Protein 7JPO (pdb70)

Solvent-accessible surface area: 87971 Å² total; per-residue (Å²): 102,63,12,78,70,0,14,115,99,0,21,28,43,44,85,43,116,86,28,31,35,7,124,124,25,45,82,58,0,42,78,33,2,39,67,45,15,84,84,92,59,21,6,11,1,2,0,1,13,63,33,5,0,22,16,61,29,0,0,60,19,2,9,85,48,0,68,108,15,17,150,74,137,98,6,41,111,18,75,65,2,71,1,20,4,2,54,11,73,101,39,68,44,1,9,9,25,8,7,85,88,30,56,70,99,100,34,80,35,88,107,0,19,94,51,4,48,148,86,27,67,10,4,5,2,1,18,12,3,52,29,0,152,20,170,134,43,41,0,7,127,45,6,26,38,28,1,91,106,208,114,4,104,3,8,3,4,2,4,3,29,49,118,88,17,16,96,184,23,200,100,62,116,28,57,6,109,57,14,79,78,74,51,0,45,83,18,2,113,40,31,14,128,171,33,182,0,26,62,74,58,0,7,74,18,0,0,134,78,0,33,83,118,55,2,17,20,48,16,0,8,4,0,0,10,17,0,0,2,13,2,66,79,66,144,69,81,0,48,80,54,26,0,85,92,0,3,77,62,12,63,76,81,21,30,45,49,20,1,86,29,22,6,65,10,8,32,2,0,2,83,0,0,2,26,4,13,153,156,44,63,120,100,54,5,36,0,62,61,0,6,71,49,4,33,29,50,1,174,130,107,63,32,93,119,2,46,10,22,31,1,6,35,7,3,27,54,0,0,7,11,15,4,0,64,24,37,86,10,100,44,6,2,52,5,122,0,105,23,53,24,59,75,112,55,0,75,125,2,23,148,150,99,19,103,101,16,9,90,76,108,108,94,134,67,110,61,45,128,148,29,77,166,41,86,102,90,32,71,78,35,46,114,119,17,51,94,97,20,49,127,43,5,66,49,1,12,2,10,1,59,39,43,6,5,0,0,0,16,5,3,2,5,3,45,86,14,2,44,114,1,25,69,53,45,3,100,42,23,41,12,0,2,4,3,0,26,31,75,63,10,48,16,86,39,10,0,40,14,0,1,85,97,18,31,108,63,172,36,118,33,214,48,46,39,69,1,4,82,79,0,28,82,79,3,144,136,60,67,84,42,72,0,6,2,2,5,9,9,0,8,17,133,64,6,21,21,88,92,17,0,37,2,6,0,39,2,6,57,21,144,5,5,17,2,2,0,3,4,8,17,14,27,0,6,8,9,7,16,23,50,19,52,61,43,1,48,17,0,18,10,63,0,8,14,24,34,54,5,91,47,11,3,40,83,47,24,88,143,64,105,122,10,61,112,112,98,8,10,10,36,51,100,36,87,117,99,191,106,199,147,85,110,91,72,18,72,20,8,58,82,59,163,61,20,99,131,18,6,91,72,18,8,79,6,3,71,105,6,33,97,72,5,93,57,10,12,96,136,0,14,100,94,63,3,125,105,19,20,65,62,1,23,108,8,0,90,119,22,11,34,31,44,124,160,155,166,83,38,0,8,0,0,0,2,23,7,28,23,20,54,27,18,21,101,74,6,8,41,22,4,35,114,20,1,83,124,90,28,4,69,33,8,5,29,0,61,12,73,29,3,78,57,15,83,67,0,5,80,69,2,3,57,46,2,110,118,80,141,51,67,17,6,73,37,0,13,68,26,14,143,87,59,41,184,96,38,4,0,0,1,2,1,46,47,9,13,60,9,47,23,118,7,4,31,27,5,1,54,7,0,3,62,26,0,126,78,4,1,1,3,1,0,3,2,1,13,12,8,5,69,11,10,75,50,15,6,25,21,54,10,17,27,48,5,26,24,64,44,20,117,27,61,45,10,53,102,14,5,11,31,0,4,34,61,1,2,2,35,50,126,0,28,0,4,2,23,6,124,0,3,72,22,1,22,67,25,5,52,86,16,12,13,4,5,60,47,8,20,48,0,5,22,6,0,1,5,61,7,0,42,70,39,34,1,0,7,4,0,16,92,34,81,53,1,60,146,38,0,69,159,45,47,122,73,4,3,75,25,5,52,141,13,84,2,3,129,96,29,11,119,139,39,72,95,124,70,62,88,18,0,94,106,75,59,125,92,2,14,95,14,1,28,93,6,14,64,62,9,58,44,21,14,39,17,4,6,20,0,0,32,2,6,35,52,7,2,41,37,7,86,156,71,40,13,4,157,39,12,20,70,0,4,20,28,4,1,107,94,24,3,75,88,31,158,72,6,64,57,6,36,97,58,7,88,119,23,60,122,104,72,6,69,62,1,4,88,59,1,39,123,12,6,134,69,73,92,147,57,116,8,42,79,19,23,158,110,1,88,79,16,40,77,104,90,189,51,83,70,46,48,63,74,8,10,82,15,2,37,63,9,0,107,115,76,3,55,11,0,78,73,26,18,2,28,37,2,18,21,6,81,27,28,131,52,6,108,63,30,24,15,0,19,6,25,65,12,8,57,38,0,1,66,62,5,63,138,40,1,141,75,129,6,60,151,138,108,91,30,30,40,10,6,12,0,12,130,51,34,107,48,48,56,107,88,16,10,100,35,2,27,90,29,16,86,80,27,149,217,105,102,38,49,80,11,50,5,13,74,2,18,1,15,0,56,36,3,11,9,17,93,101,51,198,140,87,80,4,93,16,46,75,15,13,59,104,53,80,3,29,93,41,0,8,40,39,9,11,71,84,34,114,56,95,54,31,58,54,14,111,111,33,28,93,21,0,26,61,4,4,80,28,0,14,89,102,48,19,9,5,5,2,3,0,3,4,29,41,24,17,21,29,51,62,0,9,84,32,2,13,90,80,10,44,113,69,116,115,3,59,124,88,14,78,62,0,87,3,23,3,12,20,6,62,80,28,139,9,0,24,85,18,0,16,66,64,20,134,20,93,141,79,23,57,138,111,122,31,16,14,8,15,77,26,0,47,55,3,26,148,86,97,17,6,1,0,2,0,32,28,2,3,45,1,6,108,31,177,49,11,17,1,0,1,2,1,4,22,25,3,18,64,35,168,29,27,0,0,2,4,0,7,2,10,36,32,15,0,38,124,45,11,59,133,30,0,57,9,30,2,8,21,12,39,5,48,2,75,29,68,38,40,45,88,78,1,17,98,1,0,59,80,8,0,18,10,42,102,147,12,101,70,132,102,36,12,104,86,2,53,104,35,0,69,152,8,7,122,43,161,16,1,56,117,20,0,66,62,20,23,22,44,21,27,22,39,44,49,0,28,39,0,0,6,3,0,1,20,102,11,80,104,110,60,58,63,5,54,14,78,1,0,64,73,0,8,116,50,50,49,73,31,6,13,35,24,3,7,62,8,2,7,21,4,9,10,1,0,4,1,0,0,12,23,22,48,77,105,155,117,142,106,17,4,0,4,40,38,0,35,70,19,0,28,97,2,6,142,208,98,34,63,81,92,43,97,34,68,81,56,2,0,15,34,13,5,20,45,0,54,82,8,48,1,4,70,24,112,122,139,54,64,34,46,37,29,62,40,37,32,70,4,46,15,4,9,19,69,46,18,9,66,79,6,7,136,158,18,72,127,25,34,114,52,1,86,101,9,8,101,98,209,70,85,45,41,36,6,113,75,26,28,60,46,4,89,48,6,7,40,85,102,90,6,24,2,16,11,1,5,1,0,3,0,12,64,30,2,15,27,51,98,3,1,60,16,14,1,113,100,48,132,22,17,40,4,55,0,26,3,7,17,2,51,33,34,60,17,0,0,27,30,0,0,32,72,1,37,131,70,27,127,154,124,39,92,4,108,38,7,13,35,0,10,104,28,0,78,122,17,5,64,39,157,73,2,107,99,41,4,0,3,0,1,0,15,81,0,27,80,0,43,95,53,71,94,13,0,10,10,0,0,0,34,1,4,88,38,2,81,83,12,0,0,0,1,4,1,3,15,6,5,15,12,6,8,24,38,58,37,15,6,23,68,6,4,42,9,21,0,45,23,20,48,76,42,42,0,53,117,34,4,21,105,86,82,24,126,135,50,76,47,115,14,17,30,26,0,0,70,20,0,3,61,30,0,50,36,14,6,39,39,29,139,24,0,108,54,0,2,105,16,2,24,65,38,1,15,51,19,34,109,163,54,149,15,54,92,220,59,52,170,92,3,55,144,61,0,72,65,9,0,120,83,0,18,72,16,1,12,13,37,49,4,10,18,55,47,1,66,107,20,19,131,101,99,48,90,29,46,115,92,132,14,27,52,62,56,65,148,14,76,2,3,89,24,8,34,13,0,0,0,0,0,11,0,2,0,23,8,73,76,213,21,11,58,196,59,16,44,158,126,68,69,107,3,24,83,72,1,45,4,33,26,0,10,5,0,0,42,34,24,13,146,70,183,18,25,7,13,10,20,2,8,2,0,0,27,10,2,25,60,18,36,13,0,8,61,52,53,107,138,34,68,2,46,15,37,100,13,25,0,5,16,53,72,113,19,0,108,37,11,0,167,94,27,140,39,82,2,51,146,75,13,146,169

Nearest PDB structures (foldseek):
  7jps-assembly1_D  TM=9.990E-01  e=1.508E-66  Homo sapiens
  7jpr-assembly1_D  TM=9.994E-01  e=2.848E-65  Homo sapiens
  8s0f-assembly1_D  TM=9.787E-01  e=6.514E-60  Homo sapiens
  8s0d-assembly1_D  TM=9.957E-01  e=2.436E-56  Homo sapiens
  7ctf-assembly1_D  TM=9.668E-01  e=1.014E-52  Homo sapiens

Foldseek 3Di:
DFLVLVLVLLDPVPDDLDDPPCPVVLVVVLVVVVVQQAVLAFAEAEEAAAPQQQDVVSVVSSVVVVCVCCVVVNTPDEAEEEEELVPDPALLVVLQRVCVSVDVDGDDSVVSVVVLQVQLSYEYEYEPCVNNQDPVRPRVVCLHPSRVDPRNSYYYYYYDHDQPPPPVSVHHYYYGYADALVRLLCRSCVSQVPGQAEDVVLSNVLSHVCRVPPRHNNSSSVLSSQLSVQVVVPDDYSDNVSSVVSCCVPPPDCLLVVLLPDDDLLLLLVVLVVVLCVVPVDFKDFPLSSLVSSQVSCVVVVHDGDDPVRVVVSVCVCVVVPQKPWDDCPPDRGIIIGGPDDPVSSCVSSVD/DVVVVVVVVCDALVVVVVPPPDDDDPPVVLVVLQVVCVVCLVVQVVVQLVQAAEEEEAAAACPVVVVVSCVPPVPPAAEDEAELLDPPDALVVVLCVCCCPVVVDDDDDPDPVVSLVVVVVVCVVDLPHAYEYEYRECCHPRNLDLVSLVSVLSVSQDNRYYYYYYYYDPPVVVSDDPVSCVSHNYDYDYSHRHYHDDPNCSVVSVPDD/DCDDPDHDDDDDPPPDPPPDDDDPLVVLPPDDDDPPLLVLLVVQLVVLLVVLVVLLLVLVLVAFVVLLVVVLVQQVVVQVVLVVALAFAEEEAEADALQQVCQVSVVVSNFVSCCVHADLAEEEDEQVQPQDQQSVVVVNVVSRVVSVRDDVVVQLVVQCVPPCGGAHEYEYAELVRHALVNVQVVQVVVSVVCNRHRYYYYYHYHDDPCVCCVSDPPVRCVRYDYDYGYGDDLVVSVLSSCVRPALDLQQQAHAALLQLVLLVCCCPPPHPYVVLVSVLVSVLSVVLSRPDSLLSLSDDLVVSLVVLVDDDPVVLVVLCPDPLNVVVLVPDDDVVNCVCPPDVVVVSVVVNVQVVVVSLLSVLQSLLLQLVLLLQCLQPPRQQHNGSSSVCSVLQVDHPVVDPSVVVSLVSQLPDDDVSVLVSLVSSLVSVVVDPPDPPVPVNVVSVVLNVVPVPSVSSVVVSVVSVVSSVPRSDHCVNGHPCSSRYGDDNPVSSCVSPNDVVVVVCCCLQPVCVVVVPPQDDVLRDQLLSVLVVQVLCAPPVSLVVSVVSPVVSPVPPVSSVSVVVSVVVVVVDQAADADDVHRGDDGRPPD/DVVLCVVLCCVQPVPDADDDDAPCVVVLVVVLVVVLCLQPPQAAAEEEEEEAPQLQPVNSVVVSVVVQCVDPSSVVFAAEAEEELVPDQAVVSVLVSLCVRLVCPVVCPPDDDPDSLRSVVVSQVVGAYEYEYHAQLSCLPYDQSPVLLSQLVCNQDPSHRYYYYYYHHDPVSLVSHDPNSNVSHDHHYRYSYLPDDLVSLLVVQLPSSADDPPDDPVVLNVVQSVLSVVVSPDPLQSVLVVVVVVVDVRCSVVSQLVCQLCVPDDPVRPHGDSVSSVVSSVVVPDDVVLVVLLPADQLLLLLVLLQVVVCVPVPPFWFWPVSSVVSSVVVCPPQDYPPPPDDDVVSLVSVVVCVVVVQKAFPDDDPPPDDRTPTTIDGNDDLVSSVVSQVVHDDHDPSSVVSSVD/DDDDFPCDVVLVVVVVQQPDFQDFHFQEEEEAEADDQCPPPSVVVSCVVVVAAEAEEEVVVVLADFSRLQSVLVSLLVVLPHGDGDDDVVVSLVVVLVSQCRPVRQRGEYEYEYEAQVSVVVHDPVRVLCSSCSCVSNVRRYHYYHYHHDDCVVVADPVGHNDHHYHYRYAQDLVRLLVVLQPVDDVVDDSVLLSLVLVLLCVLPVVPDRHSVLSSLVSVQQPVQLPVCVVVPVDHSPPSVVSSVSRVVVSVLCCVDDVVQQQDSVNSNVCVVVVPDPPPDCGNPPPLADDDDDLLLLLLLLQVLQFLADPVCCCVQFVVHLPPFTHKDFQVSSVVSSVRPDPDDDDPDPVSVVSVVVCCVVVQKPAPPPPDDPPRGIIHGPDDDVSSCVSCVVVVHDSVSRNDD

Secondary structure (DSSP, 8-state):
--HHHHHHHH-TT---SS-TT-HHHHHHHHHHHHHHHTTT--EEEEEE--TTS-HHHHHHHHHHHHHHHHHTTSS----EEEEESTT-SSTTHHHHHHHHHHSS----HHHHHHHHHHH---EEEEE-GGGG--SS-HHHHHHHHSSSSTTT--EEEEE-S-TTGGGT---EEEEPPPP-HHHHHHHHHHHTSS---B-HHHHHHHHHHHHHHT--HHHHHHHHHHHHHHHHH----B-HHHHHHHHHHHH---HHHHHHTS-HHHHHHHHHHHHHHHHH-SS-EEHHHHHHHHHHHHHHHTPPPPPHHHHHHHHHHHHHTTSEE---TTS-S--EEEESS-HHHHHHHH--/-HHHHHHHH---SHHHHH------S-HHHHHTTTSSTTTTHHHHHHHHHTT-EEEEE-SS--HHHHHHHHHHT-SSSEEEEE-TTSTT--HHHHHHHIIIIIS------S-HHHHHHHHHHHHHH-SS--EEEEES-SSSTTT-SHHHHHHHHHHHTSTTEEEEEEE-STTGGGG--TTTTTTS-EEEEE-------STTTTTTTTS--/---BSBSEEEE--TTS---PPPPTTTTT-SS-S-TTHHHHHHHHHHHHHHHHHHHHHHHHHHHTHHHHHHHHHHHHHHHHHHHH--PPEEEEEEE--S-GGGHHHHHHHHHHHHHHHT-S-EEEE-GGG-SSHHHHHHHHHHHHHH-----HHHHHHHHHHHH----EEEEE--TTTS-HHHHHHHHHHHHTTTTTS-EEEEEEESS-TTHHHHHS-HHHHTTEEEEEEE---HHHHHHHHHHHHTS-SSS-----HHHHHHHHHIIIII---HHHHHHHHHHHHHHHHHH-TTGGG-S-HHHHHHHHHS--HHHHHHHHT-HHHHHHHHSS-HHHHHHHHH-HHHHHHHHHHHHHHHHHHHHHHHHHHHHHHHHHHHSTT-SS-SSHHHHHHHHHSS-TTTSTHHHHHHHHHTS--HHHHHHHHHHHHHHHHHS-S-S-HHHHHHHHHHHHT--HHHHHHHHHHHHHHHHHHS---GGGSTTGGGS----HHHHHHHHS--HHHHHHHHHH-TTTTSTTT------S-HHHHHHHHH---HHHHHHHHHHHHHHH-----HHHHHHHHHHHHHHTTT----SSSS----S---/-HHHHHHHHHHHTTT---S---S-HHHHHHHHHHHHHHHHS---EEEEEE--TTSSHHHHHHHHHHHHHHSHHHHHS-EEEEEETTT--SHHHHHHHHHHHTT-HHHHTT---SSHHHHHHHHHT---EEEEEESGGGTTSSSS-HHHHHHHHHHHHSSS-EEEEEEE--TTGGGTS-HHHHHHS---EEE------HHHHHHHHHHHSS--TT-S-HHHHHHHHHHHHHHHT-HHHHHHHHHHHHH---HHHHHHHHHHHHTT--SS--S--HHHHHHHHHHHT--HHHHHHHT--HHHHHHHHHHHHHHHHSTT--B-HHHHHHHHHHIIIIIS-SS----HHHHHHHHHHHHHTTSEEESS--TTTS-SSS--EEE---HHHHHHHHHT-TT--HHHHHHHH-/-----S-SHHHHHHHHHH-SSSS---SEEEEE--SSSSHHHHHHHHHHHTT--EEEEETTT--SHHHHHHHHHHHHHHHH-------SHHHHHHHHHHHHTSTTSSSS-EEEEEESGGGSTTT-TTHHHHHHTHHHHH-S-EEEEEEESS-GGGT--TT--PPPEEEE-PPP-HHHHHHHHTSS--TTS-HHHHHHHHHHHHHHHTTT---HHHHHHHHHHHHHHHTHHHHHTSS-TT-HHHHHHHHHHHHHHHHHHTTTTSS-HHHHHHHHHTTPPTT-S--SSS-------HHHHHHHHHHHHHHTS-GGGHIIIII---SS----B-HHHHHHHHHHHSSS-----HHHHHHHHHHHHTTSEEE-S-S-SSS---EEE---HHHHHHHHHHTT--SHHHH--

Sequence (1966 aa):
SVLEEARLRLHVSAVPESLPCREQEFQDIYNFVESKLLDHTGGCMYISGVPGTGKTATVHEVIRCLQQAAQANDVPPFQYIEVNGMKLTEPHQVYVQILQKLTGQKATANHAAELLAKQFTTVLLVDELDLLWTHKQDIMYNLFDWPTHKEARLVVLAIANTMDLPERIMLTRMCFQPYTYSQLQQILRSRLKHLKAFEDDAIQLVARKVAALSGDARRCLDICRRATEICEFSQGLVTIAHSMEAVDEMFSSSYITAIKNSSVLEQSFLRAILAEFRRSGLEEATFQQIYSQHVALCRMEGLPYPTMSETMAVCSHLGSCRLLLVEPSRNDLLLRVRLNVSQDDVLYALKDLVEEYFEAHSDQQTLRNLLSKVSPSFSAELKQLNQQYEKLFHKWMLQLHLGFNIVLYGLGSKRDLLERFRTTMLQDSIHVVINGFFPGISVKSVLNSITEEVLDHMGTFRSILDQLDWIVNKFKEDSSLELFLLIHNLDSQMLRGEKSQQIIGQLSSLHNIYLIASIDHLNAPLMWDHAKQSLFNWLWYETTTYSPYTEETSYENSLLVTSSMSKGCFVFKPNSKKRKISLPIEDYFNKGKNEPEDSKLRFETYQLIWQQMKSENERLQEELNKNLFDNLIEFLQKSHSGFQKNLREIPTAALVLGVNVTDHDLTFGSLTEALQNNVTPYVVSLQAKDCPDMKHFLQKLISQLMDCTHYSMDSLSSWYMTVTQSPPVVVILKDMESFATKVLQDFIIISSQHLHEFPLILIFGIATSPIIIHRLLPHAVSSLLCIELFQSLSCKEHLTTVLDKLLLTTQFPFKINEKVLQVLTNIFLYHDFSVQNFIKGLQLSLLEHFYSQPLSVLCCNLPEAKRRINFLSNNQCENIRRLPSFRRYVEKQASEKQVALLTNERYLKEETQLLLENLHVYHMNYFLVLRCLHKFTSSLPKYPLGRQIRELYCTCLEKNIWDSEEYASVLQLLRMLAKDELMTILEKCFKVFKSYCENHLGSTAKRIEEFLAQFKFEVLRENVVNFIDCLVREYLLPPETQPLHEVVYFSAAHALREHLNAAPRIALHTALNNPYYYLKNEALKSNIAPDICIAYKLHLINLVDWSEAFATVVTAAEMNEIIHARFIRAVSELELLGFIKPTKQKTDHVARLTWLSQVQRILRERFCRQSPHSNLFGVQVQYKHLSELLKRTALHGESNSVLIIGPRGSGKTMLINHALKELMEIEEVSENVLQVHLNGLLQINDKIALKEITRQLNLENVVGDKVFGSFAENLSFLLEACPVIFILDEFDLFAHHKNQTLLYNLFDISQSAQTPIAVIGLTCRLDILELLEKRVKSRFSHRQIHLMNSFGFPQYVKIFKEQLSLPAEFPDKVFAEKWNENVQYLSEDRSVQEVLQKHFNISKNLRSLHMLLMLALNRVTASHPFMTAVDLMEASQLCSMDSKANIVHGLSVLEICLIIAMKHLNDIYEEEPFNFQMVYNEFQKFVQRKAHSVYNFEKPVVMKAFEHLQQLELIKPMERTSGNSQREYQLMKLLLDNTQIMNALQKYPNCPTDVRQWATSENVVLCRESQVSILQSLFGERHHFSFPSIFIYGHTASGKTYVTQTLLKTLELPHVFVNCVECFTLRLLLEQILNKLNHLSSTEITCETFNDFVRLFKQVTTAENLKDQTVYIVLDKAEYLRDMEANLLPGFLRLQELADRNVTVLFLSEIVWEKFRPNTGCFEPFVLYFPDYSIGNLQKILSHDHPPEYSADFYAAYINILLGVFYTVCRDLKELRHLAVLNFPKYCEPVVKGEASERDTRKLWRNIEPHLKKAMQTVYLREISSSQWEKLQKDDTDPGQLKGLSAHTHVELPYYSKFILIAAYLASYNPARTDKRFFLKNSLLGPKPFPLDRLLAILYSIVDSRVAPTANIFSQITSLVTLQLLTLVGHDDQLDGPKYKCTVSLDFIRAIARTVNFDIIKYLYD

Structure (mmCIF, N/CA/C/O backbone):
data_7JPO
#
_entry.id   7JPO
#
_cell.length_a   1.00
_cell.length_b   1.00
_cell.length_c   1.00
_cell.angle_alpha   90.00
_cell.angle_beta   90.00
_cell.angle_gamma   90.00
#
_symmetry.space_group_name_H-M   'P 1'
#
loop_
_entity.id
_entity.type
_entity.pdbx_description
1 polymer 'Origin recognition complex subunit 1'
2 polymer 'Origin recognition complex subunit 2'
3 polymer 'Origin recognition complex subunit 3'
4 polymer 'Origin recognition complex subunit 4'
5 polymer 'Origin recognition complex subunit 5'
6 non-polymer "ADENOSINE-5'-TRIPHOSPHATE"
7 non-polymer 'MAGNESIUM ION'
8 non-polymer 'POTASSIUM ION'
#
loop_
_atom_site.group_PDB
_atom_site.id
_atom_site.type_symbol
_atom_site.label_atom_id
_atom_site.label_alt_id
_atom_site.label_comp_id
_atom_site.label_asym_id
_atom_site.label_entity_id
_atom_site.label_seq_id
_atom_site.pdbx_PDB_ins_code
_atom_site.Cartn_x
_atom_site.Cartn_y
_atom_site.Cartn_z
_atom_site.occupancy
_atom_site.B_iso_or_equiv
_atom_site.auth_seq_id
_atom_site.auth_comp_id
_atom_site.auth_asym_id
_atom_site.auth_atom_id
_atom_site.pdbx_PDB_model_num
ATOM 1 N N . SER A 1 17 ? 171.092 189.949 103.887 1.00 65.25 486 SER A N 1
ATOM 2 C CA . SER A 1 17 ? 169.799 189.590 103.317 1.00 65.25 486 SER A CA 1
ATOM 3 C C . SER A 1 17 ? 168.707 190.554 103.779 1.00 65.25 486 SER A C 1
ATOM 4 O O . SER A 1 17 ? 168.827 191.766 103.604 1.00 65.25 486 SER A O 1
ATOM 7 N N . VAL A 1 18 ? 167.630 190.004 104.341 1.00 65.21 487 VAL A N 1
ATOM 8 C CA . VAL A 1 18 ? 166.530 190.782 104.897 1.00 65.21 487 VAL A CA 1
ATOM 9 C C . VAL A 1 18 ? 166.305 190.446 106.367 1.00 65.21 487 VAL A C 1
ATOM 10 O O . VAL A 1 18 ? 166.235 191.338 107.218 1.00 65.21 487 VAL A O 1
ATOM 14 N N . LEU A 1 19 ? 166.222 189.152 106.687 1.00 62.73 488 LEU A N 1
ATOM 15 C CA . LEU A 1 19 ? 166.057 188.713 108.068 1.00 62.73 488 LEU A CA 1
ATOM 16 C C . LEU A 1 19 ? 167.304 188.951 108.912 1.00 62.73 488 LEU A C 1
ATOM 17 O O . LEU A 1 19 ? 167.201 189.002 110.143 1.00 62.73 488 LEU A O 1
ATOM 22 N N . GLU A 1 20 ? 168.475 189.089 108.281 1.00 65.08 489 GLU A N 1
ATOM 23 C CA . GLU A 1 20 ? 169.697 189.386 109.023 1.00 65.08 489 GLU A CA 1
ATOM 24 C C . GLU A 1 20 ? 169.633 190.768 109.660 1.00 65.08 489 GLU A C 1
ATOM 25 O O . GLU A 1 20 ? 169.858 190.913 110.867 1.00 65.08 489 GLU A O 1
ATOM 31 N N . GLU A 1 21 ? 169.275 191.790 108.877 1.00 64.07 490 GLU A N 1
ATOM 32 C CA . GLU A 1 21 ? 169.097 193.122 109.450 1.00 64.07 490 GLU A CA 1
ATOM 33 C C . GLU A 1 21 ? 167.898 193.178 110.387 1.00 64.07 490 GLU A C 1
ATOM 34 O O . GLU A 1 21 ? 167.885 193.992 111.313 1.00 64.07 490 GLU A O 1
ATOM 40 N N . ALA A 1 22 ? 166.910 192.301 110.194 1.00 60.20 491 ALA A N 1
ATOM 41 C CA . ALA A 1 22 ? 165.841 192.170 111.178 1.00 60.20 491 ALA A CA 1
ATOM 42 C C . ALA A 1 22 ? 166.384 191.684 112.516 1.00 60.20 491 ALA A C 1
ATOM 43 O O . ALA A 1 22 ? 165.978 192.178 113.573 1.00 60.20 491 ALA A O 1
ATOM 45 N N . ARG A 1 23 ? 167.326 190.738 112.486 1.00 60.20 492 ARG A N 1
ATOM 46 C CA . ARG A 1 23 ? 167.971 190.283 113.716 1.00 60.20 492 ARG A CA 1
ATOM 47 C C . ARG A 1 23 ? 168.844 191.371 114.339 1.00 60.20 492 ARG A C 1
ATOM 48 O O . ARG A 1 23 ? 168.957 191.447 115.568 1.00 60.20 492 ARG A O 1
ATOM 56 N N . LEU A 1 24 ? 169.495 192.195 113.514 1.00 56.81 493 LEU A N 1
ATOM 57 C CA . LEU A 1 24 ? 170.289 193.306 114.054 1.00 56.81 493 LEU A CA 1
ATOM 58 C C . LEU A 1 24 ? 169.426 194.376 114.725 1.00 56.81 493 LEU A C 1
ATOM 59 O O . LEU A 1 24 ? 169.757 194.841 115.821 1.00 56.81 493 LEU A O 1
ATOM 64 N N . ARG A 1 25 ? 168.336 194.807 114.079 1.00 57.16 494 ARG A N 1
ATOM 65 C CA . ARG A 1 25 ? 167.456 195.788 114.725 1.00 57.16 494 ARG A CA 1
ATOM 66 C C . ARG A 1 25 ? 166.710 195.207 115.924 1.00 57.16 494 ARG A C 1
ATOM 67 O O . ARG A 1 25 ? 166.499 195.910 116.917 1.00 57.16 494 ARG A O 1
ATOM 75 N N . LEU A 1 26 ? 166.301 193.938 115.865 1.00 52.34 495 LEU A N 1
ATOM 76 C CA . LEU A 1 26 ? 165.494 193.386 116.950 1.00 52.34 495 LEU A CA 1
ATOM 77 C C . LEU A 1 26 ? 166.292 193.046 118.204 1.00 52.34 495 LEU A C 1
ATOM 78 O O . LEU A 1 26 ? 165.683 192.668 119.210 1.00 52.34 495 LEU A O 1
ATOM 83 N N . HIS A 1 27 ? 167.620 193.135 118.162 1.00 48.63 496 HIS A N 1
ATOM 84 C CA . HIS A 1 27 ? 168.441 192.807 119.321 1.00 48.63 496 HIS A CA 1
ATOM 85 C C . HIS A 1 27 ? 168.241 193.841 120.425 1.00 48.63 496 HIS A C 1
ATOM 86 O O . HIS A 1 27 ? 168.104 195.037 120.157 1.00 48.63 496 HIS A O 1
ATOM 93 N N . VAL A 1 28 ? 168.204 193.362 121.674 1.00 42.91 497 VAL A N 1
ATOM 94 C CA . VAL A 1 28 ? 168.008 194.213 122.849 1.00 42.91 497 VAL A CA 1
ATOM 95 C C . VAL A 1 28 ? 169.170 195.191 123.017 1.00 42.91 497 VAL A C 1
ATOM 96 O O . VAL A 1 28 ? 168.973 196.344 123.424 1.00 42.91 497 VAL A O 1
ATOM 100 N N . SER A 1 29 ? 170.383 194.772 122.646 1.00 45.36 498 SER A N 1
ATOM 101 C CA . SER A 1 29 ? 171.565 195.627 122.725 1.00 45.36 498 SER A CA 1
ATOM 102 C C . SER A 1 29 ? 171.498 196.842 121.805 1.00 45.36 498 SER A C 1
ATOM 103 O O . SER A 1 29 ? 172.234 197.810 122.025 1.00 45.36 498 SER A O 1
ATOM 106 N N . ALA A 1 30 ? 170.654 196.813 120.773 1.00 50.99 499 ALA A N 1
ATOM 107 C CA . ALA A 1 30 ? 170.466 197.965 119.892 1.00 50.99 499 ALA A CA 1
ATOM 108 C C . ALA A 1 30 ? 169.364 198.864 120.457 1.00 50.99 499 ALA A C 1
ATOM 109 O O . ALA A 1 30 ? 168.227 198.896 119.984 1.00 50.99 499 ALA A O 1
ATOM 111 N N . VAL A 1 31 ? 169.723 199.587 121.512 1.00 56.37 500 VAL A N 1
ATOM 112 C CA . VAL A 1 31 ? 168.830 200.605 122.082 1.00 56.37 500 VAL A CA 1
ATOM 113 C C . VAL A 1 31 ? 168.722 201.779 121.111 1.00 56.37 500 VAL A C 1
ATOM 114 O O . VAL A 1 31 ? 169.722 202.132 120.454 1.00 56.37 500 VAL A O 1
ATOM 118 N N . PRO A 1 32 ? 167.533 202.331 120.879 1.00 58.90 501 PRO A N 1
ATOM 119 C CA . PRO A 1 32 ? 167.431 203.508 120.014 1.00 58.90 501 PRO A CA 1
ATOM 120 C C . PRO A 1 32 ? 167.878 204.775 120.727 1.00 58.90 501 PRO A C 1
ATOM 121 O O . PRO A 1 32 ? 167.846 204.879 121.954 1.00 58.90 501 PRO A O 1
ATOM 125 N N . GLU A 1 33 ? 168.324 205.739 119.917 1.00 65.14 502 GLU A N 1
ATOM 126 C CA . GLU A 1 33 ? 168.773 207.020 120.453 1.00 65.14 502 GLU A CA 1
ATOM 127 C C . GLU A 1 33 ? 167.609 207.804 121.047 1.00 65.14 502 GLU A C 1
ATOM 128 O O . GLU A 1 33 ? 167.708 208.331 122.159 1.00 65.14 502 GLU A O 1
ATOM 134 N N . SER A 1 34 ? 166.502 207.897 120.318 1.00 67.99 503 SER A N 1
ATOM 135 C CA . SER A 1 34 ? 165.276 208.505 120.818 1.00 67.99 503 SER A CA 1
ATOM 136 C C . SER A 1 34 ? 164.254 207.399 121.042 1.00 67.99 503 SER A C 1
ATOM 137 O O . SER A 1 34 ? 163.919 206.662 120.109 1.00 67.99 503 SER A O 1
ATOM 140 N N . LEU A 1 35 ? 163.765 207.285 122.268 1.00 58.55 504 LEU A N 1
ATOM 141 C CA . LEU A 1 35 ? 162.874 206.176 122.590 1.00 58.55 504 LEU A CA 1
ATOM 142 C C . LEU A 1 35 ? 161.444 206.502 122.185 1.00 58.55 504 LEU A C 1
ATOM 143 O O . LEU A 1 35 ? 160.954 207.593 122.495 1.00 58.55 504 LEU A O 1
ATOM 148 N N . PRO A 1 36 ? 160.766 205.607 121.475 1.00 59.48 505 PRO A N 1
ATOM 149 C CA . PRO A 1 36 ? 159.315 205.737 121.322 1.00 59.48 505 PRO A CA 1
ATOM 150 C C . PRO A 1 36 ? 158.589 205.524 122.642 1.00 59.48 505 PRO A C 1
ATOM 151 O O . PRO A 1 36 ? 159.077 204.838 123.543 1.00 59.48 505 PRO A O 1
ATOM 155 N N . CYS A 1 37 ? 157.425 206.166 122.756 1.00 60.09 506 CYS A N 1
ATOM 156 C CA . CYS A 1 37 ? 156.392 205.962 123.769 1.00 60.09 506 CYS A CA 1
ATOM 157 C C . CYS A 1 37 ? 156.811 206.333 125.188 1.00 60.09 506 CYS A C 1
ATOM 158 O O . CYS A 1 37 ? 156.068 206.025 126.130 1.00 60.09 506 CYS A O 1
ATOM 161 N N . ARG A 1 38 ? 157.961 206.974 125.383 1.00 58.44 507 ARG A N 1
ATOM 162 C CA . ARG A 1 38 ? 158.397 207.464 126.689 1.00 58.44 507 ARG A CA 1
ATOM 163 C C . ARG A 1 38 ? 158.906 208.893 126.570 1.00 58.44 507 ARG A C 1
ATOM 164 O O . ARG A 1 38 ? 159.992 209.232 127.040 1.00 58.44 507 ARG A O 1
ATOM 172 N N . GLU A 1 39 ? 158.126 209.756 125.919 1.00 65.50 508 GLU A N 1
ATOM 173 C CA . GLU A 1 39 ? 158.526 211.150 125.758 1.00 65.50 508 GLU A CA 1
ATOM 174 C C . GLU A 1 39 ? 158.036 212.043 126.896 1.00 65.50 508 GLU A C 1
ATOM 175 O O . GLU A 1 39 ? 158.640 213.089 127.153 1.00 65.50 508 GLU A O 1
ATOM 181 N N . GLN A 1 40 ? 156.943 211.672 127.570 1.00 64.39 509 GLN A N 1
ATOM 182 C CA . GLN A 1 40 ? 156.502 212.420 128.746 1.00 64.39 509 GLN A CA 1
ATOM 183 C C . GLN A 1 40 ? 157.466 212.241 129.915 1.00 64.39 509 GLN A C 1
ATOM 184 O O . GLN A 1 40 ? 157.774 213.204 130.632 1.00 64.39 509 GLN A O 1
ATOM 190 N N . GLU A 1 41 ? 157.950 211.010 130.117 1.00 63.21 510 GLU A N 1
ATOM 191 C CA . GLU A 1 41 ? 158.818 210.699 131.249 1.00 63.21 510 GLU A CA 1
ATOM 192 C C . GLU A 1 41 ? 160.176 211.378 131.114 1.00 63.21 510 GLU A C 1
ATOM 193 O O . GLU A 1 41 ? 160.735 211.866 132.108 1.00 63.21 510 GLU A O 1
ATOM 199 N N . PHE A 1 42 ? 160.710 211.416 129.887 1.00 61.63 511 PHE A N 1
ATOM 200 C CA . PHE A 1 42 ? 161.942 212.143 129.597 1.00 61.63 511 PHE A CA 1
ATOM 201 C C . PHE A 1 42 ? 161.788 213.622 129.920 1.00 61.63 511 PHE A C 1
ATOM 202 O O . PHE A 1 42 ? 162.681 214.224 130.530 1.00 61.63 511 PHE A O 1
ATOM 210 N N . GLN A 1 43 ? 160.655 214.213 129.530 1.00 65.03 512 GLN A N 1
ATOM 211 C CA . GLN A 1 43 ? 160.414 215.629 129.784 1.00 65.03 512 GLN A CA 1
ATOM 212 C C . GLN A 1 43 ? 160.312 215.918 131.276 1.00 65.03 512 GLN A C 1
ATOM 213 O O . GLN A 1 43 ? 160.890 216.898 131.762 1.00 65.03 512 GLN A O 1
ATOM 219 N N . ASP A 1 44 ? 159.613 215.052 132.021 1.00 63.72 513 ASP A N 1
ATOM 220 C CA . ASP A 1 44 ? 159.473 215.239 133.465 1.00 63.72 513 ASP A CA 1
ATOM 221 C C . ASP A 1 44 ? 160.811 215.128 134.193 1.00 63.72 513 ASP A C 1
ATOM 222 O O . ASP A 1 44 ? 161.127 215.970 135.046 1.00 63.72 513 ASP A O 1
ATOM 227 N N . ILE A 1 45 ? 161.619 214.116 133.858 1.00 63.07 514 ILE A N 1
ATOM 228 C CA . ILE A 1 45 ? 162.901 213.933 134.536 1.00 63.07 514 ILE A CA 1
ATOM 229 C C . ILE A 1 45 ? 163.878 215.046 134.159 1.00 63.07 514 ILE A C 1
ATOM 230 O O . ILE A 1 45 ? 164.616 215.560 135.015 1.00 63.07 514 ILE A O 1
ATOM 235 N N . TYR A 1 46 ? 163.859 215.477 132.891 1.00 64.05 515 TYR A N 1
ATOM 236 C CA . TYR A 1 46 ? 164.751 216.546 132.454 1.00 64.05 515 TYR A CA 1
ATOM 237 C C . TYR A 1 46 ? 164.378 217.876 133.100 1.00 64.05 515 TYR A C 1
ATOM 238 O O . TYR A 1 46 ? 165.263 218.653 133.472 1.00 64.05 515 TYR A O 1
ATOM 247 N N . ASN A 1 47 ? 163.079 218.149 133.267 1.00 65.31 516 ASN A N 1
ATOM 248 C CA . ASN A 1 47 ? 162.688 219.374 133.958 1.00 65.31 516 ASN A CA 1
ATOM 249 C C . ASN A 1 47 ? 162.987 219.312 135.450 1.00 65.31 516 ASN A C 1
ATOM 250 O O . ASN A 1 47 ? 163.343 220.337 136.043 1.00 65.31 516 ASN A O 1
ATOM 255 N N . PHE A 1 48 ? 162.881 218.128 136.068 1.00 64.10 517 PHE A N 1
ATOM 256 C CA . PHE A 1 48 ? 163.259 218.004 137.475 1.00 64.10 517 PHE A CA 1
ATOM 257 C C . PHE A 1 48 ? 164.757 218.207 137.674 1.00 64.10 517 PHE A C 1
ATOM 258 O O . PHE A 1 48 ? 165.175 218.714 138.719 1.00 64.10 517 PHE A O 1
ATOM 266 N N . VAL A 1 49 ? 165.577 217.808 136.703 1.00 65.82 518 VAL A N 1
ATOM 267 C CA . VAL A 1 49 ? 167.012 218.033 136.865 1.00 65.82 518 VAL A CA 1
ATOM 268 C C . VAL A 1 49 ? 167.369 219.484 136.524 1.00 65.82 518 VAL A C 1
ATOM 269 O O . VAL A 1 49 ? 168.218 220.096 137.188 1.00 65.82 518 VAL A O 1
ATOM 273 N N . GLU A 1 50 ? 166.686 220.077 135.539 1.00 67.63 519 GLU A N 1
ATOM 274 C CA . GLU A 1 50 ? 166.943 221.465 135.170 1.00 67.63 519 GLU A CA 1
ATOM 275 C C . GLU A 1 50 ? 166.464 222.442 136.237 1.00 67.63 519 GLU A C 1
ATOM 276 O O . GLU A 1 50 ? 166.988 223.556 136.334 1.00 67.63 519 GLU A O 1
ATOM 282 N N . SER A 1 51 ? 165.485 222.050 137.051 1.00 67.20 520 SER A N 1
ATOM 283 C CA . SER A 1 51 ? 165.053 222.898 138.152 1.00 67.20 520 SER A CA 1
ATOM 284 C C . SER A 1 51 ? 166.029 222.908 139.321 1.00 67.20 520 SER A C 1
ATOM 285 O O . SER A 1 51 ? 165.850 223.708 140.245 1.00 67.20 520 SER A O 1
ATOM 288 N N . LYS A 1 52 ? 167.044 222.038 139.319 1.00 62.87 521 LYS A N 1
ATOM 289 C CA . LYS A 1 52 ? 168.012 221.969 140.402 1.00 62.87 521 LYS A CA 1
ATOM 290 C C . LYS A 1 52 ? 169.455 222.157 139.962 1.00 62.87 521 LYS A C 1
ATOM 291 O O . LYS A 1 52 ? 170.315 222.381 140.818 1.00 62.87 521 LYS A O 1
ATOM 297 N N . LEU A 1 53 ? 169.749 222.071 138.669 1.00 70.04 522 LEU A N 1
ATOM 298 C CA . LEU A 1 53 ? 171.110 222.277 138.193 1.00 70.04 522 LEU A CA 1
ATOM 299 C C . LEU A 1 53 ? 171.396 223.749 137.920 1.00 70.04 522 LEU A C 1
ATOM 300 O O . LEU A 1 53 ? 172.502 224.227 138.195 1.00 70.04 522 LEU A O 1
ATOM 305 N N . LEU A 1 54 ? 170.417 224.482 137.389 1.00 68.40 523 LEU A N 1
ATOM 306 C CA . LEU A 1 54 ? 170.641 225.879 137.040 1.00 68.40 523 LEU A CA 1
ATOM 307 C C . LEU A 1 54 ? 170.683 226.789 138.260 1.00 68.40 523 LEU A C 1
ATOM 308 O O . LEU A 1 54 ? 171.429 227.774 138.260 1.00 68.40 523 LEU A O 1
ATOM 313 N N . ASP A 1 55 ? 169.907 226.492 139.301 1.00 71.65 524 ASP A N 1
ATOM 314 C CA . ASP A 1 55 ? 169.901 227.315 140.504 1.00 71.65 524 ASP A CA 1
ATOM 315 C C . ASP A 1 55 ? 170.833 226.804 141.600 1.00 71.65 524 ASP A C 1
ATOM 316 O O . ASP A 1 55 ? 170.815 227.355 142.707 1.00 71.65 524 ASP A O 1
ATOM 321 N N . HIS A 1 56 ? 171.604 225.745 141.315 1.00 70.59 525 HIS A N 1
ATOM 322 C CA . HIS A 1 56 ? 172.692 225.230 142.159 1.00 70.59 525 HIS A CA 1
ATOM 323 C C . HIS A 1 56 ? 172.180 224.726 143.510 1.00 70.59 525 HIS A C 1
ATOM 324 O O . HIS A 1 56 ? 172.741 225.027 144.565 1.00 70.59 525 HIS A O 1
ATOM 331 N N . THR A 1 57 ? 171.102 223.942 143.467 1.00 67.22 526 THR A N 1
ATOM 332 C CA . THR A 1 57 ? 170.467 223.364 144.644 1.00 67.22 526 THR A CA 1
ATOM 333 C C . THR A 1 57 ? 170.422 221.844 144.530 1.00 67.22 526 THR A C 1
ATOM 334 O O . THR A 1 57 ? 170.723 221.269 143.481 1.00 67.22 526 THR A O 1
ATOM 338 N N . GLY A 1 58 ? 170.054 221.191 145.627 1.00 64.65 527 GLY A N 1
ATOM 339 C CA . GLY A 1 58 ? 170.113 219.738 145.738 1.00 64.65 527 GLY A CA 1
ATOM 340 C C . GLY A 1 58 ? 168.750 219.110 145.977 1.00 64.65 527 GLY A C 1
ATOM 341 O O . GLY A 1 58 ? 167.905 219.687 146.664 1.00 64.65 527 GLY A O 1
ATOM 342 N N . GLY A 1 59 ? 168.545 217.922 145.404 1.00 59.40 528 GLY A N 1
ATOM 343 C CA . GLY A 1 59 ? 167.299 217.199 145.579 1.00 59.40 528 GLY A CA 1
ATOM 344 C C . GLY A 1 59 ? 167.396 215.688 145.489 1.00 59.40 528 GLY A C 1
ATOM 345 O O . GLY A 1 59 ? 168.490 215.135 145.363 1.00 59.40 528 GLY A O 1
ATOM 346 N N . CYS A 1 60 ? 166.247 215.010 145.541 1.00 60.02 529 CYS A N 1
ATOM 347 C CA . CYS A 1 60 ? 166.172 213.555 145.504 1.00 60.02 529 CYS A CA 1
ATOM 348 C C . CYS A 1 60 ? 164.920 213.125 144.752 1.00 60.02 529 CYS A C 1
ATOM 349 O O . CYS A 1 60 ? 163.876 213.775 144.845 1.00 60.02 529 CYS A O 1
ATOM 352 N N . MET A 1 61 ? 165.032 212.023 144.013 1.00 55.64 530 MET A N 1
ATOM 353 C CA . MET A 1 61 ? 163.948 211.496 143.197 1.00 55.64 530 MET A CA 1
ATOM 354 C C . MET A 1 61 ? 163.971 209.979 143.284 1.00 55.64 530 MET A C 1
ATOM 355 O O . MET A 1 61 ? 165.046 209.377 143.328 1.00 55.64 530 MET A O 1
ATOM 360 N N . TYR A 1 62 ? 162.794 209.361 143.326 1.00 56.49 531 TYR A N 1
ATOM 361 C CA . TYR A 1 62 ? 162.684 207.910 143.339 1.00 56.49 531 TYR A CA 1
ATOM 362 C C . TYR A 1 62 ? 161.816 207.459 142.174 1.00 56.49 531 TYR A C 1
ATOM 363 O O . TYR A 1 62 ? 160.747 208.027 141.932 1.00 56.49 531 TYR A O 1
ATOM 372 N N . ILE A 1 63 ? 162.279 206.430 141.465 1.00 49.40 532 ILE A N 1
ATOM 373 C CA . ILE A 1 63 ? 161.625 205.892 140.278 1.00 49.40 532 ILE A CA 1
ATOM 374 C C . ILE A 1 63 ? 161.348 204.415 140.538 1.00 49.40 532 ILE A C 1
ATOM 375 O O . ILE A 1 63 ? 162.168 203.730 141.15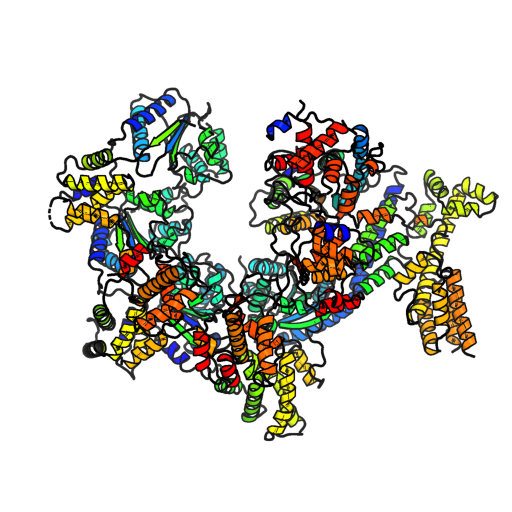7 1.00 49.40 532 ILE A O 1
ATOM 380 N N . SER A 1 64 ? 160.192 203.926 140.089 1.00 53.71 533 SER A N 1
ATOM 381 C CA . SER A 1 64 ? 159.814 202.540 140.319 1.00 53.71 533 SER A CA 1
ATOM 382 C C . SER A 1 64 ? 159.104 201.973 139.098 1.00 53.71 533 SER A C 1
ATOM 383 O O . SER A 1 64 ? 158.758 202.694 138.160 1.00 53.71 533 SER A O 1
ATOM 386 N N . GLY A 1 65 ? 158.898 200.666 139.118 1.00 52.64 534 GLY A N 1
ATOM 387 C CA . GLY A 1 65 ? 158.165 199.985 138.066 1.00 52.64 534 GLY A CA 1
ATOM 388 C C . GLY A 1 65 ? 158.629 198.552 137.910 1.00 52.64 534 GLY A C 1
ATOM 389 O O . GLY A 1 65 ? 159.620 198.122 138.492 1.00 52.64 534 GLY A O 1
ATOM 390 N N . VAL A 1 66 ? 157.887 197.813 137.088 1.00 51.81 535 VAL A N 1
ATOM 391 C CA . VAL A 1 66 ? 158.202 196.425 136.745 1.00 51.81 535 VAL A CA 1
ATOM 392 C C . VAL A 1 66 ? 159.383 196.453 135.771 1.00 51.81 535 VAL A C 1
ATOM 393 O O . VAL A 1 66 ? 159.625 197.505 135.160 1.00 51.81 535 VAL A O 1
ATOM 397 N N . PRO A 1 67 ? 160.181 195.378 135.621 1.00 49.08 536 PRO A N 1
ATOM 398 C CA . PRO A 1 67 ? 161.471 195.524 134.915 1.00 49.08 536 PRO A CA 1
ATOM 399 C C . PRO A 1 67 ? 161.395 195.762 133.410 1.00 49.08 536 PRO A C 1
ATOM 400 O O . PRO A 1 67 ? 162.422 196.108 132.818 1.00 49.08 536 PRO A O 1
ATOM 404 N N . GLY A 1 68 ? 160.253 195.593 132.765 1.00 49.99 537 GLY A N 1
ATOM 405 C CA . GLY A 1 68 ? 160.231 195.825 131.337 1.00 49.99 537 GLY A CA 1
ATOM 406 C C . GLY A 1 68 ? 159.895 197.233 130.886 1.00 49.99 537 GLY A C 1
ATOM 407 O O . GLY A 1 68 ? 159.747 197.455 129.680 1.00 49.99 537 GLY A O 1
ATOM 408 N N . THR A 1 69 ? 159.783 198.196 131.808 1.00 49.20 538 THR A N 1
ATOM 409 C CA . THR A 1 69 ? 159.196 199.493 131.478 1.00 49.20 538 THR A CA 1
ATOM 410 C C . THR A 1 69 ? 160.148 200.403 130.711 1.00 49.20 538 THR A C 1
ATOM 411 O O . THR A 1 69 ? 159.705 201.205 129.885 1.00 49.20 538 THR A O 1
ATOM 415 N N . GLY A 1 70 ? 161.440 200.353 130.996 1.00 45.97 539 GLY A N 1
ATOM 416 C CA . GLY A 1 70 ? 162.337 201.240 130.281 1.00 45.97 539 GLY A CA 1
ATOM 417 C C . GLY A 1 70 ? 162.859 202.400 131.100 1.00 45.97 539 GLY A C 1
ATOM 418 O O . GLY A 1 70 ? 162.969 203.523 130.601 1.00 45.97 539 GLY A O 1
ATOM 419 N N . LYS A 1 71 ? 163.188 202.132 132.364 1.00 43.66 540 LYS A N 1
ATOM 420 C CA . LYS A 1 71 ? 163.670 203.181 133.255 1.00 43.66 540 LYS A CA 1
ATOM 421 C C . LYS A 1 71 ? 165.100 203.587 132.922 1.00 43.66 540 LYS A C 1
ATOM 422 O O . LYS A 1 71 ? 165.390 204.779 132.765 1.00 43.66 540 LYS A O 1
ATOM 428 N N . THR A 1 72 ? 166.005 202.605 132.818 1.00 46.16 541 THR A N 1
ATOM 429 C CA . THR A 1 72 ? 167.431 202.889 132.660 1.00 46.16 541 THR A CA 1
ATOM 430 C C . THR A 1 72 ? 167.721 203.568 131.327 1.00 46.16 541 THR A C 1
ATOM 431 O O . THR A 1 72 ? 168.560 204.476 131.254 1.00 46.16 541 THR A O 1
ATOM 435 N N . ALA A 1 73 ? 167.006 203.165 130.273 1.00 47.81 542 ALA A N 1
ATOM 436 C CA . ALA A 1 73 ? 167.192 203.771 128.959 1.00 47.81 542 ALA A CA 1
ATOM 437 C C . ALA A 1 73 ? 166.763 205.235 128.946 1.00 47.81 542 ALA A C 1
ATOM 438 O O . ALA A 1 73 ? 167.472 206.089 128.398 1.00 47.81 542 ALA A O 1
ATOM 440 N N . THR A 1 74 ? 165.627 205.549 129.577 1.00 51.14 543 THR A N 1
ATOM 441 C CA . THR A 1 74 ? 165.158 206.931 129.630 1.00 51.14 543 THR A CA 1
ATOM 442 C C . THR A 1 74 ? 166.049 207.793 130.515 1.00 51.14 543 THR A C 1
ATOM 443 O O . THR A 1 74 ? 166.298 208.960 130.194 1.00 51.14 543 THR A O 1
ATOM 447 N N . VAL A 1 75 ? 166.537 207.237 131.629 1.00 47.41 544 VAL A N 1
ATOM 448 C CA . VAL A 1 75 ? 167.443 207.975 132.507 1.00 47.41 544 VAL A CA 1
ATOM 449 C C . VAL A 1 75 ? 168.755 208.281 131.793 1.00 47.41 544 VAL A C 1
ATOM 450 O O . VAL A 1 75 ? 169.261 209.409 131.860 1.00 47.41 544 VAL A O 1
ATOM 454 N N . HIS A 1 76 ? 169.296 207.306 131.057 1.00 54.13 545 HIS A N 1
ATOM 455 C CA . HIS A 1 76 ? 170.516 207.545 130.293 1.00 54.13 545 HIS A CA 1
ATOM 456 C C . HIS A 1 76 ? 170.289 208.515 129.140 1.00 54.13 545 HIS A C 1
ATOM 457 O O . HIS A 1 76 ? 171.196 209.277 128.799 1.00 54.13 545 HIS A O 1
ATOM 464 N N . GLU A 1 77 ? 169.088 208.525 128.551 1.00 59.32 546 GLU A N 1
ATOM 465 C CA . GLU A 1 77 ? 168.768 209.506 127.514 1.00 59.32 546 GLU A CA 1
ATOM 466 C C . GLU A 1 77 ? 168.694 210.922 128.082 1.00 59.32 546 GLU A C 1
ATOM 467 O O . GLU A 1 77 ? 169.172 211.877 127.451 1.00 59.32 546 GLU A O 1
ATOM 473 N N . VAL A 1 78 ? 168.098 211.067 129.272 1.00 59.13 547 VAL A N 1
ATOM 474 C CA . VAL A 1 78 ? 168.040 212.357 129.962 1.00 59.13 547 VAL A CA 1
ATOM 475 C C . VAL A 1 78 ? 169.444 212.859 130.275 1.00 59.13 547 VAL A C 1
ATOM 476 O O . VAL A 1 78 ? 169.784 214.019 130.002 1.00 59.13 547 VAL A O 1
ATOM 480 N N . ILE A 1 79 ? 170.286 211.975 130.824 1.00 60.00 548 ILE A N 1
ATOM 481 C CA . ILE A 1 79 ? 171.663 212.329 131.168 1.00 60.00 548 ILE A CA 1
ATOM 482 C C . ILE A 1 79 ? 172.460 212.675 129.914 1.00 60.00 548 ILE A C 1
ATOM 483 O O . ILE A 1 79 ? 173.264 213.615 129.918 1.00 60.00 548 ILE A O 1
ATOM 488 N N . ARG A 1 80 ? 172.195 211.968 128.809 1.00 66.25 549 ARG A N 1
ATOM 489 C CA . ARG A 1 80 ? 172.843 212.267 127.534 1.00 66.25 549 ARG A CA 1
ATOM 490 C C . ARG A 1 80 ? 172.492 213.666 127.044 1.00 66.25 549 ARG A C 1
ATOM 491 O O . ARG A 1 80 ? 173.381 214.450 126.681 1.00 66.25 549 ARG A O 1
ATOM 499 N N . CYS A 1 81 ? 171.199 214.007 127.059 1.00 66.81 550 CYS A N 1
ATOM 500 C CA . CYS A 1 81 ? 170.781 215.310 126.550 1.00 66.81 550 CYS A CA 1
ATOM 501 C C . CYS A 1 81 ? 171.254 216.445 127.455 1.00 66.81 550 CYS A C 1
ATOM 502 O O . CYS A 1 81 ? 171.579 217.533 126.965 1.00 66.81 550 CYS A O 1
ATOM 505 N N . LEU A 1 82 ? 171.351 216.197 128.766 1.00 67.70 551 LEU A N 1
ATOM 506 C CA . LEU A 1 82 ? 171.955 217.184 129.660 1.00 67.70 551 LEU A CA 1
ATOM 507 C C . LEU A 1 82 ? 173.448 217.345 129.403 1.00 67.70 551 LEU A C 1
ATOM 508 O O . LEU A 1 82 ? 173.987 218.445 129.564 1.00 67.70 551 LEU A O 1
ATOM 513 N N . GLN A 1 83 ? 174.140 216.257 129.046 1.00 70.60 552 GLN A N 1
ATOM 514 C CA . GLN A 1 83 ? 175.558 216.362 128.707 1.00 70.60 552 GLN A CA 1
ATOM 515 C C . GLN A 1 83 ? 175.768 217.199 127.452 1.00 70.60 552 GLN A C 1
ATOM 516 O O . GLN A 1 83 ? 176.697 218.015 127.393 1.00 70.60 552 GLN A O 1
ATOM 522 N N . GLN A 1 84 ? 174.911 217.017 126.441 1.00 74.81 553 GLN A N 1
ATOM 523 C CA . GLN A 1 84 ? 174.984 217.893 125.268 1.00 74.81 553 GLN A CA 1
ATOM 524 C C . GLN A 1 84 ? 174.571 219.327 125.589 1.00 74.81 553 GLN A C 1
ATOM 525 O O . GLN A 1 84 ? 175.050 220.261 124.935 1.00 74.81 553 GLN A O 1
ATOM 531 N N . ALA A 1 85 ? 173.677 219.525 126.564 1.00 76.99 554 ALA A N 1
ATOM 532 C CA . ALA A 1 85 ? 173.337 220.882 126.989 1.00 76.99 554 ALA A CA 1
ATOM 533 C C . ALA A 1 85 ? 174.515 221.568 127.672 1.00 76.99 554 ALA A C 1
ATOM 534 O O . ALA A 1 85 ? 174.790 222.745 127.414 1.00 76.99 554 ALA A O 1
ATOM 536 N N . ALA A 1 86 ? 175.218 220.846 128.547 1.00 77.94 555 ALA A N 1
ATOM 537 C CA . ALA A 1 86 ? 176.376 221.408 129.233 1.00 77.94 555 ALA A CA 1
ATOM 538 C C . ALA A 1 86 ? 177.541 221.631 128.281 1.00 77.94 555 ALA A C 1
ATOM 539 O O . ALA A 1 86 ? 178.325 222.568 128.474 1.00 77.94 555 ALA A O 1
ATOM 541 N N . GLN A 1 87 ? 177.675 220.780 127.260 1.00 82.87 556 GLN A N 1
ATOM 542 C CA . GLN A 1 87 ? 178.689 220.996 126.235 1.00 82.87 556 GLN A CA 1
ATOM 543 C C . GLN A 1 87 ? 178.392 222.239 125.402 1.00 82.87 556 GLN A C 1
ATOM 544 O O . GLN A 1 87 ? 179.319 222.880 124.895 1.00 82.87 556 GLN A O 1
ATOM 550 N N . ALA A 1 88 ? 177.116 222.598 125.257 1.00 81.81 557 ALA A N 1
ATOM 551 C CA . ALA A 1 88 ? 176.704 223.774 124.505 1.00 81.81 557 ALA A CA 1
ATOM 552 C C . ALA A 1 88 ? 176.588 225.023 125.375 1.00 81.81 557 ALA A C 1
ATOM 553 O O . ALA A 1 88 ? 175.964 226.002 124.946 1.00 81.81 557 ALA A O 1
ATOM 555 N N . ASN A 1 89 ? 177.137 224.982 126.596 1.00 83.51 558 ASN A N 1
ATOM 556 C CA . ASN A 1 89 ? 177.247 226.105 127.537 1.00 83.51 558 ASN A CA 1
ATOM 557 C C . ASN A 1 89 ? 175.894 226.641 128.005 1.00 83.51 558 ASN A C 1
ATOM 558 O O . ASN A 1 89 ? 175.811 227.776 128.485 1.00 83.51 558 ASN A O 1
ATOM 563 N N . ASP A 1 90 ? 174.825 225.848 127.883 1.00 80.30 559 ASP A N 1
ATOM 564 C CA . ASP A 1 90 ? 173.522 226.279 128.382 1.00 80.30 559 ASP A CA 1
ATOM 565 C C . ASP A 1 90 ? 173.474 226.189 129.905 1.00 80.30 559 ASP A C 1
ATOM 566 O O . ASP A 1 90 ? 173.000 227.113 130.574 1.00 80.30 559 ASP A O 1
ATOM 571 N N . VAL A 1 91 ? 173.979 225.099 130.466 1.00 77.05 560 VAL A N 1
ATOM 572 C CA . VAL A 1 91 ? 173.890 224.827 131.899 1.00 77.05 560 VAL A CA 1
ATOM 573 C C . VAL A 1 91 ? 175.314 224.719 132.427 1.00 77.05 560 VAL A C 1
ATOM 574 O O . VAL A 1 91 ? 176.257 224.523 131.640 1.00 77.05 560 VAL A O 1
ATOM 578 N N . PRO A 1 92 ? 175.526 224.909 133.731 1.00 74.80 561 PRO A N 1
ATOM 579 C CA . PRO A 1 92 ? 176.867 224.737 134.284 1.00 74.80 561 PRO A CA 1
ATOM 580 C C . PRO A 1 92 ? 177.322 223.285 134.180 1.00 74.80 561 PRO A C 1
ATOM 581 O O . PRO A 1 92 ? 176.491 222.362 134.168 1.00 74.80 561 PRO A O 1
ATOM 585 N N . PRO A 1 93 ? 178.632 223.059 134.065 1.00 68.64 562 PRO A N 1
ATOM 586 C CA . PRO A 1 93 ? 179.134 221.684 133.912 1.00 68.64 562 PRO A CA 1
ATOM 587 C C . PRO A 1 93 ? 178.926 220.852 135.167 1.00 68.64 562 PRO A C 1
ATOM 588 O O . PRO A 1 93 ? 178.997 221.355 136.290 1.00 68.64 562 PRO A O 1
ATOM 592 N N . PHE A 1 94 ? 178.669 219.565 134.963 1.00 65.73 563 PHE A N 1
ATOM 593 C CA . PHE A 1 94 ? 178.275 218.662 136.033 1.00 65.73 563 PHE A CA 1
ATOM 594 C C . PHE A 1 94 ? 178.972 217.317 135.887 1.00 65.73 563 PHE A C 1
ATOM 595 O O . PHE A 1 94 ? 179.098 216.785 134.780 1.00 65.73 563 PHE A O 1
ATOM 603 N N . GLN A 1 95 ? 179.438 216.784 137.011 1.00 63.02 564 GLN A N 1
ATOM 604 C CA . GLN A 1 95 ? 180.067 215.474 137.044 1.00 63.02 564 GLN A CA 1
ATOM 605 C C . GLN A 1 95 ? 179.002 214.397 137.222 1.00 63.02 564 GLN A C 1
ATOM 606 O O . GLN A 1 95 ? 178.012 214.590 137.928 1.00 63.02 564 GLN A O 1
ATOM 612 N N . TYR A 1 96 ? 179.202 213.257 136.566 1.00 56.33 565 TYR A N 1
ATOM 613 C CA . TYR A 1 96 ? 178.236 212.167 136.575 1.00 56.33 565 TYR A CA 1
ATOM 614 C C . TYR A 1 96 ? 178.867 210.991 137.314 1.00 56.33 565 TYR A C 1
ATOM 615 O O . TYR A 1 96 ? 180.001 210.602 137.017 1.00 56.33 565 TYR A O 1
ATOM 624 N N . ILE A 1 97 ? 178.132 210.441 138.279 1.00 52.75 566 ILE A N 1
ATOM 625 C CA . ILE A 1 97 ? 178.513 209.243 139.017 1.00 52.75 566 ILE A CA 1
ATOM 626 C C . ILE A 1 97 ? 177.398 208.221 138.837 1.00 52.75 566 ILE A C 1
ATOM 627 O O . ILE A 1 97 ? 176.216 208.572 138.901 1.00 52.75 566 ILE A O 1
ATOM 632 N N . GLU A 1 98 ? 177.765 206.961 138.602 1.00 48.74 567 GLU A N 1
ATOM 633 C CA . GLU A 1 98 ? 176.785 205.894 138.439 1.00 48.74 567 GLU A CA 1
ATOM 634 C C . GLU A 1 98 ? 177.178 204.701 139.292 1.00 48.74 567 GLU A C 1
ATOM 635 O O . GLU A 1 98 ? 178.315 204.231 139.218 1.00 48.74 567 GLU A O 1
ATOM 641 N N . VAL A 1 99 ? 176.240 204.224 140.107 1.00 47.64 568 VAL A N 1
ATOM 642 C CA . VAL A 1 99 ? 176.430 203.071 140.980 1.00 47.64 568 VAL A CA 1
ATOM 643 C C . VAL A 1 99 ? 175.262 202.120 140.769 1.00 47.64 568 VAL A C 1
ATOM 644 O O . VAL A 1 99 ? 174.104 202.547 140.736 1.00 47.64 568 VAL A O 1
ATOM 648 N N . ASN A 1 100 ? 175.561 200.832 140.620 1.00 44.41 569 ASN A N 1
ATOM 649 C CA . ASN A 1 100 ? 174.545 199.797 140.504 1.00 44.41 569 ASN A CA 1
ATOM 650 C C . ASN A 1 100 ? 174.663 198.916 141.738 1.00 44.41 569 ASN A C 1
ATOM 651 O O . ASN A 1 100 ? 175.767 198.511 142.113 1.00 44.41 569 ASN A O 1
ATOM 656 N N . GLY A 1 101 ? 173.521 198.635 142.368 1.00 46.40 570 GLY A N 1
ATOM 657 C CA . GLY A 1 101 ? 173.530 197.864 143.600 1.00 46.40 570 GLY A CA 1
ATOM 658 C C . GLY A 1 101 ? 173.831 196.394 143.390 1.00 46.40 570 GLY A C 1
ATOM 659 O O . GLY A 1 101 ? 174.489 195.764 144.221 1.00 46.40 570 GLY A O 1
ATOM 660 N N . MET A 1 102 ? 173.334 195.820 142.293 1.00 46.16 571 MET A N 1
ATOM 661 C CA . MET A 1 102 ? 173.515 194.394 142.040 1.00 46.16 571 MET A CA 1
ATOM 662 C C . MET A 1 102 ? 174.945 194.063 141.625 1.00 46.16 571 MET A C 1
ATOM 663 O O . MET A 1 102 ? 175.444 192.976 141.939 1.00 46.16 571 MET A O 1
ATOM 668 N N . LYS A 1 103 ? 175.626 194.983 140.940 1.00 45.45 572 LYS A N 1
ATOM 669 C CA . LYS A 1 103 ? 176.991 194.737 140.489 1.00 45.45 572 LYS A CA 1
ATOM 670 C C . LYS A 1 103 ? 178.003 194.712 141.628 1.00 45.45 572 LYS A C 1
ATOM 671 O O . LYS A 1 103 ? 179.136 194.270 141.419 1.00 45.45 572 LYS A O 1
ATOM 677 N N . LEU A 1 104 ? 177.636 195.190 142.812 1.00 55.46 573 LEU A N 1
ATOM 678 C CA . LEU A 1 104 ? 178.560 195.227 143.936 1.00 55.46 573 LEU A CA 1
ATOM 679 C C . LEU A 1 104 ? 178.633 193.891 144.660 1.00 55.46 573 LEU A C 1
ATOM 680 O O . LEU A 1 104 ? 177.650 193.152 144.746 1.00 55.46 573 LEU A O 1
ATOM 685 N N . THR A 1 105 ? 179.819 193.593 145.193 1.00 64.93 574 THR A N 1
ATOM 686 C CA . THR A 1 105 ? 180.004 192.387 145.993 1.00 64.93 574 THR A CA 1
ATOM 687 C C . THR A 1 105 ? 179.404 192.539 147.388 1.00 64.93 574 THR A C 1
ATOM 688 O O . THR A 1 105 ? 178.789 191.601 147.908 1.00 64.93 574 THR A O 1
ATOM 692 N N . GLU A 1 106 ? 179.576 193.705 148.007 1.00 71.13 575 GLU A N 1
ATOM 693 C CA . GLU A 1 106 ? 179.118 194.009 149.354 1.00 71.13 575 GLU A CA 1
ATOM 694 C C . GLU A 1 106 ? 178.264 195.268 149.332 1.00 71.13 575 GLU A C 1
ATOM 695 O O . GLU A 1 106 ? 178.447 196.123 148.459 1.00 71.13 575 GLU A O 1
ATOM 701 N N . PRO A 1 107 ? 177.295 195.392 150.253 1.00 68.49 576 PRO A N 1
ATOM 702 C CA . PRO A 1 107 ? 176.462 196.610 150.267 1.00 68.49 576 PRO A CA 1
ATOM 703 C C . PRO A 1 107 ? 177.220 197.880 150.612 1.00 68.49 576 PRO A C 1
ATOM 704 O O . PRO A 1 107 ? 176.904 198.945 150.069 1.00 68.49 576 PRO A O 1
ATOM 708 N N . HIS A 1 108 ? 178.227 197.802 151.484 1.00 69.69 577 HIS A N 1
ATOM 709 C CA . HIS A 1 108 ? 178.968 198.990 151.895 1.00 69.69 577 HIS A CA 1
ATOM 710 C C . HIS A 1 108 ? 179.906 199.501 150.814 1.00 69.69 577 HIS A C 1
ATOM 711 O O . HIS A 1 108 ? 180.373 200.646 150.902 1.00 69.69 577 HIS A O 1
ATOM 718 N N . GLN A 1 109 ? 180.127 198.717 149.760 1.00 69.19 578 GLN A N 1
ATOM 719 C CA . GLN A 1 109 ? 181.041 199.050 148.680 1.00 69.19 578 GLN A CA 1
ATOM 720 C C . GLN A 1 109 ? 180.561 200.214 147.818 1.00 69.19 578 GLN A C 1
ATOM 721 O O . GLN A 1 109 ? 181.270 200.572 146.872 1.00 69.19 578 GLN A O 1
ATOM 727 N N . VAL A 1 110 ? 179.378 200.781 148.086 1.00 70.08 579 VAL A N 1
ATOM 728 C CA . VAL A 1 110 ? 179.031 202.079 147.517 1.00 70.08 579 VAL A CA 1
ATOM 729 C C . VAL A 1 110 ? 180.037 203.143 147.952 1.00 70.08 579 VAL A C 1
ATOM 730 O O . VAL A 1 110 ? 180.524 203.919 147.119 1.00 70.08 579 VAL A O 1
ATOM 734 N N . TYR A 1 111 ? 180.434 203.137 149.235 1.00 71.62 580 TYR A N 1
ATOM 735 C CA . TYR A 1 111 ? 181.175 204.267 149.790 1.00 71.62 580 TYR A CA 1
ATOM 736 C C . TYR A 1 111 ? 182.586 204.331 149.233 1.00 71.62 580 TYR A C 1
ATOM 737 O O . TYR A 1 111 ? 183.094 205.417 148.933 1.00 71.62 580 TYR A O 1
ATOM 746 N N . VAL A 1 112 ? 183.216 203.172 149.050 1.00 70.28 581 VAL A N 1
ATOM 747 C CA . VAL A 1 112 ? 184.541 203.130 148.450 1.00 70.28 581 VAL A CA 1
ATOM 748 C C . VAL A 1 112 ? 184.463 203.442 146.956 1.00 70.28 581 VAL A C 1
ATOM 749 O O . VAL A 1 112 ? 185.441 203.909 146.361 1.00 70.28 581 VAL A O 1
ATOM 753 N N . GLN A 1 113 ? 183.298 203.241 146.331 1.00 72.33 582 GLN A N 1
ATOM 754 C CA . GLN A 1 113 ? 183.214 203.461 144.892 1.00 72.33 582 GLN A CA 1
ATOM 755 C C . GLN A 1 113 ? 182.952 204.925 144.559 1.00 72.33 582 GLN A C 1
ATOM 756 O O . GLN A 1 113 ? 183.676 205.510 143.742 1.00 72.33 582 GLN A O 1
ATOM 762 N N . ILE A 1 114 ? 181.936 205.524 145.205 1.00 70.86 583 ILE A N 1
ATOM 763 C CA . ILE A 1 114 ? 181.537 206.909 144.938 1.00 70.86 583 ILE A CA 1
ATOM 764 C C . ILE A 1 114 ? 182.691 207.859 145.206 1.00 70.86 583 ILE A C 1
ATOM 765 O O . ILE A 1 114 ? 182.974 208.755 144.398 1.00 70.86 583 ILE A O 1
ATOM 770 N N . LEU A 1 115 ? 183.409 207.632 146.314 1.00 75.72 584 LEU A N 1
ATOM 771 C CA . LEU A 1 115 ? 184.595 208.418 146.631 1.00 75.72 584 LEU A CA 1
ATOM 772 C C . LEU A 1 115 ? 185.656 208.265 145.551 1.00 75.72 584 LEU A C 1
ATOM 773 O O . LEU A 1 115 ? 186.216 209.264 145.083 1.00 75.72 584 LEU A O 1
ATOM 778 N N . GLN A 1 116 ? 185.883 207.028 145.089 1.00 76.00 585 GLN A N 1
ATOM 779 C CA . GLN A 1 116 ? 186.800 206.804 143.976 1.00 76.00 585 GLN A CA 1
ATOM 780 C C . GLN A 1 116 ? 186.233 207.413 142.702 1.00 76.00 585 GLN A C 1
ATOM 781 O O . GLN A 1 116 ? 186.985 207.918 141.861 1.00 76.00 585 GLN A O 1
ATOM 787 N N . LYS A 1 117 ? 184.906 207.431 142.571 1.00 73.53 586 LYS A N 1
ATOM 788 C CA . LYS A 1 117 ? 184.302 208.118 141.441 1.00 73.53 586 LYS A CA 1
ATOM 789 C C . LYS A 1 117 ? 184.404 209.630 141.589 1.00 73.53 586 LYS A C 1
ATOM 790 O O . LYS A 1 117 ? 184.416 210.348 140.583 1.00 73.53 586 LYS A O 1
ATOM 796 N N . LEU A 1 118 ? 184.489 210.133 142.823 1.00 75.62 587 LEU A N 1
ATOM 797 C CA . LEU A 1 118 ? 184.514 211.577 143.021 1.00 75.62 587 LEU A CA 1
ATOM 798 C C . LEU A 1 118 ? 185.938 212.115 143.095 1.00 75.62 587 LEU A C 1
ATOM 799 O O . LEU A 1 118 ? 186.264 213.102 142.430 1.00 75.62 587 LEU A O 1
ATOM 804 N N . THR A 1 119 ? 186.792 211.481 143.896 1.00 78.86 588 THR A N 1
ATOM 805 C CA . THR A 1 119 ? 188.187 211.869 144.050 1.00 78.86 588 THR A CA 1
ATOM 806 C C . THR A 1 119 ? 189.077 210.675 143.732 1.00 78.86 588 THR A C 1
ATOM 807 O O . THR A 1 119 ? 188.605 209.559 143.522 1.00 78.86 588 THR A O 1
ATOM 811 N N . GLY A 1 120 ? 190.387 210.915 143.691 1.00 82.36 589 GLY A N 1
ATOM 812 C CA . GLY A 1 120 ? 191.319 209.841 143.394 1.00 82.36 589 GLY A CA 1
ATOM 813 C C . GLY A 1 120 ? 191.531 208.859 144.529 1.00 82.36 589 GLY A C 1
ATOM 814 O O . GLY A 1 120 ? 192.009 207.746 144.288 1.00 82.36 589 GLY A O 1
ATOM 815 N N . GLN A 1 121 ? 191.185 209.246 145.753 1.00 84.62 590 GLN A N 1
ATOM 816 C CA . GLN A 1 121 ? 191.585 208.499 146.938 1.00 84.62 590 GLN A CA 1
ATOM 817 C C . GLN A 1 121 ? 190.814 207.189 147.076 1.00 84.62 590 GLN A C 1
ATOM 818 O O . GLN A 1 121 ? 189.608 207.124 146.825 1.00 84.62 590 GLN A O 1
ATOM 824 N N . LYS A 1 122 ? 191.532 206.140 147.475 1.00 77.84 591 LYS A N 1
ATOM 825 C CA . LYS A 1 122 ? 190.970 204.839 147.808 1.00 77.84 591 LYS A CA 1
ATOM 826 C C . LYS A 1 122 ? 191.172 204.573 149.294 1.00 77.84 591 LYS A C 1
ATOM 827 O O . LYS A 1 122 ? 192.227 204.892 149.850 1.00 77.84 591 LYS A O 1
ATOM 833 N N . ALA A 1 123 ? 190.163 203.993 149.936 1.00 76.62 592 ALA A N 1
ATOM 834 C CA . ALA A 1 123 ? 190.203 203.771 151.375 1.00 76.62 592 ALA A CA 1
ATOM 835 C C . ALA A 1 123 ? 189.359 202.546 151.711 1.00 76.62 592 ALA A C 1
ATOM 836 O O . ALA A 1 123 ? 188.948 201.791 150.828 1.00 76.62 592 ALA A O 1
ATOM 838 N N . THR A 1 124 ? 189.114 202.345 153.003 1.00 76.89 593 THR A N 1
ATOM 839 C CA . THR A 1 124 ? 188.200 201.316 153.467 1.00 76.89 593 THR A CA 1
ATOM 840 C C . THR A 1 124 ? 186.764 201.829 153.369 1.00 76.89 593 THR A C 1
ATOM 841 O O . THR A 1 124 ? 186.511 202.941 152.907 1.00 76.89 593 THR A O 1
ATOM 845 N N . ALA A 1 125 ? 185.805 201.007 153.804 1.00 78.08 594 ALA A N 1
ATOM 846 C CA . ALA A 1 125 ? 184.395 201.373 153.679 1.00 78.08 594 ALA A CA 1
ATOM 847 C C . ALA A 1 125 ? 184.012 202.494 154.642 1.00 78.08 594 ALA A C 1
ATOM 848 O O . ALA A 1 125 ? 183.377 203.480 154.244 1.00 78.08 594 ALA A O 1
ATOM 850 N N . ASN A 1 126 ? 184.407 202.365 155.912 1.00 79.62 595 ASN A N 1
ATOM 851 C CA . ASN A 1 126 ? 184.005 203.338 156.925 1.00 79.62 595 ASN A CA 1
ATOM 852 C C . ASN A 1 126 ? 184.711 204.676 156.734 1.00 79.62 595 ASN A C 1
ATOM 853 O O . ASN A 1 126 ? 184.103 205.735 156.925 1.00 79.62 595 ASN A O 1
ATOM 858 N N . HIS A 1 127 ? 185.987 204.651 156.342 1.00 78.50 596 HIS A N 1
ATOM 859 C CA . HIS A 1 127 ? 186.714 205.899 156.136 1.00 78.50 596 HIS A CA 1
ATOM 860 C C . HIS A 1 127 ? 186.225 206.637 154.897 1.00 78.50 596 HIS A C 1
ATOM 861 O O . HIS A 1 127 ? 186.148 207.871 154.904 1.00 78.50 596 HIS A O 1
ATOM 868 N N . ALA A 1 128 ? 185.865 205.902 153.841 1.00 78.84 597 ALA A N 1
ATOM 869 C CA . ALA A 1 128 ? 185.240 206.529 152.681 1.00 78.84 597 ALA A CA 1
ATOM 870 C C . ALA A 1 128 ? 183.862 207.074 153.024 1.00 78.84 597 ALA A C 1
ATOM 871 O O . ALA A 1 128 ? 183.450 208.103 152.479 1.00 78.84 597 ALA A O 1
ATOM 873 N N . ALA A 1 129 ? 183.141 206.402 153.930 1.00 78.08 598 ALA A N 1
ATOM 874 C CA . ALA A 1 129 ? 181.867 206.932 154.411 1.00 78.08 598 ALA A CA 1
ATOM 875 C C . ALA A 1 129 ? 182.058 208.247 155.159 1.00 78.08 598 ALA A C 1
ATOM 876 O O . ALA A 1 129 ? 181.273 209.187 154.983 1.00 78.08 598 ALA A O 1
ATOM 878 N N . GLU A 1 130 ? 183.108 208.334 155.985 1.00 80.25 599 GLU A N 1
ATOM 879 C CA . GLU A 1 130 ? 183.404 209.578 156.700 1.00 80.25 599 GLU A CA 1
ATOM 880 C C . GLU A 1 130 ? 183.809 210.701 155.749 1.00 80.25 599 GLU A C 1
ATOM 881 O O . GLU A 1 130 ? 183.371 211.846 155.916 1.00 80.25 599 GLU A O 1
ATOM 887 N N . LEU A 1 131 ? 184.648 210.399 154.753 1.00 79.48 600 LEU A N 1
ATOM 888 C CA . LEU A 1 131 ? 185.038 211.428 153.789 1.00 79.48 600 LEU A CA 1
ATOM 889 C C . LEU A 1 131 ? 183.877 211.850 152.896 1.00 79.48 600 LEU A C 1
ATOM 890 O O . LEU A 1 131 ? 183.826 213.003 152.457 1.00 79.48 600 LEU A O 1
ATOM 895 N N . LEU A 1 132 ? 182.939 210.943 152.617 1.00 82.22 601 LEU A N 1
ATOM 896 C CA . LEU A 1 132 ? 181.745 211.325 151.871 1.00 82.22 601 LEU A CA 1
ATOM 897 C C . LEU A 1 132 ? 180.806 212.172 152.722 1.00 82.22 601 LEU A C 1
ATOM 898 O O . LEU A 1 132 ? 180.131 213.068 152.202 1.00 82.22 601 LEU A O 1
ATOM 903 N N . ALA A 1 133 ? 180.730 211.887 154.026 1.00 79.64 602 ALA A N 1
ATOM 904 C CA . ALA A 1 133 ? 179.928 212.718 154.919 1.00 79.64 602 ALA A CA 1
ATOM 905 C C . ALA A 1 133 ? 180.519 214.117 155.062 1.00 79.64 602 ALA A C 1
ATOM 906 O O . ALA A 1 133 ? 179.783 215.110 155.081 1.00 79.64 602 ALA A O 1
ATOM 908 N N . LYS A 1 134 ? 181.846 214.217 155.164 1.00 80.44 603 LYS A N 1
ATOM 909 C CA . LYS A 1 134 ? 182.485 215.525 155.282 1.00 80.44 603 LYS A CA 1
ATOM 910 C C . LYS A 1 134 ? 182.524 216.278 153.958 1.00 80.44 603 LYS A C 1
ATOM 911 O O . LYS A 1 134 ? 182.571 217.513 153.958 1.00 80.44 603 LYS A O 1
ATOM 917 N N . GLN A 1 135 ? 182.538 215.560 152.833 1.00 83.61 604 GLN A N 1
ATOM 918 C CA . GLN A 1 135 ? 182.469 216.207 151.526 1.00 83.61 604 GLN A CA 1
ATOM 919 C C . GLN A 1 135 ? 181.112 216.868 151.312 1.00 83.61 604 GLN A C 1
ATOM 920 O O . GLN A 1 135 ? 181.029 217.974 150.764 1.00 83.61 604 GLN A O 1
ATOM 926 N N . PHE A 1 136 ? 180.044 216.217 151.759 1.00 84.86 605 PHE A N 1
ATOM 927 C CA . PHE A 1 136 ? 178.700 216.768 151.643 1.00 84.86 605 PHE A CA 1
ATOM 928 C C . PHE A 1 136 ? 178.260 217.396 152.959 1.00 84.86 605 PHE A C 1
ATOM 929 O O . PHE A 1 136 ? 177.678 216.727 153.811 1.00 84.86 605 PHE A O 1
ATOM 937 N N . THR A 1 145 ? 178.053 219.557 142.673 1.00 60.15 614 THR A N 1
ATOM 938 C CA . THR A 1 145 ? 177.489 219.711 141.340 1.00 60.15 614 THR A CA 1
ATOM 939 C C . THR A 1 145 ? 177.204 218.348 140.731 1.00 60.15 614 THR A C 1
ATOM 940 O O . THR A 1 145 ? 176.578 218.246 139.678 1.00 60.15 614 THR A O 1
ATOM 944 N N . THR A 1 146 ? 177.672 217.307 141.414 1.00 57.91 615 THR A N 1
ATOM 945 C CA . THR A 1 146 ? 177.614 215.950 140.893 1.00 57.91 615 THR A CA 1
ATOM 946 C C . THR A 1 146 ? 176.186 215.416 140.877 1.00 57.91 615 THR A C 1
ATOM 947 O O . THR A 1 146 ? 175.358 215.763 141.722 1.00 57.91 615 THR A O 1
ATOM 951 N N . VAL A 1 147 ? 175.905 214.562 139.895 1.00 49.81 616 VAL A N 1
ATOM 952 C CA . VAL A 1 147 ? 174.577 213.993 139.679 1.00 49.81 616 VAL A CA 1
ATOM 953 C C . VAL A 1 147 ? 174.699 212.488 139.875 1.00 49.81 616 VAL A C 1
ATOM 954 O O . VAL A 1 147 ? 175.131 211.766 138.970 1.00 49.81 616 VAL A O 1
ATOM 958 N N . LEU A 1 148 ? 174.326 212.011 141.057 1.00 45.00 617 LEU A N 1
ATOM 959 C CA . LEU A 1 148 ? 174.413 210.595 141.378 1.00 45.00 617 LEU A CA 1
ATOM 960 C C . LEU A 1 148 ? 173.194 209.842 140.866 1.00 45.00 617 LEU A C 1
ATOM 961 O O . LEU A 1 148 ? 172.067 210.340 140.926 1.00 45.00 617 LEU A O 1
ATOM 966 N N . LEU A 1 149 ? 173.429 208.634 140.364 1.00 44.14 618 LEU A N 1
ATOM 967 C CA . LEU A 1 149 ? 172.383 207.711 139.950 1.00 44.14 618 LEU A CA 1
ATOM 968 C C . LEU A 1 149 ? 172.625 206.375 140.630 1.00 44.14 618 LEU A C 1
ATOM 969 O O . LEU A 1 149 ? 173.694 205.782 140.468 1.00 44.14 618 LEU A O 1
ATOM 974 N N . VAL A 1 150 ? 171.643 205.902 141.384 1.00 43.32 619 VAL A N 1
ATOM 975 C CA . VAL A 1 150 ? 171.759 204.650 142.122 1.00 43.32 619 VAL A CA 1
ATOM 976 C C . VAL A 1 150 ? 170.689 203.722 141.566 1.00 43.32 619 VAL A C 1
ATOM 977 O O . VAL A 1 150 ? 169.504 203.844 141.897 1.00 43.32 619 VAL A O 1
ATOM 981 N N . ASP A 1 151 ? 171.097 202.826 140.681 1.00 46.71 620 ASP A N 1
ATOM 982 C CA . ASP A 1 151 ? 170.221 201.769 140.222 1.00 46.71 620 ASP A CA 1
ATOM 983 C C . ASP A 1 151 ? 170.300 200.615 141.215 1.00 46.71 620 ASP A C 1
ATOM 984 O O . ASP A 1 151 ? 171.284 200.470 141.947 1.00 46.71 620 ASP A O 1
ATOM 989 N N . GLU A 1 152 ? 169.228 199.819 141.248 1.00 48.42 621 GLU A N 1
ATOM 990 C CA . GLU A 1 152 ? 169.118 198.581 142.024 1.00 48.42 621 GLU A CA 1
ATOM 991 C C . GLU A 1 152 ? 169.259 198.852 143.523 1.00 48.42 621 GLU A C 1
ATOM 992 O O . GLU A 1 152 ? 170.225 198.450 144.171 1.00 48.42 621 GLU A O 1
ATOM 998 N N . LEU A 1 153 ? 168.270 199.567 144.059 1.00 57.89 622 LEU A N 1
ATOM 999 C CA . LEU A 1 153 ? 168.358 200.074 145.423 1.00 57.89 622 LEU A CA 1
ATOM 1000 C C . LEU A 1 153 ? 168.164 198.976 146.465 1.00 57.89 622 LEU A C 1
ATOM 1001 O O . LEU A 1 153 ? 168.715 199.073 147.570 1.00 57.89 622 LEU A O 1
ATOM 1006 N N . ASP A 1 154 ? 167.432 197.911 146.112 1.00 61.52 623 ASP A N 1
ATOM 1007 C CA . ASP A 1 154 ? 166.992 196.906 147.081 1.00 61.52 623 ASP A CA 1
ATOM 1008 C C . ASP A 1 154 ? 168.147 196.148 147.725 1.00 61.52 623 ASP A C 1
ATOM 1009 O O . ASP A 1 154 ? 168.014 195.671 148.857 1.00 61.52 623 ASP A O 1
ATOM 1014 N N . LEU A 1 155 ? 169.277 196.019 147.035 1.00 59.21 624 LEU A N 1
ATOM 1015 C CA . LEU A 1 155 ? 170.412 195.318 147.620 1.00 59.21 624 LEU A CA 1
ATOM 1016 C C . LEU A 1 155 ? 171.268 196.189 148.520 1.00 59.21 624 LEU A C 1
ATOM 1017 O O . LEU A 1 155 ? 172.220 195.677 149.116 1.00 59.21 624 LEU A O 1
ATOM 1022 N N . LEU A 1 156 ? 170.970 197.474 148.642 1.00 65.18 625 LEU A N 1
ATOM 1023 C CA . LEU A 1 156 ? 171.692 198.293 149.601 1.00 65.18 625 LEU A CA 1
ATOM 1024 C C . LEU A 1 156 ? 171.078 198.222 150.989 1.00 65.18 625 LEU A C 1
ATOM 1025 O O . LEU A 1 156 ? 171.552 198.907 151.899 1.00 65.18 625 LEU A O 1
ATOM 1030 N N . TRP A 1 157 ? 170.038 197.413 151.163 1.00 76.42 626 TRP A N 1
ATOM 1031 C CA . TRP A 1 157 ? 169.417 197.237 152.463 1.00 76.42 626 TRP A CA 1
ATOM 1032 C C . TRP A 1 157 ? 170.342 196.459 153.388 1.00 76.42 626 TRP A C 1
ATOM 1033 O O . TRP A 1 157 ? 170.936 195.452 152.995 1.00 76.42 626 TRP A O 1
ATOM 1044 N N . THR A 1 158 ? 170.473 196.940 154.620 1.00 83.26 627 THR A N 1
ATOM 1045 C CA . THR A 1 158 ? 171.126 196.219 155.702 1.00 83.26 627 THR A CA 1
ATOM 1046 C C . THR A 1 158 ? 170.184 196.212 156.896 1.00 83.26 627 THR A C 1
ATOM 1047 O O . THR A 1 158 ? 169.156 196.894 156.900 1.00 83.26 627 THR A O 1
ATOM 1051 N N . HIS A 1 159 ? 170.529 195.419 157.913 1.00 87.55 628 HIS A N 1
ATOM 1052 C CA . HIS A 1 159 ? 169.687 195.366 159.105 1.00 87.55 628 HIS A CA 1
ATOM 1053 C C . HIS A 1 159 ? 169.772 196.655 159.916 1.00 87.55 628 HIS A C 1
ATOM 1054 O O . HIS A 1 159 ? 168.778 197.067 160.524 1.00 87.55 628 HIS A O 1
ATOM 1061 N N . LYS A 1 160 ? 170.940 197.300 159.942 1.00 86.32 629 LYS A N 1
ATOM 1062 C CA . LYS A 1 160 ? 171.033 198.622 160.550 1.00 86.32 629 LYS A CA 1
ATOM 1063 C C . LYS A 1 160 ? 170.430 199.692 159.645 1.00 86.32 629 LYS A C 1
ATOM 1064 O O . LYS A 1 160 ? 169.901 200.691 160.147 1.00 86.32 629 LYS A O 1
ATOM 1070 N N . GLN A 1 161 ? 170.499 199.486 158.323 1.00 86.08 630 GLN A N 1
ATOM 1071 C CA . GLN A 1 161 ? 169.821 200.285 157.294 1.00 86.08 630 GLN A CA 1
ATOM 1072 C C . GLN A 1 161 ? 170.303 201.744 157.337 1.00 86.08 630 GLN A C 1
ATOM 1073 O O . GLN A 1 161 ? 169.525 202.698 157.404 1.00 86.08 630 GLN A O 1
ATOM 1079 N N . ASP A 1 162 ? 171.623 201.921 157.395 1.00 83.73 631 ASP A N 1
ATOM 1080 C CA . ASP A 1 162 ? 172.189 203.262 157.313 1.00 83.73 631 ASP A CA 1
ATOM 1081 C C . ASP A 1 162 ? 172.363 203.728 155.869 1.00 83.73 631 ASP A C 1
ATOM 1082 O O . ASP A 1 162 ? 172.270 204.930 155.595 1.00 83.73 631 ASP A O 1
ATOM 1087 N N . ILE A 1 163 ? 172.620 202.793 154.943 1.00 80.25 632 ILE A N 1
ATOM 1088 C CA . ILE A 1 163 ? 172.950 203.136 153.556 1.00 80.25 632 ILE A CA 1
ATOM 1089 C C . ILE A 1 163 ? 171.780 203.829 152.871 1.00 80.25 632 ILE A C 1
ATOM 1090 O O . ILE A 1 163 ? 171.953 204.858 152.204 1.00 80.25 632 ILE A O 1
ATOM 1095 N N . MET A 1 164 ? 170.569 203.302 153.070 1.00 83.70 633 MET A N 1
ATOM 1096 C CA . MET A 1 164 ? 169.370 203.864 152.456 1.00 83.70 633 MET A CA 1
ATOM 1097 C C . MET A 1 164 ? 169.100 205.279 152.959 1.00 83.70 633 MET A C 1
ATOM 1098 O O . MET A 1 164 ? 168.935 206.215 152.165 1.00 83.70 633 MET A O 1
ATOM 1103 N N . TYR A 1 165 ? 169.107 205.454 154.285 1.00 86.95 634 TYR A N 1
ATOM 1104 C CA . TYR A 1 165 ? 168.756 206.736 154.888 1.00 86.95 634 TYR A CA 1
ATOM 1105 C C . TYR A 1 165 ? 169.813 207.792 154.603 1.00 86.95 634 TYR A C 1
ATOM 1106 O O . TYR A 1 165 ? 169.478 208.962 154.368 1.00 86.95 634 TYR A O 1
ATOM 1115 N N . ASN A 1 166 ? 171.090 207.396 154.602 1.00 82.09 635 ASN A N 1
ATOM 1116 C CA . ASN A 1 166 ? 172.137 208.316 154.176 1.00 82.09 635 ASN A CA 1
ATOM 1117 C C . ASN A 1 166 ? 171.960 208.727 152.720 1.00 82.09 635 ASN A C 1
ATOM 1118 O O . ASN A 1 166 ? 172.004 209.926 152.398 1.00 82.09 635 ASN A O 1
ATOM 1123 N N . LEU A 1 167 ? 171.673 207.758 151.840 1.00 81.21 636 LEU A N 1
ATOM 1124 C CA . LEU A 1 167 ? 171.559 208.044 150.414 1.00 81.21 636 LEU A CA 1
ATOM 1125 C C . LEU A 1 167 ? 170.360 208.923 150.098 1.00 81.21 636 LEU A C 1
ATOM 1126 O O . LEU A 1 167 ? 170.360 209.617 149.075 1.00 81.21 636 LEU A O 1
ATOM 1131 N N . PHE A 1 168 ? 169.337 208.923 150.950 1.00 82.99 637 PHE A N 1
ATOM 1132 C CA . PHE A 1 168 ? 168.363 209.997 150.786 1.00 82.99 637 PHE A CA 1
ATOM 1133 C C . PHE A 1 168 ? 168.829 211.319 151.395 1.00 82.99 637 PHE A C 1
ATOM 1134 O O . PHE A 1 168 ? 168.636 212.368 150.772 1.00 82.99 637 PHE A O 1
ATOM 1142 N N . ASP A 1 169 ? 169.436 211.330 152.591 1.00 83.69 638 ASP A N 1
ATOM 1143 C CA . ASP A 1 169 ? 169.479 212.633 153.249 1.00 83.69 638 ASP A CA 1
ATOM 1144 C C . ASP A 1 169 ? 170.742 213.454 152.992 1.00 83.69 638 ASP A C 1
ATOM 1145 O O . ASP A 1 169 ? 170.787 214.591 153.469 1.00 83.69 638 ASP A O 1
ATOM 1150 N N . TRP A 1 170 ? 171.793 212.928 152.329 1.00 83.47 639 TRP A N 1
ATOM 1151 C CA . TRP A 1 170 ? 172.864 213.866 151.967 1.00 83.47 639 TRP A CA 1
ATOM 1152 C C . TRP A 1 170 ? 172.427 214.976 151.001 1.00 83.47 639 TRP A C 1
ATOM 1153 O O . TRP A 1 170 ? 172.774 216.137 151.275 1.00 83.47 639 TRP A O 1
ATOM 1164 N N . PRO A 1 171 ? 171.712 214.728 149.880 1.00 79.00 640 PRO A N 1
ATOM 1165 C CA . PRO A 1 171 ? 171.395 215.848 148.967 1.00 79.00 640 PRO A CA 1
ATOM 1166 C C . PRO A 1 171 ? 170.493 216.936 149.536 1.00 79.00 640 PRO A C 1
ATOM 1167 O O . PRO A 1 171 ? 170.467 218.038 148.973 1.00 79.00 640 PRO A O 1
ATOM 1171 N N . THR A 1 172 ? 169.767 216.687 150.625 1.00 85.98 641 THR A N 1
ATOM 1172 C CA . THR A 1 172 ? 168.956 217.738 151.235 1.00 85.98 641 THR A CA 1
ATOM 1173 C C . THR A 1 172 ? 169.758 218.604 152.206 1.00 85.98 641 THR A C 1
ATOM 1174 O O . THR A 1 172 ? 169.319 218.838 153.335 1.00 85.98 641 THR A O 1
ATOM 1178 N N . HIS A 1 173 ? 170.941 219.066 151.793 1.00 88.21 642 HIS A N 1
ATOM 1179 C CA . HIS A 1 173 ? 171.762 220.004 152.552 1.00 88.21 642 HIS A CA 1
ATOM 1180 C C . HIS A 1 173 ? 172.300 221.073 151.612 1.00 88.21 642 HIS A C 1
ATOM 1181 O O . HIS A 1 173 ? 172.336 220.892 150.392 1.00 88.21 642 HIS A O 1
ATOM 1188 N N . LYS A 1 174 ? 172.718 222.196 152.202 1.00 94.42 643 LYS A N 1
ATOM 1189 C CA . LYS A 1 174 ? 173.232 223.312 151.414 1.00 94.42 643 LYS A CA 1
ATOM 1190 C C . LYS A 1 174 ? 174.655 223.067 150.908 1.00 94.42 643 LYS A C 1
ATOM 1191 O O . LYS A 1 174 ? 175.038 223.612 149.866 1.00 94.42 643 LYS A O 1
ATOM 1197 N N . GLU A 1 175 ? 175.455 222.268 151.622 1.00 92.14 644 GLU A N 1
ATOM 1198 C CA . GLU A 1 175 ? 176.830 222.020 151.198 1.00 92.14 644 GLU A CA 1
ATOM 1199 C C . GLU A 1 175 ? 176.905 220.974 150.089 1.00 92.14 644 GLU A C 1
ATOM 1200 O O . GLU A 1 175 ? 177.785 221.058 149.222 1.00 92.14 644 GLU A O 1
ATOM 1206 N N . ALA A 1 176 ? 175.975 220.012 150.089 1.00 86.25 645 ALA A N 1
ATOM 1207 C CA . ALA A 1 176 ? 176.110 218.806 149.275 1.00 86.25 645 ALA A CA 1
ATOM 1208 C C . ALA A 1 176 ? 175.989 219.088 147.784 1.00 86.25 645 ALA A C 1
ATOM 1209 O O . ALA A 1 176 ? 176.778 218.552 146.996 1.00 86.25 645 ALA A O 1
ATOM 1211 N N . ARG A 1 177 ? 175.023 219.939 147.402 1.00 75.57 646 ARG A N 1
ATOM 1212 C CA . ARG A 1 177 ? 174.645 220.314 146.018 1.00 75.57 646 ARG A CA 1
ATOM 1213 C C . ARG A 1 177 ? 174.604 219.100 145.079 1.00 75.57 646 ARG A C 1
ATOM 1214 O O . ARG A 1 177 ? 175.134 219.100 143.967 1.00 75.57 646 ARG A O 1
ATOM 1222 N N . LEU A 1 178 ? 173.924 218.062 145.560 1.00 66.91 647 LEU A N 1
ATOM 1223 C CA . LEU A 1 178 ? 173.859 216.736 144.961 1.00 66.91 647 LEU A CA 1
ATOM 1224 C C . LEU A 1 178 ? 172.446 216.440 144.474 1.00 66.91 647 LEU A C 1
ATOM 1225 O O . LEU A 1 178 ? 171.469 216.849 145.105 1.00 66.91 647 LEU A O 1
ATOM 1230 N N . VAL A 1 179 ? 172.332 215.735 143.351 1.00 54.61 648 VAL A N 1
ATOM 1231 C CA . VAL A 1 179 ? 171.047 215.233 142.872 1.00 54.61 648 VAL A CA 1
ATOM 1232 C C . VAL A 1 179 ? 171.112 213.713 142.852 1.00 54.61 648 VAL A C 1
ATOM 1233 O O . VAL A 1 179 ? 171.972 213.130 142.183 1.00 54.61 648 VAL A O 1
ATOM 1237 N N . VAL A 1 180 ? 170.202 213.071 143.580 1.00 49.68 649 VAL A N 1
ATOM 1238 C CA . VAL A 1 180 ? 170.148 211.618 143.697 1.00 49.68 649 VAL A CA 1
ATOM 1239 C C . VAL A 1 180 ? 168.912 211.113 142.966 1.00 49.68 649 VAL A C 1
ATOM 1240 O O . VAL A 1 180 ? 167.796 211.571 143.232 1.00 49.68 649 VAL A O 1
ATOM 1244 N N . LEU A 1 181 ? 169.114 210.175 142.043 1.00 44.40 650 LEU A N 1
ATOM 1245 C CA . LEU A 1 181 ? 168.036 209.431 141.411 1.00 44.40 650 LEU A CA 1
ATOM 1246 C C . LEU A 1 181 ? 168.128 207.985 141.869 1.00 44.40 650 LEU A C 1
ATOM 1247 O O . LEU A 1 181 ? 169.225 207.433 141.979 1.00 44.40 650 LEU A O 1
ATOM 1252 N N . ALA A 1 182 ? 166.985 207.374 142.148 1.00 45.82 651 ALA A N 1
ATOM 1253 C CA . ALA A 1 182 ? 166.952 205.999 142.618 1.00 45.82 651 ALA A CA 1
ATOM 1254 C C . ALA A 1 182 ? 165.944 205.206 141.806 1.00 45.82 651 ALA A C 1
ATOM 1255 O O . ALA A 1 182 ? 164.857 205.692 141.485 1.00 45.82 651 ALA A O 1
ATOM 1257 N N . ILE A 1 183 ? 166.327 203.977 141.462 1.00 44.87 652 ILE A N 1
ATOM 1258 C CA . ILE A 1 183 ? 165.523 203.084 140.638 1.00 44.87 652 ILE A CA 1
ATOM 1259 C C . ILE A 1 183 ? 165.350 201.768 141.384 1.00 44.87 652 ILE A C 1
ATOM 1260 O O . ILE A 1 183 ? 166.316 201.228 141.932 1.00 44.87 652 ILE A O 1
ATOM 1265 N N . ALA A 1 184 ? 164.123 201.255 141.409 1.00 51.94 653 ALA A N 1
ATOM 1266 C CA . ALA A 1 184 ? 163.834 199.985 142.063 1.00 51.94 653 ALA A CA 1
ATOM 1267 C C . ALA A 1 184 ? 162.560 199.405 141.464 1.00 51.94 653 ALA A C 1
ATOM 1268 O O . ALA A 1 184 ? 161.944 199.995 140.575 1.00 51.94 653 ALA A O 1
ATOM 1270 N N . ASN A 1 185 ? 162.173 198.230 141.963 1.00 58.71 654 ASN A N 1
ATOM 1271 C CA . ASN A 1 185 ? 161.041 197.503 141.405 1.00 58.71 654 ASN A CA 1
ATOM 1272 C C . ASN A 1 185 ? 159.770 197.582 142.236 1.00 58.71 654 ASN A C 1
ATOM 1273 O O . ASN A 1 185 ? 158.704 197.212 141.733 1.00 58.71 654 ASN A O 1
ATOM 1278 N N . THR A 1 186 ? 159.839 198.035 143.481 1.00 74.02 655 THR A N 1
ATOM 1279 C CA . THR A 1 186 ? 158.647 198.188 144.305 1.00 74.02 655 THR A CA 1
ATOM 1280 C C . THR A 1 186 ? 158.408 199.670 144.591 1.00 74.02 655 THR A C 1
ATOM 1281 O O . THR A 1 186 ? 159.323 200.396 144.994 1.00 74.02 655 THR A O 1
ATOM 1285 N N . MET A 1 187 ? 157.192 200.133 144.288 1.00 82.13 656 MET A N 1
ATOM 1286 C CA . MET A 1 187 ? 156.863 201.545 144.472 1.00 82.13 656 MET A CA 1
ATOM 1287 C C . MET A 1 187 ? 156.681 201.899 145.940 1.00 82.13 656 MET A C 1
ATOM 1288 O O . MET A 1 187 ? 156.868 203.058 146.326 1.00 82.13 656 MET A O 1
ATOM 1293 N N . ASP A 1 188 ? 156.327 200.919 146.768 1.00 87.72 657 ASP A N 1
ATOM 1294 C CA . ASP A 1 188 ? 156.113 201.108 148.195 1.00 87.72 657 ASP A CA 1
ATOM 1295 C C . ASP A 1 188 ? 157.389 200.968 149.008 1.00 87.72 657 ASP A C 1
ATOM 1296 O O . ASP A 1 188 ? 157.317 200.652 150.201 1.00 87.72 657 ASP A O 1
ATOM 1301 N N . LEU A 1 189 ? 158.553 201.187 148.388 1.00 83.26 658 LEU A N 1
ATOM 1302 C CA . LEU A 1 189 ? 159.814 200.992 149.103 1.00 83.26 658 LEU A CA 1
ATOM 1303 C C . LEU A 1 189 ? 160.063 202.059 150.171 1.00 83.26 658 LEU A C 1
ATOM 1304 O O . LEU A 1 189 ? 160.198 201.693 151.352 1.00 83.26 658 LEU A O 1
ATOM 1309 N N . PRO A 1 190 ? 160.131 203.427 149.849 1.00 85.05 659 PRO A N 1
ATOM 1310 C CA . PRO A 1 190 ? 160.583 204.393 150.859 1.00 85.05 659 PRO A CA 1
ATOM 1311 C C . PRO A 1 190 ? 159.492 204.855 151.829 1.00 85.05 659 PRO A C 1
ATOM 1312 O O . PRO A 1 190 ? 159.296 206.055 152.051 1.00 85.05 659 PRO A O 1
ATOM 1316 N N . GLU A 1 191 ? 158.776 203.899 152.420 1.00 93.32 660 GLU A N 1
ATOM 1317 C CA . GLU A 1 191 ? 157.965 204.119 153.613 1.00 93.32 660 GLU A CA 1
ATOM 1318 C C . GLU A 1 191 ? 158.424 203.287 154.798 1.00 93.32 660 GLU A C 1
ATOM 1319 O O . GLU A 1 191 ? 158.341 203.752 155.939 1.00 93.32 660 GLU A O 1
ATOM 1325 N N . ARG A 1 192 ? 158.896 202.058 154.561 1.00 102.19 661 ARG A N 1
ATOM 1326 C CA . ARG A 1 192 ? 159.472 201.252 155.635 1.00 102.19 661 ARG A CA 1
ATOM 1327 C C . ARG A 1 192 ? 160.775 201.858 156.154 1.00 102.19 661 ARG A C 1
ATOM 1328 O O . ARG A 1 192 ? 161.132 201.669 157.324 1.00 102.19 661 ARG A O 1
ATOM 1336 N N . ILE A 1 193 ? 161.476 202.613 155.304 1.00 101.65 662 ILE A N 1
ATOM 1337 C CA . ILE A 1 193 ? 162.729 203.262 155.683 1.00 101.65 662 ILE A CA 1
ATOM 1338 C C . ILE A 1 193 ? 162.478 204.357 156.720 1.00 101.65 662 ILE A C 1
ATOM 1339 O O . ILE A 1 193 ? 163.320 204.601 157.594 1.00 101.65 662 ILE A O 1
ATOM 1344 N N . MET A 1 194 ? 161.282 204.959 156.679 1.00 108.38 663 MET A N 1
ATOM 1345 C CA . MET A 1 194 ? 160.853 206.225 157.315 1.00 108.38 663 MET A CA 1
ATOM 1346 C C . MET A 1 194 ? 161.948 207.286 157.317 1.00 108.38 663 MET A C 1
ATOM 1347 O O . MET A 1 194 ? 161.795 208.343 156.706 1.00 108.38 663 MET A O 1
ATOM 1352 N N . LEU A 1 204 ? 161.342 214.047 148.605 1.00 63.70 673 LEU A N 1
ATOM 1353 C CA . LEU A 1 204 ? 161.454 212.842 147.795 1.00 63.70 673 LEU A CA 1
ATOM 1354 C C . LEU A 1 204 ? 160.313 212.822 146.779 1.00 63.70 673 LEU A C 1
ATOM 1355 O O . LEU A 1 204 ? 159.186 212.443 147.096 1.00 63.70 673 LEU A O 1
ATOM 1360 N N . THR A 1 205 ? 160.616 213.265 145.563 1.00 65.10 674 THR A N 1
ATOM 1361 C CA . THR A 1 205 ? 159.655 213.195 144.472 1.00 65.10 674 THR A CA 1
ATOM 1362 C C . THR A 1 205 ? 159.501 211.747 144.026 1.00 65.10 674 THR A C 1
ATOM 1363 O O . THR A 1 205 ? 160.488 211.039 143.819 1.00 65.10 674 THR A O 1
ATOM 1367 N N . ARG A 1 206 ? 158.260 211.300 143.881 1.00 70.73 675 ARG A N 1
ATOM 1368 C CA . ARG A 1 206 ? 157.972 209.919 143.531 1.00 70.73 675 ARG A CA 1
ATOM 1369 C C . ARG A 1 206 ? 157.583 209.836 142.066 1.00 70.73 675 ARG A C 1
ATOM 1370 O O . ARG A 1 206 ? 156.832 210.676 141.563 1.00 70.73 675 ARG A O 1
ATOM 1378 N N . MET A 1 207 ? 158.100 208.820 141.386 1.00 60.02 676 MET A N 1
ATOM 1379 C CA . MET A 1 207 ? 157.876 208.666 139.962 1.00 60.02 676 MET A CA 1
ATOM 1380 C C . MET A 1 207 ? 157.601 207.196 139.689 1.00 60.02 676 MET A C 1
ATOM 1381 O O . MET A 1 207 ? 158.259 206.323 140.261 1.00 60.02 676 MET A O 1
ATOM 1386 N N . CYS A 1 208 ? 156.617 206.922 138.839 1.00 56.40 677 CYS A N 1
ATOM 1387 C CA . CYS A 1 208 ? 156.204 205.557 138.554 1.00 56.40 677 CYS A CA 1
ATOM 1388 C C . CYS A 1 208 ? 156.183 205.338 137.053 1.00 56.40 677 CYS A C 1
ATOM 1389 O O . CYS A 1 208 ? 155.599 206.137 136.314 1.00 56.40 677 CYS A O 1
ATOM 1392 N N . PHE A 1 209 ? 156.823 204.262 136.606 1.00 52.78 678 PHE A N 1
ATOM 1393 C CA . PHE A 1 209 ? 156.764 203.832 135.216 1.00 52.78 678 PHE A CA 1
ATOM 1394 C C . PHE A 1 209 ? 155.739 202.713 135.102 1.00 52.78 678 PHE A C 1
ATOM 1395 O O . PHE A 1 209 ? 155.859 201.683 135.772 1.00 52.78 678 PHE A O 1
ATOM 1403 N N . GLN A 1 210 ? 154.753 202.918 134.288 1.00 51.96 679 GLN A N 1
ATOM 1404 C CA . GLN A 1 210 ? 153.733 201.911 134.065 1.00 51.96 679 GLN A CA 1
ATOM 1405 C C . GLN A 1 210 ? 154.154 200.979 132.932 1.00 51.96 679 GLN A C 1
ATOM 1406 O O . GLN A 1 210 ? 154.823 201.413 131.987 1.00 51.96 679 GLN A O 1
ATOM 1412 N N . PRO A 1 211 ? 153.807 199.688 133.015 1.00 53.26 680 PRO A N 1
ATOM 1413 C CA . PRO A 1 211 ? 154.164 198.762 131.936 1.00 53.26 680 PRO A CA 1
ATOM 1414 C C . PRO A 1 211 ? 153.420 199.068 130.646 1.00 53.26 680 PRO A C 1
ATOM 1415 O O . PRO A 1 211 ? 152.334 199.648 130.655 1.00 53.26 680 PRO A O 1
ATOM 1419 N N . TYR A 1 212 ? 154.041 198.694 129.530 1.00 53.38 681 TYR A N 1
ATOM 1420 C CA . TYR A 1 212 ? 153.493 198.997 128.219 1.00 53.38 681 TYR A CA 1
ATOM 1421 C C . TYR A 1 212 ? 152.201 198.233 127.954 1.00 53.38 681 TYR A C 1
ATOM 1422 O O . TYR A 1 212 ? 151.985 197.126 128.450 1.00 53.38 681 TYR A O 1
ATOM 1431 N N . THR A 1 213 ? 151.331 198.859 127.173 1.00 56.30 682 THR A N 1
ATOM 1432 C CA . THR A 1 213 ? 150.075 198.295 126.716 1.00 56.30 682 THR A CA 1
ATOM 1433 C C . THR A 1 213 ? 150.245 197.688 125.325 1.00 56.30 682 THR A C 1
ATOM 1434 O O . THR A 1 213 ? 151.357 197.406 124.873 1.00 56.30 682 THR A O 1
ATOM 1438 N N . TYR A 1 214 ? 149.113 197.453 124.660 1.00 59.17 683 TYR A N 1
ATOM 1439 C CA . TYR A 1 214 ? 149.102 196.958 123.287 1.00 59.17 683 TYR A CA 1
ATOM 1440 C C . TYR A 1 214 ? 149.791 197.915 122.315 1.00 59.17 683 TYR A C 1
ATOM 1441 O O . TYR A 1 214 ? 150.723 197.528 121.593 1.00 59.17 683 TYR A O 1
ATOM 1450 N N . SER A 1 215 ? 149.349 199.175 122.294 1.00 57.19 684 SER A N 1
ATOM 1451 C CA . SER A 1 215 ? 149.757 200.092 121.237 1.00 57.19 684 SER A CA 1
ATOM 1452 C C . SER A 1 215 ? 151.197 200.550 121.403 1.00 57.19 684 SER A C 1
ATOM 1453 O O . SER A 1 215 ? 151.887 200.789 120.408 1.00 57.19 684 SER A O 1
ATOM 1456 N N . GLN A 1 216 ? 151.670 200.655 122.645 1.00 56.10 685 GLN A N 1
ATOM 1457 C CA . GLN A 1 216 ? 153.044 201.076 122.888 1.00 56.10 685 GLN A CA 1
ATOM 1458 C C . GLN A 1 216 ? 154.036 200.006 122.442 1.00 56.10 685 GLN A C 1
ATOM 1459 O O . GLN A 1 216 ? 155.051 200.317 121.801 1.00 56.10 685 GLN A O 1
ATOM 1465 N N . LEU A 1 217 ? 153.740 198.738 122.758 1.00 56.29 686 LEU A N 1
ATOM 1466 C CA . LEU A 1 217 ? 154.568 197.626 122.299 1.00 56.29 686 LEU A CA 1
ATOM 1467 C C . LEU A 1 217 ? 154.549 197.517 120.782 1.00 56.29 686 LEU A C 1
ATOM 1468 O O . LEU A 1 217 ? 155.595 197.284 120.158 1.00 56.29 686 LEU A O 1
ATOM 1473 N N . GLN A 1 218 ? 153.368 197.696 120.176 1.00 58.48 687 GLN A N 1
ATOM 1474 C CA . GLN A 1 218 ? 153.270 197.693 118.719 1.00 58.48 687 GLN A CA 1
ATOM 1475 C C . GLN A 1 218 ? 154.085 198.826 118.105 1.00 58.48 687 GLN A C 1
ATOM 1476 O O . GLN A 1 218 ? 154.741 198.637 117.076 1.00 58.48 687 GLN A O 1
ATOM 1482 N N . GLN A 1 219 ? 154.086 199.997 118.749 1.00 59.08 688 GLN A N 1
ATOM 1483 C CA . GLN A 1 219 ? 154.854 201.133 118.250 1.00 59.08 688 GLN A CA 1
ATOM 1484 C C . GLN A 1 219 ? 156.356 200.882 118.325 1.00 59.08 688 GLN A C 1
ATOM 1485 O O . GLN A 1 219 ? 157.088 201.245 117.399 1.00 59.08 688 GLN A O 1
ATOM 1491 N N . ILE A 1 220 ? 156.827 200.243 119.405 1.00 54.93 689 ILE A N 1
ATOM 1492 C CA . ILE A 1 220 ? 158.251 199.906 119.517 1.00 54.93 689 ILE A CA 1
ATOM 1493 C C . ILE A 1 220 ? 158.661 198.907 118.436 1.00 54.93 689 ILE A C 1
ATOM 1494 O O . ILE A 1 220 ? 159.678 199.092 117.744 1.00 54.93 689 ILE A O 1
ATOM 1499 N N . LEU A 1 221 ? 157.856 197.850 118.253 1.00 57.86 690 LEU A N 1
ATOM 1500 C CA . LEU A 1 221 ? 158.194 196.818 117.271 1.00 57.86 690 LEU A CA 1
ATOM 1501 C C . LEU A 1 221 ? 158.139 197.343 115.838 1.00 57.86 690 LEU A C 1
ATOM 1502 O O . LEU A 1 221 ? 158.975 196.965 115.011 1.00 57.86 690 LEU A O 1
ATOM 1507 N N . ARG A 1 222 ? 157.174 198.209 115.516 1.00 61.52 691 ARG A N 1
ATOM 1508 C CA . ARG A 1 222 ? 157.179 198.802 114.182 1.00 61.52 691 ARG A CA 1
ATOM 1509 C C . ARG A 1 222 ? 158.218 199.903 114.030 1.00 61.52 691 ARG A C 1
ATOM 1510 O O . ARG A 1 222 ? 158.597 200.219 112.898 1.00 61.52 691 ARG A O 1
ATOM 1518 N N . SER A 1 223 ? 158.676 200.507 115.131 1.00 59.62 692 SER A N 1
ATOM 1519 C CA . SER A 1 223 ? 159.736 201.501 115.029 1.00 59.62 692 SER A CA 1
ATOM 1520 C C . SER A 1 223 ? 161.069 200.850 114.706 1.00 59.62 692 SER A C 1
ATOM 1521 O O . SER A 1 223 ? 161.887 201.431 113.985 1.00 59.62 692 SER A O 1
ATOM 1524 N N . ARG A 1 224 ? 161.315 199.653 115.246 1.00 55.90 693 ARG A N 1
ATOM 1525 C CA . ARG A 1 224 ? 162.565 198.970 114.919 1.00 55.90 693 ARG A CA 1
ATOM 1526 C C . ARG A 1 224 ? 162.602 198.462 113.478 1.00 55.90 693 ARG A C 1
ATOM 1527 O O . ARG A 1 224 ? 163.690 198.296 112.915 1.00 55.90 693 ARG A O 1
ATOM 1535 N N . LEU A 1 225 ? 161.448 198.214 112.864 1.00 61.34 694 LEU A N 1
ATOM 1536 C CA . LEU A 1 225 ? 161.372 197.657 111.517 1.00 61.34 694 LEU A CA 1
ATOM 1537 C C . LEU A 1 225 ? 160.685 198.604 110.534 1.00 61.34 694 LEU A C 1
ATOM 1538 O O . LEU A 1 225 ? 159.837 198.185 109.745 1.00 61.34 694 LEU A O 1
ATOM 1543 N N . LYS A 1 226 ? 161.031 199.896 110.575 1.00 67.95 695 LYS A N 1
ATOM 1544 C CA . LYS A 1 226 ? 160.276 200.885 109.805 1.00 67.95 695 LYS A CA 1
ATOM 1545 C C . LYS A 1 226 ? 160.591 200.826 108.312 1.00 67.95 695 LYS A C 1
ATOM 1546 O O . LYS A 1 226 ? 159.676 200.871 107.482 1.00 67.95 695 LYS A O 1
ATOM 1552 N N . HIS A 1 227 ? 161.867 200.726 107.946 1.00 72.54 696 HIS A N 1
ATOM 1553 C CA . HIS A 1 227 ? 162.273 200.709 106.546 1.00 72.54 696 HIS A CA 1
ATOM 1554 C C . HIS A 1 227 ? 162.565 199.308 106.035 1.00 72.54 696 HIS A C 1
ATOM 1555 O O . HIS A 1 227 ? 163.227 199.163 105.002 1.00 72.54 696 HIS A O 1
ATOM 1562 N N . LEU A 1 228 ? 162.101 198.277 106.735 1.00 69.41 697 LEU A N 1
ATOM 1563 C CA . LEU A 1 228 ? 162.415 196.895 106.402 1.00 69.41 697 LEU A CA 1
ATOM 1564 C C . LEU A 1 228 ? 161.123 196.123 106.188 1.00 69.41 697 LEU A C 1
ATOM 1565 O O . LEU A 1 228 ? 160.234 196.146 107.044 1.00 69.41 697 LEU A O 1
ATOM 1570 N N . LYS A 1 229 ? 161.020 195.451 105.041 1.00 72.50 698 LYS A N 1
ATOM 1571 C CA . LYS A 1 229 ? 159.861 194.614 104.730 1.00 72.50 698 LYS A CA 1
ATOM 1572 C C . LYS A 1 229 ? 160.183 193.171 105.108 1.00 72.50 698 LYS A C 1
ATOM 1573 O O . LYS A 1 229 ? 160.443 192.312 104.264 1.00 72.50 698 LYS A O 1
ATOM 1579 N N . ALA A 1 230 ? 160.158 192.906 106.415 1.00 71.07 699 ALA A N 1
ATOM 1580 C CA . ALA A 1 230 ? 160.517 191.600 106.943 1.00 71.07 699 ALA A CA 1
ATOM 1581 C C . ALA A 1 230 ? 159.433 190.941 107.779 1.00 71.07 699 ALA A C 1
ATOM 1582 O O . ALA A 1 230 ? 159.526 189.735 108.028 1.00 71.07 699 ALA A O 1
ATOM 1584 N N . PHE A 1 231 ? 158.420 191.678 108.223 1.00 71.43 700 PHE A N 1
ATOM 1585 C CA . PHE A 1 231 ? 157.391 191.125 109.088 1.00 71.43 700 PHE A CA 1
ATOM 1586 C C . PHE A 1 231 ? 156.002 191.466 108.572 1.00 71.43 700 PHE A C 1
ATOM 1587 O O . PHE A 1 231 ? 155.768 192.546 108.024 1.00 71.43 700 PHE A O 1
ATOM 1595 N N . GLU A 1 232 ? 155.086 190.520 108.760 1.00 78.72 701 GLU A N 1
ATOM 1596 C CA . GLU A 1 232 ? 153.666 190.733 108.531 1.00 78.72 701 GLU A CA 1
ATOM 1597 C C . GLU A 1 232 ? 153.044 191.302 109.798 1.00 78.72 701 GLU A C 1
ATOM 1598 O O . GLU A 1 232 ? 153.387 190.887 110.908 1.00 78.72 701 GLU A O 1
ATOM 1604 N N . ASP A 1 233 ? 152.136 192.268 109.628 1.00 75.89 702 ASP A N 1
ATOM 1605 C CA . ASP A 1 233 ? 151.598 193.011 110.761 1.00 75.89 702 ASP A CA 1
ATOM 1606 C C . ASP A 1 233 ? 150.669 192.162 111.624 1.00 75.89 702 ASP A C 1
ATOM 1607 O O . ASP A 1 233 ? 150.416 192.521 112.776 1.00 75.89 702 ASP A O 1
ATOM 1612 N N . ASP A 1 234 ? 150.160 191.042 111.103 1.00 79.00 703 ASP A N 1
ATOM 1613 C CA . ASP A 1 234 ? 149.373 190.133 111.935 1.00 79.00 703 ASP A CA 1
ATOM 1614 C C . ASP A 1 234 ? 150.269 189.401 112.936 1.00 79.00 703 ASP A C 1
ATOM 1615 O O . ASP A 1 234 ? 149.850 189.105 114.061 1.00 79.00 703 ASP A O 1
ATOM 1620 N N . ALA A 1 235 ? 151.514 189.113 112.548 1.00 75.88 704 ALA A N 1
ATOM 1621 C CA . ALA A 1 235 ? 152.471 188.537 113.489 1.00 75.88 704 ALA A CA 1
ATOM 1622 C C . ALA A 1 235 ? 152.827 189.525 114.596 1.00 75.88 704 ALA A C 1
ATOM 1623 O O . ALA A 1 235 ? 152.933 189.142 115.770 1.00 75.88 704 ALA A O 1
ATOM 1625 N N . ILE A 1 236 ? 153.009 190.800 114.234 1.00 71.57 705 ILE A N 1
ATOM 1626 C CA . ILE A 1 236 ? 153.253 191.862 115.208 1.00 71.57 705 ILE A CA 1
ATOM 1627 C C . ILE A 1 236 ? 152.052 192.019 116.131 1.00 71.57 705 ILE A C 1
ATOM 1628 O O . ILE A 1 236 ? 152.204 192.206 117.347 1.00 71.57 705 ILE A O 1
ATOM 1633 N N . GLN A 1 237 ? 150.843 191.923 115.558 1.00 72.27 706 GLN A N 1
ATOM 1634 C CA . GLN A 1 237 ? 149.592 191.906 116.314 1.00 72.27 706 GLN A CA 1
ATOM 1635 C C . GLN A 1 237 ? 149.583 190.808 117.366 1.00 72.27 706 GLN A C 1
ATOM 1636 O O . GLN A 1 237 ? 149.299 191.071 118.542 1.00 72.27 706 GLN A O 1
ATOM 1642 N N . LEU A 1 238 ? 149.931 189.580 116.964 1.00 69.52 707 LEU A N 1
ATOM 1643 C CA . LEU A 1 238 ? 149.884 188.442 117.880 1.00 69.52 707 LEU A CA 1
ATOM 1644 C C . LEU A 1 238 ? 150.928 188.579 118.983 1.00 69.52 707 LEU A C 1
ATOM 1645 O O . LEU A 1 238 ? 150.618 188.366 120.161 1.00 69.52 707 LEU A O 1
ATOM 1650 N N . VAL A 1 239 ? 152.167 188.938 118.620 1.00 65.75 708 VAL A N 1
ATOM 1651 C CA . VAL A 1 239 ? 153.240 189.038 119.611 1.00 65.75 708 VAL A CA 1
ATOM 1652 C C . VAL A 1 239 ? 152.947 190.145 120.618 1.00 65.75 708 VAL A C 1
ATOM 1653 O O . VAL A 1 239 ? 153.076 189.941 121.836 1.00 65.75 708 VAL A O 1
ATOM 1657 N N . ALA A 1 240 ? 152.482 191.304 120.132 1.00 63.61 709 ALA A N 1
ATOM 1658 C CA . ALA A 1 240 ? 152.147 192.412 121.019 1.00 63.61 709 ALA A CA 1
ATOM 1659 C C . ALA A 1 240 ? 150.982 192.068 121.937 1.00 63.61 709 ALA A C 1
ATOM 1660 O O . ALA A 1 240 ? 151.021 192.387 123.131 1.00 63.61 709 ALA A O 1
ATOM 1662 N N . ARG A 1 241 ? 149.958 191.382 121.416 1.00 63.09 710 ARG A N 1
ATOM 1663 C CA . ARG A 1 241 ? 148.792 191.107 122.249 1.00 63.09 710 ARG A CA 1
ATOM 1664 C C . ARG A 1 241 ? 149.091 190.042 123.304 1.00 63.09 710 ARG A C 1
ATOM 1665 O O . ARG A 1 241 ? 148.655 190.178 124.453 1.00 63.09 710 ARG A O 1
ATOM 1673 N N . LYS A 1 242 ? 149.907 189.028 122.973 1.00 63.42 711 LYS A N 1
ATOM 1674 C CA . LYS A 1 242 ? 150.258 188.027 123.982 1.00 63.42 711 LYS A CA 1
ATOM 1675 C C . LYS A 1 242 ? 151.190 188.590 125.048 1.00 63.42 711 LYS A C 1
ATOM 1676 O O . LYS A 1 242 ? 151.018 188.290 126.238 1.00 63.42 711 LYS A O 1
ATOM 1682 N N . VAL A 1 243 ? 152.181 189.401 124.657 1.00 57.80 712 VAL A N 1
ATOM 1683 C CA . VAL A 1 243 ? 153.102 189.934 125.658 1.00 57.80 712 VAL A CA 1
ATOM 1684 C C . VAL A 1 243 ? 152.403 190.968 126.539 1.00 57.80 712 VAL A C 1
ATOM 1685 O O . VAL A 1 243 ? 152.575 190.971 127.766 1.00 57.80 712 VAL A O 1
ATOM 1689 N N . ALA A 1 244 ? 151.569 191.829 125.943 1.00 60.34 713 ALA A N 1
ATOM 1690 C CA . ALA A 1 244 ? 150.816 192.801 126.728 1.00 60.34 713 ALA A CA 1
ATOM 1691 C C . ALA A 1 244 ? 149.774 192.135 127.616 1.00 60.34 713 ALA A C 1
ATOM 1692 O O . ALA A 1 244 ? 149.418 192.683 128.664 1.00 60.34 713 ALA A O 1
ATOM 1694 N N . ALA A 1 245 ? 149.271 190.963 127.221 1.00 61.26 714 ALA A N 1
ATOM 1695 C CA . ALA A 1 245 ? 148.379 190.224 128.104 1.00 61.26 714 ALA A CA 1
ATOM 1696 C C . ALA A 1 245 ? 149.133 189.605 129.274 1.00 61.26 714 ALA A C 1
ATOM 1697 O O . ALA A 1 245 ? 148.675 189.687 130.419 1.00 61.26 714 ALA A O 1
ATOM 1699 N N . LEU A 1 246 ? 150.285 188.976 129.013 1.00 62.08 715 LEU A N 1
ATOM 1700 C CA . LEU A 1 246 ? 150.929 188.181 130.058 1.00 62.08 715 LEU A CA 1
ATOM 1701 C C . LEU A 1 246 ? 151.644 189.066 131.077 1.00 62.08 715 LEU A C 1
ATOM 1702 O O . LEU A 1 246 ? 151.269 189.099 132.254 1.00 62.08 715 LEU A O 1
ATOM 1707 N N . SER A 1 247 ? 152.684 189.787 130.650 1.00 58.98 716 SER A N 1
ATOM 1708 C CA . SER A 1 247 ? 153.478 190.554 131.601 1.00 58.98 716 SER A CA 1
ATOM 1709 C C . SER A 1 247 ? 153.498 192.043 131.289 1.00 58.98 716 SER A C 1
ATOM 1710 O O . SER A 1 247 ? 153.152 192.863 132.144 1.00 58.98 716 SER A O 1
ATOM 1713 N N . GLY A 1 248 ? 153.890 192.401 130.067 1.00 54.92 717 GLY A N 1
ATOM 1714 C CA . GLY A 1 248 ? 154.040 193.796 129.700 1.00 54.92 717 GLY A CA 1
ATOM 1715 C C . GLY A 1 248 ? 155.478 194.276 129.644 1.00 54.92 717 GLY A C 1
ATOM 1716 O O . GLY A 1 248 ? 155.785 195.375 130.113 1.00 54.92 717 GLY A O 1
ATOM 1717 N N . ASP A 1 249 ? 156.368 193.465 129.080 1.00 52.31 718 ASP A N 1
ATOM 1718 C CA . ASP A 1 249 ? 157.786 193.776 128.979 1.00 52.31 718 ASP A CA 1
ATOM 1719 C C . ASP A 1 249 ? 158.181 193.969 127.519 1.00 52.31 718 ASP A C 1
ATOM 1720 O O . ASP A 1 249 ? 157.520 193.462 126.613 1.00 52.31 718 ASP A O 1
ATOM 1725 N N . ALA A 1 250 ? 159.260 194.716 127.289 1.00 46.04 719 ALA A N 1
ATOM 1726 C CA . ALA A 1 250 ? 159.740 194.938 125.928 1.00 46.04 719 ALA A CA 1
ATOM 1727 C C . ALA A 1 250 ? 160.757 193.896 125.481 1.00 46.04 719 ALA A C 1
ATOM 1728 O O . ALA A 1 250 ? 160.806 193.545 124.286 1.00 46.04 719 ALA A O 1
ATOM 1730 N N . ARG A 1 251 ? 161.560 193.399 126.429 1.00 39.92 720 ARG A N 1
ATOM 1731 C CA . ARG A 1 251 ? 162.541 192.362 126.136 1.00 39.92 720 ARG A CA 1
ATOM 1732 C C . ARG A 1 251 ? 161.869 191.081 125.656 1.00 39.92 720 ARG A C 1
ATOM 1733 O O . ARG A 1 251 ? 162.403 190.383 124.783 1.00 39.92 720 ARG A O 1
ATOM 1741 N N . ARG A 1 252 ? 160.685 190.771 126.198 1.00 48.06 721 ARG A N 1
ATOM 1742 C CA . ARG A 1 252 ? 159.949 189.590 125.759 1.00 48.06 721 ARG A CA 1
ATOM 1743 C C . ARG A 1 252 ? 159.479 189.733 124.316 1.00 48.06 721 ARG A C 1
ATOM 1744 O O . ARG A 1 252 ? 159.538 188.766 123.547 1.00 48.06 721 ARG A O 1
ATOM 1752 N N . CYS A 1 253 ? 159.035 190.937 123.930 1.00 48.49 722 CYS A N 1
ATOM 1753 C CA . CYS A 1 253 ? 158.655 191.202 122.542 1.00 48.49 722 CYS A CA 1
ATOM 1754 C C . CYS A 1 253 ? 159.828 191.014 121.596 1.00 48.49 722 CYS A C 1
ATOM 1755 O O . CYS A 1 253 ? 159.697 190.364 120.550 1.00 48.49 722 CYS A O 1
ATOM 1758 N N . LEU A 1 254 ? 160.989 191.567 121.959 1.00 45.19 723 LEU A N 1
ATOM 1759 C CA . LEU A 1 254 ? 162.157 191.467 121.086 1.00 45.19 723 LEU A CA 1
ATOM 1760 C C . LEU A 1 254 ? 162.644 190.024 120.962 1.00 45.19 723 LEU A C 1
ATOM 1761 O O . LEU A 1 254 ? 163.009 189.576 119.864 1.00 45.19 723 LEU A O 1
ATOM 1766 N N . ASP A 1 255 ? 162.590 189.265 122.063 1.00 51.16 724 ASP A N 1
ATOM 1767 C CA . ASP A 1 255 ? 163.011 187.867 122.034 1.00 51.16 724 ASP A CA 1
ATOM 1768 C C . ASP A 1 255 ? 162.070 186.999 121.202 1.00 51.16 724 ASP A C 1
ATOM 1769 O O . ASP A 1 255 ? 162.537 186.171 120.405 1.00 51.16 724 ASP A O 1
ATOM 1774 N N . ILE A 1 256 ? 160.750 187.172 121.361 1.00 48.72 725 ILE A N 1
ATOM 1775 C CA . ILE A 1 256 ? 159.797 186.374 120.587 1.00 48.72 725 ILE A CA 1
ATOM 1776 C C . ILE A 1 256 ? 159.867 186.726 119.106 1.00 48.72 725 ILE A C 1
ATOM 1777 O O . ILE A 1 256 ? 159.779 185.838 118.247 1.00 48.72 725 ILE A O 1
ATOM 1782 N N . CYS A 1 257 ? 160.076 188.007 118.777 1.00 55.14 726 CYS A N 1
ATOM 1783 C CA . CYS A 1 257 ? 160.208 188.384 117.371 1.00 55.14 726 CYS A CA 1
ATOM 1784 C C . CYS A 1 257 ? 161.471 187.809 116.737 1.00 55.14 726 CYS A C 1
ATOM 1785 O O . CYS A 1 257 ? 161.430 187.338 115.593 1.00 55.14 726 CYS A O 1
ATOM 1788 N N . ARG A 1 258 ? 162.595 187.797 117.466 1.00 51.82 727 ARG A N 1
ATOM 1789 C CA . ARG A 1 258 ? 163.806 187.218 116.883 1.00 51.82 727 ARG A CA 1
ATOM 1790 C C . ARG A 1 258 ? 163.716 185.694 116.773 1.00 51.82 727 ARG A C 1
ATOM 1791 O O . ARG A 1 258 ? 164.220 185.106 115.803 1.00 51.82 727 ARG A O 1
ATOM 1799 N N . ARG A 1 259 ? 163.030 185.041 117.713 1.00 54.00 728 ARG A N 1
ATOM 1800 C CA . ARG A 1 259 ? 162.868 183.593 117.624 1.00 54.00 728 ARG A CA 1
ATOM 1801 C C . ARG A 1 259 ? 161.910 183.211 116.496 1.00 54.00 728 ARG A C 1
ATOM 1802 O O . ARG A 1 259 ? 162.129 182.210 115.800 1.00 54.00 728 ARG A O 1
ATOM 1810 N N . ALA A 1 260 ? 160.863 184.015 116.279 1.00 58.90 729 ALA A N 1
ATOM 1811 C CA . ALA A 1 260 ? 159.982 183.804 115.136 1.00 58.90 729 ALA A CA 1
ATOM 1812 C C . ALA A 1 260 ? 160.698 184.067 113.816 1.00 58.90 729 ALA A C 1
ATOM 1813 O O . ALA A 1 260 ? 160.388 183.415 112.812 1.00 58.90 729 ALA A O 1
ATOM 1815 N N . THR A 1 261 ? 161.655 185.003 113.805 1.00 59.81 730 THR A N 1
ATOM 1816 C CA . THR A 1 261 ? 162.518 185.186 112.639 1.00 59.81 730 THR A CA 1
ATOM 1817 C C . THR A 1 261 ? 163.328 183.925 112.353 1.00 59.81 730 THR A C 1
ATOM 1818 O O . THR A 1 261 ? 163.465 183.515 111.193 1.00 59.81 730 THR A O 1
ATOM 1822 N N . GLU A 1 262 ? 163.847 183.281 113.407 1.00 61.26 731 GLU A N 1
ATOM 1823 C CA . GLU A 1 262 ? 164.569 182.015 113.234 1.00 61.26 731 GLU A CA 1
ATOM 1824 C C . GLU A 1 262 ? 163.672 180.903 112.691 1.00 61.26 731 GLU A C 1
ATOM 1825 O O . GLU A 1 262 ? 164.085 180.136 111.804 1.00 61.26 731 GLU A O 1
ATOM 1831 N N . ILE A 1 263 ? 162.450 180.799 113.222 1.00 65.49 732 ILE A N 1
ATOM 1832 C CA . ILE A 1 263 ? 161.513 179.764 112.785 1.00 65.49 732 ILE A CA 1
ATOM 1833 C C . ILE A 1 263 ? 161.115 179.978 111.327 1.00 65.49 732 ILE A C 1
ATOM 1834 O O . ILE A 1 263 ? 161.032 179.023 110.545 1.00 65.49 732 ILE A O 1
ATOM 1839 N N . CYS A 1 264 ? 160.916 181.239 110.928 1.00 72.12 733 CYS A N 1
ATOM 1840 C CA . CYS A 1 264 ? 160.658 181.556 109.525 1.00 72.12 733 CYS A CA 1
ATOM 1841 C C . CYS A 1 264 ? 161.870 181.278 108.643 1.00 72.12 733 CYS A C 1
ATOM 1842 O O . CYS A 1 264 ? 161.707 180.911 107.474 1.00 72.12 733 CYS A O 1
ATOM 1845 N N . GLU A 1 265 ? 163.083 181.455 109.174 1.00 71.01 734 GLU A N 1
ATOM 1846 C CA . GLU A 1 265 ? 164.285 181.136 108.409 1.00 71.01 734 GLU A CA 1
ATOM 1847 C C . GLU A 1 265 ? 164.423 179.639 108.166 1.00 71.01 734 GLU A C 1
ATOM 1848 O O . GLU A 1 265 ? 165.009 179.234 107.155 1.00 71.01 734 GLU A O 1
ATOM 1854 N N . PHE A 1 266 ? 163.916 178.807 109.084 1.00 72.79 735 PHE A N 1
ATOM 1855 C CA . PHE A 1 266 ? 163.917 177.362 108.840 1.00 72.79 735 PHE A CA 1
ATOM 1856 C C . PHE A 1 266 ? 163.012 176.975 107.673 1.00 72.79 735 PHE A C 1
ATOM 1857 O O . PHE A 1 266 ? 163.357 176.086 106.887 1.00 72.79 735 PHE A O 1
ATOM 1865 N N . SER A 1 267 ? 161.857 177.625 107.539 1.00 79.88 736 SER A N 1
ATOM 1866 C CA . SER A 1 267 ? 160.872 177.248 106.523 1.00 79.88 736 SER A CA 1
ATOM 1867 C C . SER A 1 267 ? 161.057 178.063 105.241 1.00 79.88 736 SER A C 1
ATOM 1868 O O . SER A 1 267 ? 160.196 178.841 104.830 1.00 79.88 736 SER A O 1
ATOM 1871 N N . GLN A 1 268 ? 162.205 177.866 104.600 1.00 82.75 737 GLN A N 1
ATOM 1872 C CA . GLN A 1 268 ? 162.485 178.519 103.325 1.00 82.75 737 GLN A CA 1
ATOM 1873 C C . GLN A 1 268 ? 162.740 177.490 102.228 1.00 82.75 737 GLN A C 1
ATOM 1874 O O . GLN A 1 268 ? 162.649 177.799 101.039 1.00 82.75 737 GLN A O 1
ATOM 1880 N N . GLY A 1 275 ? 161.748 186.029 102.597 1.00 71.07 744 GLY A N 1
ATOM 1881 C CA . GLY A 1 275 ? 160.427 185.550 102.954 1.00 71.07 744 GLY A CA 1
ATOM 1882 C C . GLY A 1 275 ? 159.644 186.538 103.790 1.00 71.07 744 GLY A C 1
ATOM 1883 O O . GLY A 1 275 ? 159.941 187.731 103.795 1.00 71.07 744 GLY A O 1
ATOM 1884 N N . LEU A 1 276 ? 158.634 186.038 104.496 1.00 74.65 745 LEU A N 1
ATOM 1885 C CA . LEU A 1 276 ? 157.798 186.854 105.364 1.00 74.65 745 LEU A CA 1
ATOM 1886 C C . LEU A 1 276 ? 157.464 186.065 106.618 1.00 74.65 745 LEU A C 1
ATOM 1887 O O . LEU A 1 276 ? 157.082 184.895 106.536 1.00 74.65 745 LEU A O 1
ATOM 1892 N N . VAL A 1 277 ? 157.593 186.709 107.776 1.00 74.04 746 VAL A N 1
ATOM 1893 C CA . VAL A 1 277 ? 157.279 186.060 109.046 1.00 74.04 746 VAL A CA 1
ATOM 1894 C C . VAL A 1 277 ? 155.760 186.080 109.191 1.00 74.04 746 VAL A C 1
ATOM 1895 O O . VAL A 1 277 ? 155.162 187.111 109.503 1.00 74.04 746 VAL A O 1
ATOM 1899 N N . THR A 1 278 ? 155.134 184.932 108.954 1.00 75.48 747 THR A N 1
ATOM 1900 C CA . THR A 1 278 ? 153.688 184.809 108.955 1.00 75.48 747 THR A CA 1
ATOM 1901 C C . THR A 1 278 ? 153.156 184.642 110.375 1.00 75.48 747 THR A C 1
ATOM 1902 O O . THR A 1 278 ? 153.902 184.634 111.356 1.00 75.48 747 THR A O 1
ATOM 1906 N N . ILE A 1 279 ? 151.831 184.516 110.471 1.00 75.46 748 ILE A N 1
ATOM 1907 C CA . ILE A 1 279 ? 151.174 184.329 111.760 1.00 75.46 748 ILE A CA 1
ATOM 1908 C C . ILE A 1 279 ? 151.512 182.962 112.363 1.00 75.46 748 ILE A C 1
ATOM 1909 O O . ILE A 1 279 ? 151.537 182.805 113.593 1.00 75.46 748 ILE A O 1
ATOM 1914 N N . ALA A 1 280 ? 151.828 181.971 111.520 1.00 75.98 749 ALA A N 1
ATOM 1915 C CA . ALA A 1 280 ? 152.097 180.621 112.006 1.00 75.98 749 ALA A CA 1
ATOM 1916 C C . ALA A 1 280 ? 153.425 180.539 112.749 1.00 75.98 749 ALA A C 1
ATOM 1917 O O . ALA A 1 280 ? 153.529 179.847 113.768 1.00 75.98 749 ALA A O 1
ATOM 1919 N N . HIS A 1 281 ? 154.449 181.237 112.255 1.00 73.38 750 HIS A N 1
ATOM 1920 C CA . HIS A 1 281 ? 155.762 181.183 112.892 1.00 73.38 750 HIS A CA 1
ATOM 1921 C C . HIS A 1 281 ? 155.763 181.905 114.233 1.00 73.38 750 HIS A C 1
ATOM 1922 O O . HIS A 1 281 ? 156.380 181.435 115.197 1.00 73.38 750 HIS A O 1
ATOM 1929 N N . SER A 1 282 ? 155.064 183.038 114.322 1.00 72.78 751 SER A N 1
ATOM 1930 C CA . SER A 1 282 ? 154.913 183.703 115.610 1.00 72.78 751 SER A CA 1
ATOM 1931 C C . SER A 1 282 ? 154.048 182.889 116.563 1.00 72.78 751 SER A C 1
ATOM 1932 O O . SER A 1 282 ? 154.284 182.909 117.777 1.00 72.78 751 SER A O 1
ATOM 1935 N N . MET A 1 283 ? 153.061 182.158 116.033 1.00 72.77 752 MET A N 1
ATOM 1936 C CA . MET A 1 283 ? 152.253 181.278 116.873 1.00 72.77 752 MET A CA 1
ATOM 1937 C C . MET A 1 283 ? 153.089 180.116 117.406 1.00 72.77 752 MET A C 1
ATOM 1938 O O . MET A 1 283 ? 152.894 179.679 118.546 1.00 72.77 752 MET A O 1
ATOM 1943 N N . GLU A 1 284 ? 154.038 179.626 116.607 1.00 71.14 753 GLU A N 1
ATOM 1944 C CA . GLU A 1 284 ? 154.970 178.608 117.086 1.00 71.14 753 GLU A CA 1
ATOM 1945 C C . GLU A 1 284 ? 155.918 179.172 118.140 1.00 71.14 753 GLU A C 1
ATOM 1946 O O . GLU A 1 284 ? 156.200 178.510 119.147 1.00 71.14 753 GLU A O 1
ATOM 1952 N N . ALA A 1 285 ? 156.412 180.395 117.928 1.00 63.87 754 ALA A N 1
ATOM 1953 C CA . ALA A 1 285 ? 157.356 180.999 118.865 1.00 63.87 754 ALA A CA 1
ATOM 1954 C C . ALA A 1 285 ? 156.713 181.301 120.216 1.00 63.87 754 ALA A C 1
ATOM 1955 O O . ALA A 1 285 ? 157.347 181.107 121.262 1.00 63.87 754 ALA A O 1
ATOM 1957 N N . VAL A 1 286 ? 155.461 181.772 120.218 1.00 64.03 755 VAL A N 1
ATOM 1958 C CA . VAL A 1 286 ? 154.843 182.219 121.465 1.00 64.03 755 VAL A CA 1
ATOM 1959 C C . VAL A 1 286 ? 154.561 181.041 122.401 1.00 64.03 755 VAL A C 1
ATOM 1960 O O . VAL A 1 286 ? 154.731 181.156 123.620 1.00 64.03 755 VAL A O 1
ATOM 1964 N N . ASP A 1 287 ? 154.188 179.876 121.862 1.00 65.68 756 ASP A N 1
ATOM 1965 C CA . ASP A 1 287 ? 154.013 178.712 122.721 1.00 65.68 756 ASP A CA 1
ATOM 1966 C C . ASP A 1 287 ? 155.261 177.841 122.819 1.00 65.68 756 ASP A C 1
ATOM 1967 O O . ASP A 1 287 ? 155.265 176.879 123.592 1.00 65.68 756 ASP A O 1
ATOM 1972 N N . GLU A 1 288 ? 156.313 178.150 122.058 1.00 59.80 757 GLU A N 1
ATOM 1973 C CA . GLU A 1 288 ? 157.628 177.615 122.373 1.00 59.80 757 GLU A CA 1
ATOM 1974 C C . GLU A 1 288 ? 158.261 178.341 123.552 1.00 59.80 757 GLU A C 1
ATOM 1975 O O . GLU A 1 288 ? 159.021 177.731 124.311 1.00 59.80 757 GLU A O 1
ATOM 1981 N N . MET A 1 289 ? 157.928 179.618 123.749 1.00 51.96 758 MET A N 1
ATOM 1982 C CA . MET A 1 289 ? 158.490 180.391 124.846 1.00 51.96 758 MET A CA 1
ATOM 1983 C C . MET A 1 289 ? 157.551 180.607 126.027 1.00 51.96 758 MET A C 1
ATOM 1984 O O . MET A 1 289 ? 158.007 181.097 127.064 1.00 51.96 758 MET A O 1
ATOM 1989 N N . PHE A 1 290 ? 156.265 180.268 125.916 1.00 58.91 759 PHE A N 1
ATOM 1990 C CA . PHE A 1 290 ? 155.321 180.523 127.000 1.00 58.91 759 PHE A CA 1
ATOM 1991 C C . PHE A 1 290 ? 154.770 179.273 127.667 1.00 58.91 759 PHE A C 1
ATOM 1992 O O . PHE A 1 290 ? 154.349 179.355 128.824 1.00 58.91 759 PHE A O 1
ATOM 2000 N N . SER A 1 291 ? 154.743 178.137 126.979 1.00 54.83 760 SER A N 1
ATOM 2001 C CA . SER A 1 291 ? 154.069 176.958 127.503 1.00 54.83 760 SER A CA 1
ATOM 2002 C C . SER A 1 291 ? 154.881 176.291 128.607 1.00 54.83 760 SER A C 1
ATOM 2003 O O . SER A 1 291 ? 156.111 176.378 128.644 1.00 54.83 760 SER A O 1
ATOM 2006 N N . SER A 1 292 ? 154.173 175.616 129.510 1.00 44.22 761 SER A N 1
ATOM 2007 C CA . SER A 1 292 ? 154.808 174.841 130.566 1.00 44.22 761 SER A CA 1
ATOM 2008 C C . SER A 1 292 ? 154.961 173.395 130.119 1.00 44.22 761 SER A C 1
ATOM 2009 O O . SER A 1 292 ? 154.044 172.810 129.537 1.00 44.22 761 SER A O 1
ATOM 2012 N N . SER A 1 293 ? 156.125 172.818 130.409 1.00 37.35 762 SER A N 1
ATOM 2013 C CA . SER A 1 293 ? 156.483 171.490 129.938 1.00 37.35 762 SER A CA 1
ATOM 2014 C C . SER A 1 293 ? 156.265 170.412 130.990 1.00 37.35 762 SER A C 1
ATOM 2015 O O . SER A 1 293 ? 156.953 169.389 130.969 1.00 37.35 762 SER A O 1
ATOM 2018 N N . TYR A 1 294 ? 155.338 170.629 131.921 1.00 35.05 763 TYR A N 1
ATOM 2019 C CA . TYR A 1 294 ? 155.044 169.613 132.922 1.00 35.05 763 TYR A CA 1
ATOM 2020 C C . TYR A 1 294 ? 154.226 168.469 132.337 1.00 35.05 763 TYR A C 1
ATOM 2021 O O . TYR A 1 294 ? 154.491 167.299 132.637 1.00 35.05 763 TYR A O 1
ATOM 2030 N N . ILE A 1 295 ? 153.231 168.793 131.506 1.00 34.81 764 ILE A N 1
ATOM 2031 C CA . ILE A 1 295 ? 152.323 167.782 130.970 1.00 34.81 764 ILE A CA 1
ATOM 2032 C C . ILE A 1 295 ? 153.048 166.881 129.976 1.00 34.81 764 ILE A C 1
ATOM 2033 O O . ILE A 1 295 ? 152.880 165.654 129.990 1.00 34.81 764 ILE A O 1
ATOM 2038 N N . THR A 1 296 ? 153.901 167.465 129.132 1.00 32.49 765 THR A N 1
ATOM 2039 C CA . THR A 1 296 ? 154.715 166.662 128.228 1.00 32.49 765 THR A CA 1
ATOM 2040 C C . THR A 1 296 ? 155.794 165.869 128.961 1.00 32.49 765 THR A C 1
ATOM 2041 O O . THR A 1 296 ? 156.298 164.887 128.408 1.00 32.49 765 THR A O 1
ATOM 2045 N N . ALA A 1 297 ? 156.161 166.267 130.183 1.00 32.51 766 ALA A N 1
ATOM 2046 C CA . ALA A 1 297 ? 157.069 165.458 130.986 1.00 32.51 766 ALA A CA 1
ATOM 2047 C C . ALA A 1 297 ? 156.347 164.276 131.614 1.00 32.51 766 ALA A C 1
ATOM 2048 O O . ALA A 1 297 ? 156.905 163.177 131.697 1.00 32.51 766 ALA A O 1
ATOM 2050 N N . ILE A 1 298 ? 155.115 164.490 132.084 1.00 30.70 767 ILE A N 1
ATOM 2051 C CA . ILE A 1 298 ? 154.336 163.404 132.673 1.00 30.70 767 ILE A CA 1
ATOM 2052 C C . ILE A 1 298 ? 153.944 162.390 131.604 1.00 30.70 767 ILE A C 1
ATOM 2053 O O . ILE A 1 298 ? 153.962 161.176 131.841 1.00 30.70 767 ILE A O 1
ATOM 2058 N N . LYS A 1 299 ? 153.633 162.869 130.400 1.00 32.59 768 LYS A N 1
ATOM 2059 C CA . LYS A 1 299 ? 153.205 161.994 129.315 1.00 32.59 768 LYS A CA 1
ATOM 2060 C C . LYS A 1 299 ? 154.336 161.102 128.815 1.00 32.59 768 LYS A C 1
ATOM 2061 O O . LYS A 1 299 ? 154.082 159.982 128.361 1.00 32.59 768 LYS A O 1
ATOM 2067 N N . ASN A 1 300 ? 155.580 161.572 128.890 1.00 30.25 769 ASN A N 1
ATOM 2068 C CA . ASN A 1 300 ? 156.731 160.860 128.346 1.00 30.25 769 ASN A CA 1
ATOM 2069 C C . ASN A 1 300 ? 157.445 159.972 129.357 1.00 30.25 769 ASN A C 1
ATOM 2070 O O . ASN A 1 300 ? 158.448 159.348 129.003 1.00 30.25 769 ASN A O 1
ATOM 2075 N N . SER A 1 301 ? 156.967 159.898 130.594 1.00 29.94 770 SER A N 1
ATOM 2076 C CA . SER A 1 301 ? 157.633 159.099 131.609 1.00 29.94 770 SER A CA 1
ATOM 2077 C C . SER A 1 301 ? 157.356 157.611 131.398 1.00 29.94 770 SER A C 1
ATOM 2078 O O . SER A 1 301 ? 156.531 157.209 130.576 1.00 29.94 770 SER A O 1
ATOM 2081 N N . SER A 1 302 ? 158.064 156.785 132.167 1.00 29.25 771 SER A N 1
ATOM 2082 C CA . SER A 1 302 ? 157.953 155.339 132.051 1.00 29.25 771 SER A CA 1
ATOM 2083 C C . SER A 1 302 ? 156.651 154.844 132.680 1.00 29.25 771 SER A C 1
ATOM 2084 O O . SER A 1 302 ? 155.853 155.614 133.212 1.00 29.25 771 SER A O 1
ATOM 2087 N N . VAL A 1 303 ? 156.446 153.528 132.610 1.00 27.08 772 VAL A N 1
ATOM 2088 C CA . VAL A 1 303 ? 155.180 152.922 133.020 1.00 27.08 772 VAL A CA 1
ATOM 2089 C C . VAL A 1 303 ? 154.998 153.013 134.532 1.00 27.08 772 VAL A C 1
ATOM 2090 O O . VAL A 1 303 ? 153.925 153.390 135.027 1.00 27.08 772 VAL A O 1
ATOM 2094 N N . LEU A 1 304 ? 156.054 152.706 135.289 1.00 28.57 773 LEU A N 1
ATOM 2095 C CA . LEU A 1 304 ? 155.935 152.670 136.742 1.00 28.57 773 LEU A CA 1
ATOM 2096 C C . LEU A 1 304 ? 155.825 154.064 137.346 1.00 28.57 773 LEU A C 1
ATOM 2097 O O . LEU A 1 304 ? 155.214 154.222 138.406 1.00 28.57 773 LEU A O 1
ATOM 2102 N N . GLU A 1 305 ? 156.365 155.088 136.681 1.00 30.40 774 GLU A N 1
ATOM 2103 C CA . GLU A 1 305 ? 156.198 156.453 137.172 1.00 30.40 774 GLU A CA 1
ATOM 2104 C C . GLU A 1 305 ? 154.758 156.933 137.016 1.00 30.40 774 GLU A C 1
ATOM 2105 O O . GLU A 1 305 ? 154.205 157.573 137.923 1.00 30.40 774 GLU A O 1
ATOM 2111 N N . GLN A 1 306 ? 154.131 156.616 135.880 1.00 28.14 775 GLN A N 1
ATOM 2112 C CA . GLN A 1 306 ? 152.715 156.916 135.691 1.00 28.14 775 GLN A CA 1
ATOM 2113 C C . GLN A 1 306 ? 151.845 156.120 136.655 1.00 28.14 775 GLN A C 1
ATOM 2114 O O . GLN A 1 306 ? 150.837 156.632 137.156 1.00 28.14 775 GLN A O 1
ATOM 2120 N N . SER A 1 307 ? 152.228 154.873 136.946 1.00 29.97 776 SER A N 1
ATOM 2121 C CA . SER A 1 307 ? 151.492 154.086 137.934 1.00 29.97 776 SER A CA 1
ATOM 2122 C C . SER A 1 307 ? 151.642 154.662 139.339 1.00 29.97 776 SER A C 1
ATOM 2123 O O . SER A 1 307 ? 150.696 154.624 140.136 1.00 29.97 776 SER A O 1
ATOM 2126 N N . PHE A 1 308 ? 152.820 155.206 139.653 1.00 28.76 777 PHE A N 1
ATOM 2127 C CA . PHE A 1 308 ? 153.034 155.888 140.925 1.00 28.76 777 PHE A CA 1
ATOM 2128 C C . PHE A 1 308 ? 152.153 157.127 141.042 1.00 28.76 777 PHE A C 1
ATOM 2129 O O . PHE A 1 308 ? 151.578 157.395 142.105 1.00 28.76 777 PHE A O 1
ATOM 2137 N N . LEU A 1 309 ? 152.035 157.892 139.950 1.00 27.02 778 LEU A N 1
ATOM 2138 C CA . LEU A 1 309 ? 151.172 159.073 139.946 1.00 27.02 778 LEU A CA 1
ATOM 2139 C C . LEU A 1 309 ? 149.699 158.700 140.101 1.00 27.02 778 LEU A C 1
ATOM 2140 O O . LEU A 1 309 ? 148.946 159.391 140.802 1.00 27.02 778 LEU A O 1
ATOM 2145 N N . ARG A 1 310 ? 149.271 157.609 139.455 1.00 32.62 779 ARG A N 1
ATOM 2146 C CA . ARG A 1 310 ? 147.904 157.122 139.639 1.00 32.62 779 ARG A CA 1
ATOM 2147 C C . ARG A 1 310 ? 147.663 156.655 141.071 1.00 32.62 779 ARG A C 1
ATOM 2148 O O . ARG A 1 310 ? 146.562 156.826 141.608 1.00 32.62 779 ARG A O 1
ATOM 2156 N N . ALA A 1 311 ? 148.683 156.071 141.707 1.00 33.53 780 ALA A N 1
ATOM 2157 C CA . ALA A 1 311 ? 148.575 155.698 143.116 1.00 33.53 780 ALA A CA 1
ATOM 2158 C C . ALA A 1 311 ? 148.442 156.922 144.017 1.00 33.53 780 ALA A C 1
ATOM 2159 O O . ALA A 1 311 ? 147.680 156.897 144.992 1.00 33.53 780 ALA A O 1
ATOM 2161 N N . ILE A 1 312 ? 149.174 157.998 143.706 1.00 33.92 781 ILE A N 1
ATOM 2162 C CA . ILE A 1 312 ? 149.065 159.243 144.474 1.00 33.92 781 ILE A CA 1
ATOM 2163 C C . ILE A 1 312 ? 147.668 159.842 144.342 1.00 33.92 781 ILE A C 1
ATOM 2164 O O . ILE A 1 312 ? 147.059 160.268 145.337 1.00 33.92 781 ILE A O 1
ATOM 2169 N N . LEU A 1 313 ? 147.131 159.860 143.116 1.00 37.35 782 LEU A N 1
ATOM 2170 C CA . LEU A 1 313 ? 145.774 160.361 142.899 1.00 37.35 782 LEU A CA 1
ATOM 2171 C C . LEU A 1 313 ? 144.731 159.507 143.613 1.00 37.35 782 LEU A C 1
ATOM 2172 O O . LEU A 1 313 ? 143.778 160.042 144.190 1.00 37.35 782 LEU A O 1
ATOM 2177 N N . ALA A 1 314 ? 144.899 158.180 143.586 1.00 38.44 783 ALA A N 1
ATOM 2178 C CA . ALA A 1 314 ? 143.969 157.289 144.273 1.00 38.44 783 ALA A CA 1
ATOM 2179 C C . ALA A 1 314 ? 144.016 157.485 145.783 1.00 38.44 783 ALA A C 1
ATOM 2180 O O . ALA A 1 314 ? 142.977 157.430 146.456 1.00 38.44 783 ALA A O 1
ATOM 2182 N N . GLU A 1 315 ? 145.209 157.731 146.329 1.00 43.11 784 GLU A N 1
ATOM 2183 C CA . GLU A 1 315 ? 145.332 158.005 147.757 1.00 43.11 784 GLU A CA 1
ATOM 2184 C C . GLU A 1 315 ? 144.679 159.332 148.123 1.00 43.11 784 GLU A C 1
ATOM 2185 O O . GLU A 1 315 ? 144.060 159.455 149.187 1.00 43.11 784 GLU A O 1
ATOM 2191 N N . PHE A 1 316 ? 144.789 160.331 147.246 1.00 42.40 785 PHE A N 1
ATOM 2192 C CA . PHE A 1 316 ? 144.143 161.616 147.515 1.00 42.40 785 PHE A CA 1
ATOM 2193 C C . PHE A 1 316 ? 142.625 161.529 147.383 1.00 42.40 785 PHE A C 1
ATOM 2194 O O . PHE A 1 316 ? 141.906 162.257 148.074 1.00 42.40 785 PHE A O 1
ATOM 2202 N N . ARG A 1 317 ? 142.120 160.665 146.498 1.00 47.06 786 ARG A N 1
ATOM 2203 C CA . ARG A 1 317 ? 140.676 160.443 146.433 1.00 47.06 786 ARG A CA 1
ATOM 2204 C C . ARG A 1 317 ? 140.175 159.695 147.661 1.00 47.06 786 ARG A C 1
ATOM 2205 O O . ARG A 1 317 ? 139.065 159.952 148.138 1.00 47.06 786 ARG A O 1
ATOM 2213 N N . ARG A 1 318 ? 140.962 158.744 148.169 1.00 49.34 787 ARG A N 1
ATOM 2214 C CA . ARG A 1 318 ? 140.526 157.991 149.342 1.00 49.34 787 ARG A CA 1
ATOM 2215 C C . ARG A 1 318 ? 140.605 158.843 150.607 1.00 49.34 787 ARG A C 1
ATOM 2216 O O . ARG A 1 318 ? 139.776 158.697 151.512 1.00 49.34 787 ARG A O 1
ATOM 2224 N N . SER A 1 319 ? 141.585 159.745 150.683 1.00 50.44 788 SER A N 1
ATOM 2225 C CA . SER A 1 319 ? 141.801 160.562 151.872 1.00 50.44 788 SER A CA 1
ATOM 2226 C C . SER A 1 319 ? 141.098 161.915 151.802 1.00 50.44 788 SER A C 1
ATOM 2227 O O . SER A 1 319 ? 140.278 162.237 152.666 1.00 50.44 788 SER A O 1
ATOM 2230 N N . GLY A 1 320 ? 141.404 162.714 150.784 1.00 54.20 789 GLY A N 1
ATOM 2231 C CA . GLY A 1 320 ? 140.902 164.069 150.690 1.00 54.20 789 GLY A CA 1
ATOM 2232 C C . GLY A 1 320 ? 141.865 165.158 151.113 1.00 54.20 789 GLY A C 1
ATOM 2233 O O . GLY A 1 320 ? 141.452 166.319 151.206 1.00 54.20 789 GLY A O 1
ATOM 2234 N N . LEU A 1 321 ? 143.126 164.825 151.375 1.00 50.56 790 LEU A N 1
ATOM 2235 C CA . LEU A 1 321 ? 144.131 165.781 151.809 1.00 50.56 790 LEU A CA 1
ATOM 2236 C C . LEU A 1 321 ? 145.024 166.174 150.633 1.00 50.56 790 LEU A C 1
ATOM 2237 O O . LEU A 1 321 ? 144.746 165.850 149.475 1.00 50.56 790 LEU A O 1
ATOM 2242 N N . GLU A 1 322 ? 146.104 166.898 150.929 1.00 48.71 791 GLU A N 1
ATOM 2243 C CA . GLU A 1 322 ? 147.086 167.281 149.925 1.00 48.71 791 GLU A CA 1
ATOM 2244 C C . GLU A 1 322 ? 148.451 166.639 150.142 1.00 48.71 791 GLU A C 1
ATOM 2245 O O . GLU A 1 322 ? 149.302 166.726 149.253 1.00 48.71 791 GLU A O 1
ATOM 2251 N N . GLU A 1 323 ? 148.669 165.973 151.277 1.00 48.13 792 GLU A N 1
ATOM 2252 C CA . GLU A 1 323 ? 149.864 165.178 151.517 1.00 48.13 792 GLU A CA 1
ATOM 2253 C C . GLU A 1 323 ? 149.476 163.788 151.994 1.00 48.13 792 GLU A C 1
ATOM 2254 O O . GLU A 1 323 ? 148.432 163.596 152.621 1.00 48.13 792 GLU A O 1
ATOM 2260 N N . ALA A 1 324 ? 150.336 162.820 151.687 1.00 40.80 793 ALA A N 1
ATOM 2261 C CA . ALA A 1 324 ? 150.172 161.454 152.155 1.00 40.80 793 ALA A CA 1
ATOM 2262 C C . ALA A 1 324 ? 151.543 160.810 152.255 1.00 40.80 793 ALA A C 1
ATOM 2263 O O . ALA A 1 324 ? 152.441 161.123 151.471 1.00 40.80 793 ALA A O 1
ATOM 2265 N N . THR A 1 325 ? 151.693 159.903 153.218 1.00 37.01 794 THR A N 1
ATOM 2266 C CA . THR A 1 325 ? 152.971 159.241 153.433 1.00 37.01 794 THR A CA 1
ATOM 2267 C C . THR A 1 325 ? 153.285 158.272 152.297 1.00 37.01 794 THR A C 1
ATOM 2268 O O . THR A 1 325 ? 152.412 157.870 151.525 1.00 37.01 794 THR A O 1
ATOM 2272 N N . PHE A 1 326 ? 154.567 157.905 152.205 1.00 33.56 795 PHE A N 1
ATOM 2273 C CA . PHE A 1 326 ? 155.023 156.970 151.182 1.00 33.56 795 PHE A CA 1
ATOM 2274 C C . PHE A 1 326 ? 154.437 155.581 151.403 1.00 33.56 795 PHE A C 1
ATOM 2275 O O . PHE A 1 326 ? 154.274 154.819 150.442 1.00 33.56 795 PHE A O 1
ATOM 2283 N N . GLN A 1 327 ? 154.125 155.240 152.656 1.00 36.04 796 GLN A N 1
ATOM 2284 C CA . GLN A 1 327 ? 153.520 153.951 152.969 1.00 36.04 796 GLN A CA 1
ATOM 2285 C C . GLN A 1 327 ? 152.135 153.811 152.346 1.00 36.04 796 GLN A C 1
ATOM 2286 O O . GLN A 1 327 ? 151.807 152.761 151.783 1.00 36.04 796 GLN A O 1
ATOM 2292 N N . GLN A 1 328 ? 151.317 154.869 152.419 1.00 37.13 797 GLN A N 1
ATOM 2293 C CA . GLN A 1 328 ? 149.967 154.841 151.857 1.00 37.13 797 GLN A CA 1
ATOM 2294 C C . GLN A 1 328 ? 149.997 154.728 150.339 1.00 37.13 797 GLN A C 1
ATOM 2295 O O . GLN A 1 328 ? 149.245 153.941 149.743 1.00 37.13 797 GLN A O 1
ATOM 2301 N N . ILE A 1 329 ? 150.879 155.502 149.707 1.00 33.39 798 ILE A N 1
ATOM 2302 C CA . ILE A 1 329 ? 151.005 155.495 148.258 1.00 33.39 798 ILE A CA 1
ATOM 2303 C C . ILE A 1 329 ? 151.526 154.149 147.778 1.00 33.39 798 ILE A C 1
ATOM 2304 O O . ILE A 1 329 ? 151.038 153.606 146.782 1.00 33.39 798 ILE A O 1
ATOM 2309 N N . TYR A 1 330 ? 152.492 153.567 148.499 1.00 33.11 799 TYR A N 1
ATOM 2310 C CA . TYR A 1 330 ? 152.996 152.246 148.136 1.00 33.11 799 TYR A CA 1
ATOM 2311 C C . TYR A 1 330 ? 151.937 151.168 148.341 1.00 33.11 799 TYR A C 1
ATOM 2312 O O . TYR A 1 330 ? 151.863 150.220 147.549 1.00 33.11 799 TYR A O 1
ATOM 2321 N N . SER A 1 331 ? 151.093 151.316 149.365 1.00 34.13 800 SER A N 1
ATOM 2322 C CA . SER A 1 331 ? 150.004 150.370 149.579 1.00 34.13 800 SER A CA 1
ATOM 2323 C C . SER A 1 331 ? 148.953 150.445 148.479 1.00 34.13 800 SER A C 1
ATOM 2324 O O . SER A 1 331 ? 148.316 149.434 148.169 1.00 34.13 800 SER A O 1
ATOM 2327 N N . GLN A 1 332 ? 148.744 151.625 147.890 1.00 36.84 801 GLN A N 1
ATOM 2328 C CA . GLN A 1 332 ? 147.869 151.695 146.719 1.00 36.84 801 GLN A CA 1
ATOM 2329 C C . GLN A 1 332 ? 148.572 151.181 145.467 1.00 36.84 801 GLN A C 1
ATOM 2330 O O . GLN A 1 332 ? 147.937 150.581 144.588 1.00 36.84 801 GLN A O 1
ATOM 2336 N N . HIS A 1 333 ? 149.880 151.417 145.377 1.00 33.16 802 HIS A N 1
ATOM 2337 C CA . HIS A 1 333 ? 150.645 151.104 144.177 1.00 33.16 802 HIS A CA 1
ATOM 2338 C C . HIS A 1 333 ? 150.809 149.603 143.987 1.00 33.16 802 HIS A C 1
ATOM 2339 O O . HIS A 1 333 ? 150.863 149.126 142.848 1.00 33.16 802 HIS A O 1
ATOM 2346 N N . VAL A 1 334 ? 150.901 148.848 145.087 1.00 37.01 803 VAL A N 1
ATOM 2347 C CA . VAL A 1 334 ? 150.939 147.386 144.993 1.00 37.01 803 VAL A CA 1
ATOM 2348 C C . VAL A 1 334 ? 149.654 146.847 144.374 1.00 37.01 803 VAL A C 1
ATOM 2349 O O . VAL A 1 334 ? 149.693 145.989 143.482 1.00 37.01 803 VAL A O 1
ATOM 2353 N N . ALA A 1 335 ? 148.503 147.373 144.802 1.00 40.46 804 ALA A N 1
ATOM 2354 C CA . ALA A 1 335 ? 147.229 146.961 144.223 1.00 40.46 804 ALA A CA 1
ATOM 2355 C C . ALA A 1 335 ? 147.124 147.359 142.756 1.00 40.46 804 ALA A C 1
ATOM 2356 O O . ALA A 1 335 ? 146.660 146.564 141.929 1.00 40.46 804 ALA A O 1
ATOM 2358 N N . LEU A 1 336 ? 147.563 148.575 142.415 1.00 42.13 805 LEU A N 1
ATOM 2359 C CA . LEU A 1 336 ? 147.474 149.028 141.027 1.00 42.13 805 LEU A CA 1
ATOM 2360 C C . LEU A 1 336 ? 148.371 148.208 140.106 1.00 42.13 805 LEU A C 1
ATOM 2361 O O . LEU A 1 336 ? 147.964 147.848 138.997 1.00 42.13 805 LEU A O 1
ATOM 2366 N N . CYS A 1 337 ? 149.586 147.883 140.557 1.00 45.24 806 CYS A N 1
ATOM 2367 C CA . CYS A 1 337 ? 150.459 147.002 139.789 1.00 45.24 806 CYS A CA 1
ATOM 2368 C C . CYS A 1 337 ? 149.913 145.582 139.726 1.00 45.24 806 CYS A C 1
ATOM 2369 O O . CYS A 1 337 ? 150.211 144.852 138.775 1.00 45.24 806 CYS A O 1
ATOM 2372 N N . ARG A 1 338 ? 149.137 145.168 140.731 1.00 49.31 807 ARG A N 1
ATOM 2373 C CA . ARG A 1 338 ? 148.509 143.851 140.690 1.00 49.31 807 ARG A CA 1
ATOM 2374 C C . ARG A 1 338 ? 147.419 143.784 139.626 1.00 49.31 807 ARG A C 1
ATOM 2375 O O . ARG A 1 338 ? 147.385 142.843 138.825 1.00 49.31 807 ARG A O 1
ATOM 2383 N N . MET A 1 339 ? 146.514 144.772 139.598 1.00 50.27 808 MET A N 1
ATOM 2384 C CA . MET A 1 339 ? 145.456 144.735 138.585 1.00 50.27 808 MET A CA 1
ATOM 2385 C C . MET A 1 339 ? 145.967 145.068 137.186 1.00 50.27 808 MET A C 1
ATOM 2386 O O . MET A 1 339 ? 145.368 144.625 136.201 1.00 50.27 808 MET A O 1
ATOM 2391 N N . GLU A 1 340 ? 147.040 145.854 137.066 1.00 49.71 809 GLU A N 1
ATOM 2392 C CA . GLU A 1 340 ? 147.609 146.112 135.745 1.00 49.71 809 GLU A CA 1
ATOM 2393 C C . GLU A 1 340 ? 148.264 144.871 135.149 1.00 49.71 809 GLU A C 1
ATOM 2394 O O . GLU A 1 340 ? 148.352 144.750 133.923 1.00 49.71 809 GLU A O 1
ATOM 2400 N N . GLY A 1 341 ? 148.725 143.946 135.986 1.00 47.87 810 GLY A N 1
ATOM 2401 C CA . GLY A 1 341 ? 149.476 142.796 135.533 1.00 47.87 810 GLY A CA 1
ATOM 2402 C C . GLY A 1 341 ? 150.978 142.944 135.621 1.00 47.87 810 GLY A C 1
ATOM 2403 O O . GLY A 1 341 ? 151.697 142.014 135.237 1.00 47.87 810 GLY A O 1
ATOM 2404 N N . LEU A 1 342 ? 151.468 144.080 136.111 1.00 44.78 811 LEU A N 1
ATOM 2405 C CA . LEU A 1 342 ? 152.894 144.298 136.288 1.00 44.78 811 LEU A CA 1
ATOM 2406 C C . LEU A 1 342 ? 153.433 143.393 137.400 1.00 44.78 811 LEU A C 1
ATOM 2407 O O . LEU A 1 342 ? 152.672 142.947 138.264 1.00 44.78 811 LEU A O 1
ATOM 2412 N N . PRO A 1 343 ? 154.730 143.075 137.385 1.00 40.76 812 PRO A N 1
ATOM 2413 C CA . PRO A 1 343 ? 155.306 142.307 138.495 1.00 40.76 812 PRO A CA 1
ATOM 2414 C C . PRO A 1 343 ? 155.335 143.103 139.791 1.00 40.76 812 PRO A C 1
ATOM 2415 O O . PRO A 1 343 ? 155.199 144.328 139.808 1.00 40.76 812 PRO A O 1
ATOM 2419 N N . TYR A 1 344 ? 155.489 142.365 140.888 1.00 36.50 813 TYR A N 1
ATOM 2420 C CA . TYR A 1 344 ? 155.353 142.925 142.227 1.00 36.50 813 TYR A CA 1
ATOM 2421 C C . TYR A 1 344 ? 156.503 143.889 142.508 1.00 36.50 813 TYR A C 1
ATOM 2422 O O . TYR A 1 344 ? 157.672 143.516 142.348 1.00 36.50 813 TYR A O 1
ATOM 2431 N N . PRO A 1 345 ? 156.219 145.121 142.928 1.00 32.33 814 PRO A N 1
ATOM 2432 C CA . PRO A 1 345 ? 157.288 146.110 143.092 1.00 32.33 814 PRO A CA 1
ATOM 2433 C C . PRO A 1 345 ? 157.990 146.011 144.439 1.00 32.33 814 PRO A C 1
ATOM 2434 O O . PRO A 1 345 ? 157.363 145.871 145.491 1.00 32.33 814 PRO A O 1
ATOM 2438 N N . THR A 1 346 ? 159.315 146.079 144.395 1.00 30.33 815 THR A N 1
ATOM 2439 C CA . THR A 1 346 ? 160.125 146.150 145.599 1.00 30.33 815 THR A CA 1
ATOM 2440 C C . THR A 1 346 ? 160.252 147.601 146.037 1.00 30.33 815 THR A C 1
ATOM 2441 O O . THR A 1 346 ? 160.126 148.522 145.227 1.00 30.33 815 THR A O 1
ATOM 2445 N N . MET A 1 347 ? 160.492 147.801 147.334 1.00 29.08 816 MET A N 1
ATOM 2446 C CA . MET A 1 347 ? 160.585 149.158 147.859 1.00 29.08 816 MET A CA 1
ATOM 2447 C C . MET A 1 347 ? 161.862 149.865 147.443 1.00 29.08 816 MET A C 1
ATOM 2448 O O . MET A 1 347 ? 161.873 151.097 147.373 1.00 29.08 816 MET A O 1
ATOM 2453 N N . SER A 1 348 ? 162.921 149.123 147.129 1.00 26.93 817 SER A N 1
ATOM 2454 C CA . SER A 1 348 ? 164.147 149.728 146.626 1.00 26.93 817 SER A CA 1
ATOM 2455 C C . SER A 1 348 ? 164.024 150.194 145.183 1.00 26.93 817 SER A C 1
ATOM 2456 O O . SER A 1 348 ? 164.906 150.910 144.702 1.00 26.93 817 SER A O 1
ATOM 2459 N N . GLU A 1 349 ? 162.956 149.800 144.495 1.00 29.68 818 GLU A N 1
ATOM 2460 C CA . GLU A 1 349 ? 162.600 150.232 143.150 1.00 29.68 818 GLU A CA 1
ATOM 2461 C C . GLU A 1 349 ? 161.585 151.367 143.166 1.00 29.68 818 GLU A C 1
ATOM 2462 O O . GLU A 1 349 ? 161.731 152.352 142.434 1.00 29.68 818 GLU A O 1
ATOM 2468 N N . THR A 1 350 ? 160.558 151.241 144.011 1.00 26.76 819 THR A N 1
ATOM 2469 C CA . THR A 1 350 ? 159.558 152.290 144.165 1.00 26.76 819 THR A CA 1
ATOM 2470 C C . THR A 1 350 ? 160.167 153.542 144.782 1.00 26.76 819 THR A C 1
ATOM 2471 O O . THR A 1 350 ? 159.780 154.665 144.435 1.00 26.76 819 THR A O 1
ATOM 2475 N N . MET A 1 351 ? 161.141 153.370 145.681 1.00 27.25 820 MET A N 1
ATOM 2476 C CA . MET A 1 351 ? 161.873 154.513 146.217 1.00 27.25 820 MET A CA 1
ATOM 2477 C C . MET A 1 351 ? 162.691 155.208 145.136 1.00 27.25 820 MET A C 1
ATOM 2478 O O . MET A 1 351 ? 162.812 156.437 145.138 1.00 27.25 820 MET A O 1
ATOM 2483 N N . ALA A 1 352 ? 163.249 154.442 144.195 1.00 24.84 821 ALA A N 1
ATOM 2484 C CA . ALA A 1 352 ? 163.986 155.040 143.084 1.00 24.84 821 ALA A CA 1
ATOM 2485 C C . ALA A 1 352 ? 163.063 155.809 142.150 1.00 24.84 821 ALA A C 1
ATOM 2486 O O . ALA A 1 352 ? 163.427 156.885 141.661 1.00 24.84 821 ALA A O 1
ATOM 2488 N N . VAL A 1 353 ? 161.869 155.268 141.893 1.00 22.83 822 VAL A N 1
ATOM 2489 C CA . VAL A 1 353 ? 160.866 155.974 141.089 1.00 22.83 822 VAL A CA 1
ATOM 2490 C C . VAL A 1 353 ? 160.433 157.269 141.770 1.00 22.83 822 VAL A C 1
ATOM 2491 O O . VAL A 1 353 ? 160.334 158.323 141.125 1.00 22.83 822 VAL A O 1
ATOM 2495 N N . CYS A 1 354 ? 160.184 157.212 143.083 1.00 26.08 823 CYS A N 1
ATOM 2496 C CA . CYS A 1 354 ? 159.788 158.397 143.838 1.00 26.08 823 CYS A CA 1
ATOM 2497 C C . CYS A 1 354 ? 160.888 159.448 143.857 1.00 26.08 823 CYS A C 1
ATOM 2498 O O . CYS A 1 354 ? 160.612 160.646 143.737 1.00 26.08 823 CYS A O 1
ATOM 2501 N N . SER A 1 355 ? 162.142 159.016 143.997 1.00 25.31 824 SER A N 1
ATOM 2502 C CA . SER A 1 355 ? 163.261 159.949 143.986 1.00 25.31 824 SER A CA 1
ATOM 2503 C C . SER A 1 355 ? 163.463 160.559 142.606 1.00 25.31 824 SER A C 1
ATOM 2504 O O . SER A 1 355 ? 163.858 161.724 142.494 1.00 25.31 824 SER A O 1
ATOM 2507 N N . HIS A 1 356 ? 163.198 159.791 141.546 1.00 27.80 825 HIS A N 1
ATOM 2508 C CA . HIS A 1 356 ? 163.314 160.336 140.197 1.00 27.80 825 HIS A CA 1
ATOM 2509 C C . HIS A 1 356 ? 162.220 161.359 139.919 1.00 27.80 825 HIS A C 1
ATOM 2510 O O . HIS A 1 356 ? 162.474 162.375 139.263 1.00 27.80 825 HIS A O 1
ATOM 2517 N N . LEU A 1 357 ? 160.994 161.098 140.381 1.00 24.70 826 LEU A N 1
ATOM 2518 C CA . LEU A 1 357 ? 159.918 162.062 140.165 1.00 24.70 826 LEU A CA 1
ATOM 2519 C C . LEU A 1 357 ? 160.110 163.309 141.015 1.00 24.70 826 LEU A C 1
ATOM 2520 O O . LEU A 1 357 ? 159.842 164.422 140.554 1.00 24.70 826 LEU A O 1
ATOM 2525 N N . GLY A 1 358 ? 160.575 163.150 142.253 1.00 24.77 827 GLY A N 1
ATOM 2526 C CA . GLY A 1 358 ? 160.805 164.305 143.099 1.00 24.77 827 GLY A CA 1
ATOM 2527 C C . GLY A 1 358 ? 162.041 165.093 142.725 1.00 24.77 827 GLY A C 1
ATOM 2528 O O . GLY A 1 358 ? 162.150 166.270 143.069 1.00 24.77 827 GLY A O 1
ATOM 2529 N N . SER A 1 359 ? 162.997 164.458 142.046 1.00 25.54 828 SER A N 1
ATOM 2530 C CA . SER A 1 359 ? 164.202 165.161 141.620 1.00 25.54 828 SER A CA 1
ATOM 2531 C C . SER A 1 359 ? 163.905 166.164 140.515 1.00 25.54 828 SER A C 1
ATOM 2532 O O . SER A 1 359 ? 164.463 167.267 140.505 1.00 25.54 828 SER A O 1
ATOM 2535 N N . CYS A 1 360 ? 163.035 165.802 139.578 1.00 28.13 829 CYS A N 1
ATOM 2536 C CA . CYS A 1 360 ? 162.651 166.662 138.467 1.00 28.13 829 CYS A CA 1
ATOM 2537 C C . CYS A 1 360 ? 161.488 167.584 138.803 1.00 28.13 829 CYS A C 1
ATOM 2538 O O . CYS A 1 360 ? 160.894 168.154 137.882 1.00 28.13 829 CYS A O 1
ATOM 2541 N N . ARG A 1 361 ? 161.141 167.694 140.090 1.00 31.24 830 ARG A N 1
ATOM 2542 C CA . ARG A 1 361 ? 160.192 168.655 140.651 1.00 31.24 830 ARG A CA 1
ATOM 2543 C C . ARG A 1 361 ? 158.757 168.444 140.178 1.00 31.24 830 ARG A C 1
ATOM 2544 O O . ARG A 1 361 ? 157.936 169.359 140.273 1.00 31.24 830 ARG A O 1
ATOM 2552 N N . LEU A 1 362 ? 158.422 167.255 139.674 1.00 30.07 831 LEU A N 1
ATOM 2553 C CA . LEU A 1 362 ? 157.017 166.924 139.477 1.00 30.07 831 LEU A CA 1
ATOM 2554 C C . LEU A 1 362 ? 156.320 166.682 140.805 1.00 30.07 831 LEU A C 1
ATOM 2555 O O . LEU A 1 362 ? 155.113 166.914 140.924 1.00 30.07 831 LEU A O 1
ATOM 2560 N N . LEU A 1 363 ? 157.059 166.212 141.803 1.00 29.73 832 LEU A N 1
ATOM 2561 C CA . LEU A 1 363 ? 156.565 166.030 143.155 1.00 29.73 832 LEU A CA 1
ATOM 2562 C C . LEU A 1 363 ? 157.433 166.832 144.110 1.00 29.73 832 LEU A C 1
ATOM 2563 O O . LEU A 1 363 ? 158.545 167.241 143.773 1.00 29.73 832 LEU A O 1
ATOM 2568 N N . LEU A 1 364 ? 156.910 167.063 145.308 1.00 34.89 833 LEU A N 1
ATOM 2569 C CA . LEU A 1 364 ? 157.659 167.712 146.374 1.00 34.89 833 LEU A CA 1
ATOM 2570 C C . LEU A 1 364 ? 157.779 166.732 147.528 1.00 34.89 833 LEU A C 1
ATOM 2571 O O . LEU A 1 364 ? 156.771 166.356 148.134 1.00 34.89 833 LEU A O 1
ATOM 2576 N N . VAL A 1 365 ? 159.012 166.319 147.825 1.00 33.36 834 VAL A N 1
ATOM 2577 C CA . VAL A 1 365 ? 159.287 165.265 148.791 1.00 33.36 834 VAL A CA 1
ATOM 2578 C C . VAL A 1 365 ? 160.345 165.746 149.775 1.00 33.36 834 VAL A C 1
ATOM 2579 O O . VAL A 1 365 ? 161.081 166.700 149.521 1.00 33.36 834 VAL A O 1
ATOM 2583 N N . GLU A 1 366 ? 160.406 165.065 150.913 1.00 34.25 835 GLU A N 1
ATOM 2584 C CA . GLU A 1 366 ? 161.422 165.302 151.924 1.00 34.25 835 GLU A CA 1
ATOM 2585 C C . GLU A 1 366 ? 162.725 164.630 151.510 1.00 34.25 835 GLU A C 1
ATOM 2586 O O . GLU A 1 366 ? 162.761 163.898 150.517 1.00 34.25 835 GLU A O 1
ATOM 2592 N N . PRO A 1 367 ? 163.834 164.920 152.202 1.00 30.72 836 PRO A N 1
ATOM 2593 C CA . PRO A 1 367 ? 165.045 164.114 152.016 1.00 30.72 836 PRO A CA 1
ATOM 2594 C C . PRO A 1 367 ? 164.802 162.647 152.326 1.00 30.72 836 PRO A C 1
ATOM 2595 O O . PRO A 1 367 ? 164.029 162.298 153.215 1.00 30.72 836 PRO A O 1
ATOM 2599 N N . SER A 1 368 ? 165.482 161.787 151.576 1.00 26.23 837 SER A N 1
ATOM 2600 C CA . SER A 1 368 ? 165.249 160.350 151.636 1.00 26.23 837 SER A CA 1
ATOM 2601 C C . SER A 1 368 ? 165.921 159.675 152.821 1.00 26.23 837 SER A C 1
ATOM 2602 O O . SER A 1 368 ? 165.822 158.450 152.933 1.00 26.23 837 SER A O 1
ATOM 2605 N N . ARG A 1 369 ? 166.620 160.434 153.674 1.00 26.68 838 ARG A N 1
ATOM 2606 C CA . ARG A 1 369 ? 167.287 159.854 154.836 1.00 26.68 838 ARG A CA 1
ATOM 2607 C C . ARG A 1 369 ? 166.283 159.230 155.793 1.00 26.68 838 ARG A C 1
ATOM 2608 O O . ARG A 1 369 ? 166.491 158.114 156.282 1.00 26.68 838 ARG A O 1
ATOM 2616 N N . ASN A 1 370 ? 165.175 159.910 156.049 1.00 26.84 839 ASN A N 1
ATOM 2617 C CA . ASN A 1 370 ? 164.015 159.205 156.563 1.00 26.84 839 ASN A CA 1
ATOM 2618 C C . ASN A 1 370 ? 163.249 158.573 155.405 1.00 26.84 839 ASN A C 1
ATOM 2619 O O . ASN A 1 370 ? 163.102 159.168 154.336 1.00 26.84 839 ASN A O 1
ATOM 2624 N N . ASP A 1 371 ? 162.874 157.316 155.577 1.00 29.76 840 ASP A N 1
ATOM 2625 C CA . ASP A 1 371 ? 162.248 156.550 154.516 1.00 29.76 840 ASP A CA 1
ATOM 2626 C C . ASP A 1 371 ? 161.033 155.847 155.088 1.00 29.76 840 ASP A C 1
ATOM 2627 O O . ASP A 1 371 ? 160.953 155.635 156.301 1.00 29.76 840 ASP A O 1
ATOM 2632 N N . LEU A 1 372 ? 160.048 155.606 154.205 1.00 31.56 841 LEU A N 1
ATOM 2633 C CA . LEU A 1 372 ? 158.715 155.036 154.443 1.00 31.56 841 LEU A CA 1
ATOM 2634 C C . LEU A 1 372 ? 157.797 156.018 155.181 1.00 31.56 841 LEU A C 1
ATOM 2635 O O . LEU A 1 372 ? 156.580 155.819 155.238 1.00 31.56 841 LEU A O 1
ATOM 2640 N N . LEU A 1 373 ? 158.348 157.117 155.690 1.00 31.38 842 LEU A N 1
ATOM 2641 C CA . LEU A 1 373 ? 157.585 158.152 156.366 1.00 31.38 842 LEU A CA 1
ATOM 2642 C C . LEU A 1 373 ? 157.588 159.451 155.574 1.00 31.38 842 LEU A C 1
ATOM 2643 O O . LEU A 1 373 ? 157.266 160.508 156.123 1.00 31.38 842 LEU A O 1
ATOM 2648 N N . LEU A 1 374 ? 157.966 159.391 154.301 1.00 34.67 843 LEU A N 1
ATOM 2649 C CA . LEU A 1 374 ? 157.999 160.554 153.423 1.00 34.67 843 LEU A CA 1
ATOM 2650 C C . LEU A 1 374 ? 156.579 160.959 153.051 1.00 34.67 843 LEU A C 1
ATOM 2651 O O . LEU A 1 374 ? 155.897 160.229 152.327 1.00 34.67 843 LEU A O 1
ATOM 2656 N N . ARG A 1 375 ? 156.131 162.121 153.515 1.00 39.81 844 ARG A N 1
ATOM 2657 C CA . ARG A 1 375 ? 154.865 162.657 153.031 1.00 39.81 844 ARG A CA 1
ATOM 2658 C C . ARG A 1 375 ? 155.074 163.280 151.654 1.00 39.81 844 ARG A C 1
ATOM 2659 O O . ARG A 1 375 ? 155.940 164.143 151.481 1.00 39.81 844 ARG A O 1
ATOM 2667 N N . VAL A 1 376 ? 154.285 162.847 150.676 1.00 38.27 845 VAL A N 1
ATOM 2668 C CA . VAL A 1 376 ? 154.435 163.269 149.289 1.00 38.27 845 VAL A CA 1
ATOM 2669 C C . VAL A 1 376 ? 153.280 164.197 148.943 1.00 38.27 845 VAL A C 1
ATOM 2670 O O . VAL A 1 376 ? 152.123 163.898 149.260 1.00 38.27 845 VAL A O 1
ATOM 2674 N N . ARG A 1 377 ? 153.591 165.328 148.307 1.00 39.87 846 ARG A N 1
ATOM 2675 C CA . ARG A 1 377 ? 152.577 166.242 147.803 1.00 39.87 846 ARG A CA 1
ATOM 2676 C C . ARG A 1 377 ? 152.839 166.555 146.336 1.00 39.87 846 ARG A C 1
ATOM 2677 O O . ARG A 1 377 ? 153.992 166.641 145.904 1.00 39.87 846 ARG A O 1
ATOM 2685 N N . LEU A 1 378 ? 151.760 166.682 145.566 1.00 38.64 847 LEU A N 1
ATOM 2686 C CA . LEU A 1 378 ? 151.876 167.015 144.153 1.00 38.64 847 LEU A CA 1
ATOM 2687 C C . LEU A 1 378 ? 152.304 168.464 143.981 1.00 38.64 847 LEU A C 1
ATOM 2688 O O . LEU A 1 378 ? 151.749 169.367 144.612 1.00 38.64 847 LEU A O 1
ATOM 2693 N N . ASN A 1 379 ? 153.299 168.686 143.126 1.00 37.29 848 ASN A N 1
ATOM 2694 C CA . ASN A 1 379 ? 153.672 170.050 142.775 1.00 37.29 848 ASN A CA 1
ATOM 2695 C C . ASN A 1 379 ? 152.652 170.636 141.805 1.00 37.29 848 ASN A C 1
ATOM 2696 O O . ASN A 1 379 ? 152.316 171.823 141.883 1.00 37.29 848 ASN A O 1
ATOM 2701 N N . VAL A 1 380 ? 152.123 169.811 140.911 1.00 40.81 849 VAL A N 1
ATOM 2702 C CA . VAL A 1 380 ? 151.196 170.260 139.897 1.00 40.81 849 VAL A CA 1
ATOM 2703 C C . VAL A 1 380 ? 149.767 169.968 140.339 1.00 40.81 849 VAL A C 1
ATOM 2704 O O . VAL A 1 380 ? 149.523 169.241 141.298 1.00 40.81 849 VAL A O 1
ATOM 2708 N N . SER A 1 381 ? 148.808 170.556 139.633 1.00 45.57 850 SER A N 1
ATOM 2709 C CA . SER A 1 381 ? 147.400 170.340 139.922 1.00 45.57 850 SER A CA 1
ATOM 2710 C C . SER A 1 381 ? 146.961 168.951 139.475 1.00 45.57 850 SER A C 1
ATOM 2711 O O . SER A 1 381 ? 147.584 168.327 138.614 1.00 45.57 850 SER A O 1
ATOM 2714 N N . GLN A 1 382 ? 145.876 168.465 140.083 1.00 48.89 851 GLN A N 1
ATOM 2715 C CA . GLN A 1 382 ? 145.374 167.131 139.767 1.00 48.89 851 GLN A CA 1
ATOM 2716 C C . GLN A 1 382 ? 144.770 167.074 138.370 1.00 48.89 851 GLN A C 1
ATOM 2717 O O . GLN A 1 382 ? 144.821 166.025 137.711 1.00 48.89 851 GLN A O 1
ATOM 2723 N N . ASP A 1 383 ? 144.199 168.189 137.910 1.00 53.07 852 ASP A N 1
ATOM 2724 C CA . ASP A 1 383 ? 143.565 168.229 136.597 1.00 53.07 852 ASP A CA 1
ATOM 2725 C C . ASP A 1 383 ? 144.594 168.131 135.478 1.00 53.07 852 ASP A C 1
ATOM 2726 O O . ASP A 1 383 ? 144.336 167.496 134.450 1.00 53.07 852 ASP A O 1
ATOM 2731 N N . ASP A 1 384 ? 145.770 168.739 135.667 1.00 50.34 853 ASP A N 1
ATOM 2732 C CA . ASP A 1 384 ? 146.857 168.590 134.702 1.00 50.34 853 ASP A CA 1
ATOM 2733 C C . ASP A 1 384 ? 147.356 167.153 134.642 1.00 50.34 853 ASP A C 1
ATOM 2734 O O . ASP A 1 384 ? 147.681 166.650 133.560 1.00 50.34 853 ASP A O 1
ATOM 2739 N N . VAL A 1 385 ? 147.418 166.480 135.794 1.00 48.73 854 VAL A N 1
ATOM 2740 C CA . VAL A 1 385 ? 147.852 165.087 135.828 1.00 48.73 854 VAL A CA 1
ATOM 2741 C C . VAL A 1 385 ? 146.850 164.196 135.102 1.00 48.73 854 VAL A C 1
ATOM 2742 O O . VAL A 1 385 ? 147.235 163.331 134.306 1.00 48.73 854 VAL A O 1
ATOM 2746 N N . LEU A 1 386 ? 145.552 164.416 135.329 1.00 49.54 855 LEU A N 1
ATOM 2747 C CA . LEU A 1 386 ? 144.552 163.609 134.631 1.00 49.54 855 LEU A CA 1
ATOM 2748 C C . LEU A 1 386 ? 144.461 163.960 133.148 1.00 49.54 855 LEU A C 1
ATOM 2749 O O . LEU A 1 386 ? 144.067 163.112 132.340 1.00 49.54 855 LEU A O 1
ATOM 2754 N N . TYR A 1 387 ? 144.809 165.193 132.772 1.00 50.32 856 TYR A N 1
ATOM 2755 C CA . TYR A 1 387 ? 144.931 165.526 131.357 1.00 50.32 856 TYR A CA 1
ATOM 2756 C C . TYR A 1 387 ? 146.129 164.837 130.717 1.00 50.32 856 TYR A C 1
ATOM 2757 O O . TYR A 1 387 ? 146.073 164.463 129.541 1.00 50.32 856 TYR A O 1
ATOM 2766 N N . ALA A 1 388 ? 147.220 164.674 131.463 1.00 44.33 857 ALA A N 1
ATOM 2767 C CA . ALA A 1 388 ? 148.413 164.070 130.885 1.00 44.33 857 ALA A CA 1
ATOM 2768 C C . ALA A 1 388 ? 148.336 162.549 130.834 1.00 44.33 857 ALA A C 1
ATOM 2769 O O . ALA A 1 388 ? 148.885 161.942 129.911 1.00 44.33 857 ALA A O 1
ATOM 2771 N N . LEU A 1 389 ? 147.666 161.917 131.799 1.00 45.51 858 LEU A N 1
ATOM 2772 C CA . LEU A 1 389 ? 147.664 160.461 131.888 1.00 45.51 858 LEU A CA 1
ATOM 2773 C C . LEU A 1 389 ? 146.560 159.795 131.078 1.00 45.51 858 LEU A C 1
ATOM 2774 O O . LEU A 1 389 ? 146.615 158.577 130.880 1.00 45.51 858 LEU A O 1
ATOM 2779 N N . LYS A 1 390 ? 145.557 160.546 130.621 1.00 55.58 859 LYS A N 1
ATOM 2780 C CA . LYS A 1 390 ? 144.413 159.915 129.969 1.00 55.58 859 LYS A CA 1
ATOM 2781 C C . LYS A 1 390 ? 144.737 159.451 128.554 1.00 55.58 859 LYS A C 1
ATOM 2782 O O . LYS A 1 390 ? 144.141 158.480 128.075 1.00 55.58 859 LYS A O 1
ATOM 2788 N N . ASP A 1 391 ? 145.667 160.112 127.874 1.00 61.68 860 ASP A N 1
ATOM 2789 C CA . ASP A 1 391 ? 145.968 159.778 126.489 1.00 61.68 860 ASP A CA 1
ATOM 2790 C C . ASP A 1 391 ? 146.979 158.643 126.408 1.00 61.68 860 ASP A C 1
ATOM 2791 O O . ASP A 1 391 ? 146.606 157.479 126.263 1.00 61.68 860 ASP A O 1
ATOM 2796 N N . LEU B 2 239 ? 151.856 176.320 201.126 1.00 98.85 239 LEU B N 1
ATOM 2797 C CA . LEU B 2 239 ? 150.377 176.222 201.260 1.00 98.85 239 LEU B CA 1
ATOM 2798 C C . LEU B 2 239 ? 149.832 175.289 200.174 1.00 98.85 239 LEU B C 1
ATOM 2799 O O . LEU B 2 239 ? 149.163 175.790 199.249 1.00 98.85 239 LEU B O 1
ATOM 2804 N N . VAL B 2 240 ? 150.103 173.986 200.297 1.00 91.69 240 VAL B N 1
ATOM 2805 C CA . VAL B 2 240 ? 149.609 172.985 199.304 1.00 91.69 240 VAL B CA 1
ATOM 2806 C C . VAL B 2 240 ? 148.079 172.932 199.387 1.00 91.69 240 VAL B C 1
ATOM 2807 O O . VAL B 2 240 ? 147.444 172.634 198.357 1.00 91.69 240 VAL B O 1
ATOM 2811 N N . GLU B 2 241 ? 147.518 173.235 200.562 1.00 92.76 241 GLU B N 1
ATOM 2812 C CA . GLU B 2 241 ? 146.042 173.238 200.739 1.00 92.76 241 GLU B CA 1
ATOM 2813 C C . GLU B 2 241 ? 145.425 174.203 199.723 1.00 92.76 241 GLU B C 1
ATOM 2814 O O . GLU B 2 241 ? 144.655 173.734 198.861 1.00 92.76 241 GLU B O 1
ATOM 2820 N N . GLU B 2 242 ? 145.766 175.492 199.815 1.00 87.55 242 GLU B N 1
ATOM 2821 C CA . GLU B 2 242 ? 145.173 176.508 198.904 1.00 87.55 242 GLU B CA 1
ATOM 2822 C C . GLU B 2 242 ? 145.550 176.190 197.451 1.00 87.55 242 GLU B C 1
ATOM 2823 O O . GLU B 2 242 ? 144.732 176.483 196.560 1.00 87.55 242 GLU B O 1
ATOM 2829 N N . TYR B 2 243 ? 146.731 175.602 197.227 1.00 77.37 243 TYR B N 1
ATOM 2830 C CA . TYR B 2 243 ? 147.188 175.304 195.845 1.00 77.37 243 TYR B CA 1
ATOM 2831 C C . TYR B 2 243 ? 146.229 174.300 195.201 1.00 77.37 243 TYR B C 1
ATOM 2832 O O . TYR B 2 243 ? 145.649 174.627 194.149 1.00 77.37 243 TYR B O 1
ATOM 2841 N N . PHE B 2 244 ? 146.076 173.121 195.811 1.00 78.18 244 PHE B N 1
ATOM 2842 C CA . PHE B 2 244 ? 145.218 172.055 195.228 1.00 78.18 244 PHE B CA 1
ATOM 2843 C C . PHE B 2 244 ? 143.810 172.607 194.988 1.00 78.18 244 PHE B C 1
ATOM 2844 O O . PHE B 2 244 ? 143.266 172.389 193.890 1.00 78.18 244 PHE B O 1
ATOM 2852 N N . GLU B 2 245 ? 143.248 173.306 195.979 1.00 86.51 245 GLU B N 1
ATOM 2853 C CA . GLU B 2 245 ? 141.861 173.833 195.859 1.00 86.51 245 GLU B CA 1
ATOM 2854 C C . GLU B 2 245 ? 141.757 174.793 194.669 1.00 86.51 245 GLU B C 1
ATOM 2855 O O . GLU B 2 245 ? 140.854 174.592 193.835 1.00 86.51 245 GLU B O 1
ATOM 2861 N N . ALA B 2 246 ? 142.642 175.792 194.594 1.00 83.25 246 ALA B N 1
ATOM 2862 C CA . ALA B 2 246 ? 142.560 176.806 193.515 1.00 83.25 246 ALA B CA 1
ATOM 2863 C C . ALA B 2 246 ? 142.804 176.154 192.149 1.00 83.25 246 ALA B C 1
ATOM 2864 O O . ALA B 2 246 ? 142.196 176.614 191.164 1.00 83.25 246 ALA B O 1
ATOM 2866 N N . HIS B 2 247 ? 143.656 175.126 192.098 1.00 82.10 247 HIS B N 1
ATOM 2867 C CA . HIS B 2 247 ? 143.987 174.464 190.807 1.00 82.10 247 HIS B CA 1
ATOM 2868 C C . HIS B 2 247 ? 142.826 173.563 190.375 1.00 82.10 247 HIS B C 1
ATOM 2869 O O . HIS B 2 247 ? 142.728 173.270 189.168 1.00 82.10 247 HIS B O 1
ATOM 2876 N N . SER B 2 248 ? 141.981 173.149 191.323 1.00 87.69 248 SER B N 1
ATOM 2877 C CA . SER B 2 248 ? 140.791 172.328 190.980 1.00 87.69 248 SER B CA 1
ATOM 2878 C C . SER B 2 248 ? 139.611 173.255 190.675 1.00 87.69 248 SER B C 1
ATOM 2879 O O . SER B 2 248 ? 138.678 172.802 189.982 1.00 87.69 248 SER B O 1
ATOM 2882 N N . ASP B 2 268 ? 145.289 204.473 175.812 1.00 71.32 268 ASP B N 1
ATOM 2883 C CA . ASP B 2 268 ? 146.331 205.161 176.562 1.00 71.32 268 ASP B CA 1
ATOM 2884 C C . ASP B 2 268 ? 147.694 204.959 175.916 1.00 71.32 268 ASP B C 1
ATOM 2885 O O . ASP B 2 268 ? 148.261 203.871 175.981 1.00 71.32 268 ASP B O 1
ATOM 2890 N N . GLN B 2 269 ? 148.212 206.007 175.284 1.00 76.68 269 GLN B N 1
ATOM 2891 C CA . GLN B 2 269 ? 149.522 205.933 174.659 1.00 76.68 269 GLN B CA 1
ATOM 2892 C C . GLN B 2 269 ? 150.626 206.094 175.701 1.00 76.68 269 GLN B C 1
ATOM 2893 O O . GLN B 2 269 ? 150.398 206.554 176.822 1.00 76.68 269 GLN B O 1
ATOM 2899 N N . GLN B 2 270 ? 151.843 205.703 175.316 1.00 79.90 270 GLN B N 1
ATOM 2900 C CA . GLN B 2 270 ? 152.995 205.904 176.189 1.00 79.90 270 GLN B CA 1
ATOM 2901 C C . GLN B 2 270 ? 153.456 207.357 176.201 1.00 79.90 270 GLN B C 1
ATOM 2902 O O . GLN B 2 270 ? 154.130 207.774 177.149 1.00 79.90 270 GLN B O 1
ATOM 2908 N N . THR B 2 271 ? 153.106 208.137 175.173 1.00 76.66 271 THR B N 1
ATOM 2909 C CA . THR B 2 271 ? 153.468 209.551 175.145 1.00 76.66 271 THR B CA 1
ATOM 2910 C C . THR B 2 271 ? 152.684 210.356 176.173 1.00 76.66 271 THR B C 1
ATOM 2911 O O . THR B 2 271 ? 153.107 211.454 176.551 1.00 76.66 271 THR B O 1
ATOM 2915 N N . LEU B 2 272 ? 151.531 209.842 176.608 1.00 75.04 272 LEU B N 1
ATOM 2916 C CA . LEU B 2 272 ? 150.799 210.444 177.716 1.00 75.04 272 LEU B CA 1
ATOM 2917 C C . LEU B 2 272 ? 151.596 210.385 179.015 1.00 75.04 272 LEU B C 1
ATOM 2918 O O . LEU B 2 272 ? 151.524 211.312 179.831 1.00 75.04 272 LEU B O 1
ATOM 2923 N N . ARG B 2 273 ? 152.381 209.319 179.203 1.00 69.78 273 ARG B N 1
ATOM 2924 C CA . ARG B 2 273 ? 152.998 209.033 180.497 1.00 69.78 273 ARG B CA 1
ATOM 2925 C C . ARG B 2 273 ? 154.108 210.017 180.834 1.00 69.78 273 ARG B C 1
ATOM 2926 O O . ARG B 2 273 ? 154.405 210.229 182.015 1.00 69.78 273 ARG B O 1
ATOM 2934 N N . ASN B 2 274 ? 154.748 210.601 179.819 1.00 76.48 274 ASN B N 1
ATOM 2935 C CA . ASN B 2 274 ? 155.692 211.687 180.064 1.00 76.48 274 ASN B CA 1
ATOM 2936 C C . ASN B 2 274 ? 154.983 212.914 180.628 1.00 76.48 274 ASN B C 1
ATOM 2937 O O . ASN B 2 274 ? 155.486 213.559 181.555 1.00 76.48 274 ASN B O 1
ATOM 2942 N N . LEU B 2 275 ? 153.811 213.247 180.083 1.00 76.17 275 LEU B N 1
ATOM 2943 C CA . LEU B 2 275 ? 153.061 214.396 180.572 1.00 76.17 275 LEU B CA 1
ATOM 2944 C C . LEU B 2 275 ? 152.276 214.073 181.836 1.00 76.17 275 LEU B C 1
ATOM 2945 O O . LEU B 2 275 ? 152.132 214.937 182.709 1.00 76.17 275 LEU B O 1
ATOM 2950 N N . LEU B 2 276 ? 151.777 212.847 181.966 1.00 72.76 276 LEU B N 1
ATOM 2951 C CA . LEU B 2 276 ? 150.998 212.464 183.141 1.00 72.76 276 LEU B CA 1
ATOM 2952 C C . LEU B 2 276 ? 151.932 211.800 184.153 1.00 72.76 276 LEU B C 1
ATOM 2953 O O . LEU B 2 276 ? 152.023 210.580 184.273 1.00 72.76 276 LEU B O 1
ATOM 2958 N N . SER B 2 277 ? 152.680 212.647 184.854 1.00 71.43 277 SER B N 1
ATOM 2959 C CA . SER B 2 277 ? 153.563 212.212 185.928 1.00 71.43 277 SER B CA 1
ATOM 2960 C C . SER B 2 277 ? 153.420 213.126 187.130 1.00 71.43 277 SER B C 1
ATOM 2961 O O . SER B 2 277 ? 154.404 213.506 187.770 1.00 71.43 277 SER B O 1
ATOM 2964 N N . LYS B 2 278 ? 152.186 213.495 187.450 1.00 73.78 278 LYS B N 1
ATOM 2965 C CA . LYS B 2 278 ? 151.885 214.306 188.618 1.00 73.78 278 LYS B CA 1
ATOM 2966 C C . LYS B 2 278 ? 151.528 213.466 189.835 1.00 73.78 278 LYS B C 1
ATOM 2967 O O . LYS B 2 278 ? 150.887 213.981 190.757 1.00 73.78 278 LYS B O 1
ATOM 2973 N N . VAL B 2 279 ? 151.899 212.185 189.844 1.00 73.77 279 VAL B N 1
ATOM 2974 C CA . VAL B 2 279 ? 151.655 211.340 191.006 1.00 73.77 279 VAL B CA 1
ATOM 2975 C C . VAL B 2 279 ? 152.546 211.789 192.158 1.00 73.77 279 VAL B C 1
ATOM 2976 O O . VAL B 2 279 ? 153.717 212.145 191.970 1.00 73.77 279 VAL B O 1
ATOM 2980 N N . SER B 2 280 ? 151.959 211.880 193.345 1.00 82.31 280 SER B N 1
ATOM 2981 C CA . SER B 2 280 ? 152.708 212.243 194.534 1.00 82.31 280 SER B CA 1
ATOM 2982 C C . SER B 2 280 ? 152.840 211.024 195.427 1.00 82.31 280 SER B C 1
ATOM 2983 O O . SER B 2 280 ? 151.817 210.393 195.739 1.00 82.31 280 SER B O 1
ATOM 2986 N N . PRO B 2 281 ? 154.054 210.620 195.805 1.00 82.79 281 PRO B N 1
ATOM 2987 C CA . PRO B 2 281 ? 154.198 209.535 196.782 1.00 82.79 281 PRO B CA 1
ATOM 2988 C C . PRO B 2 281 ? 153.609 209.925 198.129 1.00 82.79 281 PRO B C 1
ATOM 2989 O O . PRO B 2 281 ? 153.730 211.068 198.575 1.00 82.79 281 PRO B O 1
ATOM 2993 N N . SER B 2 282 ? 152.959 208.958 198.774 1.00 78.89 282 SER B N 1
ATOM 2994 C CA . SER B 2 282 ? 152.260 209.240 200.021 1.00 78.89 282 SER B CA 1
ATOM 2995 C C . SER B 2 282 ? 153.222 209.291 201.200 1.00 78.89 282 SER B C 1
ATOM 2996 O O . SER B 2 282 ? 153.188 210.232 201.999 1.00 78.89 282 SER B O 1
ATOM 2999 N N . PHE B 2 283 ? 154.076 208.282 201.328 1.00 71.13 283 PHE B N 1
ATOM 3000 C CA . PHE B 2 283 ? 154.994 208.174 202.460 1.00 71.13 283 PHE B CA 1
ATOM 3001 C C . PHE B 2 283 ? 156.390 208.660 202.073 1.00 71.13 283 PHE B C 1
ATOM 3002 O O . PHE B 2 283 ? 157.351 207.899 202.080 1.00 71.13 283 PHE B O 1
ATOM 3010 N N . SER B 2 284 ? 156.492 209.950 201.740 1.00 66.56 284 SER B N 1
ATOM 3011 C CA . SER B 2 284 ? 157.768 210.514 201.301 1.00 66.56 284 SER B CA 1
ATOM 3012 C C . SER B 2 284 ? 158.785 210.549 202.436 1.00 66.56 284 SER B C 1
ATOM 3013 O O . SER B 2 284 ? 159.952 210.175 202.251 1.00 66.56 284 SER B O 1
ATOM 3016 N N . ALA B 2 285 ? 158.350 210.976 203.624 1.00 64.62 285 ALA B N 1
ATOM 3017 C CA . ALA B 2 285 ? 159.227 211.007 204.790 1.00 64.62 285 ALA B CA 1
ATOM 3018 C C . ALA B 2 285 ? 159.638 209.605 205.225 1.00 64.62 285 ALA B C 1
ATOM 3019 O O . ALA B 2 285 ? 160.791 209.387 205.617 1.00 64.62 285 ALA B O 1
ATOM 3021 N N . GLU B 2 286 ? 158.713 208.643 205.163 1.00 63.60 286 GLU B N 1
ATOM 3022 C CA . GLU B 2 286 ? 159.025 207.284 205.595 1.00 63.60 286 GLU B CA 1
ATOM 3023 C C . GLU B 2 286 ? 159.974 206.582 204.627 1.00 63.60 286 GLU B C 1
ATOM 3024 O O . GLU B 2 286 ? 160.904 205.890 205.058 1.00 63.60 286 GLU B O 1
ATOM 3030 N N . LEU B 2 287 ? 159.768 206.751 203.322 1.00 58.95 287 LEU B N 1
ATOM 3031 C CA . LEU B 2 287 ? 160.688 206.196 202.337 1.00 58.95 287 LEU B CA 1
ATOM 3032 C C . LEU B 2 287 ? 161.972 206.994 202.196 1.00 58.95 287 LEU B C 1
ATOM 3033 O O . LEU B 2 287 ? 162.901 206.516 201.542 1.00 58.95 287 LEU B O 1
ATOM 3038 N N . LYS B 2 288 ? 162.066 208.180 202.788 1.00 59.80 288 LYS B N 1
ATOM 3039 C CA . LYS B 2 288 ? 163.338 208.883 202.742 1.00 59.80 288 LYS B CA 1
ATOM 3040 C C . LYS B 2 288 ? 164.331 208.347 203.768 1.00 59.80 288 LYS B C 1
ATOM 3041 O O . LYS B 2 288 ? 165.531 208.613 203.643 1.00 59.80 288 LYS B O 1
ATOM 3047 N N . GLN B 2 289 ? 163.876 207.577 204.757 1.00 60.53 289 GLN B N 1
ATOM 3048 C CA . GLN B 2 289 ? 164.771 206.995 205.749 1.00 60.53 289 GLN B CA 1
ATOM 3049 C C . GLN B 2 289 ? 165.314 205.632 205.341 1.00 60.53 289 GLN B C 1
ATOM 3050 O O . GLN B 2 289 ? 166.209 205.114 206.016 1.00 60.53 289 GLN B O 1
ATOM 3056 N N . LEU B 2 290 ? 164.805 205.044 204.261 1.00 52.52 290 LEU B N 1
ATOM 3057 C CA . LEU B 2 290 ? 165.269 203.749 203.779 1.00 52.52 290 LEU B CA 1
ATOM 3058 C C . LEU B 2 290 ? 166.303 203.859 202.669 1.00 52.52 290 LEU B C 1
ATOM 3059 O O . LEU B 2 290 ? 166.656 202.838 202.075 1.00 52.52 290 LEU B O 1
ATOM 3064 N N . ASN B 2 291 ? 166.776 205.061 202.354 1.00 52.29 291 ASN B N 1
ATOM 3065 C CA . ASN B 2 291 ? 167.862 205.233 201.400 1.00 52.29 291 ASN B CA 1
ATOM 3066 C C . ASN B 2 291 ? 169.205 205.446 202.085 1.00 52.29 291 ASN B C 1
ATOM 3067 O O . ASN B 2 291 ? 170.194 204.805 201.720 1.00 52.29 291 ASN B O 1
ATOM 3072 N N . GLN B 2 292 ? 169.264 206.339 203.076 1.00 49.54 292 GLN B N 1
ATOM 3073 C CA . GLN B 2 292 ? 170.487 206.507 203.854 1.00 49.54 292 GLN B CA 1
ATOM 3074 C C . GLN B 2 292 ? 170.714 205.366 204.835 1.00 49.54 292 GLN B C 1
ATOM 3075 O O . GLN B 2 292 ? 171.815 205.253 205.384 1.00 49.54 292 GLN B O 1
ATOM 3081 N N . GLN B 2 293 ? 169.691 204.548 205.097 1.00 47.86 293 GLN B N 1
ATOM 3082 C CA . GLN B 2 293 ? 169.897 203.306 205.833 1.00 47.86 293 GLN B CA 1
ATOM 3083 C C . GLN B 2 293 ? 170.818 202.365 205.066 1.00 47.86 293 GLN B C 1
ATOM 3084 O O . GLN B 2 293 ? 171.695 201.721 205.654 1.00 47.86 293 GLN B O 1
ATOM 3090 N N . TYR B 2 294 ? 170.657 202.300 203.749 1.00 41.61 294 TYR B N 1
ATOM 3091 C CA . TYR B 2 294 ? 171.464 201.442 202.891 1.00 41.61 294 TYR B CA 1
ATOM 3092 C C . TYR B 2 294 ? 172.732 202.121 202.396 1.00 41.61 294 TYR B C 1
ATOM 3093 O O . TYR B 2 294 ? 173.525 201.482 201.700 1.00 41.61 294 TYR B O 1
ATOM 3102 N N . GLU B 2 295 ? 172.946 203.392 202.728 1.00 42.52 295 GLU B N 1
ATOM 3103 C CA . GLU B 2 295 ? 174.236 204.016 202.475 1.00 42.52 295 GLU B CA 1
ATOM 3104 C C . GLU B 2 295 ? 175.280 203.640 203.515 1.00 42.52 295 GLU B C 1
ATOM 3105 O O . GLU B 2 295 ? 176.465 203.923 203.311 1.00 42.52 295 GLU B O 1
ATOM 3111 N N . LYS B 2 296 ? 174.863 203.041 204.632 1.00 42.77 296 LYS B N 1
ATOM 3112 C CA . LYS B 2 296 ? 175.814 202.570 205.632 1.00 42.77 296 LYS B CA 1
ATOM 3113 C C . LYS B 2 296 ? 176.594 201.364 205.127 1.00 42.77 296 LYS B C 1
ATOM 3114 O O . LYS B 2 296 ? 177.778 201.208 205.439 1.00 42.77 296 LYS B O 1
ATOM 3120 N N . LEU B 2 297 ? 175.950 200.508 204.337 1.00 38.29 297 LEU B N 1
ATOM 3121 C CA . LEU B 2 297 ? 176.522 199.238 203.912 1.00 38.29 297 LEU B CA 1
ATOM 3122 C C . LEU B 2 297 ? 177.524 199.366 202.774 1.00 38.29 297 LEU B C 1
ATOM 3123 O O . LEU B 2 297 ? 178.020 198.335 202.311 1.00 38.29 297 LEU B O 1
ATOM 3128 N N . PHE B 2 298 ? 177.814 200.579 202.298 1.00 36.49 298 PHE B N 1
ATOM 3129 C CA . PHE B 2 298 ? 178.690 200.738 201.137 1.00 36.49 298 PHE B CA 1
ATOM 3130 C C . PHE B 2 298 ? 180.125 200.334 201.450 1.00 36.49 298 PHE B C 1
ATOM 3131 O O . PHE B 2 298 ? 180.804 199.738 200.605 1.00 36.49 298 PHE B O 1
ATOM 3139 N N . HIS B 2 299 ? 180.607 200.649 202.652 1.00 40.42 299 HIS B N 1
ATOM 3140 C CA . HIS B 2 299 ? 181.991 200.338 202.990 1.00 40.42 299 HIS B CA 1
ATOM 3141 C C . HIS B 2 299 ? 182.191 198.847 203.229 1.00 40.42 299 HIS B C 1
ATOM 3142 O O . HIS B 2 299 ? 183.255 198.305 202.906 1.00 40.42 299 HIS B O 1
ATOM 3149 N N . LYS B 2 300 ? 181.181 198.166 203.779 1.00 34.45 300 LYS B N 1
ATOM 3150 C CA . LYS B 2 300 ? 181.242 196.711 203.888 1.00 34.45 300 LYS B CA 1
ATOM 3151 C C . LYS B 2 300 ? 181.288 196.054 202.516 1.00 34.45 300 LYS B C 1
ATOM 3152 O O . LYS B 2 300 ? 182.019 195.079 202.313 1.00 34.45 300 LYS B O 1
ATOM 3158 N N . TRP B 2 301 ? 180.508 196.576 201.564 1.00 29.60 301 TRP B N 1
ATOM 3159 C CA . TRP B 2 301 ? 180.521 196.052 200.201 1.00 29.60 301 TRP B CA 1
ATOM 3160 C C . TRP B 2 301 ? 181.863 196.294 199.526 1.00 29.60 301 TRP B C 1
ATOM 3161 O O . TRP B 2 301 ? 182.386 195.408 198.843 1.00 29.60 301 TRP B O 1
ATOM 3172 N N . MET B 2 302 ? 182.433 197.485 199.716 1.00 35.09 302 MET B N 1
ATOM 3173 C CA . MET B 2 302 ? 183.730 197.805 199.129 1.00 35.09 302 MET B CA 1
ATOM 3174 C C . MET B 2 302 ? 184.845 196.970 199.744 1.00 35.09 302 MET B C 1
ATOM 3175 O O . MET B 2 302 ? 185.832 196.654 199.071 1.00 35.09 302 MET B O 1
ATOM 3180 N N . LEU B 2 303 ? 184.725 196.630 201.027 1.00 33.46 303 LEU B N 1
ATOM 3181 C CA . LEU B 2 303 ? 185.693 195.732 201.647 1.00 33.46 303 LEU B CA 1
ATOM 3182 C C . LEU B 2 303 ? 185.543 194.309 201.125 1.00 33.46 303 LEU B C 1
ATOM 3183 O O . LEU B 2 303 ? 186.530 193.678 200.733 1.00 33.46 303 LEU B O 1
ATOM 3188 N N . GLN B 2 304 ? 184.312 193.788 201.103 1.00 26.58 304 GLN B N 1
ATOM 3189 C CA . GLN B 2 304 ? 184.086 192.400 200.721 1.00 26.58 304 GLN B CA 1
ATOM 3190 C C . GLN B 2 304 ? 184.286 192.153 199.234 1.00 26.58 304 GLN B C 1
ATOM 3191 O O . GLN B 2 304 ? 184.488 191.002 198.839 1.00 26.58 304 GLN B O 1
ATOM 3197 N N . LEU B 2 305 ? 184.216 193.190 198.399 1.00 28.44 305 LEU B N 1
ATOM 3198 C CA . LEU B 2 305 ? 184.579 193.022 196.997 1.00 28.44 305 LEU B CA 1
ATOM 3199 C C . LEU B 2 305 ? 186.068 192.750 196.848 1.00 28.44 305 LEU B C 1
ATOM 3200 O O . LEU B 2 305 ? 186.480 191.969 195.985 1.00 28.44 305 LEU B O 1
ATOM 3205 N N . HIS B 2 306 ? 186.890 193.387 197.679 1.00 31.79 306 HIS B N 1
ATOM 3206 C CA . HIS B 2 306 ? 188.332 193.232 197.574 1.00 31.79 306 HIS B CA 1
ATOM 3207 C C . HIS B 2 306 ? 188.834 191.921 198.162 1.00 31.79 306 HIS B C 1
ATOM 3208 O O . HIS B 2 306 ? 189.987 191.553 197.919 1.00 31.79 306 HIS B O 1
ATOM 3215 N N . LEU B 2 307 ? 188.010 191.214 198.930 1.00 27.62 307 LEU B N 1
ATOM 3216 C CA . LEU B 2 307 ? 188.383 189.913 199.467 1.00 27.62 307 LEU B CA 1
ATOM 3217 C C . LEU B 2 307 ? 187.905 188.759 198.599 1.00 27.62 307 LEU B C 1
ATOM 3218 O O . LEU B 2 307 ? 188.043 187.601 199.002 1.00 27.62 307 LEU B O 1
ATOM 3223 N N . GLY B 2 308 ? 187.338 189.042 197.433 1.00 24.41 308 GLY B N 1
ATOM 3224 C CA . GLY B 2 308 ? 186.944 188.006 196.506 1.00 24.41 308 GLY B CA 1
ATOM 3225 C C . GLY B 2 308 ? 185.479 187.634 196.497 1.00 24.41 308 GLY B C 1
ATOM 3226 O O . GLY B 2 308 ? 185.112 186.676 195.810 1.00 24.41 308 GLY B O 1
ATOM 3227 N N . PHE B 2 309 ? 184.635 188.343 197.236 1.00 23.02 309 PHE B N 1
ATOM 3228 C CA . PHE B 2 309 ? 183.206 188.086 197.206 1.00 23.02 309 PHE B CA 1
ATOM 3229 C C . PHE B 2 309 ? 182.529 188.970 196.162 1.00 23.02 309 PHE B C 1
ATOM 3230 O O . PHE B 2 309 ? 183.087 189.960 195.690 1.00 23.02 309 PHE B O 1
ATOM 3238 N N . ASN B 2 310 ? 181.299 188.601 195.813 1.00 22.65 310 ASN B N 1
ATOM 3239 C CA . ASN B 2 310 ? 180.439 189.390 194.943 1.00 22.65 310 ASN B CA 1
ATOM 3240 C C . ASN B 2 310 ? 179.093 189.565 195.633 1.00 22.65 310 ASN B C 1
ATOM 3241 O O . ASN B 2 310 ? 178.710 188.753 196.477 1.00 22.65 310 ASN B O 1
ATOM 3246 N N . ILE B 2 311 ? 178.381 190.636 195.287 1.00 21.64 311 ILE B N 1
ATOM 3247 C CA . ILE B 2 311 ? 177.170 191.037 195.999 1.00 21.64 311 ILE B CA 1
ATOM 3248 C C . ILE B 2 311 ? 175.996 191.030 195.029 1.00 21.64 311 ILE B C 1
ATOM 3249 O O . ILE B 2 311 ? 176.073 191.626 193.949 1.00 21.64 311 ILE B O 1
ATOM 3254 N N . VAL B 2 312 ? 174.915 190.357 195.418 1.00 20.39 312 VAL B N 1
ATOM 3255 C CA . VAL B 2 312 ? 173.658 190.361 194.684 1.00 20.39 312 VAL B CA 1
ATOM 3256 C C . VAL B 2 312 ? 172.594 190.997 195.574 1.00 20.39 312 VAL B C 1
ATOM 3257 O O . VAL B 2 312 ? 172.584 190.792 196.793 1.00 20.39 312 VAL B O 1
ATOM 3261 N N . LEU B 2 313 ? 171.753 191.838 194.980 1.00 21.26 313 LEU B N 1
ATOM 3262 C CA . LEU B 2 313 ? 170.748 192.589 195.718 1.00 21.26 313 LEU B CA 1
ATOM 3263 C C . LEU B 2 313 ? 169.356 192.148 195.296 1.00 21.26 313 LEU B C 1
ATOM 3264 O O . LEU B 2 313 ? 169.045 192.117 194.099 1.00 21.26 313 LEU B O 1
ATOM 3269 N N . TYR B 2 314 ? 168.521 191.819 196.276 1.00 26.81 314 TYR B N 1
ATOM 3270 C CA . TYR B 2 314 ? 167.149 191.411 196.027 1.00 26.81 314 TYR B CA 1
ATOM 3271 C C . TYR B 2 314 ? 166.204 192.244 196.879 1.00 26.81 314 TYR B C 1
ATOM 3272 O O . TYR B 2 314 ? 166.505 192.558 198.033 1.00 26.81 314 TYR B O 1
ATOM 3281 N N . GLY B 2 315 ? 165.068 192.608 196.299 1.00 33.71 315 GLY B N 1
ATOM 3282 C CA . GLY B 2 315 ? 164.115 193.454 196.987 1.00 33.71 315 GLY B CA 1
ATOM 3283 C C . GLY B 2 315 ? 162.809 193.522 196.230 1.00 33.71 315 GLY B C 1
ATOM 3284 O O . GLY B 2 315 ? 162.542 192.713 195.342 1.00 33.71 315 GLY B O 1
ATOM 3285 N N . LEU B 2 316 ? 161.985 194.500 196.604 1.00 38.98 316 LEU B N 1
ATOM 3286 C CA . LEU B 2 316 ? 160.702 194.721 195.945 1.00 38.98 316 LEU B CA 1
ATOM 3287 C C . LEU B 2 316 ? 160.735 195.853 194.927 1.00 38.98 316 LEU B C 1
ATOM 3288 O O . LEU B 2 316 ? 160.154 195.721 193.847 1.00 38.98 316 LEU B O 1
ATOM 3293 N N . GLY B 2 317 ? 161.409 196.953 195.224 1.00 36.65 317 GLY B N 1
ATOM 3294 C CA . GLY B 2 317 ? 161.438 198.098 194.340 1.00 36.65 317 GLY B CA 1
ATOM 3295 C C . GLY B 2 317 ? 162.602 198.083 193.376 1.00 36.65 317 GLY B C 1
ATOM 3296 O O . GLY B 2 317 ? 163.189 197.042 193.077 1.00 36.65 317 GLY B O 1
ATOM 3297 N N . SER B 2 318 ? 162.929 199.269 192.875 1.00 37.75 318 SER B N 1
ATOM 3298 C CA . SER B 2 318 ? 164.010 199.447 191.914 1.00 37.75 318 SER B CA 1
ATOM 3299 C C . SER B 2 318 ? 165.308 199.702 192.666 1.00 37.75 318 SER B C 1
ATOM 3300 O O . SER B 2 318 ? 165.440 200.709 193.367 1.00 37.75 318 SER B O 1
ATOM 3303 N N . LYS B 2 319 ? 166.266 198.795 192.512 1.00 32.09 319 LYS B N 1
ATOM 3304 C CA . LYS B 2 319 ? 167.592 198.938 193.097 1.00 32.09 319 LYS B CA 1
ATOM 3305 C C . LYS B 2 319 ? 168.522 199.784 192.245 1.00 32.09 319 LYS B C 1
ATOM 3306 O O . LYS B 2 319 ? 169.683 199.951 192.626 1.00 32.09 319 LYS B O 1
ATOM 3312 N N . ARG B 2 320 ? 168.049 200.291 191.103 1.00 39.51 320 ARG B N 1
ATOM 3313 C CA . ARG B 2 320 ? 168.920 200.991 190.163 1.00 39.51 320 ARG B CA 1
ATOM 3314 C C . ARG B 2 320 ? 169.429 202.307 190.746 1.00 39.51 320 ARG B C 1
ATOM 3315 O O . ARG B 2 320 ? 170.593 202.681 190.537 1.00 39.51 320 ARG B O 1
ATOM 3323 N N . ASP B 2 321 ? 168.584 202.999 191.515 1.00 40.11 321 ASP B N 1
ATOM 3324 C CA . ASP B 2 321 ? 168.996 204.247 192.151 1.00 40.11 321 ASP B CA 1
ATOM 3325 C C . ASP B 2 321 ? 170.073 204.013 193.203 1.00 40.11 321 ASP B C 1
ATOM 3326 O O . ASP B 2 321 ? 170.960 204.851 193.388 1.00 40.11 321 ASP B O 1
ATOM 3331 N N . LEU B 2 322 ? 170.025 202.867 193.885 1.00 35.09 322 LEU B N 1
ATOM 3332 C CA . LEU B 2 322 ? 171.019 202.566 194.910 1.00 35.09 322 LEU B CA 1
ATOM 3333 C C . LEU B 2 322 ? 172.389 202.279 194.297 1.00 35.09 322 LEU B C 1
ATOM 3334 O O . LEU B 2 322 ? 173.410 202.755 194.806 1.00 35.09 322 LEU B O 1
ATOM 3339 N N . LEU B 2 323 ? 172.431 201.528 193.190 1.00 34.89 323 LEU B N 1
ATOM 3340 C CA . LEU B 2 323 ? 173.693 201.307 192.482 1.00 34.89 323 LEU B CA 1
ATOM 3341 C C . LEU B 2 323 ? 174.214 202.595 191.858 1.00 34.89 323 LEU B C 1
ATOM 3342 O O . LEU B 2 323 ? 175.432 202.826 191.810 1.00 34.89 323 LEU B O 1
ATOM 3347 N N . GLU B 2 324 ? 173.307 203.441 191.364 1.00 39.14 324 GLU B N 1
ATOM 3348 C CA . GLU B 2 324 ? 173.712 204.736 190.833 1.00 39.14 324 GLU B CA 1
ATOM 3349 C C . GLU B 2 324 ? 174.274 205.641 191.919 1.00 39.14 324 GLU B C 1
ATOM 3350 O O . GLU B 2 324 ? 175.187 206.430 191.657 1.00 39.14 324 GLU B O 1
ATOM 3356 N N . ARG B 2 325 ? 173.735 205.540 193.133 1.00 37.07 325 ARG B N 1
ATOM 3357 C CA . ARG B 2 325 ? 174.284 206.260 194.272 1.00 37.07 325 ARG B CA 1
ATOM 3358 C C . ARG B 2 325 ? 175.657 205.707 194.638 1.00 37.07 325 ARG B C 1
ATOM 3359 O O . ARG B 2 325 ? 176.569 206.472 194.980 1.00 37.07 325 ARG B O 1
ATOM 3367 N N . PHE B 2 326 ? 175.811 204.377 194.541 1.00 34.53 326 PHE B N 1
ATOM 3368 C CA . PHE B 2 326 ? 177.074 203.699 194.835 1.00 34.53 326 PHE B CA 1
ATOM 3369 C C . PHE B 2 326 ? 178.191 204.142 193.910 1.00 34.53 326 PHE B C 1
ATOM 3370 O O . PHE B 2 326 ? 179.341 204.264 194.346 1.00 34.53 326 PHE B O 1
ATOM 3378 N N . ARG B 2 327 ? 177.885 204.332 192.625 1.00 36.45 327 ARG B N 1
ATOM 3379 C CA . ARG B 2 327 ? 178.914 204.808 191.703 1.00 36.45 327 ARG B CA 1
ATOM 3380 C C . ARG B 2 327 ? 179.380 206.213 192.075 1.00 36.45 327 ARG B C 1
ATOM 3381 O O . ARG B 2 327 ? 180.580 206.500 192.048 1.00 36.45 327 ARG B O 1
ATOM 3389 N N . THR B 2 328 ? 178.446 207.086 192.459 1.00 39.98 328 THR B N 1
ATOM 3390 C CA . THR B 2 328 ? 178.796 208.461 192.796 1.00 39.98 328 THR B CA 1
ATOM 3391 C C . THR B 2 328 ? 179.563 208.545 194.113 1.00 39.98 328 THR B C 1
ATOM 3392 O O . THR B 2 328 ? 180.415 209.426 194.282 1.00 39.98 328 THR B O 1
ATOM 3396 N N . THR B 2 329 ? 179.281 207.645 195.058 1.00 38.46 329 THR B N 1
ATOM 3397 C CA . THR B 2 329 ? 179.968 207.708 196.346 1.00 38.46 329 THR B CA 1
ATOM 3398 C C . THR B 2 329 ? 181.411 207.211 196.275 1.00 38.46 329 THR B C 1
ATOM 3399 O O . THR B 2 329 ? 182.334 207.920 196.689 1.00 38.46 329 THR B O 1
ATOM 3403 N N . MET B 2 330 ? 181.637 206.003 195.759 1.00 41.75 330 MET B N 1
ATOM 3404 C CA . MET B 2 330 ? 182.918 205.330 195.951 1.00 41.75 330 MET B CA 1
ATOM 3405 C C . MET B 2 330 ? 183.778 205.258 194.700 1.00 41.75 330 MET B C 1
ATOM 3406 O O . MET B 2 330 ? 184.929 205.696 194.721 1.00 41.75 330 MET B O 1
ATOM 3411 N N . LEU B 2 331 ? 183.255 204.711 193.607 1.00 37.35 331 LEU B N 1
ATOM 3412 C CA . LEU B 2 331 ? 184.093 204.300 192.485 1.00 37.35 331 LEU B CA 1
ATOM 3413 C C . LEU B 2 331 ? 184.441 205.441 191.538 1.00 37.35 331 LEU B C 1
ATOM 3414 O O . LEU B 2 331 ? 184.182 205.347 190.338 1.00 37.35 331 LEU B O 1
ATOM 3419 N N . GLN B 2 332 ? 185.040 206.510 192.047 1.00 47.18 332 GLN B N 1
ATOM 3420 C CA . GLN B 2 332 ? 185.441 207.634 191.215 1.00 47.18 332 GLN B CA 1
ATOM 3421 C C . GLN B 2 332 ? 186.875 207.552 190.725 1.00 47.18 332 GLN B C 1
ATOM 3422 O O . GLN B 2 332 ? 187.322 208.467 190.030 1.00 47.18 332 GLN B O 1
ATOM 3428 N N . ASP B 2 333 ? 187.608 206.498 191.067 1.00 54.78 333 ASP B N 1
ATOM 3429 C CA . ASP B 2 333 ? 188.988 206.342 190.615 1.00 54.78 333 ASP B CA 1
ATOM 3430 C C . ASP B 2 333 ? 189.255 204.910 190.172 1.00 54.78 333 ASP B C 1
ATOM 3431 O O . ASP B 2 333 ? 190.231 204.277 190.574 1.00 54.78 333 ASP B O 1
ATOM 3436 N N . SER B 2 334 ? 188.379 204.385 189.321 1.00 43.76 334 SER B N 1
ATOM 3437 C CA . SER B 2 334 ? 188.519 203.037 188.795 1.00 43.76 334 SER B CA 1
ATOM 3438 C C . SER B 2 334 ? 188.028 203.008 187.354 1.00 43.76 334 SER B C 1
ATOM 3439 O O . SER B 2 334 ? 187.309 203.901 186.903 1.00 43.76 334 SER B O 1
ATOM 3442 N N . ILE B 2 335 ? 188.440 201.972 186.628 1.00 40.69 335 ILE B N 1
ATOM 3443 C CA . ILE B 2 335 ? 187.986 201.755 185.255 1.00 40.69 335 ILE B CA 1
ATOM 3444 C C . ILE B 2 335 ? 186.754 200.862 185.367 1.00 40.69 335 ILE B C 1
ATOM 3445 O O . ILE B 2 335 ? 186.835 199.640 185.274 1.00 40.69 335 ILE B O 1
ATOM 3450 N N . HIS B 2 336 ? 185.600 201.474 185.592 1.00 33.42 336 HIS B N 1
ATOM 3451 C CA . HIS B 2 336 ? 184.386 200.708 185.824 1.00 33.42 336 HIS B CA 1
ATOM 3452 C C . HIS B 2 336 ? 183.470 200.776 184.611 1.00 33.42 336 HIS B C 1
ATOM 3453 O O . HIS B 2 336 ? 183.508 201.722 183.823 1.00 33.42 336 HIS B O 1
ATOM 3460 N N . VAL B 2 337 ? 182.659 199.732 184.458 1.00 33.18 337 VAL B N 1
ATOM 3461 C CA . VAL B 2 337 ? 181.760 199.561 183.325 1.00 33.18 337 VAL B CA 1
ATOM 3462 C C . VAL B 2 337 ? 180.369 199.279 183.879 1.00 33.18 337 VAL B C 1
ATOM 3463 O O . VAL B 2 337 ? 180.214 198.445 184.776 1.00 33.18 337 VAL B O 1
ATOM 3467 N N . VAL B 2 338 ? 179.358 199.972 183.358 1.00 30.91 338 VAL B N 1
ATOM 3468 C CA . VAL B 2 338 ? 177.991 199.874 183.860 1.00 30.91 338 VAL B CA 1
ATOM 3469 C C . VAL B 2 338 ? 177.140 199.177 182.804 1.00 30.91 338 VAL B C 1
ATOM 3470 O O . VAL B 2 338 ? 177.163 199.563 181.631 1.00 30.91 338 VAL B O 1
ATOM 3474 N N . ILE B 2 339 ? 176.404 198.143 183.216 1.00 32.36 339 ILE B N 1
ATOM 3475 C CA . ILE B 2 339 ? 175.644 197.287 182.310 1.00 32.36 339 ILE B CA 1
ATOM 3476 C C . ILE B 2 339 ? 174.164 197.420 182.629 1.00 32.36 339 ILE B C 1
ATOM 3477 O O . ILE B 2 339 ? 173.770 197.411 183.800 1.00 32.36 339 ILE B O 1
ATOM 3482 N N . ASN B 2 340 ? 173.342 197.528 181.590 1.00 38.30 340 ASN B N 1
ATOM 3483 C CA . ASN B 2 340 ? 171.895 197.647 181.737 1.00 38.30 340 ASN B CA 1
ATOM 3484 C C . ASN B 2 340 ? 171.258 196.379 181.184 1.00 38.30 340 ASN B C 1
ATOM 3485 O O . ASN B 2 340 ? 171.185 196.195 179.968 1.00 38.30 340 ASN B O 1
ATOM 3490 N N . GLY B 2 341 ? 170.795 195.506 182.078 1.00 36.12 341 GLY B N 1
ATOM 3491 C CA . GLY B 2 341 ? 170.151 194.282 181.635 1.00 36.12 341 GLY B CA 1
ATOM 3492 C C . GLY B 2 341 ? 168.791 194.512 181.013 1.00 36.12 341 GLY B C 1
ATOM 3493 O O . GLY B 2 341 ? 168.344 193.716 180.185 1.00 36.12 341 GLY B O 1
ATOM 3494 N N . PHE B 2 342 ? 168.118 195.597 181.398 1.00 42.91 342 PHE B N 1
ATOM 3495 C CA . PHE B 2 342 ? 166.772 195.896 180.916 1.00 42.91 342 PHE B CA 1
ATOM 3496 C C . PHE B 2 342 ? 166.745 196.474 179.502 1.00 42.91 342 PHE B C 1
ATOM 3497 O O . PHE B 2 342 ? 165.661 196.559 178.913 1.00 42.91 342 PHE B O 1
ATOM 3505 N N . PHE B 2 343 ? 167.889 196.916 178.979 1.00 47.73 343 PHE B N 1
ATOM 3506 C CA . PHE B 2 343 ? 167.996 197.435 177.622 1.00 47.73 343 PHE B CA 1
ATOM 3507 C C . PHE B 2 343 ? 167.602 196.357 176.615 1.00 47.73 343 PHE B C 1
ATOM 3508 O O . PHE B 2 343 ? 168.034 195.210 176.754 1.00 47.73 343 PHE B O 1
ATOM 3516 N N . PRO B 2 344 ? 166.773 196.683 175.597 1.00 51.14 344 PRO B N 1
ATOM 3517 C CA . PRO B 2 344 ? 166.249 195.647 174.685 1.00 51.14 344 PRO B CA 1
ATOM 3518 C C . PRO B 2 344 ? 167.309 194.936 173.853 1.00 51.14 344 PRO B C 1
ATOM 3519 O O . PRO B 2 344 ? 167.297 193.705 173.748 1.00 51.14 344 PRO B O 1
ATOM 3523 N N . GLY B 2 345 ? 168.216 195.691 173.246 1.00 50.83 345 GLY B N 1
ATOM 3524 C CA . GLY B 2 345 ? 169.274 195.085 172.465 1.00 50.83 345 GLY B CA 1
ATOM 3525 C C . GLY B 2 345 ? 170.589 194.934 173.203 1.00 50.83 345 GLY B C 1
ATOM 3526 O O . GLY B 2 345 ? 171.591 195.534 172.804 1.00 50.83 345 GLY B O 1
ATOM 3527 N N . ILE B 2 346 ? 170.614 194.133 174.267 1.00 44.01 346 ILE B N 1
ATOM 3528 C CA . ILE B 2 346 ? 171.822 193.915 175.053 1.00 44.01 346 ILE B CA 1
ATOM 3529 C C . ILE B 2 346 ? 172.231 192.458 174.874 1.00 44.01 346 ILE B C 1
ATOM 3530 O O . ILE B 2 346 ? 171.381 191.579 174.691 1.00 44.01 346 ILE B O 1
ATOM 3535 N N . SER B 2 347 ? 173.536 192.215 174.842 1.00 45.50 347 SER B N 1
ATOM 3536 C CA . SER B 2 347 ? 174.058 190.873 174.667 1.00 45.50 347 SER B CA 1
ATOM 3537 C C . SER B 2 347 ? 175.338 190.724 175.472 1.00 45.50 347 SER B C 1
ATOM 3538 O O . SER B 2 347 ? 175.999 191.707 175.815 1.00 45.50 347 SER B O 1
ATOM 3541 N N . VAL B 2 348 ? 175.682 189.469 175.767 1.00 44.72 348 VAL B N 1
ATOM 3542 C CA . VAL B 2 348 ? 176.966 189.184 176.398 1.00 44.72 348 VAL B CA 1
ATOM 3543 C C . VAL B 2 348 ? 178.106 189.420 175.404 1.00 44.72 348 VAL B C 1
ATOM 3544 O O . VAL B 2 348 ? 179.245 189.723 175.796 1.00 44.72 348 VAL B O 1
ATOM 3548 N N . LYS B 2 349 ? 177.810 189.336 174.106 1.00 45.41 349 LYS B N 1
ATOM 3549 C CA . LYS B 2 349 ? 178.793 189.693 173.093 1.00 45.41 349 LYS B CA 1
ATOM 3550 C C . LYS B 2 349 ? 179.084 191.190 173.175 1.00 45.41 349 LYS B C 1
ATOM 3551 O O . LYS B 2 349 ? 180.239 191.612 173.053 1.00 45.41 349 LYS B O 1
ATOM 3557 N N . SER B 2 350 ? 178.054 191.995 173.457 1.00 45.19 350 SER B N 1
ATOM 3558 C CA . SER B 2 350 ? 178.224 193.443 173.572 1.00 45.19 350 SER B CA 1
ATOM 3559 C C . SER B 2 350 ? 179.066 193.842 174.782 1.00 45.19 350 SER B C 1
ATOM 3560 O O . SER B 2 350 ? 179.914 194.735 174.664 1.00 45.19 350 SER B O 1
ATOM 3563 N N . VAL B 2 351 ? 178.872 193.194 175.941 1.00 45.79 351 VAL B N 1
ATOM 3564 C CA . VAL B 2 351 ? 179.714 193.507 177.096 1.00 45.79 351 VAL B CA 1
ATOM 3565 C C . VAL B 2 351 ? 181.151 193.045 176.856 1.00 45.79 351 VAL B C 1
ATOM 3566 O O . VAL B 2 351 ? 182.105 193.720 177.272 1.00 45.79 351 VAL B O 1
ATOM 3570 N N . LEU B 2 352 ? 181.340 191.933 176.125 1.00 45.53 352 LEU B N 1
ATOM 3571 C CA . LEU B 2 352 ? 182.709 191.513 175.820 1.00 45.53 352 LEU B CA 1
ATOM 3572 C C . LEU B 2 352 ? 183.405 192.483 174.862 1.00 45.53 352 LEU B C 1
ATOM 3573 O O . LEU B 2 352 ? 184.595 192.787 175.042 1.00 45.53 352 LEU B O 1
ATOM 3578 N N . ASN B 2 353 ? 182.677 193.014 173.868 1.00 50.20 353 ASN B N 1
ATOM 3579 C CA . ASN B 2 353 ? 183.253 194.070 173.033 1.00 50.20 353 ASN B CA 1
ATOM 3580 C C . ASN B 2 353 ? 183.522 195.338 173.825 1.00 50.20 353 ASN B C 1
ATOM 3581 O O . ASN B 2 353 ? 184.476 196.060 173.524 1.00 50.20 353 ASN B O 1
ATOM 3586 N N . SER B 2 354 ? 182.699 195.627 174.831 1.00 50.57 354 SER B N 1
ATOM 3587 C CA . SER B 2 354 ? 182.903 196.836 175.619 1.00 50.57 354 SER B CA 1
ATOM 3588 C C . SER B 2 354 ? 184.153 196.738 176.482 1.00 50.57 354 SER B C 1
ATOM 3589 O O . SER B 2 354 ? 184.885 197.723 176.635 1.00 50.57 354 SER B O 1
ATOM 3592 N N . ILE B 2 355 ? 184.412 195.561 177.058 1.00 51.73 355 ILE B N 1
ATOM 3593 C CA . ILE B 2 355 ? 185.636 195.388 177.839 1.00 51.73 355 ILE B CA 1
ATOM 3594 C C . ILE B 2 355 ? 186.861 195.371 176.927 1.00 51.73 355 ILE B C 1
ATOM 3595 O O . ILE B 2 355 ? 187.875 196.013 177.226 1.00 51.73 355 ILE B O 1
ATOM 3600 N N . THR B 2 356 ? 186.783 194.662 175.791 1.00 53.84 356 THR B N 1
ATOM 3601 C CA . THR B 2 356 ? 187.957 194.492 174.934 1.00 53.84 356 THR B CA 1
ATOM 3602 C C . THR B 2 356 ? 188.335 195.782 174.208 1.00 53.84 356 THR B C 1
ATOM 3603 O O . THR B 2 356 ? 189.514 196.150 174.163 1.00 53.84 356 THR B O 1
ATOM 3607 N N . GLU B 2 357 ? 187.351 196.494 173.661 1.00 56.28 357 GLU B N 1
ATOM 3608 C CA . GLU B 2 357 ? 187.603 197.605 172.751 1.00 56.28 357 GLU B CA 1
ATOM 3609 C C . GLU B 2 357 ? 187.872 198.926 173.460 1.00 56.28 357 GLU B C 1
ATOM 3610 O O . GLU B 2 357 ? 188.650 199.742 172.954 1.00 56.28 357 GLU B O 1
ATOM 3616 N N . GLU B 2 358 ? 187.251 199.158 174.615 1.00 57.85 358 GLU B N 1
ATOM 3617 C CA . GLU B 2 358 ? 187.344 200.439 175.307 1.00 57.85 358 GLU B CA 1
ATOM 3618 C C . GLU B 2 358 ? 188.414 200.441 176.393 1.00 57.85 358 GLU B C 1
ATOM 3619 O O . GLU B 2 358 ? 189.224 201.370 176.464 1.00 57.85 358 GLU B O 1
ATOM 3625 N N . VAL B 2 359 ? 188.412 199.427 177.261 1.00 54.29 359 VAL B N 1
ATOM 3626 C CA . VAL B 2 359 ? 189.343 199.403 178.386 1.00 54.29 359 VAL B CA 1
ATOM 3627 C C . VAL B 2 359 ? 190.761 199.121 177.907 1.00 54.29 359 VAL B C 1
ATOM 3628 O O . VAL B 2 359 ? 191.694 199.879 178.193 1.00 54.29 359 VAL B O 1
ATOM 3632 N N . LEU B 2 360 ? 190.940 198.039 177.153 1.00 57.31 360 LEU B N 1
ATOM 3633 C CA . LEU B 2 360 ? 192.265 197.574 176.767 1.00 57.31 360 LEU B CA 1
ATOM 3634 C C . LEU B 2 360 ? 192.777 198.196 175.476 1.00 57.31 360 LEU B C 1
ATOM 3635 O O . LEU B 2 360 ? 193.914 197.902 175.089 1.00 57.31 360 LEU B O 1
ATOM 3640 N N . ASP B 2 361 ? 191.945 198.987 174.786 1.00 66.74 361 ASP B N 1
ATOM 3641 C CA . ASP B 2 361 ? 192.275 199.764 173.588 1.00 66.74 361 ASP B CA 1
ATOM 3642 C C . ASP B 2 361 ? 192.606 198.845 172.395 1.00 66.74 361 ASP B C 1
ATOM 3643 O O . ASP B 2 361 ? 193.219 199.262 171.408 1.00 66.74 361 ASP B O 1
ATOM 3648 N N . HIS B 2 362 ? 192.183 197.585 172.444 1.00 64.28 362 HIS B N 1
ATOM 3649 C CA . HIS B 2 362 ? 192.367 196.695 171.306 1.00 64.28 362 HIS B CA 1
ATOM 3650 C C . HIS B 2 362 ? 191.372 197.033 170.201 1.00 64.28 362 HIS B C 1
ATOM 3651 O O . HIS B 2 362 ? 190.224 197.403 170.460 1.00 64.28 362 HIS B O 1
ATOM 3658 N N . MET B 2 363 ? 191.825 196.905 168.953 1.00 67.71 363 MET B N 1
ATOM 3659 C CA . MET B 2 363 ? 191.025 197.227 167.770 1.00 67.71 363 MET B CA 1
ATOM 3660 C C . MET B 2 363 ? 191.087 196.039 166.814 1.00 67.71 363 MET B C 1
ATOM 3661 O O . MET B 2 363 ? 191.948 195.986 165.933 1.00 67.71 363 MET B O 1
ATOM 3666 N N . GLY B 2 364 ? 190.171 195.090 166.982 1.00 64.60 364 GLY B N 1
ATOM 3667 C CA . GLY B 2 364 ? 190.150 193.926 166.120 1.00 64.60 364 GLY B CA 1
ATOM 3668 C C . GLY B 2 364 ? 188.839 193.185 166.246 1.00 64.60 364 GLY B C 1
ATOM 3669 O O . GLY B 2 364 ? 187.974 193.533 167.052 1.00 64.60 364 GLY B O 1
ATOM 3670 N N . THR B 2 365 ? 188.701 192.148 165.425 1.00 57.93 365 THR B N 1
ATOM 3671 C CA . THR B 2 365 ? 187.518 191.304 165.398 1.00 57.93 365 THR B CA 1
ATOM 3672 C C . THR B 2 365 ? 187.918 189.884 165.775 1.00 57.93 365 THR B C 1
ATOM 3673 O O . THR B 2 365 ? 188.892 189.345 165.242 1.00 57.93 365 THR B O 1
ATOM 3677 N N . PHE B 2 366 ? 187.171 189.286 166.698 1.00 54.55 366 PHE B N 1
ATOM 3678 C CA . PHE B 2 366 ? 187.462 187.955 167.204 1.00 54.55 366 PHE B CA 1
ATOM 3679 C C . PHE B 2 366 ? 186.541 186.938 166.545 1.00 54.55 366 PHE B C 1
ATOM 3680 O O . PHE B 2 366 ? 185.407 187.252 166.173 1.00 54.55 366 PHE B O 1
ATOM 3688 N N . ARG B 2 367 ? 187.060 185.718 166.382 1.00 61.67 367 ARG B N 1
ATOM 3689 C CA . ARG B 2 367 ? 186.328 184.668 165.678 1.00 61.67 367 ARG B CA 1
ATOM 3690 C C . ARG B 2 367 ? 185.086 184.227 166.442 1.00 61.67 367 ARG B C 1
ATOM 3691 O O . ARG B 2 367 ? 184.034 183.990 165.838 1.00 61.67 367 ARG B O 1
ATOM 3699 N N . SER B 2 368 ? 185.184 184.106 167.760 1.00 57.73 368 SER B N 1
ATOM 3700 C CA . SER B 2 368 ? 184.058 183.664 168.564 1.00 57.73 368 SER B CA 1
ATOM 3701 C C . SER B 2 368 ? 184.073 184.403 169.892 1.00 57.73 368 SER B C 1
ATOM 3702 O O . SER B 2 368 ? 185.042 185.081 170.243 1.00 57.73 368 SER B O 1
ATOM 3705 N N . ILE B 2 369 ? 182.966 184.283 170.623 1.00 53.51 369 ILE B N 1
ATOM 3706 C CA . ILE B 2 369 ? 182.895 184.851 171.963 1.00 53.51 369 ILE B CA 1
ATOM 3707 C C . ILE B 2 369 ? 183.784 184.082 172.937 1.00 53.51 369 ILE B C 1
ATOM 3708 O O . ILE B 2 369 ? 184.300 184.663 173.898 1.00 53.51 369 ILE B O 1
ATOM 3713 N N . LEU B 2 370 ? 184.007 182.783 172.699 1.00 50.63 370 LEU B N 1
ATOM 3714 C CA . LEU B 2 370 ? 184.833 181.995 173.611 1.00 50.63 370 LEU B CA 1
ATOM 3715 C C . LEU B 2 370 ? 186.310 182.318 173.444 1.00 50.63 370 LEU B C 1
ATOM 3716 O O . LEU B 2 370 ? 187.054 182.357 174.431 1.00 50.63 370 LEU B O 1
ATOM 3721 N N . ASP B 2 371 ? 186.753 182.548 172.206 1.00 52.42 371 ASP B N 1
ATOM 3722 C CA . ASP B 2 371 ? 188.134 182.959 171.973 1.00 52.42 371 ASP B CA 1
ATOM 3723 C C . ASP B 2 371 ? 188.403 184.342 172.551 1.00 52.42 371 ASP B C 1
ATOM 3724 O O . ASP B 2 371 ? 189.471 184.584 173.128 1.00 52.42 371 ASP B O 1
ATOM 3729 N N . GLN B 2 372 ? 187.436 185.253 172.429 1.00 52.49 372 GLN B N 1
ATOM 3730 C CA . GLN B 2 372 ? 187.584 186.581 173.017 1.00 52.49 372 GLN B CA 1
ATOM 3731 C C . GLN B 2 372 ? 187.557 186.514 174.543 1.00 52.49 372 GLN B C 1
ATOM 3732 O O . GLN B 2 372 ? 188.270 187.268 175.219 1.00 52.49 372 GLN B O 1
ATOM 3738 N N . LEU B 2 373 ? 186.746 185.607 175.099 1.00 45.98 373 LEU B N 1
ATOM 3739 C CA . LEU B 2 373 ? 186.730 185.385 176.543 1.00 45.98 373 LEU B CA 1
ATOM 3740 C C . LEU B 2 373 ? 188.062 184.830 177.037 1.00 45.98 373 LEU B C 1
ATOM 3741 O O . LEU B 2 373 ? 188.564 185.239 178.090 1.00 45.98 373 LEU B O 1
ATOM 3746 N N . ASP B 2 374 ? 188.653 183.899 176.286 1.00 47.66 374 ASP B N 1
ATOM 3747 C CA . ASP B 2 374 ? 189.970 183.382 176.638 1.00 47.66 374 ASP B CA 1
ATOM 3748 C C . ASP B 2 374 ? 191.035 184.461 176.533 1.00 47.66 374 ASP B C 1
ATOM 3749 O O . ASP B 2 374 ? 191.944 184.515 177.368 1.00 47.66 374 ASP B O 1
ATOM 3754 N N . TRP B 2 375 ? 190.909 185.348 175.544 1.00 43.71 375 TRP B N 1
ATOM 3755 C CA . TRP B 2 375 ? 191.868 186.435 175.387 1.00 43.71 375 TRP B CA 1
ATOM 3756 C C . TRP B 2 375 ? 191.776 187.440 176.531 1.00 43.71 375 TRP B C 1
ATOM 3757 O O . TRP B 2 375 ? 192.809 187.885 177.052 1.00 43.71 375 TRP B O 1
ATOM 3768 N N . ILE B 2 376 ? 190.556 187.780 176.966 1.00 46.10 376 ILE B N 1
ATOM 3769 C CA . ILE B 2 376 ? 190.409 188.722 178.079 1.00 46.10 376 ILE B CA 1
ATOM 3770 C C . ILE B 2 376 ? 190.861 188.088 179.397 1.00 46.10 376 ILE B C 1
ATOM 3771 O O . ILE B 2 376 ? 191.487 188.761 180.232 1.00 46.10 376 ILE B O 1
ATOM 3776 N N . VAL B 2 377 ? 190.610 186.781 179.583 1.00 42.34 377 VAL B N 1
ATOM 3777 C CA . VAL B 2 377 ? 191.063 186.089 180.791 1.00 42.34 377 VAL B CA 1
ATOM 3778 C C . VAL B 2 377 ? 192.586 186.044 180.850 1.00 42.34 377 VAL B C 1
ATOM 3779 O O . VAL B 2 377 ? 193.187 186.365 181.882 1.00 42.34 377 VAL B O 1
ATOM 3783 N N . ASN B 2 378 ? 193.235 185.699 179.732 1.00 47.34 378 ASN B N 1
ATOM 3784 C CA . ASN B 2 378 ? 194.696 185.640 179.720 1.00 47.34 378 ASN B CA 1
ATOM 3785 C C . ASN B 2 378 ? 195.324 187.022 179.861 1.00 47.34 378 ASN B C 1
ATOM 3786 O O . ASN B 2 378 ? 196.385 187.158 180.481 1.00 47.34 378 ASN B O 1
ATOM 3791 N N . LYS B 2 379 ? 194.684 188.061 179.317 1.00 43.60 379 LYS B N 1
ATOM 3792 C CA . LYS B 2 379 ? 195.257 189.395 179.445 1.00 43.60 379 LYS B CA 1
ATOM 3793 C C . LYS B 2 379 ? 195.126 189.920 180.873 1.00 43.60 379 LYS B C 1
ATOM 3794 O O . LYS B 2 379 ? 196.009 190.635 181.360 1.00 43.60 379 LYS B O 1
ATOM 3800 N N . PHE B 2 380 ? 194.047 189.561 181.576 1.00 46.39 380 PHE B N 1
ATOM 3801 C CA . PHE B 2 380 ? 193.970 189.937 182.988 1.00 46.39 380 PHE B CA 1
ATOM 3802 C C . PHE B 2 380 ? 194.886 189.084 183.865 1.00 46.39 380 PHE B C 1
ATOM 3803 O O . PHE B 2 380 ? 195.344 189.549 184.915 1.00 46.39 380 PHE B O 1
ATOM 3811 N N . LYS B 2 381 ? 195.140 187.828 183.486 1.00 48.99 381 LYS B N 1
ATOM 3812 C CA . LYS B 2 381 ? 196.081 187.027 184.270 1.00 48.99 381 LYS B CA 1
ATOM 3813 C C . LYS B 2 381 ? 197.528 187.458 184.053 1.00 48.99 381 LYS B C 1
ATOM 3814 O O . LYS B 2 381 ? 198.359 187.271 184.948 1.00 48.99 381 LYS B O 1
ATOM 3820 N N . GLU B 2 382 ? 197.858 188.010 182.880 1.00 55.63 382 GLU B N 1
ATOM 3821 C CA . GLU B 2 382 ? 199.230 188.462 182.646 1.00 55.63 382 GLU B CA 1
ATOM 3822 C C . GLU B 2 382 ? 199.580 189.688 183.483 1.00 55.63 382 GLU B C 1
ATOM 3823 O O . GLU B 2 382 ? 200.710 189.805 183.971 1.00 55.63 382 GLU B O 1
ATOM 3829 N N . ASP B 2 383 ? 198.642 190.616 183.658 1.00 59.16 383 ASP B N 1
ATOM 3830 C CA . ASP B 2 383 ? 198.929 191.866 184.349 1.00 59.16 383 ASP B CA 1
ATOM 3831 C C . ASP B 2 383 ? 197.893 192.119 185.434 1.00 59.16 383 ASP B C 1
ATOM 3832 O O . ASP B 2 383 ? 196.688 192.098 185.164 1.00 59.16 383 ASP B O 1
ATOM 3837 N N . SER B 2 384 ? 198.367 192.364 186.654 1.00 58.58 384 SER B N 1
ATOM 3838 C CA . SER B 2 384 ? 197.512 192.666 187.794 1.00 58.58 384 SER B CA 1
ATOM 3839 C C . SER B 2 384 ? 197.364 194.159 188.051 1.00 58.58 384 SER B C 1
ATOM 3840 O O . SER B 2 384 ? 196.761 194.542 189.059 1.00 58.58 384 SER B O 1
ATOM 3843 N N . SER B 2 385 ? 197.914 195.009 187.180 1.00 57.79 385 SER B N 1
ATOM 3844 C CA . SER B 2 385 ? 197.760 196.451 187.343 1.00 57.79 385 SER B CA 1
ATOM 3845 C C . SER B 2 385 ? 196.343 196.915 187.023 1.00 57.79 385 SER B C 1
ATOM 3846 O O . SER B 2 385 ? 195.950 198.014 187.427 1.00 57.79 385 SER B O 1
ATOM 3849 N N . LEU B 2 386 ? 195.579 196.117 186.281 1.00 51.45 386 LEU B N 1
ATOM 3850 C CA . LEU B 2 386 ? 194.217 196.478 185.911 1.00 51.45 386 LEU B CA 1
ATOM 3851 C C . LEU B 2 386 ? 193.245 196.130 187.033 1.00 51.45 386 LEU B C 1
ATOM 3852 O O . LEU B 2 386 ? 193.249 195.004 187.540 1.00 51.45 386 LEU B O 1
ATOM 3857 N N . GLU B 2 387 ? 192.403 197.092 187.413 1.00 46.89 387 GLU B N 1
ATOM 3858 C CA . GLU B 2 387 ? 191.268 196.845 188.294 1.00 46.89 387 GLU B CA 1
ATOM 3859 C C . GLU B 2 387 ? 190.020 197.341 187.586 1.00 46.89 387 GLU B C 1
ATOM 3860 O O . GLU B 2 387 ? 189.979 198.492 187.141 1.00 46.89 387 GLU B O 1
ATOM 3866 N N . LEU B 2 388 ? 189.003 196.489 187.484 1.00 38.56 388 LEU B N 1
ATOM 3867 C CA . LEU B 2 388 ? 187.816 196.815 186.710 1.00 38.56 388 LEU B CA 1
ATOM 3868 C C . LEU B 2 388 ? 186.570 196.384 187.474 1.00 38.56 388 LEU B C 1
ATOM 3869 O O . LEU B 2 388 ? 186.548 195.312 188.085 1.00 38.56 388 LEU B O 1
ATOM 3874 N N . PHE B 2 389 ? 185.539 197.229 187.448 1.00 33.12 389 PHE B N 1
ATOM 3875 C CA . PHE B 2 389 ? 184.292 197.005 188.174 1.00 33.12 389 PHE B CA 1
ATOM 3876 C C . PHE B 2 389 ? 183.152 196.821 187.183 1.00 33.12 389 PHE B C 1
ATOM 3877 O O . PHE B 2 389 ? 182.988 197.632 186.267 1.00 33.12 389 PHE B O 1
ATOM 3885 N N . LEU B 2 390 ? 182.367 195.768 187.372 1.00 32.50 390 LEU B N 1
ATOM 3886 C CA . LEU B 2 390 ? 181.207 195.465 186.535 1.00 32.50 390 LEU B CA 1
ATOM 3887 C C . LEU B 2 390 ? 179.926 195.620 187.345 1.00 32.50 390 LEU B C 1
ATOM 3888 O O . LEU B 2 390 ? 179.544 194.716 188.092 1.00 32.50 390 LEU B O 1
ATOM 3893 N N . LEU B 2 391 ? 179.247 196.751 187.182 1.00 28.09 391 LEU B N 1
ATOM 3894 C CA . LEU B 2 391 ? 177.916 196.929 187.744 1.00 28.09 391 LEU B CA 1
ATOM 3895 C C . LEU B 2 391 ? 176.887 196.500 186.710 1.00 28.09 391 LEU B C 1
ATOM 3896 O O . LEU B 2 391 ? 176.875 197.016 185.589 1.00 28.09 391 LEU B O 1
ATOM 3901 N N . ILE B 2 392 ? 176.033 195.552 187.080 1.00 28.54 392 ILE B N 1
ATOM 3902 C CA . ILE B 2 392 ? 174.996 195.036 186.196 1.00 28.54 392 ILE B CA 1
ATOM 3903 C C . ILE B 2 392 ? 173.656 195.259 186.878 1.00 28.54 392 ILE B C 1
ATOM 3904 O O . ILE B 2 392 ? 173.378 194.654 187.918 1.00 28.54 392 ILE B O 1
ATOM 3909 N N . HIS B 2 393 ? 172.822 196.116 186.284 1.00 32.54 393 HIS B N 1
ATOM 3910 C CA . HIS B 2 393 ? 171.604 196.562 186.954 1.00 32.54 393 HIS B CA 1
ATOM 3911 C C . HIS B 2 393 ? 170.534 195.483 186.949 1.00 32.54 393 HIS B C 1
ATOM 3912 O O . HIS B 2 393 ? 169.742 195.384 187.890 1.00 32.54 393 HIS B O 1
ATOM 3919 N N . ASN B 2 394 ? 170.474 194.687 185.892 1.00 31.93 394 ASN B N 1
ATOM 3920 C CA . ASN B 2 394 ? 169.601 193.526 185.845 1.00 31.93 394 ASN B CA 1
ATOM 3921 C C . ASN B 2 394 ? 170.389 192.328 185.351 1.00 31.93 394 ASN B C 1
ATOM 3922 O O . ASN B 2 394 ? 171.027 192.393 184.297 1.00 31.93 394 ASN B O 1
ATOM 3927 N N . LEU B 2 395 ? 170.346 191.238 186.112 1.00 28.65 395 LEU B N 1
ATOM 3928 C CA . LEU B 2 395 ? 171.028 190.016 185.727 1.00 28.65 395 LEU B CA 1
ATOM 3929 C C . LEU B 2 395 ? 170.047 188.926 185.327 1.00 28.65 395 LEU B C 1
ATOM 3930 O O . LEU B 2 395 ? 170.466 187.891 184.800 1.00 28.65 395 LEU B O 1
ATOM 3935 N N . ASP B 2 396 ? 168.753 189.146 185.540 1.00 33.35 396 ASP B N 1
ATOM 3936 C CA . ASP B 2 396 ? 167.715 188.155 185.304 1.00 33.35 396 ASP B CA 1
ATOM 3937 C C . ASP B 2 396 ? 166.841 188.455 184.090 1.00 33.35 396 ASP B C 1
ATOM 3938 O O . ASP B 2 396 ? 165.826 187.781 183.891 1.00 33.35 396 ASP B O 1
ATOM 3943 N N . SER B 2 397 ? 167.200 189.450 183.284 1.00 34.65 397 SER B N 1
ATOM 3944 C CA . SER B 2 397 ? 166.383 189.822 182.141 1.00 34.65 397 SER B CA 1
ATOM 3945 C C . SER B 2 397 ? 166.516 188.790 181.026 1.00 34.65 397 SER B C 1
ATOM 3946 O O . SER B 2 397 ? 167.427 187.959 181.024 1.00 34.65 397 SER B O 1
ATOM 3949 N N . GLN B 2 398 ? 165.593 188.873 180.055 1.00 34.87 398 GLN B N 1
ATOM 3950 C CA . GLN B 2 398 ? 165.408 187.810 179.064 1.00 34.87 398 GLN B CA 1
ATOM 3951 C C . GLN B 2 398 ? 166.607 187.652 178.141 1.00 34.87 398 GLN B C 1
ATOM 3952 O O . GLN B 2 398 ? 166.815 186.577 177.569 1.00 34.87 398 GLN B O 1
ATOM 3958 N N . MET B 2 399 ? 167.399 188.706 177.988 1.00 39.57 399 MET B N 1
ATOM 3959 C CA . MET B 2 399 ? 168.634 188.629 177.221 1.00 39.57 399 MET B CA 1
ATOM 3960 C C . MET B 2 399 ? 169.739 187.917 177.994 1.00 39.57 399 MET B C 1
ATOM 3961 O O . MET B 2 399 ? 170.592 187.256 177.392 1.00 39.57 399 MET B O 1
ATOM 3966 N N . LEU B 2 400 ? 169.742 188.033 179.321 1.00 31.88 400 LEU B N 1
ATOM 3967 C CA . LEU B 2 400 ? 170.780 187.430 180.151 1.00 31.88 400 LEU B CA 1
ATOM 3968 C C . LEU B 2 400 ? 170.309 186.223 180.957 1.00 31.88 400 LEU B C 1
ATOM 3969 O O . LEU B 2 400 ? 171.055 185.750 181.816 1.00 31.88 400 LEU B O 1
ATOM 3974 N N . ARG B 2 401 ? 169.095 185.717 180.720 1.00 34.45 401 ARG B N 1
ATOM 3975 C CA . ARG B 2 401 ? 168.666 184.478 181.363 1.00 34.45 401 ARG B CA 1
ATOM 3976 C C . ARG B 2 401 ? 169.407 183.259 180.839 1.00 34.45 401 ARG B C 1
ATOM 3977 O O . ARG B 2 401 ? 169.421 182.227 181.518 1.00 34.45 401 ARG B O 1
ATOM 3985 N N . GLY B 2 402 ? 169.974 183.344 179.635 1.00 37.73 402 GLY B N 1
ATOM 3986 C CA . GLY B 2 402 ? 170.668 182.245 178.991 1.00 37.73 402 GLY B CA 1
ATOM 3987 C C . GLY B 2 402 ? 171.846 181.712 179.775 1.00 37.73 402 GLY B C 1
ATOM 3988 O O . GLY B 2 402 ? 172.640 182.490 180.312 1.00 37.73 402 GLY B O 1
ATOM 3989 N N . GLU B 2 403 ? 171.950 180.381 179.854 1.00 39.93 403 GLU B N 1
ATOM 3990 C CA . GLU B 2 403 ? 172.960 179.741 180.690 1.00 39.93 403 GLU B CA 1
ATOM 3991 C C . GLU B 2 403 ? 174.368 180.003 180.182 1.00 39.93 403 GLU B C 1
ATOM 3992 O O . GLU B 2 403 ? 175.308 180.080 180.981 1.00 39.93 403 GLU B O 1
ATOM 3998 N N . LYS B 2 404 ? 174.531 180.160 178.870 1.00 37.66 404 LYS B N 1
ATOM 3999 C CA . LYS B 2 404 ? 175.864 180.359 178.322 1.00 37.66 404 LYS B CA 1
ATOM 4000 C C . LYS B 2 404 ? 176.368 181.771 178.611 1.00 37.66 404 LYS B C 1
ATOM 4001 O O . LYS B 2 404 ? 177.562 181.971 178.882 1.00 37.66 404 LYS B O 1
ATOM 4007 N N . SER B 2 405 ? 175.460 182.754 178.589 1.00 36.13 405 SER B N 1
ATOM 4008 C CA . SER B 2 405 ? 175.822 184.129 178.923 1.00 36.13 405 SER B CA 1
ATOM 4009 C C . SER B 2 405 ? 176.277 184.247 180.370 1.00 36.13 405 SER B C 1
ATOM 4010 O O . SER B 2 405 ? 177.285 184.902 180.664 1.00 36.13 405 SER B O 1
ATOM 4013 N N . GLN B 2 406 ? 175.565 183.594 181.289 1.00 34.19 406 GLN B N 1
ATOM 4014 C CA . GLN B 2 406 ? 175.997 183.621 182.679 1.00 34.19 406 GLN B CA 1
ATOM 4015 C C . GLN B 2 406 ? 177.206 182.741 182.922 1.00 34.19 406 GLN B C 1
ATOM 4016 O O . GLN B 2 406 ? 177.942 182.981 183.877 1.00 34.19 406 GLN B O 1
ATOM 4022 N N . GLN B 2 407 ? 177.443 181.738 182.076 1.00 31.20 407 GLN B N 1
ATOM 4023 C CA . GLN B 2 407 ? 178.698 181.005 182.168 1.00 31.20 407 GLN B CA 1
ATOM 4024 C C . GLN B 2 407 ? 179.874 181.905 181.811 1.00 31.20 407 GLN B C 1
ATOM 4025 O O . GLN B 2 407 ? 180.913 181.881 182.484 1.00 31.20 407 GLN B O 1
ATOM 4031 N N . ILE B 2 408 ? 179.697 182.751 180.793 1.00 33.49 408 ILE B N 1
ATOM 4032 C CA . ILE B 2 408 ? 180.732 183.712 180.415 1.00 33.49 408 ILE B CA 1
ATOM 4033 C C . ILE B 2 408 ? 180.928 184.760 181.510 1.00 33.49 408 ILE B C 1
ATOM 4034 O O . ILE B 2 408 ? 182.065 185.101 181.866 1.00 33.49 408 ILE B O 1
ATOM 4039 N N . ILE B 2 409 ? 179.830 185.258 182.085 1.00 32.01 409 ILE B N 1
ATOM 4040 C CA . ILE B 2 409 ? 179.924 186.275 183.134 1.00 32.01 409 ILE B CA 1
ATOM 4041 C C . ILE B 2 409 ? 180.528 185.694 184.414 1.00 32.01 409 ILE B C 1
ATOM 4042 O O . ILE B 2 409 ? 181.335 186.350 185.084 1.00 32.01 409 ILE B O 1
ATOM 4047 N N . GLY B 2 410 ? 180.196 184.445 184.748 1.00 29.83 410 GLY B N 1
ATOM 4048 C CA . GLY B 2 410 ? 180.808 183.798 185.894 1.00 29.83 410 GLY B CA 1
ATOM 4049 C C . GLY B 2 410 ? 182.276 183.490 185.707 1.00 29.83 410 GLY B C 1
ATOM 4050 O O . GLY B 2 410 ? 183.050 183.559 186.665 1.00 29.83 410 GLY B O 1
ATOM 4051 N N . GLN B 2 411 ? 182.687 183.150 184.484 1.00 33.39 411 GLN B N 1
ATOM 4052 C CA . GLN B 2 411 ? 184.113 182.997 184.231 1.00 33.39 411 GLN B CA 1
ATOM 4053 C C . GLN B 2 411 ? 184.829 184.335 184.251 1.00 33.39 411 GLN B C 1
ATOM 4054 O O . GLN B 2 411 ? 186.024 184.385 184.552 1.00 33.39 411 GLN B O 1
ATOM 4060 N N . LEU B 2 412 ? 184.131 185.419 183.913 1.00 32.78 412 LEU B N 1
ATOM 4061 C CA . LEU B 2 412 ? 184.717 186.745 184.084 1.00 32.78 412 LEU B CA 1
ATOM 4062 C C . LEU B 2 412 ? 184.898 187.086 185.557 1.00 32.78 412 LEU B C 1
ATOM 4063 O O . LEU B 2 412 ? 185.978 187.509 185.971 1.00 32.78 412 LEU B O 1
ATOM 4068 N N . SER B 2 413 ? 183.867 186.861 186.372 1.00 32.44 413 SER B N 1
ATOM 4069 C CA . SER B 2 413 ? 183.844 187.367 187.741 1.00 32.44 413 SER B CA 1
ATOM 4070 C C . SER B 2 413 ? 184.751 186.604 188.696 1.00 32.44 413 SER B C 1
ATOM 4071 O O . SER B 2 413 ? 184.998 187.090 189.804 1.00 32.44 413 SER B O 1
ATOM 4074 N N . SER B 2 414 ? 185.244 185.429 188.309 1.00 32.01 414 SER B N 1
ATOM 4075 C CA . SER B 2 414 ? 186.019 184.599 189.222 1.00 32.01 414 SER B CA 1
ATOM 4076 C C . SER B 2 414 ? 187.456 185.063 189.397 1.00 32.01 414 SER B C 1
ATOM 4077 O O . SER B 2 414 ? 188.135 184.573 190.304 1.00 32.01 414 SER B O 1
ATOM 4080 N N . LEU B 2 415 ? 187.940 185.976 188.563 1.00 36.11 415 LEU B N 1
ATOM 4081 C CA . LEU B 2 415 ? 189.305 186.453 188.706 1.00 36.11 415 LEU B CA 1
ATOM 4082 C C . LEU B 2 415 ? 189.422 187.404 189.895 1.00 36.11 415 LEU B C 1
ATOM 4083 O O . LEU B 2 415 ? 188.431 187.900 190.436 1.00 36.11 415 LEU B O 1
ATOM 4088 N N . HIS B 2 416 ? 190.665 187.652 190.305 1.00 44.48 416 HIS B N 1
ATOM 4089 C CA . HIS B 2 416 ? 190.926 188.398 191.526 1.00 44.48 416 HIS B CA 1
ATOM 4090 C C . HIS B 2 416 ? 191.102 189.892 191.301 1.00 44.48 416 HIS B C 1
ATOM 4091 O O . HIS B 2 416 ? 191.102 190.648 192.278 1.00 44.48 416 HIS B O 1
ATOM 4098 N N . ASN B 2 417 ? 191.249 190.340 190.054 1.00 43.59 417 ASN B N 1
ATOM 4099 C CA . ASN B 2 417 ? 191.364 191.761 189.752 1.00 43.59 417 ASN B CA 1
ATOM 4100 C C . ASN B 2 417 ? 190.149 192.329 189.013 1.00 43.59 417 ASN B C 1
ATOM 4101 O O . ASN B 2 417 ? 190.277 193.332 188.305 1.00 43.59 417 ASN B O 1
ATOM 4106 N N . ILE B 2 418 ? 188.981 191.708 189.163 1.00 37.73 418 ILE B N 1
ATOM 4107 C CA . ILE B 2 418 ? 187.736 192.198 188.583 1.00 37.73 418 ILE B CA 1
ATOM 4108 C C . ILE B 2 418 ? 186.604 191.898 189.560 1.00 37.73 418 ILE B C 1
ATOM 4109 O O . ILE B 2 418 ? 186.622 190.890 190.273 1.00 37.73 418 ILE B O 1
ATOM 4114 N N . TYR B 2 419 ? 185.636 192.811 189.636 1.00 33.53 419 TYR B N 1
ATOM 4115 C CA . TYR B 2 419 ? 184.640 192.792 190.697 1.00 33.53 419 TYR B CA 1
ATOM 4116 C C . TYR B 2 419 ? 183.257 192.972 190.087 1.00 33.53 419 TYR B C 1
ATOM 4117 O O . TYR B 2 419 ? 183.117 193.455 188.962 1.00 33.53 419 TYR B O 1
ATOM 4126 N N . LEU B 2 420 ? 182.225 192.587 190.835 1.00 26.55 420 LEU B N 1
ATOM 4127 C CA . LEU B 2 420 ? 180.884 192.556 190.265 1.00 26.55 420 LEU B CA 1
ATOM 4128 C C . LEU B 2 420 ? 179.831 192.745 191.348 1.00 26.55 420 LEU B C 1
ATOM 4129 O O . LEU B 2 420 ? 179.852 192.054 192.369 1.00 26.55 420 LEU B O 1
ATOM 4134 N N . ILE B 2 421 ? 178.911 193.681 191.107 1.00 23.95 421 ILE B N 1
ATOM 4135 C CA . ILE B 2 421 ? 177.703 193.874 191.902 1.00 23.95 421 ILE B CA 1
ATOM 4136 C C . ILE B 2 421 ? 176.518 193.687 190.968 1.00 23.95 421 ILE B C 1
ATOM 4137 O O . ILE B 2 421 ? 176.559 194.135 189.818 1.00 23.95 421 ILE B O 1
ATOM 4142 N N . ALA B 2 422 ? 175.466 193.031 191.445 1.00 23.76 422 ALA B N 1
ATOM 4143 C CA . ALA B 2 422 ? 174.345 192.717 190.573 1.00 23.76 422 ALA B CA 1
ATOM 4144 C C . ALA B 2 422 ? 173.036 192.849 191.330 1.00 23.76 422 ALA B C 1
ATOM 4145 O O . ALA B 2 422 ? 173.003 192.843 192.560 1.00 23.76 422 ALA B O 1
ATOM 4147 N N . SER B 2 423 ? 171.946 192.951 190.576 1.00 24.44 423 SER B N 1
ATOM 4148 C CA . SER B 2 423 ? 170.618 193.073 191.157 1.00 24.44 423 SER B CA 1
ATOM 4149 C C . SER B 2 423 ? 169.666 192.117 190.460 1.00 24.44 423 SER B C 1
ATOM 4150 O O . SER B 2 423 ? 169.676 192.015 189.231 1.00 24.44 423 SER B O 1
ATOM 4153 N N . ILE B 2 424 ? 168.840 191.421 191.236 1.00 24.95 424 ILE B N 1
ATOM 4154 C CA . ILE B 2 424 ? 167.848 190.511 190.679 1.00 24.95 424 ILE B CA 1
ATOM 4155 C C . ILE B 2 424 ? 166.461 190.987 191.086 1.00 24.95 424 ILE B C 1
ATOM 4156 O O . ILE B 2 424 ? 166.264 191.492 192.196 1.00 24.95 424 ILE B O 1
ATOM 4161 N N . ASP B 2 425 ? 165.510 190.876 190.158 1.00 32.80 425 ASP B N 1
ATOM 4162 C CA . ASP B 2 425 ? 164.133 191.274 190.411 1.00 32.80 425 ASP B CA 1
ATOM 4163 C C . ASP B 2 425 ? 163.132 190.135 190.354 1.00 32.80 425 ASP B C 1
ATOM 4164 O O . ASP B 2 425 ? 162.120 190.202 191.049 1.00 32.80 425 ASP B O 1
ATOM 4169 N N . HIS B 2 426 ? 163.389 189.098 189.560 1.00 28.67 426 HIS B N 1
ATOM 4170 C CA . HIS B 2 426 ? 162.397 188.065 189.301 1.00 28.67 426 HIS B CA 1
ATOM 4171 C C . HIS B 2 426 ? 162.149 187.215 190.542 1.00 28.67 426 HIS B C 1
ATOM 4172 O O . HIS B 2 426 ? 162.944 187.187 191.483 1.00 28.67 426 HIS B O 1
ATOM 4179 N N . LEU B 2 427 ? 161.010 186.527 190.540 1.00 28.84 427 LEU B N 1
ATOM 4180 C CA . LEU B 2 427 ? 160.642 185.720 191.696 1.00 28.84 427 LEU B CA 1
ATOM 4181 C C . LEU B 2 427 ? 161.460 184.435 191.761 1.00 28.84 427 LEU B C 1
ATOM 4182 O O . LEU B 2 427 ? 161.846 183.994 192.849 1.00 28.84 427 LEU B O 1
ATOM 4187 N N . ASN B 2 428 ? 161.739 183.824 190.610 1.00 24.81 428 ASN B N 1
ATOM 4188 C CA . ASN B 2 428 ? 162.430 182.543 190.535 1.00 24.81 428 ASN B CA 1
ATOM 4189 C C . ASN B 2 428 ? 163.869 182.681 190.058 1.00 24.81 428 ASN B C 1
ATOM 4190 O O . ASN B 2 428 ? 164.379 181.794 189.378 1.00 24.81 428 ASN B O 1
ATOM 4195 N N . ALA B 2 429 ? 164.529 183.783 190.404 1.00 21.82 429 ALA B N 1
ATOM 4196 C CA . ALA B 2 429 ? 165.939 183.945 190.056 1.00 21.82 429 ALA B CA 1
ATOM 4197 C C . ALA B 2 429 ? 166.907 182.930 190.685 1.00 21.82 429 ALA B C 1
ATOM 4198 O O . ALA B 2 429 ? 167.888 182.589 190.005 1.00 21.82 429 ALA B O 1
ATOM 4200 N N . PRO B 2 430 ? 166.721 182.395 191.905 1.00 18.11 430 PRO B N 1
ATOM 4201 C CA . PRO B 2 430 ? 167.609 181.300 192.346 1.00 18.11 430 PRO B CA 1
ATOM 4202 C C . PRO B 2 430 ? 167.563 180.020 191.501 1.00 18.11 430 PRO B C 1
ATOM 4203 O O . PRO B 2 430 ? 168.404 179.142 191.723 1.00 18.11 430 PRO B O 1
ATOM 4207 N N . LEU B 2 431 ? 166.617 179.877 190.568 1.00 16.17 431 LEU B N 1
ATOM 4208 C CA . LEU B 2 431 ? 166.676 178.777 189.612 1.00 16.17 431 LEU B CA 1
ATOM 4209 C C . LEU B 2 431 ? 167.852 178.882 188.654 1.00 16.17 431 LEU B C 1
ATOM 4210 O O . LEU B 2 431 ? 168.289 177.860 188.121 1.00 16.17 431 LEU B O 1
ATOM 4215 N N . MET B 2 432 ? 168.351 180.077 188.360 1.00 21.97 432 MET B N 1
ATOM 4216 C CA . MET B 2 432 ? 169.227 180.104 187.195 1.00 21.97 432 MET B CA 1
ATOM 4217 C C . MET B 2 432 ? 170.702 179.943 187.554 1.00 21.97 432 MET B C 1
ATOM 4218 O O . MET B 2 432 ? 171.561 180.146 186.691 1.00 21.97 432 MET B O 1
ATOM 4223 N N . TRP B 2 433 ? 171.012 179.568 188.798 1.00 20.27 433 TRP B N 1
ATOM 4224 C CA . TRP B 2 433 ? 172.353 179.168 189.214 1.00 20.27 433 TRP B CA 1
ATOM 4225 C C . TRP B 2 433 ? 172.288 177.860 189.989 1.00 20.27 433 TRP B C 1
ATOM 4226 O O . TRP B 2 433 ? 171.507 177.740 190.937 1.00 20.27 433 TRP B O 1
ATOM 4237 N N . ASP B 2 434 ? 173.128 176.897 189.611 1.00 17.16 434 ASP B N 1
ATOM 4238 C CA . ASP B 2 434 ? 173.279 175.637 190.328 1.00 17.16 434 ASP B CA 1
ATOM 4239 C C . ASP B 2 434 ? 174.595 175.644 191.103 1.00 17.16 434 ASP B C 1
ATOM 4240 O O . ASP B 2 434 ? 175.278 176.671 191.183 1.00 17.16 434 ASP B O 1
ATOM 4245 N N . HIS B 2 435 ? 174.940 174.485 191.684 1.00 13.52 435 HIS B N 1
ATOM 4246 C CA . HIS B 2 435 ? 176.109 174.377 192.557 1.00 13.52 435 HIS B CA 1
ATOM 4247 C C . HIS B 2 435 ? 177.413 174.636 191.817 1.00 13.52 435 HIS B C 1
ATOM 4248 O O . HIS B 2 435 ? 178.365 175.155 192.407 1.00 13.52 435 HIS B O 1
ATOM 4255 N N . ALA B 2 436 ? 177.482 174.286 190.536 1.00 15.89 436 ALA B N 1
ATOM 4256 C CA . ALA B 2 436 ? 178.705 174.514 189.780 1.00 15.89 436 ALA B CA 1
ATOM 4257 C C . ALA B 2 436 ? 178.881 175.974 189.390 1.00 15.89 436 ALA B C 1
ATOM 4258 O O . ALA B 2 436 ? 180.017 176.436 189.242 1.00 15.89 436 ALA B O 1
ATOM 4260 N N . LYS B 2 437 ? 177.784 176.711 189.215 1.00 21.89 437 LYS B N 1
ATOM 4261 C CA . LYS B 2 437 ? 177.869 178.114 188.829 1.00 21.89 437 LYS B CA 1
ATOM 4262 C C . LYS B 2 437 ? 177.868 179.055 190.021 1.00 21.89 437 LYS B C 1
ATOM 4263 O O . LYS B 2 437 ? 178.442 180.144 189.933 1.00 21.89 437 LYS B O 1
ATOM 4269 N N . GLN B 2 438 ? 177.265 178.660 191.140 1.00 18.94 438 GLN B N 1
ATOM 4270 C CA . GLN B 2 438 ? 177.360 179.457 192.356 1.00 18.94 438 GLN B CA 1
ATOM 4271 C C . GLN B 2 438 ? 178.663 179.222 193.113 1.00 18.94 438 GLN B C 1
ATOM 4272 O O . GLN B 2 438 ? 178.843 179.776 194.201 1.00 18.94 438 GLN B O 1
ATOM 4278 N N . SER B 2 439 ? 179.575 178.423 192.563 1.00 18.57 439 SER B N 1
ATOM 4279 C CA . SER B 2 439 ? 180.953 178.391 193.023 1.00 18.57 439 SER B CA 1
ATOM 4280 C C . SER B 2 439 ? 181.842 179.389 192.297 1.00 18.57 439 SER B C 1
ATOM 4281 O O . SER B 2 439 ? 182.887 179.769 192.833 1.00 18.57 439 SER B O 1
ATOM 4284 N N . LEU B 2 440 ? 181.468 179.802 191.083 1.00 23.10 440 LEU B N 1
ATOM 4285 C CA . LEU B 2 440 ? 182.200 180.861 190.397 1.00 23.10 440 LEU B CA 1
ATOM 4286 C C . LEU B 2 440 ? 181.889 182.223 191.001 1.00 23.10 440 LEU B C 1
ATOM 4287 O O . LEU B 2 440 ? 182.797 183.025 191.240 1.00 23.10 440 LEU B O 1
ATOM 4292 N N . PHE B 2 441 ? 180.610 182.504 191.238 1.00 22.07 441 PHE B N 1
ATOM 4293 C CA . PHE B 2 441 ? 180.214 183.696 191.974 1.00 22.07 441 PHE B CA 1
ATOM 4294 C C . PHE B 2 441 ? 180.269 183.397 193.464 1.00 22.07 441 PHE B C 1
ATOM 4295 O O . PHE B 2 441 ? 179.596 182.480 193.935 1.00 22.07 441 PHE B O 1
ATOM 4303 N N . ASN B 2 442 ? 181.029 184.178 194.222 1.00 21.48 442 ASN B N 1
ATOM 4304 C CA . ASN B 2 442 ? 180.935 184.101 195.678 1.00 21.48 442 ASN B CA 1
ATOM 4305 C C . ASN B 2 442 ? 179.896 185.121 196.129 1.00 21.48 442 ASN B C 1
ATOM 4306 O O . ASN B 2 442 ? 180.212 186.233 196.557 1.00 21.48 442 ASN B O 1
ATOM 4311 N N . TRP B 2 443 ? 178.627 184.736 196.005 1.00 19.66 443 TRP B N 1
ATOM 4312 C CA . TRP B 2 443 ? 177.540 185.657 196.306 1.00 19.66 443 TRP B CA 1
ATOM 4313 C C . TRP B 2 443 ? 177.435 185.930 197.798 1.00 19.66 443 TRP B C 1
ATOM 4314 O O . TRP B 2 443 ? 177.572 185.021 198.621 1.00 19.66 443 TRP B O 1
ATOM 4325 N N . LEU B 2 444 ? 177.201 187.193 198.138 1.00 22.11 444 LEU B N 1
ATOM 4326 C CA . LEU B 2 444 ? 176.762 187.606 199.465 1.00 22.11 444 LEU B CA 1
ATOM 4327 C C . LEU B 2 444 ? 175.417 188.294 199.297 1.00 22.11 444 LEU B C 1
ATOM 4328 O O . LEU B 2 444 ? 175.349 189.415 198.785 1.00 22.11 444 LEU B O 1
ATOM 4333 N N . TRP B 2 445 ? 174.353 187.629 199.728 1.00 23.43 445 TRP B N 1
ATOM 4334 C CA . TRP B 2 445 ? 173.006 188.112 199.475 1.00 23.43 445 TRP B CA 1
ATOM 4335 C C . TRP B 2 445 ? 172.644 189.213 200.461 1.00 23.43 445 TRP B C 1
ATOM 4336 O O . TRP B 2 445 ? 172.743 189.026 201.677 1.00 23.43 445 TRP B O 1
ATOM 4347 N N . TYR B 2 446 ? 172.210 190.356 199.936 1.00 25.22 446 TYR B N 1
ATOM 4348 C CA . TYR B 2 446 ? 171.923 191.540 200.738 1.00 25.22 446 TYR B CA 1
ATOM 4349 C C . TYR B 2 446 ? 170.543 192.046 200.347 1.00 25.22 446 TYR B C 1
ATOM 4350 O O . TYR B 2 446 ? 170.337 192.462 199.204 1.00 25.22 446 TYR B O 1
ATOM 4359 N N . GLU B 2 447 ? 169.605 192.029 201.286 1.00 31.07 447 GLU B N 1
ATOM 4360 C CA . GLU B 2 447 ? 168.266 192.534 201.015 1.00 31.07 447 GLU B CA 1
ATOM 4361 C C . GLU B 2 447 ? 168.254 194.056 201.063 1.00 31.07 447 GLU B C 1
ATOM 4362 O O . GLU B 2 447 ? 168.442 194.650 202.128 1.00 31.07 447 GLU B O 1
ATOM 4368 N N . THR B 2 448 ? 168.016 194.690 199.915 1.00 31.01 448 THR B N 1
ATOM 4369 C CA . THR B 2 448 ? 167.868 196.144 199.820 1.00 31.01 448 THR B CA 1
ATOM 4370 C C . THR B 2 448 ? 166.472 196.379 199.261 1.00 31.01 448 THR B C 1
ATOM 4371 O O . THR B 2 448 ? 166.279 196.519 198.051 1.00 31.01 448 THR B O 1
ATOM 4375 N N . THR B 2 449 ? 165.508 196.431 200.168 1.00 35.39 449 THR B N 1
ATOM 4376 C CA . THR B 2 449 ? 164.083 196.392 199.852 1.00 35.39 449 THR B CA 1
ATOM 4377 C C . THR B 2 449 ? 163.458 197.788 199.837 1.00 35.39 449 THR B C 1
ATOM 4378 O O . THR B 2 449 ? 162.448 198.078 200.476 1.00 35.39 449 THR B O 1
ATOM 4382 N N . THR B 2 450 ? 164.042 198.649 199.008 1.00 39.11 450 THR B N 1
ATOM 4383 C CA . THR B 2 450 ? 163.490 199.972 198.774 1.00 39.11 450 THR B CA 1
ATOM 4384 C C . THR B 2 450 ? 162.173 199.872 198.002 1.00 39.11 450 THR B C 1
ATOM 4385 O O . THR B 2 450 ? 161.815 198.823 197.462 1.00 39.11 450 THR B O 1
ATOM 4389 N N . TYR B 2 451 ? 161.425 200.976 197.976 1.00 34.58 451 TYR B N 1
ATOM 4390 C CA . TYR B 2 451 ? 160.099 200.991 197.367 1.00 34.58 451 TYR B CA 1
ATOM 4391 C C . TYR B 2 451 ? 160.023 201.909 196.154 1.00 34.58 451 TYR B C 1
ATOM 4392 O O . TYR B 2 451 ? 158.929 202.337 195.780 1.00 34.58 451 TYR B O 1
ATOM 4401 N N . SER B 2 452 ? 161.160 202.226 195.544 1.00 39.98 452 SER B N 1
ATOM 4402 C CA . SER B 2 452 ? 161.178 203.067 194.355 1.00 39.98 452 SER B CA 1
ATOM 4403 C C . SER B 2 452 ? 160.541 202.330 193.177 1.00 39.98 452 SER B C 1
ATOM 4404 O O . SER B 2 452 ? 160.747 201.123 193.017 1.00 39.98 452 SER B O 1
ATOM 4407 N N . PRO B 2 453 ? 159.762 203.015 192.341 1.00 43.60 453 PRO B N 1
ATOM 4408 C CA . PRO B 2 453 ? 159.132 202.346 191.200 1.00 43.60 453 PRO B CA 1
ATOM 4409 C C . PRO B 2 453 ? 159.898 202.364 189.882 1.00 43.60 453 PRO B C 1
ATOM 4410 O O . PRO B 2 453 ? 160.680 203.263 189.561 1.00 43.60 453 PRO B O 1
ATOM 4414 N N . TYR B 2 454 ? 159.667 201.304 189.114 1.00 45.31 454 TYR B N 1
ATOM 4415 C CA . TYR B 2 454 ? 160.483 201.001 187.943 1.00 45.31 454 TYR B CA 1
ATOM 4416 C C . TYR B 2 454 ? 160.108 201.940 186.803 1.00 45.31 454 TYR B C 1
ATOM 4417 O O . TYR B 2 454 ? 159.039 201.799 186.204 1.00 45.31 454 TYR B O 1
ATOM 4426 N N . THR B 2 455 ? 160.979 202.899 186.493 1.00 54.53 455 THR B N 1
ATOM 4427 C CA . THR B 2 455 ? 160.718 203.828 185.396 1.00 54.53 455 THR B CA 1
ATOM 4428 C C . THR B 2 455 ? 161.492 203.450 184.137 1.00 54.53 455 THR B C 1
ATOM 4429 O O . THR B 2 455 ? 160.904 203.310 183.062 1.00 54.53 455 THR B O 1
ATOM 4433 N N . GLU B 2 456 ? 162.813 203.298 184.258 1.00 56.48 456 GLU B N 1
ATOM 4434 C CA . GLU B 2 456 ? 163.643 202.996 183.095 1.00 56.48 456 GLU B CA 1
ATOM 4435 C C . GLU B 2 456 ? 163.443 201.566 182.613 1.00 56.48 456 GLU B C 1
ATOM 4436 O O . GLU B 2 456 ? 163.499 201.297 181.408 1.00 56.48 456 GLU B O 1
ATOM 4442 N N . GLU B 2 457 ? 163.235 200.633 183.540 1.00 58.50 457 GLU B N 1
ATOM 4443 C CA . GLU B 2 457 ? 163.074 199.231 183.172 1.00 58.50 457 GLU B CA 1
ATOM 4444 C C . GLU B 2 457 ? 161.729 198.975 182.503 1.00 58.50 457 GLU B C 1
ATOM 4445 O O . GLU B 2 457 ? 161.645 198.212 181.534 1.00 58.50 457 GLU B O 1
ATOM 4451 N N . THR B 2 458 ? 160.674 199.610 183.000 1.00 64.75 458 THR B N 1
ATOM 4452 C CA . THR B 2 458 ? 159.306 199.364 182.570 1.00 64.75 458 THR B CA 1
ATOM 4453 C C . THR B 2 458 ? 158.889 200.318 181.441 1.00 64.75 458 THR B C 1
ATOM 4454 O O . THR B 2 458 ? 157.807 200.163 180.860 1.00 64.75 458 THR B O 1
ATOM 4458 N N . SER B 2 459 ? 159.762 201.258 181.062 1.00 69.80 459 SER B N 1
ATOM 4459 C CA . SER B 2 459 ? 159.501 202.096 179.891 1.00 69.80 459 SER B CA 1
ATOM 4460 C C . SER B 2 459 ? 159.453 201.265 178.614 1.00 69.80 459 SER B C 1
ATOM 4461 O O . SER B 2 459 ? 158.699 201.580 177.685 1.00 69.80 459 SER B O 1
ATOM 4464 N N . TYR B 2 460 ? 160.254 200.204 178.549 1.00 71.95 460 TYR B N 1
ATOM 4465 C CA . TYR B 2 460 ? 160.160 199.251 177.451 1.00 71.95 460 TYR B CA 1
ATOM 4466 C C . TYR B 2 460 ? 158.985 198.291 177.622 1.00 71.95 460 TYR B C 1
ATOM 4467 O O . TYR B 2 460 ? 158.458 197.785 176.625 1.00 71.95 460 TYR B O 1
ATOM 4476 N N . GLU B 2 461 ? 158.574 198.017 178.867 1.00 77.39 461 GLU B N 1
ATOM 4477 C CA . GLU B 2 461 ? 157.390 197.192 179.108 1.00 77.39 461 GLU B CA 1
ATOM 4478 C C . GLU B 2 461 ? 156.111 197.892 178.670 1.00 77.39 461 GLU B C 1
ATOM 4479 O O . GLU B 2 461 ? 155.147 197.229 178.278 1.00 77.39 461 GLU B O 1
ATOM 4485 N N . ASN B 2 462 ? 156.075 199.222 178.752 1.00 78.43 462 ASN B N 1
ATOM 4486 C CA . ASN B 2 462 ? 154.888 199.965 178.340 1.00 78.43 462 ASN B CA 1
ATOM 4487 C C . ASN B 2 462 ? 154.707 199.990 176.826 1.00 78.43 462 ASN B C 1
ATOM 4488 O O . ASN B 2 462 ? 153.639 200.392 176.353 1.00 78.43 462 ASN B O 1
ATOM 4493 N N . SER B 2 463 ? 155.728 199.598 176.060 1.00 87.86 463 SER B N 1
ATOM 4494 C CA . SER B 2 463 ? 155.613 199.592 174.605 1.00 87.86 463 SER B CA 1
ATOM 4495 C C . SER B 2 463 ? 154.676 198.494 174.114 1.00 87.86 463 SER B C 1
ATOM 4496 O O . SER B 2 463 ? 153.829 198.739 173.247 1.00 87.86 463 SER B O 1
ATOM 4499 N N . LEU B 2 464 ? 154.804 197.282 174.652 1.00 85.16 464 LEU B N 1
ATOM 4500 C CA . LEU B 2 464 ? 154.063 196.134 174.143 1.00 85.16 464 LEU B CA 1
ATOM 4501 C C . LEU B 2 464 ? 152.721 195.921 174.838 1.00 85.16 464 LEU B C 1
ATOM 4502 O O . LEU B 2 464 ? 152.074 194.895 174.605 1.00 85.16 464 LEU B O 1
ATOM 4507 N N . LEU B 2 465 ? 152.290 196.853 175.687 1.00 77.60 465 LEU B N 1
ATOM 4508 C CA . LEU B 2 465 ? 150.967 196.772 176.297 1.00 77.60 465 LEU B CA 1
ATOM 4509 C C . LEU B 2 465 ? 150.215 198.090 176.135 1.00 77.60 465 LEU B C 1
ATOM 4510 O O . LEU B 2 465 ? 150.629 198.942 175.343 1.00 77.60 465 LEU B O 1
ATOM 4515 N N . VAL B 2 466 ? 149.092 198.245 176.836 1.00 70.66 466 VAL B N 1
ATOM 4516 C CA . VAL B 2 466 ? 148.261 199.444 176.739 1.00 70.66 466 VAL B CA 1
ATOM 4517 C C . VAL B 2 466 ? 148.983 200.667 177.287 1.00 70.66 466 VAL B C 1
ATOM 4518 O O . VAL B 2 466 ? 149.646 201.387 176.545 1.00 70.66 466 VAL B O 1
ATOM 4522 N N . THR C 3 3 ? 174.756 209.867 181.071 1.00 57.90 3 THR C N 1
ATOM 4523 C CA . THR C 3 3 ? 175.866 209.138 181.669 1.00 57.90 3 THR C CA 1
ATOM 4524 C C . THR C 3 3 ? 175.540 207.659 181.826 1.00 57.90 3 THR C C 1
ATOM 4525 O O . THR C 3 3 ? 176.391 206.804 181.596 1.00 57.90 3 THR C O 1
ATOM 4529 N N . SER C 3 4 ? 174.307 207.355 182.222 1.00 55.99 4 SER C N 1
ATOM 4530 C CA . SER C 3 4 ? 173.892 205.977 182.423 1.00 55.99 4 SER C CA 1
ATOM 4531 C C . SER C 3 4 ? 172.735 205.549 181.534 1.00 55.99 4 SER C C 1
ATOM 4532 O O . SER C 3 4 ? 172.265 204.415 181.672 1.00 55.99 4 SER C O 1
ATOM 4535 N N . SER C 3 5 ? 172.262 206.404 180.629 1.00 63.06 5 SER C N 1
ATOM 4536 C CA . SER C 3 5 ? 171.153 206.024 179.756 1.00 63.06 5 SER C CA 1
ATOM 4537 C C . SER C 3 5 ? 171.258 206.769 178.432 1.00 63.06 5 SER C C 1
ATOM 4538 O O . SER C 3 5 ? 171.016 207.978 178.379 1.00 63.06 5 SER C O 1
ATOM 4541 N N . MET C 3 6 ? 171.635 206.049 177.377 1.00 64.13 6 MET C N 1
ATOM 4542 C CA . MET C 3 6 ? 171.424 206.458 175.989 1.00 64.13 6 MET C CA 1
ATOM 4543 C C . MET C 3 6 ? 170.947 205.229 175.222 1.00 64.13 6 MET C C 1
ATOM 4544 O O . MET C 3 6 ? 170.457 204.262 175.813 1.00 64.13 6 MET C O 1
ATOM 4549 N N . SER C 3 7 ? 171.079 205.264 173.896 1.00 61.74 7 SER C N 1
ATOM 4550 C CA . SER C 3 7 ? 170.723 204.120 173.051 1.00 61.74 7 SER C CA 1
ATOM 4551 C C . SER C 3 7 ? 171.919 203.181 172.873 1.00 61.74 7 SER C C 1
ATOM 4552 O O . SER C 3 7 ? 172.355 202.867 171.764 1.00 61.74 7 SER C O 1
ATOM 4555 N N . LYS C 3 8 ? 172.443 202.734 174.014 1.00 55.56 8 LYS C N 1
ATOM 4556 C CA . LYS C 3 8 ? 173.528 201.767 174.092 1.00 55.56 8 LYS C CA 1
ATOM 4557 C C . LYS C 3 8 ? 173.497 201.134 175.476 1.00 55.56 8 LYS C C 1
ATOM 4558 O O . LYS C 3 8 ? 173.110 201.773 176.458 1.00 55.56 8 LYS C O 1
ATOM 4564 N N . GLY C 3 9 ? 173.881 199.865 175.537 1.00 49.95 9 GLY C N 1
ATOM 4565 C CA . GLY C 3 9 ? 173.788 199.080 176.749 1.00 49.95 9 GLY C CA 1
ATOM 4566 C C . GLY C 3 9 ? 175.054 198.979 177.567 1.00 49.95 9 GLY C C 1
ATOM 4567 O O . GLY C 3 9 ? 175.140 198.103 178.435 1.00 49.95 9 GLY C O 1
ATOM 4568 N N . CYS C 3 10 ? 176.046 199.825 177.315 1.00 50.04 10 CYS C N 1
ATOM 4569 C CA . CYS C 3 10 ? 177.319 199.738 178.010 1.00 50.04 10 CYS C CA 1
ATOM 4570 C C . CYS C 3 10 ? 177.904 201.129 178.151 1.00 50.04 10 CYS C C 1
ATOM 4571 O O . CYS C 3 10 ? 177.905 201.899 177.188 1.00 50.04 10 CYS C O 1
ATOM 4574 N N . PHE C 3 11 ? 178.417 201.448 179.336 1.00 47.04 11 PHE C N 1
ATOM 4575 C CA . PHE C 3 11 ? 179.005 202.760 179.600 1.00 47.04 11 PHE C CA 1
ATOM 4576 C C . PHE C 3 11 ? 180.336 202.541 180.308 1.00 47.04 11 PHE C C 1
ATOM 4577 O O . PHE C 3 11 ? 180.377 202.367 181.527 1.00 47.04 11 PHE C O 1
ATOM 4585 N N . VAL C 3 12 ? 181.416 202.534 179.540 1.00 43.37 12 VAL C N 1
ATOM 4586 C CA . VAL C 3 12 ? 182.756 202.443 180.103 1.00 43.37 12 VAL C CA 1
ATOM 4587 C C . VAL C 3 12 ? 183.171 203.814 180.614 1.00 43.37 12 VAL C C 1
ATOM 4588 O O . VAL C 3 12 ? 183.056 204.817 179.901 1.00 43.37 12 VAL C O 1
ATOM 4592 N N . PHE C 3 13 ? 183.669 203.866 181.847 1.00 38.76 13 PHE C N 1
ATOM 4593 C CA . PHE C 3 13 ? 184.185 205.096 182.429 1.00 38.76 13 PHE C CA 1
ATOM 4594 C C . PHE C 3 13 ? 185.648 204.909 182.789 1.00 38.76 13 PHE C C 1
ATOM 4595 O O . PHE C 3 13 ? 186.044 203.854 183.290 1.00 38.76 13 PHE C O 1
ATOM 4603 N N . LYS C 3 14 ? 186.446 205.938 182.529 1.00 51.87 14 LYS C N 1
ATOM 4604 C CA . LYS C 3 14 ? 187.862 205.918 182.832 1.00 51.87 14 LYS C CA 1
ATOM 4605 C C . LYS C 3 14 ? 188.245 207.197 183.562 1.00 51.87 14 LYS C C 1
ATOM 4606 O O . LYS C 3 14 ? 187.707 208.267 183.258 1.00 51.87 14 LYS C O 1
ATOM 4612 N N . PRO C 3 15 ? 189.171 207.124 184.530 1.00 56.99 15 PRO C N 1
ATOM 4613 C CA . PRO C 3 15 ? 189.722 208.329 185.159 1.00 56.99 15 PRO C CA 1
ATOM 4614 C C . PRO C 3 15 ? 190.913 208.906 184.397 1.00 56.99 15 PRO C C 1
ATOM 4615 O O . PRO C 3 15 ? 191.943 209.255 184.983 1.00 56.99 15 PRO C O 1
ATOM 4619 N N . ASN C 3 16 ? 190.776 209.024 183.081 1.00 67.67 16 ASN C N 1
ATOM 4620 C CA . ASN C 3 16 ? 191.860 209.506 182.245 1.00 67.67 16 ASN C CA 1
ATOM 4621 C C . ASN C 3 16 ? 191.981 211.029 182.318 1.00 67.67 16 ASN C C 1
ATOM 4622 O O . ASN C 3 16 ? 191.172 211.715 182.950 1.00 67.67 16 ASN C O 1
ATOM 4627 N N . SER C 3 17 ? 193.047 211.540 181.689 1.00 77.47 17 SER C N 1
ATOM 4628 C CA . SER C 3 17 ? 193.364 212.966 181.546 1.00 77.47 17 SER C CA 1
ATOM 4629 C C . SER C 3 17 ? 193.562 213.677 182.884 1.00 77.47 17 SER C C 1
ATOM 4630 O O . SER C 3 17 ? 193.479 214.906 182.952 1.00 77.47 17 SER C O 1
ATOM 4633 N N . LYS C 3 18 ? 193.828 212.930 183.952 1.00 80.21 18 LYS C N 1
ATOM 4634 C CA . LYS C 3 18 ? 194.093 213.496 185.265 1.00 80.21 18 LYS C CA 1
ATOM 4635 C C . LYS C 3 18 ? 195.091 212.600 185.984 1.00 80.21 18 LYS C C 1
ATOM 4636 O O . LYS C 3 18 ? 195.085 211.379 185.806 1.00 80.21 18 LYS C O 1
ATOM 4642 N N . LYS C 3 19 ? 195.971 213.218 186.771 1.00 91.02 19 LYS C N 1
ATOM 4643 C CA . LYS C 3 19 ? 197.121 212.512 187.336 1.00 91.02 19 LYS C CA 1
ATOM 4644 C C . LYS C 3 19 ? 196.765 211.960 188.717 1.00 91.02 19 LYS C C 1
ATOM 4645 O O . LYS C 3 19 ? 197.264 212.395 189.756 1.00 91.02 19 LYS C O 1
ATOM 4651 N N . ARG C 3 20 ? 195.875 210.970 188.704 1.00 88.61 20 ARG C N 1
ATOM 4652 C CA . ARG C 3 20 ? 195.520 210.242 189.915 1.00 88.61 20 ARG C CA 1
ATOM 4653 C C . ARG C 3 20 ? 195.879 208.774 189.730 1.00 88.61 20 ARG C C 1
ATOM 4654 O O . ARG C 3 20 ? 195.061 207.884 189.986 1.00 88.61 20 ARG C O 1
ATOM 4662 N N . LYS C 3 21 ? 197.108 208.525 189.263 1.00 97.58 21 LYS C N 1
ATOM 4663 C CA . LYS C 3 21 ? 197.583 207.164 189.032 1.00 97.58 21 LYS C CA 1
ATOM 4664 C C . LYS C 3 21 ? 197.738 206.378 190.329 1.00 97.58 21 LYS C C 1
ATOM 4665 O O . LYS C 3 21 ? 197.741 205.142 190.302 1.00 97.58 21 LYS C O 1
ATOM 4671 N N . ILE C 3 22 ? 197.900 207.073 191.460 1.00 99.97 22 ILE C N 1
ATOM 4672 C CA . ILE C 3 22 ? 198.028 206.402 192.746 1.00 99.97 22 ILE C CA 1
ATOM 4673 C C . ILE C 3 22 ? 196.705 205.737 193.121 1.00 99.97 22 ILE C C 1
ATOM 4674 O O . ILE C 3 22 ? 195.615 206.244 192.820 1.00 99.97 22 ILE C O 1
ATOM 4679 N N . SER C 3 23 ? 196.801 204.554 193.717 1.00 97.33 23 SER C N 1
ATOM 4680 C CA . SER C 3 23 ? 195.641 203.778 194.122 1.00 97.33 23 SER C CA 1
ATOM 4681 C C . SER C 3 23 ? 195.386 203.943 195.614 1.00 97.33 23 SER C C 1
ATOM 4682 O O . SER C 3 23 ? 196.255 204.370 196.378 1.00 97.33 23 SER C O 1
ATOM 4685 N N . LEU C 3 24 ? 194.167 203.600 196.021 1.00 91.05 24 LEU C N 1
ATOM 4686 C CA . LEU C 3 24 ? 193.788 203.648 197.427 1.00 91.05 24 LEU C CA 1
ATOM 4687 C C . LEU C 3 24 ? 194.075 202.299 198.070 1.00 91.05 24 LEU C C 1
ATOM 4688 O O . LEU C 3 24 ? 193.594 201.274 197.568 1.00 91.05 24 LEU C O 1
ATOM 4693 N N . PRO C 3 25 ? 194.862 202.244 199.141 1.00 82.67 25 PRO C N 1
ATOM 4694 C CA . PRO C 3 25 ? 195.171 200.955 199.768 1.00 82.67 25 PRO C CA 1
ATOM 4695 C C . PRO C 3 25 ? 193.969 200.340 200.471 1.00 82.67 25 PRO C C 1
ATOM 4696 O O . PRO C 3 25 ? 193.052 201.032 200.920 1.00 82.67 25 PRO C O 1
ATOM 4700 N N . ILE C 3 26 ? 193.997 199.007 200.561 1.00 72.69 26 ILE C N 1
ATOM 4701 C CA . ILE C 3 26 ? 192.968 198.245 201.263 1.00 72.69 26 ILE C CA 1
ATOM 4702 C C . ILE C 3 26 ? 193.089 198.508 202.770 1.00 72.69 26 ILE C C 1
ATOM 4703 O O . ILE C 3 26 ? 194.098 199.048 203.246 1.00 72.69 26 ILE C O 1
ATOM 4708 N N . GLU C 3 27 ? 192.016 198.181 203.513 1.00 69.71 27 GLU C N 1
ATOM 4709 C CA . GLU C 3 27 ? 191.738 198.303 204.947 1.00 69.71 27 GLU C CA 1
ATOM 4710 C C . GLU C 3 27 ? 191.319 199.746 205.292 1.00 69.71 27 GLU C C 1
ATOM 4711 O O . GLU C 3 27 ? 190.793 199.981 206.383 1.00 69.71 27 GLU C O 1
ATOM 4717 N N . ASP C 3 28 ? 191.404 200.689 204.348 1.00 70.24 28 ASP C N 1
ATOM 4718 C CA . ASP C 3 28 ? 190.744 201.979 204.529 1.00 70.24 28 ASP C CA 1
ATOM 4719 C C . ASP C 3 28 ? 189.228 201.832 204.557 1.00 70.24 28 ASP C C 1
ATOM 4720 O O . ASP C 3 28 ? 188.540 202.628 205.205 1.00 70.24 28 ASP C O 1
ATOM 4725 N N . TYR C 3 29 ? 188.695 200.824 203.863 1.00 58.31 29 TYR C N 1
ATOM 4726 C CA . TYR C 3 29 ? 187.278 200.498 203.940 1.00 58.31 29 TYR C CA 1
ATOM 4727 C C . TYR C 3 29 ? 186.926 199.743 205.213 1.00 58.31 29 TYR C C 1
ATOM 4728 O O . TYR C 3 29 ? 185.747 199.678 205.573 1.00 58.31 29 TYR C O 1
ATOM 4737 N N . PHE C 3 30 ? 187.917 199.168 205.899 1.00 56.71 30 PHE C N 1
ATOM 4738 C CA . PHE C 3 30 ? 187.653 198.470 207.150 1.00 56.71 30 PHE C CA 1
ATOM 4739 C C . PHE C 3 30 ? 187.372 199.474 208.268 1.00 56.71 30 PHE C C 1
ATOM 4740 O O . PHE C 3 30 ? 186.625 199.162 209.201 1.00 56.71 30 PHE C O 1
ATOM 4748 N N . ASN C 3 31 ? 187.894 200.695 208.149 1.00 68.61 31 ASN C N 1
ATOM 4749 C CA . ASN C 3 31 ? 187.711 201.744 209.155 1.00 68.61 31 ASN C CA 1
ATOM 4750 C C . ASN C 3 31 ? 186.469 202.588 208.854 1.00 68.61 31 ASN C C 1
ATOM 4751 O O . ASN C 3 31 ? 186.550 203.789 208.604 1.00 68.61 31 ASN C O 1
ATOM 4756 N N . LYS C 3 32 ? 185.299 201.948 208.882 1.00 70.71 32 LYS C N 1
ATOM 4757 C CA . LYS C 3 32 ? 184.065 202.710 208.725 1.00 70.71 32 LYS C CA 1
ATOM 4758 C C . LYS C 3 32 ? 183.523 203.217 210.058 1.00 70.71 32 LYS C C 1
ATOM 4759 O O . LYS C 3 32 ? 182.802 204.221 210.082 1.00 70.71 32 LYS C O 1
ATOM 4765 N N . GLY C 3 33 ? 183.863 202.558 211.163 1.00 87.42 33 GLY C N 1
ATOM 4766 C CA . GLY C 3 33 ? 183.501 203.014 212.492 1.00 87.42 33 GLY C CA 1
ATOM 4767 C C . GLY C 3 33 ? 184.757 203.367 213.270 1.00 87.42 33 GLY C C 1
ATOM 4768 O O . GLY C 3 33 ? 185.618 202.514 213.497 1.00 87.42 33 GLY C O 1
ATOM 4769 N N . LYS C 3 34 ? 184.843 204.629 213.678 1.00 105.86 34 LYS C N 1
ATOM 4770 C CA . LYS C 3 34 ? 186.054 205.161 214.291 1.00 105.86 34 LYS C CA 1
ATOM 4771 C C . LYS C 3 34 ? 185.996 204.884 215.788 1.00 105.86 34 LYS C C 1
ATOM 4772 O O . LYS C 3 34 ? 185.200 205.492 216.512 1.00 105.86 34 LYS C O 1
ATOM 4778 N N . ASN C 3 35 ? 186.826 203.949 216.246 1.00 108.53 35 ASN C N 1
ATOM 4779 C CA . ASN C 3 35 ? 187.058 203.744 217.670 1.00 108.53 35 ASN C CA 1
ATOM 4780 C C . ASN C 3 35 ? 188.509 204.032 218.029 1.00 108.53 35 ASN C C 1
ATOM 4781 O O . ASN C 3 35 ? 188.771 204.872 218.896 1.00 108.53 35 ASN C O 1
ATOM 4786 N N . GLU C 3 36 ? 189.463 203.362 217.377 1.00 105.72 36 GLU C N 1
ATOM 4787 C CA . GLU C 3 36 ? 190.888 203.669 217.440 1.00 105.72 36 GLU C CA 1
ATOM 4788 C C . GLU C 3 36 ? 191.441 203.550 216.026 1.00 105.72 36 GLU C C 1
ATOM 4789 O O . GLU C 3 36 ? 191.019 202.662 215.270 1.00 105.72 36 GLU C O 1
ATOM 4795 N N . PRO C 3 37 ? 192.379 204.419 215.636 1.00 105.72 37 PRO C N 1
ATOM 4796 C CA . PRO C 3 37 ? 192.945 204.327 214.282 1.00 105.72 37 PRO C CA 1
ATOM 4797 C C . PRO C 3 37 ? 193.968 203.210 214.134 1.00 105.72 37 PRO C C 1
ATOM 4798 O O . PRO C 3 37 ? 194.156 202.679 213.035 1.00 105.72 37 PRO C O 1
ATOM 4802 N N . GLU C 3 38 ? 194.638 202.851 215.228 1.00 95.06 38 GLU C N 1
ATOM 4803 C CA . GLU C 3 38 ? 195.700 201.852 215.187 1.00 95.06 38 GLU C CA 1
ATOM 4804 C C . GLU C 3 38 ? 195.186 200.429 215.371 1.00 95.06 38 GLU C C 1
ATOM 4805 O O . GLU C 3 38 ? 195.713 199.502 214.743 1.00 95.06 38 GLU C O 1
ATOM 4811 N N . ASP C 3 39 ? 194.151 200.251 216.201 1.00 78.14 39 ASP C N 1
ATOM 4812 C CA . ASP C 3 39 ? 193.686 198.919 216.588 1.00 78.14 39 ASP C CA 1
ATOM 4813 C C . ASP C 3 39 ? 193.081 198.160 215.411 1.00 78.14 39 ASP C C 1
ATOM 4814 O O . ASP C 3 39 ? 193.242 196.935 215.302 1.00 78.14 39 ASP C O 1
ATOM 4819 N N . SER C 3 40 ? 192.390 198.876 214.520 1.00 67.05 40 SER C N 1
ATOM 4820 C CA . SER C 3 40 ? 191.718 198.246 213.386 1.00 67.05 40 SER C CA 1
ATOM 4821 C C . SER C 3 40 ? 192.714 197.635 212.407 1.00 67.05 40 SER C C 1
ATOM 4822 O O . SER C 3 40 ? 192.449 196.579 211.814 1.00 67.05 40 SER C O 1
ATOM 4825 N N . LYS C 3 41 ? 193.870 198.281 212.236 1.00 61.62 41 LYS C N 1
ATOM 4826 C CA . LYS C 3 41 ? 194.917 197.744 211.372 1.00 61.62 41 LYS C CA 1
ATOM 4827 C C . LYS C 3 41 ? 195.471 196.432 211.921 1.00 61.62 41 LYS C C 1
ATOM 4828 O O . LYS C 3 41 ? 195.670 195.468 211.167 1.00 61.62 41 LYS C O 1
ATOM 4834 N N . LEU C 3 42 ? 195.695 196.371 213.238 1.00 56.95 42 LEU C N 1
ATOM 4835 C CA . LEU C 3 42 ? 196.146 195.137 213.877 1.00 56.95 42 LEU C CA 1
ATOM 4836 C C . LEU C 3 42 ? 195.099 194.038 213.778 1.00 56.95 42 LEU C C 1
ATOM 4837 O O . LEU C 3 42 ? 195.449 192.864 213.597 1.00 56.95 42 LEU C O 1
ATOM 4842 N N . ARG C 3 43 ? 193.817 194.406 213.869 1.00 51.72 43 ARG C N 1
ATOM 4843 C CA . ARG C 3 43 ? 192.743 193.431 213.701 1.00 51.72 43 ARG C CA 1
ATOM 4844 C C . ARG C 3 43 ? 192.722 192.860 212.288 1.00 51.72 43 ARG C C 1
ATOM 4845 O O . ARG C 3 43 ? 192.518 191.652 212.103 1.00 51.72 43 ARG C O 1
ATOM 4853 N N . PHE C 3 44 ? 192.953 193.708 211.283 1.00 49.08 44 PHE C N 1
ATOM 4854 C CA . PHE C 3 44 ? 192.962 193.230 209.903 1.00 49.08 44 PHE C CA 1
ATOM 4855 C C . PHE C 3 44 ? 194.160 192.322 209.625 1.00 49.08 44 PHE C C 1
ATOM 4856 O O . PHE C 3 44 ? 194.028 191.309 208.917 1.00 49.08 44 PHE C O 1
ATOM 4864 N N . GLU C 3 45 ? 195.331 192.656 210.185 1.00 47.40 45 GLU C N 1
ATOM 4865 C CA . GLU C 3 45 ? 196.497 191.781 210.042 1.00 47.40 45 GLU C CA 1
ATOM 4866 C C . GLU C 3 45 ? 196.283 190.435 210.729 1.00 47.40 45 GLU C C 1
ATOM 4867 O O . GLU C 3 45 ? 196.682 189.390 210.193 1.00 47.40 45 GLU C O 1
ATOM 4873 N N . THR C 3 46 ? 195.649 190.446 211.908 1.00 40.74 46 THR C N 1
ATOM 4874 C CA . THR C 3 46 ? 195.332 189.202 212.605 1.00 40.74 46 THR C CA 1
ATOM 4875 C C . THR C 3 46 ? 194.366 188.340 211.798 1.00 40.74 46 THR C C 1
ATOM 4876 O O . THR C 3 46 ? 194.527 187.110 211.731 1.00 40.74 46 THR C O 1
ATOM 4880 N N . TYR C 3 47 ? 193.376 188.978 211.156 1.00 34.24 47 TYR C N 1
ATOM 4881 C CA . TYR C 3 47 ? 192.440 188.251 210.300 1.00 34.24 47 TYR C CA 1
ATOM 4882 C C . TYR C 3 47 ? 193.145 187.590 209.124 1.00 34.24 47 TYR C C 1
ATOM 4883 O O . TYR C 3 47 ? 192.891 186.414 208.825 1.00 34.24 47 TYR C O 1
ATOM 4892 N N . GLN C 3 48 ? 194.035 188.331 208.451 1.00 37.67 48 GLN C N 1
ATOM 4893 C CA . GLN C 3 48 ? 194.738 187.777 207.294 1.00 37.67 48 GLN C CA 1
ATOM 4894 C C . GLN C 3 48 ? 195.645 186.616 207.687 1.00 37.67 48 GLN C C 1
ATOM 4895 O O . GLN C 3 48 ? 195.695 185.593 206.986 1.00 37.67 48 GLN C O 1
ATOM 4901 N N . LEU C 3 49 ? 196.337 186.744 208.825 1.00 33.76 49 LEU C N 1
ATOM 4902 C CA . LEU C 3 49 ? 197.235 185.688 209.287 1.00 33.76 49 LEU C CA 1
ATOM 4903 C C . LEU C 3 49 ? 196.473 184.409 209.632 1.00 33.76 49 LEU C C 1
ATOM 4904 O O . LEU C 3 49 ? 196.861 183.307 209.204 1.00 33.76 49 LEU C O 1
ATOM 4909 N N . ILE C 3 50 ? 195.360 184.542 210.368 1.00 32.20 50 ILE C N 1
ATOM 4910 C CA . ILE C 3 50 ? 194.577 183.369 210.757 1.00 32.20 50 ILE C CA 1
ATOM 4911 C C . ILE C 3 50 ? 193.942 182.708 209.536 1.00 32.20 50 ILE C C 1
ATOM 4912 O O . ILE C 3 50 ? 193.884 181.471 209.440 1.00 32.20 50 ILE C O 1
ATOM 4917 N N . TRP C 3 51 ? 193.525 183.509 208.551 1.00 27.15 51 TRP C N 1
ATOM 4918 C CA . TRP C 3 51 ? 192.883 182.926 207.379 1.00 27.15 51 TRP C CA 1
ATOM 4919 C C . TRP C 3 51 ? 193.882 182.176 206.497 1.00 27.15 51 TRP C C 1
ATOM 4920 O O . TRP C 3 51 ? 193.555 181.105 205.960 1.00 27.15 51 TRP C O 1
ATOM 4931 N N . GLN C 3 52 ? 195.108 182.703 206.354 1.00 30.76 52 GLN C N 1
ATOM 4932 C CA . GLN C 3 52 ? 196.143 181.969 205.621 1.00 30.76 52 GLN C CA 1
ATOM 4933 C C . GLN C 3 52 ? 196.509 180.662 206.316 1.00 30.76 52 GLN C C 1
ATOM 4934 O O . GLN C 3 52 ? 196.717 179.635 205.647 1.00 30.76 52 GLN C O 1
ATOM 4940 N N . GLN C 3 53 ? 196.582 180.679 207.656 1.00 31.30 53 GLN C N 1
ATOM 4941 C CA . GLN C 3 53 ? 196.865 179.451 208.399 1.00 31.30 53 GLN C CA 1
ATOM 4942 C C . GLN C 3 53 ? 195.777 178.399 208.197 1.00 31.30 53 GLN C C 1
ATOM 4943 O O . GLN C 3 53 ? 196.082 177.219 207.965 1.00 31.30 53 GLN C O 1
ATOM 4949 N N . MET C 3 54 ? 194.504 178.812 208.235 1.00 33.17 54 MET C N 1
ATOM 4950 C CA . MET C 3 54 ? 193.414 177.858 208.041 1.00 33.17 54 MET C CA 1
ATOM 4951 C C . MET C 3 54 ? 193.359 177.313 206.619 1.00 33.17 54 MET C C 1
ATOM 4952 O O . MET C 3 54 ? 193.055 176.125 206.435 1.00 33.17 54 MET C O 1
ATOM 4957 N N . LYS C 3 55 ? 193.712 178.129 205.622 1.00 29.19 55 LYS C N 1
ATOM 4958 C CA . LYS C 3 55 ? 193.706 177.647 204.243 1.00 29.19 55 LYS C CA 1
ATOM 4959 C C . LYS C 3 55 ? 194.819 176.628 203.997 1.00 29.19 55 LYS C C 1
ATOM 4960 O O . LYS C 3 55 ? 194.586 175.583 203.361 1.00 29.19 55 LYS C O 1
ATOM 4966 N N . SER C 3 56 ? 196.028 176.905 204.511 1.00 30.10 56 SER C N 1
ATOM 4967 C CA . SER C 3 56 ? 197.136 175.962 204.360 1.00 30.10 56 SER C CA 1
ATOM 4968 C C . SER C 3 56 ? 196.861 174.652 205.092 1.00 30.10 56 SER C C 1
ATOM 4969 O O . SER C 3 56 ? 197.164 173.566 204.572 1.00 30.10 56 SER C O 1
ATOM 4972 N N . GLU C 3 57 ? 196.261 174.735 206.285 1.00 28.62 57 GLU C N 1
ATOM 4973 C CA . GLU C 3 57 ? 195.912 173.528 207.025 1.00 28.62 57 GLU C CA 1
ATOM 4974 C C . GLU C 3 57 ? 194.854 172.703 206.298 1.00 28.62 57 GLU C C 1
ATOM 4975 O O . GLU C 3 57 ? 194.940 171.465 206.286 1.00 28.62 57 GLU C O 1
ATOM 4981 N N . ASN C 3 58 ? 193.894 173.364 205.636 1.00 28.23 58 ASN C N 1
ATOM 4982 C CA . ASN C 3 58 ? 192.887 172.626 204.877 1.00 28.23 58 ASN C CA 1
ATOM 4983 C C . ASN C 3 58 ? 193.480 171.899 203.677 1.00 28.23 58 ASN C C 1
ATOM 4984 O O . ASN C 3 58 ? 193.128 170.738 203.423 1.00 28.23 58 ASN C O 1
ATOM 4989 N N . GLU C 3 59 ? 194.381 172.553 202.934 1.00 32.31 59 GLU C N 1
ATOM 4990 C CA . GLU C 3 59 ? 194.942 171.868 201.767 1.00 32.31 59 GLU C CA 1
ATOM 4991 C C . GLU C 3 59 ? 195.886 170.730 202.166 1.00 32.31 59 GLU C C 1
ATOM 4992 O O . GLU C 3 59 ? 195.913 169.694 201.484 1.00 32.31 59 GLU C O 1
ATOM 4998 N N . ARG C 3 60 ? 196.617 170.876 203.284 1.00 30.14 60 ARG C N 1
ATOM 4999 C CA . ARG C 3 60 ? 197.427 169.770 203.794 1.00 30.14 60 ARG C CA 1
ATOM 5000 C C . ARG C 3 60 ? 196.563 168.583 204.201 1.00 30.14 60 ARG C C 1
ATOM 5001 O O . ARG C 3 60 ? 196.899 167.429 203.905 1.00 30.14 60 ARG C O 1
ATOM 5009 N N . LEU C 3 61 ? 195.438 168.880 204.852 1.00 28.43 61 LEU C N 1
ATOM 5010 C CA . LEU C 3 61 ? 194.486 167.837 205.314 1.00 28.43 61 LEU C CA 1
ATOM 5011 C C . LEU C 3 61 ? 193.935 167.080 204.107 1.00 28.43 61 LEU C C 1
ATOM 5012 O O . LEU C 3 61 ? 193.868 165.839 204.173 1.00 28.43 61 LEU C O 1
ATOM 5017 N N . GLN C 3 62 ? 193.536 167.800 203.056 1.00 29.94 62 GLN C N 1
ATOM 5018 C CA . GLN C 3 62 ? 192.899 167.157 201.913 1.00 29.94 62 GLN C CA 1
ATOM 5019 C C . GLN C 3 62 ? 193.901 166.358 201.087 1.00 29.94 62 GLN C C 1
ATOM 5020 O O . GLN C 3 62 ? 193.567 165.268 200.605 1.00 29.94 62 GLN C O 1
ATOM 5026 N N . GLU C 3 63 ? 195.142 166.847 200.946 1.00 32.83 63 GLU C N 1
ATOM 5027 C CA . GLU C 3 63 ? 196.141 166.044 200.244 1.00 32.83 63 GLU C CA 1
ATOM 5028 C C . GLU C 3 63 ? 196.562 164.831 201.067 1.00 32.83 63 GLU C C 1
ATOM 5029 O O . GLU C 3 63 ? 197.024 163.836 200.499 1.00 32.83 63 GLU C O 1
ATOM 5035 N N . GLU C 3 64 ? 196.435 164.901 202.395 1.00 32.16 64 GLU C N 1
ATOM 5036 C CA . GLU C 3 64 ? 196.683 163.721 203.216 1.00 32.16 64 GLU C CA 1
ATOM 5037 C C . GLU C 3 64 ? 195.639 162.632 202.979 1.00 32.16 64 GLU C C 1
ATOM 5038 O O . GLU C 3 64 ? 195.991 161.454 202.864 1.00 32.16 64 GLU C O 1
ATOM 5044 N N . LEU C 3 65 ? 194.351 162.999 202.895 1.00 31.72 65 LEU C N 1
ATOM 5045 C CA . LEU C 3 65 ? 193.311 161.963 202.953 1.00 31.72 65 LEU C CA 1
ATOM 5046 C C . LEU C 3 65 ? 193.176 161.129 201.675 1.00 31.72 65 LEU C C 1
ATOM 5047 O O . LEU C 3 65 ? 192.743 159.974 201.753 1.00 31.72 65 LEU C O 1
ATOM 5052 N N . ASN C 3 66 ? 193.505 161.672 200.504 1.00 29.61 66 ASN C N 1
ATOM 5053 C CA . ASN C 3 66 ? 193.255 160.974 199.243 1.00 29.61 66 ASN C CA 1
ATOM 5054 C C . ASN C 3 66 ? 194.393 160.058 198.803 1.00 29.61 66 ASN C C 1
ATOM 5055 O O . ASN C 3 66 ? 194.487 159.754 197.611 1.00 29.61 66 ASN C O 1
ATOM 5060 N N . LYS C 3 67 ? 195.265 159.624 199.714 1.00 25.87 67 LYS C N 1
ATOM 5061 C CA . LYS C 3 67 ? 196.516 158.993 199.297 1.00 25.87 67 LYS C CA 1
ATOM 5062 C C . LYS C 3 67 ? 196.315 157.547 198.836 1.00 25.87 67 LYS C C 1
ATOM 5063 O O . LYS C 3 67 ? 196.950 157.107 197.865 1.00 25.87 67 LYS C O 1
ATOM 5069 N N . ASN C 3 68 ? 195.423 156.804 199.503 1.00 29.58 68 ASN C N 1
ATOM 5070 C CA . ASN C 3 68 ? 195.238 155.381 199.212 1.00 29.58 68 ASN C CA 1
ATOM 5071 C C . ASN C 3 68 ? 194.659 155.151 197.819 1.00 29.58 68 ASN C C 1
ATOM 5072 O O . ASN C 3 68 ? 195.126 154.270 197.078 1.00 29.58 68 ASN C O 1
ATOM 5077 N N . LEU C 3 69 ? 193.645 155.943 197.454 1.00 24.75 69 LEU C N 1
ATOM 5078 C CA . LEU C 3 69 ? 193.041 155.875 196.126 1.00 24.75 69 LEU C CA 1
ATOM 5079 C C . LEU C 3 69 ? 194.061 156.191 195.044 1.00 24.75 69 LEU C C 1
ATOM 5080 O O . LEU C 3 69 ? 194.066 155.566 193.975 1.00 24.75 69 LEU C O 1
ATOM 5085 N N . PHE C 3 70 ? 194.958 157.130 195.329 1.00 24.85 70 PHE C N 1
ATOM 5086 C CA . PHE C 3 70 ? 196.026 157.472 194.400 1.00 24.85 70 PHE C CA 1
ATOM 5087 C C . PHE C 3 70 ? 197.008 156.319 194.236 1.00 24.85 70 PHE C C 1
ATOM 5088 O O . PHE C 3 70 ? 197.507 156.092 193.128 1.00 24.85 70 PHE C O 1
ATOM 5096 N N . ASP C 3 71 ? 197.275 155.573 195.315 1.00 28.27 71 ASP C N 1
ATOM 5097 C CA . ASP C 3 71 ? 198.136 154.394 195.214 1.00 28.27 71 ASP C CA 1
ATOM 5098 C C . ASP C 3 71 ? 197.515 153.311 194.337 1.00 28.27 71 ASP C C 1
ATOM 5099 O O . ASP C 3 71 ? 198.194 152.742 193.466 1.00 28.27 71 ASP C O 1
ATOM 5104 N N . ASN C 3 72 ? 196.220 153.023 194.543 1.00 27.70 72 ASN C N 1
ATOM 5105 C CA . ASN C 3 72 ? 195.544 152.042 193.683 1.00 27.70 72 ASN C CA 1
ATOM 5106 C C . ASN C 3 72 ? 195.498 152.495 192.226 1.00 27.70 72 ASN C C 1
ATOM 5107 O O . ASN C 3 72 ? 195.660 151.677 191.309 1.00 27.70 72 ASN C O 1
ATOM 5112 N N . LEU C 3 73 ? 195.310 153.792 191.991 1.00 27.59 73 LEU C N 1
ATOM 5113 C CA . LEU C 3 73 ? 195.207 154.261 190.616 1.00 27.59 73 LEU C CA 1
ATOM 5114 C C . LEU C 3 73 ? 196.566 154.262 189.917 1.00 27.59 73 LEU C C 1
ATOM 5115 O O . LEU C 3 73 ? 196.646 153.957 188.723 1.00 27.59 73 LEU C O 1
ATOM 5120 N N . ILE C 3 74 ? 197.648 154.565 190.641 1.00 26.63 74 ILE C N 1
ATOM 5121 C CA . ILE C 3 74 ? 198.984 154.476 190.048 1.00 26.63 74 ILE C CA 1
ATOM 5122 C C . ILE C 3 74 ? 199.341 153.022 189.739 1.00 26.63 74 ILE C C 1
ATOM 5123 O O . ILE C 3 74 ? 199.952 152.725 188.696 1.00 26.63 74 ILE C O 1
ATOM 5128 N N . GLU C 3 75 ? 198.916 152.091 190.607 1.00 30.78 75 GLU C N 1
ATOM 5129 C CA . GLU C 3 75 ? 199.092 150.665 190.323 1.00 30.78 75 GLU C CA 1
ATOM 5130 C C . GLU C 3 75 ? 198.345 150.245 189.060 1.00 30.78 75 GLU C C 1
ATOM 5131 O O . GLU C 3 75 ? 198.892 149.511 188.224 1.00 30.78 75 GLU C O 1
ATOM 5137 N N . PHE C 3 76 ? 197.109 150.732 188.893 1.00 27.27 76 PHE C N 1
ATOM 5138 C CA . PHE C 3 76 ? 196.342 150.446 187.680 1.00 27.27 76 PHE C CA 1
ATOM 5139 C C . PHE C 3 76 ? 197.004 151.017 186.430 1.00 27.27 76 PHE C C 1
ATOM 5140 O O . PHE C 3 76 ? 197.048 150.344 185.396 1.00 27.27 76 PHE C O 1
ATOM 5148 N N . LEU C 3 77 ? 197.498 152.260 186.495 1.00 29.44 77 LEU C N 1
ATOM 5149 C CA . LEU C 3 77 ? 198.117 152.874 185.319 1.00 29.44 77 LEU C CA 1
ATOM 5150 C C . LEU C 3 77 ? 199.392 152.154 184.900 1.00 29.44 77 LEU C C 1
ATOM 5151 O O . LEU C 3 77 ? 199.602 151.908 183.703 1.00 29.44 77 LEU C O 1
ATOM 5156 N N . GLN C 3 78 ? 200.242 151.784 185.864 1.00 30.84 78 GLN C N 1
ATOM 5157 C CA . GLN C 3 78 ? 201.464 151.058 185.521 1.00 30.84 78 GLN C CA 1
ATOM 5158 C C . GLN C 3 78 ? 201.164 149.659 184.991 1.00 30.84 78 GLN C C 1
ATOM 5159 O O . GLN C 3 78 ? 201.777 149.220 184.006 1.00 30.84 78 GLN C O 1
ATOM 5165 N N . LYS C 3 79 ? 200.197 148.962 185.599 1.00 33.25 79 LYS C N 1
ATOM 5166 C CA . LYS C 3 79 ? 199.846 147.623 185.137 1.00 33.25 79 LYS C CA 1
ATOM 5167 C C . LYS C 3 79 ? 199.202 147.656 183.754 1.00 33.25 79 LYS C C 1
ATOM 5168 O O . LYS C 3 79 ? 199.420 146.750 182.941 1.00 33.25 79 LYS C O 1
ATOM 5174 N N . SER C 3 80 ? 198.417 148.696 183.460 1.00 33.59 80 SER C N 1
ATOM 5175 C CA . SER C 3 80 ? 197.786 148.805 182.149 1.00 33.59 80 SER C CA 1
ATOM 5176 C C . SER C 3 80 ? 198.789 149.191 181.073 1.00 33.59 80 SER C C 1
ATOM 5177 O O . SER C 3 80 ? 198.690 148.727 179.933 1.00 33.59 80 SER C O 1
ATOM 5180 N N . HIS C 3 81 ? 199.753 150.047 181.403 1.00 39.86 81 HIS C N 1
ATOM 5181 C CA . HIS C 3 81 ? 200.751 150.417 180.411 1.00 39.86 81 HIS C CA 1
ATOM 5182 C C . HIS C 3 81 ? 201.855 149.377 180.251 1.00 39.86 81 HIS C C 1
ATOM 5183 O O . HIS C 3 81 ? 202.646 149.480 179.304 1.00 39.86 81 HIS C O 1
ATOM 5190 N N . SER C 3 82 ? 201.916 148.370 181.131 1.00 49.70 82 SER C N 1
ATOM 5191 C CA . SER C 3 82 ? 202.843 147.259 180.911 1.00 49.70 82 SER C CA 1
ATOM 5192 C C . SER C 3 82 ? 202.558 146.514 179.607 1.00 49.70 82 SER C C 1
ATOM 5193 O O . SER C 3 82 ? 203.483 145.968 178.996 1.00 49.70 82 SER C O 1
ATOM 5196 N N . GLY C 3 83 ? 201.301 146.509 179.152 1.00 56.15 83 GLY C N 1
ATOM 5197 C CA . GLY C 3 83 ? 200.980 145.904 177.867 1.00 56.15 83 GLY C CA 1
ATOM 5198 C C . GLY C 3 83 ? 201.580 146.639 176.680 1.00 56.15 83 GLY C C 1
ATOM 5199 O O . GLY C 3 83 ? 202.097 146.012 175.752 1.00 56.15 83 GLY C O 1
ATOM 5200 N N . PHE C 3 84 ? 201.513 147.974 176.684 1.00 52.02 84 PHE C N 1
ATOM 5201 C CA . PHE C 3 84 ? 202.142 148.741 175.612 1.00 52.02 84 PHE C CA 1
ATOM 5202 C C . PHE C 3 84 ? 203.661 148.714 175.740 1.00 52.02 84 PHE C C 1
ATOM 5203 O O . PHE C 3 84 ? 204.368 148.858 174.735 1.00 52.02 84 PHE C O 1
ATOM 5211 N N . GLN C 3 85 ? 204.176 148.557 176.965 1.00 57.35 85 GLN C N 1
ATOM 5212 C CA . GLN C 3 85 ? 205.607 148.321 177.141 1.00 57.35 85 GLN C CA 1
ATOM 5213 C C . GLN C 3 85 ? 206.032 147.002 176.504 1.00 57.35 85 GLN C C 1
ATOM 5214 O O . GLN C 3 85 ? 207.115 146.913 175.912 1.00 57.35 85 GLN C O 1
ATOM 5220 N N . LYS C 3 86 ? 205.200 145.962 176.626 1.00 65.61 86 LYS C N 1
ATOM 5221 C CA . LYS C 3 86 ? 205.487 144.699 175.950 1.00 65.61 86 LYS C CA 1
ATOM 5222 C C . LYS C 3 86 ? 205.348 144.833 174.438 1.00 65.61 86 LYS C C 1
ATOM 5223 O O . LYS C 3 86 ? 206.238 144.421 173.684 1.00 65.61 86 LYS C O 1
ATOM 5229 N N . ASN C 3 87 ? 204.246 145.413 173.976 1.00 67.10 87 ASN C N 1
ATOM 5230 C CA . ASN C 3 87 ? 203.957 145.464 172.548 1.00 67.10 87 ASN C CA 1
ATOM 5231 C C . ASN C 3 87 ? 204.188 146.858 171.980 1.00 67.10 87 ASN C C 1
ATOM 5232 O O . ASN C 3 87 ? 203.422 147.329 171.139 1.00 67.10 87 ASN C O 1
ATOM 5237 N N . LEU C 3 97 ? 193.783 144.547 167.985 1.00 69.06 97 LEU C N 1
ATOM 5238 C CA . LEU C 3 97 ? 193.587 145.862 168.651 1.00 69.06 97 LEU C CA 1
ATOM 5239 C C . LEU C 3 97 ? 193.271 145.632 170.132 1.00 69.06 97 LEU C C 1
ATOM 5240 O O . LEU C 3 97 ? 192.566 144.653 170.440 1.00 69.06 97 LEU C O 1
ATOM 5245 N N . ARG C 3 98 ? 193.775 146.506 171.006 1.00 49.89 98 ARG C N 1
ATOM 5246 C CA . ARG C 3 98 ? 193.507 146.380 172.461 1.00 49.89 98 ARG C CA 1
ATOM 5247 C C . ARG C 3 98 ? 192.411 147.371 172.857 1.00 49.89 98 ARG C C 1
ATOM 5248 O O . ARG C 3 98 ? 192.046 148.215 172.017 1.00 49.89 98 ARG C O 1
ATOM 5256 N N . GLU C 3 99 ? 191.900 147.259 174.084 1.00 35.06 99 GLU C N 1
ATOM 5257 C CA . GLU C 3 99 ? 190.880 148.217 174.580 1.00 35.06 99 GLU C CA 1
ATOM 5258 C C . GLU C 3 99 ? 191.612 149.394 175.227 1.00 35.06 99 GLU C C 1
ATOM 5259 O O . GLU C 3 99 ? 192.761 149.193 175.664 1.00 35.06 99 GLU C O 1
ATOM 5265 N N . ILE C 3 100 ? 190.981 150.570 175.280 1.00 27.57 100 ILE C N 1
ATOM 5266 C CA . ILE C 3 100 ? 191.596 151.731 175.935 1.00 27.57 100 ILE C CA 1
ATOM 5267 C C . ILE C 3 100 ? 191.474 151.566 177.443 1.00 27.57 100 ILE C C 1
ATOM 5268 O O . ILE C 3 100 ? 190.361 151.331 177.945 1.00 27.57 100 ILE C O 1
ATOM 5273 N N . PRO C 3 101 ? 192.566 151.651 178.200 1.00 23.13 101 PRO C N 1
ATOM 5274 C CA . PRO C 3 101 ? 192.455 151.546 179.660 1.00 23.13 101 PRO C CA 1
ATOM 5275 C C . PRO C 3 101 ? 191.802 152.788 180.248 1.00 23.13 101 PRO C C 1
ATOM 5276 O O . PRO C 3 101 ? 192.259 153.915 180.037 1.00 23.13 101 PRO C O 1
ATOM 5280 N N . THR C 3 102 ? 190.701 152.576 180.961 1.00 23.04 102 THR C N 1
ATOM 5281 C CA . THR C 3 102 ? 189.956 153.657 181.579 1.00 23.04 102 THR C CA 1
ATOM 5282 C C . THR C 3 102 ? 189.727 153.341 183.046 1.00 23.04 102 THR C C 1
ATOM 5283 O O . THR C 3 102 ? 189.614 152.180 183.441 1.00 23.04 102 THR C O 1
ATOM 5287 N N . ALA C 3 103 ? 189.665 154.395 183.848 1.00 22.07 103 ALA C N 1
ATOM 5288 C CA . ALA C 3 103 ? 189.340 154.300 185.262 1.00 22.07 103 ALA C CA 1
ATOM 5289 C C . ALA C 3 103 ? 188.123 155.162 185.549 1.00 22.07 103 ALA C C 1
ATOM 5290 O O . ALA C 3 103 ? 188.153 156.374 185.327 1.00 22.07 103 ALA C O 1
ATOM 5292 N N . ALA C 3 104 ? 187.066 154.546 186.065 1.00 23.65 104 ALA C 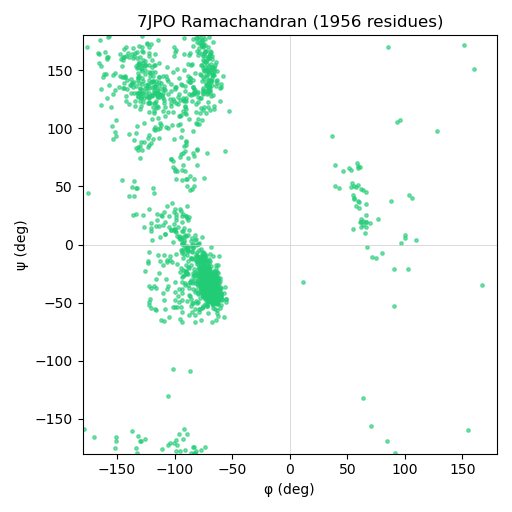N 1
ATOM 5293 C CA . ALA C 3 104 ? 185.822 155.253 186.356 1.00 23.65 104 ALA C CA 1
ATOM 5294 C C . ALA C 3 104 ? 185.906 155.778 187.782 1.00 23.65 104 ALA C C 1
ATOM 5295 O O . ALA C 3 104 ? 185.490 155.119 188.734 1.00 23.65 104 ALA C O 1
ATOM 5297 N N . LEU C 3 105 ? 186.450 156.981 187.935 1.00 18.61 105 LEU C N 1
ATOM 5298 C CA . LEU C 3 105 ? 186.668 157.565 189.255 1.00 18.61 105 LEU C CA 1
ATOM 5299 C C . LEU C 3 105 ? 185.360 158.167 189.743 1.00 18.61 105 LEU C C 1
ATOM 5300 O O . LEU C 3 105 ? 184.943 159.230 189.285 1.00 18.61 105 LEU C O 1
ATOM 5305 N N . VAL C 3 106 ? 184.705 157.486 190.681 1.00 18.13 106 VAL C N 1
ATOM 5306 C CA . VAL C 3 106 ? 183.398 157.911 191.184 1.00 18.13 106 VAL C CA 1
ATOM 5307 C C . VAL C 3 106 ? 183.652 158.942 192.277 1.00 18.13 106 VAL C C 1
ATOM 5308 O O . VAL C 3 106 ? 183.940 158.616 193.426 1.00 18.13 106 VAL C O 1
ATOM 5312 N N . LEU C 3 107 ? 183.560 160.208 191.896 1.00 15.99 107 LEU C N 1
ATOM 5313 C CA . LEU C 3 107 ? 183.528 161.298 192.849 1.00 15.99 107 LEU C CA 1
ATOM 5314 C C . LEU C 3 107 ? 182.117 161.431 193.417 1.00 15.99 107 LEU C C 1
ATOM 5315 O O . LEU C 3 107 ? 181.183 160.748 192.994 1.00 15.99 107 LEU C O 1
ATOM 5320 N N . GLY C 3 108 ? 181.958 162.314 194.391 1.00 16.96 108 GLY C N 1
ATOM 5321 C CA . GLY C 3 108 ? 180.677 162.479 195.038 1.00 16.96 108 GLY C CA 1
ATOM 5322 C C . GLY C 3 108 ? 179.738 163.395 194.276 1.00 16.96 108 GLY C C 1
ATOM 5323 O O . GLY C 3 108 ? 180.005 163.842 193.160 1.00 16.96 108 GLY C O 1
ATOM 5324 N N . VAL C 3 109 ? 178.592 163.660 194.910 1.00 16.31 109 VAL C N 1
ATOM 5325 C CA . VAL C 3 109 ? 177.668 164.698 194.467 1.00 16.31 109 VAL C CA 1
ATOM 5326 C C . VAL C 3 109 ? 178.231 166.082 194.789 1.00 16.31 109 VAL C C 1
ATOM 5327 O O . VAL C 3 109 ? 177.909 167.068 194.116 1.00 16.31 109 VAL C O 1
ATOM 5331 N N . ASN C 3 110 ? 179.167 166.151 195.734 1.00 15.90 110 ASN C N 1
ATOM 5332 C CA . ASN C 3 110 ? 179.795 167.389 196.192 1.00 15.90 110 ASN C CA 1
ATOM 5333 C C . ASN C 3 110 ? 180.742 167.949 195.128 1.00 15.90 110 ASN C C 1
ATOM 5334 O O . ASN C 3 110 ? 181.966 167.851 195.214 1.00 15.90 110 ASN C O 1
ATOM 5339 N N . VAL C 3 111 ? 180.135 168.602 194.127 1.00 14.17 111 VAL C N 1
ATOM 5340 C CA . VAL C 3 111 ? 180.817 168.982 192.886 1.00 14.17 111 VAL C CA 1
ATOM 5341 C C . VAL C 3 111 ? 181.934 169.989 193.145 1.00 14.17 111 VAL C C 1
ATOM 5342 O O . VAL C 3 111 ? 183.038 169.870 192.593 1.00 14.17 111 VAL C O 1
ATOM 5346 N N . THR C 3 112 ? 181.686 170.953 194.037 1.00 14.48 112 THR C N 1
ATOM 5347 C CA . THR C 3 112 ? 182.614 172.058 194.272 1.00 14.48 112 THR C CA 1
ATOM 5348 C C . THR C 3 112 ? 183.952 171.599 194.848 1.00 14.48 112 THR C C 1
ATOM 5349 O O . THR C 3 112 ? 184.958 172.306 194.715 1.00 14.48 112 THR C O 1
ATOM 5353 N N . ASP C 3 113 ? 183.987 170.429 195.487 1.00 15.16 113 ASP C N 1
ATOM 5354 C CA . ASP C 3 113 ? 185.242 169.895 196.000 1.00 15.16 113 ASP C CA 1
ATOM 5355 C C . ASP C 3 113 ? 186.157 169.393 194.887 1.00 15.16 113 ASP C C 1
ATOM 5356 O O . ASP C 3 113 ? 187.386 169.506 195.013 1.00 15.16 113 ASP C O 1
ATOM 5361 N N . HIS C 3 114 ? 185.567 168.907 193.778 1.00 15.40 114 HIS C N 1
ATOM 5362 C CA . HIS C 3 114 ? 186.241 167.997 192.843 1.00 15.40 114 HIS C CA 1
ATOM 5363 C C . HIS C 3 114 ? 187.496 168.593 192.229 1.00 15.40 114 HIS C C 1
ATOM 5364 O O . HIS C 3 114 ? 188.488 167.875 192.043 1.00 15.40 114 HIS C O 1
ATOM 5371 N N . ASP C 3 115 ? 187.467 169.898 191.929 1.00 18.53 115 ASP C N 1
ATOM 5372 C CA . ASP C 3 115 ? 188.605 170.601 191.339 1.00 18.53 115 ASP C CA 1
ATOM 5373 C C . ASP C 3 115 ? 189.860 170.434 192.179 1.00 18.53 115 ASP C C 1
ATOM 5374 O O . ASP C 3 115 ? 190.913 170.032 191.663 1.00 18.53 115 ASP C O 1
ATOM 5379 N N . LEU C 3 116 ? 189.722 170.630 193.498 1.00 18.25 116 LEU C N 1
ATOM 5380 C CA . LEU C 3 116 ? 190.845 170.459 194.414 1.00 18.25 116 LEU C CA 1
ATOM 5381 C C . LEU C 3 116 ? 191.362 169.029 194.384 1.00 18.25 116 LEU C C 1
ATOM 5382 O O . LEU C 3 116 ? 192.580 168.811 194.285 1.00 18.25 116 LEU C O 1
ATOM 5387 N N . THR C 3 117 ? 190.435 168.057 194.338 1.00 15.82 117 THR C N 1
ATOM 5388 C CA . THR C 3 117 ? 190.792 166.645 194.242 1.00 15.82 117 THR C CA 1
ATOM 5389 C C . THR C 3 117 ? 191.603 166.374 192.989 1.00 15.82 117 THR C C 1
ATOM 5390 O O . THR C 3 117 ? 192.655 165.723 193.052 1.00 15.82 117 THR C O 1
ATOM 5394 N N . PHE C 3 118 ? 191.197 166.982 191.870 1.00 18.69 118 PHE C N 1
ATOM 5395 C CA . PHE C 3 118 ? 191.894 166.747 190.615 1.00 18.69 118 PHE C CA 1
ATOM 5396 C C . PHE C 3 118 ? 193.283 167.348 190.637 1.00 18.69 118 PHE C C 1
ATOM 5397 O O . PHE C 3 118 ? 194.205 166.761 190.054 1.00 18.69 118 PHE C O 1
ATOM 5405 N N . GLY C 3 119 ? 193.463 168.457 191.368 1.00 18.66 119 GLY C N 1
ATOM 5406 C CA . GLY C 3 119 ? 194.799 168.997 191.548 1.00 18.66 119 GLY C CA 1
ATOM 5407 C C . GLY C 3 119 ? 195.698 168.013 192.263 1.00 18.66 119 GLY C C 1
ATOM 5408 O O . GLY C 3 119 ? 196.797 167.706 191.785 1.00 18.66 119 GLY C O 1
ATOM 5409 N N . SER C 3 120 ? 195.172 167.399 193.331 1.00 20.55 120 SER C N 1
ATOM 5410 C CA . SER C 3 120 ? 195.906 166.362 194.040 1.00 20.55 120 SER C CA 1
ATOM 5411 C C . SER C 3 120 ? 196.142 165.158 193.149 1.00 20.55 120 SER C C 1
ATOM 5412 O O . SER C 3 120 ? 197.188 164.509 193.250 1.00 20.55 120 SER C O 1
ATOM 5415 N N . LEU C 3 121 ? 195.215 164.889 192.226 1.00 21.39 121 LEU C N 1
ATOM 5416 C CA . LEU C 3 121 ? 195.383 163.736 191.358 1.00 21.39 121 LEU C CA 1
ATOM 5417 C C . LEU C 3 121 ? 196.430 164.010 190.289 1.00 21.39 121 LEU C C 1
ATOM 5418 O O . LEU C 3 121 ? 197.104 163.080 189.835 1.00 21.39 121 LEU C O 1
ATOM 5423 N N . THR C 3 122 ? 196.617 165.277 189.906 1.00 21.06 122 THR C N 1
ATOM 5424 C CA . THR C 3 122 ? 197.450 165.543 188.739 1.00 21.06 122 THR C CA 1
ATOM 5425 C C . THR C 3 122 ? 198.925 165.401 189.079 1.00 21.06 122 THR C C 1
ATOM 5426 O O . THR C 3 122 ? 199.631 164.580 188.475 1.00 21.06 122 THR C O 1
ATOM 5430 N N . GLU C 3 123 ? 199.380 166.134 190.103 1.00 26.44 123 GLU C N 1
ATOM 5431 C CA . GLU C 3 123 ? 200.800 166.223 190.432 1.00 26.44 123 GLU C CA 1
ATOM 5432 C C . GLU C 3 123 ? 201.379 164.878 190.856 1.00 26.44 123 GLU C C 1
ATOM 5433 O O . GLU C 3 123 ? 202.531 164.580 190.512 1.00 26.44 123 GLU C O 1
ATOM 5439 N N . ALA C 3 124 ? 200.569 164.029 191.508 1.00 24.09 124 ALA C N 1
ATOM 5440 C CA . ALA C 3 124 ? 201.004 162.686 191.872 1.00 24.09 124 ALA C CA 1
ATOM 5441 C C . ALA C 3 124 ? 201.352 161.867 190.640 1.00 24.09 124 ALA C C 1
ATOM 5442 O O . ALA C 3 124 ? 202.426 161.251 190.586 1.00 24.09 124 ALA C O 1
ATOM 5444 N N . LEU C 3 125 ? 200.496 161.922 189.610 1.00 23.14 125 LEU C N 1
ATOM 5445 C CA . LEU C 3 125 ? 200.814 161.270 188.344 1.00 23.14 125 LEU C CA 1
ATOM 5446 C C . LEU C 3 125 ? 202.044 161.899 187.717 1.00 23.14 125 LEU C C 1
ATOM 5447 O O . LEU C 3 125 ? 202.944 161.187 187.253 1.00 23.14 125 LEU C O 1
ATOM 5452 N N . GLN C 3 126 ? 202.161 163.228 187.819 1.00 25.04 126 GLN C N 1
ATOM 5453 C CA . GLN C 3 126 ? 203.318 163.922 187.278 1.00 25.04 126 GLN C CA 1
ATOM 5454 C C . GLN C 3 126 ? 204.586 163.615 188.058 1.00 25.04 126 GLN C C 1
ATOM 5455 O O . GLN C 3 126 ? 205.683 163.900 187.568 1.00 25.04 126 GLN C O 1
ATOM 5461 N N . ASN C 3 127 ? 204.460 163.035 189.253 1.00 26.39 127 ASN C N 1
ATOM 5462 C CA . ASN C 3 127 ? 205.626 162.566 189.979 1.00 26.39 127 ASN C CA 1
ATOM 5463 C C . ASN C 3 127 ? 205.905 161.092 189.746 1.00 26.39 127 ASN C C 1
ATOM 5464 O O . ASN C 3 127 ? 207.049 160.658 189.915 1.00 26.39 127 ASN C O 1
ATOM 5469 N N . ASN C 3 128 ? 204.903 160.303 189.362 1.00 27.09 128 ASN C N 1
ATOM 5470 C CA . ASN C 3 128 ? 205.080 158.857 189.349 1.00 27.09 128 ASN C CA 1
ATOM 5471 C C . ASN C 3 128 ? 204.964 158.226 187.971 1.00 27.09 128 ASN C C 1
ATOM 5472 O O . ASN C 3 128 ? 205.890 157.536 187.536 1.00 27.09 128 ASN C O 1
ATOM 5477 N N . VAL C 3 129 ? 203.857 158.434 187.263 1.00 26.56 129 VAL C N 1
ATOM 5478 C CA . VAL C 3 129 ? 203.574 157.630 186.080 1.00 26.56 129 VAL C CA 1
ATOM 5479 C C . VAL C 3 129 ? 204.040 158.323 184.806 1.00 26.56 129 VAL C C 1
ATOM 5480 O O . VAL C 3 129 ? 204.926 157.821 184.107 1.00 26.56 129 VAL C O 1
ATOM 5484 N N . THR C 3 130 ? 203.451 159.466 184.485 1.00 25.64 130 THR C N 1
ATOM 5485 C CA . THR C 3 130 ? 203.689 160.170 183.235 1.00 25.64 130 THR C CA 1
ATOM 5486 C C . THR C 3 130 ? 204.100 161.600 183.528 1.00 25.64 130 THR C C 1
ATOM 5487 O O . THR C 3 130 ? 203.750 162.148 184.575 1.00 25.64 130 THR C O 1
ATOM 5491 N N . PRO C 3 131 ? 204.832 162.242 182.616 1.00 24.75 131 PRO C N 1
ATOM 5492 C CA . PRO C 3 131 ? 204.897 163.703 182.626 1.00 24.75 131 PRO C CA 1
ATOM 5493 C C . PRO C 3 131 ? 203.839 164.376 181.769 1.00 24.75 131 PRO C C 1
ATOM 5494 O O . PRO C 3 131 ? 203.804 165.613 181.735 1.00 24.75 131 PRO C O 1
ATOM 5498 N N . TYR C 3 132 ? 202.985 163.614 181.081 1.00 26.96 132 TYR C N 1
ATOM 5499 C CA . TYR C 3 132 ? 202.030 164.165 180.122 1.00 26.96 132 TYR C CA 1
ATOM 5500 C C . TYR C 3 132 ? 200.629 163.927 180.676 1.00 26.96 132 TYR C C 1
ATOM 5501 O O . TYR C 3 132 ? 200.030 162.878 180.432 1.00 26.96 132 TYR C O 1
ATOM 5510 N N . VAL C 3 133 ? 200.105 164.897 181.419 1.00 24.16 133 VAL C N 1
ATOM 5511 C CA . VAL C 3 133 ? 198.775 164.819 182.014 1.00 24.16 133 VAL C CA 1
ATOM 5512 C C . VAL C 3 133 ? 197.986 166.036 181.557 1.00 24.16 133 VAL C C 1
ATOM 5513 O O . VAL C 3 133 ? 198.488 167.162 181.627 1.00 24.16 133 VAL C O 1
ATOM 5517 N N . VAL C 3 134 ? 196.757 165.817 181.076 1.00 26.30 134 VAL C N 1
ATOM 5518 C CA . VAL C 3 134 ? 195.888 166.912 180.667 1.00 26.30 134 VAL C CA 1
ATOM 5519 C C . VAL C 3 134 ? 194.505 166.723 181.273 1.00 26.30 134 VAL C C 1
ATOM 5520 O O . VAL C 3 134 ? 194.062 165.606 181.548 1.00 26.30 134 VAL C O 1
ATOM 5524 N N . SER C 3 135 ? 193.818 167.845 181.469 1.00 26.04 135 SER C N 1
ATOM 5525 C CA . SER C 3 135 ? 192.491 167.867 182.066 1.00 26.04 135 SER C CA 1
ATOM 5526 C C . SER C 3 135 ? 191.551 168.636 181.156 1.00 26.04 135 SER C C 1
ATOM 5527 O O . SER C 3 135 ? 191.865 169.754 180.736 1.00 26.04 135 SER C O 1
ATOM 5530 N N . LEU C 3 136 ? 190.402 168.042 180.860 1.00 28.56 136 LEU C N 1
ATOM 5531 C CA . LEU C 3 136 ? 189.425 168.626 179.959 1.00 28.56 136 LEU C CA 1
ATOM 5532 C C . LEU C 3 136 ? 188.096 168.775 180.681 1.00 28.56 136 LEU C C 1
ATOM 5533 O O . LEU C 3 136 ? 187.754 167.977 181.555 1.00 28.56 136 LEU C O 1
ATOM 5538 N N . GLN C 3 137 ? 187.349 169.805 180.304 1.00 31.24 137 GLN C N 1
ATOM 5539 C CA . GLN C 3 137 ? 186.037 170.072 180.866 1.00 31.24 137 GLN C CA 1
ATOM 5540 C C . GLN C 3 137 ? 185.045 170.203 179.721 1.00 31.24 137 GLN C C 1
ATOM 5541 O O . GLN C 3 137 ? 185.419 170.533 178.595 1.00 31.24 137 GLN C O 1
ATOM 5547 N N . ALA C 3 138 ? 183.778 169.909 180.001 1.00 32.06 138 ALA C N 1
ATOM 5548 C CA . ALA C 3 138 ? 182.775 169.868 178.947 1.00 32.06 138 ALA C CA 1
ATOM 5549 C C . ALA C 3 138 ? 182.254 171.238 178.548 1.00 32.06 138 ALA C C 1
ATOM 5550 O O . ALA C 3 138 ? 181.578 171.347 177.520 1.00 32.06 138 ALA C O 1
ATOM 5552 N N . LYS C 3 139 ? 182.522 172.272 179.344 1.00 35.34 139 LYS C N 1
ATOM 5553 C CA . LYS C 3 139 ? 182.020 173.604 179.026 1.00 35.34 139 LYS C CA 1
ATOM 5554 C C . LYS C 3 139 ? 182.707 174.198 177.800 1.00 35.34 139 LYS C C 1
ATOM 5555 O O . LYS C 3 139 ? 182.107 175.019 177.100 1.00 35.34 139 LYS C O 1
ATOM 5561 N N . ASP C 3 140 ? 183.947 173.799 177.514 1.00 36.47 140 ASP C N 1
ATOM 5562 C CA . ASP C 3 140 ? 184.671 174.307 176.358 1.00 36.47 140 ASP C CA 1
ATOM 5563 C C . ASP C 3 140 ? 184.967 173.226 175.322 1.00 36.47 140 ASP C C 1
ATOM 5564 O O . ASP C 3 140 ? 185.939 173.341 174.570 1.00 36.47 140 ASP C O 1
ATOM 5569 N N . CYS C 3 141 ? 184.151 172.176 175.272 1.00 37.51 141 CYS C N 1
ATOM 5570 C CA . CYS C 3 141 ? 184.216 171.168 174.213 1.00 37.51 141 CYS C CA 1
ATOM 5571 C C . CYS C 3 141 ? 182.826 170.930 173.629 1.00 37.51 141 CYS C C 1
ATOM 5572 O O . CYS C 3 141 ? 182.198 169.903 173.911 1.00 37.51 141 CYS C O 1
ATOM 5575 N N . PRO C 3 142 ? 182.304 171.863 172.817 1.00 38.25 142 PRO C N 1
ATOM 5576 C CA . PRO C 3 142 ? 180.968 171.626 172.244 1.00 38.25 142 PRO C CA 1
ATOM 5577 C C . PRO C 3 142 ? 180.982 170.622 171.108 1.00 38.25 142 PRO C C 1
ATOM 5578 O O . PRO C 3 142 ? 180.024 169.856 170.948 1.00 38.25 142 PRO C O 1
ATOM 5582 N N . ASP C 3 143 ? 182.044 170.614 170.306 1.00 38.90 143 ASP C N 1
ATOM 5583 C CA . ASP C 3 143 ? 182.158 169.737 169.150 1.00 38.90 143 ASP C CA 1
ATOM 5584 C C . ASP C 3 143 ? 183.529 169.078 169.120 1.00 38.90 143 ASP C C 1
ATOM 5585 O O . ASP C 3 143 ? 184.319 169.251 170.052 1.00 38.90 143 ASP C O 1
ATOM 5590 N N . MET C 3 144 ? 183.826 168.324 168.063 1.00 36.87 144 MET C N 1
ATOM 5591 C CA . MET C 3 144 ? 185.073 167.571 168.013 1.00 36.87 144 MET C CA 1
ATOM 5592 C C . MET C 3 144 ? 186.278 168.457 167.720 1.00 36.87 144 MET C C 1
ATOM 5593 O O . MET C 3 144 ? 187.371 168.194 168.244 1.00 36.87 144 MET C O 1
ATOM 5598 N N . LYS C 3 145 ? 186.082 169.537 166.958 1.00 38.03 145 LYS C N 1
ATOM 5599 C CA . LYS C 3 145 ? 187.183 170.432 166.618 1.00 38.03 145 LYS C CA 1
ATOM 5600 C C . LYS C 3 145 ? 187.681 171.196 167.836 1.00 38.03 145 LYS C C 1
ATOM 5601 O O . LYS C 3 145 ? 188.893 171.312 168.045 1.00 38.03 145 LYS C O 1
ATOM 5607 N N . HIS C 3 146 ? 186.764 171.701 168.666 1.00 39.11 146 HIS C N 1
ATOM 5608 C CA . HIS C 3 146 ? 187.168 172.411 169.876 1.00 39.11 146 HIS C CA 1
ATOM 5609 C C . HIS C 3 146 ? 187.767 171.474 170.912 1.00 39.11 146 HIS C C 1
ATOM 5610 O O . HIS C 3 146 ? 188.722 171.858 171.598 1.00 39.11 146 HIS C O 1
ATOM 5617 N N . PHE C 3 147 ? 187.229 170.252 171.020 1.00 34.34 147 PHE C N 1
ATOM 5618 C CA . PHE C 3 147 ? 187.775 169.231 171.913 1.00 34.34 147 PHE C CA 1
ATOM 5619 C C . PHE C 3 147 ? 189.225 168.938 171.554 1.00 34.34 147 PHE C C 1
ATOM 5620 O O . PHE C 3 147 ? 190.116 168.992 172.415 1.00 34.34 147 PHE C O 1
ATOM 5628 N N . LEU C 3 148 ? 189.495 168.727 170.273 1.00 35.15 148 LEU C N 1
ATOM 5629 C CA . LEU C 3 148 ? 190.833 168.338 169.867 1.00 35.15 148 LEU C CA 1
ATOM 5630 C C . LEU C 3 148 ? 191.802 169.513 169.866 1.00 35.15 148 LEU C C 1
ATOM 5631 O O . LEU C 3 148 ? 192.977 169.335 170.220 1.00 35.15 148 LEU C O 1
ATOM 5636 N N . GLN C 3 149 ? 191.322 170.715 169.529 1.00 36.74 149 GLN C N 1
ATOM 5637 C CA . GLN C 3 149 ? 192.151 171.915 169.598 1.00 36.74 149 GLN C CA 1
ATOM 5638 C C . GLN C 3 149 ? 192.525 172.256 171.034 1.00 36.74 149 GLN C C 1
ATOM 5639 O O . GLN C 3 149 ? 193.646 172.707 171.297 1.00 36.74 149 GLN C O 1
ATOM 5645 N N . LYS C 3 150 ? 191.602 172.052 171.978 1.00 34.51 150 LYS C N 1
ATOM 5646 C CA . LYS C 3 150 ? 191.926 172.295 173.376 1.00 34.51 150 LYS C CA 1
ATOM 5647 C C . LYS C 3 150 ? 192.874 171.229 173.912 1.00 34.51 150 LYS C C 1
ATOM 5648 O O . LYS C 3 150 ? 193.736 171.532 174.743 1.00 34.51 150 LYS C O 1
ATOM 5654 N N . LEU C 3 151 ? 192.752 169.989 173.424 1.00 31.74 151 LEU C N 1
ATOM 5655 C CA . LEU C 3 151 ? 193.631 168.915 173.884 1.00 31.74 151 LEU C CA 1
ATOM 5656 C C . LEU C 3 151 ? 195.071 169.111 173.411 1.00 31.74 151 LEU C C 1
ATOM 5657 O O . LEU C 3 151 ? 196.018 168.932 174.195 1.00 31.74 151 LEU C O 1
ATOM 5662 N N . ILE C 3 152 ? 195.253 169.496 172.144 1.00 35.15 152 ILE C N 1
ATOM 5663 C CA . ILE C 3 152 ? 196.593 169.527 171.563 1.00 35.15 152 ILE C CA 1
ATOM 5664 C C . ILE C 3 152 ? 197.459 170.622 172.189 1.00 35.15 152 ILE C C 1
ATOM 5665 O O . ILE C 3 152 ? 198.646 170.402 172.435 1.00 35.15 152 ILE C O 1
ATOM 5670 N N . SER C 3 153 ? 196.880 171.784 172.520 1.00 35.84 153 SER C N 1
ATOM 5671 C CA . SER C 3 153 ? 197.680 172.884 173.064 1.00 35.84 153 SER C CA 1
ATOM 5672 C C . SER C 3 153 ? 198.159 172.586 174.481 1.00 35.84 153 SER C C 1
ATOM 5673 O O . SER C 3 153 ? 199.310 172.887 174.832 1.00 35.84 153 SER C O 1
ATOM 5676 N N . GLN C 3 154 ? 197.291 171.986 175.302 1.00 34.41 154 GLN C N 1
ATOM 5677 C CA . GLN C 3 154 ? 197.703 171.518 176.620 1.00 34.41 154 GLN C CA 1
ATOM 5678 C C . GLN C 3 154 ? 198.708 170.380 176.527 1.00 34.41 154 GLN C C 1
ATOM 5679 O O . GLN C 3 154 ? 199.464 170.147 177.473 1.00 34.41 154 GLN C O 1
ATOM 5685 N N . LEU C 3 155 ? 198.709 169.629 175.427 1.00 35.82 155 LEU C N 1
ATOM 5686 C CA . LEU C 3 155 ? 199.802 168.681 175.243 1.00 35.82 155 LEU C CA 1
ATOM 5687 C C . LEU C 3 155 ? 201.111 169.389 174.903 1.00 35.82 155 LEU C C 1
ATOM 5688 O O . LEU C 3 155 ? 202.171 168.993 175.397 1.00 35.82 155 LEU C O 1
ATOM 5693 N N . MET C 3 156 ? 201.064 170.435 174.064 1.00 41.72 156 MET C N 1
ATOM 5694 C CA . MET C 3 156 ? 202.305 171.100 173.643 1.00 41.72 156 MET C CA 1
ATOM 5695 C C . MET C 3 156 ? 202.965 171.890 174.766 1.00 41.72 156 MET C C 1
ATOM 5696 O O . MET C 3 156 ? 204.198 171.898 174.863 1.00 41.72 156 MET C O 1
ATOM 5701 N N . ASP C 3 157 ? 202.187 172.597 175.596 1.00 43.78 157 ASP C N 1
ATOM 5702 C CA . ASP C 3 157 ? 202.832 173.488 176.564 1.00 43.78 157 ASP C CA 1
ATOM 5703 C C . ASP C 3 157 ? 203.504 172.713 177.699 1.00 43.78 157 ASP C C 1
ATOM 5704 O O . ASP C 3 157 ? 204.556 173.127 178.198 1.00 43.78 157 ASP C O 1
ATOM 5709 N N . CYS C 3 158 ? 202.920 171.591 178.115 1.00 47.15 158 CYS C N 1
ATOM 5710 C CA . CYS C 3 158 ? 203.558 170.722 179.102 1.00 47.15 158 CYS C CA 1
ATOM 5711 C C . CYS C 3 158 ? 204.770 170.019 178.505 1.00 47.15 158 CYS C C 1
ATOM 5712 O O . CYS C 3 158 ? 205.052 168.869 178.832 1.00 47.15 158 CYS C O 1
ATOM 5715 N N . THR C 3 177 ? 195.874 176.116 161.966 1.00 67.42 177 THR C N 1
ATOM 5716 C CA . THR C 3 177 ? 196.769 175.090 161.448 1.00 67.42 177 THR C CA 1
ATOM 5717 C C . THR C 3 177 ? 195.938 173.837 161.168 1.00 67.42 177 THR C C 1
ATOM 5718 O O . THR C 3 177 ? 196.326 172.985 160.358 1.00 67.42 177 THR C O 1
ATOM 5722 N N . HIS C 3 178 ? 194.779 173.772 161.834 1.00 58.52 178 HIS C N 1
ATOM 5723 C CA . HIS C 3 178 ? 193.768 172.721 161.677 1.00 58.52 178 HIS C CA 1
ATOM 5724 C C . HIS C 3 178 ? 194.349 171.339 161.999 1.00 58.52 178 HIS C C 1
ATOM 5725 O O . HIS C 3 178 ? 194.521 170.477 161.136 1.00 58.52 178 HIS C O 1
ATOM 5732 N N . TYR C 3 179 ? 194.676 171.174 163.278 1.00 53.57 179 TYR C N 1
ATOM 5733 C CA . TYR C 3 179 ? 195.211 169.919 163.785 1.00 53.57 179 TYR C CA 1
ATOM 5734 C C . TYR C 3 179 ? 194.185 168.791 163.708 1.00 53.57 179 TYR C C 1
ATOM 5735 O O . TYR C 3 179 ? 192.973 169.012 163.753 1.00 53.57 179 TYR C O 1
ATOM 5744 N N . SER C 3 180 ? 194.697 167.567 163.602 1.00 44.86 180 SER C N 1
ATOM 5745 C CA . SER C 3 180 ? 193.889 166.361 163.484 1.00 44.86 180 SER C CA 1
ATOM 5746 C C . SER C 3 180 ? 194.414 165.339 164.482 1.00 44.86 180 SER C C 1
ATOM 5747 O O . SER C 3 180 ? 195.173 165.667 165.397 1.00 44.86 180 SER C O 1
ATOM 5750 N N . MET C 3 181 ? 194.007 164.085 164.306 1.00 41.12 181 MET C N 1
ATOM 5751 C CA . MET C 3 181 ? 194.558 163.008 165.114 1.00 41.12 181 MET C CA 1
ATOM 5752 C C . MET C 3 181 ? 195.969 162.626 164.675 1.00 41.12 181 MET C C 1
ATOM 5753 O O . MET C 3 181 ? 196.741 162.099 165.484 1.00 41.12 181 MET C O 1
ATOM 5758 N N . ASP C 3 182 ? 196.360 162.954 163.444 1.00 43.38 182 ASP C N 1
ATOM 5759 C CA . ASP C 3 182 ? 197.713 162.651 162.996 1.00 43.38 182 ASP C CA 1
ATOM 5760 C C . ASP C 3 182 ? 198.742 163.592 163.607 1.00 43.38 182 ASP C C 1
ATOM 5761 O O . ASP C 3 182 ? 199.900 163.195 163.794 1.00 43.38 182 ASP C O 1
ATOM 5766 N N . SER C 3 183 ? 198.341 164.827 163.933 1.00 41.60 183 SER C N 1
ATOM 5767 C CA . SER C 3 183 ? 199.253 165.763 164.591 1.00 41.60 183 SER C CA 1
ATOM 5768 C C . SER C 3 183 ? 199.614 165.303 165.997 1.00 41.60 183 SER C C 1
ATOM 5769 O O . SER C 3 183 ? 200.732 165.541 166.461 1.00 41.60 183 SER C O 1
ATOM 5772 N N . LEU C 3 184 ? 198.676 164.648 166.688 1.00 38.28 184 LEU C N 1
ATOM 5773 C CA . LEU C 3 184 ? 198.958 164.101 168.015 1.00 38.28 184 LEU C CA 1
ATOM 5774 C C . LEU C 3 184 ? 200.012 163.003 167.945 1.00 38.28 184 LEU C C 1
ATOM 5775 O O . LEU C 3 184 ? 200.942 162.969 168.761 1.00 38.28 184 LEU C O 1
ATOM 5780 N N . SER C 3 185 ? 199.890 162.110 166.960 1.00 34.96 185 SER C N 1
ATOM 5781 C CA . SER C 3 185 ? 200.870 161.045 166.782 1.00 34.96 185 SER C CA 1
ATOM 5782 C C . SER C 3 185 ? 202.223 161.598 166.358 1.00 34.96 185 SER C C 1
ATOM 5783 O O . SER C 3 185 ? 203.268 161.102 166.799 1.00 34.96 185 SER C O 1
ATOM 5786 N N . SER C 3 186 ? 202.221 162.632 165.508 1.00 37.33 186 SER C N 1
ATOM 5787 C CA . SER C 3 186 ? 203.470 163.272 165.102 1.00 37.33 186 SER C CA 1
ATOM 5788 C C . SER C 3 186 ? 204.163 163.946 166.280 1.00 37.33 186 SER C C 1
ATOM 5789 O O . SER C 3 186 ? 205.386 163.839 166.430 1.00 37.33 186 SER C O 1
ATOM 5792 N N . TRP C 3 187 ? 203.393 164.622 167.140 1.00 36.33 187 TRP C N 1
ATOM 5793 C CA . TRP C 3 187 ? 203.968 165.266 168.318 1.00 36.33 187 TRP C CA 1
ATOM 5794 C C . TRP C 3 187 ? 204.519 164.237 169.296 1.00 36.33 187 TRP C C 1
ATOM 5795 O O . TRP C 3 187 ? 205.579 164.449 169.896 1.00 36.33 187 TRP C O 1
ATOM 5806 N N . TYR C 3 188 ? 203.803 163.122 169.478 1.00 33.51 188 TYR C N 1
ATOM 5807 C CA . TYR C 3 188 ? 204.261 162.092 170.405 1.00 33.51 188 TYR C CA 1
ATOM 5808 C C . TYR C 3 188 ? 205.539 161.430 169.909 1.00 33.51 188 TYR C C 1
ATOM 5809 O O . TYR C 3 188 ? 206.481 161.225 170.688 1.00 33.51 188 TYR C O 1
ATOM 5818 N N . MET C 3 189 ? 205.596 161.110 168.611 1.00 39.05 189 MET C N 1
ATOM 5819 C CA . MET C 3 189 ? 206.804 160.536 168.029 1.00 39.05 189 MET C CA 1
ATOM 5820 C C . MET C 3 189 ? 207.957 161.530 168.043 1.00 39.05 189 MET C C 1
ATOM 5821 O O . MET C 3 189 ? 209.121 161.125 168.131 1.00 39.05 189 MET C O 1
ATOM 5826 N N . THR C 3 190 ? 207.657 162.828 167.969 1.00 36.09 190 THR C N 1
ATOM 5827 C CA . THR C 3 190 ? 208.701 163.838 168.090 1.00 36.09 190 THR C CA 1
ATOM 5828 C C . THR C 3 190 ? 209.261 163.897 169.508 1.00 36.09 190 THR C C 1
ATOM 5829 O O . THR C 3 190 ? 210.480 163.874 169.703 1.00 36.09 190 THR C O 1
ATOM 5833 N N . VAL C 3 191 ? 208.390 163.948 170.517 1.00 35.57 191 VAL C N 1
ATOM 5834 C CA . VAL C 3 191 ? 208.898 164.201 171.864 1.00 35.57 191 VAL C CA 1
ATOM 5835 C C . VAL C 3 191 ? 209.489 162.946 172.508 1.00 35.57 191 VAL C C 1
ATOM 5836 O O . VAL C 3 191 ? 210.419 163.055 173.315 1.00 35.57 191 VAL C O 1
ATOM 5840 N N . THR C 3 192 ? 209.001 161.747 172.180 1.00 35.36 192 THR C N 1
ATOM 5841 C CA . THR C 3 192 ? 209.543 160.563 172.844 1.00 35.36 192 THR C CA 1
ATOM 5842 C C . THR C 3 192 ? 210.836 160.090 172.192 1.00 35.36 192 THR C C 1
ATOM 5843 O O . THR C 3 192 ? 211.885 160.047 172.845 1.00 35.36 192 THR C O 1
ATOM 5847 N N . GLN C 3 193 ? 210.765 159.731 170.908 1.00 38.48 193 GLN C N 1
ATOM 5848 C CA . GLN C 3 193 ? 211.873 159.194 170.101 1.00 38.48 193 GLN C CA 1
ATOM 5849 C C . GLN C 3 193 ? 212.515 157.960 170.730 1.00 38.48 193 GLN C C 1
ATOM 5850 O O . GLN C 3 193 ? 213.588 158.045 171.325 1.00 38.48 193 GLN C O 1
ATOM 5856 N N . SER C 3 212 ? 207.898 156.893 175.098 1.00 30.83 212 SER C N 1
ATOM 5857 C CA . SER C 3 212 ? 207.604 155.799 176.021 1.00 30.83 212 SER C CA 1
ATOM 5858 C C . SER C 3 212 ? 206.563 156.001 177.167 1.00 30.83 212 SER C C 1
ATOM 5859 O O . SER C 3 212 ? 205.875 155.037 177.476 1.00 30.83 212 SER C O 1
ATOM 5862 N N . PRO C 3 213 ? 206.415 157.175 177.808 1.00 25.81 213 PRO C N 1
ATOM 5863 C CA . PRO C 3 213 ? 205.341 157.308 178.794 1.00 25.81 213 PRO C CA 1
ATOM 5864 C C . PRO C 3 213 ? 203.994 157.480 178.110 1.00 25.81 213 PRO C C 1
ATOM 5865 O O . PRO C 3 213 ? 203.923 157.956 176.966 1.00 25.81 213 PRO C O 1
ATOM 5869 N N . PRO C 3 214 ? 202.905 157.101 178.771 1.00 26.48 214 PRO C N 1
ATOM 5870 C CA . PRO C 3 214 ? 201.574 157.338 178.200 1.00 26.48 214 PRO C CA 1
ATOM 5871 C C . PRO C 3 214 ? 201.192 158.806 178.278 1.00 26.48 214 PRO C C 1
ATOM 5872 O O . PRO C 3 214 ? 201.866 159.628 178.899 1.00 26.48 214 PRO C O 1
ATOM 5876 N N . VAL C 3 215 ? 200.084 159.133 177.623 1.00 23.16 215 VAL C N 1
ATOM 5877 C CA . VAL C 3 215 ? 199.371 160.375 177.885 1.00 23.16 215 VAL C CA 1
ATOM 5878 C C . VAL C 3 215 ? 198.112 160.031 178.669 1.00 23.16 215 VAL C C 1
ATOM 5879 O O . VAL C 3 215 ? 197.507 158.969 178.474 1.00 23.16 215 VAL C O 1
ATOM 5883 N N . VAL C 3 216 ? 197.775 160.876 179.634 1.00 21.40 216 VAL C N 1
ATOM 5884 C CA . VAL C 3 216 ? 196.606 160.678 180.477 1.00 21.40 216 VAL C CA 1
ATOM 5885 C C . VAL C 3 216 ? 195.678 161.862 180.282 1.00 21.40 216 VAL C C 1
ATOM 5886 O O . VAL C 3 216 ? 196.105 163.018 180.393 1.00 21.40 216 VAL C O 1
ATOM 5890 N N . VAL C 3 217 ? 194.418 161.575 179.981 1.00 21.87 217 VAL C N 1
ATOM 5891 C CA . VAL C 3 217 ? 193.402 162.591 179.758 1.00 21.87 217 VAL C CA 1
ATOM 5892 C C . VAL C 3 217 ? 192.328 162.393 180.810 1.00 21.87 217 VAL C C 1
ATOM 5893 O O . VAL C 3 217 ? 191.690 161.336 180.854 1.00 21.87 217 VAL C O 1
ATOM 5897 N N . ILE C 3 218 ? 192.117 163.401 181.650 1.00 20.64 218 ILE C N 1
ATOM 5898 C CA . ILE C 3 218 ? 191.084 163.351 182.676 1.00 20.64 218 ILE C CA 1
ATOM 5899 C C . ILE C 3 218 ? 189.919 164.199 182.207 1.00 20.64 218 ILE C C 1
ATOM 5900 O O . ILE C 3 218 ? 190.060 165.410 182.012 1.00 20.64 218 ILE C O 1
ATOM 5905 N N . LEU C 3 219 ? 188.771 163.569 182.051 1.00 23.53 219 LEU C N 1
ATOM 5906 C CA . LEU C 3 219 ? 187.541 164.257 181.707 1.00 23.53 219 LEU C CA 1
ATOM 5907 C C . LEU C 3 219 ? 186.748 164.394 183.001 1.00 23.53 219 LEU C C 1
ATOM 5908 O O . LEU C 3 219 ? 186.327 163.392 183.584 1.00 23.53 219 LEU C O 1
ATOM 5913 N N . LYS C 3 220 ? 186.573 165.635 183.459 1.00 26.12 220 LYS C N 1
ATOM 5914 C CA . LYS C 3 220 ? 186.180 165.880 184.843 1.00 26.12 220 LYS C CA 1
ATOM 5915 C C . LYS C 3 220 ? 184.724 165.514 185.115 1.00 26.12 220 LYS C C 1
ATOM 5916 O O . LYS C 3 220 ? 184.410 164.977 186.182 1.00 26.12 220 LYS C O 1
ATOM 5922 N N . ASP C 3 221 ? 183.815 165.820 184.189 1.00 30.58 221 ASP C N 1
ATOM 5923 C CA . ASP C 3 221 ? 182.372 165.694 184.424 1.00 30.58 221 ASP C CA 1
ATOM 5924 C C . ASP C 3 221 ? 181.587 164.978 183.311 1.00 30.58 221 ASP C C 1
ATOM 5925 O O . ASP C 3 221 ? 181.251 165.546 182.273 1.00 30.58 221 ASP C O 1
ATOM 5930 N N . MET C 3 222 ? 181.261 163.700 183.560 1.00 28.67 222 MET C N 1
ATOM 5931 C CA . MET C 3 222 ? 180.551 162.874 182.577 1.00 28.67 222 MET C CA 1
ATOM 5932 C C . MET C 3 222 ? 179.143 163.344 182.275 1.00 28.67 222 MET C C 1
ATOM 5933 O O . MET C 3 222 ? 178.630 163.053 181.190 1.00 28.67 222 MET C O 1
ATOM 5938 N N . GLU C 3 223 ? 178.486 164.014 183.213 1.00 23.43 223 GLU C N 1
ATOM 5939 C CA . GLU C 3 223 ? 177.112 164.428 182.968 1.00 23.43 223 GLU C CA 1
ATOM 5940 C C . GLU C 3 223 ? 177.039 165.511 181.896 1.00 23.43 223 GLU C C 1
ATOM 5941 O O . GLU C 3 223 ? 176.054 165.595 181.156 1.00 23.43 223 GLU C O 1
ATOM 5947 N N . SER C 3 224 ? 178.074 166.341 181.791 1.00 28.45 224 SER C N 1
ATOM 5948 C CA . SER C 3 224 ? 177.994 167.530 180.955 1.00 28.45 224 SER C CA 1
ATOM 5949 C C . SER C 3 224 ? 178.486 167.338 179.519 1.00 28.45 224 SER C C 1
ATOM 5950 O O . SER C 3 224 ? 178.112 168.144 178.661 1.00 28.45 224 SER C O 1
ATOM 5953 N N . PHE C 3 225 ? 179.325 166.338 179.231 1.00 28.95 225 PHE C N 1
ATOM 5954 C CA . PHE C 3 225 ? 179.746 166.099 177.848 1.00 28.95 225 PHE C CA 1
ATOM 5955 C C . PHE C 3 225 ? 178.601 165.667 176.944 1.00 28.95 225 PHE C C 1
ATOM 5956 O O . PHE C 3 225 ? 177.670 164.970 177.355 1.00 28.95 225 PHE C O 1
ATOM 5964 N N . ALA C 3 226 ? 178.694 166.101 175.691 1.00 32.14 226 ALA C N 1
ATOM 5965 C CA . ALA C 3 226 ? 177.835 165.594 174.639 1.00 32.14 226 ALA C CA 1
ATOM 5966 C C . ALA C 3 226 ? 178.188 164.147 174.329 1.00 32.14 226 ALA C C 1
ATOM 5967 O O . ALA C 3 226 ? 179.329 163.711 174.490 1.00 32.14 226 ALA C O 1
ATOM 5969 N N . THR C 3 227 ? 177.175 163.400 173.898 1.00 32.25 227 THR C N 1
ATOM 5970 C CA . THR C 3 227 ? 177.349 161.998 173.543 1.00 32.25 227 THR C CA 1
ATOM 5971 C C . THR C 3 227 ? 178.247 161.837 172.318 1.00 32.25 227 THR C C 1
ATOM 5972 O O . THR C 3 227 ? 179.114 160.948 172.279 1.00 32.25 227 THR C O 1
ATOM 5976 N N . LYS C 3 228 ? 178.075 162.717 171.329 1.00 33.51 228 LYS C N 1
ATOM 5977 C CA . LYS C 3 228 ? 178.705 162.535 170.028 1.00 33.51 228 LYS C CA 1
ATOM 5978 C C . LYS C 3 228 ? 180.211 162.741 170.084 1.00 33.51 228 LYS C C 1
ATOM 5979 O O . LYS C 3 228 ? 180.958 162.008 169.428 1.00 33.51 228 LYS C O 1
ATOM 5985 N N . VAL C 3 229 ? 180.679 163.724 170.858 1.00 30.89 229 VAL C N 1
ATOM 5986 C CA . VAL C 3 229 ? 182.120 163.957 170.936 1.00 30.89 229 VAL C CA 1
ATOM 5987 C C . VAL C 3 229 ? 182.820 162.835 171.698 1.00 30.89 229 VAL C C 1
ATOM 5988 O O . VAL C 3 229 ? 183.950 162.468 171.357 1.00 30.89 229 VAL C O 1
ATOM 5992 N N . LEU C 3 230 ? 182.142 162.217 172.670 1.00 31.56 230 LEU C N 1
ATOM 5993 C CA . LEU C 3 230 ? 182.716 161.072 173.367 1.00 31.56 230 LEU C CA 1
ATOM 5994 C C . LEU C 3 230 ? 182.811 159.861 172.453 1.00 31.56 230 LEU C C 1
ATOM 5995 O O . LEU C 3 230 ? 183.854 159.195 172.405 1.00 31.56 230 LEU C O 1
ATOM 6000 N N . GLN C 3 231 ? 181.729 159.570 171.718 1.00 30.50 231 GLN C N 1
ATOM 6001 C CA . GLN C 3 231 ? 181.739 158.438 170.795 1.00 30.50 231 GLN C CA 1
ATOM 6002 C C . GLN C 3 231 ? 182.777 158.620 169.697 1.00 30.50 231 GLN C C 1
ATOM 6003 O O . GLN C 3 231 ? 183.536 157.690 169.393 1.00 30.50 231 GLN C O 1
ATOM 6009 N N . ASP C 3 232 ? 182.857 159.826 169.126 1.00 31.00 232 ASP C N 1
ATOM 6010 C CA . ASP C 3 232 ? 183.824 160.088 168.068 1.00 31.00 232 ASP C CA 1
ATOM 6011 C C . ASP C 3 232 ? 185.251 160.028 168.586 1.00 31.00 232 ASP C C 1
ATOM 6012 O O . ASP C 3 232 ? 186.120 159.469 167.914 1.00 31.00 232 ASP C O 1
ATOM 6017 N N . PHE C 3 233 ? 185.510 160.563 169.785 1.00 30.52 233 PHE C N 1
ATOM 6018 C CA . PHE C 3 233 ? 186.861 160.519 170.334 1.00 30.52 233 PHE C CA 1
ATOM 6019 C C . PHE C 3 233 ? 187.298 159.096 170.645 1.00 30.52 233 PHE C C 1
ATOM 6020 O O . PHE C 3 233 ? 188.447 158.732 170.371 1.00 30.52 233 PHE C O 1
ATOM 6028 N N . ILE C 3 234 ? 186.392 158.270 171.177 1.00 26.58 234 ILE C N 1
ATOM 6029 C CA . ILE C 3 234 ? 186.730 156.878 171.457 1.00 26.58 234 ILE C CA 1
ATOM 6030 C C . ILE C 3 234 ? 187.004 156.111 170.163 1.00 26.58 234 ILE C C 1
ATOM 6031 O O . ILE C 3 234 ? 188.010 155.396 170.058 1.00 26.58 234 ILE C O 1
ATOM 6036 N N . ILE C 3 235 ? 186.150 156.291 169.145 1.00 26.20 235 ILE C N 1
ATOM 6037 C CA . ILE C 3 235 ? 186.311 155.561 167.884 1.00 26.20 235 ILE C CA 1
ATOM 6038 C C . ILE C 3 235 ? 187.582 155.988 167.147 1.00 26.20 235 ILE C C 1
ATOM 6039 O O . ILE C 3 235 ? 188.320 155.140 166.632 1.00 26.20 235 ILE C O 1
ATOM 6044 N N . ILE C 3 236 ? 187.881 157.291 167.113 1.00 26.98 236 ILE C N 1
ATOM 6045 C CA . ILE C 3 236 ? 189.103 157.754 166.459 1.00 26.98 236 ILE C CA 1
ATOM 6046 C C . ILE C 3 236 ? 190.345 157.308 167.225 1.00 26.98 236 ILE C C 1
ATOM 6047 O O . ILE C 3 236 ? 191.309 156.816 166.627 1.00 26.98 236 ILE C O 1
ATOM 6052 N N . SER C 3 237 ? 190.338 157.435 168.555 1.00 28.64 237 SER C N 1
ATOM 6053 C CA . SER C 3 237 ? 191.552 157.167 169.315 1.00 28.64 237 SER C CA 1
ATOM 6054 C C . SER C 3 237 ? 191.835 155.679 169.458 1.00 28.64 237 SER C C 1
ATOM 6055 O O . SER C 3 237 ? 192.985 155.301 169.704 1.00 28.64 237 SER C O 1
ATOM 6058 N N . SER C 3 238 ? 190.815 154.825 169.327 1.00 28.51 238 SER C N 1
ATOM 6059 C CA . SER C 3 238 ? 191.025 153.394 169.528 1.00 28.51 238 SER C CA 1
ATOM 6060 C C . SER C 3 238 ? 191.835 152.768 168.402 1.00 28.51 238 SER C C 1
ATOM 6061 O O . SER C 3 238 ? 192.657 151.878 168.645 1.00 28.51 238 SER C O 1
ATOM 6064 N N . GLN C 3 239 ? 191.617 153.204 167.163 1.00 29.27 239 GLN C N 1
ATOM 6065 C CA . GLN C 3 239 ? 192.317 152.604 166.036 1.00 29.27 239 GLN C CA 1
ATOM 6066 C C . GLN C 3 239 ? 193.759 153.075 165.908 1.00 29.27 239 GLN C C 1
ATOM 6067 O O . GLN C 3 239 ? 194.515 152.487 165.130 1.00 29.27 239 GLN C O 1
ATOM 6073 N N . HIS C 3 240 ? 194.159 154.116 166.636 1.00 30.31 240 HIS C N 1
ATOM 6074 C CA . HIS C 3 240 ? 195.538 154.590 166.637 1.00 30.31 240 HIS C CA 1
ATOM 6075 C C . HIS C 3 240 ? 196.253 154.307 167.954 1.00 30.31 240 HIS C C 1
ATOM 6076 O O . HIS C 3 240 ? 197.179 155.030 168.322 1.00 30.31 240 HIS C O 1
ATOM 6083 N N . LEU C 3 241 ? 195.848 153.253 168.669 1.00 30.56 241 LEU C N 1
ATOM 6084 C CA . LEU C 3 241 ? 196.435 152.954 169.972 1.00 30.56 241 LEU C CA 1
ATOM 6085 C C . LEU C 3 241 ? 197.853 152.416 169.878 1.00 30.56 241 LEU C C 1
ATOM 6086 O O . LEU C 3 241 ? 198.556 152.386 170.891 1.00 30.56 241 LEU C O 1
ATOM 6091 N N . HIS C 3 242 ? 198.283 151.970 168.698 1.00 33.41 242 HIS C N 1
ATOM 6092 C CA . HIS C 3 242 ? 199.614 151.394 168.571 1.00 33.41 242 HIS C CA 1
ATOM 6093 C C . HIS C 3 242 ? 200.701 152.460 168.588 1.00 33.41 242 HIS C C 1
ATOM 6094 O O . HIS C 3 242 ? 201.827 152.179 169.009 1.00 33.41 242 HIS C O 1
ATOM 6101 N N . GLU C 3 243 ? 200.395 153.680 168.146 1.00 33.75 243 GLU C N 1
ATOM 6102 C CA . GLU C 3 243 ? 201.389 154.746 168.100 1.00 33.75 243 GLU C CA 1
ATOM 6103 C C . GLU C 3 243 ? 201.005 155.960 168.938 1.00 33.75 243 GLU C C 1
ATOM 6104 O O . GLU C 3 243 ? 201.668 157.000 168.846 1.00 33.75 243 GLU C O 1
ATOM 6110 N N . PHE C 3 244 ? 199.980 155.846 169.779 1.00 31.95 244 PHE C N 1
ATOM 6111 C CA . PHE C 3 244 ? 199.574 156.921 170.675 1.00 31.95 244 PHE C CA 1
ATOM 6112 C C . PHE C 3 244 ? 198.885 156.318 171.892 1.00 31.95 244 PHE C C 1
ATOM 6113 O O . PHE C 3 244 ? 197.665 156.117 171.874 1.00 31.95 244 PHE C O 1
ATOM 6121 N N . PRO C 3 245 ? 199.624 156.009 172.959 1.00 28.23 245 PRO C N 1
ATOM 6122 C CA . PRO C 3 245 ? 199.030 155.316 174.113 1.00 28.23 245 PRO C CA 1
ATOM 6123 C C . PRO C 3 245 ? 198.161 156.245 174.948 1.00 28.23 245 PRO C C 1
ATOM 6124 O O . PRO C 3 245 ? 198.638 157.231 175.508 1.00 28.23 245 PRO C O 1
ATOM 6128 N N . LEU C 3 246 ? 196.877 155.919 175.036 1.00 23.85 246 LEU C N 1
ATOM 6129 C CA . LEU C 3 246 ? 195.890 156.761 175.694 1.00 23.85 246 LEU C CA 1
ATOM 6130 C C . LEU C 3 246 ? 195.310 156.032 176.898 1.00 23.85 246 LEU C C 1
ATOM 6131 O O . LEU C 3 246 ? 194.901 154.873 176.786 1.00 23.85 246 LEU C O 1
ATOM 6136 N N . ILE C 3 247 ? 195.287 156.708 178.046 1.00 21.39 247 ILE C N 1
ATOM 6137 C CA . ILE C 3 247 ? 194.610 156.241 179.253 1.00 21.39 247 ILE C CA 1
ATOM 6138 C C . ILE C 3 247 ? 193.597 157.301 179.657 1.00 21.39 247 ILE C C 1
ATOM 6139 O O . ILE C 3 247 ? 193.935 158.486 179.733 1.00 21.39 247 ILE C O 1
ATOM 6144 N N . LEU C 3 248 ? 192.360 156.887 179.908 1.00 21.90 248 LEU C N 1
ATOM 6145 C CA . LEU C 3 248 ? 191.280 157.823 180.211 1.00 21.90 248 LEU C CA 1
ATOM 6146 C C . LEU C 3 248 ? 190.775 157.619 181.632 1.00 21.90 248 LEU C C 1
ATOM 6147 O O . LEU C 3 248 ? 190.444 156.497 182.020 1.00 21.90 248 LEU C O 1
ATOM 6152 N N . ILE C 3 249 ? 190.714 158.699 182.402 1.00 19.55 249 ILE C N 1
ATOM 6153 C CA . ILE C 3 249 ? 190.040 158.709 183.694 1.00 19.55 249 ILE C CA 1
ATOM 6154 C C . ILE C 3 249 ? 188.730 159.462 183.529 1.00 19.55 249 ILE C C 1
ATOM 6155 O O . ILE C 3 249 ? 188.711 160.574 182.992 1.00 19.55 249 ILE C O 1
ATOM 6160 N N . PHE C 3 250 ? 187.633 158.860 183.980 1.00 22.29 250 PHE C N 1
ATOM 6161 C CA . PHE C 3 250 ? 186.302 159.436 183.842 1.00 22.29 250 PHE C CA 1
ATOM 6162 C C . PHE C 3 250 ? 185.836 159.885 185.219 1.00 22.29 250 PHE C C 1
ATOM 6163 O O . PHE C 3 250 ? 185.569 159.049 186.088 1.00 22.29 250 PHE C O 1
ATOM 6171 N N . GLY C 3 251 ? 185.740 161.194 185.420 1.00 20.41 251 GLY C N 1
ATOM 6172 C CA . GLY C 3 251 ? 185.233 161.718 186.672 1.00 20.41 251 GLY C CA 1
ATOM 6173 C C . GLY C 3 251 ? 183.724 161.668 186.744 1.00 20.41 251 GLY C C 1
ATOM 6174 O O . GLY C 3 251 ? 183.039 162.440 186.072 1.00 20.41 251 GLY C O 1
ATOM 6175 N N . ILE C 3 252 ? 183.187 160.772 187.560 1.00 19.67 252 ILE C N 1
ATOM 6176 C CA . ILE C 3 252 ? 181.756 160.519 187.622 1.00 19.67 252 ILE C CA 1
ATOM 6177 C C . ILE C 3 252 ? 181.241 161.032 188.958 1.00 19.67 252 ILE C C 1
ATOM 6178 O O . ILE C 3 252 ? 181.856 160.789 190.001 1.00 19.67 252 ILE C O 1
ATOM 6183 N N . ALA C 3 253 ? 180.122 161.752 188.928 1.00 19.56 253 ALA C N 1
ATOM 6184 C CA . ALA C 3 253 ? 179.497 162.261 190.141 1.00 19.56 253 ALA C CA 1
ATOM 6185 C C . ALA C 3 253 ? 178.428 161.332 190.692 1.00 19.56 253 ALA C C 1
ATOM 6186 O O . ALA C 3 253 ? 178.358 161.129 191.904 1.00 19.56 253 ALA C O 1
ATOM 6188 N N . THR C 3 254 ? 177.595 160.765 189.834 1.00 21.67 254 THR C N 1
ATOM 6189 C CA . THR C 3 254 ? 176.541 159.846 190.238 1.00 21.67 254 THR C CA 1
ATOM 6190 C C . THR C 3 254 ? 177.081 158.414 190.239 1.00 21.67 254 THR C C 1
ATOM 6191 O O . THR C 3 254 ? 178.292 158.192 190.292 1.00 21.67 254 THR C O 1
ATOM 6195 N N . SER C 3 255 ? 176.182 157.432 190.245 1.00 25.60 255 SER C N 1
ATOM 6196 C CA . SER C 3 255 ? 176.536 156.029 190.093 1.00 25.60 255 SER C CA 1
ATOM 6197 C C . SER C 3 255 ? 177.144 155.774 188.708 1.00 25.60 255 SER C C 1
ATOM 6198 O O . SER C 3 255 ? 176.919 156.548 187.777 1.00 25.60 255 SER C O 1
ATOM 6201 N N . PRO C 3 256 ? 177.939 154.702 188.548 1.00 27.20 256 PRO C N 1
ATOM 6202 C CA . PRO C 3 256 ? 178.621 154.475 187.256 1.00 27.20 256 PRO C CA 1
ATOM 6203 C C . PRO C 3 256 ? 177.711 154.088 186.094 1.00 27.20 256 PRO C C 1
ATOM 6204 O O . PRO C 3 256 ? 178.185 154.084 184.948 1.00 27.20 256 PRO C O 1
ATOM 6208 N N . ILE C 3 257 ? 176.419 153.826 186.324 1.00 27.03 257 ILE C N 1
ATOM 6209 C CA . ILE C 3 257 ? 175.513 153.427 185.247 1.00 27.03 257 ILE C CA 1
ATOM 6210 C C . ILE C 3 257 ? 175.263 154.527 184.226 1.00 27.03 257 ILE C C 1
ATOM 6211 O O . ILE C 3 257 ? 174.710 154.250 183.154 1.00 27.03 257 ILE C O 1
ATOM 6216 N N . ILE C 3 258 ? 175.701 155.756 184.517 1.00 24.85 258 ILE C N 1
ATOM 6217 C CA . ILE C 3 258 ? 175.656 156.857 183.567 1.00 24.85 258 ILE C CA 1
ATOM 6218 C C . ILE C 3 258 ? 176.528 156.561 182.345 1.00 24.85 258 ILE C C 1
ATOM 6219 O O . ILE C 3 258 ? 176.259 157.081 181.253 1.00 24.85 258 ILE C O 1
ATOM 6224 N N . ILE C 3 259 ? 177.545 155.689 182.489 1.00 26.88 259 ILE C N 1
ATOM 6225 C CA . ILE C 3 259 ? 178.329 155.239 181.335 1.00 26.88 259 ILE C CA 1
ATOM 6226 C C . ILE C 3 259 ? 177.438 154.504 180.342 1.00 26.88 259 ILE C C 1
ATOM 6227 O O . ILE C 3 259 ? 177.560 154.682 179.123 1.00 26.88 259 ILE C O 1
ATOM 6232 N N . HIS C 3 260 ? 176.498 153.700 180.846 1.00 30.53 260 HIS C N 1
ATOM 6233 C CA . HIS C 3 260 ? 175.540 153.049 179.960 1.00 30.53 260 HIS C CA 1
ATOM 6234 C C . HIS C 3 260 ? 174.574 154.060 179.353 1.00 30.53 260 HIS C C 1
ATOM 6235 O O . HIS C 3 260 ? 174.057 153.846 178.251 1.00 30.53 260 HIS C O 1
ATOM 6242 N N . ARG C 3 261 ? 174.316 155.164 180.058 1.00 27.09 261 ARG C N 1
ATOM 6243 C CA . ARG C 3 261 ? 173.359 156.147 179.564 1.00 27.09 261 ARG C CA 1
ATOM 6244 C C . ARG C 3 261 ? 173.928 156.931 178.387 1.00 27.09 261 ARG C C 1
ATOM 6245 O O . ARG C 3 261 ? 173.238 157.150 177.386 1.00 27.09 261 ARG C O 1
ATOM 6253 N N . LEU C 3 262 ? 175.184 157.364 178.484 1.00 26.36 262 LEU C N 1
ATOM 6254 C CA . LEU C 3 262 ? 175.777 158.112 177.381 1.00 26.36 262 LEU C CA 1
ATOM 6255 C C . LEU C 3 262 ? 176.338 157.205 176.294 1.00 26.36 262 LEU C C 1
ATOM 6256 O O . LEU C 3 262 ? 176.218 157.520 175.107 1.00 26.36 262 LEU C O 1
ATOM 6261 N N . LEU C 3 263 ? 176.955 156.087 176.657 1.00 26.86 263 LEU C N 1
ATOM 6262 C CA . LEU C 3 263 ? 177.638 155.297 175.643 1.00 26.86 263 LEU C CA 1
ATOM 6263 C C . LEU C 3 263 ? 176.908 153.991 175.378 1.00 26.86 263 LEU C C 1
ATOM 6264 O O . LEU C 3 263 ? 176.572 153.272 176.326 1.00 26.86 263 LEU C O 1
ATOM 6269 N N . PRO C 3 264 ? 176.648 153.652 174.117 1.00 27.22 264 PRO C N 1
ATOM 6270 C CA . PRO C 3 264 ? 176.010 152.371 173.805 1.00 27.22 264 PRO C CA 1
ATOM 6271 C C . PRO C 3 264 ? 176.999 151.221 173.915 1.00 27.22 264 PRO C C 1
ATOM 6272 O O . PRO C 3 264 ? 178.195 151.403 174.152 1.00 27.22 264 PRO C O 1
ATOM 6276 N N . HIS C 3 265 ? 176.468 150.010 173.726 1.00 27.63 265 HIS C N 1
ATOM 6277 C CA . HIS C 3 265 ? 177.271 148.799 173.856 1.00 27.63 265 HIS C CA 1
ATOM 6278 C C . HIS C 3 265 ? 178.304 148.673 172.743 1.00 27.63 265 HIS C C 1
ATOM 6279 O O . HIS C 3 265 ? 179.331 148.014 172.926 1.00 27.63 265 HIS C O 1
ATOM 6286 N N . ALA C 3 266 ? 178.040 149.270 171.581 1.00 27.03 266 ALA C N 1
ATOM 6287 C CA . ALA C 3 266 ? 178.991 149.222 170.479 1.00 27.03 266 ALA C CA 1
ATOM 6288 C C . ALA C 3 266 ? 180.227 150.072 170.733 1.00 27.03 266 ALA C C 1
ATOM 6289 O O . ALA C 3 266 ? 181.253 149.850 170.086 1.00 27.03 266 ALA C O 1
ATOM 6291 N N . VAL C 3 267 ? 180.149 151.044 171.641 1.00 27.24 267 VAL C N 1
ATOM 6292 C CA . VAL C 3 267 ? 181.275 151.912 171.935 1.00 27.24 267 VAL C CA 1
ATOM 6293 C C . VAL C 3 267 ? 181.895 151.608 173.298 1.00 27.24 267 VAL C C 1
ATOM 6294 O O . VAL C 3 267 ? 183.111 151.756 173.460 1.00 27.24 267 VAL C O 1
ATOM 6298 N N . SER C 3 268 ? 181.113 151.116 174.258 1.00 26.24 268 SER C N 1
ATOM 6299 C CA . SER C 3 268 ? 181.634 150.726 175.562 1.00 26.24 268 SER C CA 1
ATOM 6300 C C . SER C 3 268 ? 182.416 149.421 175.526 1.00 26.24 268 SER C C 1
ATOM 6301 O O . SER C 3 268 ? 183.017 149.054 176.540 1.00 26.24 268 SER C O 1
ATOM 6304 N N . SER C 3 269 ? 182.417 148.714 174.401 1.00 28.59 269 SER C N 1
ATOM 6305 C CA . SER C 3 269 ? 183.217 147.515 174.219 1.00 28.59 269 SER C CA 1
ATOM 6306 C C . SER C 3 269 ? 184.628 147.824 173.753 1.00 28.59 269 SER C C 1
ATOM 6307 O O . SER C 3 269 ? 185.424 146.900 173.571 1.00 28.59 269 SER C O 1
ATOM 6310 N N . LEU C 3 270 ? 184.947 149.096 173.543 1.00 26.79 270 LEU C N 1
ATOM 6311 C CA . LEU C 3 270 ? 186.282 149.540 173.180 1.00 26.79 270 LEU C CA 1
ATOM 6312 C C . LEU C 3 270 ? 187.055 150.059 174.382 1.00 26.79 270 LEU C C 1
ATOM 6313 O O . LEU C 3 270 ? 188.124 150.650 174.214 1.00 26.79 270 LEU C O 1
ATOM 6318 N N . LEU C 3 271 ? 186.535 149.848 175.589 1.00 28.69 271 LEU C N 1
ATOM 6319 C CA . LEU C 3 271 ? 187.123 150.362 176.814 1.00 28.69 271 LEU C CA 1
ATOM 6320 C C . LEU C 3 271 ? 187.360 149.216 177.784 1.00 28.69 271 LEU C C 1
ATOM 6321 O O . LEU C 3 271 ? 186.677 148.192 177.748 1.00 28.69 271 LEU C O 1
ATOM 6326 N N . CYS C 3 272 ? 188.331 149.414 178.670 1.00 27.30 272 CYS C N 1
ATOM 6327 C CA . CYS C 3 272 ? 188.652 148.476 179.741 1.00 27.30 272 CYS C CA 1
ATOM 6328 C C . CYS C 3 272 ? 188.436 149.242 181.042 1.00 27.30 272 CYS C C 1
ATOM 6329 O O . CYS C 3 272 ? 189.338 149.916 181.542 1.00 27.30 272 CYS C O 1
ATOM 6332 N N . ILE C 3 273 ? 187.224 149.165 181.575 1.00 24.98 273 ILE C N 1
ATOM 6333 C CA . ILE C 3 273 ? 186.819 150.007 182.692 1.00 24.98 273 ILE C CA 1
ATOM 6334 C C . ILE C 3 273 ? 187.143 149.278 183.988 1.00 24.98 273 ILE C C 1
ATOM 6335 O O . ILE C 3 273 ? 186.658 148.166 184.217 1.00 24.98 273 ILE C O 1
ATOM 6340 N N . GLU C 3 274 ? 187.936 149.906 184.852 1.00 28.61 274 GLU C N 1
ATOM 6341 C CA . GLU C 3 274 ? 188.112 149.429 186.217 1.00 28.61 274 GLU C CA 1
ATOM 6342 C C . GLU C 3 274 ? 187.658 150.514 187.178 1.00 28.61 274 GLU C C 1
ATOM 6343 O O . GLU C 3 274 ? 188.090 151.665 187.072 1.00 28.61 274 GLU C O 1
ATOM 6349 N N . LEU C 3 275 ? 186.792 150.138 188.112 1.00 26.87 275 LEU C N 1
ATOM 6350 C CA . LEU C 3 275 ? 186.069 151.097 188.929 1.00 26.87 275 LEU C CA 1
ATOM 6351 C C . LEU C 3 275 ? 186.871 151.501 190.161 1.00 26.87 275 LEU C C 1
ATOM 6352 O O . LEU C 3 275 ? 187.518 150.667 190.799 1.00 26.87 275 LEU C O 1
ATOM 6357 N N . PHE C 3 276 ? 186.821 152.789 190.496 1.00 22.90 276 PHE C N 1
ATOM 6358 C CA . PHE C 3 276 ? 187.445 153.311 191.700 1.00 22.90 276 PHE C CA 1
ATOM 6359 C C . PHE C 3 276 ? 186.441 154.182 192.443 1.00 22.90 276 PHE C C 1
ATOM 6360 O O . PHE C 3 276 ? 185.491 154.701 191.855 1.00 22.90 276 PHE C O 1
ATOM 6368 N N . GLN C 3 277 ? 186.661 154.350 193.746 1.00 27.35 277 GLN C N 1
ATOM 6369 C CA . GLN C 3 277 ? 185.800 155.185 194.573 1.00 27.35 277 GLN C CA 1
ATOM 6370 C C . GLN C 3 277 ? 186.646 156.131 195.409 1.00 27.35 277 GLN C C 1
ATOM 6371 O O . GLN C 3 277 ? 187.736 155.770 195.856 1.00 27.35 277 GLN C O 1
ATOM 6377 N N . SER C 3 278 ? 186.137 157.339 195.618 1.00 25.46 278 SER C N 1
ATOM 6378 C CA . SER C 3 278 ? 186.869 158.386 196.308 1.00 25.46 278 SER C CA 1
ATOM 6379 C C . SER C 3 278 ? 186.434 158.459 197.769 1.00 25.46 278 SER C C 1
ATOM 6380 O O . SER C 3 278 ? 185.611 157.668 198.238 1.00 25.46 278 SER C O 1
ATOM 6383 N N . LEU C 3 279 ? 187.000 159.414 198.503 1.00 27.38 279 LEU C N 1
ATOM 6384 C CA . LEU C 3 279 ? 186.691 159.569 199.917 1.00 27.38 279 LEU C CA 1
ATOM 6385 C C . LEU C 3 279 ? 185.291 160.140 200.101 1.00 27.38 279 LEU C C 1
ATOM 6386 O O . LEU C 3 279 ? 184.780 160.880 199.258 1.00 27.38 279 LEU C O 1
ATOM 6391 N N . SER C 3 280 ? 184.668 159.776 201.215 1.00 24.87 280 SER C N 1
ATOM 6392 C CA . SER C 3 280 ? 183.334 160.265 201.515 1.00 24.87 280 SER C CA 1
ATOM 6393 C C . SER C 3 280 ? 183.382 161.734 201.921 1.00 24.87 280 SER C C 1
ATOM 6394 O O . SER C 3 280 ? 184.419 162.264 202.326 1.00 24.87 280 SER C O 1
ATOM 6397 N N . CYS C 3 281 ? 182.237 162.401 201.779 1.00 22.59 281 CYS C N 1
ATOM 6398 C CA . CYS C 3 281 ? 182.129 163.790 202.215 1.00 22.59 281 CYS C CA 1
ATOM 6399 C C . CYS C 3 281 ? 182.104 163.891 203.734 1.00 22.59 281 CYS C C 1
ATOM 6400 O O . CYS C 3 281 ? 182.654 164.840 204.309 1.00 22.59 281 CYS C O 1
ATOM 6403 N N . LYS C 3 282 ? 181.462 162.922 204.393 1.00 23.29 282 LYS C N 1
ATOM 6404 C CA . LYS C 3 282 ? 181.301 162.951 205.842 1.00 23.29 282 LYS C CA 1
ATOM 6405 C C . LYS C 3 282 ? 182.638 162.809 206.556 1.00 23.29 282 LYS C C 1
ATOM 6406 O O . LYS C 3 282 ? 182.891 163.498 207.551 1.00 23.29 282 LYS C O 1
ATOM 6412 N N . GLU C 3 283 ? 183.505 161.921 206.059 1.00 28.38 283 GLU C N 1
ATOM 6413 C CA . GLU C 3 283 ? 184.804 161.705 206.686 1.00 28.38 283 GLU C CA 1
ATOM 6414 C C . GLU C 3 283 ? 185.702 162.927 206.543 1.00 28.38 283 GLU C C 1
ATOM 6415 O O . GLU C 3 283 ? 186.396 163.309 207.495 1.00 28.38 283 GLU C O 1
ATOM 6421 N N . HIS C 3 284 ? 185.678 163.571 205.376 1.00 21.35 284 HIS C N 1
ATOM 6422 C CA . HIS C 3 284 ? 186.467 164.780 205.194 1.00 21.35 284 HIS C CA 1
ATOM 6423 C C . HIS C 3 284 ? 185.906 165.932 206.018 1.00 21.35 284 HIS C C 1
ATOM 6424 O O . HIS C 3 284 ? 186.673 166.769 206.509 1.00 21.35 284 HIS C O 1
ATOM 6431 N N . LEU C 3 285 ? 184.583 165.962 206.218 1.00 23.35 285 LEU C N 1
ATOM 6432 C CA . LEU C 3 285 ? 183.972 166.966 207.086 1.00 23.35 285 LEU C CA 1
ATOM 6433 C C . LEU C 3 285 ? 184.425 166.794 208.532 1.00 23.35 285 LEU C C 1
ATOM 6434 O O . LEU C 3 285 ? 184.806 167.765 209.200 1.00 23.35 285 LEU C O 1
ATOM 6439 N N . THR C 3 286 ? 184.372 165.559 209.039 1.00 25.72 286 THR C N 1
ATOM 6440 C CA . THR C 3 286 ? 184.773 165.312 210.420 1.00 25.72 286 THR C CA 1
ATOM 6441 C C . THR C 3 286 ? 186.256 165.578 210.620 1.00 25.72 286 THR C C 1
ATOM 6442 O O . THR C 3 286 ? 186.657 166.118 211.655 1.00 25.72 286 THR C O 1
ATOM 6446 N N . THR C 3 287 ? 187.073 165.265 209.612 1.00 26.18 287 THR C N 1
ATOM 6447 C CA . THR C 3 287 ? 188.497 165.570 209.688 1.00 26.18 287 THR C CA 1
ATOM 6448 C C . THR C 3 287 ? 188.755 167.077 209.696 1.00 26.18 287 THR C C 1
ATOM 6449 O O . THR C 3 287 ? 189.624 167.560 210.437 1.00 26.18 287 THR C O 1
ATOM 6453 N N . VAL C 3 288 ? 187.998 167.847 208.904 1.00 25.47 288 VAL C N 1
ATOM 6454 C CA . VAL C 3 288 ? 188.309 169.273 208.829 1.00 25.47 288 VAL C CA 1
ATOM 6455 C C . VAL C 3 288 ? 187.794 170.013 210.068 1.00 25.47 288 VAL C C 1
ATOM 6456 O O . VAL C 3 288 ? 188.411 170.993 210.506 1.00 25.47 288 VAL C O 1
ATOM 6460 N N . LEU C 3 289 ? 186.705 169.541 210.691 1.00 24.78 289 LEU C N 1
ATOM 6461 C CA . LEU C 3 289 ? 186.372 170.072 212.017 1.00 24.78 289 LEU C CA 1
ATOM 6462 C C . LEU C 3 289 ? 187.345 169.629 213.101 1.00 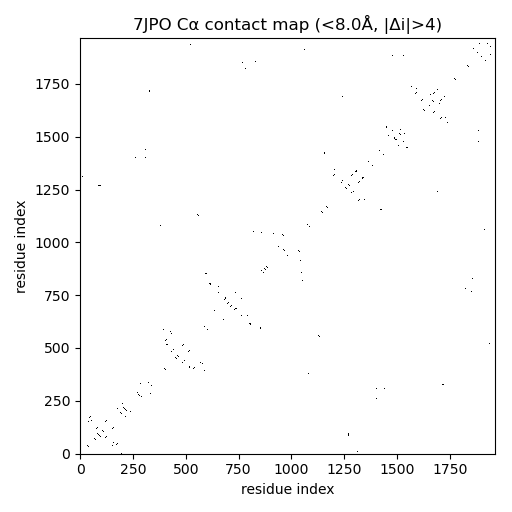24.78 289 LEU C C 1
ATOM 6463 O O . LEU C 3 289 ? 187.598 170.397 214.035 1.00 24.78 289 LEU C O 1
ATOM 6468 N N . ASP C 3 290 ? 187.891 168.414 213.026 1.00 32.49 290 ASP C N 1
ATOM 6469 C CA . ASP C 3 290 ? 188.846 168.021 214.057 1.00 32.49 290 ASP C CA 1
ATOM 6470 C C . ASP C 3 290 ? 190.191 168.706 213.912 1.00 32.49 290 ASP C C 1
ATOM 6471 O O . ASP C 3 290 ? 190.943 168.766 214.886 1.00 32.49 290 ASP C O 1
ATOM 6476 N N . LYS C 3 291 ? 190.526 169.205 212.731 1.00 27.47 291 LYS C N 1
ATOM 6477 C CA . LYS C 3 291 ? 191.805 169.869 212.565 1.00 27.47 291 LYS C CA 1
ATOM 6478 C C . LYS C 3 291 ? 191.678 171.363 212.295 1.00 27.47 291 LYS C C 1
ATOM 6479 O O . LYS C 3 291 ? 192.691 172.010 212.014 1.00 27.47 291 LYS C O 1
ATOM 6485 N N . LEU C 3 292 ? 190.468 171.934 212.369 1.00 29.15 292 LEU C N 1
ATOM 6486 C CA . LEU C 3 292 ? 190.304 173.384 212.336 1.00 29.15 292 LEU C CA 1
ATOM 6487 C C . LEU C 3 292 ? 189.516 173.973 213.497 1.00 29.15 292 LEU C C 1
ATOM 6488 O O . LEU C 3 292 ? 189.681 175.164 213.776 1.00 29.15 292 LEU C O 1
ATOM 6493 N N . LEU C 3 293 ? 188.669 173.204 214.170 1.00 29.78 293 LEU C N 1
ATOM 6494 C CA . LEU C 3 293 ? 187.883 173.752 215.269 1.00 29.78 293 LEU C CA 1
ATOM 6495 C C . LEU C 3 293 ? 188.200 173.133 216.616 1.00 29.78 293 LEU C C 1
ATOM 6496 O O . LEU C 3 293 ? 188.209 173.842 217.623 1.00 29.78 293 LEU C O 1
ATOM 6501 N N . LEU C 3 294 ? 188.464 171.832 216.670 1.00 33.63 294 LEU C N 1
ATOM 6502 C CA . LEU C 3 294 ? 188.743 171.148 217.924 1.00 33.63 294 LEU C CA 1
ATOM 6503 C C . LEU C 3 294 ? 190.227 171.142 218.275 1.00 33.63 294 LEU C C 1
ATOM 6504 O O . LEU C 3 294 ? 190.678 170.248 218.998 1.00 33.63 294 LEU C O 1
ATOM 6509 N N . THR C 3 295 ? 190.996 172.104 217.771 1.00 34.86 295 THR C N 1
ATOM 6510 C CA . THR C 3 295 ? 192.398 172.254 218.121 1.00 34.86 295 THR C CA 1
ATOM 6511 C C . THR C 3 295 ? 192.636 173.607 218.769 1.00 34.86 295 THR C C 1
ATOM 6512 O O . THR C 3 295 ? 191.931 174.584 218.509 1.00 34.86 295 THR C O 1
ATOM 6516 N N . THR C 3 296 ? 193.662 173.646 219.610 1.00 37.54 296 THR C N 1
ATOM 6517 C CA . THR C 3 296 ? 194.062 174.846 220.324 1.00 37.54 296 THR C CA 1
ATOM 6518 C C . THR C 3 296 ? 195.002 175.700 219.471 1.00 37.54 296 THR C C 1
ATOM 6519 O O . THR C 3 296 ? 195.192 176.889 219.760 1.00 37.54 296 THR C O 1
ATOM 6523 N N . GLN C 3 297 ? 195.498 175.137 218.363 1.00 38.22 297 GLN C N 1
ATOM 6524 C CA . GLN C 3 297 ? 196.426 175.837 217.475 1.00 38.22 297 GLN C CA 1
ATOM 6525 C C . GLN C 3 297 ? 195.782 177.059 216.830 1.00 38.22 297 GLN C C 1
ATOM 6526 O O . GLN C 3 297 ? 196.444 178.083 216.624 1.00 38.22 297 GLN C O 1
ATOM 6532 N N . PHE C 3 298 ? 194.495 176.974 216.510 1.00 35.59 298 PHE C N 1
ATOM 6533 C CA . PHE C 3 298 ? 193.785 178.132 215.988 1.00 35.59 298 PHE C CA 1
ATOM 6534 C C . PHE C 3 298 ? 192.961 178.767 217.093 1.00 35.59 298 PHE C C 1
ATOM 6535 O O . PHE C 3 298 ? 192.120 178.084 217.696 1.00 35.59 298 PHE C O 1
ATOM 6543 N N . PRO C 3 299 ? 193.156 180.050 217.387 1.00 31.22 299 PRO C N 1
ATOM 6544 C CA . PRO C 3 299 ? 192.505 180.646 218.560 1.00 31.22 299 PRO C CA 1
ATOM 6545 C C . PRO C 3 299 ? 191.027 180.949 218.362 1.00 31.22 299 PRO C C 1
ATOM 6546 O O . PRO C 3 299 ? 190.265 180.969 219.333 1.00 31.22 299 PRO C O 1
ATOM 6550 N N . PHE C 3 300 ? 190.616 181.188 217.120 1.00 32.20 300 PHE C N 1
ATOM 6551 C CA . PHE C 3 300 ? 189.228 181.526 216.830 1.00 32.20 300 PHE C CA 1
ATOM 6552 C C . PHE C 3 300 ? 188.316 180.319 216.994 1.00 32.20 300 PHE C C 1
ATOM 6553 O O . PHE C 3 300 ? 188.637 179.211 216.559 1.00 32.20 300 PHE C O 1
ATOM 6561 N N . LYS C 3 301 ? 187.167 180.542 217.623 1.00 30.25 301 LYS C N 1
ATOM 6562 C CA . LYS C 3 301 ? 186.143 179.525 217.792 1.00 30.25 301 LYS C CA 1
ATOM 6563 C C . LYS C 3 301 ? 184.806 180.112 217.364 1.00 30.25 301 LYS C C 1
ATOM 6564 O O . LYS C 3 301 ? 184.689 181.312 217.107 1.00 30.25 301 LYS C O 1
ATOM 6570 N N . ILE C 3 302 ? 183.785 179.261 217.282 1.00 25.29 302 ILE C N 1
ATOM 6571 C CA . ILE C 3 302 ? 182.444 179.697 216.914 1.00 25.29 302 ILE C CA 1
ATOM 6572 C C . ILE C 3 302 ? 181.452 179.141 217.922 1.00 25.29 302 ILE C C 1
ATOM 6573 O O . ILE C 3 302 ? 181.696 178.115 218.562 1.00 25.29 302 ILE C O 1
ATOM 6578 N N . ASN C 3 303 ? 180.319 179.825 218.051 1.00 29.52 303 ASN C N 1
ATOM 6579 C CA . ASN C 3 303 ? 179.279 179.463 219.000 1.00 29.52 303 ASN C CA 1
ATOM 6580 C C . ASN C 3 303 ? 178.517 178.242 218.478 1.00 29.52 303 ASN C C 1
ATOM 6581 O O . ASN C 3 303 ? 178.714 177.794 217.347 1.00 29.52 303 ASN C O 1
ATOM 6586 N N . GLU C 3 304 ? 177.655 177.683 219.331 1.00 29.98 304 GLU C N 1
ATOM 6587 C CA . GLU C 3 304 ? 176.886 176.497 218.975 1.00 29.98 304 GLU C CA 1
ATOM 6588 C C . GLU C 3 304 ? 175.875 176.791 217.871 1.00 29.98 304 GLU C C 1
ATOM 6589 O O . GLU C 3 304 ? 175.625 175.937 217.015 1.00 29.98 304 GLU C O 1
ATOM 6595 N N . LYS C 3 305 ? 175.277 177.986 217.879 1.00 24.93 305 LYS C N 1
ATOM 6596 C CA . LYS C 3 305 ? 174.233 178.304 216.905 1.00 24.93 305 LYS C CA 1
ATOM 6597 C C . LYS C 3 305 ? 174.808 178.488 215.506 1.00 24.93 305 LYS C C 1
ATOM 6598 O O . LYS C 3 305 ? 174.180 178.096 214.516 1.00 24.93 305 LYS C O 1
ATOM 6604 N N . VAL C 3 306 ? 176.003 179.068 215.409 1.00 19.90 306 VAL C N 1
ATOM 6605 C CA . VAL C 3 306 ? 176.671 179.222 214.120 1.00 19.90 306 VAL C CA 1
ATOM 6606 C C . VAL C 3 306 ? 177.061 177.859 213.559 1.00 19.90 306 VAL C C 1
ATOM 6607 O O . VAL C 3 306 ? 176.919 177.592 212.354 1.00 19.90 306 VAL C O 1
ATOM 6611 N N . LEU C 3 307 ? 177.531 176.969 214.433 1.00 21.25 307 LEU C N 1
ATOM 6612 C CA . LEU C 3 307 ? 177.856 175.606 214.033 1.00 21.25 307 LEU C CA 1
ATOM 6613 C C . LEU C 3 307 ? 176.612 174.850 213.592 1.00 21.25 307 LEU C C 1
ATOM 6614 O O . LEU C 3 307 ? 176.664 174.072 212.635 1.00 21.25 307 LEU C O 1
ATOM 6619 N N . GLN C 3 308 ? 175.481 175.085 214.267 1.00 19.92 308 GLN C N 1
ATOM 6620 C CA . GLN C 3 308 ? 174.208 174.495 213.856 1.00 19.92 308 GLN C CA 1
ATOM 6621 C C . GLN C 3 308 ? 173.770 175.003 212.489 1.00 19.92 308 GLN C C 1
ATOM 6622 O O . GLN C 3 308 ? 173.254 174.230 211.673 1.00 19.92 308 GLN C O 1
ATOM 6628 N N . VAL C 3 309 ? 173.977 176.297 212.227 1.00 14.81 309 VAL C N 1
ATOM 6629 C CA . VAL C 3 309 ? 173.659 176.890 210.926 1.00 14.81 309 VAL C CA 1
ATOM 6630 C C . VAL C 3 309 ? 174.473 176.227 209.821 1.00 14.81 309 VAL C C 1
ATOM 6631 O O . VAL C 3 309 ? 173.930 175.805 208.787 1.00 14.81 309 VAL C O 1
ATOM 6635 N N . LEU C 3 310 ? 175.780 176.080 210.043 1.00 12.69 310 LEU C N 1
ATOM 6636 C CA . LEU C 3 310 ? 176.634 175.513 209.004 1.00 12.69 310 LEU C CA 1
ATOM 6637 C C . LEU C 3 310 ? 176.399 174.015 208.819 1.00 12.69 310 LEU C C 1
ATOM 6638 O O . LEU C 3 310 ? 176.426 173.519 207.687 1.00 12.69 310 LEU C O 1
ATOM 6643 N N . THR C 3 311 ? 176.123 173.277 209.899 1.00 12.77 311 THR C N 1
ATOM 6644 C CA . THR C 3 311 ? 175.869 171.850 209.724 1.00 12.77 311 THR C CA 1
ATOM 6645 C C . THR C 3 311 ? 174.489 171.597 209.120 1.00 12.77 311 THR C C 1
ATOM 6646 O O . THR C 3 311 ? 174.297 170.583 208.442 1.00 12.77 311 THR C O 1
ATOM 6650 N N . ASN C 3 312 ? 173.528 172.509 209.310 1.00 10.92 312 ASN C N 1
ATOM 6651 C CA . ASN C 3 312 ? 172.251 172.359 208.624 1.00 10.92 312 ASN C CA 1
ATOM 6652 C C . ASN C 3 312 ? 172.362 172.706 207.150 1.00 10.92 312 ASN C C 1
ATOM 6653 O O . ASN C 3 312 ? 171.695 172.087 206.320 1.00 10.92 312 ASN C O 1
ATOM 6658 N N . ILE C 3 313 ? 173.185 173.692 206.787 1.00 11.14 313 ILE C N 1
ATOM 6659 C CA . ILE C 3 313 ? 173.317 173.941 205.354 1.00 11.14 313 ILE C CA 1
ATOM 6660 C C . ILE C 3 313 ? 174.271 172.945 204.701 1.00 11.14 313 ILE C C 1
ATOM 6661 O O . ILE C 3 313 ? 174.369 172.911 203.471 1.00 11.14 313 ILE C O 1
ATOM 6666 N N . PHE C 3 314 ? 175.008 172.157 205.488 1.00 11.68 314 PHE C N 1
ATOM 6667 C CA . PHE C 3 314 ? 175.807 171.073 204.919 1.00 11.68 314 PHE C CA 1
ATOM 6668 C C . PHE C 3 314 ? 174.961 169.811 204.737 1.00 11.68 314 PHE C C 1
ATOM 6669 O O . PHE C 3 314 ? 174.859 169.277 203.632 1.00 11.68 314 PHE C O 1
ATOM 6677 N N . LEU C 3 315 ? 174.368 169.297 205.815 1.00 11.17 315 LEU C N 1
ATOM 6678 C CA . LEU C 3 315 ? 173.687 168.006 205.724 1.00 11.17 315 LEU C CA 1
ATOM 6679 C C . LEU C 3 315 ? 172.361 168.074 204.979 1.00 11.17 315 LEU C C 1
ATOM 6680 O O . LEU C 3 315 ? 171.968 167.089 204.348 1.00 11.17 315 LEU C O 1
ATOM 6685 N N . TYR C 3 316 ? 171.648 169.194 205.046 1.00 9.78 316 TYR C N 1
ATOM 6686 C CA . TYR C 3 316 ? 170.341 169.246 204.403 1.00 9.78 316 TYR C CA 1
ATOM 6687 C C . TYR C 3 316 ? 170.423 169.706 202.954 1.00 9.78 316 TYR C C 1
ATOM 6688 O O . TYR C 3 316 ? 169.817 169.089 202.076 1.00 9.78 316 TYR C O 1
ATOM 6697 N N . HIS C 3 317 ? 171.140 170.793 202.682 1.00 9.99 317 HIS C N 1
ATOM 6698 C CA . HIS C 3 317 ? 171.094 171.361 201.341 1.00 9.99 317 HIS C CA 1
ATOM 6699 C C . HIS C 3 317 ? 172.131 170.734 200.417 1.00 9.99 317 HIS C C 1
ATOM 6700 O O . HIS C 3 317 ? 171.778 170.131 199.401 1.00 9.99 317 HIS C O 1
ATOM 6707 N N . ASP C 3 318 ? 173.414 170.852 200.746 1.00 11.55 318 ASP C N 1
ATOM 6708 C CA . ASP C 3 318 ? 174.432 170.258 199.888 1.00 11.55 318 ASP C CA 1
ATOM 6709 C C . ASP C 3 318 ? 175.656 169.893 200.708 1.00 11.55 318 ASP C C 1
ATOM 6710 O O . ASP C 3 318 ? 176.119 170.697 201.522 1.00 11.55 318 ASP C O 1
ATOM 6715 N N . PHE C 3 319 ? 176.163 168.679 200.509 1.00 11.04 319 PHE C N 1
ATOM 6716 C CA . PHE C 3 319 ? 177.483 168.344 201.016 1.00 11.04 319 PHE C CA 1
ATOM 6717 C C . PHE C 3 319 ? 178.492 169.200 200.277 1.00 11.04 319 PHE C C 1
ATOM 6718 O O . PHE C 3 319 ? 178.552 169.151 199.049 1.00 11.04 319 PHE C O 1
ATOM 6726 N N . SER C 3 320 ? 179.224 170.034 201.011 1.00 12.39 320 SER C N 1
ATOM 6727 C CA . SER C 3 320 ? 180.296 170.844 200.437 1.00 12.39 320 SER C CA 1
ATOM 6728 C C . SER C 3 320 ? 181.147 171.349 201.584 1.00 12.39 320 SER C C 1
ATOM 6729 O O . SER C 3 320 ? 180.637 172.046 202.464 1.00 12.39 320 SER C O 1
ATOM 6732 N N . VAL C 3 321 ? 182.430 170.997 201.589 1.00 14.30 321 VAL C N 1
ATOM 6733 C CA . VAL C 3 321 ? 183.316 171.548 202.601 1.00 14.30 321 VAL C CA 1
ATOM 6734 C C . VAL C 3 321 ? 183.832 172.927 202.221 1.00 14.30 321 VAL C C 1
ATOM 6735 O O . VAL C 3 321 ? 184.245 173.685 203.104 1.00 14.30 321 VAL C O 1
ATOM 6739 N N . GLN C 3 322 ? 183.807 173.283 200.935 1.00 15.97 322 GLN C N 1
ATOM 6740 C CA . GLN C 3 322 ? 184.230 174.619 200.539 1.00 15.97 322 GLN C CA 1
ATOM 6741 C C . GLN C 3 322 ? 183.223 175.669 200.980 1.00 15.97 322 GLN C C 1
ATOM 6742 O O . GLN C 3 322 ? 183.610 176.790 201.325 1.00 15.97 322 GLN C O 1
ATOM 6748 N N . ASN C 3 323 ? 181.934 175.320 200.994 1.00 14.69 323 ASN C N 1
ATOM 6749 C CA . ASN C 3 323 ? 180.924 176.217 201.542 1.00 14.69 323 ASN C CA 1
ATOM 6750 C C . ASN C 3 323 ? 181.069 176.379 203.048 1.00 14.69 323 ASN C C 1
ATOM 6751 O O . ASN C 3 323 ? 180.826 177.467 203.578 1.00 14.69 323 ASN C O 1
ATOM 6756 N N . PHE C 3 324 ? 181.477 175.319 203.745 1.00 13.57 324 PHE C N 1
ATOM 6757 C CA . PHE C 3 324 ? 181.729 175.411 205.178 1.00 13.57 324 PHE C CA 1
ATOM 6758 C C . PHE C 3 324 ? 182.949 176.285 205.463 1.00 13.57 324 PHE C C 1
ATOM 6759 O O . PHE C 3 324 ? 182.958 177.062 206.427 1.00 13.57 324 PHE C O 1
ATOM 6767 N N . ILE C 3 325 ? 183.976 176.185 204.617 1.00 16.10 325 ILE C N 1
ATOM 6768 C CA . ILE C 3 325 ? 185.151 177.047 204.731 1.00 16.10 325 ILE C CA 1
ATOM 6769 C C . ILE C 3 325 ? 184.790 178.505 204.444 1.00 16.10 325 ILE C C 1
ATOM 6770 O O . ILE C 3 325 ? 185.270 179.422 205.123 1.00 16.10 325 ILE C O 1
ATOM 6775 N N . LYS C 3 326 ? 183.917 178.740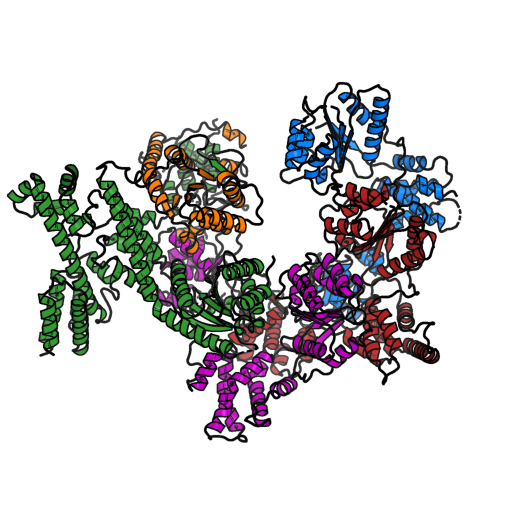 203.459 1.00 16.58 326 LYS C N 1
ATOM 6776 C CA . LYS C 3 326 ? 183.456 180.097 203.166 1.00 16.58 326 LYS C CA 1
ATOM 6777 C C . LYS C 3 326 ? 182.624 180.667 204.316 1.00 16.58 326 LYS C C 1
ATOM 6778 O O . LYS C 3 326 ? 182.737 181.857 204.645 1.00 16.58 326 LYS C O 1
ATOM 6784 N N . GLY C 3 327 ? 181.812 179.821 204.956 1.00 17.12 327 GLY C N 1
ATOM 6785 C CA . GLY C 3 327 ? 181.083 180.248 206.140 1.00 17.12 327 GLY C CA 1
ATOM 6786 C C . GLY C 3 327 ? 181.992 180.611 207.300 1.00 17.12 327 GLY C C 1
ATOM 6787 O O . GLY C 3 327 ? 181.748 181.594 208.004 1.00 17.12 327 GLY C O 1
ATOM 6788 N N . LEU C 3 328 ? 183.068 179.839 207.501 1.00 17.58 328 LEU C N 1
ATOM 6789 C CA . LEU C 3 328 ? 184.026 180.204 208.545 1.00 17.58 328 LEU C CA 1
ATOM 6790 C C . LEU C 3 328 ? 184.807 181.467 208.200 1.00 17.58 328 LEU C C 1
ATOM 6791 O O . LEU C 3 328 ? 185.140 182.241 209.104 1.00 17.58 328 LEU C O 1
ATOM 6796 N N . GLN C 3 329 ? 185.102 181.695 206.915 1.00 20.83 329 GLN C N 1
ATOM 6797 C CA . GLN C 3 329 ? 185.744 182.943 206.505 1.00 20.83 329 GLN C CA 1
ATOM 6798 C C . GLN C 3 329 ? 184.861 184.148 206.782 1.00 20.83 329 GLN C C 1
ATOM 6799 O O . GLN C 3 329 ? 185.341 185.176 207.273 1.00 20.83 329 GLN C O 1
ATOM 6805 N N . LEU C 3 330 ? 183.566 184.039 206.483 1.00 23.55 330 LEU C N 1
ATOM 6806 C CA . LEU C 3 330 ? 182.670 185.163 206.734 1.00 23.55 330 LEU C CA 1
ATOM 6807 C C . LEU C 3 330 ? 182.434 185.370 208.228 1.00 23.55 330 LEU C C 1
ATOM 6808 O O . LEU C 3 330 ? 182.307 186.518 208.677 1.00 23.55 330 LEU C O 1
ATOM 6813 N N . SER C 3 331 ? 182.414 184.281 209.008 1.00 24.44 331 SER C N 1
ATOM 6814 C CA . SER C 3 331 ? 182.329 184.387 210.464 1.00 24.44 331 SER C CA 1
ATOM 6815 C C . SER C 3 331 ? 183.542 185.103 211.042 1.00 24.44 331 SER C C 1
ATOM 6816 O O . SER C 3 331 ? 183.405 186.001 211.883 1.00 24.44 331 SER C O 1
ATOM 6819 N N . LEU C 3 332 ? 184.738 184.723 210.584 1.00 26.90 332 LEU C N 1
ATOM 6820 C CA . LEU C 3 332 ? 185.977 185.356 211.025 1.00 26.90 332 LEU C CA 1
ATOM 6821 C C . LEU C 3 332 ? 186.028 186.828 210.633 1.00 26.90 332 LEU C C 1
ATOM 6822 O O . LEU C 3 332 ? 186.457 187.677 211.427 1.00 26.90 332 LEU C O 1
ATOM 6827 N N . LEU C 3 333 ? 185.566 187.149 209.422 1.00 28.40 333 LEU C N 1
ATOM 6828 C CA . LEU C 3 333 ? 185.567 188.528 208.948 1.00 28.40 333 LEU C CA 1
ATOM 6829 C C . LEU C 3 333 ? 184.624 189.405 209.761 1.00 28.40 333 LEU C C 1
ATOM 6830 O O . LEU C 3 333 ? 184.995 190.511 210.175 1.00 28.40 333 LEU C O 1
ATOM 6835 N N . GLU C 3 334 ? 183.407 188.927 210.029 1.00 33.92 334 GLU C N 1
ATOM 6836 C CA . GLU C 3 334 ? 182.479 189.805 210.729 1.00 33.92 334 GLU C CA 1
ATOM 6837 C C . GLU C 3 334 ? 182.811 189.846 212.220 1.00 33.92 334 GLU C C 1
ATOM 6838 O O . GLU C 3 334 ? 182.497 190.834 212.891 1.00 33.92 334 GLU C O 1
ATOM 6844 N N . HIS C 3 335 ? 183.487 188.815 212.745 1.00 30.17 335 HIS C N 1
ATOM 6845 C CA . HIS C 3 335 ? 183.966 188.875 214.124 1.00 30.17 335 HIS C CA 1
ATOM 6846 C C . HIS C 3 335 ? 185.106 189.870 214.283 1.00 30.17 335 HIS C C 1
ATOM 6847 O O . HIS C 3 335 ? 185.166 190.591 215.284 1.00 30.17 335 HIS C O 1
ATOM 6854 N N . PHE C 3 336 ? 186.028 189.922 213.324 1.00 35.30 336 PHE C N 1
ATOM 6855 C CA . PHE C 3 336 ? 187.056 190.954 213.384 1.00 35.30 336 PHE C CA 1
ATOM 6856 C C . PHE C 3 336 ? 186.538 192.329 212.990 1.00 35.30 336 PHE C C 1
ATOM 6857 O O . PHE C 3 336 ? 187.239 193.321 213.209 1.00 35.30 336 PHE C O 1
ATOM 6865 N N . TYR C 3 337 ? 185.340 192.412 212.416 1.00 43.36 337 TYR C N 1
ATOM 6866 C CA . TYR C 3 337 ? 184.722 193.702 212.133 1.00 43.36 337 TYR C CA 1
ATOM 6867 C C . TYR C 3 337 ? 183.952 194.268 213.325 1.00 43.36 337 TYR C C 1
ATOM 6868 O O . TYR C 3 337 ? 184.185 195.410 213.729 1.00 43.36 337 TYR C O 1
ATOM 6877 N N . SER C 3 338 ? 183.041 193.485 213.901 1.00 39.67 338 SER C N 1
ATOM 6878 C CA . SER C 3 338 ? 182.115 194.020 214.893 1.00 39.67 338 SER C CA 1
ATOM 6879 C C . SER C 3 338 ? 182.768 194.222 216.256 1.00 39.67 338 SER C C 1
ATOM 6880 O O . SER C 3 338 ? 182.459 195.195 216.951 1.00 39.67 338 SER C O 1
ATOM 6883 N N . GLN C 3 339 ? 183.650 193.314 216.661 1.00 45.11 339 GLN C N 1
ATOM 6884 C CA . GLN C 3 339 ? 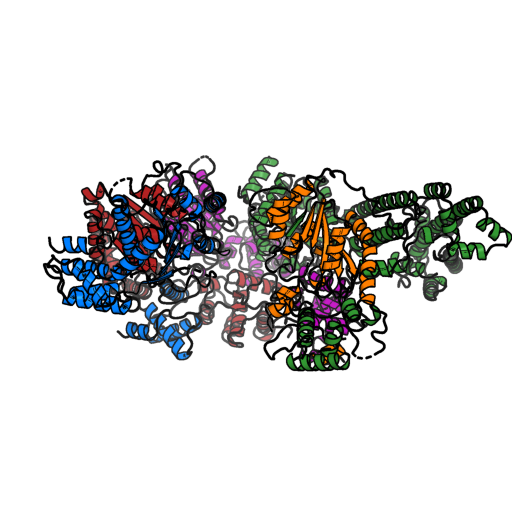184.184 193.301 218.018 1.00 45.11 339 GLN C CA 1
ATOM 6885 C C . GLN C 3 339 ? 185.455 194.142 218.070 1.00 45.11 339 GLN C C 1
ATOM 6886 O O . GLN C 3 339 ? 186.417 193.825 217.359 1.00 45.11 339 GLN C O 1
ATOM 6892 N N . PRO C 3 340 ? 185.501 195.224 218.857 1.00 51.23 340 PRO C N 1
ATOM 6893 C CA . PRO C 3 340 ? 186.728 196.039 218.888 1.00 51.23 340 PRO C CA 1
ATOM 6894 C C . PRO C 3 340 ? 187.877 195.386 219.629 1.00 51.23 340 PRO C C 1
ATOM 6895 O O . PRO C 3 340 ? 189.034 195.543 219.222 1.00 51.23 340 PRO C O 1
ATOM 6899 N N . LEU C 3 341 ? 187.600 194.670 220.721 1.00 51.64 341 LEU C N 1
ATOM 6900 C CA . LEU C 3 341 ? 188.641 194.027 221.515 1.00 51.64 341 LEU C CA 1
ATOM 6901 C C . LEU C 3 341 ? 188.881 192.576 221.112 1.00 51.64 341 LEU C C 1
ATOM 6902 O O . LEU C 3 341 ? 189.412 191.789 221.904 1.00 51.64 341 LEU C O 1
ATOM 6907 N N . SER C 3 342 ? 188.562 192.220 219.869 1.00 45.94 342 SER C N 1
ATOM 6908 C CA . SER C 3 342 ? 188.941 190.940 219.282 1.00 45.94 342 SER C CA 1
ATOM 6909 C C . SER C 3 342 ? 190.361 190.936 218.748 1.00 45.94 342 SER C C 1
ATOM 6910 O O . SER C 3 342 ? 190.743 189.984 218.063 1.00 45.94 342 SER C O 1
ATOM 6913 N N . VAL C 3 343 ? 191.140 191.986 219.016 1.00 49.49 343 VAL C N 1
ATOM 6914 C CA . VAL C 3 343 ? 192.546 191.984 218.640 1.00 49.49 343 VAL C CA 1
ATOM 6915 C C . VAL C 3 343 ? 193.317 190.990 219.505 1.00 49.49 343 VAL C C 1
ATOM 6916 O O . VAL C 3 343 ? 194.345 190.449 219.081 1.00 49.49 343 VAL C O 1
ATOM 6920 N N . LEU C 3 344 ? 192.800 190.680 220.699 1.00 47.70 344 LEU C N 1
ATOM 6921 C CA . LEU C 3 344 ? 193.402 189.723 221.620 1.00 47.70 344 LEU C CA 1
ATOM 6922 C C . LEU C 3 344 ? 193.192 188.274 221.198 1.00 47.70 344 LEU C C 1
ATOM 6923 O O . LEU C 3 344 ? 193.737 187.377 221.848 1.00 47.70 344 LEU C O 1
ATOM 6928 N N . CYS C 3 345 ? 192.400 188.020 220.155 1.00 45.66 345 CYS C N 1
ATOM 6929 C CA . CYS C 3 345 ? 192.146 186.665 219.664 1.00 45.66 345 CYS C CA 1
ATOM 6930 C C . CYS C 3 345 ? 193.298 186.256 218.747 1.00 45.66 345 CYS C C 1
ATOM 6931 O O . CYS C 3 345 ? 193.197 186.251 217.519 1.00 45.66 345 CYS C O 1
ATOM 6934 N N . CYS C 3 346 ? 194.421 185.915 219.370 1.00 53.45 346 CYS C N 1
ATOM 6935 C CA . CYS C 3 346 ? 195.598 185.426 218.667 1.00 53.45 346 CYS C CA 1
ATOM 6936 C C . CYS C 3 346 ? 196.344 184.489 219.609 1.00 53.45 346 CYS C C 1
ATOM 6937 O O . CYS C 3 346 ? 195.793 184.040 220.619 1.00 53.45 346 CYS C O 1
ATOM 6940 N N . ASN C 3 347 ? 197.591 184.170 219.262 1.00 59.17 347 ASN C N 1
ATOM 6941 C CA . ASN C 3 347 ? 198.394 183.281 220.093 1.00 59.17 347 ASN C CA 1
ATOM 6942 C C . ASN C 3 347 ? 198.721 183.945 221.425 1.00 59.17 347 ASN C C 1
ATOM 6943 O O . ASN C 3 347 ? 198.936 185.157 221.497 1.00 59.17 347 ASN C O 1
ATOM 6948 N N . LEU C 3 348 ? 198.737 183.127 222.479 1.00 59.04 348 LEU C N 1
ATOM 6949 C CA . LEU C 3 348 ? 198.653 183.633 223.849 1.00 59.04 348 LEU C CA 1
ATOM 6950 C C . LEU C 3 348 ? 199.813 184.526 224.314 1.00 59.04 348 LEU C C 1
ATOM 6951 O O . LEU C 3 348 ? 199.526 185.508 225.024 1.00 59.04 348 LEU C O 1
ATOM 6956 N N . PRO C 3 349 ? 201.104 184.258 224.015 1.00 61.93 349 PRO C N 1
ATOM 6957 C CA . PRO C 3 349 ? 202.123 185.286 224.327 1.00 61.93 349 PRO C CA 1
ATOM 6958 C C . PRO C 3 349 ? 201.918 186.603 223.595 1.00 61.93 349 PRO C C 1
ATOM 6959 O O . PRO C 3 349 ? 202.099 187.679 224.187 1.00 61.93 349 PRO C O 1
ATOM 6963 N N . GLU C 3 350 ? 201.499 186.543 222.328 1.00 63.16 350 GLU C N 1
ATOM 6964 C CA . GLU C 3 350 ? 201.154 187.755 221.596 1.00 63.16 350 GLU C CA 1
ATOM 6965 C C . GLU C 3 350 ? 199.912 188.414 222.179 1.00 63.16 350 GLU C C 1
ATOM 6966 O O . GLU C 3 350 ? 199.807 189.646 222.181 1.00 63.16 350 GLU C O 1
ATOM 6972 N N . ALA C 3 351 ? 198.986 187.612 222.709 1.00 61.23 351 ALA C N 1
ATOM 6973 C CA . ALA C 3 351 ? 197.810 188.159 223.373 1.00 61.23 351 ALA C CA 1
ATOM 6974 C C . ALA C 3 351 ? 198.183 188.926 224.636 1.00 61.23 351 ALA C C 1
ATOM 6975 O O . ALA C 3 351 ? 197.658 190.018 224.873 1.00 61.23 351 ALA C O 1
ATOM 6977 N N . LYS C 3 352 ? 199.105 188.390 225.445 1.00 64.54 352 LYS C N 1
ATOM 6978 C CA . LYS C 3 352 ? 199.523 189.117 226.645 1.00 64.54 352 LYS C CA 1
ATOM 6979 C C . LYS C 3 352 ? 200.345 190.356 226.305 1.00 64.54 352 LYS C C 1
ATOM 6980 O O . LYS C 3 352 ? 200.240 191.381 226.999 1.00 64.54 352 LYS C O 1
ATOM 6986 N N . ARG C 3 353 ? 201.147 190.285 225.237 1.00 63.09 353 ARG C N 1
ATOM 6987 C CA . ARG C 3 353 ? 201.863 191.463 224.757 1.00 63.09 353 ARG C CA 1
ATOM 6988 C C . ARG C 3 353 ? 200.896 192.551 224.294 1.00 63.09 353 ARG C C 1
ATOM 6989 O O . ARG C 3 353 ? 201.130 193.742 224.529 1.00 63.09 353 ARG C O 1
ATOM 6997 N N . ARG C 3 354 ? 199.796 192.157 223.648 1.00 61.86 354 ARG C N 1
ATOM 6998 C CA . ARG C 3 354 ? 198.773 193.122 223.258 1.00 61.86 354 ARG C CA 1
ATOM 6999 C C . ARG C 3 354 ? 198.031 193.682 224.468 1.00 61.86 354 ARG C C 1
ATOM 7000 O O . ARG C 3 354 ? 197.626 194.849 224.461 1.00 61.86 354 ARG C O 1
ATOM 7008 N N . ILE C 3 355 ? 197.810 192.853 225.496 1.00 65.38 355 ILE C N 1
ATOM 7009 C CA . ILE C 3 355 ? 197.152 193.306 226.724 1.00 65.38 355 ILE C CA 1
ATOM 7010 C C . ILE C 3 355 ? 197.998 194.360 227.424 1.00 65.38 355 ILE C C 1
ATOM 7011 O O . ILE C 3 355 ? 197.461 195.318 228.000 1.00 65.38 355 ILE C O 1
ATOM 7016 N N . ASN C 3 356 ? 199.329 194.228 227.340 1.00 70.37 356 ASN C N 1
ATOM 7017 C CA . ASN C 3 356 ? 200.234 195.188 227.974 1.00 70.37 356 ASN C CA 1
ATOM 7018 C C . ASN C 3 356 ? 200.069 196.603 227.417 1.00 70.37 356 ASN C C 1
ATOM 7019 O O . ASN C 3 356 ? 200.106 197.579 228.174 1.00 70.37 356 ASN C O 1
ATOM 7024 N N . PHE C 3 357 ? 199.871 196.737 226.107 1.00 73.95 357 PHE C N 1
ATOM 7025 C CA . PHE C 3 357 ? 199.795 198.043 225.446 1.00 73.95 357 PHE C CA 1
ATOM 7026 C C . PHE C 3 357 ? 198.406 198.228 224.841 1.00 73.95 357 PHE C C 1
ATOM 7027 O O . PHE C 3 357 ? 198.116 197.689 223.768 1.00 73.95 357 PHE C O 1
ATOM 7035 N N . LEU C 3 358 ? 197.548 198.995 225.515 1.00 75.71 358 LEU C N 1
ATOM 7036 C CA . LEU C 3 358 ? 196.232 199.336 224.990 1.00 75.71 358 LEU C CA 1
ATOM 7037 C C . LEU C 3 358 ? 195.949 200.813 225.218 1.00 75.71 358 LEU C C 1
ATOM 7038 O O . LEU C 3 358 ? 196.671 201.509 225.936 1.00 75.71 358 LEU C O 1
ATOM 7043 N N . SER C 3 359 ? 194.876 201.284 224.589 1.00 82.44 359 SER C N 1
ATOM 7044 C CA . SER C 3 359 ? 194.394 202.643 224.763 1.00 82.44 359 SER C CA 1
ATOM 7045 C C . SER C 3 359 ? 193.499 202.734 225.997 1.00 82.44 359 SER C C 1
ATOM 7046 O O . SER C 3 359 ? 193.129 201.728 226.608 1.00 82.44 359 SER C O 1
ATOM 7049 N N . ASN C 3 360 ? 193.160 203.971 226.369 1.00 84.19 360 ASN C N 1
ATOM 7050 C CA . ASN C 3 360 ? 192.349 204.192 227.563 1.00 84.19 360 ASN C CA 1
ATOM 7051 C C . ASN C 3 360 ? 190.898 203.771 227.350 1.00 84.19 360 ASN C C 1
ATOM 7052 O O . ASN C 3 360 ? 190.240 203.304 228.287 1.00 84.19 360 ASN C O 1
ATOM 7057 N N . ASN C 3 361 ? 190.378 203.942 226.131 1.00 83.32 361 ASN C N 1
ATOM 7058 C CA . ASN C 3 361 ? 189.004 203.535 225.848 1.00 83.32 361 ASN C CA 1
ATOM 7059 C C . ASN C 3 361 ? 188.862 202.019 225.803 1.00 83.32 361 ASN C C 1
ATOM 7060 O O . ASN C 3 361 ? 187.787 201.487 226.112 1.00 83.32 361 ASN C O 1
ATOM 7065 N N . GLN C 3 362 ? 189.932 201.314 225.428 1.00 77.50 362 GLN C N 1
ATOM 7066 C CA . GLN C 3 362 ? 189.873 199.862 225.299 1.00 77.50 362 GLN C CA 1
ATOM 7067 C C . GLN C 3 362 ? 189.703 199.188 226.655 1.00 77.50 362 GLN C C 1
ATOM 7068 O O . GLN C 3 362 ? 189.034 198.153 226.754 1.00 77.50 362 GLN C O 1
ATOM 7074 N N . CYS C 3 363 ? 190.283 199.771 227.708 1.00 79.00 363 CYS C N 1
ATOM 7075 C CA . CYS C 3 363 ? 190.092 199.254 229.060 1.00 79.00 363 CYS C CA 1
ATOM 7076 C C . CYS C 3 363 ? 188.642 199.394 229.511 1.00 79.00 363 CYS C C 1
ATOM 7077 O O . CYS C 3 363 ? 188.083 198.477 230.128 1.00 79.00 363 CYS C O 1
ATOM 7080 N N . GLU C 3 364 ? 188.014 200.532 229.200 1.00 74.90 364 GLU C N 1
ATOM 7081 C CA . GLU C 3 364 ? 186.602 200.717 229.515 1.00 74.90 364 GLU C CA 1
ATOM 7082 C C . GLU C 3 364 ? 185.725 199.789 228.688 1.00 74.90 364 GLU C C 1
ATOM 7083 O O . GLU C 3 364 ? 184.665 199.360 229.156 1.00 74.90 364 GLU C O 1
ATOM 7089 N N . ASN C 3 365 ? 186.157 199.469 227.466 1.00 71.10 365 ASN C N 1
ATOM 7090 C CA . ASN C 3 365 ? 185.451 198.485 226.651 1.00 71.10 365 ASN C CA 1
ATOM 7091 C C . ASN C 3 365 ? 185.575 197.087 227.254 1.00 71.10 365 ASN C C 1
ATOM 7092 O O . ASN C 3 365 ? 184.641 196.284 227.157 1.00 71.10 365 ASN C O 1
ATOM 7097 N N . ILE C 3 366 ? 186.720 196.784 227.870 1.00 71.11 366 ILE C N 1
ATOM 7098 C CA . ILE C 3 366 ? 186.875 195.529 228.604 1.00 71.11 366 ILE C CA 1
ATOM 7099 C C . ILE C 3 366 ? 185.946 195.495 229.815 1.00 71.11 366 ILE C C 1
ATOM 7100 O O . ILE C 3 366 ? 185.322 194.465 230.104 1.00 71.11 366 ILE C O 1
ATOM 7105 N N . ARG C 3 367 ? 185.803 196.631 230.512 1.00 73.82 367 ARG C N 1
ATOM 7106 C CA . ARG C 3 367 ? 185.032 196.669 231.757 1.00 73.82 367 ARG C CA 1
ATOM 7107 C C . ARG C 3 367 ? 183.538 196.427 231.550 1.00 73.82 367 ARG C C 1
ATOM 7108 O O . ARG C 3 367 ? 182.861 195.964 232.474 1.00 73.82 367 ARG C O 1
ATOM 7116 N N . ARG C 3 368 ? 183.002 196.724 230.368 1.00 68.35 368 ARG C N 1
ATOM 7117 C CA . ARG C 3 368 ? 181.574 196.565 230.125 1.00 68.35 368 ARG C CA 1
ATOM 7118 C C . ARG C 3 368 ? 181.210 195.204 229.541 1.00 68.35 368 ARG C C 1
ATOM 7119 O O . ARG C 3 368 ? 180.081 195.035 229.070 1.00 68.35 368 ARG C O 1
ATOM 7127 N N . LEU C 3 369 ? 182.137 194.249 229.527 1.00 61.66 369 LEU C N 1
ATOM 7128 C CA . LEU C 3 369 ? 181.807 192.904 229.073 1.00 61.66 369 LEU C CA 1
ATOM 7129 C C . LEU C 3 369 ? 180.889 192.220 230.085 1.00 61.66 369 LEU C C 1
ATOM 7130 O O . LEU C 3 369 ? 181.082 192.371 231.295 1.00 61.66 369 LEU C O 1
ATOM 7135 N N . PRO C 3 370 ? 179.868 191.488 229.622 1.00 58.88 370 PRO C N 1
ATOM 7136 C CA . PRO C 3 370 ? 178.923 190.865 230.569 1.00 58.88 370 PRO C CA 1
ATOM 7137 C C . PRO C 3 370 ? 179.531 189.767 231.425 1.00 58.88 370 PRO C C 1
ATOM 7138 O O . PRO C 3 370 ? 179.180 189.649 232.609 1.00 58.88 370 PRO C O 1
ATOM 7142 N N . SER C 3 371 ? 180.427 188.955 230.857 1.00 57.58 371 SER C N 1
ATOM 7143 C CA . SER C 3 371 ? 181.123 187.938 231.640 1.00 57.58 371 SER C CA 1
ATOM 7144 C C . SER C 3 371 ? 182.037 188.572 232.678 1.00 57.58 371 SER C C 1
ATOM 7145 O O . SER C 3 371 ? 182.113 188.100 233.819 1.00 57.58 371 SER C O 1
ATOM 7148 N N . PHE C 3 372 ? 182.720 189.657 232.304 1.00 60.47 372 PHE C N 1
ATOM 7149 C CA . PHE C 3 372 ? 183.553 190.390 233.250 1.00 60.47 372 PHE C CA 1
ATOM 7150 C C . PHE C 3 372 ? 182.691 191.029 234.337 1.00 60.47 372 PHE C C 1
ATOM 7151 O O . PHE C 3 372 ? 183.093 191.086 235.506 1.00 60.47 372 PHE C O 1
ATOM 7159 N N . ARG C 3 373 ? 181.495 191.495 233.970 1.00 64.16 373 ARG C N 1
ATOM 7160 C CA . ARG C 3 373 ? 180.587 192.096 234.941 1.00 64.16 373 ARG C CA 1
ATOM 7161 C C . ARG C 3 373 ? 180.100 191.069 235.960 1.00 64.16 373 ARG C C 1
ATOM 7162 O O . ARG C 3 373 ? 180.091 191.341 237.167 1.00 64.16 373 ARG C O 1
ATOM 7170 N N . ARG C 3 374 ? 179.725 189.871 235.498 1.00 61.84 374 ARG C N 1
ATOM 7171 C CA . ARG C 3 374 ? 179.349 188.797 236.419 1.00 61.84 374 ARG C CA 1
ATOM 7172 C C . ARG C 3 374 ? 180.535 188.349 237.271 1.00 61.84 374 ARG C C 1
ATOM 7173 O O . ARG C 3 374 ? 180.371 188.030 238.460 1.00 61.84 374 ARG C O 1
ATOM 7181 N N . TYR C 3 375 ? 181.735 188.375 236.692 1.00 65.26 375 TYR C N 1
ATOM 7182 C CA . TYR C 3 375 ? 182.943 187.980 237.406 1.00 65.26 375 TYR C CA 1
ATOM 7183 C C . TYR C 3 375 ? 183.294 188.956 238.526 1.00 65.26 375 TYR C C 1
ATOM 7184 O O . TYR C 3 375 ? 183.778 188.537 239.583 1.00 65.26 375 TYR C O 1
ATOM 7193 N N . VAL C 3 376 ? 183.086 190.259 238.317 1.00 67.62 376 VAL C N 1
ATOM 7194 C CA . VAL C 3 376 ? 183.312 191.184 239.428 1.00 67.62 376 VAL C CA 1
ATOM 7195 C C . VAL C 3 376 ? 182.129 191.186 240.381 1.00 67.62 376 VAL C C 1
ATOM 7196 O O . VAL C 3 376 ? 182.262 191.608 241.534 1.00 67.62 376 VAL C O 1
ATOM 7200 N N . GLU C 3 377 ? 180.953 190.747 239.923 1.00 70.34 377 GLU C N 1
ATOM 7201 C CA . GLU C 3 377 ? 179.819 190.637 240.832 1.00 70.34 377 GLU C CA 1
ATOM 7202 C C . GLU C 3 377 ? 180.020 189.511 241.839 1.00 70.34 377 GLU C C 1
ATOM 7203 O O . GLU C 3 377 ? 179.641 189.645 243.008 1.00 70.34 377 GLU C O 1
ATOM 7209 N N . LYS C 3 378 ? 180.616 188.396 241.415 1.00 74.06 378 LYS C N 1
ATOM 7210 C CA . LYS C 3 378 ? 180.767 187.278 242.341 1.00 74.06 378 LYS C CA 1
ATOM 7211 C C . LYS C 3 378 ? 181.945 187.425 243.304 1.00 74.06 378 LYS C C 1
ATOM 7212 O O . LYS C 3 378 ? 182.043 186.634 244.246 1.00 74.06 378 LYS C O 1
ATOM 7218 N N . GLN C 3 379 ? 182.830 188.401 243.109 1.00 79.80 379 GLN C N 1
ATOM 7219 C CA . GLN C 3 379 ? 183.958 188.578 244.016 1.00 79.80 379 GLN C CA 1
ATOM 7220 C C . GLN C 3 379 ? 183.605 189.434 245.232 1.00 79.80 379 GLN C C 1
ATOM 7221 O O . GLN C 3 379 ? 182.474 189.895 245.411 1.00 79.80 379 GLN C O 1
ATOM 7227 N N . ALA C 3 380 ? 184.619 189.633 246.076 1.00 87.01 380 ALA C N 1
ATOM 7228 C CA . ALA C 3 380 ? 184.522 190.428 247.291 1.00 87.01 380 ALA C CA 1
ATOM 7229 C C . ALA C 3 380 ? 184.511 191.922 246.967 1.00 87.01 380 ALA C C 1
ATOM 7230 O O . ALA C 3 380 ? 184.755 192.343 245.834 1.00 87.01 380 ALA C O 1
ATOM 7232 N N . SER C 3 381 ? 184.249 192.723 248.007 1.00 88.65 381 SER C N 1
ATOM 7233 C CA . SER C 3 381 ? 183.882 194.128 247.826 1.00 88.65 381 SER C CA 1
ATOM 7234 C C . SER C 3 381 ? 185.055 194.991 247.366 1.00 88.65 381 SER C C 1
ATOM 7235 O O . SER C 3 381 ? 184.887 195.860 246.502 1.00 88.65 381 SER C O 1
ATOM 7238 N N . GLU C 3 382 ? 186.242 194.792 247.949 1.00 86.29 382 GLU C N 1
ATOM 7239 C CA . GLU C 3 382 ? 187.380 195.651 247.625 1.00 86.29 382 GLU C CA 1
ATOM 7240 C C . GLU C 3 382 ? 187.914 195.364 246.227 1.00 86.29 382 GLU C C 1
ATOM 7241 O O . GLU C 3 382 ? 188.430 196.271 245.557 1.00 86.29 382 GLU C O 1
ATOM 7247 N N . LYS C 3 383 ? 187.784 194.115 245.770 1.00 84.45 383 LYS C N 1
ATOM 7248 C CA . LYS C 3 383 ? 188.259 193.741 244.444 1.00 84.45 383 LYS C CA 1
ATOM 7249 C C . LYS C 3 383 ? 187.466 194.427 243.339 1.00 84.45 383 LYS C C 1
ATOM 7250 O O . LYS C 3 383 ? 188.007 194.656 242.251 1.00 84.45 383 LYS C O 1
ATOM 7256 N N . GLN C 3 384 ? 186.205 194.786 243.609 1.00 82.94 384 GLN C N 1
ATOM 7257 C CA . GLN C 3 384 ? 185.396 195.505 242.628 1.00 82.94 384 GLN C CA 1
ATOM 7258 C C . GLN C 3 384 ? 185.979 196.879 242.321 1.00 82.94 384 GLN C C 1
ATOM 7259 O O . GLN C 3 384 ? 186.185 197.225 241.153 1.00 82.94 384 GLN C O 1
ATOM 7265 N N . VAL C 3 385 ? 186.276 197.669 243.355 1.00 84.96 385 VAL C N 1
ATOM 7266 C CA . VAL C 3 385 ? 186.849 198.986 243.094 1.00 84.96 385 VAL C CA 1
ATOM 7267 C C . VAL C 3 385 ? 188.305 198.864 242.656 1.00 84.96 385 VAL C C 1
ATOM 7268 O O . VAL C 3 385 ? 188.807 199.732 241.930 1.00 84.96 385 VAL C O 1
ATOM 7272 N N . ALA C 3 386 ? 188.988 197.777 243.043 1.00 83.96 386 ALA C N 1
ATOM 7273 C CA . ALA C 3 386 ? 190.342 197.534 242.549 1.00 83.96 386 ALA C CA 1
ATOM 7274 C C . ALA C 3 386 ? 190.357 197.303 241.042 1.00 83.96 386 ALA C C 1
ATOM 7275 O O . ALA C 3 386 ? 191.253 197.787 240.342 1.00 83.96 386 ALA C O 1
ATOM 7277 N N . LEU C 3 387 ? 189.370 196.568 240.527 1.00 80.61 387 LEU C N 1
ATOM 7278 C CA . LEU C 3 387 ? 189.277 196.341 239.089 1.00 80.61 387 LEU C CA 1
ATOM 7279 C C . LEU C 3 387 ? 188.725 197.552 238.342 1.00 80.61 387 LEU C C 1
ATOM 7280 O O . LEU C 3 387 ? 189.189 197.858 237.239 1.00 80.61 387 LEU C O 1
ATOM 7285 N N . LEU C 3 388 ? 187.735 198.248 238.909 1.00 80.01 388 LEU C N 1
ATOM 7286 C CA . LEU C 3 388 ? 187.117 199.356 238.184 1.00 80.01 388 LEU C CA 1
ATOM 7287 C C . LEU C 3 388 ? 188.012 200.591 238.127 1.00 80.01 388 LEU C C 1
ATOM 7288 O O . LEU C 3 388 ? 188.087 201.250 237.084 1.00 80.01 388 LEU C O 1
ATOM 7293 N N . THR C 3 389 ? 188.695 200.936 239.222 1.00 86.14 389 THR C N 1
ATOM 7294 C CA . THR C 3 389 ? 189.459 202.183 239.211 1.00 86.14 389 THR C CA 1
ATOM 7295 C C . THR C 3 389 ? 190.786 202.046 238.469 1.00 86.14 389 THR C C 1
ATOM 7296 O O . THR C 3 389 ? 191.040 202.767 237.499 1.00 86.14 389 THR C O 1
ATOM 7300 N N . ASN C 3 390 ? 191.646 201.131 238.904 1.00 87.28 390 ASN C N 1
ATOM 7301 C CA . ASN C 3 390 ? 193.002 201.042 238.375 1.00 87.28 390 ASN C CA 1
ATOM 7302 C C . ASN C 3 390 ? 193.033 200.156 237.135 1.00 87.28 390 ASN C C 1
ATOM 7303 O O . ASN C 3 390 ? 192.509 199.038 237.151 1.00 87.28 390 ASN C O 1
ATOM 7308 N N . GLU C 3 391 ? 193.642 200.665 236.058 1.00 87.77 391 GLU C N 1
ATOM 7309 C CA . GLU C 3 391 ? 193.685 199.920 234.803 1.00 87.77 391 GLU C CA 1
ATOM 7310 C C . GLU C 3 391 ? 194.891 198.989 234.702 1.00 87.77 391 GLU C C 1
ATOM 7311 O O . GLU C 3 391 ? 194.887 198.072 233.872 1.00 87.77 391 GLU C O 1
ATOM 7317 N N . ARG C 3 392 ? 195.936 199.206 235.504 1.00 83.99 392 ARG C N 1
ATOM 7318 C CA . ARG C 3 392 ? 197.095 198.317 235.442 1.00 83.99 392 ARG C CA 1
ATOM 7319 C C . ARG C 3 392 ? 196.785 196.976 236.097 1.00 83.99 392 ARG C C 1
ATOM 7320 O O . ARG C 3 392 ? 197.171 195.912 235.586 1.00 83.99 392 ARG C O 1
ATOM 7328 N N . TYR C 3 393 ? 196.072 197.018 237.224 1.00 84.24 393 TYR C N 1
ATOM 7329 C CA . TYR C 3 393 ? 195.574 195.806 237.861 1.00 84.24 393 TYR C CA 1
ATOM 7330 C C . TYR C 3 393 ? 194.563 195.109 236.957 1.00 84.24 393 TYR C C 1
ATOM 7331 O O . TYR C 3 393 ? 194.508 193.873 236.921 1.00 84.24 393 TYR C O 1
ATOM 7340 N N . LEU C 3 394 ? 193.785 195.894 236.201 1.00 77.64 394 LEU C N 1
ATOM 7341 C CA . LEU C 3 394 ? 192.908 195.361 235.160 1.00 77.64 394 LEU C CA 1
ATOM 7342 C C . LEU C 3 394 ? 193.686 194.596 234.095 1.00 77.64 394 LEU C C 1
ATOM 7343 O O . LEU C 3 394 ? 193.279 193.496 233.692 1.00 77.64 394 LEU C O 1
ATOM 7348 N N . LYS C 3 395 ? 194.808 195.163 233.637 1.00 74.32 395 LYS C N 1
ATOM 7349 C CA . LYS C 3 395 ? 195.633 194.515 232.619 1.00 74.32 395 LYS C CA 1
ATOM 7350 C C . LYS C 3 395 ? 196.209 193.198 233.127 1.00 74.32 395 LYS C C 1
ATOM 7351 O O . LYS C 3 395 ? 196.174 192.176 232.425 1.00 74.32 395 LYS C O 1
ATOM 7357 N N . GLU C 3 396 ? 196.716 193.202 234.365 1.00 74.60 396 GLU C N 1
ATOM 7358 C CA . GLU C 3 396 ? 197.289 191.988 234.948 1.00 74.60 396 GLU C CA 1
ATOM 7359 C C . GLU C 3 396 ? 196.226 190.910 235.159 1.00 74.60 396 GLU C C 1
ATOM 7360 O O . GLU C 3 396 ? 196.470 189.716 234.912 1.00 74.60 396 GLU C O 1
ATOM 7366 N N . GLU C 3 397 ? 195.028 191.318 235.579 1.00 68.72 397 GLU C N 1
ATOM 7367 C CA . GLU C 3 397 ? 193.988 190.341 235.863 1.00 68.72 397 GLU C CA 1
ATOM 7368 C C . GLU C 3 397 ? 193.442 189.727 234.576 1.00 68.72 397 GLU C C 1
ATOM 7369 O O . GLU C 3 397 ? 193.150 188.524 234.528 1.00 68.72 397 GLU C O 1
ATOM 7375 N N . THR C 3 398 ? 193.331 190.526 233.507 1.00 65.99 398 THR C N 1
ATOM 7376 C CA . THR C 3 398 ? 192.935 189.963 232.218 1.00 65.99 398 THR C CA 1
ATOM 7377 C C . THR C 3 398 ? 194.022 189.068 231.629 1.00 65.99 398 THR C C 1
ATOM 7378 O O . THR C 3 398 ? 193.702 188.092 230.929 1.00 65.99 398 THR C O 1
ATOM 7382 N N . GLN C 3 399 ? 195.301 189.379 231.898 1.00 62.17 399 GLN C N 1
ATOM 7383 C CA . GLN C 3 399 ? 196.384 188.471 231.521 1.00 62.17 399 GLN C CA 1
ATOM 7384 C C . GLN C 3 399 ? 196.243 187.116 232.203 1.00 62.17 399 GLN C C 1
ATOM 7385 O O . GLN C 3 399 ? 196.553 186.080 231.604 1.00 62.17 399 GLN C O 1
ATOM 7391 N N . LEU C 3 400 ? 195.806 187.104 233.464 1.00 57.88 400 LEU C N 1
ATOM 7392 C CA . LEU C 3 400 ? 195.537 185.819 234.117 1.00 57.88 400 LEU C CA 1
ATOM 7393 C C . LEU C 3 400 ? 194.323 185.116 233.499 1.00 57.88 400 LEU C C 1
ATOM 7394 O O . LEU C 3 400 ? 194.340 183.889 233.294 1.00 57.88 400 LEU C O 1
ATOM 7399 N N . LEU C 3 401 ? 193.264 185.879 233.193 1.00 54.92 401 LEU C N 1
ATOM 7400 C CA . LEU C 3 401 ? 192.010 185.278 232.731 1.00 54.92 401 LEU C CA 1
ATOM 7401 C C . LEU C 3 401 ? 192.123 184.647 231.346 1.00 54.92 401 LEU C C 1
ATOM 7402 O O . LEU C 3 401 ? 191.479 183.617 231.089 1.00 54.92 401 LEU C O 1
ATOM 7407 N N . LEU C 3 402 ? 192.930 185.228 230.448 1.00 53.66 402 LEU C N 1
ATOM 7408 C CA . LEU C 3 402 ? 193.131 184.595 229.141 1.00 53.66 402 LEU C CA 1
ATOM 7409 C C . LEU C 3 402 ? 193.838 183.248 229.261 1.00 53.66 402 LEU C C 1
ATOM 7410 O O . LEU C 3 402 ? 193.495 182.297 228.547 1.00 53.66 402 LEU C O 1
ATOM 7415 N N . GLU C 3 403 ? 194.818 183.143 230.161 1.00 51.96 403 GLU C N 1
ATOM 7416 C CA . GLU C 3 403 ? 195.521 181.877 230.339 1.00 51.96 403 GLU C CA 1
ATOM 7417 C C . GLU C 3 403 ? 194.621 180.828 230.983 1.00 51.96 403 GLU C C 1
ATOM 7418 O O . GLU C 3 403 ? 194.717 179.635 230.656 1.00 51.96 403 GLU C O 1
ATOM 7424 N N . ASN C 3 404 ? 193.731 181.258 231.886 1.00 49.26 404 ASN C N 1
ATOM 7425 C CA . ASN C 3 404 ? 192.736 180.335 232.435 1.00 49.26 404 ASN C CA 1
ATOM 7426 C C . ASN C 3 404 ? 191.790 179.818 231.353 1.00 49.26 404 ASN C C 1
ATOM 7427 O O . ASN C 3 404 ? 191.458 178.624 231.327 1.00 49.26 404 ASN C O 1
ATOM 7432 N N . LEU C 3 405 ? 191.369 180.697 230.437 1.00 44.52 405 LEU C N 1
ATOM 7433 C CA . LEU C 3 405 ? 190.526 180.265 229.321 1.00 44.52 405 LEU C CA 1
ATOM 7434 C C . LEU C 3 405 ? 191.262 179.301 228.392 1.00 44.52 405 LEU C C 1
ATOM 7435 O O . LEU C 3 405 ? 190.671 178.329 227.899 1.00 44.52 405 LEU C O 1
ATOM 7440 N N . HIS C 3 406 ? 192.551 179.551 228.152 1.00 41.92 406 HIS C N 1
ATOM 7441 C CA . HIS C 3 406 ? 193.343 178.700 227.266 1.00 41.92 406 HIS C CA 1
ATOM 7442 C C . HIS C 3 406 ? 193.524 177.295 227.842 1.00 41.92 406 HIS C C 1
ATOM 7443 O O . HIS C 3 406 ? 193.360 176.291 227.124 1.00 41.92 406 HIS C O 1
ATOM 7450 N N . VAL C 3 407 ? 193.824 177.197 229.142 1.00 44.32 407 VAL C N 1
ATOM 7451 C CA . VAL C 3 407 ? 193.960 175.867 229.733 1.00 44.32 407 VAL C CA 1
ATOM 7452 C C . VAL C 3 407 ? 192.599 175.185 229.864 1.00 44.32 407 VAL C C 1
ATOM 7453 O O . VAL C 3 407 ? 192.518 173.946 229.814 1.00 44.32 407 VAL C O 1
ATOM 7457 N N . TYR C 3 408 ? 191.511 175.966 229.980 1.00 40.33 408 TYR C N 1
ATOM 7458 C CA . TYR C 3 408 ? 190.172 175.384 229.935 1.00 40.33 408 TYR C CA 1
ATOM 7459 C C . TYR C 3 408 ? 189.895 174.750 228.579 1.00 40.33 408 TYR C C 1
ATOM 7460 O O . TYR C 3 408 ? 189.324 173.655 228.511 1.00 40.33 408 TYR C O 1
ATOM 7469 N N . HIS C 3 409 ? 190.291 175.428 227.495 1.00 41.18 409 HIS C N 1
ATOM 7470 C CA . HIS C 3 409 ? 190.110 174.873 226.153 1.00 41.18 409 HIS C CA 1
ATOM 7471 C C . HIS C 3 409 ? 190.890 173.582 225.963 1.00 41.18 409 HIS C C 1
ATOM 7472 O O . HIS C 3 409 ? 190.355 172.605 225.419 1.00 41.18 409 HIS C O 1
ATOM 7479 N N . MET C 3 410 ? 192.148 173.555 226.422 1.00 43.36 410 MET C N 1
ATOM 7480 C CA . MET C 3 410 ? 192.962 172.347 226.268 1.00 43.36 410 MET C CA 1
ATOM 7481 C C . MET C 3 410 ? 192.387 171.167 227.047 1.00 43.36 410 MET C C 1
ATOM 7482 O O . MET C 3 410 ? 192.238 170.063 226.494 1.00 43.36 410 MET C O 1
ATOM 7487 N N . ASN C 3 411 ? 192.003 171.395 228.311 1.00 42.83 411 ASN C N 1
ATOM 7488 C CA . ASN C 3 411 ? 191.411 170.327 229.113 1.00 42.83 411 ASN C CA 1
ATOM 7489 C C . ASN C 3 411 ? 190.086 169.855 228.525 1.00 42.83 411 ASN C C 1
ATOM 7490 O O . ASN C 3 411 ? 189.800 168.650 228.521 1.00 42.83 411 ASN C O 1
ATOM 7495 N N . TYR C 3 412 ? 189.295 170.785 227.976 1.00 41.17 412 TYR C N 1
ATOM 7496 C CA . TYR C 3 412 ? 187.986 170.441 227.437 1.00 41.17 412 TYR C CA 1
ATOM 7497 C C . TYR C 3 412 ? 188.109 169.584 226.183 1.00 41.17 412 TYR C C 1
ATOM 7498 O O . TYR C 3 412 ? 187.373 168.602 226.031 1.00 41.17 412 TYR C O 1
ATOM 7507 N N . PHE C 3 413 ? 189.059 169.906 225.294 1.00 40.25 413 PHE C N 1
ATOM 7508 C CA . PHE C 3 413 ? 189.199 169.091 224.087 1.00 40.25 413 PHE C CA 1
ATOM 7509 C C . PHE C 3 413 ? 189.780 167.711 224.381 1.00 40.25 413 PHE C C 1
ATOM 7510 O O . PHE C 3 413 ? 189.348 166.722 223.772 1.00 40.25 413 PHE C O 1
ATOM 7518 N N . LEU C 3 414 ? 190.746 167.602 225.307 1.00 43.13 414 LEU C N 1
ATOM 7519 C CA . LEU C 3 414 ? 191.223 166.252 225.637 1.00 43.13 414 LEU C CA 1
ATOM 7520 C C . LEU C 3 414 ? 190.182 165.401 226.363 1.00 43.13 414 LEU C C 1
ATOM 7521 O O . LEU C 3 414 ? 190.094 164.193 226.102 1.00 43.13 414 LEU C O 1
ATOM 7526 N N . VAL C 3 415 ? 189.365 165.991 227.239 1.00 45.54 415 VAL C N 1
ATOM 7527 C CA . VAL C 3 415 ? 188.318 165.195 227.875 1.00 45.54 415 VAL C CA 1
ATOM 7528 C C . VAL C 3 415 ? 187.225 164.830 226.866 1.00 45.54 415 VAL C C 1
ATOM 7529 O O . VAL C 3 415 ? 186.649 163.734 226.936 1.00 45.54 415 VAL C O 1
ATOM 7533 N N . LEU C 3 416 ? 186.974 165.696 225.874 1.00 44.43 416 LEU C N 1
ATOM 7534 C CA . LEU C 3 416 ? 186.056 165.353 224.788 1.00 44.43 416 LEU C CA 1
ATOM 7535 C C . LEU C 3 416 ? 186.570 164.174 223.967 1.00 44.43 416 LEU C C 1
ATOM 7536 O O . LEU C 3 416 ? 185.802 163.259 223.634 1.00 44.43 416 LEU C O 1
ATOM 7541 N N . ARG C 3 417 ? 187.869 164.177 223.651 1.00 51.50 417 ARG C N 1
ATOM 7542 C CA . ARG C 3 417 ? 188.468 163.072 222.906 1.00 51.50 417 ARG C CA 1
ATOM 7543 C C . ARG C 3 417 ? 188.425 161.773 223.701 1.00 51.50 417 ARG C C 1
ATOM 7544 O O . ARG C 3 417 ? 188.265 160.692 223.125 1.00 51.50 417 ARG C O 1
ATOM 7552 N N . CYS C 3 418 ? 188.577 161.857 225.025 1.00 53.47 418 CYS C N 1
ATOM 7553 C CA . CYS C 3 418 ? 188.493 160.649 225.845 1.00 53.47 418 CYS C CA 1
ATOM 7554 C C . CYS C 3 418 ? 187.063 160.130 225.949 1.00 53.47 418 CYS C C 1
ATOM 7555 O O . CYS C 3 418 ? 186.846 158.915 225.986 1.00 53.47 418 CYS C O 1
ATOM 7558 N N . LEU C 3 419 ? 186.075 161.027 226.015 1.00 49.66 419 LEU C N 1
ATOM 7559 C CA . LEU C 3 419 ? 184.681 160.590 226.090 1.00 49.66 419 LEU C CA 1
ATOM 7560 C C . LEU C 3 419 ? 184.207 160.006 224.765 1.00 49.66 419 LEU C C 1
ATOM 7561 O O . LEU C 3 419 ? 183.307 159.148 224.745 1.00 49.66 419 LEU C O 1
ATOM 7566 N N . HIS C 3 420 ? 184.806 160.453 223.654 1.00 54.79 420 HIS C N 1
ATOM 7567 C CA . HIS C 3 420 ? 184.461 159.886 222.354 1.00 54.79 420 HIS C CA 1
ATOM 7568 C C . HIS C 3 420 ? 184.794 158.408 222.247 1.00 54.79 420 HIS C C 1
ATOM 7569 O O . HIS C 3 420 ? 184.062 157.669 221.587 1.00 54.79 420 HIS C O 1
ATOM 7576 N N . LYS C 3 421 ? 185.882 157.961 222.878 1.00 54.68 421 LYS C N 1
ATOM 7577 C CA . LYS C 3 421 ? 186.231 156.544 222.835 1.00 54.68 421 LYS C CA 1
ATOM 7578 C C . LYS C 3 421 ? 185.200 155.697 223.573 1.00 54.68 421 LYS C C 1
ATOM 7579 O O . LYS C 3 421 ? 184.811 154.624 223.089 1.00 54.68 421 LYS C O 1
ATOM 7585 N N . PHE C 3 422 ? 184.733 156.180 224.732 1.00 58.06 422 PHE C N 1
ATOM 7586 C CA . PHE C 3 422 ? 183.683 155.487 225.473 1.00 58.06 422 PHE C CA 1
ATOM 7587 C C . PHE C 3 422 ? 182.385 155.425 224.682 1.00 58.06 422 PHE C C 1
ATOM 7588 O O . PHE C 3 422 ? 181.740 154.372 224.624 1.00 58.06 422 PHE C O 1
ATOM 7596 N N . THR C 3 423 ? 181.977 156.539 224.071 1.00 57.49 423 THR C N 1
ATOM 7597 C CA . THR C 3 423 ? 180.692 156.508 223.376 1.00 57.49 423 THR C CA 1
ATOM 7598 C C . THR C 3 423 ? 180.786 155.829 222.012 1.00 57.49 423 THR C C 1
ATOM 7599 O O . THR C 3 423 ? 179.763 155.391 221.477 1.00 57.49 423 THR C O 1
ATOM 7603 N N . SER C 3 424 ? 181.988 155.724 221.439 1.00 58.58 424 SER C N 1
ATOM 7604 C CA . SER C 3 424 ? 182.160 155.043 220.163 1.00 58.58 424 SER C CA 1
ATOM 7605 C C . SER C 3 424 ? 182.225 153.535 220.340 1.00 58.58 424 SER C C 1
ATOM 7606 O O . SER C 3 424 ? 181.688 152.789 219.514 1.00 58.58 424 SER C O 1
ATOM 7609 N N . SER C 3 425 ? 182.895 153.070 221.398 1.00 62.78 425 SER C N 1
ATOM 7610 C CA . SER C 3 425 ? 182.941 151.637 221.671 1.00 62.78 425 SER C CA 1
ATOM 7611 C C . SER C 3 425 ? 181.572 151.105 222.073 1.00 62.78 425 SER C C 1
ATOM 7612 O O . SER C 3 425 ? 181.226 149.960 221.759 1.00 62.78 425 SER C O 1
ATOM 7615 N N . LEU C 3 426 ? 180.797 151.912 222.785 1.00 69.64 426 LEU C N 1
ATOM 7616 C CA . LEU C 3 426 ? 179.451 151.522 223.181 1.00 69.64 426 LEU C CA 1
ATOM 7617 C C . LEU C 3 426 ? 178.548 151.470 221.954 1.00 69.64 426 LEU C C 1
ATOM 7618 O O . LEU C 3 426 ? 178.550 152.410 221.151 1.00 69.64 426 LEU C O 1
ATOM 7623 N N . PRO C 3 427 ? 177.781 150.400 221.761 1.00 70.94 427 PRO C N 1
ATOM 7624 C CA . PRO C 3 427 ? 176.826 150.368 220.648 1.00 70.94 427 PRO C CA 1
ATOM 7625 C C . PRO C 3 427 ? 175.609 151.236 220.934 1.00 70.94 427 PRO C C 1
ATOM 7626 O O . PRO C 3 427 ? 175.449 151.805 222.016 1.00 70.94 427 PRO C O 1
ATOM 7630 N N . LYS C 3 428 ? 174.772 151.359 219.900 1.00 70.64 428 LYS C N 1
ATOM 7631 C CA . LYS C 3 428 ? 173.471 152.017 219.798 1.00 70.64 428 LYS C CA 1
ATOM 7632 C C . LYS C 3 428 ? 173.568 153.549 219.756 1.00 70.64 428 LYS C C 1
ATOM 7633 O O . LYS C 3 428 ? 172.576 154.190 219.406 1.00 70.64 428 LYS C O 1
ATOM 7639 N N . TYR C 3 429 ? 174.739 154.151 220.054 1.00 66.15 429 TYR C N 1
ATOM 7640 C CA . TYR C 3 429 ? 175.148 155.554 219.893 1.00 66.15 429 TYR C CA 1
ATOM 7641 C C . TYR C 3 429 ? 174.092 156.616 220.201 1.00 66.15 429 TYR C C 1
ATOM 7642 O O . TYR C 3 429 ? 173.621 157.284 219.272 1.00 66.15 429 TYR C O 1
ATOM 7651 N N . PRO C 3 430 ? 173.669 156.792 221.469 1.00 70.21 430 PRO C N 1
ATOM 7652 C CA . PRO C 3 430 ? 172.624 157.788 221.764 1.00 70.21 430 PRO C CA 1
ATOM 7653 C C . PRO C 3 430 ? 173.037 159.239 221.541 1.00 70.21 430 PRO C C 1
ATOM 7654 O O . PRO C 3 430 ? 172.335 159.963 220.828 1.00 70.21 430 PRO C O 1
ATOM 7658 N N . LEU C 3 431 ? 174.140 159.688 222.153 1.00 69.42 431 LEU C N 1
ATOM 7659 C CA . LEU C 3 431 ? 174.594 161.066 221.946 1.00 69.42 431 LEU C CA 1
ATOM 7660 C C . LEU C 3 431 ? 175.088 161.297 220.524 1.00 69.42 431 LEU C C 1
ATOM 7661 O O . LEU C 3 431 ? 174.833 162.358 219.943 1.00 69.42 431 LEU C O 1
ATOM 7666 N N . GLY C 3 432 ? 175.792 160.338 219.950 1.00 61.25 432 GLY C N 1
ATOM 7667 C CA . GLY C 3 432 ? 176.170 160.452 218.557 1.00 61.25 432 GLY C CA 1
ATOM 7668 C C . GLY C 3 432 ? 177.331 159.555 218.217 1.00 61.25 432 GLY C C 1
ATOM 7669 O O . GLY C 3 432 ? 178.195 159.258 219.041 1.00 61.25 432 GLY C O 1
ATOM 7670 N N . ARG C 3 433 ? 177.352 159.129 216.957 1.00 59.93 433 ARG C N 1
ATOM 7671 C CA . ARG C 3 433 ? 178.425 158.295 216.443 1.00 59.93 433 ARG C CA 1
ATOM 7672 C C . ARG C 3 433 ? 179.610 159.120 215.968 1.00 59.93 433 ARG C C 1
ATOM 7673 O O . ARG C 3 433 ? 180.695 158.569 215.751 1.00 59.93 433 ARG C O 1
ATOM 7681 N N . GLN C 3 434 ? 179.442 160.427 215.839 1.00 51.31 434 GLN C N 1
ATOM 7682 C CA . GLN C 3 434 ? 180.483 161.291 215.319 1.00 51.31 434 GLN C CA 1
ATOM 7683 C C . GLN C 3 434 ? 180.913 162.282 216.387 1.00 51.31 434 GLN C C 1
ATOM 7684 O O . GLN C 3 434 ? 180.158 162.597 217.312 1.00 51.31 434 GLN C O 1
ATOM 7690 N N . ILE C 3 435 ? 182.153 162.749 216.253 1.00 45.63 435 ILE C N 1
ATOM 7691 C CA . ILE C 3 435 ? 182.710 163.737 217.167 1.00 45.63 435 ILE C CA 1
ATOM 7692 C C . ILE C 3 435 ? 182.005 165.086 217.062 1.00 45.63 435 ILE C C 1
ATOM 7693 O O . ILE C 3 435 ? 181.897 165.808 218.061 1.00 45.63 435 ILE C O 1
ATOM 7698 N N . ARG C 3 436 ? 181.490 165.444 215.883 1.00 42.41 436 ARG C N 1
ATOM 7699 C CA . ARG C 3 436 ? 180.840 166.741 215.731 1.00 42.41 436 ARG C CA 1
ATOM 7700 C C . ARG C 3 436 ? 179.467 166.764 216.398 1.00 42.41 436 ARG C C 1
ATOM 7701 O O . ARG C 3 436 ? 179.076 167.787 216.974 1.00 42.41 436 ARG C O 1
ATOM 7709 N N . GLU C 3 437 ? 178.749 165.636 216.384 1.00 50.69 437 GLU C N 1
ATOM 7710 C CA . GLU C 3 437 ? 177.469 165.552 217.082 1.00 50.69 437 GLU C CA 1
ATOM 7711 C C . GLU C 3 437 ? 177.663 165.633 218.588 1.00 50.69 437 GLU C C 1
ATOM 7712 O O . GLU C 3 437 ? 176.903 166.321 219.285 1.00 50.69 437 GLU C O 1
ATOM 7718 N N . LEU C 3 438 ? 178.686 164.942 219.096 1.00 46.09 438 LEU C N 1
ATOM 7719 C CA . LEU C 3 438 ? 179.021 165.001 220.513 1.00 46.09 438 LEU C CA 1
ATOM 7720 C C . LEU C 3 438 ? 179.444 166.403 220.922 1.00 46.09 438 LEU C C 1
ATOM 7721 O O . LEU C 3 438 ? 179.057 166.887 221.994 1.00 46.09 438 LEU C O 1
ATOM 7726 N N . TYR C 3 439 ? 180.227 167.074 220.072 1.00 43.87 439 TYR C N 1
ATOM 7727 C CA . TYR C 3 439 ? 180.679 168.427 220.372 1.00 43.87 439 TYR C CA 1
ATOM 7728 C C . TYR C 3 439 ? 179.516 169.408 220.396 1.00 43.87 439 TYR C C 1
ATOM 7729 O O . TYR C 3 439 ? 179.468 170.283 221.263 1.00 43.87 439 TYR C O 1
ATOM 7738 N N . CYS C 3 440 ? 178.550 169.254 219.482 1.00 46.92 440 CYS C N 1
ATOM 7739 C CA . CYS C 3 440 ? 177.363 170.110 219.507 1.00 46.92 440 CYS C CA 1
ATOM 7740 C C . CYS C 3 440 ? 176.513 169.864 220.751 1.00 46.92 440 CYS C C 1
ATOM 7741 O O . CYS C 3 440 ? 176.089 170.818 221.420 1.00 46.92 440 CYS C O 1
ATOM 7744 N N . THR C 3 441 ? 176.263 168.592 221.089 1.00 52.73 441 THR C N 1
ATOM 7745 C CA . THR C 3 441 ? 175.354 168.319 222.202 1.00 52.73 441 THR C CA 1
ATOM 7746 C C . THR C 3 441 ? 176.002 168.601 223.554 1.00 52.73 441 THR C C 1
ATOM 7747 O O . THR C 3 441 ? 175.290 168.802 224.543 1.00 52.73 441 THR C O 1
ATOM 7751 N N . CYS C 3 442 ? 177.335 168.622 223.627 1.00 54.30 442 CYS C N 1
ATOM 7752 C CA . CYS C 3 442 ? 177.987 169.101 224.838 1.00 54.30 442 CYS C CA 1
ATOM 7753 C C . CYS C 3 442 ? 178.208 170.606 224.825 1.00 54.30 442 CYS C C 1
ATOM 7754 O O . CYS C 3 442 ? 178.413 171.197 225.890 1.00 54.30 442 CYS C O 1
ATOM 7757 N N . LEU C 3 443 ? 178.187 171.235 223.649 1.00 48.17 443 LEU C N 1
ATOM 7758 C CA . LEU C 3 443 ? 178.425 172.666 223.558 1.00 48.17 443 LEU C CA 1
ATOM 7759 C C . LEU C 3 443 ? 177.173 173.475 223.853 1.00 48.17 443 LEU C C 1
ATOM 7760 O O . LEU C 3 443 ? 177.277 174.575 224.406 1.00 48.17 443 LEU C O 1
ATOM 7765 N N . GLU C 3 444 ? 175.991 172.962 223.490 1.00 56.98 444 GLU C N 1
ATOM 7766 C CA . GLU C 3 444 ? 174.768 173.724 223.739 1.00 56.98 444 GLU C CA 1
ATOM 7767 C C . GLU C 3 444 ? 174.445 173.794 225.229 1.00 56.98 444 GLU C C 1
ATOM 7768 O O . GLU C 3 444 ? 173.930 174.811 225.707 1.00 56.98 444 GLU C O 1
ATOM 7774 N N . LYS C 3 445 ? 174.775 172.745 225.977 1.00 69.89 445 LYS C N 1
ATOM 7775 C CA . LYS C 3 445 ? 174.458 172.634 227.392 1.00 69.89 445 LYS C CA 1
ATOM 7776 C C . LYS C 3 445 ? 175.318 171.493 227.919 1.00 69.89 445 LYS C C 1
ATOM 7777 O O . LYS C 3 445 ? 175.786 170.653 227.145 1.00 69.89 445 LYS C O 1
ATOM 7783 N N . ASN C 3 446 ? 175.578 171.506 229.231 1.00 79.08 446 ASN C N 1
ATOM 7784 C CA . ASN C 3 446 ? 176.271 170.393 229.876 1.00 79.08 446 ASN C CA 1
ATOM 7785 C C . ASN C 3 446 ? 175.495 169.093 229.712 1.00 79.08 446 ASN C C 1
ATOM 7786 O O . ASN C 3 446 ? 174.267 169.067 229.826 1.00 79.08 446 ASN C O 1
ATOM 7791 N N . ILE C 3 447 ? 176.226 168.011 229.436 1.00 82.30 447 ILE C N 1
ATOM 7792 C CA . ILE C 3 447 ? 175.564 166.756 229.101 1.00 82.30 447 ILE C CA 1
ATOM 7793 C C . ILE C 3 447 ? 174.946 166.099 230.334 1.00 82.30 447 ILE C C 1
ATOM 7794 O O . ILE C 3 447 ? 173.972 165.349 230.211 1.00 82.30 447 ILE C O 1
ATOM 7799 N N . TRP C 3 448 ? 175.462 166.374 231.537 1.00 79.88 448 TRP C N 1
ATOM 7800 C CA . TRP C 3 448 ? 174.887 165.730 232.711 1.00 79.88 448 TRP C CA 1
ATOM 7801 C C . TRP C 3 448 ? 173.583 166.366 233.178 1.00 79.88 448 TRP C C 1
ATOM 7802 O O . TRP C 3 448 ? 172.845 165.722 233.933 1.00 79.88 448 TRP C O 1
ATOM 7813 N N . ASP C 3 449 ? 173.277 167.605 232.778 1.00 86.64 449 ASP C N 1
ATOM 7814 C CA . ASP C 3 449 ? 171.945 168.129 233.076 1.00 86.64 449 ASP C CA 1
ATOM 7815 C C . ASP C 3 449 ? 170.883 167.399 232.264 1.00 86.64 449 ASP C C 1
ATOM 7816 O O . ASP C 3 449 ? 169.762 167.190 232.743 1.00 86.64 449 ASP C O 1
ATOM 7821 N N . SER C 3 450 ? 171.212 167.009 231.034 1.00 89.00 450 SER C N 1
ATOM 7822 C CA . SER C 3 450 ? 170.286 166.223 230.236 1.00 89.00 450 SER C CA 1
ATOM 7823 C C . SER C 3 450 ? 170.157 164.817 230.808 1.00 89.00 450 SER C C 1
ATOM 7824 O O . SER C 3 450 ? 171.100 164.263 231.380 1.00 89.00 450 SER C O 1
ATOM 7827 N N . GLU C 3 451 ? 168.964 164.244 230.660 1.00 92.70 451 GLU C N 1
ATOM 7828 C CA . GLU C 3 451 ? 168.700 162.884 231.109 1.00 92.70 451 GLU C CA 1
ATOM 7829 C C . GLU C 3 451 ? 169.185 161.833 230.119 1.00 92.70 451 GLU C C 1
ATOM 7830 O O . GLU C 3 451 ? 169.159 160.640 230.439 1.00 92.70 451 GLU C O 1
ATOM 7836 N N . GLU C 3 452 ? 169.620 162.256 228.932 1.00 83.71 452 GLU C N 1
ATOM 7837 C CA . GLU C 3 452 ? 170.095 161.328 227.914 1.00 83.71 452 GLU C CA 1
ATOM 7838 C C . GLU C 3 452 ? 171.440 160.714 228.283 1.00 83.71 452 GLU C C 1
ATOM 7839 O O . GLU C 3 452 ? 171.740 159.590 227.867 1.00 83.71 452 GLU C O 1
ATOM 7845 N N . TYR C 3 453 ? 172.259 161.430 229.059 1.00 83.06 453 TYR C N 1
ATOM 7846 C CA . TYR C 3 453 ? 173.573 160.931 229.448 1.00 83.06 453 TYR C CA 1
ATOM 7847 C C . TYR C 3 453 ? 173.494 159.815 230.482 1.00 83.06 453 TYR C C 1
ATOM 7848 O O . TYR C 3 453 ? 174.405 158.977 230.544 1.00 83.06 453 TYR C O 1
ATOM 7857 N N . ALA C 3 454 ? 172.430 159.792 231.291 1.00 84.88 454 ALA C N 1
ATOM 7858 C CA . ALA C 3 454 ? 172.267 158.747 232.297 1.00 84.88 454 ALA C CA 1
ATOM 7859 C C . ALA C 3 454 ? 172.052 157.384 231.654 1.00 84.88 454 ALA C C 1
ATOM 7860 O O . ALA C 3 454 ? 172.552 156.371 232.156 1.00 84.88 454 ALA C O 1
ATOM 7862 N N . SER C 3 455 ? 171.317 157.343 230.541 1.00 83.08 455 SER C N 1
ATOM 7863 C CA . SER C 3 455 ? 171.140 156.092 229.811 1.00 83.08 455 SER C CA 1
ATOM 7864 C C . SER C 3 455 ? 172.446 155.616 229.189 1.00 83.08 455 SER C C 1
ATOM 7865 O O . SER C 3 455 ? 172.695 154.406 229.133 1.00 83.08 455 SER C O 1
ATOM 7868 N N . VAL C 3 456 ? 173.286 156.550 228.730 1.00 82.50 456 VAL C N 1
ATOM 7869 C CA . VAL C 3 456 ? 174.603 156.206 228.198 1.00 82.50 456 VAL C CA 1
ATOM 7870 C C . VAL C 3 456 ? 175.480 155.609 229.287 1.00 82.50 456 VAL C C 1
ATOM 7871 O O . VAL C 3 456 ? 176.166 154.602 229.070 1.00 82.50 456 VAL C O 1
ATOM 7875 N N . LEU C 3 457 ? 175.449 156.208 230.481 1.00 83.05 457 LEU C N 1
ATOM 7876 C CA . LEU C 3 457 ? 176.180 155.651 231.618 1.00 83.05 457 LEU C CA 1
ATOM 7877 C C . LEU C 3 457 ? 175.663 154.265 231.996 1.00 83.05 457 LEU C C 1
ATOM 7878 O O . LEU C 3 457 ? 176.459 153.355 232.261 1.00 83.05 457 LEU C O 1
ATOM 7883 N N . GLN C 3 458 ? 174.336 154.085 231.993 1.00 84.92 458 GLN C N 1
ATOM 7884 C CA . GLN C 3 458 ? 173.735 152.807 232.369 1.00 84.92 458 GLN C CA 1
ATOM 7885 C C . GLN C 3 458 ? 174.109 151.712 231.372 1.00 84.92 458 GLN C C 1
ATOM 7886 O O . GLN C 3 458 ? 174.416 150.582 231.768 1.00 84.92 458 GLN C O 1
ATOM 7892 N N . LEU C 3 459 ? 174.112 152.036 230.074 1.00 82.33 459 LEU C N 1
ATOM 7893 C CA . LEU C 3 459 ? 174.608 151.092 229.075 1.00 82.33 459 LEU C CA 1
ATOM 7894 C C . LEU C 3 459 ? 176.101 150.841 229.240 1.00 82.33 459 LEU C C 1
ATOM 7895 O O . LEU C 3 459 ? 176.588 149.748 228.931 1.00 82.33 459 LEU C O 1
ATOM 7900 N N . LEU C 3 460 ? 176.842 151.846 229.714 1.00 82.05 460 LEU C N 1
ATOM 7901 C CA . LEU C 3 460 ? 178.285 151.703 229.869 1.00 82.05 460 LEU C CA 1
ATOM 7902 C C . LEU C 3 460 ? 178.647 150.784 231.038 1.00 82.05 460 LEU C C 1
ATOM 7903 O O . LEU C 3 460 ? 179.712 150.155 231.017 1.00 82.05 460 LEU C O 1
ATOM 7908 N N . ARG C 3 461 ? 177.780 150.671 232.055 1.00 84.68 461 ARG C N 1
ATOM 7909 C CA . ARG C 3 461 ? 178.049 149.695 233.119 1.00 84.68 461 ARG C CA 1
ATOM 7910 C C . ARG C 3 461 ? 177.928 148.245 232.644 1.00 84.68 461 ARG C C 1
ATOM 7911 O O . ARG C 3 461 ? 178.397 147.337 233.332 1.00 84.68 461 ARG C O 1
ATOM 7919 N N . MET C 3 462 ? 177.265 147.987 231.522 1.00 91.55 462 MET C N 1
ATOM 7920 C CA . MET C 3 462 ? 177.066 146.607 231.071 1.00 91.55 462 MET C CA 1
ATOM 7921 C C . MET C 3 462 ? 178.047 146.249 229.951 1.00 91.55 462 MET C C 1
ATOM 7922 O O . MET C 3 462 ? 177.668 146.007 228.805 1.00 91.55 462 MET C O 1
ATOM 7927 N N . LEU C 3 463 ? 179.334 146.195 230.305 1.00 88.21 463 LEU C N 1
ATOM 7928 C CA . LEU C 3 463 ? 180.390 145.801 229.378 1.00 88.21 463 LEU C CA 1
ATOM 7929 C C . LEU C 3 463 ? 181.274 144.719 229.985 1.00 88.21 463 LEU C C 1
ATOM 7930 O O . LEU C 3 463 ? 181.423 144.624 231.206 1.00 88.21 463 LEU C O 1
ATOM 7935 N N . ALA C 3 464 ? 181.850 143.896 229.109 1.00 87.11 464 ALA C N 1
ATOM 7936 C CA . ALA C 3 464 ? 182.764 142.834 229.502 1.00 87.11 464 ALA C CA 1
ATOM 7937 C C . ALA C 3 464 ? 184.210 143.331 229.495 1.00 87.11 464 ALA C C 1
ATOM 7938 O O . ALA C 3 464 ? 184.495 144.500 229.227 1.00 87.11 464 ALA C O 1
ATOM 7940 N N . LYS C 3 465 ? 185.137 142.410 229.786 1.00 86.19 465 LYS C N 1
ATOM 7941 C CA . LYS C 3 465 ? 186.522 142.777 230.079 1.00 86.19 465 LYS C CA 1
ATOM 7942 C C . LYS C 3 465 ? 187.281 143.240 228.839 1.00 86.19 465 LYS C C 1
ATOM 7943 O O . LYS C 3 465 ? 188.036 144.219 228.906 1.00 86.19 465 LYS C O 1
ATOM 7949 N N . ASP C 3 466 ? 187.113 142.536 227.712 1.00 88.99 466 ASP C N 1
ATOM 7950 C CA . ASP C 3 466 ? 187.885 142.838 226.506 1.00 88.99 466 ASP C CA 1
ATOM 7951 C C . ASP C 3 466 ? 187.549 144.216 225.952 1.00 88.99 466 ASP C C 1
ATOM 7952 O O . ASP C 3 466 ? 188.446 144.956 225.519 1.00 88.99 466 ASP C O 1
ATOM 7957 N N . GLU C 3 467 ? 186.264 144.582 225.982 1.00 87.08 467 GLU C N 1
ATOM 7958 C CA . GLU C 3 467 ? 185.851 145.911 225.548 1.00 87.08 467 GLU C CA 1
ATOM 7959 C C . GLU C 3 467 ? 186.452 146.992 226.434 1.00 87.08 467 GLU C C 1
ATOM 7960 O O . GLU C 3 467 ? 186.953 147.996 225.927 1.00 87.08 467 GLU C O 1
ATOM 7966 N N . LEU C 3 468 ? 186.439 146.789 227.758 1.00 79.75 468 LEU C N 1
ATOM 7967 C CA . LEU C 3 468 ? 187.011 147.783 228.666 1.00 79.75 468 LEU C CA 1
ATOM 7968 C C . LEU C 3 468 ? 188.518 147.903 228.503 1.00 79.75 468 LEU C C 1
ATOM 7969 O O . LEU C 3 468 ? 189.063 149.006 228.612 1.00 79.75 468 LEU C O 1
ATOM 7974 N N . MET C 3 469 ? 189.202 146.787 228.238 1.00 82.23 469 MET C N 1
ATOM 7975 C CA . MET C 3 469 ? 190.630 146.841 227.937 1.00 82.23 469 MET C CA 1
ATOM 7976 C C . MET C 3 469 ? 190.888 147.652 226.673 1.00 82.23 469 MET C C 1
ATOM 7977 O O . MET C 3 469 ? 191.826 148.461 226.623 1.00 82.23 469 MET C O 1
ATOM 7982 N N . THR C 3 470 ? 190.033 147.473 225.660 1.00 80.23 470 THR C N 1
ATOM 7983 C CA . THR C 3 470 ? 190.149 148.238 224.422 1.00 80.23 470 THR C CA 1
ATOM 7984 C C . THR C 3 470 ? 189.902 149.732 224.657 1.00 80.23 470 THR C C 1
ATOM 7985 O O . THR C 3 470 ? 190.656 150.573 224.148 1.00 80.23 470 THR C O 1
ATOM 7989 N N . ILE C 3 471 ? 188.886 150.069 225.468 1.00 75.11 471 ILE C N 1
ATOM 7990 C CA . ILE C 3 471 ? 188.592 151.467 225.812 1.00 75.11 471 ILE C CA 1
ATOM 7991 C C . ILE C 3 471 ? 189.766 152.108 226.541 1.00 75.11 471 ILE C C 1
ATOM 7992 O O . ILE C 3 471 ? 190.186 153.224 226.208 1.00 75.11 471 ILE C O 1
ATOM 7997 N N . LEU C 3 472 ? 190.316 151.412 227.542 1.00 75.80 472 LEU C N 1
ATOM 7998 C CA . LEU C 3 472 ? 191.397 151.994 228.332 1.00 75.80 472 LEU C CA 1
ATOM 7999 C C . LEU C 3 472 ? 192.677 152.137 227.519 1.00 75.80 472 LEU C C 1
ATOM 8000 O O . LEU C 3 472 ? 193.398 153.130 227.684 1.00 75.80 472 LEU C O 1
ATOM 8005 N N . GLU C 3 473 ? 192.945 151.192 226.609 1.00 78.65 473 GLU C N 1
ATOM 8006 C CA . GLU C 3 473 ? 194.086 151.324 225.708 1.00 78.65 473 GLU C CA 1
ATOM 8007 C C . GLU C 3 473 ? 193.933 152.519 224.774 1.00 78.65 473 GLU C C 1
ATOM 8008 O O . GLU C 3 473 ? 194.879 153.303 224.607 1.00 78.65 473 GLU C O 1
ATOM 8014 N N . LYS C 3 474 ? 192.741 152.691 224.184 1.00 72.50 474 LYS C N 1
ATOM 8015 C CA . LYS C 3 474 ? 192.501 153.827 223.293 1.00 72.50 474 LYS C CA 1
ATOM 8016 C C . LYS C 3 474 ? 192.604 155.158 224.030 1.00 72.50 474 LYS C C 1
ATOM 8017 O O . LYS C 3 474 ? 193.196 156.113 223.517 1.00 72.50 474 LYS C O 1
ATOM 8023 N N . CYS C 3 475 ? 192.064 155.233 225.247 1.00 72.60 475 CYS C N 1
ATOM 8024 C CA . CYS C 3 475 ? 192.081 156.496 225.980 1.00 72.60 475 CYS C CA 1
ATOM 8025 C C . CYS C 3 475 ? 193.479 156.838 226.491 1.00 72.60 475 CYS C C 1
ATOM 8026 O O . CYS C 3 475 ? 193.863 158.017 226.521 1.00 72.60 475 CYS C O 1
ATOM 8029 N N . PHE C 3 476 ? 194.264 155.831 226.889 1.00 76.73 476 PHE C N 1
ATOM 8030 C CA . PHE C 3 476 ? 195.643 156.107 227.276 1.00 76.73 476 PHE C CA 1
ATOM 8031 C C . PHE C 3 476 ? 196.479 156.501 226.065 1.00 76.73 476 PHE C C 1
ATOM 8032 O O . PHE C 3 476 ? 197.400 157.320 226.187 1.00 76.73 476 PHE C O 1
ATOM 8040 N N . LYS C 3 477 ? 196.135 155.979 224.883 1.00 76.22 477 LYS C N 1
ATOM 8041 C CA . LYS C 3 477 ? 196.759 156.454 223.653 1.00 76.22 477 LYS C CA 1
ATOM 8042 C C . LYS C 3 477 ? 196.369 157.907 223.376 1.00 76.22 477 LYS C C 1
ATOM 8043 O O . LYS C 3 477 ? 197.195 158.684 222.883 1.00 76.22 477 LYS C O 1
ATOM 8049 N N . VAL C 3 478 ? 195.128 158.286 223.706 1.00 72.33 478 VAL C N 1
ATOM 8050 C CA . VAL C 3 478 ? 194.681 159.674 223.549 1.00 72.33 478 VAL C CA 1
ATOM 8051 C C . VAL C 3 478 ? 195.488 160.609 224.447 1.00 72.33 478 VAL C C 1
ATOM 8052 O O . VAL C 3 478 ? 195.948 161.671 224.007 1.00 72.33 478 VAL C O 1
ATOM 8056 N N . PHE C 3 479 ? 195.690 160.216 225.713 1.00 71.81 479 PHE C N 1
ATOM 8057 C CA . PHE C 3 479 ? 196.532 161.016 226.610 1.00 71.81 479 PHE C CA 1
ATOM 8058 C C . PHE C 3 479 ? 197.981 161.079 226.137 1.00 71.81 479 PHE C C 1
ATOM 8059 O O . PHE C 3 479 ? 198.641 162.112 226.297 1.00 71.81 479 PHE C O 1
ATOM 8067 N N . LYS C 3 480 ? 198.502 159.982 225.580 1.00 79.74 480 LYS C N 1
ATOM 8068 C CA . LYS C 3 480 ? 199.879 159.995 225.087 1.00 79.74 480 LYS C CA 1
ATOM 8069 C C . LYS C 3 480 ? 200.028 160.892 223.860 1.00 79.74 480 LYS C C 1
ATOM 8070 O O . LYS C 3 480 ? 201.071 161.532 223.679 1.00 79.74 480 LYS C O 1
ATOM 8076 N N . SER C 3 481 ? 198.989 160.959 223.020 1.00 84.20 481 SER C N 1
ATOM 8077 C CA . SER C 3 481 ? 199.095 161.633 221.727 1.00 84.20 481 SER C CA 1
ATOM 8078 C C . SER C 3 481 ? 199.251 163.145 221.868 1.00 84.20 481 SER C C 1
ATOM 8079 O O . SER C 3 481 ? 200.054 163.759 221.157 1.00 84.20 481 SER C O 1
ATOM 8082 N N . TYR C 3 482 ? 198.494 163.766 222.772 1.00 82.33 482 TYR C N 1
ATOM 8083 C CA . TYR C 3 482 ? 198.565 165.209 222.994 1.00 82.33 482 TYR C CA 1
ATOM 8084 C C . TYR C 3 482 ? 199.519 165.482 224.150 1.00 82.33 482 TYR C C 1
ATOM 8085 O O . TYR C 3 482 ? 199.215 165.168 225.306 1.00 82.33 482 TYR C O 1
ATOM 8094 N N . CYS C 3 483 ? 200.672 166.066 223.832 1.00 91.28 483 CYS C N 1
ATOM 8095 C CA . CYS C 3 483 ? 201.703 166.350 224.815 1.00 91.28 483 CYS C CA 1
ATOM 8096 C C . CYS C 3 483 ? 201.366 167.628 225.581 1.00 91.28 483 CYS C C 1
ATOM 8097 O O . CYS C 3 483 ? 200.374 168.308 225.295 1.00 91.28 483 CYS C O 1
ATOM 8100 N N . GLU C 3 484 ? 202.232 167.956 226.553 1.00 88.10 484 GLU C N 1
ATOM 8101 C CA . GLU C 3 484 ? 202.057 169.076 227.489 1.00 88.10 484 GLU C CA 1
ATOM 8102 C C . GLU C 3 484 ? 200.712 168.996 228.209 1.00 88.10 484 GLU C C 1
ATOM 8103 O O . GLU C 3 484 ? 199.918 169.938 228.207 1.00 88.10 484 GLU C O 1
ATOM 8109 N N . ASN C 3 485 ? 200.459 167.839 228.813 1.00 83.63 485 ASN C N 1
ATOM 8110 C CA . ASN C 3 485 ? 199.202 167.603 229.505 1.00 83.63 485 ASN C CA 1
ATOM 8111 C C . ASN C 3 485 ? 199.137 168.429 230.781 1.00 83.63 485 ASN C C 1
ATOM 8112 O O . ASN C 3 485 ? 200.104 168.500 231.544 1.00 83.63 485 ASN C O 1
ATOM 8117 N N . HIS C 3 486 ? 197.992 169.063 231.008 1.00 73.52 486 HIS C N 1
ATOM 8118 C CA . HIS C 3 486 ? 197.684 169.618 232.316 1.00 73.52 486 HIS C CA 1
ATOM 8119 C C . HIS C 3 486 ? 196.922 168.639 233.192 1.00 73.52 486 HIS C C 1
ATOM 8120 O O . HIS C 3 486 ? 196.724 168.915 234.379 1.00 73.52 486 HIS C O 1
ATOM 8127 N N . LEU C 3 487 ? 196.498 167.504 232.636 1.00 71.69 487 LEU C N 1
ATOM 8128 C CA . LEU C 3 487 ? 195.834 166.455 233.402 1.00 71.69 487 LEU C CA 1
ATOM 8129 C C . LEU C 3 487 ? 196.864 165.361 233.667 1.00 71.69 487 LEU C C 1
ATOM 8130 O O . LEU C 3 487 ? 196.816 164.270 233.101 1.00 71.69 487 LEU C O 1
ATOM 8135 N N . GLY C 3 488 ? 197.815 165.669 234.550 1.00 76.99 488 GLY C N 1
ATOM 8136 C CA . GLY C 3 488 ? 198.879 164.723 234.832 1.00 76.99 488 GLY C CA 1
ATOM 8137 C C . GLY C 3 488 ? 198.439 163.560 235.696 1.00 76.99 488 GLY C C 1
ATOM 8138 O O . GLY C 3 488 ? 199.011 162.469 235.609 1.00 76.99 488 GLY C O 1
ATOM 8139 N N . SER C 3 489 ? 197.421 163.768 236.533 1.00 75.34 489 SER C N 1
ATOM 8140 C CA . SER C 3 489 ? 196.980 162.713 237.440 1.00 75.34 489 SER C CA 1
ATOM 8141 C C . SER C 3 489 ? 196.197 161.633 236.705 1.00 75.34 489 SER C C 1
ATOM 8142 O O . SER C 3 489 ? 196.343 160.443 237.007 1.00 75.34 489 SER C O 1
ATOM 8145 N N . THR C 3 490 ? 195.364 162.030 235.738 1.00 76.74 490 THR C N 1
ATOM 8146 C CA . THR C 3 490 ? 194.436 161.092 235.115 1.00 76.74 490 THR C CA 1
ATOM 8147 C C . THR C 3 490 ? 195.141 160.093 234.206 1.00 76.74 490 THR C C 1
ATOM 8148 O O . THR C 3 490 ? 194.673 158.958 234.069 1.00 76.74 490 THR C O 1
ATOM 8152 N N . ALA C 3 491 ? 196.252 160.490 233.577 1.00 76.69 491 ALA C N 1
ATOM 8153 C CA . ALA C 3 491 ? 197.036 159.547 232.783 1.00 76.69 491 ALA C CA 1
ATOM 8154 C C . ALA C 3 491 ? 197.638 158.454 233.658 1.00 76.69 491 ALA C C 1
ATOM 8155 O O . ALA C 3 491 ? 197.614 157.270 233.295 1.00 76.69 491 ALA C O 1
ATOM 8157 N N . LYS C 3 492 ? 198.159 158.834 234.828 1.00 79.44 492 LYS C N 1
ATOM 8158 C CA . LYS C 3 492 ? 198.661 157.853 235.785 1.00 79.44 492 LYS C CA 1
ATOM 8159 C C . LYS C 3 492 ? 197.534 156.980 236.322 1.00 79.44 492 LYS C C 1
ATOM 8160 O O . LYS C 3 492 ? 197.723 155.778 236.539 1.00 79.44 492 LYS C O 1
ATOM 8166 N N . ARG C 3 493 ? 196.352 157.579 236.496 1.00 77.88 493 ARG C N 1
ATOM 8167 C CA . ARG C 3 493 ? 195.179 156.821 237.010 1.00 77.88 493 ARG C CA 1
ATOM 8168 C C . ARG C 3 493 ? 194.762 155.767 235.983 1.00 77.88 493 ARG C C 1
ATOM 8169 O O . ARG C 3 493 ? 194.517 154.625 236.396 1.00 77.88 493 ARG C O 1
ATOM 8177 N N . ILE C 3 494 ? 194.683 156.136 234.702 1.00 79.18 494 ILE C N 1
ATOM 8178 C CA . ILE C 3 494 ? 194.205 155.189 233.704 1.00 79.18 494 ILE C CA 1
ATOM 8179 C C . ILE C 3 494 ? 195.283 154.155 233.386 1.00 79.18 494 ILE C C 1
ATOM 8180 O O . ILE C 3 494 ? 194.968 153.002 233.068 1.00 79.18 494 ILE C O 1
ATOM 8185 N N . GLU C 3 495 ? 196.564 154.517 233.526 1.00 84.80 495 GLU C N 1
ATOM 8186 C CA . GLU C 3 495 ? 197.619 153.517 233.415 1.00 84.80 495 GLU C CA 1
ATOM 8187 C C . GLU C 3 495 ? 197.594 152.556 234.597 1.00 84.80 495 GLU C C 1
ATOM 8188 O O . GLU C 3 495 ? 197.925 151.375 234.442 1.00 84.80 495 GLU C O 1
ATOM 8194 N N . GLU C 3 496 ? 197.187 153.038 235.775 1.00 83.63 496 GLU C N 1
ATOM 8195 C CA . GLU C 3 496 ? 196.992 152.156 236.919 1.00 83.63 496 GLU C CA 1
ATOM 8196 C C . GLU C 3 496 ? 195.826 151.201 236.688 1.00 83.63 496 GLU C C 1
ATOM 8197 O O . GLU C 3 496 ? 195.914 150.019 237.041 1.00 83.63 496 GLU C O 1
ATOM 8203 N N . PHE C 3 497 ? 194.726 151.698 236.112 1.00 82.61 497 PHE C N 1
ATOM 8204 C CA . PHE C 3 497 ? 193.591 150.830 235.788 1.00 82.61 497 PHE C CA 1
ATOM 8205 C C . PHE C 3 497 ? 193.954 149.797 234.728 1.00 82.61 497 PHE C C 1
ATOM 8206 O O . PHE C 3 497 ? 193.505 148.648 234.796 1.00 82.61 497 PHE C O 1
ATOM 8214 N N . LEU C 3 498 ? 194.751 150.196 233.734 1.00 82.10 498 LEU C N 1
ATOM 8215 C CA . LEU C 3 498 ? 195.235 149.250 232.735 1.00 82.10 498 LEU C CA 1
ATOM 8216 C C . LEU C 3 498 ? 196.207 148.248 233.348 1.00 82.10 498 LEU C C 1
ATOM 8217 O O . LEU C 3 498 ? 196.293 147.105 232.886 1.00 82.10 498 LEU C O 1
ATOM 8222 N N . ALA C 3 499 ? 196.932 148.656 234.393 1.00 83.26 499 ALA C N 1
ATOM 8223 C CA . ALA C 3 499 ? 197.907 147.777 235.028 1.00 83.26 499 ALA C CA 1
ATOM 8224 C C . ALA C 3 499 ? 197.249 146.666 235.835 1.00 83.26 499 ALA C C 1
ATOM 8225 O O . ALA C 3 499 ? 197.842 145.592 235.987 1.00 83.26 499 ALA C O 1
ATOM 8227 N N . GLN C 3 500 ? 196.047 146.910 236.371 1.00 83.59 500 GLN C N 1
ATOM 8228 C CA . GLN C 3 500 ? 195.403 145.959 237.275 1.00 83.59 500 GLN C CA 1
ATOM 8229 C C . GLN C 3 500 ? 195.041 144.643 236.598 1.00 83.59 500 GLN C C 1
ATOM 8230 O O . GLN C 3 500 ? 194.955 143.617 237.279 1.00 83.59 500 GLN C O 1
ATOM 8236 N N . PHE C 3 501 ? 194.842 144.641 235.285 1.00 84.62 501 PHE C N 1
ATOM 8237 C CA . PHE C 3 501 ? 194.672 143.388 234.560 1.00 84.62 501 PHE C CA 1
ATOM 8238 C C . PHE C 3 501 ? 196.042 142.780 234.274 1.00 84.62 501 PHE C C 1
ATOM 8239 O O . PHE C 3 501 ? 196.648 142.154 235.145 1.00 84.62 501 PHE C O 1
ATOM 8247 N N . LYS C 3 548 ? 186.077 139.750 241.200 1.00 80.40 547 LYS C N 1
ATOM 8248 C CA . LYS C 3 548 ? 185.628 141.061 241.650 1.00 80.40 547 LYS C CA 1
ATOM 8249 C C . LYS C 3 548 ? 185.769 142.085 240.534 1.00 80.40 547 LYS C C 1
ATOM 8250 O O . LYS C 3 548 ? 186.336 143.159 240.725 1.00 80.40 547 LYS C O 1
ATOM 8256 N N . PHE C 3 549 ? 185.248 141.731 239.360 1.00 82.31 548 PHE C N 1
ATOM 8257 C CA . PHE C 3 549 ? 185.371 142.591 238.189 1.00 82.31 548 PHE C CA 1
ATOM 8258 C C . PHE C 3 549 ? 184.407 143.772 238.251 1.00 82.31 548 PHE C C 1
ATOM 8259 O O . PHE C 3 549 ? 184.700 144.847 237.706 1.00 82.31 548 PHE C O 1
ATOM 8267 N N . GLU C 3 550 ? 183.266 143.595 238.923 1.00 83.45 549 GLU C N 1
ATOM 8268 C CA . GLU C 3 550 ? 182.223 144.616 238.927 1.00 83.45 549 GLU C CA 1
ATOM 8269 C C . GLU C 3 550 ? 182.629 145.861 239.718 1.00 83.45 549 GLU C C 1
ATOM 8270 O O . GLU C 3 550 ? 182.233 146.976 239.357 1.00 83.45 549 GLU C O 1
ATOM 8276 N N . VAL C 3 551 ? 183.434 145.709 240.774 1.00 81.67 550 VAL C N 1
ATOM 8277 C CA . VAL C 3 551 ? 183.803 146.872 241.577 1.00 81.67 550 VAL C CA 1
ATOM 8278 C C . VAL C 3 551 ? 184.821 147.750 240.840 1.00 81.67 550 VAL C C 1
ATOM 8279 O O . VAL C 3 551 ? 184.726 148.985 240.866 1.00 81.67 550 VAL C O 1
ATOM 8283 N N . LEU C 3 552 ? 185.760 147.145 240.110 1.00 80.79 551 LEU C N 1
ATOM 8284 C CA . LEU C 3 552 ? 186.675 147.954 239.317 1.00 80.79 551 LEU C CA 1
ATOM 8285 C C . LEU C 3 552 ? 185.977 148.526 238.091 1.00 80.79 551 LEU C C 1
ATOM 8286 O O . LEU C 3 552 ? 186.332 149.619 237.623 1.00 80.79 551 LEU C O 1
ATOM 8291 N N . ARG C 3 553 ? 184.970 147.812 237.577 1.00 84.06 552 ARG C N 1
ATOM 8292 C CA . ARG C 3 553 ? 184.158 148.348 236.490 1.00 84.06 552 ARG C CA 1
ATOM 8293 C C . ARG C 3 553 ? 183.387 149.595 236.920 1.00 84.06 552 ARG C C 1
ATOM 8294 O O . ARG C 3 553 ? 183.378 150.605 236.204 1.00 84.06 552 ARG C O 1
ATOM 8302 N N . GLU C 3 554 ? 182.750 149.559 238.095 1.00 81.69 553 GLU C N 1
ATOM 8303 C CA . GLU C 3 554 ? 182.055 150.757 238.556 1.00 81.69 553 GLU C CA 1
ATOM 8304 C C . GLU C 3 554 ? 183.042 151.852 238.950 1.00 81.69 553 GLU C C 1
ATOM 8305 O O . GLU C 3 554 ? 182.715 153.040 238.847 1.00 81.69 553 GLU C O 1
ATOM 8311 N N . ASN C 3 555 ? 184.266 151.476 239.345 1.00 79.56 554 ASN C N 1
ATOM 8312 C CA . ASN C 3 555 ? 185.304 152.472 239.599 1.00 79.56 554 ASN C CA 1
ATOM 8313 C C . ASN C 3 555 ? 185.706 153.221 238.329 1.00 79.56 554 ASN C C 1
ATOM 8314 O O . ASN C 3 555 ? 185.861 154.448 238.359 1.00 79.56 554 ASN C O 1
ATOM 8319 N N . VAL C 3 556 ? 185.865 152.520 237.201 1.00 76.92 555 VAL C N 1
ATOM 8320 C CA . VAL C 3 556 ? 186.259 153.234 235.981 1.00 76.92 555 VAL C CA 1
ATOM 8321 C C . VAL C 3 556 ? 185.074 154.024 235.407 1.00 76.92 555 VAL C C 1
ATOM 8322 O O . VAL C 3 556 ? 185.261 155.101 234.814 1.00 76.92 555 VAL C O 1
ATOM 8326 N N . VAL C 3 557 ? 183.840 153.531 235.607 1.00 75.73 556 VAL C N 1
ATOM 8327 C CA . VAL C 3 557 ? 182.657 154.310 235.224 1.00 75.73 556 VAL C CA 1
ATOM 8328 C C . VAL C 3 557 ? 182.566 155.609 236.025 1.00 75.73 556 VAL C C 1
ATOM 8329 O O . VAL C 3 557 ? 182.336 156.689 235.456 1.00 75.73 556 VAL C O 1
ATOM 8333 N N . ASN C 3 558 ? 182.794 155.541 237.343 1.00 74.79 557 ASN C N 1
ATOM 8334 C CA . ASN C 3 558 ? 182.825 156.762 238.144 1.00 74.79 557 ASN C CA 1
ATOM 8335 C C . ASN C 3 558 ? 184.009 157.655 237.789 1.00 74.79 557 ASN C C 1
ATOM 8336 O O . ASN C 3 558 ? 183.902 158.878 237.906 1.00 74.79 557 ASN C O 1
ATOM 8341 N N . PHE C 3 559 ? 185.125 157.072 237.342 1.00 68.98 558 PHE C N 1
ATOM 8342 C CA . PHE C 3 559 ? 186.266 157.874 236.903 1.00 68.98 558 PHE C CA 1
ATOM 8343 C C . PHE C 3 559 ? 185.914 158.733 235.692 1.00 68.98 558 PHE C C 1
ATOM 8344 O O . PHE C 3 559 ? 186.139 159.953 235.697 1.00 68.98 558 PHE C O 1
ATOM 8352 N N . ILE C 3 560 ? 185.328 158.121 234.657 1.00 65.13 559 ILE C N 1
ATOM 8353 C CA . ILE C 3 560 ? 184.983 158.906 233.469 1.00 65.13 559 ILE C CA 1
ATOM 8354 C C . ILE C 3 560 ? 183.817 159.858 233.756 1.00 65.13 559 ILE C C 1
ATOM 8355 O O . ILE C 3 560 ? 183.764 160.973 233.200 1.00 65.13 559 ILE C O 1
ATOM 8360 N N . ASP C 3 561 ? 182.922 159.482 234.680 1.00 68.31 560 ASP C N 1
ATOM 8361 C CA . ASP C 3 561 ? 181.831 160.368 235.067 1.00 68.31 560 ASP C CA 1
ATOM 8362 C C . ASP C 3 561 ? 182.348 161.618 235.771 1.00 68.31 560 ASP C C 1
ATOM 8363 O O . ASP C 3 561 ? 181.955 162.732 235.420 1.00 68.31 560 ASP C O 1
ATOM 8368 N N . CYS C 3 562 ? 183.253 161.456 236.746 1.00 65.59 561 CYS C N 1
ATOM 8369 C CA . CYS C 3 562 ? 183.827 162.618 237.425 1.00 65.59 561 CYS C CA 1
ATOM 8370 C C . CYS C 3 562 ? 184.679 163.466 236.491 1.00 65.59 561 CYS C C 1
ATOM 8371 O O . CYS C 3 562 ? 184.711 164.696 236.638 1.00 65.59 561 CYS C O 1
ATOM 8374 N N . LEU C 3 563 ? 185.346 162.835 235.517 1.00 58.41 562 LEU C N 1
ATOM 8375 C CA . LEU C 3 563 ? 186.123 163.584 234.533 1.00 58.41 562 LEU C CA 1
ATOM 8376 C C . LEU C 3 563 ? 185.230 164.517 233.715 1.00 58.41 562 LEU C C 1
ATOM 8377 O O . LEU C 3 563 ? 185.568 165.696 233.505 1.00 58.41 562 LEU C O 1
ATOM 8382 N N . VAL C 3 564 ? 184.062 164.025 233.288 1.00 60.93 563 VAL C N 1
ATOM 8383 C CA . VAL C 3 564 ? 183.180 164.914 232.533 1.00 60.93 563 VAL C CA 1
ATOM 8384 C C . VAL C 3 564 ? 182.360 165.848 233.426 1.00 60.93 563 VAL C C 1
ATOM 8385 O O . VAL C 3 564 ? 181.769 166.799 232.904 1.00 60.93 563 VAL C O 1
ATOM 8389 N N . ARG C 3 565 ? 182.273 165.611 234.745 1.00 64.30 564 ARG C N 1
ATOM 8390 C CA . ARG C 3 565 ? 181.884 166.716 235.633 1.00 64.30 564 ARG C CA 1
ATOM 8391 C C . ARG C 3 565 ? 182.899 167.848 235.591 1.00 64.30 564 ARG C C 1
ATOM 8392 O O . ARG C 3 565 ? 182.526 169.014 235.416 1.00 64.30 564 ARG C O 1
ATOM 8400 N N . GLU C 3 566 ? 184.185 167.531 235.782 1.00 59.77 565 GLU C N 1
ATOM 8401 C CA . GLU C 3 566 ? 185.163 168.598 235.997 1.00 59.77 565 GLU C CA 1
ATOM 8402 C C . GLU C 3 566 ? 185.419 169.415 234.734 1.00 59.77 565 GLU C C 1
ATOM 8403 O O . GLU C 3 566 ? 185.389 170.650 234.780 1.00 59.77 565 GLU C O 1
ATOM 8409 N N . TYR C 3 567 ? 185.654 168.764 233.593 1.00 52.14 566 TYR C N 1
ATOM 8410 C CA . TYR C 3 567 ? 186.211 169.539 232.486 1.00 52.14 566 TYR C CA 1
ATOM 8411 C C . TYR C 3 567 ? 185.281 169.786 231.305 1.00 52.14 566 TYR C C 1
ATOM 8412 O O . TYR C 3 567 ? 185.569 170.681 230.510 1.00 52.14 566 TYR C O 1
ATOM 8421 N N . LEU C 3 568 ? 184.193 169.037 231.138 1.00 55.33 567 LEU C N 1
ATOM 8422 C CA . LEU C 3 568 ? 183.197 169.444 230.150 1.00 55.33 567 LEU C CA 1
ATOM 8423 C C . LEU C 3 568 ? 182.362 170.583 230.716 1.00 55.33 567 LEU C C 1
ATOM 8424 O O . LEU C 3 568 ? 181.655 170.408 231.713 1.00 55.33 567 LEU C O 1
ATOM 8429 N N . LEU C 3 569 ? 182.431 171.749 230.069 1.00 50.19 568 LEU C N 1
ATOM 8430 C CA . LEU C 3 569 ? 181.826 172.949 230.619 1.00 50.19 568 LEU C CA 1
ATOM 8431 C C . LEU C 3 569 ? 181.579 173.901 229.463 1.00 50.19 568 LEU C C 1
ATOM 8432 O O . LEU C 3 569 ? 182.445 174.007 228.586 1.00 50.19 568 LEU C O 1
ATOM 8437 N N . PRO C 3 570 ? 180.425 174.575 229.397 1.00 47.65 569 PRO C N 1
ATOM 8438 C CA . PRO C 3 570 ? 180.154 175.431 228.251 1.00 47.65 569 PRO C CA 1
ATOM 8439 C C . PRO C 3 570 ? 180.970 176.702 228.340 1.00 47.65 569 PRO C C 1
ATOM 8440 O O . PRO C 3 570 ? 181.261 177.195 229.444 1.00 47.65 569 PRO C O 1
ATOM 8444 N N . PRO C 3 571 ? 181.354 177.287 227.205 1.00 43.54 570 PRO C N 1
ATOM 8445 C CA . PRO C 3 571 ? 182.156 178.510 227.247 1.00 43.54 570 PRO C CA 1
ATOM 8446 C C . PRO C 3 571 ? 181.386 179.749 227.663 1.00 43.54 570 PRO C C 1
ATOM 8447 O O . PRO C 3 571 ? 182.018 180.777 227.927 1.00 43.54 570 PRO C O 1
ATOM 8451 N N . GLU C 3 572 ? 180.057 179.690 227.750 1.00 44.98 571 GLU C N 1
ATOM 8452 C CA . GLU C 3 572 ? 179.282 180.840 228.198 1.00 44.98 571 GLU C CA 1
ATOM 8453 C C . GLU C 3 572 ? 179.395 181.076 229.696 1.00 44.98 571 GLU C C 1
ATOM 8454 O O . GLU C 3 572 ? 179.029 182.158 230.163 1.00 44.98 571 GLU C O 1
ATOM 8460 N N . THR C 3 573 ? 179.880 180.093 230.453 1.00 43.21 572 THR C N 1
ATOM 8461 C CA . THR C 3 573 ? 180.096 180.218 231.887 1.00 43.21 572 THR C CA 1
ATOM 8462 C C . THR C 3 573 ? 181.555 180.496 232.222 1.00 43.21 572 THR C C 1
ATOM 8463 O O . THR C 3 573 ? 182.040 180.085 233.281 1.00 43.21 572 THR C O 1
ATOM 8467 N N . GLN C 3 574 ? 182.264 181.184 231.336 1.00 45.61 573 GLN C N 1
ATOM 8468 C CA . GLN C 3 574 ? 183.685 181.439 231.481 1.00 45.61 573 GLN C CA 1
ATOM 8469 C C . GLN C 3 574 ? 183.970 182.914 231.245 1.00 45.61 573 GLN C C 1
ATOM 8470 O O . GLN C 3 574 ? 183.286 183.558 230.445 1.00 45.61 573 GLN C O 1
ATOM 8476 N N . PRO C 3 575 ? 184.969 183.478 231.925 1.00 44.49 574 PRO C N 1
ATOM 8477 C CA . PRO C 3 575 ? 185.268 184.901 231.741 1.00 44.49 574 PRO C CA 1
ATOM 8478 C C . PRO C 3 575 ? 185.995 185.180 230.436 1.00 44.49 574 PRO C C 1
ATOM 8479 O O . PRO C 3 575 ? 186.852 184.407 230.002 1.00 44.49 574 PRO C O 1
ATOM 8483 N N . LEU C 3 576 ? 185.612 186.299 229.812 1.00 43.59 575 LEU C N 1
ATOM 8484 C CA . LEU C 3 576 ? 186.236 186.855 228.602 1.00 43.59 575 LEU C CA 1
ATOM 8485 C C . LEU C 3 576 ? 186.191 185.902 227.412 1.00 43.59 575 LEU C C 1
ATOM 8486 O O . LEU C 3 576 ? 187.076 185.931 226.555 1.00 43.59 575 LEU C O 1
ATOM 8491 N N . HIS C 3 577 ? 185.153 185.068 227.332 1.00 41.88 576 HIS C N 1
ATOM 8492 C CA . HIS C 3 577 ? 184.985 184.204 226.171 1.00 41.88 576 HIS C CA 1
ATOM 8493 C C . HIS C 3 577 ? 184.580 184.977 224.923 1.00 41.88 576 HIS C C 1
ATOM 8494 O O . HIS C 3 577 ? 184.880 184.524 223.809 1.00 41.88 576 HIS C O 1
ATOM 8501 N N . GLU C 3 578 ? 183.983 186.166 225.087 1.00 43.23 577 GLU C N 1
ATOM 8502 C CA . GLU C 3 578 ? 183.589 187.016 223.964 1.00 43.23 577 GLU C CA 1
ATOM 8503 C C . GLU C 3 578 ? 184.769 187.479 223.120 1.00 43.23 577 GLU C C 1
ATOM 8504 O O . GLU C 3 578 ? 184.560 187.951 221.999 1.00 43.23 577 GLU C O 1
ATOM 8510 N N . VAL C 3 579 ? 185.990 187.394 223.647 1.00 38.86 578 VAL C N 1
ATOM 8511 C CA . VAL C 3 579 ? 187.173 187.708 222.864 1.00 38.86 578 VAL C CA 1
ATOM 8512 C C . VAL C 3 579 ? 187.360 186.699 221.740 1.00 38.86 578 VAL C C 1
ATOM 8513 O O . VAL C 3 579 ? 187.700 187.074 220.611 1.00 38.86 578 VAL C O 1
ATOM 8517 N N . VAL C 3 580 ? 187.096 185.419 222.000 1.00 36.88 579 VAL C N 1
ATOM 8518 C CA . VAL C 3 580 ? 187.500 184.378 221.064 1.00 36.88 579 VAL C CA 1
ATOM 8519 C C . VAL C 3 580 ? 186.307 183.576 220.556 1.00 36.88 579 VAL C C 1
ATOM 8520 O O . VAL C 3 580 ? 186.474 182.476 220.049 1.00 36.88 579 VAL C O 1
ATOM 8524 N N . TYR C 3 581 ? 185.102 184.112 220.682 1.00 31.47 580 TYR C N 1
ATOM 8525 C CA . TYR C 3 581 ? 183.914 183.437 220.197 1.00 31.47 580 TYR C CA 1
ATOM 8526 C C . TYR C 3 581 ? 183.136 184.373 219.290 1.00 31.47 580 TYR C C 1
ATOM 8527 O O . TYR C 3 581 ? 183.268 185.595 219.373 1.00 31.47 580 TYR C O 1
ATOM 8536 N N . PHE C 3 582 ? 182.339 183.782 218.408 1.00 27.04 581 PHE C N 1
ATOM 8537 C CA . PHE C 3 582 ? 181.557 184.517 217.424 1.00 27.04 581 PHE C CA 1
ATOM 8538 C C . PHE C 3 582 ? 180.122 184.033 217.524 1.00 27.04 581 PHE C C 1
ATOM 8539 O O . PHE C 3 582 ? 179.857 182.848 217.313 1.00 27.04 581 PHE C O 1
ATOM 8547 N N . SER C 3 583 ? 179.196 184.937 217.841 1.00 28.57 582 SER C N 1
ATOM 8548 C CA . SER C 3 583 ? 177.771 184.600 217.854 1.00 28.57 582 SER C CA 1
ATOM 8549 C C . SER C 3 583 ? 176.988 185.670 217.097 1.00 28.57 582 SER C C 1
ATOM 8550 O O . SER C 3 583 ? 176.444 186.600 217.695 1.00 28.57 582 SER C O 1
ATOM 8553 N N . ALA C 3 584 ? 176.936 185.532 215.773 1.00 27.03 583 ALA C N 1
ATOM 8554 C CA . ALA C 3 584 ? 175.985 186.251 214.925 1.00 27.03 583 ALA C CA 1
ATOM 8555 C C . ALA C 3 584 ? 175.403 185.211 213.975 1.00 27.03 583 ALA C C 1
ATOM 8556 O O . ALA C 3 584 ? 175.857 185.065 212.840 1.00 27.03 583 ALA C O 1
ATOM 8558 N N . ALA C 3 585 ? 174.394 184.482 214.452 1.00 26.66 584 ALA C N 1
ATOM 8559 C CA . ALA C 3 585 ? 173.832 183.393 213.660 1.00 26.66 584 ALA C CA 1
ATOM 8560 C C . ALA C 3 585 ? 172.945 183.914 212.538 1.00 26.66 584 ALA C C 1
ATOM 8561 O O . ALA C 3 585 ? 173.029 183.437 211.400 1.00 26.66 584 ALA C O 1
ATOM 8563 N N . HIS C 3 586 ? 172.111 184.911 212.841 1.00 27.57 585 HIS C N 1
ATOM 8564 C CA . HIS C 3 586 ? 171.056 185.340 211.927 1.00 27.57 585 HIS C CA 1
ATOM 8565 C C . HIS C 3 586 ? 171.626 186.075 210.721 1.00 27.57 585 HIS C C 1
ATOM 8566 O O . HIS C 3 586 ? 171.197 185.841 209.583 1.00 27.57 585 HIS C O 1
ATOM 8573 N N . ALA C 3 587 ? 172.575 186.986 210.956 1.00 25.59 586 ALA C N 1
ATOM 8574 C CA . ALA C 3 587 ? 173.173 187.751 209.866 1.00 25.59 586 ALA C CA 1
ATOM 8575 C C . ALA C 3 587 ? 173.959 186.853 208.922 1.00 25.59 586 ALA C C 1
ATOM 8576 O O . ALA C 3 587 ? 173.875 187.003 207.696 1.00 25.59 586 ALA C O 1
ATOM 8578 N N . LEU C 3 588 ? 174.700 185.896 209.484 1.00 22.82 587 LEU C N 1
ATOM 8579 C CA . LEU C 3 588 ? 175.411 184.902 208.691 1.00 22.82 587 LEU C CA 1
ATOM 8580 C C . LEU C 3 588 ? 174.449 184.038 207.887 1.00 22.82 587 LEU C C 1
ATOM 8581 O O . LEU C 3 588 ? 174.722 183.720 206.723 1.00 22.82 587 LEU C O 1
ATOM 8586 N N . ARG C 3 589 ? 173.316 183.669 208.489 1.00 23.68 588 ARG C N 1
ATOM 8587 C CA . ARG C 3 589 ? 172.337 182.823 207.817 1.00 23.68 588 ARG C CA 1
ATOM 8588 C C . ARG C 3 589 ? 171.679 183.542 206.645 1.00 23.68 588 ARG C C 1
ATOM 8589 O O . ARG C 3 589 ? 171.526 182.961 205.567 1.00 23.68 588 ARG C O 1
ATOM 8597 N N . GLU C 3 590 ? 171.291 184.807 206.830 1.00 25.49 589 GLU C N 1
ATOM 8598 C CA . GLU C 3 590 ? 170.699 185.555 205.720 1.00 25.49 589 GLU C CA 1
ATOM 8599 C C . GLU C 3 590 ? 171.722 185.965 204.667 1.00 25.49 589 GLU C C 1
ATOM 8600 O O . GLU C 3 590 ? 171.345 186.186 203.513 1.00 25.49 589 GLU C O 1
ATOM 8606 N N . HIS C 3 591 ? 173.000 186.101 205.023 1.00 24.02 590 HIS C N 1
ATOM 8607 C CA . HIS C 3 591 ? 173.986 186.354 203.977 1.00 24.02 590 HIS C CA 1
ATOM 8608 C C . HIS C 3 591 ? 174.266 185.103 203.155 1.00 24.02 590 HIS C C 1
ATOM 8609 O O . HIS C 3 591 ? 174.389 185.178 201.928 1.00 24.02 590 HIS C O 1
ATOM 8616 N N . LEU C 3 592 ? 174.370 183.945 203.803 1.00 20.57 591 LEU C N 1
ATOM 8617 C CA . LEU C 3 592 ? 174.691 182.733 203.058 1.00 20.57 591 LEU C CA 1
ATOM 8618 C C . LEU C 3 592 ? 173.462 182.154 202.369 1.00 20.57 591 LEU C C 1
ATOM 8619 O O . LEU C 3 592 ? 173.487 181.883 201.165 1.00 20.57 591 LEU C O 1
ATOM 8624 N N . ASN C 3 593 ? 172.374 181.981 203.111 1.00 21.22 592 ASN C N 1
ATOM 8625 C CA . ASN C 3 593 ? 171.200 181.240 202.658 1.00 21.22 592 ASN C CA 1
ATOM 8626 C C . ASN C 3 593 ? 169.985 182.156 202.755 1.00 21.22 592 ASN C C 1
ATOM 8627 O O . ASN C 3 593 ? 169.325 182.207 203.795 1.00 21.22 592 ASN C O 1
ATOM 8632 N N . ALA C 3 594 ? 169.676 182.860 201.670 1.00 23.32 593 ALA C N 1
ATOM 8633 C CA . ALA C 3 594 ? 168.625 183.865 201.663 1.00 23.32 593 ALA C CA 1
ATOM 8634 C C . ALA C 3 594 ? 167.343 183.310 201.055 1.00 23.32 593 ALA C C 1
ATOM 8635 O O . ALA C 3 594 ? 167.339 182.276 200.390 1.00 23.32 593 ALA C O 1
ATOM 8637 N N . ALA C 3 595 ? 166.246 184.034 201.275 1.00 30.28 594 ALA C N 1
ATOM 8638 C CA . ALA C 3 595 ? 164.921 183.623 200.810 1.00 30.28 594 ALA C CA 1
ATOM 8639 C C . ALA C 3 595 ? 164.213 184.821 200.198 1.00 30.28 594 ALA C C 1
ATOM 8640 O O . ALA C 3 595 ? 163.528 185.578 200.898 1.00 30.28 594 ALA C O 1
ATOM 8642 N N . PRO C 3 596 ? 164.375 185.038 198.890 1.00 34.43 595 PRO C N 1
ATOM 8643 C CA . PRO C 3 596 ? 163.772 186.229 198.266 1.00 34.43 595 PRO C CA 1
ATOM 8644 C C . PRO C 3 596 ? 162.253 186.200 198.166 1.00 34.43 595 PRO C C 1
ATOM 8645 O O . PRO C 3 596 ? 161.634 187.273 198.213 1.00 34.43 595 PRO C O 1
ATOM 8649 N N . ARG C 3 597 ? 161.628 185.026 198.027 1.00 44.54 596 ARG C N 1
ATOM 8650 C CA . ARG C 3 597 ? 160.176 185.001 197.869 1.00 44.54 596 ARG C CA 1
ATOM 8651 C C . ARG C 3 597 ? 159.469 185.320 199.182 1.00 44.54 596 ARG C C 1
ATOM 8652 O O . ARG C 3 597 ? 158.422 185.982 199.175 1.00 44.54 596 ARG C O 1
ATOM 8660 N N . ILE C 3 598 ? 160.053 184.909 200.312 1.00 39.34 597 ILE C N 1
ATOM 8661 C CA . ILE C 3 598 ? 159.538 185.291 201.626 1.00 39.34 597 ILE C CA 1
ATOM 8662 C C . ILE C 3 598 ? 159.634 186.799 201.820 1.00 39.34 597 ILE C C 1
ATOM 8663 O O . ILE C 3 598 ? 158.704 187.431 202.336 1.00 39.34 597 ILE C O 1
ATOM 8668 N N . ALA C 3 599 ? 160.744 187.402 201.381 1.00 41.18 598 ALA C N 1
ATOM 8669 C CA . ALA C 3 599 ? 160.916 188.849 201.493 1.00 41.18 598 ALA C CA 1
ATOM 8670 C C . ALA C 3 599 ? 159.917 189.608 200.628 1.00 41.18 598 ALA C C 1
ATOM 8671 O O . ALA C 3 599 ? 159.338 190.605 201.077 1.00 41.18 598 ALA C O 1
ATOM 8673 N N . LEU C 3 600 ? 159.690 189.143 199.394 1.00 40.83 599 LEU C N 1
ATOM 8674 C CA . LEU C 3 600 ? 158.722 189.796 198.514 1.00 40.83 599 LEU C CA 1
ATOM 8675 C C . LEU C 3 600 ? 157.299 189.663 199.046 1.00 40.83 599 LEU C C 1
ATOM 8676 O O . LEU C 3 600 ? 156.532 190.635 199.023 1.00 40.83 599 LEU C O 1
ATOM 8681 N N . HIS C 3 601 ? 156.940 188.477 199.549 1.00 47.68 600 HIS C N 1
ATOM 8682 C CA . HIS C 3 601 ? 155.611 188.261 200.115 1.00 47.68 600 HIS C CA 1
ATOM 8683 C C . HIS C 3 601 ? 155.388 189.081 201.381 1.00 47.68 600 HIS C C 1
ATOM 8684 O O . HIS C 3 601 ? 154.297 189.624 201.584 1.00 47.68 600 HIS C O 1
ATOM 8691 N N . THR C 3 602 ? 156.401 189.173 202.247 1.00 48.23 601 THR C N 1
ATOM 8692 C CA . THR C 3 602 ? 156.284 189.970 203.465 1.00 48.23 601 THR C CA 1
ATOM 8693 C C . THR C 3 602 ? 156.198 191.459 203.143 1.00 48.23 601 THR C C 1
ATOM 8694 O O . THR C 3 602 ? 155.426 192.192 203.776 1.00 48.23 601 THR C O 1
ATOM 8698 N N . ALA C 3 603 ? 156.953 191.919 202.140 1.00 46.36 602 ALA C N 1
ATOM 8699 C CA . ALA C 3 603 ? 156.898 193.324 201.750 1.00 46.36 602 ALA C CA 1
ATOM 8700 C C . ALA C 3 603 ? 155.557 193.690 201.124 1.00 46.36 602 ALA C C 1
ATOM 8701 O O . ALA C 3 603 ? 155.026 194.775 201.386 1.00 46.36 602 ALA C O 1
ATOM 8703 N N . LEU C 3 604 ? 154.999 192.815 200.284 1.00 46.53 603 LEU C N 1
ATOM 8704 C CA . LEU C 3 604 ? 153.725 193.136 199.644 1.00 46.53 603 LEU C CA 1
ATOM 8705 C C . LEU C 3 604 ? 152.563 193.003 200.619 1.00 46.53 603 LEU C C 1
ATOM 8706 O O . LEU C 3 604 ? 151.669 193.855 200.651 1.00 46.53 603 LEU C O 1
ATOM 8711 N N . ASN C 3 605 ? 152.553 191.935 201.417 1.00 50.35 604 ASN C N 1
ATOM 8712 C CA . ASN C 3 605 ? 151.406 191.660 202.275 1.00 50.35 604 ASN C CA 1
ATOM 8713 C C . ASN C 3 605 ? 151.387 192.580 203.491 1.00 50.35 604 ASN C C 1
ATOM 8714 O O . ASN C 3 605 ? 150.314 193.030 203.905 1.00 50.35 604 ASN C O 1
ATOM 8719 N N . ASN C 3 606 ? 152.549 192.877 204.067 1.00 52.79 605 ASN C N 1
ATOM 8720 C CA . ASN C 3 606 ? 152.651 193.690 205.278 1.00 52.79 605 ASN C CA 1
ATOM 8721 C C . ASN C 3 606 ? 153.643 194.818 205.041 1.00 52.79 605 ASN C C 1
ATOM 8722 O O . ASN C 3 606 ? 154.808 194.733 205.446 1.00 52.79 605 ASN C O 1
ATOM 8727 N N . PRO C 3 607 ? 153.209 195.906 204.399 1.00 56.36 606 PRO C N 1
ATOM 8728 C CA . PRO C 3 607 ? 154.099 197.063 204.240 1.00 56.36 606 PRO C CA 1
ATOM 8729 C C . PRO C 3 607 ? 154.308 197.887 205.503 1.00 56.36 606 PRO C C 1
ATOM 8730 O O . PRO C 3 607 ? 155.167 198.777 205.492 1.00 56.36 606 PRO C O 1
ATOM 8734 N N . TYR C 3 608 ? 153.563 197.627 206.581 1.00 66.40 607 TYR C N 1
ATOM 8735 C CA . TYR C 3 608 ? 153.815 198.278 207.861 1.00 66.40 607 TYR C CA 1
ATOM 8736 C C . TYR C 3 608 ? 155.124 197.807 208.478 1.00 66.40 607 TYR C C 1
ATOM 8737 O O . TYR C 3 608 ? 155.759 198.553 209.233 1.00 66.40 607 TYR C O 1
ATOM 8746 N N . TYR C 3 609 ? 155.541 196.579 208.151 1.00 60.70 608 TYR C N 1
ATOM 8747 C CA . TYR C 3 609 ? 156.749 195.993 208.724 1.00 60.70 608 TYR C CA 1
ATOM 8748 C C . TYR C 3 609 ? 157.996 196.762 208.304 1.00 60.70 608 TYR C C 1
ATOM 8749 O O . TYR C 3 609 ? 158.944 196.897 209.084 1.00 60.70 608 TYR C O 1
ATOM 8758 N N . TYR C 3 610 ? 158.013 197.272 207.076 1.00 57.62 609 TYR C N 1
ATOM 8759 C CA . TYR C 3 610 ? 159.152 198.030 206.586 1.00 57.62 609 TYR C CA 1
ATOM 8760 C C . TYR C 3 610 ? 158.893 199.530 206.605 1.00 57.62 609 TYR C C 1
ATOM 8761 O O . TYR C 3 610 ? 159.841 200.311 206.477 1.00 57.62 609 TYR C O 1
ATOM 8770 N N . LEU C 3 611 ? 157.632 199.942 206.745 1.00 63.54 610 LEU C N 1
ATOM 8771 C CA . LEU C 3 611 ? 157.223 201.345 206.834 1.00 63.54 610 LEU C CA 1
ATOM 8772 C C . LEU C 3 611 ? 156.378 201.472 208.095 1.00 63.54 610 LEU C C 1
ATOM 8773 O O . LEU C 3 611 ? 155.153 201.338 208.043 1.00 63.54 610 LEU C O 1
ATOM 8778 N N . LYS C 3 612 ? 157.026 201.732 209.226 1.00 68.61 611 LYS C N 1
ATOM 8779 C CA . LYS C 3 612 ? 156.324 201.824 210.504 1.00 68.61 611 LYS C CA 1
ATOM 8780 C C . LYS C 3 612 ? 155.767 203.236 210.661 1.00 68.61 611 LYS C C 1
ATOM 8781 O O . LYS C 3 612 ? 156.314 204.091 211.361 1.00 68.61 611 LYS C O 1
ATOM 8787 N N . ASN C 3 613 ? 154.652 203.477 209.976 1.00 73.32 612 ASN C N 1
ATOM 8788 C CA . ASN C 3 613 ? 153.916 204.732 210.065 1.00 73.32 612 ASN C CA 1
ATOM 8789 C C . ASN C 3 613 ? 152.419 204.411 210.077 1.00 73.32 612 ASN C C 1
ATOM 8790 O O . ASN C 3 613 ? 151.611 205.063 209.405 1.00 73.32 612 ASN C O 1
ATOM 8795 N N . GLU C 3 614 ? 152.056 203.361 210.833 1.00 76.91 613 GLU C N 1
ATOM 8796 C CA . GLU C 3 614 ? 150.683 202.846 210.973 1.00 76.91 613 GLU C CA 1
ATOM 8797 C C . GLU C 3 614 ? 150.047 202.505 209.625 1.00 76.91 613 GLU C C 1
ATOM 8798 O O . GLU C 3 614 ? 148.881 202.817 209.372 1.00 76.91 613 GLU C O 1
ATOM 8804 N N . ALA C 3 615 ? 150.821 201.863 208.749 1.00 72.47 614 ALA C N 1
ATOM 8805 C CA . ALA C 3 615 ? 150.314 201.512 207.430 1.00 72.47 614 ALA C CA 1
ATOM 8806 C C . ALA C 3 615 ? 149.393 200.305 207.458 1.00 72.47 614 ALA C C 1
ATOM 8807 O O . ALA C 3 615 ? 148.593 200.139 206.531 1.00 72.47 614 ALA C O 1
ATOM 8809 N N . LEU C 3 616 ? 149.481 199.473 208.495 1.00 72.05 615 LEU C N 1
ATOM 8810 C CA . LEU C 3 616 ? 148.644 198.288 208.612 1.00 72.05 615 LEU C CA 1
ATOM 8811 C C . LEU C 3 616 ? 148.655 197.813 210.057 1.00 72.05 615 LEU C C 1
ATOM 8812 O O . LEU C 3 616 ? 149.676 197.910 210.740 1.00 72.05 615 LEU C O 1
ATOM 8817 N N . LYS C 3 617 ? 147.512 197.311 210.514 1.00 72.11 616 LYS C N 1
ATOM 8818 C CA . LYS C 3 617 ? 147.418 196.626 211.796 1.00 72.11 616 LYS C CA 1
ATOM 8819 C C . LYS C 3 617 ? 146.903 195.204 211.651 1.00 72.11 616 LYS C C 1
ATOM 8820 O O . LYS C 3 617 ? 147.479 194.278 212.233 1.00 72.11 616 LYS C O 1
ATOM 8826 N N . SER C 3 618 ? 145.835 195.005 210.886 1.00 73.59 617 SER C N 1
ATOM 8827 C CA . SER C 3 618 ? 145.277 193.675 210.678 1.00 73.59 617 SER C CA 1
ATOM 8828 C C . SER C 3 618 ? 145.731 193.104 209.341 1.00 73.59 617 SER C C 1
ATOM 8829 O O . SER C 3 618 ? 145.134 193.386 208.303 1.00 73.59 617 SER C O 1
ATOM 8832 N N . ASN C 3 625 ? 143.443 199.650 202.906 1.00 58.48 624 ASN C N 1
ATOM 8833 C CA . ASN C 3 625 ? 143.176 200.715 201.949 1.00 58.48 624 ASN C CA 1
ATOM 8834 C C . ASN C 3 625 ? 144.344 201.686 201.871 1.00 58.48 624 ASN C C 1
ATOM 8835 O O . ASN C 3 625 ? 144.613 202.257 200.817 1.00 58.48 624 ASN C O 1
ATOM 8840 N N . ILE C 3 626 ? 145.034 201.875 202.990 1.00 60.41 625 ILE C N 1
ATOM 8841 C CA . ILE C 3 626 ? 146.182 202.773 203.051 1.00 60.41 625 ILE C CA 1
ATOM 8842 C C . ILE C 3 626 ? 147.434 201.931 202.841 1.00 60.41 625 ILE C C 1
ATOM 8843 O O . ILE C 3 626 ? 147.888 201.238 203.756 1.00 60.41 625 ILE C O 1
ATOM 8848 N N . ALA C 3 627 ? 148.003 202.010 201.640 1.00 55.37 626 ALA C N 1
ATOM 8849 C CA . ALA C 3 627 ? 149.104 201.168 201.194 1.00 55.37 626 ALA C CA 1
ATOM 8850 C C . ALA C 3 627 ? 149.686 201.781 199.924 1.00 55.37 626 ALA C C 1
ATOM 8851 O O . ALA C 3 627 ? 149.049 202.658 199.329 1.00 55.37 626 ALA C O 1
ATOM 8853 N N . PRO C 3 628 ? 150.877 201.382 199.477 1.00 55.59 627 PRO C N 1
ATOM 8854 C CA . PRO C 3 628 ? 151.288 201.715 198.108 1.00 55.59 627 PRO C CA 1
ATOM 8855 C C . PRO C 3 628 ? 150.494 200.907 197.090 1.00 55.59 627 PRO C C 1
ATOM 8856 O O . PRO C 3 628 ? 149.762 199.973 197.423 1.00 55.59 627 PRO C O 1
ATOM 8860 N N . ASP C 3 629 ? 150.647 201.303 195.821 1.00 53.81 628 ASP C N 1
ATOM 8861 C CA . ASP C 3 629 ? 149.803 200.786 194.746 1.00 53.81 628 ASP C CA 1
ATOM 8862 C C . ASP C 3 629 ? 150.038 199.300 194.497 1.00 53.81 628 ASP C C 1
ATOM 8863 O O . ASP C 3 629 ? 149.082 198.540 194.283 1.00 53.81 628 ASP C O 1
ATOM 8868 N N . ILE C 3 630 ? 151.302 198.873 194.516 1.00 49.55 629 ILE C N 1
ATOM 8869 C CA . ILE C 3 630 ? 151.621 197.472 194.272 1.00 49.55 629 ILE C CA 1
ATOM 8870 C C . ILE C 3 630 ? 151.116 196.588 195.413 1.00 49.55 629 ILE C C 1
ATOM 8871 O O . ILE C 3 630 ? 150.599 195.488 195.171 1.00 49.55 629 ILE C O 1
ATOM 8876 N N . CYS C 3 631 ? 151.157 197.087 196.652 1.00 52.46 630 CYS C N 1
ATOM 8877 C CA . CYS C 3 631 ? 150.765 196.297 197.809 1.00 52.46 630 CYS C CA 1
ATOM 8878 C C . CYS C 3 631 ? 149.259 196.174 197.952 1.00 52.46 630 CYS C C 1
ATOM 8879 O O . CYS C 3 631 ? 148.792 195.265 198.645 1.00 52.46 630 CYS C O 1
ATOM 8882 N N . ILE C 3 632 ? 148.491 197.061 197.328 1.00 53.68 631 ILE C N 1
ATOM 8883 C CA . ILE C 3 632 ? 147.040 196.924 197.347 1.00 53.68 631 ILE C CA 1
ATOM 8884 C C . ILE C 3 632 ? 146.546 196.164 196.120 1.00 53.68 631 ILE C C 1
ATOM 8885 O O . ILE C 3 632 ? 145.583 195.399 196.214 1.00 53.68 631 ILE C O 1
ATOM 8890 N N . ALA C 3 633 ? 147.228 196.305 194.973 1.00 55.03 632 ALA C N 1
ATOM 8891 C CA . ALA C 3 633 ? 146.886 195.498 193.803 1.00 55.03 632 ALA C CA 1
ATOM 8892 C C . ALA C 3 633 ? 147.158 194.016 194.050 1.00 55.03 632 ALA C C 1
ATOM 8893 O O . ALA C 3 633 ? 146.370 193.151 193.627 1.00 55.03 632 ALA C O 1
ATOM 8895 N N . TYR C 3 634 ? 148.260 193.708 194.753 1.00 55.58 633 TYR C N 1
ATOM 8896 C CA . TYR C 3 634 ? 148.578 192.319 195.067 1.00 55.58 633 TYR C CA 1
ATOM 8897 C C . TYR C 3 634 ? 147.526 191.698 195.976 1.00 55.58 633 TYR C C 1
ATOM 8898 O O . TYR C 3 634 ? 147.135 190.542 195.779 1.00 55.58 633 TYR C O 1
ATOM 8907 N N . LYS C 3 635 ? 147.052 192.445 196.974 1.00 55.66 634 LYS C N 1
ATOM 8908 C CA . LYS C 3 635 ? 146.016 191.906 197.847 1.00 55.66 634 LYS C CA 1
ATOM 8909 C C . LYS C 3 635 ? 144.668 191.864 197.138 1.00 55.66 634 LYS C C 1
ATOM 8910 O O . LYS C 3 635 ? 143.819 191.043 197.501 1.00 55.66 634 LYS C O 1
ATOM 8916 N N . LEU C 3 636 ? 144.460 192.714 196.127 1.00 57.24 635 LEU C N 1
ATOM 8917 C CA . LEU C 3 636 ? 143.225 192.643 195.351 1.00 57.24 635 LEU C CA 1
ATOM 8918 C C . LEU C 3 636 ? 143.149 191.361 194.535 1.00 57.24 635 LEU C C 1
ATOM 8919 O O . LEU C 3 636 ? 142.111 190.688 194.531 1.00 57.24 635 LEU C O 1
ATOM 8924 N N . HIS C 3 637 ? 144.230 190.995 193.833 1.00 60.11 636 HIS C N 1
ATOM 8925 C CA . HIS C 3 637 ? 144.093 189.785 193.021 1.00 60.11 636 HIS C CA 1
ATOM 8926 C C . HIS C 3 637 ? 144.197 188.508 193.856 1.00 60.11 636 HIS C C 1
ATOM 8927 O O . HIS C 3 637 ? 143.499 187.531 193.565 1.00 60.11 636 HIS C O 1
ATOM 8934 N N . LEU C 3 638 ? 145.030 188.494 194.893 1.00 61.32 637 LEU C N 1
ATOM 8935 C CA . LEU C 3 638 ? 145.075 187.373 195.836 1.00 61.32 637 LEU C CA 1
ATOM 8936 C C . LEU C 3 638 ? 145.132 187.867 197.274 1.00 61.32 637 LEU C C 1
ATOM 8937 O O . LEU C 3 638 ? 145.394 187.093 198.193 1.00 61.32 637 LEU C O 1
ATOM 8942 N N . ILE C 3 644 ? 140.916 186.973 186.765 1.00 75.52 643 ILE C N 1
ATOM 8943 C CA . ILE C 3 644 ? 141.701 188.188 186.917 1.00 75.52 643 ILE C CA 1
ATOM 8944 C C . ILE C 3 644 ? 141.590 189.004 185.608 1.00 75.52 643 ILE C C 1
ATOM 8945 O O . ILE C 3 644 ? 142.558 189.555 185.069 1.00 75.52 643 ILE C O 1
ATOM 8950 N N . ASN C 3 645 ? 140.354 189.086 185.117 1.00 72.80 644 ASN C N 1
ATOM 8951 C CA . ASN C 3 645 ? 140.048 189.933 183.970 1.00 72.80 644 ASN C CA 1
ATOM 8952 C C . ASN C 3 645 ? 140.285 191.406 184.300 1.00 72.80 644 ASN C C 1
ATOM 8953 O O . ASN C 3 645 ? 139.929 191.880 185.383 1.00 72.80 644 ASN C O 1
ATOM 8958 N N . LEU C 3 646 ? 140.914 192.118 183.357 1.00 64.59 645 LEU C N 1
ATOM 8959 C CA . LEU C 3 646 ? 141.588 193.376 183.665 1.00 64.59 645 LEU C CA 1
ATOM 8960 C C . LEU C 3 646 ? 140.629 194.516 183.972 1.00 64.59 645 LEU C C 1
ATOM 8961 O O . LEU C 3 646 ? 140.952 195.373 184.799 1.00 64.59 645 LEU C O 1
ATOM 8966 N N . VAL C 3 647 ? 139.479 194.572 183.300 1.00 61.95 646 VAL C N 1
ATOM 8967 C CA . VAL C 3 647 ? 138.592 195.726 183.433 1.00 61.95 646 VAL C CA 1
ATOM 8968 C C . VAL C 3 647 ? 137.927 195.739 184.805 1.00 61.95 646 VAL C C 1
ATOM 8969 O O . VAL C 3 647 ? 137.865 196.779 185.475 1.00 61.95 646 VAL C O 1
ATOM 8973 N N . ASP C 3 648 ? 137.449 194.575 185.253 1.00 61.95 647 ASP C N 1
ATOM 8974 C CA . ASP C 3 648 ? 136.843 194.449 186.576 1.00 61.95 647 ASP C CA 1
ATOM 8975 C C . ASP C 3 648 ? 137.898 194.691 187.657 1.00 61.95 647 ASP C C 1
ATOM 8976 O O . ASP C 3 648 ? 137.614 195.314 188.690 1.00 61.95 647 ASP C O 1
ATOM 8981 N N . TRP C 3 649 ? 139.133 194.255 187.399 1.00 56.51 648 TRP C N 1
ATOM 8982 C CA . TRP C 3 649 ? 140.246 194.521 188.305 1.00 56.51 648 TRP C CA 1
ATOM 8983 C C . TRP C 3 649 ? 140.537 196.013 188.407 1.00 56.51 648 TRP C C 1
ATOM 8984 O O . TRP C 3 649 ? 140.809 196.527 189.500 1.00 56.51 648 TRP C O 1
ATOM 8995 N N . SER C 3 650 ? 140.470 196.726 187.278 1.00 53.84 649 SER C N 1
ATOM 8996 C CA . SER C 3 650 ? 140.704 198.167 187.274 1.00 53.84 649 SER C CA 1
ATOM 8997 C C . SER C 3 650 ? 139.596 198.912 188.005 1.00 53.84 649 SER C C 1
ATOM 8998 O O . SER C 3 650 ? 139.866 199.898 188.700 1.00 53.84 649 SER C O 1
ATOM 9001 N N . GLU C 3 651 ? 138.347 198.455 187.867 1.00 56.99 650 GLU C N 1
ATOM 9002 C CA . GLU C 3 651 ? 137.256 199.058 188.636 1.00 56.99 650 GLU C CA 1
ATOM 9003 C C . GLU C 3 651 ? 137.399 198.802 190.134 1.00 56.99 650 GLU C C 1
ATOM 9004 O O . GLU C 3 651 ? 137.101 199.688 190.945 1.00 56.99 650 GLU C O 1
ATOM 9010 N N . ALA C 3 652 ? 137.855 197.606 190.523 1.00 51.56 651 ALA C N 1
ATOM 9011 C CA . ALA C 3 652 ? 138.068 197.328 191.945 1.00 51.56 651 ALA C CA 1
ATOM 9012 C C . ALA C 3 652 ? 139.201 198.173 192.521 1.00 51.56 651 ALA C C 1
ATOM 9013 O O . ALA C 3 652 ? 139.084 198.714 193.632 1.00 51.56 651 ALA C O 1
ATOM 9015 N N . PHE C 3 653 ? 140.299 198.303 191.772 1.00 50.73 652 PHE C N 1
ATOM 9016 C CA . PHE C 3 653 ? 141.405 199.163 192.188 1.00 50.73 652 PHE C CA 1
ATOM 9017 C C . PHE C 3 653 ? 140.983 200.625 192.268 1.00 50.73 652 PHE C C 1
ATOM 9018 O O . PHE C 3 653 ? 141.400 201.344 193.184 1.00 50.73 652 PHE C O 1
ATOM 9026 N N . ALA C 3 654 ? 140.159 201.080 191.317 1.00 49.43 653 ALA C N 1
ATOM 9027 C CA . ALA C 3 654 ? 139.654 202.448 191.350 1.00 49.43 653 ALA C CA 1
ATOM 9028 C C . ALA C 3 654 ? 138.745 202.678 192.549 1.00 49.43 653 ALA C C 1
ATOM 9029 O O . ALA C 3 654 ? 138.807 203.742 193.174 1.00 49.43 653 ALA C O 1
ATOM 9031 N N . THR C 3 655 ? 137.912 201.688 192.893 1.00 49.95 654 THR C N 1
ATOM 9032 C CA . THR C 3 655 ? 137.048 201.802 194.067 1.00 49.95 654 THR C CA 1
ATOM 9033 C C . THR C 3 655 ? 137.862 201.908 195.350 1.00 49.95 654 THR C C 1
ATOM 9034 O O . THR C 3 655 ? 137.582 202.765 196.199 1.00 49.95 654 THR C O 1
ATOM 9038 N N . VAL C 3 656 ? 138.903 201.079 195.483 1.00 48.84 655 VAL C N 1
ATOM 9039 C CA . VAL C 3 656 ? 139.748 201.128 196.678 1.00 48.84 655 VAL C CA 1
ATOM 9040 C C . VAL C 3 656 ? 140.531 202.442 196.755 1.00 48.84 655 VAL C C 1
ATOM 9041 O O . VAL C 3 656 ? 140.597 203.075 197.818 1.00 48.84 655 VAL C O 1
ATOM 9045 N N . VAL C 3 657 ? 141.100 202.898 195.634 1.00 50.07 656 VAL C N 1
ATOM 9046 C CA . VAL C 3 657 ? 141.939 204.094 195.686 1.00 50.07 656 VAL C CA 1
ATOM 9047 C C . VAL C 3 657 ? 141.097 205.366 195.831 1.00 50.07 656 VAL C C 1
ATOM 9048 O O . VAL C 3 657 ? 141.572 206.360 196.391 1.00 50.07 656 VAL C O 1
ATOM 9052 N N . THR C 3 658 ? 139.840 205.370 195.362 1.00 49.19 657 THR C N 1
ATOM 9053 C CA . THR C 3 658 ? 138.997 206.537 195.603 1.00 49.19 657 THR C CA 1
ATOM 9054 C C . THR C 3 658 ? 138.337 206.505 196.974 1.00 49.19 657 THR C C 1
ATOM 9055 O O . THR C 3 658 ? 137.996 207.565 197.508 1.00 49.19 657 THR C O 1
ATOM 9059 N N . ALA C 3 659 ? 138.131 205.320 197.554 1.00 51.24 658 ALA C N 1
ATOM 9060 C CA . ALA C 3 659 ? 137.694 205.266 198.943 1.00 51.24 658 ALA C CA 1
ATOM 9061 C C . ALA C 3 659 ? 138.801 205.725 199.885 1.00 51.24 658 ALA C C 1
ATOM 9062 O O . ALA C 3 659 ? 138.535 206.421 200.871 1.00 51.24 658 ALA C O 1
ATOM 9064 N N . ALA C 3 660 ? 140.049 205.340 199.599 1.00 55.76 659 ALA C N 1
ATOM 9065 C CA . ALA C 3 660 ? 141.158 205.708 200.474 1.00 55.76 659 ALA C CA 1
ATOM 9066 C C . ALA C 3 660 ? 141.527 207.181 200.334 1.00 55.76 659 ALA C C 1
ATOM 9067 O O . ALA C 3 660 ? 141.751 207.868 201.337 1.00 55.76 659 ALA C O 1
ATOM 9069 N N . GLU C 3 661 ? 141.599 207.684 199.106 1.00 55.53 660 GLU C N 1
ATOM 9070 C CA . GLU C 3 661 ? 142.038 209.055 198.878 1.00 55.53 660 GLU C CA 1
ATOM 9071 C C . GLU C 3 661 ? 140.851 209.975 198.622 1.00 55.53 660 GLU C C 1
ATOM 9072 O O . GLU C 3 661 ? 140.010 210.176 199.496 1.00 55.53 660 GLU C O 1
ATOM 9078 N N . MET C 3 673 ? 137.782 214.846 187.142 1.00 81.79 672 MET C N 1
ATOM 9079 C CA . MET C 3 673 ? 138.286 214.344 185.872 1.00 81.79 672 MET C CA 1
ATOM 9080 C C . MET C 3 673 ? 139.813 214.367 185.892 1.00 81.79 672 MET C C 1
ATOM 9081 O O . MET C 3 673 ? 140.445 215.287 185.374 1.00 81.79 672 MET C O 1
ATOM 9086 N N . ASN C 3 674 ? 140.403 213.350 186.518 1.00 74.23 673 ASN C N 1
ATOM 9087 C CA . ASN C 3 674 ? 141.847 213.278 186.705 1.00 74.23 673 ASN C CA 1
ATOM 9088 C C . ASN C 3 674 ? 142.519 212.397 185.658 1.00 74.23 673 ASN C C 1
ATOM 9089 O O . ASN C 3 674 ? 143.486 212.825 185.020 1.00 74.23 673 ASN C O 1
ATOM 9094 N N . GLU C 3 675 ? 142.046 211.153 185.516 1.00 71.72 674 GLU C N 1
ATOM 9095 C CA . GLU C 3 675 ? 142.580 210.095 184.653 1.00 71.72 674 GLU C CA 1
ATOM 9096 C C . GLU C 3 675 ? 143.999 209.701 185.037 1.00 71.72 674 GLU C C 1
ATOM 9097 O O . GLU C 3 675 ? 144.738 209.175 184.197 1.00 71.72 674 GLU C O 1
ATOM 9103 N N . ILE C 3 676 ? 144.407 209.970 186.278 1.00 64.10 675 ILE C N 1
ATOM 9104 C CA . ILE C 3 676 ? 145.733 209.602 186.758 1.00 64.10 675 ILE C CA 1
ATOM 9105 C C . ILE C 3 676 ? 145.710 208.217 187.404 1.00 64.10 675 ILE C C 1
ATOM 9106 O O . ILE C 3 676 ? 146.666 207.439 187.270 1.00 64.10 675 ILE C O 1
ATOM 9111 N N . ILE C 3 677 ? 144.605 207.873 188.077 1.00 53.92 676 ILE C N 1
ATOM 9112 C CA . ILE C 3 677 ? 144.528 206.622 188.828 1.00 53.92 676 ILE C CA 1
ATOM 9113 C C . ILE C 3 677 ? 144.523 205.405 187.905 1.00 53.92 676 ILE C C 1
ATOM 9114 O O . ILE C 3 677 ? 145.016 204.331 188.280 1.00 53.92 676 ILE C O 1
ATOM 9119 N N . HIS C 3 678 ? 144.016 205.550 186.680 1.00 53.36 677 HIS C N 1
ATOM 9120 C CA . HIS C 3 678 ? 144.077 204.437 185.741 1.00 53.36 677 HIS C CA 1
ATOM 9121 C C . HIS C 3 678 ? 145.508 204.205 185.274 1.00 53.36 677 HIS C C 1
ATOM 9122 O O . HIS C 3 678 ? 145.927 203.057 185.081 1.00 53.36 677 HIS C O 1
ATOM 9129 N N . ALA C 3 679 ? 146.287 205.278 185.128 1.00 52.30 678 ALA C N 1
ATOM 9130 C CA . ALA C 3 679 ? 147.707 205.123 184.836 1.00 52.30 678 ALA C CA 1
ATOM 9131 C C . ALA C 3 679 ? 148.467 204.537 186.020 1.00 52.30 678 ALA C C 1
ATOM 9132 O O . ALA C 3 679 ? 149.452 203.814 185.821 1.00 52.30 678 ALA C O 1
ATOM 9134 N N . ARG C 3 680 ? 148.028 204.834 187.249 1.00 53.00 679 ARG C N 1
ATOM 9135 C CA . ARG C 3 680 ? 148.582 204.146 188.413 1.00 53.00 679 ARG C CA 1
ATOM 9136 C C . ARG C 3 680 ? 148.305 202.653 188.351 1.00 53.00 679 ARG C C 1
ATOM 9137 O O . ARG C 3 680 ? 149.161 201.842 188.720 1.00 53.00 679 ARG C O 1
ATOM 9145 N N . PHE C 3 681 ? 147.109 202.275 187.892 1.00 48.73 680 PHE C N 1
ATOM 9146 C CA . PHE C 3 681 ? 146.794 200.859 187.709 1.00 48.73 680 PHE C CA 1
ATOM 9147 C C . PHE C 3 681 ? 147.664 200.216 186.636 1.00 48.73 680 PHE C C 1
ATOM 9148 O O . PHE C 3 681 ? 148.121 199.078 186.807 1.00 48.73 680 PHE C O 1
ATOM 9156 N N . ILE C 3 682 ? 147.901 200.928 185.527 1.00 48.63 681 ILE C N 1
ATOM 9157 C CA . ILE C 3 682 ? 148.763 200.409 184.460 1.00 48.63 681 ILE C CA 1
ATOM 9158 C C . ILE C 3 682 ? 150.187 200.206 184.964 1.00 48.63 681 ILE C C 1
ATOM 9159 O O . ILE C 3 682 ? 150.813 199.172 184.693 1.00 48.63 681 ILE C O 1
ATOM 9164 N N . ARG C 3 683 ? 150.704 201.161 185.741 1.00 43.15 682 ARG C N 1
ATOM 9165 C CA . ARG C 3 683 ? 152.051 201.006 186.283 1.00 43.15 682 ARG C CA 1
ATOM 9166 C C . ARG C 3 683 ? 152.118 199.906 187.337 1.00 43.15 682 ARG C C 1
ATOM 9167 O O . ARG C 3 683 ? 153.087 199.140 187.361 1.00 43.15 682 ARG C O 1
ATOM 9175 N N . ALA C 3 684 ? 151.089 199.763 188.168 1.00 42.12 683 ALA C N 1
ATOM 9176 C CA . ALA C 3 684 ? 151.101 198.741 189.206 1.00 42.12 683 ALA C CA 1
ATOM 9177 C C . ALA C 3 684 ? 150.737 197.357 188.690 1.00 42.12 683 ALA C C 1
ATOM 9178 O O . ALA C 3 684 ? 150.809 196.393 189.457 1.00 42.12 683 ALA C O 1
ATOM 9180 N N . VAL C 3 685 ? 150.332 197.231 187.431 1.00 44.90 684 VAL C N 1
ATOM 9181 C CA . VAL C 3 685 ? 150.210 195.927 186.792 1.00 44.90 684 VAL C CA 1
ATOM 9182 C C . VAL C 3 685 ? 151.453 195.590 185.974 1.00 44.90 684 VAL C C 1
ATOM 9183 O O . VAL C 3 685 ? 151.917 194.451 185.996 1.00 44.90 684 VAL C O 1
ATOM 9187 N N . SER C 3 686 ? 152.044 196.583 185.299 1.00 46.37 685 SER C N 1
ATOM 9188 C CA . SER C 3 686 ? 153.285 196.352 184.562 1.00 46.37 685 SER C CA 1
ATOM 9189 C C . SER C 3 686 ? 154.448 196.034 185.497 1.00 46.37 685 SER C C 1
ATOM 9190 O O . SER C 3 686 ? 155.301 195.196 185.179 1.00 46.37 685 SER C O 1
ATOM 9193 N N . GLU C 3 687 ? 154.499 196.697 186.656 1.00 45.95 686 GLU C N 1
ATOM 9194 C CA . GLU C 3 687 ? 155.508 196.398 187.666 1.00 45.95 686 GLU C CA 1
ATOM 9195 C C . GLU C 3 687 ? 155.315 195.011 188.266 1.00 45.95 686 GLU C C 1
ATOM 9196 O O . GLU C 3 687 ? 156.293 194.311 188.550 1.00 45.95 686 GLU C O 1
ATOM 9202 N N . LEU C 3 688 ? 154.064 194.592 188.451 1.00 41.65 687 LEU C N 1
ATOM 9203 C CA . LEU C 3 688 ? 153.790 193.252 188.957 1.00 41.65 687 LEU C CA 1
ATOM 9204 C C . LEU C 3 688 ? 154.077 192.197 187.897 1.00 41.65 687 LEU C C 1
ATOM 9205 O O . LEU C 3 688 ? 154.360 191.041 188.228 1.00 41.65 687 LEU C O 1
ATOM 9210 N N . GLU C 3 689 ? 153.989 192.578 186.623 1.00 45.62 688 GLU C N 1
ATOM 9211 C CA . GLU C 3 689 ? 154.300 191.693 185.506 1.00 45.62 688 GLU C CA 1
ATOM 9212 C C . GLU C 3 689 ? 155.802 191.576 185.268 1.00 45.62 688 GLU C C 1
ATOM 9213 O O . GLU C 3 689 ? 156.257 190.558 184.735 1.00 45.62 688 GLU C O 1
ATOM 9219 N N . LEU C 3 690 ? 156.583 192.599 185.631 1.00 40.70 689 LEU C N 1
ATOM 9220 C CA . LEU C 3 690 ? 158.038 192.474 185.554 1.00 40.70 689 LEU C CA 1
ATOM 9221 C C . LEU C 3 690 ? 158.553 191.461 186.571 1.00 40.70 689 LEU C C 1
ATOM 9222 O O . LEU C 3 690 ? 159.570 190.799 186.339 1.00 40.70 689 LEU C O 1
ATOM 9227 N N . LEU C 3 691 ? 157.874 191.338 187.706 1.00 39.19 690 LEU C N 1
ATOM 9228 C CA . LEU C 3 691 ? 158.107 190.249 188.634 1.00 39.19 690 LEU C CA 1
ATOM 9229 C C . LEU C 3 691 ? 157.412 188.988 188.120 1.00 39.19 690 LEU C C 1
ATOM 9230 O O . LEU C 3 691 ? 156.756 188.987 187.079 1.00 39.19 690 LEU C O 1
ATOM 9235 N N . GLY C 3 692 ? 157.553 187.899 188.860 1.00 42.14 691 GLY C N 1
ATOM 9236 C CA . GLY C 3 692 ? 156.972 186.651 188.406 1.00 42.14 691 GLY C CA 1
ATOM 9237 C C . GLY C 3 692 ? 155.550 186.391 188.860 1.00 42.14 691 GLY C C 1
ATOM 9238 O O . GLY C 3 692 ? 155.288 185.360 189.484 1.00 42.14 691 GLY C O 1
ATOM 9239 N N . PHE C 3 693 ? 154.618 187.297 188.562 1.00 46.46 692 PHE C N 1
ATOM 9240 C CA . PHE C 3 693 ? 153.249 187.134 189.034 1.00 46.46 692 PHE C CA 1
ATOM 9241 C C . PHE C 3 693 ? 152.196 187.095 187.936 1.00 46.46 692 PHE C C 1
ATOM 9242 O O . PHE C 3 693 ? 151.210 186.372 188.084 1.00 46.46 692 PHE C O 1
ATOM 9250 N N . ILE C 3 694 ? 152.355 187.859 186.855 1.00 51.72 693 ILE C N 1
ATOM 9251 C CA . ILE C 3 694 ? 151.312 188.039 185.850 1.00 51.72 693 ILE C CA 1
ATOM 9252 C C . ILE C 3 694 ? 151.842 187.617 184.488 1.00 51.72 693 ILE C C 1
ATOM 9253 O O . ILE C 3 694 ? 152.895 188.093 184.049 1.00 51.72 693 ILE C O 1
ATOM 9258 N N . LYS C 3 695 ? 151.102 186.733 183.819 1.00 67.45 694 LYS C N 1
ATOM 9259 C CA . LYS C 3 695 ? 151.422 186.267 182.473 1.00 67.45 694 LYS C CA 1
ATOM 9260 C C . LYS C 3 695 ? 150.140 186.292 181.651 1.00 67.45 694 LYS C C 1
ATOM 9261 O O . LYS C 3 695 ? 149.144 185.661 182.052 1.00 67.45 694 LYS C O 1
ATOM 9267 N N . PRO C 3 696 ? 150.102 186.990 180.517 1.00 75.43 695 PRO C N 1
ATOM 9268 C CA . PRO C 3 696 ? 148.851 187.095 179.757 1.00 75.43 695 PRO C CA 1
ATOM 9269 C C . PRO C 3 696 ? 148.455 185.786 179.086 1.00 75.43 695 PRO C C 1
ATOM 9270 O O . PRO C 3 696 ? 149.295 184.948 178.752 1.00 75.43 695 PRO C O 1
ATOM 9274 N N . THR C 3 697 ? 147.145 185.621 178.900 1.00 83.53 696 THR C N 1
ATOM 9275 C CA . THR C 3 697 ? 146.554 184.384 178.407 1.00 83.53 696 THR C CA 1
ATOM 9276 C C . THR C 3 697 ? 145.383 184.751 177.501 1.00 83.53 696 THR C C 1
ATOM 9277 O O . THR C 3 697 ? 144.677 185.730 177.753 1.00 83.53 696 THR C O 1
ATOM 9281 N N . LYS C 3 698 ? 145.184 183.964 176.438 1.00 89.95 697 LYS C N 1
ATOM 9282 C CA . LYS C 3 698 ? 144.213 184.276 175.395 1.00 89.95 697 LYS C CA 1
ATOM 9283 C C . LYS C 3 698 ? 142.807 183.752 175.664 1.00 89.95 697 LYS C C 1
ATOM 9284 O O . LYS C 3 698 ? 141.905 184.051 174.874 1.00 89.95 697 LYS C O 1
ATOM 9290 N N . GLN C 3 699 ? 142.595 182.969 176.728 1.00 92.43 698 GLN C N 1
ATOM 9291 C CA . GLN C 3 699 ? 141.252 182.464 177.016 1.00 92.43 698 GLN C CA 1
ATOM 9292 C C . GLN C 3 699 ? 140.318 183.592 177.445 1.00 92.43 698 GLN C C 1
ATOM 9293 O O . GLN C 3 699 ? 139.137 183.609 177.080 1.00 92.43 698 GLN C O 1
ATOM 9299 N N . LYS C 3 700 ? 140.836 184.545 178.210 1.00 91.35 699 LYS C N 1
ATOM 9300 C CA . LYS C 3 700 ? 140.111 185.757 178.567 1.00 91.35 699 LYS C CA 1
ATOM 9301 C C . LYS C 3 700 ? 140.963 186.955 178.179 1.00 91.35 699 LYS C C 1
ATOM 9302 O O . LYS C 3 700 ? 141.933 186.808 177.429 1.00 91.35 699 LYS C O 1
ATOM 9308 N N . THR C 3 701 ? 140.605 188.148 178.659 1.00 82.75 700 THR C N 1
ATOM 9309 C CA . THR C 3 701 ? 141.539 189.261 178.552 1.00 82.75 700 THR C CA 1
ATOM 9310 C C . THR C 3 701 ? 142.755 189.053 179.452 1.00 82.75 700 THR C C 1
ATOM 9311 O O . THR C 3 701 ? 143.860 189.477 179.094 1.00 82.75 700 THR C O 1
ATOM 9315 N N . ASP C 3 702 ? 142.577 188.381 180.594 1.00 81.41 701 ASP C N 1
ATOM 9316 C CA . ASP C 3 702 ? 143.663 187.904 181.441 1.00 81.41 701 ASP C CA 1
ATOM 9317 C C . ASP C 3 702 ? 143.086 186.866 182.393 1.00 81.41 701 ASP C C 1
ATOM 9318 O O . ASP C 3 702 ? 142.033 187.094 182.994 1.00 81.41 701 ASP C O 1
ATOM 9323 N N . HIS C 3 703 ? 143.779 185.731 182.529 1.00 87.14 702 HIS C N 1
ATOM 9324 C CA . HIS C 3 703 ? 143.383 184.701 183.491 1.00 87.14 702 HIS C CA 1
ATOM 9325 C C . HIS C 3 703 ? 144.640 183.913 183.857 1.00 87.14 702 HIS C C 1
ATOM 9326 O O . HIS C 3 703 ? 145.073 183.048 183.091 1.00 87.14 702 HIS C O 1
ATOM 9333 N N . VAL C 3 704 ? 145.204 184.209 185.030 1.00 79.83 703 VAL C N 1
ATOM 9334 C CA . VAL C 3 704 ? 146.500 183.670 185.435 1.00 79.83 703 VAL C CA 1
ATOM 9335 C C . VAL C 3 704 ? 146.624 183.825 186.947 1.00 79.83 703 VAL C C 1
ATOM 9336 O O . VAL C 3 704 ? 146.078 184.762 187.537 1.00 79.83 703 VAL C O 1
ATOM 9340 N N . ALA C 3 705 ? 147.305 182.869 187.585 1.00 75.74 704 ALA C N 1
ATOM 9341 C CA . ALA C 3 705 ? 147.704 183.005 188.986 1.00 75.74 704 ALA C CA 1
ATOM 9342 C C . ALA C 3 705 ? 148.978 182.183 189.166 1.00 75.74 704 ALA C C 1
ATOM 9343 O O . ALA C 3 705 ? 148.913 180.966 189.366 1.00 75.74 704 ALA C O 1
ATOM 9345 N N . ARG C 3 706 ? 150.127 182.853 189.101 1.00 68.82 705 ARG C N 1
ATOM 9346 C CA . ARG C 3 706 ? 151.418 182.180 189.108 1.00 68.82 705 ARG C CA 1
ATOM 9347 C C . ARG C 3 706 ? 151.947 181.883 190.501 1.00 68.82 705 ARG C C 1
ATOM 9348 O O . ARG C 3 706 ? 152.922 181.135 190.621 1.00 68.82 705 ARG C O 1
ATOM 9356 N N . LEU C 3 707 ? 151.351 182.439 191.554 1.00 72.86 706 LEU C N 1
ATOM 9357 C CA . LEU C 3 707 ? 151.858 182.196 192.909 1.00 72.86 706 LEU C CA 1
ATOM 9358 C C . LEU C 3 707 ? 151.122 181.026 193.553 1.00 72.86 706 LEU C C 1
ATOM 9359 O O . LEU C 3 707 ? 151.700 179.948 193.722 1.00 72.86 706 LEU C O 1
ATOM 9364 N N . THR C 3 708 ? 149.825 181.217 193.815 1.00 77.20 707 THR C N 1
ATOM 9365 C CA . THR C 3 708 ? 148.893 180.262 194.433 1.00 77.20 707 THR C CA 1
ATOM 9366 C C . THR C 3 708 ? 149.526 179.617 195.681 1.00 77.20 707 THR C C 1
ATOM 9367 O O . THR C 3 708 ? 149.835 178.422 195.731 1.00 77.20 707 THR C O 1
ATOM 9371 N N . TRP C 3 709 ? 149.812 180.468 196.665 1.00 73.57 708 TRP C N 1
ATOM 9372 C CA . TRP C 3 709 ? 150.519 180.042 197.876 1.00 73.57 708 TRP C CA 1
ATOM 9373 C C . TRP C 3 709 ? 150.305 181.024 199.023 1.00 73.57 708 TRP C C 1
ATOM 9374 O O . TRP C 3 709 ? 150.727 182.178 198.955 1.00 73.57 708 TRP C O 1
ATOM 9385 N N . LEU D 4 17 ? 188.263 139.100 124.229 1.00 31.38 17 LEU D N 1
ATOM 9386 C CA . LEU D 4 17 ? 189.505 139.720 123.794 1.00 31.38 17 LEU D CA 1
ATOM 9387 C C . LEU D 4 17 ? 189.719 141.003 124.601 1.00 31.38 17 LEU D C 1
ATOM 9388 O O . LEU D 4 17 ? 188.777 141.536 125.179 1.00 31.38 17 LEU D O 1
ATOM 9393 N N . SER D 4 18 ? 190.970 141.470 124.662 1.00 30.42 18 SER D N 1
ATOM 9394 C CA . SER D 4 18 ? 191.305 142.650 125.453 1.00 30.42 18 SER D CA 1
ATOM 9395 C C . SER D 4 18 ? 190.771 143.932 124.823 1.00 30.42 18 SER D C 1
ATOM 9396 O O . SER D 4 18 ? 190.323 144.838 125.537 1.00 30.42 18 SER D O 1
ATOM 9399 N N . GLN D 4 19 ? 190.824 144.035 123.491 1.00 32.31 19 GLN D N 1
ATOM 9400 C CA . GLN D 4 19 ? 190.434 145.272 122.820 1.00 32.31 19 GLN D CA 1
ATOM 9401 C C . GLN D 4 19 ? 188.933 145.512 122.895 1.00 32.31 19 GLN D C 1
ATOM 9402 O O . GLN D 4 19 ? 188.498 146.667 122.962 1.00 32.31 19 GLN D O 1
ATOM 9408 N N . VAL D 4 20 ? 188.140 144.438 122.877 1.00 32.30 20 VAL D N 1
ATOM 9409 C CA . VAL D 4 20 ? 186.695 144.549 123.045 1.00 32.30 20 VAL D CA 1
ATOM 9410 C C . VAL D 4 20 ? 186.366 145.124 124.411 1.00 32.30 20 VAL D C 1
ATOM 9411 O O . VAL D 4 20 ? 185.541 146.040 124.535 1.00 32.30 20 VAL D O 1
ATOM 9415 N N . GLN D 4 21 ? 187.040 144.619 125.448 1.00 27.66 21 GLN D N 1
ATOM 9416 C CA . GLN D 4 21 ? 186.852 145.136 126.797 1.00 27.66 21 GLN D CA 1
ATOM 9417 C C . GLN D 4 21 ? 187.293 146.587 126.896 1.00 27.66 21 GLN D C 1
ATOM 9418 O O . GLN D 4 21 ? 186.607 147.394 127.523 1.00 27.66 21 GLN D O 1
ATOM 9424 N N . ARG D 4 22 ? 188.396 146.947 126.234 1.00 26.39 22 ARG D N 1
ATOM 9425 C CA . ARG D 4 22 ? 188.878 148.328 126.266 1.00 26.39 22 ARG D CA 1
ATOM 9426 C C . ARG D 4 22 ? 187.883 149.296 125.638 1.00 26.39 22 ARG D C 1
ATOM 9427 O O . ARG D 4 22 ? 187.505 150.301 126.257 1.00 26.39 22 ARG D O 1
ATOM 9435 N N . ILE D 4 23 ? 187.433 148.996 124.416 1.00 25.65 23 ILE D N 1
ATOM 9436 C CA . ILE D 4 23 ? 186.546 149.906 123.695 1.00 25.65 23 ILE D CA 1
ATOM 9437 C C . ILE D 4 23 ? 185.181 149.983 124.370 1.00 25.65 23 ILE D C 1
ATOM 9438 O O . ILE D 4 23 ? 184.614 151.071 124.524 1.00 25.65 23 ILE D O 1
ATOM 9443 N N . LEU D 4 24 ? 184.658 148.856 124.850 1.00 23.19 24 LEU D N 1
ATOM 9444 C CA . LEU D 4 24 ? 183.348 148.897 125.483 1.00 23.19 24 LEU D CA 1
ATOM 9445 C C . LEU D 4 24 ? 183.389 149.465 126.901 1.00 23.19 24 LEU D C 1
ATOM 9446 O O . LEU D 4 24 ? 182.395 150.053 127.345 1.00 23.19 24 LEU D O 1
ATOM 9451 N N . ARG D 4 25 ? 184.519 149.347 127.607 1.00 22.64 25 ARG D N 1
ATOM 9452 C CA . ARG D 4 25 ? 184.651 149.987 128.910 1.00 22.64 25 ARG D CA 1
ATOM 9453 C C . ARG D 4 25 ? 184.813 151.491 128.763 1.00 22.64 25 ARG D C 1
ATOM 9454 O O . ARG D 4 25 ? 184.313 152.254 129.596 1.00 22.64 25 ARG D O 1
ATOM 9462 N N . GLU D 4 26 ? 185.509 151.941 127.715 1.00 26.66 26 GLU D N 1
ATOM 9463 C CA . GLU D 4 26 ? 185.529 153.370 127.428 1.00 26.66 26 GLU D CA 1
ATOM 9464 C C . GLU D 4 26 ? 184.185 153.866 126.918 1.00 26.66 26 GLU D C 1
ATOM 9465 O O . GLU D 4 26 ? 183.901 155.057 127.011 1.00 26.66 26 GLU D O 1
ATOM 9471 N N . ARG D 4 27 ? 183.371 153.002 126.316 1.00 23.06 27 ARG D N 1
ATOM 9472 C CA . ARG D 4 27 ? 182.047 153.457 125.906 1.00 23.06 27 ARG D CA 1
ATOM 9473 C C . ARG D 4 27 ? 181.107 153.600 127.096 1.00 23.06 27 ARG D C 1
ATOM 9474 O O . ARG D 4 27 ? 180.397 154.604 127.208 1.00 23.06 27 ARG D O 1
ATOM 9482 N N . PHE D 4 28 ? 181.093 152.626 128.005 1.00 20.33 28 PHE D N 1
ATOM 9483 C CA . PHE D 4 28 ? 180.078 152.666 129.052 1.00 20.33 28 PHE D CA 1
ATOM 9484 C C . PHE D 4 28 ? 180.488 153.467 130.284 1.00 20.33 28 PHE D C 1
ATOM 9485 O O . PHE D 4 28 ? 179.671 154.225 130.816 1.00 20.33 28 PHE D O 1
ATOM 9493 N N . CYS D 4 29 ? 181.718 153.317 130.778 1.00 21.74 29 CYS D N 1
ATOM 9494 C CA . CYS D 4 29 ? 182.095 153.966 132.041 1.00 21.74 29 CYS D CA 1
ATOM 9495 C C . CYS D 4 29 ? 182.487 155.430 131.867 1.00 21.74 29 CYS D C 1
ATOM 9496 O O . CYS D 4 29 ? 181.782 156.328 132.335 1.00 21.74 29 CYS D O 1
ATOM 9499 N N . ARG D 4 30 ? 183.600 155.687 131.186 1.00 25.96 30 ARG D N 1
ATOM 9500 C CA . ARG D 4 30 ? 184.048 157.061 130.986 1.00 25.96 30 ARG D CA 1
ATOM 9501 C C . ARG D 4 30 ? 183.386 157.496 129.691 1.00 25.96 30 ARG D C 1
ATOM 9502 O O . ARG D 4 30 ? 183.919 157.318 128.598 1.00 25.96 30 ARG D O 1
ATOM 9510 N N . GLN D 4 31 ? 182.181 158.040 129.853 1.00 27.86 31 GLN D N 1
ATOM 9511 C CA . GLN D 4 31 ? 181.223 158.339 128.793 1.00 27.86 31 GLN D CA 1
ATOM 9512 C C . GLN D 4 31 ? 181.843 159.169 127.680 1.00 27.86 31 GLN D C 1
ATOM 9513 O O . GLN D 4 31 ? 182.244 160.316 127.890 1.00 27.86 31 GLN D O 1
ATOM 9519 N N . SER D 4 32 ? 181.927 158.573 126.497 1.00 32.28 32 SER D N 1
ATOM 9520 C CA . SER D 4 32 ? 182.885 158.969 125.481 1.00 32.28 32 SER D CA 1
ATOM 9521 C C . SER D 4 32 ? 182.168 159.346 124.195 1.00 32.28 32 SER D C 1
ATOM 9522 O O . SER D 4 32 ? 181.045 158.889 123.956 1.00 32.28 32 SER D O 1
ATOM 9525 N N . PRO D 4 33 ? 182.776 160.203 123.367 1.00 40.32 33 PRO D N 1
ATOM 9526 C CA . PRO D 4 33 ? 182.112 160.636 122.127 1.00 40.32 33 PRO D CA 1
ATOM 9527 C C . PRO D 4 33 ? 181.926 159.506 121.127 1.00 40.32 33 PRO D C 1
ATOM 9528 O O . PRO D 4 33 ? 182.888 158.926 120.622 1.00 40.32 33 PRO D O 1
ATOM 9532 N N . HIS D 4 34 ? 180.665 159.209 120.845 1.00 47.09 34 HIS D N 1
ATOM 9533 C CA . HIS D 4 34 ? 180.261 158.274 119.812 1.00 47.09 34 HIS D CA 1
ATOM 9534 C C . HIS D 4 34 ? 179.282 158.976 118.881 1.00 47.09 34 HIS D C 1
ATOM 9535 O O . HIS D 4 34 ? 178.513 159.843 119.305 1.00 47.09 34 HIS D O 1
ATOM 9542 N N . SER D 4 35 ? 179.336 158.598 117.599 1.00 53.77 35 SER D N 1
ATOM 9543 C CA . SER D 4 35 ? 178.745 159.409 116.534 1.00 53.77 35 SER D CA 1
ATOM 9544 C C . SER D 4 35 ? 177.223 159.400 116.567 1.00 53.77 35 SER D C 1
ATOM 9545 O O . SER D 4 35 ? 176.590 160.297 116.000 1.00 53.77 35 SER D O 1
ATOM 9548 N N . ASN D 4 36 ? 176.629 158.408 117.214 1.00 49.61 36 ASN D N 1
ATOM 9549 C CA . ASN D 4 36 ? 175.192 158.199 117.136 1.00 49.61 36 ASN D CA 1
ATOM 9550 C C . ASN D 4 36 ? 174.421 159.210 117.983 1.00 49.61 36 ASN D C 1
ATOM 9551 O O . ASN D 4 36 ? 174.784 159.483 119.130 1.00 49.61 36 ASN D O 1
ATOM 9556 N N . LEU D 4 37 ? 173.359 159.770 117.401 1.00 45.26 37 LEU D N 1
ATOM 9557 C CA . LEU D 4 37 ? 172.453 160.701 118.064 1.00 45.26 37 LEU D CA 1
ATOM 9558 C C . LEU D 4 37 ? 171.040 160.142 118.007 1.00 45.26 37 LEU D C 1
ATOM 9559 O O . LEU D 4 37 ? 170.515 159.881 116.921 1.00 45.26 37 LEU D O 1
ATOM 9564 N N . PHE D 4 38 ? 170.425 159.976 119.173 1.00 40.52 38 PHE D N 1
ATOM 9565 C CA . PHE D 4 38 ? 169.197 159.199 119.345 1.00 40.52 38 PHE D CA 1
ATOM 9566 C C . PHE D 4 38 ? 168.035 160.116 119.712 1.00 40.52 38 PHE D C 1
ATOM 9567 O O . PHE D 4 38 ? 167.902 160.523 120.870 1.00 40.52 38 PHE D O 1
ATOM 9575 N N . GLY D 4 39 ? 167.181 160.406 118.731 1.00 40.65 39 GLY D N 1
ATOM 9576 C CA . GLY D 4 39 ? 165.966 161.175 118.958 1.00 40.65 39 GLY D CA 1
ATOM 9577 C C . GLY D 4 39 ? 166.181 162.614 119.369 1.00 40.65 39 GLY D C 1
ATOM 9578 O O . GLY D 4 39 ? 165.310 163.202 120.018 1.00 40.65 39 GLY D O 1
ATOM 9579 N N . VAL D 4 40 ? 167.319 163.205 119.004 1.00 38.61 40 VAL D N 1
ATOM 9580 C CA . VAL D 4 40 ? 167.665 164.561 119.420 1.00 38.61 40 VAL D CA 1
ATOM 9581 C C . VAL D 4 40 ? 168.024 165.429 118.221 1.00 38.61 40 VAL D C 1
ATOM 9582 O O . VAL D 4 40 ? 168.736 166.429 118.366 1.00 38.61 40 VAL D O 1
ATOM 9586 N N . GLN D 4 41 ? 167.508 165.080 117.037 1.00 41.66 41 GLN D N 1
ATOM 9587 C CA . GLN D 4 41 ? 167.928 165.751 115.806 1.00 41.66 41 GLN D CA 1
ATOM 9588 C C . GLN D 4 41 ? 167.428 167.192 115.734 1.00 41.66 41 GLN D C 1
ATOM 9589 O O . GLN D 4 41 ? 168.172 168.091 115.319 1.00 41.66 41 GLN D O 1
ATOM 9595 N N . VAL D 4 42 ? 166.177 167.427 116.140 1.00 38.15 42 VAL D N 1
ATOM 9596 C CA . VAL D 4 42 ? 165.623 168.779 116.187 1.00 38.15 42 VAL D CA 1
ATOM 9597 C C . VAL D 4 42 ? 166.371 169.631 117.208 1.00 38.15 42 VAL D C 1
ATOM 9598 O O . VAL D 4 42 ? 166.746 170.784 116.936 1.00 38.15 42 VAL D O 1
ATOM 9602 N N . GLN D 4 43 ? 166.629 169.054 118.383 1.00 34.38 43 GLN D N 1
ATOM 9603 C CA . GLN D 4 43 ? 167.291 169.764 119.468 1.00 34.38 43 GLN D CA 1
ATOM 9604 C C . GLN D 4 43 ? 168.743 170.069 119.123 1.00 34.38 43 GLN D C 1
ATOM 9605 O O . GLN D 4 43 ? 169.242 171.164 119.417 1.00 34.38 43 GLN D O 1
ATOM 9611 N N . TYR D 4 44 ? 169.425 169.120 118.475 1.00 35.54 44 TYR D N 1
ATOM 9612 C CA . TYR D 4 44 ? 170.783 169.371 118.009 1.00 35.54 44 TYR D CA 1
ATOM 9613 C C . TYR D 4 44 ? 170.811 170.406 116.899 1.00 35.54 44 TYR D C 1
ATOM 9614 O O . TYR D 4 44 ? 171.769 171.180 116.816 1.00 35.54 44 TYR D O 1
ATOM 9623 N N . LYS D 4 45 ? 169.776 170.443 116.051 1.00 39.97 45 LYS D N 1
ATOM 9624 C CA . LYS D 4 45 ? 169.688 171.476 115.021 1.00 39.97 45 LYS D CA 1
ATOM 9625 C C . LYS D 4 45 ? 169.586 172.866 115.639 1.00 39.97 45 LYS D C 1
ATOM 9626 O O . LYS D 4 45 ? 170.316 173.787 115.243 1.00 39.97 45 LYS D O 1
ATOM 9632 N N . HIS D 4 46 ? 168.727 173.006 116.658 1.00 38.91 46 HIS D N 1
ATOM 9633 C CA . HIS D 4 46 ? 168.549 174.282 117.358 1.00 38.91 46 HIS D CA 1
ATOM 9634 C C . HIS D 4 46 ? 169.853 174.715 118.032 1.00 38.91 46 HIS D C 1
ATOM 9635 O O . HIS D 4 46 ? 170.306 175.857 117.855 1.00 38.91 46 HIS D O 1
ATOM 9642 N N . LEU D 4 47 ? 170.488 173.799 118.775 1.00 34.16 47 LEU D N 1
ATOM 9643 C CA . LEU D 4 47 ? 171.697 174.150 119.520 1.00 34.16 47 LEU D CA 1
ATOM 9644 C C . LEU D 4 47 ? 172.873 174.452 118.599 1.00 34.16 47 LEU D C 1
ATOM 9645 O O . LEU D 4 47 ? 173.622 175.408 118.842 1.00 34.16 47 LEU D O 1
ATOM 9650 N N . SER D 4 48 ? 173.049 173.656 117.538 1.00 38.45 48 SER D N 1
ATOM 9651 C CA . SER D 4 48 ? 174.144 173.870 116.600 1.00 38.45 48 SER D CA 1
ATOM 9652 C C . SER D 4 48 ? 173.987 175.181 115.847 1.00 38.45 48 SER D C 1
ATOM 9653 O O . SER D 4 48 ? 174.972 175.909 115.655 1.00 38.45 48 SER D O 1
ATOM 9656 N N . GLU D 4 49 ? 172.754 175.510 115.431 1.00 41.53 49 GLU D N 1
ATOM 9657 C CA . GLU D 4 49 ? 172.523 176.777 114.745 1.00 41.53 49 GLU D CA 1
ATOM 9658 C C . GLU D 4 49 ? 172.777 177.965 115.662 1.00 41.53 49 GLU D C 1
ATOM 9659 O O . GLU D 4 49 ? 173.397 178.950 115.240 1.00 41.53 49 GLU D O 1
ATOM 9665 N N . LEU D 4 50 ? 172.347 177.875 116.925 1.00 37.89 50 LEU D N 1
ATOM 9666 C CA . LEU D 4 50 ? 172.544 178.991 117.847 1.00 37.89 50 LEU D CA 1
ATOM 9667 C C . LEU D 4 50 ? 174.018 179.192 118.190 1.00 37.89 50 LEU D C 1
ATOM 9668 O O . LEU D 4 50 ? 174.492 180.336 118.254 1.00 37.89 50 LEU D O 1
ATOM 9673 N N . LEU D 4 51 ? 174.763 178.101 118.397 1.00 38.07 51 LEU D N 1
ATOM 9674 C CA . LEU D 4 51 ? 176.189 178.229 118.691 1.00 38.07 51 LEU D CA 1
ATOM 9675 C C . LEU D 4 51 ? 176.969 178.749 117.491 1.00 38.07 51 LEU D C 1
ATOM 9676 O O . LEU D 4 51 ? 177.892 179.557 117.653 1.00 38.07 51 LEU D O 1
ATOM 9681 N N . LYS D 4 52 ? 176.609 178.306 116.280 1.00 42.88 52 LYS D N 1
ATOM 9682 C CA . LYS D 4 52 ? 177.275 178.801 115.079 1.00 42.88 52 LYS D CA 1
ATOM 9683 C C . LYS D 4 52 ? 176.973 180.278 114.850 1.00 42.88 52 LYS D C 1
ATOM 9684 O O . LYS D 4 52 ? 177.844 181.039 114.408 1.00 42.88 52 LYS D O 1
ATOM 9690 N N . ARG D 4 53 ? 175.746 180.695 115.175 1.00 45.76 53 ARG D N 1
ATOM 9691 C CA . ARG D 4 53 ? 175.350 182.097 115.096 1.00 45.76 53 ARG D CA 1
ATOM 9692 C C . ARG D 4 53 ? 176.135 182.961 116.072 1.00 45.76 53 ARG D C 1
ATOM 9693 O O . ARG D 4 53 ? 176.533 184.081 115.736 1.00 45.76 53 ARG D O 1
ATOM 9701 N N . THR D 4 54 ? 176.348 182.462 117.292 1.00 40.02 54 THR D N 1
ATOM 9702 C CA . THR D 4 54 ? 177.164 183.189 118.262 1.00 40.02 54 THR D CA 1
ATOM 9703 C C . THR D 4 54 ? 178.625 183.257 117.829 1.00 40.02 54 THR D C 1
ATOM 9704 O O . THR D 4 54 ? 179.280 184.291 117.999 1.00 40.02 54 THR D O 1
ATOM 9708 N N . ALA D 4 55 ? 179.150 182.175 117.252 1.00 41.42 55 ALA D N 1
ATOM 9709 C CA . ALA D 4 55 ? 180.575 182.126 116.940 1.00 41.42 55 ALA D CA 1
ATOM 9710 C C . ALA D 4 55 ? 180.934 182.943 115.704 1.00 41.42 55 ALA D C 1
ATOM 9711 O O . ALA D 4 55 ? 181.995 183.574 115.672 1.00 41.42 55 ALA D O 1
ATOM 9713 N N . LEU D 4 56 ? 180.083 182.946 114.675 1.00 44.81 56 LEU D N 1
ATOM 9714 C CA . LEU D 4 56 ? 180.463 183.644 113.449 1.00 44.81 56 LEU D CA 1
ATOM 9715 C C . LEU D 4 56 ? 179.956 185.080 113.392 1.00 44.81 56 LEU D C 1
ATOM 9716 O O . LEU D 4 56 ? 180.661 185.960 112.887 1.00 44.81 56 LEU D O 1
ATOM 9721 N N . HIS D 4 57 ? 178.750 185.338 113.879 1.00 46.12 57 HIS D N 1
ATOM 9722 C CA . HIS D 4 57 ? 178.253 186.699 113.995 1.00 46.12 57 HIS D CA 1
ATOM 9723 C C . HIS D 4 57 ? 178.575 187.234 115.391 1.00 46.12 57 HIS D C 1
ATOM 9724 O O . HIS D 4 57 ? 179.372 186.656 116.134 1.00 46.12 57 HIS D O 1
ATOM 9731 N N . GLY D 4 58 ? 177.978 188.360 115.755 1.00 43.43 58 GLY D N 1
ATOM 9732 C CA . GLY D 4 58 ? 178.227 188.942 117.058 1.00 43.43 58 GLY D CA 1
ATOM 9733 C C . GLY D 4 58 ? 177.054 188.806 118.002 1.00 43.43 58 GLY D C 1
ATOM 9734 O O . GLY D 4 58 ? 176.955 189.546 118.983 1.00 43.43 58 GLY D O 1
ATOM 9735 N N . GLU D 4 59 ? 176.150 187.879 117.702 1.00 43.31 59 GLU D N 1
ATOM 9736 C CA . GLU D 4 59 ? 174.972 187.678 118.529 1.00 43.31 59 GLU D CA 1
ATOM 9737 C C . GLU D 4 59 ? 175.353 187.058 119.868 1.00 43.31 59 GLU D C 1
ATOM 9738 O O . GLU D 4 59 ? 176.327 186.313 119.979 1.00 43.31 59 GLU D O 1
ATOM 9744 N N . SER D 4 60 ? 174.581 187.393 120.894 1.00 37.39 60 SER D N 1
ATOM 9745 C CA . SER D 4 60 ? 174.807 186.921 122.250 1.00 37.39 60 SER D CA 1
ATOM 9746 C C . SER D 4 60 ? 173.521 186.295 122.769 1.00 37.39 60 SER D C 1
ATOM 9747 O O . SER D 4 60 ? 172.469 186.939 122.754 1.00 37.39 60 SER D O 1
ATOM 9750 N N . ASN D 4 61 ? 173.603 185.051 123.241 1.00 30.64 61 ASN D N 1
ATOM 9751 C CA . ASN D 4 61 ? 172.404 184.252 123.469 1.00 30.64 61 ASN D CA 1
ATOM 9752 C C . ASN D 4 61 ? 172.484 183.506 124.791 1.00 30.64 61 ASN D C 1
ATOM 9753 O O . ASN D 4 61 ? 173.549 183.373 125.392 1.00 30.64 61 ASN D O 1
ATOM 9758 N N . SER D 4 62 ? 171.325 183.023 125.239 1.00 24.20 62 SER D N 1
ATOM 9759 C CA . SER D 4 62 ? 171.199 182.217 126.444 1.00 24.20 62 SER D CA 1
ATOM 9760 C C . SER D 4 62 ? 170.281 181.035 126.171 1.00 24.20 62 SER D C 1
ATOM 9761 O O . SER D 4 62 ? 169.274 181.177 125.474 1.00 24.20 62 SER D O 1
ATOM 9764 N N . VAL D 4 63 ? 170.641 179.861 126.698 1.00 21.03 63 VAL D N 1
ATOM 9765 C CA . VAL D 4 63 ? 169.869 178.627 126.536 1.00 21.03 63 VAL D CA 1
ATOM 9766 C C . VAL D 4 63 ? 169.817 177.912 127.882 1.00 21.03 63 VAL D C 1
ATOM 9767 O O . VAL D 4 63 ? 170.815 177.885 128.608 1.00 21.03 63 VAL D O 1
ATOM 9771 N N . LEU D 4 64 ? 168.654 177.353 128.233 1.00 22.51 64 LEU D N 1
ATOM 9772 C CA . LEU D 4 64 ? 168.560 176.331 129.274 1.00 22.51 64 LEU D CA 1
ATOM 9773 C C . LEU D 4 64 ? 168.230 174.992 128.634 1.00 22.51 64 LEU D C 1
ATOM 9774 O O . LEU D 4 64 ? 167.144 174.815 128.074 1.00 22.51 64 LEU D O 1
ATOM 9779 N N . ILE D 4 65 ? 169.168 174.052 128.726 1.00 19.00 65 ILE D N 1
ATOM 9780 C CA . ILE D 4 65 ? 168.946 172.668 128.323 1.00 19.00 65 ILE D CA 1
ATOM 9781 C C . ILE D 4 65 ? 168.450 171.897 129.544 1.00 19.00 65 ILE D C 1
ATOM 9782 O O . ILE D 4 65 ? 169.169 171.725 130.533 1.00 19.00 65 ILE D O 1
ATOM 9787 N N . ILE D 4 66 ? 167.201 171.452 129.480 1.00 20.51 66 ILE D N 1
ATOM 9788 C CA . ILE D 4 66 ? 166.517 170.824 130.601 1.00 20.51 66 ILE D CA 1
ATOM 9789 C C . ILE D 4 66 ? 166.256 169.368 130.258 1.00 20.51 66 ILE D C 1
ATOM 9790 O O . ILE D 4 66 ? 165.715 169.063 129.189 1.00 20.51 66 ILE D O 1
ATOM 9795 N N . GLY D 4 67 ? 166.632 168.469 131.158 1.00 21.62 67 GLY D N 1
ATOM 9796 C CA . GLY D 4 67 ? 166.273 167.079 131.037 1.00 21.62 67 GLY D CA 1
ATOM 9797 C C . GLY D 4 67 ? 166.505 166.337 132.333 1.00 21.62 67 GLY D C 1
ATOM 9798 O O . GLY D 4 67 ? 167.224 166.810 133.216 1.00 21.62 67 GLY D O 1
ATOM 9799 N N . PRO D 4 68 ? 165.916 165.145 132.473 1.00 22.21 68 PRO D N 1
ATOM 9800 C CA . PRO D 4 68 ? 166.177 164.333 133.667 1.00 22.21 68 PRO D CA 1
ATOM 9801 C C . PRO D 4 68 ? 167.564 163.706 133.661 1.00 22.21 68 PRO D C 1
ATOM 9802 O O . PRO D 4 68 ? 168.380 163.994 132.780 1.00 22.21 68 PRO D O 1
ATOM 9806 N N . ARG D 4 69 ? 167.849 162.857 134.644 1.00 22.11 69 ARG D N 1
ATOM 9807 C CA . ARG D 4 69 ? 169.209 162.375 134.836 1.00 22.11 69 ARG D CA 1
ATOM 9808 C C . ARG D 4 69 ? 169.580 161.334 133.787 1.00 22.11 69 ARG D C 1
ATOM 9809 O O . ARG D 4 69 ? 168.833 160.385 133.536 1.00 22.11 69 ARG D O 1
ATOM 9817 N N . GLY D 4 70 ? 170.751 161.511 133.181 1.00 22.92 70 GLY D N 1
ATOM 9818 C CA . GLY D 4 70 ? 171.237 160.572 132.188 1.00 22.92 70 GLY D CA 1
ATOM 9819 C C . GLY D 4 70 ? 170.601 160.682 130.822 1.00 22.92 70 GLY D C 1
ATOM 9820 O O . GLY D 4 70 ? 170.663 159.730 130.042 1.00 22.92 70 GLY D O 1
ATOM 9821 N N . SER D 4 71 ? 170.019 161.832 130.488 1.00 22.11 71 SER D N 1
ATOM 9822 C CA . SER D 4 71 ? 169.287 161.986 129.240 1.00 22.11 71 SER D CA 1
ATOM 9823 C C . SER D 4 71 ? 170.105 162.673 128.153 1.00 22.11 71 SER D C 1
ATOM 9824 O O . SER D 4 71 ? 169.545 163.085 127.136 1.00 22.11 71 SER D O 1
ATOM 9827 N N . GLY D 4 72 ? 171.412 162.802 128.340 1.00 23.69 72 GLY D N 1
ATOM 9828 C CA . GLY D 4 72 ? 172.272 163.242 127.260 1.00 23.69 72 GLY D CA 1
ATOM 9829 C C . GLY D 4 72 ? 172.468 164.732 127.098 1.00 23.69 72 GLY D C 1
ATOM 9830 O O . GLY D 4 72 ? 172.561 165.211 125.967 1.00 23.69 72 GLY D O 1
ATOM 9831 N N . LYS D 4 73 ? 172.555 165.483 128.195 1.00 20.31 73 LYS D N 1
ATOM 9832 C CA . LYS D 4 73 ? 172.807 166.917 128.094 1.00 20.31 73 LYS D CA 1
ATOM 9833 C C . LYS D 4 73 ? 174.263 167.201 127.747 1.00 20.31 73 LYS D C 1
ATOM 9834 O O . LYS D 4 73 ? 174.557 167.931 126.787 1.00 20.31 73 LYS D O 1
ATOM 9840 N N . THR D 4 74 ? 175.192 166.636 128.528 1.00 25.04 74 THR D N 1
ATOM 9841 C CA . THR D 4 74 ? 176.614 166.882 128.304 1.00 25.04 74 THR D CA 1
ATOM 9842 C C . THR D 4 74 ? 177.094 166.260 127.003 1.00 25.04 74 THR D C 1
ATOM 9843 O O . THR D 4 74 ? 177.991 166.811 126.357 1.00 25.04 74 THR D O 1
ATOM 9847 N N . MET D 4 75 ? 176.480 165.149 126.587 1.00 27.66 75 MET D N 1
ATOM 9848 C CA . MET D 4 75 ? 176.786 164.556 125.289 1.00 27.66 75 MET D CA 1
ATOM 9849 C C . MET D 4 75 ? 176.419 165.498 124.153 1.00 27.66 75 MET D C 1
ATOM 9850 O O . MET D 4 75 ? 177.203 165.686 123.215 1.00 27.66 75 MET D O 1
ATOM 9855 N N . LEU D 4 76 ? 175.242 166.123 124.246 1.00 25.53 76 LEU D N 1
ATOM 9856 C CA . LEU D 4 76 ? 174.771 167.031 123.208 1.00 25.53 76 LEU D CA 1
ATOM 9857 C C . LEU D 4 76 ? 175.629 168.284 123.129 1.00 25.53 76 LEU D C 1
ATOM 9858 O O . LEU D 4 76 ? 175.989 168.719 122.028 1.00 25.53 76 LEU D O 1
ATOM 9863 N N . ILE D 4 77 ? 175.995 168.863 124.279 1.00 26.00 77 ILE D N 1
ATOM 9864 C CA . ILE D 4 77 ? 176.813 170.072 124.210 1.00 26.00 77 ILE D CA 1
ATOM 9865 C C . ILE D 4 77 ? 178.244 169.755 123.779 1.00 26.00 77 ILE D C 1
ATOM 9866 O O . ILE D 4 77 ? 178.858 170.550 123.059 1.00 26.00 77 ILE D O 1
ATOM 9871 N N . ASN D 4 78 ? 178.785 168.588 124.156 1.00 30.64 78 ASN D N 1
ATOM 9872 C CA . ASN D 4 78 ? 180.132 168.227 123.727 1.00 30.64 78 ASN D CA 1
ATOM 9873 C C . ASN D 4 78 ? 180.179 167.939 122.234 1.00 30.64 78 ASN D C 1
ATOM 9874 O O . ASN D 4 78 ? 181.126 168.345 121.551 1.00 30.64 78 ASN D O 1
ATOM 9879 N N . HIS D 4 79 ? 179.151 167.265 121.706 1.00 35.78 79 HIS D N 1
ATOM 9880 C CA . HIS D 4 79 ? 179.084 166.988 120.276 1.00 35.78 79 HIS D CA 1
ATOM 9881 C C . HIS D 4 79 ? 178.907 168.266 119.464 1.00 35.78 79 HIS D C 1
ATOM 9882 O O . HIS D 4 79 ? 179.564 168.442 118.425 1.00 35.78 79 HIS D O 1
ATOM 9889 N N . ALA D 4 80 ? 178.041 169.174 119.932 1.00 33.62 80 ALA D N 1
ATOM 9890 C CA . ALA D 4 80 ? 177.845 170.447 119.245 1.00 33.62 80 ALA D CA 1
ATOM 9891 C C . ALA D 4 80 ? 179.107 171.299 119.270 1.00 33.62 80 ALA D C 1
ATOM 9892 O O . ALA D 4 80 ? 179.462 171.914 118.259 1.00 33.62 80 ALA D O 1
ATOM 9894 N N . LEU D 4 81 ? 179.811 171.330 120.406 1.00 35.00 81 LEU D N 1
ATOM 9895 C CA . LEU D 4 81 ? 181.047 172.101 120.487 1.00 35.00 81 LEU D CA 1
ATOM 9896 C C . LEU D 4 81 ? 182.151 171.490 119.636 1.00 35.00 81 LEU D C 1
ATOM 9897 O O . LEU D 4 81 ? 182.960 172.221 119.059 1.00 35.00 81 LEU D O 1
ATOM 9902 N N . LYS D 4 82 ? 182.196 170.158 119.533 1.00 41.20 82 LYS D N 1
ATOM 9903 C CA . LYS D 4 82 ? 183.190 169.504 118.683 1.00 41.20 82 LYS D CA 1
ATOM 9904 C C . LYS D 4 82 ? 182.965 169.829 117.211 1.00 41.20 82 LYS D C 1
ATOM 9905 O O . LYS D 4 82 ? 183.911 170.179 116.487 1.00 41.20 82 LYS D O 1
ATOM 9911 N N . GLU D 4 83 ? 181.709 169.736 116.756 1.00 44.15 83 GLU D N 1
ATOM 9912 C CA . GLU D 4 83 ? 181.402 170.065 115.366 1.00 44.15 83 GLU D CA 1
ATOM 9913 C C . GLU D 4 83 ? 181.621 171.549 115.086 1.00 44.15 83 GLU D C 1
ATOM 9914 O O . GLU D 4 83 ? 182.078 171.921 113.998 1.00 44.15 83 GLU D O 1
ATOM 9920 N N . LEU D 4 84 ? 181.332 172.406 116.067 1.00 46.04 84 LEU D N 1
ATOM 9921 C CA . LEU D 4 84 ? 181.591 173.834 115.921 1.00 46.04 84 LEU D CA 1
ATOM 9922 C C . LEU D 4 84 ? 183.085 174.124 115.809 1.00 46.04 84 LEU D C 1
ATOM 9923 O O . LEU D 4 84 ? 183.508 174.937 114.981 1.00 46.04 84 LEU D O 1
ATOM 9928 N N . MET D 4 85 ? 183.905 173.449 116.618 1.00 52.66 85 MET D N 1
ATOM 9929 C CA . MET D 4 85 ? 185.349 173.644 116.547 1.00 52.66 85 MET D CA 1
ATOM 9930 C C . MET D 4 85 ? 185.984 173.004 115.322 1.00 52.66 85 MET D C 1
ATOM 9931 O O . MET D 4 85 ? 187.155 173.280 115.048 1.00 52.66 85 MET D O 1
ATOM 9936 N N . GLU D 4 86 ? 185.268 172.129 114.603 1.00 56.04 86 GLU D N 1
ATOM 9937 C CA . GLU D 4 86 ? 185.802 171.634 113.333 1.00 56.04 86 GLU D CA 1
ATOM 9938 C C . GLU D 4 86 ? 185.972 172.744 112.295 1.00 56.04 86 GLU D C 1
ATOM 9939 O O . GLU D 4 86 ? 186.837 172.638 111.419 1.00 56.04 86 GLU D O 1
ATOM 9945 N N . ILE D 4 87 ? 185.163 173.803 112.367 1.00 64.52 87 ILE D N 1
ATOM 9946 C CA . ILE D 4 87 ? 185.359 174.968 111.508 1.00 64.52 87 ILE D CA 1
ATOM 9947 C C . ILE D 4 87 ? 186.633 175.688 111.937 1.00 64.52 87 ILE D C 1
ATOM 9948 O O . ILE D 4 87 ? 186.859 175.917 113.132 1.00 64.52 87 ILE D O 1
ATOM 9953 N N . GLU D 4 88 ? 187.483 176.034 110.962 1.00 76.37 88 GLU D N 1
ATOM 9954 C CA . GLU D 4 88 ? 188.829 176.519 111.270 1.00 76.37 88 GLU D CA 1
ATOM 9955 C C . GLU D 4 88 ? 188.824 177.930 111.866 1.00 76.37 88 GLU D C 1
ATOM 9956 O O . GLU D 4 88 ? 189.566 178.206 112.822 1.00 76.37 88 GLU D O 1
ATOM 9962 N N . GLU D 4 89 ? 187.992 178.831 111.326 1.00 76.71 89 GLU D N 1
ATOM 9963 C CA . GLU D 4 89 ? 187.936 180.200 111.831 1.00 76.71 89 GLU D CA 1
ATOM 9964 C C . GLU D 4 89 ? 187.354 180.257 113.234 1.00 76.71 89 GLU D C 1
ATOM 9965 O O . GLU D 4 89 ? 187.742 181.120 114.031 1.00 76.71 89 GLU D O 1
ATOM 9971 N N . VAL D 4 90 ? 186.412 179.365 113.538 1.00 64.97 90 VAL D N 1
ATOM 9972 C CA . VAL D 4 90 ? 185.894 179.250 114.895 1.00 64.97 90 VAL D CA 1
ATOM 9973 C C . VAL D 4 90 ? 186.981 178.742 115.835 1.00 64.97 90 VAL D C 1
ATOM 9974 O O . VAL D 4 90 ? 187.192 179.294 116.922 1.00 64.97 90 VAL D O 1
ATOM 9978 N N . SER D 4 91 ? 187.714 177.708 115.408 1.00 69.73 91 SER D N 1
ATOM 9979 C CA . SER D 4 91 ? 188.727 177.083 116.255 1.00 69.73 91 SER D CA 1
ATOM 9980 C C . SER D 4 91 ? 189.896 178.015 116.542 1.00 69.73 91 SER D C 1
ATOM 9981 O O . SER D 4 91 ? 190.564 177.864 117.570 1.00 69.73 91 SER D O 1
ATOM 9984 N N . GLU D 4 92 ? 190.165 178.970 115.648 1.00 72.56 92 GLU D N 1
ATOM 9985 C CA . GLU D 4 92 ? 191.219 179.940 115.928 1.00 72.56 92 GLU D CA 1
ATOM 9986 C C . GLU D 4 92 ? 190.825 180.911 117.039 1.00 72.56 92 GLU D C 1
ATOM 9987 O O . GLU D 4 92 ? 191.623 181.169 117.947 1.00 72.56 92 GLU D O 1
ATOM 9993 N N . ASN D 4 93 ? 189.606 181.451 117.002 1.00 59.27 93 ASN D N 1
ATOM 9994 C CA . ASN D 4 93 ? 189.265 182.642 117.781 1.00 59.27 93 ASN D CA 1
ATOM 9995 C C . ASN D 4 93 ? 187.944 182.489 118.534 1.00 59.27 93 ASN D C 1
ATOM 9996 O O . ASN D 4 93 ? 187.083 183.366 118.480 1.00 59.27 93 ASN D O 1
ATOM 10001 N N . VAL D 4 94 ? 187.752 181.386 119.255 1.00 44.76 94 VAL D N 1
ATOM 10002 C CA . VAL D 4 94 ? 186.618 181.240 120.169 1.00 44.76 94 VAL D CA 1
ATOM 10003 C C . VAL D 4 94 ? 187.145 180.655 121.473 1.00 44.76 94 VAL D C 1
ATOM 10004 O O . VAL D 4 94 ? 187.860 179.649 121.454 1.00 44.76 94 VAL D O 1
ATOM 10008 N N . LEU D 4 95 ? 186.792 181.268 122.606 1.00 32.95 95 LEU D N 1
ATOM 10009 C CA . LEU D 4 95 ? 187.250 180.810 123.912 1.00 32.95 95 LEU D CA 1
ATOM 10010 C C . LEU D 4 95 ? 186.077 180.222 124.687 1.00 32.95 95 LEU D C 1
ATOM 10011 O O . LEU D 4 95 ? 184.942 180.675 124.535 1.00 32.95 95 LEU D O 1
ATOM 10016 N N . GLN D 4 96 ? 186.337 179.184 125.483 1.00 26.42 96 GLN D N 1
ATOM 10017 C CA . GLN D 4 96 ? 185.301 178.516 126.264 1.00 26.42 96 GLN D CA 1
ATOM 10018 C C . GLN D 4 96 ? 185.623 178.557 127.752 1.00 26.42 96 GLN D C 1
ATOM 10019 O O . GLN D 4 96 ? 186.789 178.526 128.150 1.00 26.42 96 GLN D O 1
ATOM 10025 N N . VAL D 4 97 ? 184.575 178.626 128.575 1.00 24.06 97 VAL D N 1
ATOM 10026 C CA . VAL D 4 97 ? 184.698 178.582 130.032 1.00 24.06 97 VAL D CA 1
ATOM 10027 C C . VAL D 4 97 ? 183.654 177.615 130.579 1.00 24.06 97 VAL D C 1
ATOM 10028 O O . VAL D 4 97 ? 182.452 177.840 130.408 1.00 24.06 97 VAL D O 1
ATOM 10032 N N . HIS D 4 98 ? 184.104 176.560 131.262 1.00 21.69 98 HIS D N 1
ATOM 10033 C CA . HIS D 4 98 ? 183.223 175.578 131.887 1.00 21.69 98 HIS D CA 1
ATOM 10034 C C . HIS D 4 98 ? 183.159 175.830 133.386 1.00 21.69 98 HIS D C 1
ATOM 10035 O O . HIS D 4 98 ? 184.198 176.003 134.029 1.00 21.69 98 HIS D O 1
ATOM 10042 N N . LEU D 4 99 ? 181.947 175.845 133.944 1.00 21.85 99 LEU D N 1
ATOM 10043 C CA . LEU D 4 99 ? 181.757 176.055 135.375 1.00 21.85 99 LEU D CA 1
ATOM 10044 C C . LEU D 4 99 ? 180.699 175.094 135.887 1.00 21.85 99 LEU D C 1
ATOM 10045 O O . LEU D 4 99 ? 179.610 175.021 135.317 1.00 21.85 99 LEU D O 1
ATOM 10050 N N . ASN D 4 100 ? 180.996 174.388 136.972 1.00 20.12 100 ASN D N 1
ATOM 10051 C CA . ASN D 4 100 ? 180.072 173.423 137.551 1.00 20.12 100 ASN D CA 1
ATOM 10052 C C . ASN D 4 100 ? 179.475 173.977 138.836 1.00 20.12 100 ASN D C 1
ATOM 10053 O O . ASN D 4 100 ? 180.160 174.627 139.621 1.00 20.12 100 ASN D O 1
ATOM 10058 N N . GLY D 4 101 ? 178.197 173.697 139.064 1.00 20.63 101 GLY D N 1
ATOM 10059 C CA . GLY D 4 101 ? 177.562 174.193 140.271 1.00 20.63 101 GLY D CA 1
ATOM 10060 C C . GLY D 4 101 ? 177.957 173.465 141.534 1.00 20.63 101 GLY D C 1
ATOM 10061 O O . GLY D 4 101 ? 177.618 173.933 142.626 1.00 20.63 101 GLY D O 1
ATOM 10062 N N . LEU D 4 102 ? 178.660 172.341 141.414 1.00 20.62 102 LEU D N 1
ATOM 10063 C CA . LEU D 4 102 ? 179.182 171.595 142.551 1.00 20.62 102 LEU D CA 1
ATOM 10064 C C . LEU D 4 102 ? 180.545 172.116 142.992 1.00 20.62 102 LEU D C 1
ATOM 10065 O O . LEU D 4 102 ? 180.794 172.268 144.190 1.00 20.62 102 LEU D O 1
ATOM 10070 N N . LEU D 4 103 ? 181.440 172.372 142.038 1.00 21.64 103 LEU D N 1
ATOM 10071 C CA . LEU D 4 103 ? 182.784 172.818 142.385 1.00 21.64 103 LEU D CA 1
ATOM 10072 C C . LEU D 4 103 ? 182.780 174.256 142.893 1.00 21.64 103 LEU D C 1
ATOM 10073 O O . LEU D 4 103 ? 183.331 174.547 143.960 1.00 21.64 103 LEU D O 1
ATOM 10078 N N . GLN D 4 104 ? 182.165 175.170 142.143 1.00 24.54 104 GLN D N 1
ATOM 10079 C CA . GLN D 4 104 ? 182.132 176.587 142.499 1.00 24.54 104 GLN D CA 1
ATOM 10080 C C . GLN D 4 104 ? 180.849 176.855 143.276 1.00 24.54 104 GLN D C 1
ATOM 10081 O O . GLN D 4 104 ? 179.785 177.044 142.686 1.00 24.54 104 GLN D O 1
ATOM 10087 N N . ILE D 4 105 ? 180.952 176.886 144.609 1.00 29.69 105 ILE D N 1
ATOM 10088 C CA . ILE D 4 105 ? 179.785 177.111 145.457 1.00 29.69 105 ILE D CA 1
ATOM 10089 C C . ILE D 4 105 ? 179.608 178.571 145.847 1.00 29.69 105 ILE D C 1
ATOM 10090 O O . ILE D 4 105 ? 178.615 178.908 146.506 1.00 29.69 105 ILE D O 1
ATOM 10095 N N . ASN D 4 106 ? 180.540 179.446 145.473 1.00 34.88 106 ASN D N 1
ATOM 10096 C CA . ASN D 4 106 ? 180.442 180.869 145.755 1.00 34.88 106 ASN D CA 1
ATOM 10097 C C . ASN D 4 106 ? 180.804 181.647 144.503 1.00 34.88 106 ASN D C 1
ATOM 10098 O O . ASN D 4 106 ? 181.369 181.103 143.553 1.00 34.88 106 ASN D O 1
ATOM 10103 N N . ASP D 4 107 ? 180.469 182.938 144.509 1.00 38.64 107 ASP D N 1
ATOM 10104 C CA . ASP D 4 107 ? 180.783 183.782 143.364 1.00 38.64 107 ASP D CA 1
ATOM 10105 C C . ASP D 4 107 ? 182.256 184.158 143.308 1.00 38.64 107 ASP D C 1
ATOM 10106 O O . ASP D 4 107 ? 182.771 184.448 142.224 1.00 38.64 107 ASP D O 1
ATOM 10111 N N . LYS D 4 108 ? 182.944 184.162 144.453 1.00 37.77 108 LYS D N 1
ATOM 10112 C CA . LYS D 4 108 ? 184.377 184.447 144.465 1.00 37.77 108 LYS D CA 1
ATOM 10113 C C . LYS D 4 108 ? 185.172 183.319 143.814 1.00 37.77 108 LYS D C 1
ATOM 10114 O O . LYS D 4 108 ? 186.095 183.573 143.024 1.00 37.77 108 LYS D O 1
ATOM 10120 N N . ILE D 4 109 ? 184.805 182.068 144.119 1.00 34.95 109 ILE D N 1
ATOM 10121 C CA . ILE D 4 109 ? 185.432 180.898 143.506 1.00 34.95 109 ILE D CA 1
ATOM 10122 C C . ILE D 4 109 ? 185.179 180.886 142.005 1.00 34.95 109 ILE D C 1
ATOM 10123 O O . ILE D 4 109 ? 186.093 180.640 141.204 1.00 34.95 109 ILE D O 1
ATOM 10128 N N . ALA D 4 110 ? 183.934 181.169 141.608 1.00 33.16 110 ALA D N 1
ATOM 10129 C CA . ALA D 4 110 ? 183.561 181.187 140.199 1.00 33.16 110 ALA D CA 1
ATOM 10130 C C . ALA D 4 110 ? 184.288 182.287 139.444 1.00 33.16 110 ALA D C 1
ATOM 10131 O O . ALA D 4 110 ? 184.723 182.082 138.306 1.00 33.16 110 ALA D O 1
ATOM 10133 N N . LEU D 4 111 ? 184.447 183.455 140.069 1.00 36.88 111 LEU D N 1
ATOM 10134 C CA . LEU D 4 111 ? 185.170 184.543 139.423 1.00 36.88 111 LEU D CA 1
ATOM 10135 C C . LEU D 4 111 ? 186.651 184.214 139.272 1.00 36.88 111 LEU D C 1
ATOM 10136 O O . LEU D 4 111 ? 187.252 184.525 138.237 1.00 36.88 111 LEU D O 1
ATOM 10141 N N . LYS D 4 112 ? 187.245 183.553 140.277 1.00 38.78 112 LYS D N 1
ATOM 10142 C CA . LYS D 4 112 ? 188.632 183.099 140.152 1.00 38.78 112 LYS D CA 1
ATOM 10143 C C . LYS D 4 112 ? 188.794 182.091 139.019 1.00 38.78 112 LYS D C 1
ATOM 10144 O O . LYS D 4 112 ? 189.790 182.122 138.288 1.00 38.78 112 LYS D O 1
ATOM 10150 N N . GLU D 4 113 ? 187.817 181.197 138.853 1.00 39.18 113 GLU D N 1
ATOM 10151 C CA . GLU D 4 113 ? 187.853 180.250 137.742 1.00 39.18 113 GLU D CA 1
ATOM 10152 C C . GLU D 4 113 ? 187.681 180.921 136.387 1.00 39.18 113 GLU D C 1
ATOM 10153 O O . GLU D 4 113 ? 188.273 180.470 135.399 1.00 39.18 113 GLU D O 1
ATOM 10159 N N . ILE D 4 114 ? 186.866 181.976 136.305 1.00 33.84 114 ILE D N 1
ATOM 10160 C CA . ILE D 4 114 ? 186.763 182.712 135.046 1.00 33.84 114 ILE D CA 1
ATOM 10161 C C . ILE D 4 114 ? 188.087 183.400 134.714 1.00 33.84 114 ILE D C 1
ATOM 10162 O O . ILE D 4 114 ? 188.528 183.382 133.560 1.00 33.84 114 ILE D O 1
ATOM 10167 N N . THR D 4 115 ? 188.764 183.979 135.719 1.00 39.92 115 THR D N 1
ATOM 10168 C CA . THR D 4 115 ? 190.081 184.575 135.463 1.00 39.92 115 THR D CA 1
ATOM 10169 C C . THR D 4 115 ? 191.130 183.531 135.089 1.00 39.92 115 THR D C 1
ATOM 10170 O O . THR D 4 115 ? 192.014 183.806 134.271 1.00 39.92 115 THR D O 1
ATOM 10174 N N . ARG D 4 116 ? 191.072 182.345 135.691 1.00 39.96 116 ARG D N 1
ATOM 10175 C CA . ARG D 4 116 ? 192.086 181.338 135.392 1.00 39.96 116 ARG D CA 1
ATOM 10176 C C . ARG D 4 116 ? 191.868 180.672 134.035 1.00 39.96 116 ARG D C 1
ATOM 10177 O O . ARG D 4 116 ? 192.834 180.465 133.292 1.00 39.96 116 ARG D O 1
ATOM 10185 N N . GLN D 4 117 ? 190.620 180.348 133.677 1.00 32.87 117 GLN D N 1
ATOM 10186 C CA . GLN D 4 117 ? 190.382 179.612 132.436 1.00 32.87 117 GLN D CA 1
ATOM 10187 C C . GLN D 4 117 ? 190.551 180.483 131.199 1.00 32.87 117 GLN D C 1
ATOM 10188 O O . GLN D 4 117 ? 190.764 179.956 130.103 1.00 32.87 117 GLN D O 1
ATOM 10194 N N . LEU D 4 118 ? 190.458 181.800 131.339 1.00 40.53 118 LEU D N 1
ATOM 10195 C CA . LEU D 4 118 ? 190.703 182.698 130.218 1.00 40.53 118 LEU D CA 1
ATOM 10196 C C . LEU D 4 118 ? 192.176 183.025 130.034 1.00 40.53 118 LEU D C 1
ATOM 10197 O O . LEU D 4 118 ? 192.490 183.865 129.184 1.00 40.53 118 LEU D O 1
ATOM 10202 N N . ASN D 4 119 ? 193.056 182.388 130.819 1.00 47.23 119 ASN D N 1
ATOM 10203 C CA . ASN D 4 119 ? 194.512 182.591 130.804 1.00 47.23 119 ASN D CA 1
ATOM 10204 C C . ASN D 4 119 ? 194.891 184.043 131.076 1.00 47.23 119 ASN D C 1
ATOM 10205 O O . ASN D 4 119 ? 195.884 184.547 130.549 1.00 47.23 119 ASN D O 1
ATOM 10210 N N . LEU D 4 120 ? 194.098 184.723 131.904 1.00 54.10 120 LEU D N 1
ATOM 10211 C CA . LEU D 4 120 ? 194.350 186.106 132.282 1.00 54.10 120 LEU D CA 1
ATOM 10212 C C . LEU D 4 120 ? 194.767 186.231 133.740 1.00 54.10 120 LEU D C 1
ATOM 10213 O O . LEU D 4 120 ? 194.695 187.325 134.306 1.00 54.10 120 LEU D O 1
ATOM 10218 N N . GLU D 4 121 ? 195.183 185.121 134.362 1.00 59.32 121 GLU D N 1
ATOM 10219 C CA . GLU D 4 121 ? 195.632 185.154 135.751 1.00 59.32 121 GLU D CA 1
ATOM 10220 C C . GLU D 4 121 ? 196.906 185.973 135.911 1.00 59.32 121 GLU D C 1
ATOM 10221 O O . GLU D 4 121 ? 197.090 186.640 136.935 1.00 59.32 121 GLU D O 1
ATOM 10227 N N . ASN D 4 122 ? 197.789 185.938 134.913 1.00 63.27 122 ASN D N 1
ATOM 10228 C CA . ASN D 4 122 ? 198.951 186.815 134.920 1.00 63.27 122 ASN D CA 1
ATOM 10229 C C . ASN D 4 122 ? 198.572 188.250 134.580 1.00 63.27 122 ASN D C 1
ATOM 10230 O O . ASN D 4 122 ? 199.219 189.190 135.055 1.00 63.27 122 ASN D O 1
ATOM 10235 N N . VAL D 4 123 ? 197.540 188.432 133.752 1.00 64.67 123 VAL D N 1
ATOM 10236 C CA . VAL D 4 123 ? 197.168 189.762 133.277 1.00 64.67 123 VAL D CA 1
ATOM 10237 C C . VAL D 4 123 ? 196.532 190.585 134.394 1.00 64.67 123 VAL D C 1
ATOM 10238 O O . VAL D 4 123 ? 196.860 191.768 134.566 1.00 64.67 123 VAL D O 1
ATOM 10242 N N . VAL D 4 124 ? 195.634 189.974 135.180 1.00 71.13 124 VAL D N 1
ATOM 10243 C CA . VAL D 4 124 ? 194.901 190.717 136.206 1.00 71.13 124 VAL D CA 1
ATOM 10244 C C . VAL D 4 124 ? 195.834 191.179 137.323 1.00 71.13 124 VAL D C 1
ATOM 10245 O O . VAL D 4 124 ? 195.660 192.275 137.868 1.00 71.13 124 VAL D O 1
ATOM 10249 N N . GLY D 4 125 ? 196.854 190.378 137.647 1.00 80.69 125 GLY D N 1
ATOM 10250 C CA . GLY D 4 125 ? 197.918 190.797 138.551 1.00 80.69 125 GLY D CA 1
ATOM 10251 C C . GLY D 4 125 ? 197.444 191.095 139.960 1.00 80.69 125 GLY D C 1
ATOM 10252 O O . GLY D 4 125 ? 196.710 190.317 140.580 1.00 80.69 125 GLY D O 1
ATOM 10253 N N . ASP D 4 126 ? 197.875 192.244 140.470 1.00 89.74 126 ASP D N 1
ATOM 10254 C CA . ASP D 4 126 ? 197.476 192.740 141.778 1.00 89.74 126 ASP D CA 1
ATOM 10255 C C . ASP D 4 126 ? 196.434 193.846 141.688 1.00 89.74 126 ASP D C 1
ATOM 10256 O O . ASP D 4 126 ? 196.184 194.528 142.688 1.00 89.74 126 ASP D O 1
ATOM 10261 N N . LYS D 4 127 ? 195.839 194.045 140.512 1.00 82.90 127 LYS D N 1
ATOM 10262 C CA . LYS D 4 127 ? 194.875 195.119 140.311 1.00 82.90 127 LYS D CA 1
ATOM 10263 C C . LYS D 4 127 ? 193.600 194.859 141.106 1.00 82.90 127 LYS D C 1
ATOM 10264 O O . LYS D 4 127 ? 193.099 193.733 141.161 1.00 82.90 127 LYS D O 1
ATOM 10270 N N . VAL D 4 128 ? 193.086 195.912 141.735 1.00 80.93 128 VAL D N 1
ATOM 10271 C CA . VAL D 4 128 ? 191.909 195.836 142.589 1.00 80.93 128 VAL D CA 1
ATOM 10272 C C . VAL D 4 128 ? 190.760 196.533 141.876 1.00 80.93 128 VAL D C 1
ATOM 10273 O O . VAL D 4 128 ? 190.926 197.632 141.334 1.00 80.93 128 VAL D O 1
ATOM 10277 N N . PHE D 4 129 ? 189.597 195.887 141.865 1.00 74.12 129 PHE D N 1
ATOM 10278 C CA . PHE D 4 129 ? 188.428 196.381 141.156 1.00 74.12 129 PHE D CA 1
ATOM 10279 C C . PHE D 4 129 ? 187.336 196.697 142.165 1.00 74.12 129 PHE D C 1
ATOM 10280 O O . PHE D 4 129 ? 187.158 195.967 143.146 1.00 74.12 129 PHE D O 1
ATOM 10288 N N . GLY D 4 130 ? 186.623 197.800 141.924 1.00 73.60 130 GLY D N 1
ATOM 10289 C CA . GLY D 4 130 ? 185.606 198.242 142.866 1.00 73.60 130 GLY D CA 1
ATOM 10290 C C . GLY D 4 130 ? 184.417 197.305 142.948 1.00 73.60 130 GLY D C 1
ATOM 10291 O O . GLY D 4 130 ? 183.871 197.076 144.030 1.00 73.60 130 GLY D O 1
ATOM 10292 N N . SER D 4 131 ? 184.002 196.747 141.815 1.00 64.50 131 SER D N 1
ATOM 10293 C CA . SER D 4 131 ? 182.846 195.869 141.770 1.00 64.50 131 SER D CA 1
ATOM 10294 C C . SER D 4 131 ? 183.179 194.615 140.975 1.00 64.50 131 SER D C 1
ATOM 10295 O O . SER D 4 131 ? 184.191 194.541 140.272 1.00 64.50 131 SER D O 1
ATOM 10298 N N . PHE D 4 132 ? 182.297 193.622 141.118 1.00 55.89 132 PHE D N 1
ATOM 10299 C CA . PHE D 4 132 ? 182.442 192.346 140.423 1.00 55.89 132 PHE D CA 1
ATOM 10300 C C . PHE D 4 132 ? 182.354 192.546 138.914 1.00 55.89 132 PHE D C 1
ATOM 10301 O O . PHE D 4 132 ? 183.103 191.923 138.148 1.00 55.89 132 PHE D O 1
ATOM 10309 N N . ALA D 4 133 ? 181.433 193.405 138.472 1.00 58.16 133 ALA D N 1
ATOM 10310 C CA . ALA D 4 133 ? 181.267 193.660 137.047 1.00 58.16 133 ALA D CA 1
ATOM 10311 C C . ALA D 4 133 ? 182.451 194.409 136.459 1.00 58.16 133 ALA D C 1
ATOM 10312 O O . ALA D 4 133 ? 182.736 194.257 135.271 1.00 58.16 133 ALA D O 1
ATOM 10314 N N . GLU D 4 134 ? 183.145 195.219 137.264 1.00 66.58 134 GLU D N 1
ATOM 10315 C CA . GLU D 4 134 ? 184.377 195.849 136.797 1.00 66.58 134 GLU D CA 1
ATOM 10316 C C . GLU D 4 134 ? 185.463 194.808 136.549 1.00 66.58 134 GLU D C 1
ATOM 10317 O O . GLU D 4 134 ? 186.195 194.891 135.554 1.00 66.58 134 GLU D O 1
ATOM 10323 N N . ASN D 4 135 ? 185.553 193.805 137.432 1.00 62.77 135 ASN D N 1
ATOM 10324 C CA . ASN D 4 135 ? 186.458 192.674 137.232 1.00 62.77 135 ASN D CA 1
ATOM 10325 C C . ASN D 4 135 ? 186.115 191.910 135.959 1.00 62.77 135 ASN D C 1
ATOM 10326 O O . ASN D 4 135 ? 186.998 191.585 135.155 1.00 62.77 135 ASN D O 1
ATOM 10331 N N . LEU D 4 136 ? 184.823 191.646 135.747 1.00 59.84 136 LEU D N 1
ATOM 10332 C CA . LEU D 4 136 ? 184.392 190.887 134.577 1.00 59.84 136 LEU D CA 1
ATOM 10333 C C . LEU D 4 136 ? 184.596 191.675 133.285 1.00 59.84 136 LEU D C 1
ATOM 10334 O O . LEU D 4 136 ? 184.963 191.102 132.251 1.00 59.84 136 LEU D O 1
ATOM 10339 N N . SER D 4 137 ? 184.375 192.991 133.326 1.00 61.58 137 SER D N 1
ATOM 10340 C CA . SER D 4 137 ? 184.584 193.826 132.149 1.00 61.58 137 SER D CA 1
ATOM 10341 C C . SER D 4 137 ? 186.065 193.973 131.830 1.00 61.58 137 SER D C 1
ATOM 10342 O O . SER D 4 137 ? 186.445 194.078 130.658 1.00 61.58 137 SER D O 1
ATOM 10345 N N . PHE D 4 138 ? 186.915 194.002 132.860 1.00 65.05 138 PHE D N 1
ATOM 10346 C CA . PHE D 4 138 ? 188.356 193.975 132.631 1.00 65.05 138 PHE D CA 1
ATOM 10347 C C . PHE D 4 138 ? 188.781 192.639 132.036 1.00 65.05 138 PHE D C 1
ATOM 10348 O O . PHE D 4 138 ? 189.725 192.580 131.238 1.00 65.05 138 PHE D O 1
ATOM 10356 N N . LEU D 4 139 ? 188.117 191.553 132.443 1.00 59.32 139 LEU D N 1
ATOM 10357 C CA . LEU D 4 139 ? 188.407 190.239 131.877 1.00 59.32 139 LEU D CA 1
ATOM 10358 C C . LEU D 4 139 ? 188.050 190.173 130.398 1.00 59.32 139 LEU D C 1
ATOM 10359 O O . LEU D 4 139 ? 188.831 189.677 129.580 1.00 59.32 139 LEU D O 1
ATOM 10364 N N . LEU D 4 140 ? 186.866 190.669 130.034 1.00 57.23 140 LEU D N 1
ATOM 10365 C CA . LEU D 4 140 ? 186.381 190.463 128.674 1.00 57.23 140 LEU D CA 1
ATOM 10366 C C . LEU D 4 140 ? 187.058 191.368 127.648 1.00 57.23 140 LEU D C 1
ATOM 10367 O O . LEU D 4 140 ? 187.032 191.049 126.456 1.00 57.23 140 LEU D O 1
ATOM 10372 N N . GLU D 4 141 ? 187.674 192.473 128.069 1.00 64.09 141 GLU D N 1
ATOM 10373 C CA . GLU D 4 141 ? 188.307 193.398 127.138 1.00 64.09 141 GLU D CA 1
ATOM 10374 C C . GLU D 4 141 ? 189.774 193.071 126.872 1.00 64.09 141 GLU D C 1
ATOM 10375 O O . GLU D 4 141 ? 190.539 193.968 126.502 1.00 64.09 141 GLU D O 1
ATOM 10381 N N . ALA D 4 142 ? 190.182 191.819 127.051 1.00 59.75 142 ALA D N 1
ATOM 10382 C CA . ALA D 4 142 ? 191.537 191.399 126.705 1.00 59.75 142 ALA D CA 1
ATOM 10383 C C . ALA D 4 142 ? 191.553 189.958 126.197 1.00 59.75 142 ALA D C 1
ATOM 10384 O O . ALA D 4 142 ? 190.601 189.495 125.567 1.00 59.75 142 ALA D O 1
ATOM 10386 N N . CYS D 4 152 ? 186.678 188.792 120.096 1.00 43.11 152 CYS D N 1
ATOM 10387 C CA . CYS D 4 152 ? 186.941 187.381 120.348 1.00 43.11 152 CYS D CA 1
ATOM 10388 C C . CYS D 4 152 ? 185.873 186.809 121.285 1.00 43.11 152 CYS D C 1
ATOM 10389 O O . CYS D 4 152 ? 185.881 187.090 122.481 1.00 43.11 152 CYS D O 1
ATOM 10392 N N . PRO D 4 153 ? 184.949 186.024 120.736 1.00 34.28 153 PRO D N 1
ATOM 10393 C CA . PRO D 4 153 ? 183.801 185.571 121.525 1.00 34.28 153 PRO D CA 1
ATOM 10394 C C . PRO D 4 153 ? 184.152 184.502 122.548 1.00 34.28 153 PRO D C 1
ATOM 10395 O O . PRO D 4 153 ? 185.084 183.705 122.389 1.00 34.28 153 PRO D O 1
ATOM 10399 N N . VAL D 4 154 ? 183.342 184.488 123.607 1.00 26.53 154 VAL D N 1
ATOM 10400 C CA . VAL D 4 154 ? 183.477 183.577 124.734 1.00 26.53 154 VAL D CA 1
ATOM 10401 C C . VAL D 4 154 ? 182.169 182.818 124.869 1.00 26.53 154 VAL D C 1
ATOM 10402 O O . VAL D 4 154 ? 181.090 183.402 124.733 1.00 26.53 154 VAL D O 1
ATOM 10406 N N . ILE D 4 155 ? 182.263 181.519 125.121 1.00 21.33 155 ILE D N 1
ATOM 10407 C CA . ILE D 4 155 ? 181.107 180.669 125.365 1.00 21.33 155 ILE D CA 1
ATOM 10408 C C . ILE D 4 155 ? 181.195 180.151 126.791 1.00 21.33 155 ILE D C 1
ATOM 10409 O O . ILE D 4 155 ? 182.189 179.521 127.167 1.00 21.33 155 ILE D O 1
ATOM 10414 N N . PHE D 4 156 ? 180.153 180.401 127.571 1.00 21.54 156 PHE D N 1
ATOM 10415 C CA . PHE D 4 156 ? 180.074 179.986 128.962 1.00 21.54 156 PHE D CA 1
ATOM 10416 C C . PHE D 4 156 ? 179.149 178.791 129.066 1.00 21.54 156 PHE D C 1
ATOM 10417 O O . PHE D 4 156 ? 178.001 178.854 128.620 1.00 21.54 156 PHE D O 1
ATOM 10425 N N . ILE D 4 157 ? 179.644 177.708 129.651 1.00 20.29 157 ILE D N 1
ATOM 10426 C CA . ILE D 4 157 ? 178.835 176.531 129.936 1.00 20.29 157 ILE D CA 1
ATOM 10427 C C . ILE D 4 157 ? 178.729 176.411 131.444 1.00 20.29 157 ILE D C 1
ATOM 10428 O O . ILE D 4 157 ? 179.742 176.475 132.148 1.00 20.29 157 ILE D O 1
ATOM 10433 N N . LEU D 4 158 ? 177.507 176.264 131.938 1.00 21.40 158 LEU D N 1
ATOM 10434 C CA . LEU D 4 158 ? 177.218 176.265 133.367 1.00 21.40 158 LEU D CA 1
ATOM 10435 C C . LEU D 4 158 ? 176.526 174.955 133.716 1.00 21.40 158 LEU D C 1
ATOM 10436 O O . LEU D 4 158 ? 175.298 174.877 133.747 1.00 21.40 158 LEU D O 1
ATOM 10441 N N . ASP D 4 159 ? 177.329 173.929 133.977 1.00 23.88 159 ASP D N 1
ATOM 10442 C CA . ASP D 4 159 ? 176.819 172.672 134.494 1.00 23.88 159 ASP D CA 1
ATOM 10443 C C . ASP D 4 159 ? 176.281 172.885 135.899 1.00 23.88 159 ASP D C 1
ATOM 10444 O O . ASP D 4 159 ? 176.824 173.682 136.669 1.00 23.88 159 ASP D O 1
ATOM 10449 N N . GLU D 4 160 ? 175.222 172.142 136.226 1.00 24.17 160 GLU D N 1
ATOM 10450 C CA . GLU D 4 160 ? 174.452 172.278 137.465 1.00 24.17 160 GLU D CA 1
ATOM 10451 C C . GLU D 4 160 ? 173.998 173.727 137.662 1.00 24.17 160 GLU D C 1
ATOM 10452 O O . GLU D 4 160 ? 174.408 174.424 138.588 1.00 24.17 160 GLU D O 1
ATOM 10458 N N . PHE D 4 161 ? 173.156 174.166 136.725 1.00 23.98 161 PHE D N 1
ATOM 10459 C CA . PHE D 4 161 ? 172.694 175.548 136.704 1.00 23.98 161 PHE D CA 1
ATOM 10460 C C . PHE D 4 161 ? 171.763 175.858 137.866 1.00 23.98 161 PHE D C 1
ATOM 10461 O O . PHE D 4 161 ? 171.689 177.014 138.293 1.00 23.98 161 PHE D O 1
ATOM 10469 N N . ASP D 4 162 ? 171.073 174.858 138.402 1.00 24.86 162 ASP D N 1
ATOM 10470 C CA . ASP D 4 162 ? 170.131 175.092 139.484 1.00 24.86 162 ASP D CA 1
ATOM 10471 C C . ASP D 4 162 ? 170.807 175.351 140.821 1.00 24.86 162 ASP D C 1
ATOM 10472 O O . ASP D 4 162 ? 170.131 175.758 141.767 1.00 24.86 162 ASP D O 1
ATOM 10477 N N . LEU D 4 163 ? 172.111 175.103 140.925 1.00 23.54 163 LEU D N 1
ATOM 10478 C CA . LEU D 4 163 ? 172.869 175.412 142.126 1.00 23.54 163 LEU D CA 1
ATOM 10479 C C . LEU D 4 163 ? 173.449 176.814 142.099 1.00 23.54 163 LEU D C 1
ATOM 10480 O O . LEU D 4 163 ? 173.749 177.365 143.163 1.00 23.54 163 LEU D O 1
ATOM 10485 N N . PHE D 4 164 ? 173.621 177.394 140.913 1.00 20.80 164 PHE D N 1
ATOM 10486 C CA . PHE D 4 164 ? 174.019 178.786 140.780 1.00 20.80 164 PHE D CA 1
ATOM 10487 C C . PHE D 4 164 ? 172.893 179.753 141.109 1.00 20.80 164 PHE D C 1
ATOM 10488 O O . PHE D 4 164 ? 173.155 180.947 141.287 1.00 20.80 164 PHE D O 1
ATOM 10496 N N . ALA D 4 165 ? 171.651 179.279 141.177 1.00 27.54 165 ALA D N 1
ATOM 10497 C CA . ALA D 4 165 ? 170.505 180.095 141.545 1.00 27.54 165 ALA D CA 1
ATOM 10498 C C . ALA D 4 165 ? 170.126 179.937 143.010 1.00 27.54 165 ALA D C 1
ATOM 10499 O O . ALA D 4 165 ? 169.082 180.445 143.426 1.00 27.54 165 ALA D O 1
ATOM 10501 N N . HIS D 4 166 ? 170.936 179.231 143.795 1.00 30.45 166 HIS D N 1
ATOM 10502 C CA . HIS D 4 166 ? 170.792 179.201 145.242 1.00 30.45 166 HIS D CA 1
ATOM 10503 C C . HIS D 4 166 ? 171.854 180.035 145.937 1.00 30.45 166 HIS D C 1
ATOM 10504 O O . HIS D 4 166 ? 172.048 179.893 147.148 1.00 30.45 166 HIS D O 1
ATOM 10511 N N . HIS D 4 167 ? 172.547 180.901 145.204 1.00 28.76 167 HIS D N 1
ATOM 10512 C CA . HIS D 4 167 ? 173.525 181.797 145.797 1.00 28.76 167 HIS D CA 1
ATOM 10513 C C . HIS D 4 167 ? 172.815 182.960 146.490 1.00 28.76 167 HIS D C 1
ATOM 10514 O O . HIS D 4 167 ? 171.584 183.014 146.567 1.00 28.76 167 HIS D O 1
ATOM 10521 N N . LYS D 4 168 ? 173.617 183.894 147.015 1.00 39.76 168 LYS D N 1
ATOM 10522 C CA . LYS D 4 168 ? 173.110 184.946 147.897 1.00 39.76 168 LYS D CA 1
ATOM 10523 C C . LYS D 4 168 ? 172.132 185.874 147.183 1.00 39.76 168 LYS D C 1
ATOM 10524 O O . LYS D 4 168 ? 170.941 185.911 147.512 1.00 39.76 168 LYS D O 1
ATOM 10530 N N . ASN D 4 169 ? 172.612 186.618 146.187 1.00 41.10 169 ASN D N 1
ATOM 10531 C CA . ASN D 4 169 ? 171.764 187.568 145.476 1.00 41.10 169 ASN D CA 1
ATOM 10532 C C . ASN D 4 169 ? 171.796 187.348 143.970 1.00 41.10 169 ASN D C 1
ATOM 10533 O O . ASN D 4 169 ? 171.353 188.228 143.224 1.00 41.10 169 ASN D O 1
ATOM 10538 N N . GLN D 4 170 ? 172.296 186.187 143.529 1.00 35.68 170 GLN D N 1
ATOM 10539 C CA . GLN D 4 170 ? 172.431 185.805 142.120 1.00 35.68 170 GLN D CA 1
ATOM 10540 C C . GLN D 4 170 ? 173.240 186.837 141.339 1.00 35.68 170 GLN D C 1
ATOM 10541 O O . GLN D 4 170 ? 172.821 187.333 140.293 1.00 35.68 170 GLN D O 1
ATOM 10547 N N . THR D 4 171 ? 174.405 187.177 141.892 1.00 36.56 171 THR D N 1
ATOM 10548 C CA . THR D 4 171 ? 175.298 188.150 141.272 1.00 36.56 171 THR D CA 1
ATOM 10549 C C . THR D 4 171 ? 175.847 187.636 139.947 1.00 36.56 171 THR D C 1
ATOM 10550 O O . THR D 4 171 ? 175.920 188.386 138.964 1.00 36.56 171 THR D O 1
ATOM 10554 N N . LEU D 4 172 ? 176.215 186.354 139.902 1.00 33.50 172 LEU D N 1
ATOM 10555 C CA . LEU D 4 172 ? 176.804 185.774 138.699 1.00 33.50 172 LEU D CA 1
ATOM 10556 C C . LEU D 4 172 ? 175.790 185.669 137.569 1.00 33.50 172 LEU D C 1
ATOM 10557 O O . LEU D 4 172 ? 176.108 185.989 136.418 1.00 33.50 172 LEU D O 1
ATOM 10562 N N . LEU D 4 173 ? 174.565 185.230 137.881 1.00 32.37 173 LEU D N 1
ATOM 10563 C CA . LEU D 4 173 ? 173.530 185.093 136.860 1.00 32.37 173 LEU D CA 1
ATOM 10564 C C . LEU D 4 173 ? 173.142 186.443 136.275 1.00 32.37 173 LEU D C 1
ATOM 10565 O O . LEU D 4 173 ? 173.013 186.579 135.051 1.00 32.37 173 LEU D O 1
ATOM 10570 N N . TYR D 4 174 ? 172.983 187.455 137.135 1.00 34.25 174 TYR D N 1
ATOM 10571 C CA . TYR D 4 174 ? 172.636 188.792 136.670 1.00 34.25 174 TYR D CA 1
ATOM 10572 C C . TYR D 4 174 ? 173.767 189.378 135.839 1.00 34.25 174 TYR D C 1
ATOM 10573 O O . TYR D 4 174 ? 173.523 189.961 134.781 1.00 34.25 174 TYR D O 1
ATOM 10582 N N . ASN D 4 175 ? 175.008 189.218 136.288 1.00 35.88 175 ASN D N 1
ATOM 10583 C CA . ASN D 4 175 ? 176.124 189.808 135.570 1.00 35.88 175 ASN D CA 1
ATOM 10584 C C . ASN D 4 175 ? 176.480 189.050 134.302 1.00 35.88 175 ASN D C 1
ATOM 10585 O O . ASN D 4 175 ? 177.198 189.590 133.457 1.00 35.88 175 ASN D O 1
ATOM 10590 N N . LEU D 4 176 ? 176.005 187.816 134.146 1.00 32.63 176 LEU D N 1
ATOM 10591 C CA . LEU D 4 176 ? 176.195 187.138 132.871 1.00 32.63 176 LEU D CA 1
ATOM 10592 C C . LEU D 4 176 ? 175.090 187.507 131.886 1.00 32.63 176 LEU D C 1
ATOM 10593 O O . LEU D 4 176 ? 175.372 187.859 130.729 1.00 32.63 176 LEU D O 1
ATOM 10598 N N . PHE D 4 177 ? 173.829 187.465 132.340 1.00 31.89 177 PHE D N 1
ATOM 10599 C CA . PHE D 4 177 ? 172.711 187.809 131.468 1.00 31.89 177 PHE D CA 1
ATOM 10600 C C . PHE D 4 177 ? 172.727 189.282 131.066 1.00 31.89 177 PHE D C 1
ATOM 10601 O O . PHE D 4 177 ? 172.319 189.623 129.952 1.00 31.89 177 PHE D O 1
ATOM 10609 N N . ASP D 4 178 ? 173.223 190.163 131.939 1.00 37.13 178 ASP D N 1
ATOM 10610 C CA . ASP D 4 178 ? 173.271 191.590 131.631 1.00 37.13 178 ASP D CA 1
ATOM 10611 C C . ASP D 4 178 ? 174.295 191.878 130.538 1.00 37.13 178 ASP D C 1
ATOM 10612 O O . ASP D 4 178 ? 174.023 192.661 129.619 1.00 37.13 178 ASP D O 1
ATOM 10617 N N . ILE D 4 179 ? 175.471 191.253 130.616 1.00 33.57 179 ILE D N 1
ATOM 10618 C CA . ILE D 4 179 ? 176.496 191.460 129.598 1.00 33.57 179 ILE D CA 1
ATOM 10619 C C . ILE D 4 179 ? 176.062 190.830 128.277 1.00 33.57 179 ILE D C 1
ATOM 10620 O O . ILE D 4 179 ? 176.336 191.370 127.197 1.00 33.57 179 ILE D O 1
ATOM 10625 N N . SER D 4 180 ? 175.342 189.702 128.340 1.00 35.40 180 SER D N 1
ATOM 10626 C CA . SER D 4 180 ? 174.805 189.111 127.115 1.00 35.40 180 SER D CA 1
ATOM 10627 C C . SER D 4 180 ? 173.749 190.004 126.468 1.00 35.40 180 SER D C 1
ATOM 10628 O O . SER D 4 180 ? 173.717 190.144 125.241 1.00 35.40 180 SER D O 1
ATOM 10631 N N . GLN D 4 181 ? 172.881 190.626 127.272 1.00 39.50 181 GLN D N 1
ATOM 10632 C CA . GLN D 4 181 ? 171.805 191.429 126.696 1.00 39.50 181 GLN D CA 1
ATOM 10633 C C . GLN D 4 181 ? 172.306 192.775 126.187 1.00 39.50 181 GLN D C 1
ATOM 10634 O O . GLN D 4 181 ? 171.844 193.256 125.146 1.00 39.50 181 GLN D O 1
ATOM 10640 N N . SER D 4 182 ? 173.243 193.403 126.896 1.00 39.57 182 SER D N 1
ATOM 10641 C CA . SER D 4 182 ? 173.550 194.811 126.681 1.00 39.57 182 SER D CA 1
ATOM 10642 C C . SER D 4 182 ? 174.900 195.065 126.028 1.00 39.57 182 SER D C 1
ATOM 10643 O O . SER D 4 182 ? 174.987 195.864 125.092 1.00 39.57 182 SER D O 1
ATOM 10646 N N . ALA D 4 183 ? 175.961 194.430 126.515 1.00 46.79 183 ALA D N 1
ATOM 10647 C CA . ALA D 4 183 ? 177.309 194.746 126.061 1.00 46.79 183 ALA D CA 1
ATOM 10648 C C . ALA D 4 183 ? 177.553 194.245 124.642 1.00 46.79 183 ALA D C 1
ATOM 10649 O O . ALA D 4 183 ? 176.856 193.359 124.140 1.00 46.79 183 ALA D O 1
ATOM 10651 N N . GLN D 4 184 ? 178.547 194.849 123.987 1.00 54.89 184 GLN D N 1
ATOM 10652 C CA . GLN D 4 184 ? 178.857 194.499 122.604 1.00 54.89 184 GLN D CA 1
ATOM 10653 C C . GLN D 4 184 ? 179.537 193.138 122.503 1.00 54.89 184 GLN D C 1
ATOM 10654 O O . GLN D 4 184 ? 179.456 192.481 121.458 1.00 54.89 184 GLN D O 1
ATOM 10660 N N . THR D 4 185 ? 180.246 192.726 123.558 1.00 46.07 185 THR D N 1
ATOM 10661 C CA . THR D 4 185 ? 181.026 191.495 123.592 1.00 46.07 185 THR D CA 1
ATOM 10662 C C . THR D 4 185 ? 180.142 190.264 123.377 1.00 46.07 185 THR D C 1
ATOM 10663 O O . THR D 4 185 ? 179.162 190.078 124.112 1.00 46.07 185 THR D O 1
ATOM 10667 N N . PRO D 4 186 ? 180.435 189.429 122.378 1.00 37.99 186 PRO D N 1
ATOM 10668 C CA . PRO D 4 186 ? 179.596 188.250 122.121 1.00 37.99 186 PRO D CA 1
ATOM 10669 C C . PRO D 4 186 ? 179.789 187.181 123.185 1.00 37.99 186 PRO D C 1
ATOM 10670 O O . PRO D 4 186 ? 180.915 186.781 123.483 1.00 37.99 186 PRO D O 1
ATOM 10674 N N . ILE D 4 187 ? 178.675 186.705 123.737 1.00 30.33 187 ILE D N 1
ATOM 10675 C CA . ILE D 4 187 ? 178.662 185.729 124.822 1.00 30.33 187 ILE D CA 1
ATOM 10676 C C . ILE D 4 187 ? 177.460 184.808 124.638 1.00 30.33 187 ILE D C 1
ATOM 10677 O O . ILE D 4 187 ? 176.351 185.260 124.334 1.00 30.33 187 ILE D O 1
ATOM 10682 N N . ALA D 4 188 ? 177.685 183.505 124.799 1.00 22.21 188 ALA D N 1
ATOM 10683 C CA . ALA D 4 188 ? 176.609 182.528 124.883 1.00 22.21 188 ALA D CA 1
ATOM 10684 C C . ALA D 4 188 ? 176.635 181.886 126.260 1.00 22.21 188 ALA D C 1
ATOM 10685 O O . ALA D 4 188 ? 177.689 181.439 126.719 1.00 22.21 188 ALA D O 1
ATOM 10687 N N . VAL D 4 189 ? 175.480 181.844 126.912 1.00 20.55 189 VAL D N 1
ATOM 10688 C CA . VAL D 4 189 ? 175.334 181.277 128.250 1.00 20.55 189 VAL D CA 1
ATOM 10689 C C . VAL D 4 189 ? 174.453 180.042 128.131 1.00 20.55 189 VAL D C 1
ATOM 10690 O O . VAL D 4 189 ? 173.222 180.143 128.069 1.00 20.55 189 VAL D O 1
ATOM 10694 N N . ILE D 4 190 ? 175.076 178.872 128.096 1.00 19.09 190 ILE D N 1
ATOM 10695 C CA . ILE D 4 190 ? 174.359 177.604 128.076 1.00 19.09 190 ILE D CA 1
ATOM 10696 C C . ILE D 4 190 ? 174.286 177.082 129.503 1.00 19.09 190 ILE D C 1
ATOM 10697 O O . ILE D 4 190 ? 175.303 177.015 130.198 1.00 19.09 190 ILE D O 1
ATOM 10702 N N . GLY D 4 191 ? 173.090 176.713 129.945 1.00 20.49 191 GLY D N 1
ATOM 10703 C CA . GLY D 4 191 ? 172.919 176.209 131.287 1.00 20.49 191 GLY D CA 1
ATOM 10704 C C . GLY D 4 191 ? 172.171 174.898 131.314 1.00 20.49 191 GLY D C 1
ATOM 10705 O O . GLY D 4 191 ? 171.062 174.797 130.786 1.00 20.49 191 GLY D O 1
ATOM 10706 N N . LEU D 4 192 ? 172.763 173.890 131.941 1.00 18.47 192 LEU D N 1
ATOM 10707 C CA . LEU D 4 192 ? 172.235 172.534 131.944 1.00 18.47 192 LEU D CA 1
ATOM 10708 C C . LEU D 4 192 ? 171.582 172.270 133.289 1.00 18.47 192 LEU D C 1
ATOM 10709 O O . LEU D 4 192 ? 172.246 172.359 134.324 1.00 18.47 192 L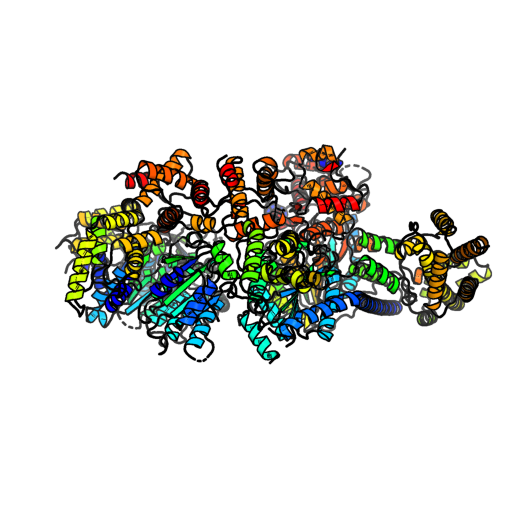EU D O 1
ATOM 10714 N N . THR D 4 193 ? 170.297 171.933 133.286 1.00 21.02 193 THR D N 1
ATOM 10715 C CA . THR D 4 193 ? 169.619 171.702 134.553 1.00 21.02 193 THR D CA 1
ATOM 10716 C C . THR D 4 193 ? 168.672 170.516 134.461 1.00 21.02 193 THR D C 1
ATOM 10717 O O . THR D 4 193 ? 168.338 170.035 133.377 1.00 21.02 193 THR D O 1
ATOM 10721 N N . CYS D 4 194 ? 168.253 170.045 135.634 1.00 25.33 194 CYS D N 1
ATOM 10722 C CA . CYS D 4 194 ? 167.360 168.906 135.774 1.00 25.33 194 CYS D CA 1
ATOM 10723 C C . CYS D 4 194 ? 165.994 169.304 136.317 1.00 25.33 194 CYS D C 1
ATOM 10724 O O . CYS D 4 194 ? 165.037 168.534 136.193 1.00 25.33 194 CYS D O 1
ATOM 10727 N N . ARG D 4 195 ? 165.865 170.510 136.856 1.00 29.03 195 ARG D N 1
ATOM 10728 C CA . ARG D 4 195 ? 164.630 170.962 137.475 1.00 29.03 195 ARG D CA 1
ATOM 10729 C C . ARG D 4 195 ? 163.686 171.493 136.409 1.00 29.03 195 ARG D C 1
ATOM 10730 O O . ARG D 4 195 ? 164.079 172.317 135.579 1.00 29.03 195 ARG D O 1
ATOM 10738 N N . LEU D 4 196 ? 162.444 171.016 136.431 1.00 29.17 196 LEU D N 1
ATOM 10739 C CA . LEU D 4 196 ? 161.439 171.571 135.539 1.00 29.17 196 LEU D CA 1
ATOM 10740 C C . LEU D 4 196 ? 160.953 172.937 136.002 1.00 29.17 196 LEU D C 1
ATOM 10741 O O . LEU D 4 196 ? 160.427 173.699 135.185 1.00 29.17 196 LEU D O 1
ATOM 10746 N N . ASP D 4 197 ? 161.120 173.269 137.287 1.00 30.50 197 ASP D N 1
ATOM 10747 C CA . ASP D 4 197 ? 160.720 174.567 137.818 1.00 30.50 197 ASP D CA 1
ATOM 10748 C C . ASP D 4 197 ? 161.861 175.578 137.850 1.00 30.50 197 ASP D C 1
ATOM 10749 O O . ASP D 4 197 ? 161.897 176.422 138.753 1.00 30.50 197 ASP D O 1
ATOM 10754 N N . ILE D 4 198 ? 162.809 175.487 136.914 1.00 28.80 198 ILE D N 1
ATOM 10755 C CA . ILE D 4 198 ? 163.991 176.347 136.937 1.00 28.80 198 ILE D CA 1
ATOM 10756 C C . ILE D 4 198 ? 163.629 177.814 136.732 1.00 28.80 198 ILE D C 1
ATOM 10757 O O . ILE D 4 198 ? 164.316 178.707 137.243 1.00 28.80 198 ILE D O 1
ATOM 10762 N N . LEU D 4 199 ? 162.515 178.093 136.058 1.00 29.01 199 LEU D N 1
ATOM 10763 C CA . LEU D 4 199 ? 162.056 179.462 135.879 1.00 29.01 199 LEU D CA 1
ATOM 10764 C C . LEU D 4 199 ? 161.146 179.925 137.009 1.00 29.01 199 LEU D C 1
ATOM 10765 O O . LEU D 4 199 ? 160.359 180.858 136.821 1.00 29.01 199 LEU D O 1
ATOM 10770 N N . GLU D 4 200 ? 161.236 179.291 138.176 1.00 33.56 200 GLU D N 1
ATOM 10771 C CA . GLU D 4 200 ? 160.605 179.778 139.387 1.00 33.56 200 GLU D CA 1
ATOM 10772 C C . GLU D 4 200 ? 161.595 179.998 140.516 1.00 33.56 200 GLU D C 1
ATOM 10773 O O . GLU D 4 200 ? 161.206 180.528 141.561 1.00 33.56 200 GLU D O 1
ATOM 10779 N N . LEU D 4 201 ? 162.855 179.607 140.339 1.00 30.88 201 LEU D N 1
ATOM 10780 C CA . LEU D 4 201 ? 163.901 179.902 141.304 1.00 30.88 201 LEU D CA 1
ATOM 10781 C C . LEU D 4 201 ? 164.615 181.205 141.009 1.00 30.88 201 LEU D C 1
ATOM 10782 O O . LEU D 4 201 ? 165.214 181.787 141.919 1.00 30.88 201 LEU D O 1
ATOM 10787 N N . LEU D 4 202 ? 164.581 181.661 139.763 1.00 32.48 202 LEU D N 1
ATOM 10788 C CA . LEU D 4 202 ? 165.243 182.895 139.384 1.00 32.48 202 LEU D CA 1
ATOM 10789 C C . LEU D 4 202 ? 164.469 184.103 139.891 1.00 32.48 202 LEU D C 1
ATOM 10790 O O . LEU D 4 202 ? 163.244 184.071 140.039 1.00 32.48 202 LEU D O 1
ATOM 10795 N N . GLU D 4 203 ? 165.205 185.179 140.160 1.00 41.22 203 GLU D N 1
ATOM 10796 C CA . GLU D 4 203 ? 164.611 186.458 140.502 1.00 41.22 203 GLU D CA 1
ATOM 10797 C C . GLU D 4 203 ? 163.922 187.054 139.277 1.00 41.22 203 GLU D C 1
ATOM 10798 O O . GLU D 4 203 ? 164.144 186.623 138.144 1.00 41.22 203 GLU D O 1
ATOM 10804 N N . LYS D 4 204 ? 163.064 188.054 139.521 1.00 37.60 204 LYS D N 1
ATOM 10805 C CA . LYS D 4 204 ? 162.297 188.676 138.442 1.00 37.60 204 LYS D CA 1
ATOM 10806 C C . LYS D 4 204 ? 163.205 189.385 137.449 1.00 37.60 204 LYS D C 1
ATOM 10807 O O . LYS D 4 204 ? 162.971 189.346 136.235 1.00 37.60 204 LYS D O 1
ATOM 10813 N N . ARG D 4 205 ? 164.256 190.022 137.953 1.00 39.72 205 ARG D N 1
ATOM 10814 C CA . ARG D 4 205 ? 165.129 190.820 137.106 1.00 39.72 205 ARG D CA 1
ATOM 10815 C C . ARG D 4 205 ? 166.022 189.944 136.239 1.00 39.72 205 ARG D C 1
ATOM 10816 O O . ARG D 4 205 ? 166.332 190.303 135.098 1.00 39.72 205 ARG D O 1
ATOM 10824 N N . VAL D 4 206 ? 166.467 188.803 136.768 1.00 35.76 206 VAL D N 1
ATOM 10825 C CA . VAL D 4 206 ? 167.254 187.891 135.948 1.00 35.76 206 VAL D CA 1
ATOM 10826 C C . VAL D 4 206 ? 166.348 187.054 135.049 1.00 35.76 206 VAL D C 1
ATOM 10827 O O . VAL D 4 206 ? 166.786 186.582 133.995 1.00 35.76 206 VAL D O 1
ATOM 10831 N N . LYS D 4 207 ? 165.083 186.864 135.435 1.00 32.63 207 LYS D N 1
ATOM 10832 C CA . LYS D 4 207 ? 164.114 186.251 134.533 1.00 32.63 207 LYS D CA 1
ATOM 10833 C C . LYS D 4 207 ? 163.798 187.167 133.366 1.00 32.63 207 LYS D C 1
ATOM 10834 O O . LYS D 4 207 ? 163.453 186.690 132.281 1.00 32.63 207 LYS D O 1
ATOM 10840 N N . SER D 4 208 ? 163.881 188.480 133.581 1.00 35.82 208 SER D N 1
ATOM 10841 C CA . SER D 4 208 ? 163.660 189.428 132.497 1.00 35.82 208 SER D CA 1
ATOM 10842 C C . SER D 4 208 ? 164.778 189.374 131.465 1.00 35.82 208 SER D C 1
ATOM 10843 O O . SER D 4 208 ? 164.513 189.409 130.259 1.00 35.82 208 SER D O 1
ATOM 10846 N N . ARG D 4 209 ? 166.028 189.271 131.909 1.00 32.72 209 ARG D N 1
ATOM 10847 C CA . ARG D 4 209 ? 167.170 189.331 131.007 1.00 32.72 209 ARG D CA 1
ATOM 10848 C C . ARG D 4 209 ? 167.515 187.987 130.383 1.00 32.72 209 ARG D C 1
ATOM 10849 O O . ARG D 4 209 ? 168.401 187.927 129.528 1.00 32.72 209 ARG D O 1
ATOM 10857 N N . PHE D 4 210 ? 166.848 186.916 130.784 1.00 31.17 210 PHE D N 1
ATOM 10858 C CA . PHE D 4 210 ? 167.060 185.598 130.204 1.00 31.17 210 PHE D CA 1
ATOM 10859 C C . PHE D 4 210 ? 166.063 185.412 129.068 1.00 31.17 210 PHE D C 1
ATOM 10860 O O . PHE D 4 210 ? 164.850 185.387 129.296 1.00 31.17 210 PHE D O 1
ATOM 10868 N N . SER D 4 211 ? 166.576 185.294 127.847 1.00 31.07 211 SER D N 1
ATOM 10869 C CA . SER D 4 211 ? 165.734 184.988 126.700 1.00 31.07 211 SER D CA 1
ATOM 10870 C C . SER D 4 211 ? 165.272 183.545 126.800 1.00 31.07 211 SER D C 1
ATOM 10871 O O . SER D 4 211 ? 166.093 182.626 126.747 1.00 31.07 211 SER D O 1
ATOM 10874 N N . HIS D 4 212 ? 163.959 183.333 126.898 1.00 34.96 212 HIS D N 1
ATOM 10875 C CA . HIS D 4 212 ? 163.394 182.053 127.338 1.00 34.96 212 HIS D CA 1
ATOM 10876 C C . HIS D 4 212 ? 163.477 180.963 126.264 1.00 34.96 212 HIS D C 1
ATOM 10877 O O . HIS D 4 212 ? 162.487 180.337 125.895 1.00 34.96 212 HIS D O 1
ATOM 10884 N N . ARG D 4 213 ? 164.698 180.697 125.806 1.00 31.00 213 ARG D N 1
ATOM 10885 C CA . ARG D 4 213 ? 164.960 179.656 124.822 1.00 31.00 213 ARG D CA 1
ATOM 10886 C C . ARG D 4 213 ? 165.234 178.362 125.572 1.00 31.00 213 ARG D C 1
ATOM 10887 O O . ARG D 4 213 ? 166.245 178.241 126.267 1.00 31.00 213 ARG D O 1
ATOM 10895 N N . GLN D 4 214 ? 164.330 177.402 125.444 1.00 28.29 214 GLN D N 1
ATOM 10896 C CA . GLN D 4 214 ? 164.398 176.159 126.193 1.00 28.29 214 GLN D CA 1
ATOM 10897 C C . GLN D 4 214 ? 164.543 174.989 125.234 1.00 28.29 214 GLN D C 1
ATOM 10898 O O . GLN D 4 214 ? 163.820 174.902 124.237 1.00 28.29 214 GLN D O 1
ATOM 10904 N N . ILE D 4 215 ? 165.481 174.100 125.536 1.00 24.66 215 ILE D N 1
ATOM 10905 C CA . ILE D 4 215 ? 165.673 172.858 124.806 1.00 24.66 215 ILE D CA 1
ATOM 10906 C C . ILE D 4 215 ? 165.400 171.714 125.767 1.00 24.66 215 ILE D C 1
ATOM 10907 O O . ILE D 4 215 ? 166.101 171.562 126.773 1.00 24.66 215 ILE D O 1
ATOM 10912 N N . HIS D 4 216 ? 164.386 170.912 125.461 1.00 27.17 216 HIS D N 1
ATOM 10913 C CA . HIS D 4 216 ? 163.927 169.843 126.338 1.00 27.17 216 HIS D CA 1
ATOM 10914 C C . HIS D 4 216 ? 164.367 168.501 125.774 1.00 27.17 216 HIS D C 1
ATOM 10915 O O . HIS D 4 216 ? 163.914 168.100 124.697 1.00 27.17 216 HIS D O 1
ATOM 10922 N N . LEU D 4 217 ? 165.247 167.817 126.494 1.00 23.80 217 LEU D N 1
ATOM 10923 C CA . LEU D 4 217 ? 165.657 166.458 126.141 1.00 23.80 217 LEU D CA 1
ATOM 10924 C C . LEU D 4 217 ? 164.903 165.426 126.977 1.00 23.80 217 LEU D C 1
ATOM 10925 O O . LEU D 4 217 ? 165.473 164.700 127.783 1.00 23.80 217 LEU D O 1
ATOM 10930 N N . MET D 4 218 ? 163.593 165.374 126.769 1.00 31.26 218 MET D N 1
ATOM 10931 C CA . MET D 4 218 ? 162.794 164.295 127.321 1.00 31.26 218 MET D CA 1
ATOM 10932 C C . MET D 4 218 ? 163.020 163.017 126.519 1.00 31.26 218 MET D C 1
ATOM 10933 O O . MET D 4 218 ? 163.465 163.046 125.370 1.00 31.26 218 MET D O 1
ATOM 10938 N N . ASN D 4 219 ? 162.721 161.879 127.145 1.00 30.00 219 ASN D N 1
ATOM 10939 C CA . ASN D 4 219 ? 162.987 160.573 126.539 1.00 30.00 219 ASN D CA 1
ATOM 10940 C C . ASN D 4 219 ? 161.765 160.134 125.737 1.00 30.00 219 ASN D C 1
ATOM 10941 O O . ASN D 4 219 ? 160.886 159.416 126.214 1.00 30.00 219 ASN D O 1
ATOM 10946 N N . SER D 4 220 ? 161.717 160.586 124.487 1.00 30.46 220 SER D N 1
ATOM 10947 C CA . SER D 4 220 ? 160.582 160.323 123.603 1.00 30.46 220 SER D CA 1
ATOM 10948 C C . SER D 4 220 ? 160.936 159.225 122.601 1.00 30.46 220 SER D C 1
ATOM 10949 O O . SER D 4 220 ? 161.165 159.466 121.415 1.00 30.46 220 SER D O 1
ATOM 10952 N N . PHE D 4 221 ? 160.979 157.995 123.108 1.00 29.55 221 PHE D N 1
ATOM 10953 C CA . PHE D 4 221 ? 161.236 156.821 122.286 1.00 29.55 221 PHE D CA 1
ATOM 10954 C C . PHE D 4 221 ? 160.604 155.588 122.917 1.00 29.55 221 PHE D C 1
ATOM 10955 O O . PHE D 4 221 ? 160.538 155.474 124.142 1.00 29.55 221 PHE D O 1
ATOM 10963 N N . GLY D 4 222 ? 160.134 154.673 122.065 1.00 26.41 222 GLY D N 1
ATOM 10964 C CA . GLY D 4 222 ? 159.439 153.485 122.511 1.00 26.41 222 GLY D CA 1
ATOM 10965 C C . GLY D 4 222 ? 160.339 152.268 122.646 1.00 26.41 222 GLY D C 1
ATOM 10966 O O . GLY D 4 222 ? 161.550 152.321 122.440 1.00 26.41 222 GLY D O 1
ATOM 10967 N N . PHE D 4 223 ? 159.706 151.150 123.003 1.00 27.19 223 PHE D N 1
ATOM 10968 C CA . PHE D 4 223 ? 160.437 149.910 123.262 1.00 27.19 223 PHE D CA 1
ATOM 10969 C C . PHE D 4 223 ? 161.173 149.298 122.064 1.00 27.19 223 PHE D C 1
ATOM 10970 O O . PHE D 4 223 ? 162.287 148.787 122.283 1.00 27.19 223 PHE D O 1
ATOM 10978 N N . PRO D 4 224 ? 160.630 149.237 120.826 1.00 28.13 224 PRO D N 1
ATOM 10979 C CA . PRO D 4 224 ? 161.488 148.778 119.714 1.00 28.13 224 PRO D CA 1
ATOM 10980 C C . PRO D 4 224 ? 162.691 149.668 119.462 1.00 28.13 224 PRO D C 1
ATOM 10981 O O . PRO D 4 224 ? 163.766 149.163 119.108 1.00 28.13 224 PRO D O 1
ATOM 10985 N N . GLN D 4 225 ? 162.551 150.977 119.682 1.00 28.99 225 GLN D N 1
ATOM 10986 C CA . GLN D 4 225 ? 163.699 151.870 119.602 1.00 28.99 225 GLN D CA 1
ATOM 10987 C C . GLN D 4 225 ? 164.702 151.574 120.711 1.00 28.99 225 GLN D C 1
ATOM 10988 O O . GLN D 4 225 ? 165.910 151.661 120.486 1.00 28.99 225 GLN D O 1
ATOM 10994 N N . TYR D 4 226 ? 164.219 151.162 121.889 1.00 26.56 226 TYR D N 1
ATOM 10995 C CA . TYR D 4 226 ? 165.102 150.716 122.966 1.00 26.56 226 TYR D CA 1
ATOM 10996 C C . TYR D 4 226 ? 165.852 149.443 122.586 1.00 26.56 226 TYR D C 1
ATOM 10997 O O . TYR D 4 226 ? 167.012 149.254 122.976 1.00 26.56 226 TYR D O 1
ATOM 11006 N N . VAL D 4 227 ? 165.202 148.549 121.840 1.00 27.94 227 VAL D N 1
ATOM 11007 C CA . VAL D 4 227 ? 165.884 147.347 121.369 1.00 27.94 227 VAL D CA 1
ATOM 11008 C C . VAL D 4 227 ? 166.964 147.711 120.346 1.00 27.94 227 VAL D C 1
ATOM 11009 O O . VAL D 4 227 ? 168.061 147.132 120.344 1.00 27.94 227 VAL D O 1
ATOM 11013 N N . LYS D 4 228 ? 166.698 148.714 119.502 1.00 30.37 228 LYS D N 1
ATOM 11014 C CA . LYS D 4 228 ? 167.754 149.221 118.618 1.00 30.37 228 LYS D CA 1
ATOM 11015 C C . LYS D 4 228 ? 168.873 149.895 119.404 1.00 30.37 228 LYS D C 1
ATOM 11016 O O . LYS D 4 228 ? 170.026 149.894 118.963 1.00 30.37 228 LYS D O 1
ATOM 11022 N N . ILE D 4 229 ? 168.553 150.489 120.558 1.00 30.25 229 ILE D N 1
ATOM 11023 C CA . ILE D 4 229 ? 169.591 151.066 121.414 1.00 30.25 229 ILE D CA 1
ATOM 11024 C C . ILE D 4 229 ? 170.494 149.966 121.959 1.00 30.25 229 ILE D C 1
ATOM 11025 O O . ILE D 4 229 ? 171.727 150.085 121.941 1.00 30.25 229 ILE D O 1
ATOM 11030 N N . PHE D 4 230 ? 169.878 148.876 122.433 1.00 31.38 230 PHE D N 1
ATOM 11031 C CA . PHE D 4 230 ? 170.596 147.687 122.890 1.00 31.38 230 PHE D CA 1
ATOM 11032 C C . PHE D 4 230 ? 171.499 147.108 121.812 1.00 31.38 230 PHE D C 1
ATOM 11033 O O . PHE D 4 230 ? 172.612 146.660 122.104 1.00 31.38 230 PHE D O 1
ATOM 11041 N N . LYS D 4 231 ? 171.016 147.067 120.572 1.00 32.91 231 LYS D N 1
ATOM 11042 C CA . LYS D 4 231 ? 171.850 146.602 119.467 1.00 32.91 231 LYS D CA 1
ATOM 11043 C C . LYS D 4 231 ? 172.997 147.564 119.181 1.00 32.91 231 LYS D C 1
ATOM 11044 O O . LYS D 4 231 ? 174.151 147.144 119.047 1.00 32.91 231 LYS D O 1
ATOM 11050 N N . GLU D 4 232 ? 172.700 148.861 119.085 1.00 34.79 232 GLU D N 1
ATOM 11051 C CA . GLU D 4 232 ? 173.673 149.811 118.557 1.00 34.79 232 GLU D CA 1
ATOM 11052 C C . GLU D 4 232 ? 174.771 150.138 119.555 1.00 34.79 232 GLU D C 1
ATOM 11053 O O . GLU D 4 232 ? 175.884 150.485 119.146 1.00 34.79 232 GLU D O 1
ATOM 11059 N N . GLN D 4 233 ? 174.485 150.063 120.856 1.00 31.28 233 GLN D N 1
ATOM 11060 C CA . GLN D 4 233 ? 175.536 150.366 121.825 1.00 31.28 233 GLN D CA 1
ATOM 11061 C C . GLN D 4 233 ? 176.512 149.208 121.985 1.00 31.28 233 GLN D C 1
ATOM 11062 O O . GLN D 4 233 ? 177.716 149.426 122.151 1.00 31.28 233 GLN D O 1
ATOM 11068 N N . LEU D 4 234 ? 176.013 147.977 121.924 1.00 31.55 234 LEU D N 1
ATOM 11069 C CA . LEU D 4 234 ? 176.821 146.781 122.155 1.00 31.55 234 LEU D CA 1
ATOM 11070 C C . LEU D 4 234 ? 177.354 146.232 120.827 1.00 31.55 234 LEU D C 1
ATOM 11071 O O . LEU D 4 234 ? 177.152 145.081 120.464 1.00 31.55 234 LEU D O 1
ATOM 11076 N N . SER D 4 235 ? 178.045 147.088 120.081 1.00 37.45 235 SER D N 1
ATOM 11077 C CA . SER D 4 235 ? 178.526 146.712 118.759 1.00 37.45 235 SER D CA 1
ATOM 11078 C C . SER D 4 235 ? 179.878 147.349 118.497 1.00 37.45 235 SER D C 1
ATOM 11079 O O . SER D 4 235 ? 180.097 148.515 118.829 1.00 37.45 235 SER D O 1
ATOM 11082 N N . LEU D 4 236 ? 180.768 146.583 117.886 1.00 43.42 236 LEU D N 1
ATOM 11083 C CA . LEU D 4 236 ? 182.124 147.039 117.644 1.00 43.42 236 LEU D CA 1
ATOM 11084 C C . LEU D 4 236 ? 182.174 148.011 116.467 1.00 43.42 236 LEU D C 1
ATOM 11085 O O . LEU D 4 236 ? 181.417 147.870 115.504 1.00 43.42 236 LEU D O 1
ATOM 11090 N N . PRO D 4 237 ? 183.065 149.013 116.523 1.00 51.97 237 PRO D N 1
ATOM 11091 C CA . PRO D 4 237 ? 183.136 150.012 115.445 1.00 51.97 237 PRO D CA 1
ATOM 11092 C C . PRO D 4 237 ? 183.695 149.489 114.130 1.00 51.97 237 PRO D C 1
ATOM 11093 O O . PRO D 4 237 ? 184.078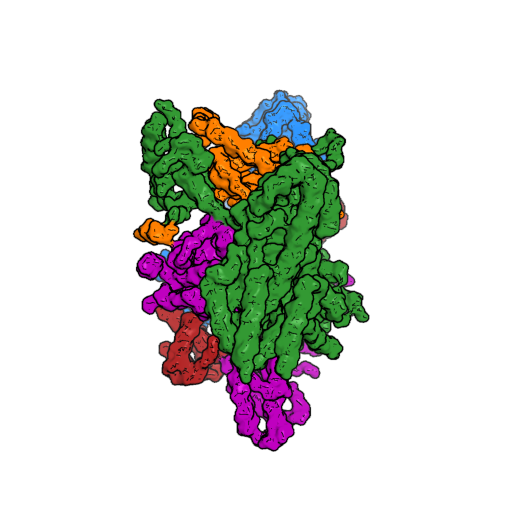 148.321 114.014 1.00 51.97 237 PRO D O 1
ATOM 11097 N N . ALA D 4 238 ? 183.749 150.366 113.129 1.00 65.22 238 ALA D N 1
ATOM 11098 C CA . ALA D 4 238 ? 184.221 150.010 111.800 1.00 65.22 238 ALA D CA 1
ATOM 11099 C C . ALA D 4 238 ? 185.718 150.214 111.616 1.00 65.22 238 ALA D C 1
ATOM 11100 O O . ALA D 4 238 ? 186.250 149.861 110.558 1.00 65.22 238 ALA D O 1
ATOM 11102 N N . GLU D 4 239 ? 186.408 150.774 112.608 1.00 69.76 239 GLU D N 1
ATOM 11103 C CA . GLU D 4 239 ? 187.855 150.934 112.572 1.00 69.76 239 GLU D CA 1
ATOM 11104 C C . GLU D 4 239 ? 188.576 149.866 113.390 1.00 69.76 239 GLU D C 1
ATOM 11105 O O . GLU D 4 239 ? 189.775 149.999 113.659 1.00 69.76 239 GLU D O 1
ATOM 11111 N N . PHE D 4 240 ? 187.869 148.809 113.777 1.00 66.00 240 PHE D N 1
ATOM 11112 C CA . PHE D 4 240 ? 188.479 147.717 114.525 1.00 66.00 240 PHE D CA 1
ATOM 11113 C C . PHE D 4 240 ? 189.421 146.930 113.618 1.00 66.00 240 PHE D C 1
ATOM 11114 O O . PHE D 4 240 ? 189.074 146.665 112.461 1.00 66.00 240 PHE D O 1
ATOM 11122 N N . PRO D 4 241 ? 190.630 146.570 114.091 1.00 69.15 241 PRO D N 1
ATOM 11123 C CA . PRO D 4 241 ? 191.610 145.893 113.223 1.00 69.15 241 PRO D CA 1
ATOM 11124 C C . PRO D 4 241 ? 191.206 144.506 112.736 1.00 69.15 241 PRO D C 1
ATOM 11125 O O . PRO D 4 241 ? 191.197 144.259 111.527 1.00 69.15 241 PRO D O 1
ATOM 11129 N N . ASP D 4 242 ? 190.878 143.594 113.648 1.00 71.23 242 ASP D N 1
ATOM 11130 C CA . ASP D 4 242 ? 190.553 142.221 113.266 1.00 71.23 242 ASP D CA 1
ATOM 11131 C C . ASP D 4 242 ? 189.102 142.231 112.794 1.00 71.23 242 ASP D C 1
ATOM 11132 O O . ASP D 4 242 ? 188.172 142.270 113.602 1.00 71.23 242 ASP D O 1
ATOM 11137 N N . LYS D 4 243 ? 188.908 142.180 111.475 1.00 67.91 243 LYS D N 1
ATOM 11138 C CA . LYS D 4 243 ? 187.580 142.360 110.902 1.00 67.91 243 LYS D CA 1
ATOM 11139 C C . LYS D 4 243 ? 186.690 141.133 111.046 1.00 67.91 243 LYS D C 1
ATOM 11140 O O . LYS D 4 243 ? 185.470 141.282 111.157 1.00 67.91 243 LYS D O 1
ATOM 11146 N N . VAL D 4 244 ? 187.259 139.924 111.021 1.00 64.68 244 VAL D N 1
ATOM 11147 C CA . VAL D 4 244 ? 186.423 138.725 111.055 1.00 64.68 244 VAL D CA 1
ATOM 11148 C C . VAL D 4 244 ? 185.820 138.512 112.445 1.00 64.68 244 VAL D C 1
ATOM 11149 O O . VAL D 4 244 ? 184.655 138.102 112.571 1.00 64.68 244 VAL D O 1
ATOM 11153 N N . PHE D 4 245 ? 186.573 138.832 113.507 1.00 59.54 245 PHE D N 1
ATOM 11154 C CA . PHE D 4 245 ? 186.019 138.723 114.851 1.00 59.54 245 PHE D CA 1
ATOM 11155 C C . PHE D 4 245 ? 184.979 139.805 115.093 1.00 59.54 245 PHE D C 1
ATOM 11156 O O . PHE D 4 245 ? 183.979 139.561 115.773 1.00 59.54 245 PHE D O 1
ATOM 11164 N N . ALA D 4 246 ? 185.198 141.001 114.540 1.00 59.16 246 ALA D N 1
ATOM 11165 C CA . ALA D 4 246 ? 184.203 142.063 114.641 1.00 59.16 246 ALA D CA 1
ATOM 11166 C C . ALA D 4 246 ? 182.925 141.690 113.904 1.00 59.16 246 ALA D C 1
ATOM 11167 O O . ALA D 4 246 ? 181.821 141.955 114.393 1.00 59.16 246 ALA D O 1
ATOM 11169 N N . GLU D 4 247 ? 183.058 141.045 112.741 1.00 60.70 247 GLU D N 1
ATOM 11170 C CA . GLU D 4 247 ? 181.893 140.608 111.978 1.00 60.70 247 GLU D CA 1
ATOM 11171 C C . GLU D 4 247 ? 181.099 139.549 112.735 1.00 60.70 247 GLU D C 1
ATOM 11172 O O . GLU D 4 247 ? 179.871 139.648 112.848 1.00 60.70 247 GLU D O 1
ATOM 11178 N N . LYS D 4 248 ? 181.782 138.545 113.292 1.00 55.77 248 LYS D N 1
ATOM 11179 C CA . LYS D 4 248 ? 181.039 137.512 114.011 1.00 55.77 248 LYS D CA 1
ATOM 11180 C C . LYS D 4 248 ? 180.508 138.012 115.353 1.00 55.77 248 LYS D C 1
ATOM 11181 O O . LYS D 4 248 ? 179.451 137.550 115.802 1.00 55.77 248 LYS D O 1
ATOM 11187 N N . TRP D 4 249 ? 181.177 138.993 115.970 1.00 48.07 249 TRP D N 1
ATOM 11188 C CA . TRP D 4 249 ? 180.659 139.624 117.181 1.00 48.07 249 TRP D CA 1
ATOM 11189 C C . TRP D 4 249 ? 179.375 140.393 116.894 1.00 48.07 249 TRP D C 1
ATOM 11190 O O . TRP D 4 249 ? 178.392 140.275 117.638 1.00 48.07 249 TRP D O 1
ATOM 11201 N N . ASN D 4 250 ? 179.367 141.188 115.819 1.00 47.68 250 ASN D N 1
ATOM 11202 C CA . ASN D 4 250 ? 178.164 141.926 115.447 1.00 47.68 250 ASN D CA 1
ATOM 11203 C C . ASN D 4 250 ? 177.029 141.004 115.019 1.00 47.68 250 ASN D C 1
ATOM 11204 O O . ASN D 4 250 ? 175.864 141.300 115.306 1.00 47.68 250 ASN D O 1
ATOM 11209 N N . GLU D 4 251 ? 177.335 139.877 114.364 1.00 51.35 251 GLU D N 1
ATOM 11210 C CA . GLU D 4 251 ? 176.275 138.924 114.036 1.00 51.35 251 GLU D CA 1
ATOM 11211 C C . GLU D 4 251 ? 175.716 138.243 115.283 1.00 51.35 251 GLU D C 1
ATOM 11212 O O . GLU D 4 251 ? 174.506 137.993 115.366 1.00 51.35 251 GLU D O 1
ATOM 11218 N N . ASN D 4 252 ? 176.574 137.952 116.268 1.00 46.74 252 ASN D N 1
ATOM 11219 C CA . ASN D 4 252 ? 176.090 137.384 117.523 1.00 46.74 252 ASN D CA 1
ATOM 11220 C C . ASN D 4 252 ? 175.224 138.379 118.288 1.00 46.74 252 ASN D C 1
ATOM 11221 O O . ASN D 4 252 ? 174.218 137.994 118.893 1.00 46.74 252 ASN D O 1
ATOM 11226 N N . VAL D 4 253 ? 175.582 139.664 118.244 1.00 44.46 253 VAL D N 1
ATOM 11227 C CA . VAL D 4 253 ? 174.778 140.697 118.899 1.00 44.46 253 VAL D CA 1
ATOM 11228 C C . VAL D 4 253 ? 173.441 140.878 118.182 1.00 44.46 253 VAL D C 1
ATOM 11229 O O . VAL D 4 253 ? 172.392 141.046 118.825 1.00 44.46 253 VAL D O 1
ATOM 11233 N N . GLN D 4 254 ? 173.458 140.817 116.844 1.00 47.29 254 GLN D N 1
ATOM 11234 C CA . GLN D 4 254 ? 172.239 140.885 116.041 1.00 47.29 254 GLN D CA 1
ATOM 11235 C C . GLN D 4 254 ? 171.298 139.732 116.384 1.00 47.29 254 GLN D C 1
ATOM 11236 O O . GLN D 4 254 ? 170.098 139.943 116.586 1.00 47.29 254 GLN D O 1
ATOM 11242 N N . TYR D 4 255 ? 171.844 138.517 116.527 1.00 50.02 255 TYR D N 1
ATOM 11243 C CA . TYR D 4 255 ? 171.043 137.384 116.990 1.00 50.02 255 TYR D CA 1
ATOM 11244 C C . TYR D 4 255 ? 170.540 137.578 118.415 1.00 50.02 255 TYR D C 1
ATOM 11245 O O . TYR D 4 255 ? 169.415 137.182 118.737 1.00 50.02 255 TYR D O 1
ATOM 11254 N N . LEU D 4 256 ? 171.367 138.153 119.288 1.00 42.09 256 LEU D N 1
ATOM 11255 C CA . LEU D 4 256 ? 170.993 138.315 120.687 1.00 42.09 256 LEU D CA 1
ATOM 11256 C C . LEU D 4 256 ? 169.915 139.373 120.877 1.00 42.09 256 LEU D C 1
ATOM 11257 O O . LEU D 4 256 ? 169.206 139.340 121.888 1.00 42.09 256 LEU D O 1
ATOM 11262 N N . SER D 4 257 ? 169.778 140.305 119.928 1.00 44.08 257 SER D N 1
ATOM 11263 C CA . SER D 4 257 ? 168.726 141.316 120.011 1.00 44.08 257 SER D CA 1
ATOM 11264 C C . SER D 4 257 ? 167.333 140.722 119.835 1.00 44.08 257 SER D C 1
ATOM 11265 O O . SER D 4 257 ? 166.371 141.230 120.419 1.00 44.08 257 SER D O 1
ATOM 11268 N N . GLU D 4 258 ? 167.199 139.659 119.040 1.00 47.77 258 GLU D N 1
ATOM 11269 C CA . GLU D 4 258 ? 165.898 139.065 118.755 1.00 47.77 258 GLU D CA 1
ATOM 11270 C C . GLU D 4 258 ? 165.485 138.002 119.760 1.00 47.77 258 GLU D C 1
ATOM 11271 O O . GLU D 4 258 ? 164.378 137.467 119.641 1.00 47.77 258 GLU D O 1
ATOM 11277 N N . ASP D 4 259 ? 166.342 137.668 120.720 1.00 46.32 259 ASP D N 1
ATOM 11278 C CA . ASP D 4 259 ? 166.043 136.596 121.661 1.00 46.32 259 ASP D CA 1
ATOM 11279 C C . ASP D 4 259 ? 164.974 137.073 122.643 1.00 46.32 259 ASP D C 1
ATOM 11280 O O . ASP D 4 259 ? 165.023 138.206 123.131 1.00 46.32 259 ASP D O 1
ATOM 11285 N N . ARG D 4 260 ? 164.001 136.201 122.921 1.00 45.22 260 ARG D N 1
ATOM 11286 C CA . ARG D 4 260 ? 162.864 136.570 123.759 1.00 45.22 260 ARG D CA 1
ATOM 11287 C C . ARG D 4 260 ? 163.258 136.711 125.226 1.00 45.22 260 ARG D C 1
ATOM 11288 O O . ARG D 4 260 ? 162.738 137.594 125.929 1.00 45.22 260 ARG D O 1
ATOM 11296 N N . SER D 4 261 ? 164.183 135.867 125.696 1.00 43.73 261 SER D N 1
ATOM 11297 C CA . SER D 4 261 ? 164.674 135.953 127.069 1.00 43.73 261 SER D CA 1
ATOM 11298 C C . SER D 4 261 ? 165.428 137.249 127.322 1.00 43.73 261 SER D C 1
ATOM 11299 O O . SER D 4 261 ? 165.403 137.767 128.443 1.00 43.73 261 SER D O 1
ATOM 11302 N N . VAL D 4 262 ? 166.113 137.770 126.302 1.00 36.73 262 VAL D N 1
ATOM 11303 C CA . VAL D 4 262 ? 166.746 139.078 126.409 1.00 36.73 262 VAL D CA 1
ATOM 11304 C C . VAL D 4 262 ? 165.691 140.170 126.507 1.00 36.73 262 VAL D C 1
ATOM 11305 O O . VAL D 4 262 ? 165.792 141.085 127.339 1.00 36.73 262 VAL D O 1
ATOM 11309 N N . GLN D 4 263 ? 164.641 140.076 125.690 1.00 36.14 263 GLN D N 1
ATOM 11310 C CA . GLN D 4 263 ? 163.652 141.142 125.645 1.00 36.14 263 GLN D CA 1
ATOM 11311 C C . GLN D 4 263 ? 162.737 141.153 126.858 1.00 36.14 263 GLN D C 1
ATOM 11312 O O . GLN D 4 263 ? 162.142 142.193 127.139 1.00 36.14 263 GLN D O 1
ATOM 11318 N N . GLU D 4 264 ? 162.650 140.057 127.613 1.00 36.41 264 GLU D N 1
ATOM 11319 C CA . GLU D 4 264 ? 161.896 140.102 128.866 1.00 36.41 264 GLU D CA 1
ATOM 11320 C C . GLU D 4 264 ? 162.582 140.992 129.905 1.00 36.41 264 GLU D C 1
ATOM 11321 O O . GLU D 4 264 ? 161.941 141.860 130.519 1.00 36.41 264 GLU D O 1
ATOM 11327 N N . VAL D 4 265 ? 163.894 140.819 130.095 1.00 31.41 265 VAL D N 1
ATOM 11328 C CA . VAL D 4 265 ? 164.589 141.655 131.068 1.00 31.41 265 VAL D CA 1
ATOM 11329 C C . VAL D 4 265 ? 164.781 143.068 130.525 1.00 31.41 265 VAL D C 1
ATOM 11330 O O . VAL D 4 265 ? 164.817 144.037 131.300 1.00 31.41 265 VAL D O 1
ATOM 11334 N N . LEU D 4 266 ? 164.861 143.221 129.195 1.00 27.62 266 LEU D N 1
ATOM 11335 C CA . LEU D 4 266 ? 164.879 144.558 128.613 1.00 27.62 266 LEU D CA 1
ATOM 11336 C C . LEU D 4 266 ? 163.548 145.270 128.821 1.00 27.62 266 LEU D C 1
ATOM 11337 O O . LEU D 4 266 ? 163.525 146.481 129.059 1.00 27.62 266 LEU D O 1
ATOM 11342 N N . GLN D 4 267 ? 162.435 144.530 128.763 1.00 28.53 267 GLN D N 1
ATOM 11343 C CA . GLN D 4 267 ? 161.127 145.094 129.076 1.00 28.53 267 GLN D CA 1
ATOM 11344 C C . GLN D 4 267 ? 161.032 145.520 130.529 1.00 28.53 267 GLN D C 1
ATOM 11345 O O . GLN D 4 267 ? 160.461 146.573 130.828 1.00 28.53 267 GLN D O 1
ATOM 11351 N N . LYS D 4 268 ? 161.583 144.720 131.444 1.00 26.74 268 LYS D N 1
ATOM 11352 C CA . LYS D 4 268 ? 161.543 145.081 132.862 1.00 26.74 268 LYS D CA 1
ATOM 11353 C C . LYS D 4 268 ? 162.360 146.344 133.150 1.00 26.74 268 LYS D C 1
ATOM 11354 O O . LYS D 4 268 ? 161.890 147.263 133.842 1.00 26.74 268 LYS D O 1
ATOM 11360 N N . HIS D 4 269 ? 163.567 146.431 132.583 1.00 25.06 269 HIS D N 1
ATOM 11361 C CA . HIS D 4 269 ? 164.391 147.621 132.795 1.00 25.06 269 HIS D CA 1
ATOM 11362 C C . HIS D 4 269 ? 163.830 148.847 132.086 1.00 25.06 269 HIS D C 1
ATOM 11363 O O . HIS D 4 269 ? 163.992 149.970 132.573 1.00 25.06 269 HIS D O 1
ATOM 11370 N N . PHE D 4 270 ? 163.187 148.664 130.931 1.00 24.61 270 PHE D N 1
ATOM 11371 C CA . PHE D 4 270 ? 162.525 149.781 130.267 1.00 24.61 270 PHE D CA 1
ATOM 11372 C C . PHE D 4 270 ? 161.290 150.230 131.036 1.00 24.61 270 PHE D C 1
ATOM 11373 O O . PHE D 4 270 ? 160.932 151.411 130.994 1.00 24.61 270 PHE D O 1
ATOM 11381 N N . ASN D 4 271 ? 160.626 149.306 131.734 1.00 24.98 271 ASN D N 1
ATOM 11382 C CA . ASN D 4 271 ? 159.488 149.671 132.567 1.00 24.98 271 ASN D CA 1
ATOM 11383 C C . ASN D 4 271 ? 159.912 150.468 133.788 1.00 24.98 271 ASN D C 1
ATOM 11384 O O . ASN D 4 271 ? 159.153 151.325 134.248 1.00 24.98 271 ASN D O 1
ATOM 11389 N N . ILE D 4 272 ? 161.090 150.179 134.353 1.00 24.81 272 ILE D N 1
ATOM 11390 C CA . ILE D 4 272 ? 161.565 150.980 135.485 1.00 24.81 272 ILE D CA 1
ATOM 11391 C C . ILE D 4 272 ? 161.895 152.405 135.047 1.00 24.81 272 ILE D C 1
ATOM 11392 O O . ILE D 4 272 ? 161.413 153.377 135.638 1.00 24.81 272 ILE D O 1
ATOM 11397 N N . SER D 4 273 ? 162.694 152.554 133.995 1.00 26.70 273 SER D N 1
ATOM 11398 C CA . SER D 4 273 ? 163.055 153.875 133.499 1.00 26.70 273 SER D CA 1
ATOM 11399 C C . SER D 4 273 ? 163.482 153.763 132.046 1.00 26.70 273 SER D C 1
ATOM 11400 O O . SER D 4 273 ? 163.820 152.683 131.561 1.00 26.70 273 SER D O 1
ATOM 11403 N N . LYS D 4 274 ? 163.465 154.900 131.359 1.00 25.67 274 LYS D N 1
ATOM 11404 C CA . LYS D 4 274 ? 163.924 154.990 129.982 1.00 25.67 274 LYS D CA 1
ATOM 11405 C C . LYS D 4 274 ? 165.329 155.552 129.890 1.00 25.67 274 LYS D C 1
ATOM 11406 O O . LYS D 4 274 ? 165.776 155.908 128.798 1.00 25.67 274 LYS D O 1
ATOM 11412 N N . ASN D 4 275 ? 166.018 155.656 131.018 1.00 25.71 275 ASN D N 1
ATOM 11413 C CA . ASN D 4 275 ? 167.365 156.201 131.061 1.00 25.71 275 ASN D CA 1
ATOM 11414 C C . ASN D 4 275 ? 168.340 155.229 130.404 1.00 25.71 275 ASN D C 1
ATOM 11415 O O . ASN D 4 275 ? 168.210 154.010 130.541 1.00 25.71 275 ASN D O 1
ATOM 11420 N N . LEU D 4 276 ? 169.316 155.775 129.675 1.00 22.69 276 LEU D N 1
ATOM 11421 C CA . LEU D 4 276 ? 170.336 154.955 129.031 1.00 22.69 276 LEU D CA 1
ATOM 11422 C C . LEU D 4 276 ? 171.506 154.628 129.943 1.00 22.69 276 LEU D C 1
ATOM 11423 O O . LEU D 4 276 ? 172.255 153.686 129.658 1.00 22.69 276 LEU D O 1
ATOM 11428 N N . ARG D 4 277 ? 171.666 155.372 131.036 1.00 19.10 277 ARG D N 1
ATOM 11429 C CA . ARG D 4 277 ? 172.744 155.109 131.982 1.00 19.10 277 ARG D CA 1
ATOM 11430 C C . ARG D 4 277 ? 172.510 153.809 132.748 1.00 19.10 277 ARG D C 1
ATOM 11431 O O . ARG D 4 277 ? 173.463 153.065 133.028 1.00 19.10 277 ARG D O 1
ATOM 11439 N N . SER D 4 278 ? 171.248 153.506 133.071 1.00 19.82 278 SER D N 1
ATOM 11440 C CA . SER D 4 278 ? 170.911 152.216 133.666 1.00 19.82 278 SER D CA 1
ATOM 11441 C C . SER D 4 278 ? 171.196 151.073 132.702 1.00 19.82 278 SER D C 1
ATOM 11442 O O . SER D 4 278 ? 171.664 150.000 133.113 1.00 19.82 278 SER D O 1
ATOM 11445 N N . LEU D 4 279 ? 170.919 151.290 131.415 1.00 19.65 279 LEU D N 1
ATOM 11446 C CA . LEU D 4 279 ? 171.237 150.295 130.399 1.00 19.65 279 LEU D CA 1
ATOM 11447 C C . LEU D 4 279 ? 172.737 150.075 130.293 1.00 19.65 279 LEU D C 1
ATOM 11448 O O . LEU D 4 279 ? 173.185 148.940 130.128 1.00 19.65 279 LEU D O 1
ATOM 11453 N N . HIS D 4 280 ? 173.527 151.144 130.393 1.00 18.60 280 HIS D N 1
ATOM 11454 C CA . HIS D 4 280 ? 174.981 150.998 130.371 1.00 18.60 280 HIS D CA 1
ATOM 11455 C C . HIS D 4 280 ? 175.505 150.250 131.590 1.00 18.60 280 HIS D C 1
ATOM 11456 O O . HIS D 4 280 ? 176.460 149.472 131.467 1.00 18.60 280 HIS D O 1
ATOM 11463 N N . MET D 4 281 ? 174.888 150.453 132.758 1.00 23.25 281 MET D N 1
ATOM 11464 C CA . MET D 4 281 ? 175.250 149.659 133.933 1.00 23.25 281 MET D CA 1
ATOM 11465 C C . MET D 4 281 ? 174.930 148.180 133.732 1.00 23.25 281 MET D C 1
ATOM 11466 O O . MET D 4 281 ? 175.744 147.309 134.078 1.00 23.25 281 MET D O 1
ATOM 11471 N N . LEU D 4 282 ? 173.761 147.886 133.153 1.00 21.06 282 LEU D N 1
ATOM 11472 C CA . LEU D 4 282 ? 173.391 146.502 132.861 1.00 21.06 282 LEU D CA 1
ATOM 11473 C C . LEU D 4 282 ? 174.316 145.866 131.830 1.00 21.06 282 LEU D C 1
ATOM 11474 O O . LEU D 4 282 ? 174.687 144.695 131.962 1.00 21.06 282 LEU D O 1
ATOM 11479 N N . LEU D 4 283 ? 174.700 146.619 130.798 1.00 20.93 283 LEU D N 1
ATOM 11480 C CA . LEU D 4 283 ? 175.609 146.087 129.787 1.00 20.93 283 LEU D CA 1
ATOM 11481 C C . LEU D 4 283 ? 177.001 145.848 130.348 1.00 20.93 283 LEU D C 1
ATOM 11482 O O . LEU D 4 283 ? 177.670 144.894 129.945 1.00 20.93 283 LEU D O 1
ATOM 11487 N N . MET D 4 284 ? 177.469 146.702 131.260 1.00 23.94 284 MET D N 1
ATOM 11488 C CA . MET D 4 284 ? 178.771 146.451 131.874 1.00 23.94 284 MET D CA 1
ATOM 11489 C C . MET D 4 284 ? 178.746 145.238 132.793 1.00 23.94 284 MET D C 1
ATOM 11490 O O . MET D 4 284 ? 179.688 144.435 132.788 1.00 23.94 284 MET D O 1
ATOM 11495 N N . LEU D 4 285 ? 177.665 145.058 133.555 1.00 24.07 285 LEU D N 1
ATOM 11496 C CA . LEU D 4 285 ? 177.543 143.850 134.367 1.00 24.07 285 LEU D CA 1
ATOM 11497 C C . LEU D 4 285 ? 177.408 142.595 133.508 1.00 24.07 285 LEU D C 1
ATOM 11498 O O . LEU D 4 285 ? 177.865 141.518 133.904 1.00 24.07 285 LEU D O 1
ATOM 11503 N N . ALA D 4 286 ? 176.778 142.711 132.336 1.00 25.15 286 ALA D N 1
ATOM 11504 C CA . ALA D 4 286 ? 176.671 141.571 131.430 1.00 25.15 286 ALA D CA 1
ATOM 11505 C C . ALA D 4 286 ? 178.006 141.246 130.773 1.00 25.15 286 ALA D C 1
ATOM 11506 O O . ALA D 4 286 ? 178.392 140.076 130.685 1.00 25.15 286 ALA D O 1
ATOM 11508 N N . LEU D 4 287 ? 178.719 142.267 130.302 1.00 26.87 287 LEU D N 1
ATOM 11509 C CA . LEU D 4 287 ? 179.983 142.083 129.602 1.00 26.87 287 LEU D CA 1
ATOM 11510 C C . LEU D 4 287 ? 181.119 141.731 130.547 1.00 26.87 287 LEU D C 1
ATOM 11511 O O . LEU D 4 287 ? 182.163 141.257 130.089 1.00 26.87 287 LEU D O 1
ATOM 11516 N N . ASN D 4 288 ? 180.931 141.939 131.852 1.00 28.80 288 ASN D N 1
ATOM 11517 C CA . ASN D 4 288 ? 181.933 141.574 132.845 1.00 28.80 288 ASN D CA 1
ATOM 11518 C C . ASN D 4 288 ? 182.199 140.071 132.886 1.00 28.80 288 ASN D C 1
ATOM 11519 O O . ASN D 4 288 ? 183.287 139.654 133.295 1.00 28.80 288 ASN D O 1
ATOM 11524 N N . ARG D 4 289 ? 181.243 139.254 132.440 1.00 31.28 289 ARG D N 1
ATOM 11525 C CA . ARG D 4 289 ? 181.352 137.801 132.435 1.00 31.28 289 ARG D CA 1
ATOM 11526 C C . ARG D 4 289 ? 181.899 137.250 131.122 1.00 31.28 289 ARG D C 1
ATOM 11527 O O . ARG D 4 289 ? 181.599 136.106 130.764 1.00 31.28 289 ARG D O 1
ATOM 11535 N N . VAL D 4 290 ? 182.687 138.032 130.390 1.00 37.07 290 VAL D N 1
ATOM 11536 C CA . VAL D 4 290 ? 183.245 137.626 129.104 1.00 37.07 290 VAL D CA 1
ATOM 11537 C C . VAL D 4 290 ? 184.756 137.525 129.252 1.00 37.07 290 VAL D C 1
ATOM 11538 O O . VAL D 4 290 ? 185.430 138.520 129.543 1.00 37.07 290 VAL D O 1
ATOM 11542 N N . THR D 4 291 ? 185.287 136.319 129.048 1.00 44.36 291 THR D N 1
ATOM 11543 C CA . THR D 4 291 ? 186.712 136.045 129.199 1.00 44.36 291 THR D CA 1
ATOM 11544 C C . THR D 4 291 ? 187.254 135.329 127.970 1.00 44.36 291 THR D C 1
ATOM 11545 O O . THR D 4 291 ? 186.576 135.248 126.941 1.00 44.36 291 THR D O 1
ATOM 11549 N N . ALA D 4 292 ? 188.485 134.820 128.063 1.00 45.69 292 ALA D N 1
ATOM 11550 C CA . ALA D 4 292 ? 189.037 134.008 126.983 1.00 45.69 292 ALA D CA 1
ATOM 11551 C C . ALA D 4 292 ? 188.345 132.654 126.886 1.00 45.69 292 ALA D C 1
ATOM 11552 O O . ALA D 4 292 ? 188.291 132.063 125.803 1.00 45.69 292 ALA D O 1
ATOM 11554 N N . SER D 4 293 ? 187.823 132.144 128.002 1.00 48.73 293 SER D N 1
ATOM 11555 C CA . SER D 4 293 ? 187.031 130.921 127.978 1.00 48.73 293 SER D CA 1
ATOM 11556 C C . SER D 4 293 ? 185.629 131.139 127.435 1.00 48.73 293 SER D C 1
ATOM 11557 O O . SER D 4 293 ? 185.007 130.184 126.959 1.00 48.73 293 SER D O 1
ATOM 11560 N N . HIS D 4 294 ? 185.122 132.368 127.492 1.00 46.64 294 HIS D N 1
ATOM 11561 C CA . HIS D 4 294 ? 183.743 132.691 127.126 1.00 46.64 294 HIS D CA 1
ATOM 11562 C C . HIS D 4 294 ? 183.766 133.893 126.191 1.00 46.64 294 HIS D C 1
ATOM 11563 O O . HIS D 4 294 ? 183.564 135.033 126.630 1.00 46.64 294 HIS D O 1
ATOM 11570 N N . PRO D 4 295 ? 184.028 133.678 124.896 1.00 46.36 295 PRO D N 1
ATOM 11571 C CA . PRO D 4 295 ? 184.281 134.822 124.005 1.00 46.36 295 PRO D CA 1
ATOM 11572 C C . PRO D 4 295 ? 183.050 135.648 123.670 1.00 46.36 295 PRO D C 1
ATOM 11573 O O . PRO D 4 295 ? 183.189 136.849 123.411 1.00 46.36 295 PRO D O 1
ATOM 11577 N N . PHE D 4 296 ? 181.858 135.059 123.649 1.00 46.30 296 PHE D N 1
ATOM 11578 C CA . PHE D 4 296 ? 180.670 135.760 123.188 1.00 46.30 296 PHE D CA 1
ATOM 11579 C C . PHE D 4 296 ? 179.628 135.848 124.292 1.00 46.30 296 PHE D C 1
ATOM 11580 O O . PHE D 4 296 ? 179.524 134.961 125.142 1.00 46.30 296 PHE D O 1
ATOM 11588 N N . MET D 4 297 ? 178.858 136.933 124.264 1.00 42.65 297 MET D N 1
ATOM 11589 C CA . MET D 4 297 ? 177.825 137.166 125.263 1.00 42.65 297 MET D CA 1
ATOM 11590 C C . MET D 4 297 ? 176.648 136.215 125.051 1.00 42.65 297 MET D C 1
ATOM 11591 O O . MET D 4 297 ? 176.295 135.868 123.922 1.00 42.65 297 MET D O 1
ATOM 11596 N N . THR D 4 298 ? 176.043 135.793 126.158 1.00 39.53 298 THR D N 1
ATOM 11597 C CA . THR D 4 298 ? 174.966 134.820 126.183 1.00 39.53 298 THR D CA 1
ATOM 11598 C C . THR D 4 298 ? 173.803 135.453 126.948 1.00 39.53 298 THR D C 1
ATOM 11599 O O . THR D 4 298 ? 173.995 136.419 127.689 1.00 39.53 298 THR D O 1
ATOM 11603 N N . ALA D 4 299 ? 172.581 134.951 126.722 1.00 36.61 299 ALA D N 1
ATOM 11604 C CA . ALA D 4 299 ? 171.401 135.472 127.413 1.00 36.61 299 ALA D CA 1
ATOM 11605 C C . ALA D 4 299 ? 171.472 135.280 128.926 1.00 36.61 299 ALA D C 1
ATOM 11606 O O . ALA D 4 299 ? 170.907 136.087 129.681 1.00 36.61 299 ALA D O 1
ATOM 11608 N N . VAL D 4 300 ? 172.153 134.226 129.389 1.00 36.21 300 VAL D N 1
ATOM 11609 C CA . VAL D 4 300 ? 172.272 133.989 130.825 1.00 36.21 300 VAL D CA 1
ATOM 11610 C C . VAL D 4 300 ? 173.144 135.044 131.495 1.00 36.21 300 VAL D C 1
ATOM 11611 O O . VAL D 4 300 ? 172.946 135.350 132.677 1.00 36.21 300 VAL D O 1
ATOM 11615 N N . ASP D 4 301 ? 174.086 135.637 130.754 1.00 35.00 301 ASP D N 1
ATOM 11616 C CA . ASP D 4 301 ? 174.881 136.742 131.280 1.00 35.00 301 ASP D CA 1
ATOM 11617 C C . ASP D 4 301 ? 174.007 137.952 131.575 1.00 35.00 301 ASP D C 1
ATOM 11618 O O . ASP D 4 301 ? 174.124 138.577 132.639 1.00 35.00 301 ASP D O 1
ATOM 11623 N N . LEU D 4 302 ? 173.097 138.268 130.654 1.00 32.42 302 LEU D N 1
A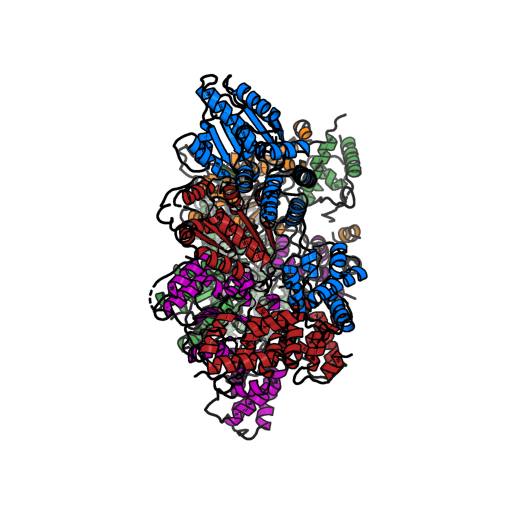TOM 11624 C CA . LEU D 4 302 ? 172.185 139.385 130.848 1.00 32.42 302 LEU D CA 1
ATOM 11625 C C . LEU D 4 302 ? 171.180 139.100 131.958 1.00 32.42 302 LEU D C 1
ATOM 11626 O O . LEU D 4 302 ? 170.824 140.007 132.718 1.00 32.42 302 LEU D O 1
ATOM 11631 N N . MET D 4 303 ? 170.720 137.849 132.082 1.00 33.73 303 MET D N 1
ATOM 11632 C CA . MET D 4 303 ? 169.798 137.532 133.173 1.00 33.73 303 MET D CA 1
ATOM 11633 C C . MET D 4 303 ? 170.479 137.592 134.540 1.00 33.73 303 MET D C 1
ATOM 11634 O O . MET D 4 303 ? 169.870 138.049 135.517 1.00 33.73 303 MET D O 1
ATOM 11639 N N . GLU D 4 304 ? 171.739 137.154 134.633 1.00 31.43 304 GLU D N 1
ATOM 11640 C CA . GLU D 4 304 ? 172.479 137.285 135.889 1.00 31.43 304 GLU D CA 1
ATOM 11641 C C . GLU D 4 304 ? 172.742 138.747 136.238 1.00 31.43 304 GLU D C 1
ATOM 11642 O O . GLU D 4 304 ? 172.679 139.130 137.415 1.00 31.43 304 GLU D O 1
ATOM 11648 N N . ALA D 4 305 ? 173.042 139.577 135.230 1.00 26.67 305 ALA D N 1
ATOM 11649 C CA . ALA D 4 305 ? 173.201 141.011 135.465 1.00 26.67 305 ALA D CA 1
ATOM 11650 C C . ALA D 4 305 ? 171.901 141.651 135.947 1.00 26.67 305 ALA D C 1
ATOM 11651 O O . ALA D 4 305 ? 171.915 142.510 136.842 1.00 26.67 305 ALA D O 1
ATOM 11653 N N . SER D 4 306 ? 170.770 141.241 135.365 1.00 29.03 306 SER D N 1
ATOM 11654 C CA . SER D 4 306 ? 169.469 141.741 135.800 1.00 29.03 306 SER D CA 1
ATOM 11655 C C . SER D 4 306 ? 169.159 141.323 137.230 1.00 29.03 306 SER D C 1
ATOM 11656 O O . SER D 4 306 ? 168.546 142.084 137.986 1.00 29.03 306 SER D O 1
ATOM 11659 N N . GLN D 4 307 ? 169.557 140.108 137.614 1.00 28.07 307 GLN D N 1
ATOM 11660 C CA . GLN D 4 307 ? 169.363 139.675 138.994 1.00 28.07 307 GLN D CA 1
ATOM 11661 C C . GLN D 4 307 ? 170.268 140.437 139.955 1.00 28.07 307 GLN D C 1
ATOM 11662 O O . GLN D 4 307 ? 169.900 140.647 141.115 1.00 28.07 307 GLN D O 1
ATOM 11668 N N . LEU D 4 308 ? 171.467 140.824 139.506 1.00 26.19 308 LEU D N 1
ATOM 11669 C CA . LEU D 4 308 ? 172.323 141.669 140.341 1.00 26.19 308 LEU D CA 1
ATOM 11670 C C . LEU D 4 308 ? 171.711 143.045 140.565 1.00 26.19 308 LEU D C 1
ATOM 11671 O O . LEU D 4 308 ? 171.755 143.573 141.681 1.00 26.19 308 LEU D O 1
ATOM 11676 N N . CYS D 4 309 ? 171.143 143.647 139.517 1.00 28.30 309 CYS D N 1
ATOM 11677 C CA . CYS D 4 309 ? 170.661 145.021 139.641 1.00 28.30 309 CYS D CA 1
ATOM 11678 C C . CYS D 4 309 ? 169.369 145.127 140.449 1.00 28.30 309 CYS D C 1
ATOM 11679 O O . CYS D 4 309 ? 169.108 146.173 141.052 1.00 28.30 309 CYS D O 1
ATOM 11682 N N . SER D 4 310 ? 168.550 144.079 140.476 1.00 27.59 310 SER D N 1
ATOM 11683 C CA . SER D 4 310 ? 167.197 144.173 141.006 1.00 27.59 310 SER D CA 1
ATOM 11684 C C . SER D 4 310 ? 167.062 143.669 142.441 1.00 27.59 310 SER D C 1
ATOM 11685 O O . SER D 4 310 ? 165.954 143.302 142.848 1.00 27.59 310 SER D O 1
ATOM 11688 N N . MET D 4 311 ? 168.150 143.617 143.204 1.00 26.37 311 MET D N 1
ATOM 11689 C CA . MET D 4 311 ? 168.078 143.123 144.574 1.00 26.37 311 MET D CA 1
ATOM 11690 C C . MET D 4 311 ? 167.392 144.128 145.492 1.00 26.37 311 MET D C 1
ATOM 11691 O O . MET D 4 311 ? 167.521 145.342 145.320 1.00 26.37 311 MET D O 1
ATOM 11696 N N . ASP D 4 312 ? 166.658 143.613 146.475 1.00 23.42 312 ASP D N 1
ATOM 11697 C CA . ASP D 4 312 ? 166.001 144.443 147.476 1.00 23.42 312 ASP D CA 1
ATOM 11698 C C . ASP D 4 312 ? 166.887 144.536 148.712 1.00 23.42 312 ASP D C 1
ATOM 11699 O O . ASP D 4 312 ? 167.265 143.513 149.290 1.00 23.42 312 ASP D O 1
ATOM 11704 N N . SER D 4 313 ? 167.211 145.766 149.116 1.00 17.96 313 SER D N 1
ATOM 11705 C CA . SER D 4 313 ? 168.248 145.992 150.118 1.00 17.96 313 SER D CA 1
ATOM 11706 C C . SER D 4 313 ? 167.785 145.662 151.531 1.00 17.96 313 SER D C 1
ATOM 11707 O O . SER D 4 313 ? 168.559 145.112 152.326 1.00 17.96 313 SER D O 1
ATOM 11710 N N . LYS D 4 314 ? 166.540 146.003 151.869 1.00 20.89 314 LYS D N 1
ATOM 11711 C CA . LYS D 4 314 ? 166.057 145.771 153.225 1.00 20.89 314 LYS D CA 1
ATOM 11712 C C . LYS D 4 314 ? 165.874 144.290 153.516 1.00 20.89 314 LYS D C 1
ATOM 11713 O O . LYS D 4 314 ? 166.105 143.856 154.648 1.00 20.89 314 LYS D O 1
ATOM 11719 N N . ALA D 4 315 ? 165.492 143.499 152.511 1.00 18.69 315 ALA D N 1
ATOM 11720 C CA . ALA D 4 315 ? 165.441 142.052 152.687 1.00 18.69 315 ALA D CA 1
ATOM 11721 C C . ALA D 4 315 ? 166.831 141.474 152.904 1.00 18.69 315 ALA D C 1
ATOM 11722 O O . ALA D 4 315 ? 167.005 140.538 153.695 1.00 18.69 315 ALA D O 1
ATOM 11724 N N . ASN D 4 316 ? 167.834 142.041 152.228 1.00 15.47 316 ASN D N 1
ATOM 11725 C CA . ASN D 4 316 ? 169.220 141.632 152.444 1.00 15.47 316 ASN D CA 1
ATOM 11726 C C . ASN D 4 316 ? 169.684 141.956 153.857 1.00 15.47 316 ASN D C 1
ATOM 11727 O O . ASN D 4 316 ? 170.450 141.190 154.451 1.00 15.47 316 ASN D O 1
ATOM 11732 N N . ILE D 4 317 ? 169.251 143.094 154.406 1.00 16.21 317 ILE D N 1
ATOM 11733 C CA . ILE D 4 317 ? 169.632 143.437 155.777 1.00 16.21 317 ILE D CA 1
ATOM 11734 C C . ILE D 4 317 ? 168.927 142.532 156.783 1.00 16.21 317 ILE D C 1
ATOM 11735 O O . ILE D 4 317 ? 169.548 142.055 157.739 1.00 16.21 317 ILE D O 1
ATOM 11740 N N . VAL D 4 318 ? 167.634 142.262 156.578 1.00 19.57 318 VAL D N 1
ATOM 11741 C CA . VAL D 4 318 ? 166.882 141.410 157.504 1.00 19.57 318 VAL D CA 1
ATOM 11742 C C . VAL D 4 318 ? 167.369 139.960 157.437 1.00 19.57 318 VAL D C 1
ATOM 11743 O O . VAL D 4 318 ? 167.305 139.229 158.436 1.00 19.57 318 VAL D O 1
ATOM 11747 N N . HIS D 4 319 ? 167.933 139.543 156.297 1.00 22.26 319 HIS D N 1
ATOM 11748 C CA . HIS D 4 319 ? 168.519 138.207 156.185 1.00 22.26 319 HIS D CA 1
ATOM 11749 C C . HIS D 4 319 ? 169.714 138.001 157.111 1.00 22.26 319 HIS D C 1
ATOM 11750 O O . HIS D 4 319 ? 169.992 136.866 157.511 1.00 22.26 319 HIS D O 1
ATOM 11757 N N . GLY D 4 320 ? 170.430 139.064 157.459 1.00 19.98 320 GLY D N 1
ATOM 11758 C CA . GLY D 4 320 ? 171.619 138.954 158.275 1.00 19.98 320 GLY D CA 1
ATOM 11759 C C . GLY D 4 320 ? 171.434 139.081 159.770 1.00 19.98 320 GLY D C 1
ATOM 11760 O O . GLY D 4 320 ? 172.430 139.103 160.497 1.00 19.98 320 GLY D O 1
ATOM 11761 N N . LEU D 4 321 ? 170.201 139.155 160.255 1.00 21.60 321 LEU D N 1
ATOM 11762 C CA . LEU D 4 321 ? 169.954 139.385 161.668 1.00 21.60 321 LEU D CA 1
ATOM 11763 C C . LEU D 4 321 ? 169.934 138.071 162.441 1.00 21.60 321 LEU D C 1
ATOM 11764 O O . LEU D 4 321 ? 169.817 136.986 161.871 1.00 21.60 321 LEU D O 1
ATOM 11769 N N . SER D 4 322 ? 170.062 138.181 163.761 1.00 21.27 322 SER D N 1
ATOM 11770 C CA . SER D 4 322 ? 169.954 137.029 164.638 1.00 21.27 322 SER D CA 1
ATOM 11771 C C . SER D 4 322 ? 168.489 136.735 164.952 1.00 21.27 322 SER D C 1
ATOM 11772 O O . SER D 4 322 ? 167.585 137.456 164.537 1.00 21.27 322 SER D O 1
ATOM 11775 N N . VAL D 4 323 ? 168.266 135.648 165.694 1.00 22.02 323 VAL D N 1
ATOM 11776 C CA . VAL D 4 323 ? 166.911 135.190 165.996 1.00 22.02 323 VAL D CA 1
ATOM 11777 C C . VAL D 4 323 ? 166.201 136.166 166.932 1.00 22.02 323 VAL D C 1
ATOM 11778 O O . VAL D 4 323 ? 165.013 136.474 166.750 1.00 22.02 323 VAL D O 1
ATOM 11782 N N . LEU D 4 324 ? 166.930 136.689 167.923 1.00 23.76 324 LEU D N 1
ATOM 11783 C CA . LEU D 4 324 ? 166.356 137.587 168.923 1.00 23.76 324 LEU D CA 1
ATOM 11784 C C . LEU D 4 324 ? 165.887 138.899 168.302 1.00 23.76 324 LEU D C 1
ATOM 11785 O O . LEU D 4 324 ? 164.833 139.434 168.675 1.00 23.76 324 LEU D O 1
ATOM 11790 N N . GLU D 4 325 ? 166.650 139.424 167.342 1.00 23.01 325 GLU D N 1
ATOM 11791 C CA . GLU D 4 325 ? 166.252 140.644 166.654 1.00 23.01 325 GLU D CA 1
ATOM 11792 C C . GLU D 4 325 ? 165.023 140.418 165.781 1.00 23.01 325 GLU D C 1
ATOM 11793 O O . GLU D 4 325 ? 164.175 141.311 165.659 1.00 23.01 325 GLU D O 1
ATOM 11799 N N . ILE D 4 326 ? 164.898 139.222 165.200 1.00 23.63 326 ILE D N 1
ATOM 11800 C CA . ILE D 4 326 ? 163.709 138.852 164.439 1.00 23.63 326 ILE D CA 1
ATOM 11801 C C . ILE D 4 326 ? 162.486 138.790 165.349 1.00 23.63 326 ILE D C 1
ATOM 11802 O O . ILE D 4 326 ? 161.396 139.258 164.983 1.00 23.63 326 ILE D O 1
ATOM 11807 N N . CYS D 4 327 ? 162.654 138.239 166.556 1.00 26.79 327 CYS D N 1
ATOM 11808 C CA . CYS D 4 327 ? 161.563 138.208 167.530 1.00 26.79 327 CYS D CA 1
ATOM 11809 C C . CYS D 4 327 ? 161.160 139.613 167.966 1.00 26.79 327 CYS D C 1
ATOM 11810 O O . CYS D 4 327 ? 159.968 139.894 168.164 1.00 26.79 327 CYS D O 1
ATOM 11813 N N . LEU D 4 328 ? 162.141 140.511 168.098 1.00 23.99 328 LEU D N 1
ATOM 11814 C CA . LEU D 4 328 ? 161.846 141.907 168.411 1.00 23.99 328 LEU D CA 1
ATOM 11815 C C . LEU D 4 328 ? 161.051 142.576 167.295 1.00 23.99 328 LEU D C 1
ATOM 11816 O O . LEU D 4 328 ? 160.109 143.331 167.563 1.00 23.99 328 LEU D O 1
ATOM 11821 N N . ILE D 4 329 ? 161.412 142.304 166.037 1.00 23.34 329 ILE D N 1
ATOM 11822 C CA . ILE D 4 329 ? 160.687 142.881 164.903 1.00 23.34 329 ILE D CA 1
ATOM 11823 C C . ILE D 4 329 ? 159.260 142.339 164.816 1.00 23.34 329 ILE D C 1
ATOM 11824 O O . ILE D 4 329 ? 158.325 143.087 164.503 1.00 23.34 329 ILE D O 1
ATOM 11829 N N . ILE D 4 330 ? 159.051 141.062 165.138 1.00 25.31 330 ILE D N 1
ATOM 11830 C CA . ILE D 4 330 ? 157.695 140.510 165.128 1.00 25.31 330 ILE D CA 1
ATOM 11831 C C . ILE D 4 330 ? 156.847 141.108 166.256 1.00 25.31 330 ILE D C 1
ATOM 11832 O O . ILE D 4 330 ? 155.655 141.407 166.066 1.00 25.31 330 ILE D O 1
ATOM 11837 N N . ALA D 4 331 ? 157.454 141.338 167.427 1.00 26.03 331 ALA D N 1
ATOM 11838 C CA . ALA D 4 331 ? 156.746 142.019 168.512 1.00 26.03 331 ALA D CA 1
ATOM 11839 C C . ALA D 4 331 ? 156.391 143.456 168.139 1.00 26.03 331 ALA D C 1
ATOM 11840 O O . ALA D 4 331 ? 155.302 143.944 168.470 1.00 26.03 331 ALA D O 1
ATOM 11842 N N . MET D 4 332 ? 157.298 144.142 167.442 1.00 24.76 332 MET D N 1
ATOM 11843 C CA . MET D 4 332 ? 157.021 145.489 166.949 1.00 24.76 332 MET D CA 1
ATOM 11844 C C . MET D 4 332 ? 155.895 145.495 165.924 1.00 24.76 332 MET D C 1
ATOM 11845 O O . MET D 4 332 ? 155.085 146.429 165.888 1.00 24.76 332 MET D O 1
ATOM 11850 N N . LYS D 4 333 ? 155.841 144.467 165.073 1.00 29.12 333 LYS D N 1
ATOM 11851 C CA . LYS D 4 333 ? 154.757 144.350 164.102 1.00 29.12 333 LYS D CA 1
ATOM 11852 C C . LYS D 4 333 ? 153.412 144.150 164.794 1.00 29.12 333 LYS D C 1
ATOM 11853 O O . LYS D 4 333 ? 152.406 144.747 164.390 1.00 29.12 333 LYS D O 1
ATOM 11859 N N . HIS D 4 334 ? 153.384 143.337 165.858 1.00 30.11 334 HIS D N 1
ATOM 11860 C CA . HIS D 4 334 ? 152.161 143.187 166.650 1.00 30.11 334 HIS D CA 1
ATOM 11861 C C . HIS D 4 334 ? 151.748 144.492 167.326 1.00 30.11 334 HIS D C 1
ATOM 11862 O O . HIS D 4 334 ? 150.551 144.799 167.404 1.00 30.11 334 HIS D O 1
ATOM 11869 N N . LEU D 4 335 ? 152.718 145.266 167.832 1.00 29.37 335 LEU D N 1
ATOM 11870 C CA . LEU D 4 335 ? 152.391 146.571 168.412 1.00 29.37 335 LEU D CA 1
ATOM 11871 C C . LEU D 4 335 ? 151.818 147.528 167.376 1.00 29.37 335 LEU D C 1
ATOM 11872 O O . LEU D 4 335 ? 150.852 148.245 167.657 1.00 29.37 335 LEU D O 1
ATOM 11877 N N . ASN D 4 336 ? 152.387 147.549 166.171 1.00 32.01 336 ASN D N 1
ATOM 11878 C CA . ASN D 4 336 ? 151.851 148.418 165.129 1.00 32.01 336 ASN D CA 1
ATOM 11879 C C . ASN D 4 336 ? 150.524 147.917 164.576 1.00 32.01 336 ASN D C 1
ATOM 11880 O O . ASN D 4 336 ? 149.793 148.699 163.965 1.00 32.01 336 ASN D O 1
ATOM 11885 N N . ASP D 4 337 ? 150.199 146.637 164.762 1.00 33.48 337 ASP D N 1
ATOM 11886 C CA . ASP D 4 337 ? 148.905 146.132 164.318 1.00 33.48 337 ASP D CA 1
ATOM 11887 C C . ASP D 4 337 ? 147.795 146.319 165.340 1.00 33.48 337 ASP D C 1
ATOM 11888 O O . ASP D 4 337 ? 146.640 146.507 164.945 1.00 33.48 337 ASP D O 1
ATOM 11893 N N . ILE D 4 338 ? 148.091 146.270 166.638 1.00 37.51 338 ILE D N 1
ATOM 11894 C CA . ILE D 4 338 ? 147.029 146.476 167.620 1.00 37.51 338 ILE D CA 1
ATOM 11895 C C . ILE D 4 338 ? 146.793 147.967 167.830 1.00 37.51 338 ILE D C 1
ATOM 11896 O O . ILE D 4 338 ? 145.668 148.453 167.676 1.00 37.51 338 ILE D O 1
ATOM 11901 N N . TYR D 4 339 ? 147.844 148.704 168.183 1.00 42.82 339 TYR D N 1
ATOM 11902 C CA . TYR D 4 339 ? 147.752 150.147 168.412 1.00 42.82 339 TYR D CA 1
ATOM 11903 C C . TYR D 4 339 ? 148.271 150.852 167.162 1.00 42.82 339 TYR D C 1
ATOM 11904 O O . TYR D 4 339 ? 149.457 151.158 167.042 1.00 42.82 339 TYR D O 1
ATOM 11913 N N . GLU D 4 340 ? 147.358 151.128 166.234 1.00 44.82 340 GLU D N 1
ATOM 11914 C CA . GLU D 4 340 ? 147.719 151.486 164.869 1.00 44.82 340 GLU D CA 1
ATOM 11915 C C . GLU D 4 340 ? 148.237 152.917 164.774 1.00 44.82 340 GLU D C 1
ATOM 11916 O O . GLU D 4 340 ? 147.611 153.845 165.297 1.00 44.82 340 GLU D O 1
ATOM 11922 N N . GLU D 4 341 ? 149.364 153.081 164.068 1.00 47.80 341 GLU D N 1
ATOM 11923 C CA . GLU D 4 341 ? 150.040 154.366 163.829 1.00 47.80 341 GLU D CA 1
ATOM 11924 C C . GLU D 4 341 ? 150.331 155.130 165.121 1.00 47.80 341 GLU D C 1
ATOM 11925 O O . GLU D 4 341 ? 150.041 156.321 165.250 1.00 47.80 341 GLU D O 1
ATOM 11931 N N . GLU D 4 342 ? 150.925 154.429 166.086 1.00 41.41 342 GLU D N 1
ATOM 11932 C CA . GLU D 4 342 ? 151.368 155.037 167.328 1.00 41.41 342 GLU D CA 1
ATOM 11933 C C . GLU D 4 342 ? 152.788 154.553 167.598 1.00 41.41 342 GLU D C 1
ATOM 11934 O O . GLU D 4 342 ? 153.045 153.337 167.537 1.00 41.41 342 GLU D O 1
ATOM 11940 N N . PRO D 4 343 ? 153.720 155.455 167.895 1.00 33.14 343 PRO D N 1
ATOM 11941 C CA . PRO D 4 343 ? 155.087 155.031 168.206 1.00 33.14 343 PRO D CA 1
ATOM 11942 C C . PRO D 4 343 ? 155.171 154.369 169.572 1.00 33.14 343 PRO D C 1
ATOM 11943 O O . PRO D 4 343 ? 154.250 154.437 170.388 1.00 33.14 343 PRO D O 1
ATOM 11947 N N . PHE D 4 344 ? 156.301 153.707 169.808 1.00 29.87 344 PHE D N 1
ATOM 11948 C CA . PHE D 4 344 ? 156.488 152.876 170.986 1.00 29.87 344 PHE D CA 1
ATOM 11949 C C . PHE D 4 344 ? 157.922 152.981 171.486 1.00 29.87 344 PHE D C 1
ATOM 11950 O O . PHE D 4 344 ? 158.822 153.405 170.759 1.00 29.87 344 PHE D O 1
ATOM 11958 N N . ASN D 4 345 ? 158.116 152.597 172.745 1.00 26.61 345 ASN D N 1
ATOM 11959 C CA . ASN D 4 345 ? 159.424 152.502 173.372 1.00 26.61 345 ASN D CA 1
ATOM 11960 C C . ASN D 4 345 ? 159.792 151.041 173.636 1.00 26.61 345 ASN D C 1
ATOM 11961 O O . ASN D 4 345 ? 159.063 150.117 173.272 1.00 26.61 345 ASN D O 1
ATOM 11966 N N . PHE D 4 346 ? 160.941 150.839 174.291 1.00 22.98 346 PHE D N 1
ATOM 11967 C CA . PHE D 4 346 ? 161.467 149.492 174.499 1.00 22.98 346 PHE D CA 1
ATOM 11968 C C . PHE D 4 346 ? 160.618 148.693 175.481 1.00 22.98 346 PHE D C 1
ATOM 11969 O O . PHE D 4 346 ? 160.564 147.462 175.385 1.00 22.98 346 PHE D O 1
ATOM 11977 N N . GLN D 4 347 ? 159.957 149.365 176.424 1.00 26.36 347 GLN D N 1
ATOM 11978 C CA . GLN D 4 347 ? 159.220 148.668 177.476 1.00 26.36 347 GLN D CA 1
ATOM 11979 C C . GLN D 4 347 ? 158.006 147.924 176.930 1.00 26.36 347 GLN D C 1
ATOM 11980 O O . GLN D 4 347 ? 157.735 146.791 177.344 1.00 26.36 347 GLN D O 1
ATOM 11986 N N . MET D 4 348 ? 157.281 148.529 175.985 1.00 26.77 348 MET D N 1
ATOM 11987 C CA . MET D 4 348 ? 156.136 147.857 175.372 1.00 26.77 348 MET D CA 1
ATOM 11988 C C . MET D 4 348 ? 156.575 146.676 174.513 1.00 26.77 348 MET D C 1
ATOM 11989 O O . MET D 4 348 ? 155.926 145.618 174.517 1.00 26.77 348 MET D O 1
ATOM 11994 N N . VAL D 4 349 ? 157.684 146.842 173.785 1.00 26.72 349 VAL D N 1
ATOM 11995 C CA . VAL D 4 349 ? 158.237 145.781 172.949 1.00 26.72 349 VAL D CA 1
ATOM 11996 C C . VAL D 4 349 ? 158.677 144.602 173.805 1.00 26.72 349 VAL D C 1
ATOM 11997 O O . VAL D 4 349 ? 158.374 143.441 173.496 1.00 26.72 349 VAL D O 1
ATOM 12001 N N . TYR D 4 350 ? 159.362 144.885 174.915 1.00 28.58 350 TYR D N 1
ATOM 12002 C CA . TYR D 4 350 ? 159.810 143.834 175.818 1.00 28.58 350 TYR D CA 1
ATOM 12003 C C . TYR D 4 350 ? 158.638 143.177 176.533 1.00 28.58 350 TYR D C 1
ATOM 12004 O O . TYR D 4 350 ? 158.692 141.978 176.814 1.00 28.58 350 TYR D O 1
ATOM 12013 N N . ASN D 4 351 ? 157.570 143.924 176.813 1.00 30.04 351 ASN D N 1
ATOM 12014 C CA . ASN D 4 351 ? 156.394 143.318 177.426 1.00 30.04 351 ASN D CA 1
ATOM 12015 C C . ASN D 4 351 ? 155.699 142.359 176.462 1.00 30.04 351 ASN D C 1
ATOM 12016 O O . ASN D 4 351 ? 155.253 141.276 176.868 1.00 30.04 351 ASN D O 1
ATOM 12021 N N . GLU D 4 352 ? 155.634 142.719 175.175 1.00 34.49 352 GLU D N 1
ATOM 12022 C CA . GLU D 4 352 ? 155.049 141.820 174.177 1.00 34.49 352 GLU D CA 1
ATOM 12023 C C . GLU D 4 352 ? 155.914 140.575 173.967 1.00 34.49 352 GLU D C 1
ATOM 12024 O O . GLU D 4 352 ? 155.395 139.452 173.857 1.00 34.49 352 GLU D O 1
ATOM 12030 N N . PHE D 4 353 ? 157.237 140.753 173.937 1.00 34.29 353 PHE D N 1
ATOM 12031 C CA . PHE D 4 353 ? 158.144 139.621 173.776 1.00 34.29 353 PHE D CA 1
ATOM 12032 C C . PHE D 4 353 ? 158.119 138.711 175.001 1.00 34.29 353 PHE D C 1
ATOM 12033 O O . PHE D 4 353 ? 158.292 137.492 174.886 1.00 34.29 353 PHE D O 1
ATOM 12041 N N . GLN D 4 354 ? 157.895 139.278 176.186 1.00 37.81 354 GLN D N 1
ATOM 12042 C CA . GLN D 4 354 ? 157.745 138.441 177.368 1.00 37.81 354 GLN D CA 1
ATOM 12043 C C . GLN D 4 354 ? 156.427 137.679 177.334 1.00 37.81 354 GLN D C 1
ATOM 12044 O O . GLN D 4 354 ? 156.367 136.524 177.771 1.00 37.81 354 GLN D O 1
ATOM 12050 N N . LYS D 4 355 ? 155.364 138.308 176.811 1.00 41.02 355 LYS D N 1
ATOM 12051 C CA . LYS D 4 355 ? 154.100 137.601 176.597 1.00 41.02 355 LYS D CA 1
ATOM 12052 C C . LYS D 4 355 ? 154.259 136.431 175.633 1.00 41.02 355 LYS D C 1
ATOM 12053 O O . LYS D 4 355 ? 153.552 135.425 175.757 1.00 41.02 355 LYS D O 1
ATOM 12059 N N . PHE D 4 356 ? 155.176 136.546 174.673 1.00 42.73 356 PHE D N 1
ATOM 12060 C CA . PHE D 4 356 ? 155.616 135.361 173.933 1.00 42.73 356 PHE D CA 1
ATOM 12061 C C . PHE D 4 356 ? 156.297 134.327 174.823 1.00 42.73 356 PHE D C 1
ATOM 12062 O O . PHE D 4 356 ? 155.813 133.194 174.936 1.00 42.73 356 PHE D O 1
ATOM 12070 N N . VAL D 4 357 ? 157.418 134.691 175.458 1.00 43.82 357 VAL D N 1
ATOM 12071 C CA . VAL D 4 357 ? 158.301 133.661 176.020 1.00 43.82 357 VAL D CA 1
ATOM 12072 C C . VAL D 4 357 ? 157.720 132.997 177.268 1.00 43.82 357 VAL D C 1
ATOM 12073 O O . VAL D 4 357 ? 158.126 131.885 177.621 1.00 43.82 357 VAL D O 1
ATOM 12077 N N . GLN D 4 358 ? 156.784 133.643 177.962 1.00 49.84 358 GLN D N 1
ATOM 12078 C CA . GLN D 4 358 ? 156.260 133.011 179.167 1.00 49.84 358 GLN D CA 1
ATOM 12079 C C . GLN D 4 358 ? 155.115 132.048 178.871 1.00 49.84 358 GLN D C 1
ATOM 12080 O O . GLN D 4 358 ? 154.927 131.072 179.604 1.00 49.84 358 GLN D O 1
ATOM 12086 N N . ARG D 4 359 ? 154.330 132.295 177.825 1.00 60.22 359 ARG D N 1
ATOM 12087 C CA . ARG D 4 359 ? 153.121 131.505 177.624 1.00 60.22 359 ARG D CA 1
ATOM 12088 C C . ARG D 4 359 ? 153.059 130.780 176.289 1.00 60.22 359 ARG D C 1
ATOM 12089 O O . ARG D 4 359 ? 152.819 129.566 176.274 1.00 60.22 359 ARG D O 1
ATOM 12097 N N . LYS D 4 360 ? 153.265 131.482 175.167 1.00 58.12 360 LYS D N 1
ATOM 12098 C CA . LYS D 4 360 ? 152.749 130.994 173.887 1.00 58.12 360 LYS D CA 1
ATOM 12099 C C . LYS D 4 360 ? 153.519 129.795 173.343 1.00 58.12 360 LYS D C 1
ATOM 12100 O O . LYS D 4 360 ? 152.902 128.838 172.860 1.00 58.12 360 LYS D O 1
ATOM 12106 N N . ALA D 4 361 ? 154.851 129.802 173.400 1.00 66.22 361 ALA D N 1
ATOM 12107 C CA . ALA D 4 361 ? 155.618 128.790 172.682 1.00 66.22 361 ALA D CA 1
ATOM 12108 C C . ALA D 4 361 ? 156.336 127.813 173.606 1.00 66.22 361 ALA D C 1
ATOM 12109 O O . ALA D 4 361 ? 155.944 126.643 173.663 1.00 66.22 361 ALA D O 1
ATOM 12111 N N . HIS D 4 362 ? 157.302 128.275 174.402 1.00 67.81 362 HIS D N 1
ATOM 12112 C CA . HIS D 4 362 ? 158.233 127.404 175.124 1.00 67.81 362 HIS D CA 1
ATOM 12113 C C . HIS D 4 362 ? 159.151 128.239 176.011 1.00 67.81 362 HIS D C 1
ATOM 12114 O O . HIS D 4 362 ? 159.196 129.470 175.920 1.00 67.81 362 HIS D O 1
ATOM 12121 N N . SER D 4 363 ? 159.897 127.531 176.866 1.00 65.61 363 SER D N 1
ATOM 12122 C CA . SER D 4 363 ? 160.585 128.154 177.993 1.00 65.61 363 SER D CA 1
ATOM 12123 C C . SER D 4 363 ? 161.794 128.970 177.552 1.00 65.61 363 SER D C 1
ATOM 12124 O O . SER D 4 363 ? 161.987 130.099 178.017 1.00 65.61 363 SER D O 1
ATOM 12127 N N . VAL D 4 364 ? 162.630 128.417 176.669 1.00 60.44 364 VAL D N 1
ATOM 12128 C CA . VAL D 4 364 ? 163.865 129.101 176.301 1.00 60.44 364 VAL D CA 1
ATOM 12129 C C . VAL D 4 364 ? 163.554 130.255 175.353 1.00 60.44 364 VAL D C 1
ATOM 12130 O O . VAL D 4 364 ? 162.421 130.403 174.873 1.00 60.44 364 VAL D O 1
ATOM 12134 N N . TYR D 4 365 ? 164.584 131.084 175.105 1.00 55.09 365 TYR D N 1
ATOM 12135 C CA . TYR D 4 365 ? 164.547 132.478 174.625 1.00 55.09 365 TYR D CA 1
ATOM 12136 C C . TYR D 4 365 ? 164.002 133.423 175.684 1.00 55.09 365 TYR D C 1
ATOM 12137 O O . TYR D 4 365 ? 163.603 134.546 175.363 1.00 55.09 365 TYR D O 1
ATOM 12146 N N . ASN D 4 366 ? 163.992 133.004 176.950 1.00 52.37 366 ASN D N 1
ATOM 12147 C CA . ASN D 4 366 ? 163.650 133.886 178.066 1.00 52.37 366 ASN D CA 1
ATOM 12148 C C . ASN D 4 366 ? 164.877 134.657 178.570 1.00 52.37 366 ASN D C 1
ATOM 12149 O O . ASN D 4 366 ? 165.261 134.612 179.738 1.00 52.37 366 ASN D O 1
ATOM 12154 N N . PHE D 4 367 ? 165.460 135.425 177.655 1.00 43.25 367 PHE D N 1
ATOM 12155 C CA . PHE D 4 367 ? 166.709 136.115 177.917 1.00 43.25 367 PHE D CA 1
ATOM 12156 C C . PHE D 4 367 ? 166.479 137.298 178.851 1.00 43.25 367 PHE D C 1
ATOM 12157 O O . PHE D 4 367 ? 165.355 137.769 179.039 1.00 43.25 367 PHE D O 1
ATOM 12165 N N . GLU D 4 368 ? 167.567 137.773 179.442 1.00 37.70 368 GLU D N 1
ATOM 12166 C CA . GLU D 4 368 ? 167.477 138.878 180.378 1.00 37.70 368 GLU D CA 1
ATOM 12167 C C . GLU D 4 368 ? 167.293 140.190 179.628 1.00 37.70 368 GLU D C 1
ATOM 12168 O O . GLU D 4 368 ? 167.491 140.276 178.416 1.00 37.70 368 GLU D O 1
ATOM 12174 N N . LYS D 4 369 ? 166.874 141.210 180.370 1.00 27.78 369 LYS D N 1
ATOM 12175 C CA . LYS D 4 369 ? 166.668 142.537 179.791 1.00 27.78 369 LYS D CA 1
ATOM 12176 C C . LYS D 4 369 ? 167.906 143.203 179.166 1.00 27.78 369 LYS D C 1
ATOM 12177 O O . LYS D 4 369 ? 167.734 143.835 178.108 1.00 27.78 369 LYS D O 1
ATOM 12183 N N . PRO D 4 370 ? 169.132 143.151 179.734 1.00 26.31 370 PRO D N 1
ATOM 12184 C CA . PRO D 4 370 ? 170.249 143.849 179.056 1.00 26.31 370 PRO D CA 1
ATOM 12185 C C . PRO D 4 370 ? 170.644 143.302 177.689 1.00 26.31 370 PRO D C 1
ATOM 12186 O O . PRO D 4 370 ? 171.014 144.092 176.812 1.00 26.31 370 PRO D O 1
ATOM 12190 N N . VAL D 4 371 ? 170.571 141.988 177.461 1.00 26.52 371 VAL D N 1
ATOM 12191 C CA . VAL D 4 371 ? 170.939 141.471 176.143 1.00 26.52 371 VAL D CA 1
ATOM 12192 C C . VAL D 4 371 ? 169.856 141.796 175.106 1.00 26.52 371 VAL D C 1
ATOM 12193 O O . VAL D 4 371 ? 170.166 142.084 173.936 1.00 26.52 371 VAL D O 1
ATOM 12197 N N . VAL D 4 372 ? 168.586 141.815 175.524 1.00 22.68 372 VAL D N 1
ATOM 12198 C CA . VAL D 4 372 ? 167.503 142.269 174.657 1.00 22.68 372 VAL D CA 1
ATOM 12199 C C . VAL D 4 372 ? 167.670 143.748 174.324 1.00 22.68 372 VAL D C 1
ATOM 12200 O O . VAL D 4 372 ? 167.446 144.172 173.181 1.00 22.68 372 VAL D O 1
ATOM 12204 N N . MET D 4 373 ? 168.119 144.544 175.298 1.00 24.70 373 MET D N 1
ATOM 12205 C CA . MET D 4 373 ? 168.406 145.950 175.037 1.00 24.70 373 MET D CA 1
ATOM 12206 C C . MET D 4 373 ? 169.577 146.111 174.077 1.00 24.70 373 MET D C 1
ATOM 12207 O O . MET D 4 373 ? 169.573 147.021 173.242 1.00 24.70 373 MET D O 1
ATOM 12212 N N . LYS D 4 374 ? 170.573 145.224 174.163 1.00 24.60 374 LYS D N 1
ATOM 12213 C CA . LYS D 4 374 ? 171.690 145.255 173.218 1.00 24.60 374 LYS D CA 1
ATOM 12214 C C . LYS D 4 374 ? 171.232 144.961 171.790 1.00 24.60 374 LYS D C 1
ATOM 12215 O O . LYS D 4 374 ? 171.673 145.621 170.837 1.00 24.60 374 LYS D O 1
ATOM 12221 N N . ALA D 4 375 ? 170.330 143.989 171.629 1.00 22.67 375 ALA D N 1
ATOM 12222 C CA . ALA D 4 375 ? 169.762 143.708 170.310 1.00 22.67 375 ALA D CA 1
ATOM 12223 C C . ALA D 4 375 ? 168.929 144.879 169.792 1.00 22.67 375 ALA D C 1
ATOM 12224 O O . ALA D 4 375 ? 168.951 145.185 168.592 1.00 22.67 375 ALA D O 1
ATOM 12226 N N . PHE D 4 376 ? 168.189 145.541 170.687 1.00 22.21 376 PHE D N 1
ATOM 12227 C CA . PHE D 4 376 ? 167.381 146.700 170.311 1.00 22.21 376 PHE D CA 1
ATOM 12228 C C . PHE D 4 376 ? 168.264 147.859 169.850 1.00 22.21 376 PHE D C 1
ATOM 12229 O O . PHE D 4 376 ? 167.955 148.531 168.857 1.00 22.21 376 PHE D O 1
ATOM 12237 N N . GLU D 4 377 ? 169.375 148.098 170.548 1.00 27.70 377 GLU D N 1
ATOM 12238 C CA . GLU D 4 377 ? 170.321 149.114 170.101 1.00 27.70 377 GLU D CA 1
ATOM 12239 C C . GLU D 4 377 ? 171.009 148.740 168.796 1.00 27.70 377 GLU D C 1
ATOM 12240 O O . GLU D 4 377 ? 171.376 149.638 168.030 1.00 27.70 377 GLU D O 1
ATOM 12246 N N . HIS D 4 378 ? 171.189 147.446 168.516 1.00 22.50 378 HIS D N 1
ATOM 12247 C CA . HIS D 4 378 ? 171.729 147.090 167.207 1.00 22.50 378 HIS D CA 1
ATOM 12248 C C . HIS D 4 378 ? 170.717 147.331 166.098 1.00 22.50 378 HIS D C 1
ATOM 12249 O O . HIS D 4 378 ? 171.099 147.703 164.983 1.00 22.50 378 HIS D O 1
ATOM 12256 N N . LEU D 4 379 ? 169.429 147.105 166.376 1.00 18.70 379 LEU D N 1
ATOM 12257 C CA . LEU D 4 379 ? 168.397 147.464 165.406 1.00 18.70 379 LEU D CA 1
ATOM 12258 C C . LEU D 4 379 ? 168.333 148.967 165.185 1.00 18.70 379 LEU D C 1
ATOM 12259 O O . LEU D 4 379 ? 168.011 149.420 164.084 1.00 18.70 379 LEU D O 1
ATOM 12264 N N . GLN D 4 380 ? 168.612 149.753 166.223 1.00 24.74 380 GLN D N 1
ATOM 12265 C CA . GLN D 4 380 ? 168.733 151.197 166.038 1.00 24.74 380 GLN D CA 1
ATOM 12266 C C . GLN D 4 380 ? 169.964 151.587 165.234 1.00 24.74 380 GLN D C 1
ATOM 12267 O O . GLN D 4 380 ? 169.934 152.597 164.526 1.00 24.74 380 GLN D O 1
ATOM 12273 N N . GLN D 4 381 ? 171.063 150.840 165.363 1.00 26.44 381 GLN D N 1
ATOM 12274 C CA . GLN D 4 381 ? 172.289 151.210 164.661 1.00 26.44 381 GLN D CA 1
ATOM 12275 C C . GLN D 4 381 ? 172.162 150.984 163.158 1.00 26.44 381 GLN D C 1
ATOM 12276 O O . GLN D 4 381 ? 172.699 151.760 162.360 1.00 26.44 381 GLN D O 1
ATOM 12282 N N . LEU D 4 382 ? 171.426 149.946 162.752 1.00 23.13 382 LEU D N 1
ATOM 12283 C CA . LEU D 4 382 ? 171.217 149.662 161.336 1.00 23.13 382 LEU D CA 1
ATOM 12284 C C . LEU D 4 382 ? 170.199 150.587 160.686 1.00 23.13 382 LEU D C 1
ATOM 12285 O O . LEU D 4 382 ? 169.977 150.463 159.477 1.00 23.13 382 LEU D O 1
ATOM 12290 N N . GLU D 4 383 ? 169.567 151.468 161.470 1.00 23.14 383 GLU D N 1
ATOM 12291 C CA . GLU D 4 383 ? 168.526 152.404 161.033 1.00 23.14 383 GLU D CA 1
ATOM 12292 C C . GLU D 4 383 ? 167.319 151.669 160.464 1.00 23.14 383 GLU D C 1
ATOM 12293 O O . GLU D 4 383 ? 166.689 152.114 159.507 1.00 23.14 383 GLU D O 1
ATOM 12299 N N . LEU D 4 384 ? 167.002 150.522 161.056 1.00 24.47 384 LEU D N 1
ATOM 12300 C CA . LEU D 4 384 ? 165.691 149.923 160.874 1.00 24.47 384 LEU D CA 1
ATOM 12301 C C . LEU D 4 384 ? 164.670 150.488 161.847 1.00 24.47 384 LEU D C 1
ATOM 12302 O O . LEU D 4 384 ? 163.490 150.142 161.753 1.00 24.47 384 LEU D O 1
ATOM 12307 N N . ILE D 4 385 ? 165.105 151.325 162.788 1.00 23.79 385 ILE D N 1
ATOM 12308 C CA . ILE D 4 385 ? 164.236 152.025 163.723 1.00 23.79 385 ILE D CA 1
ATOM 12309 C C . ILE D 4 385 ? 164.623 153.497 163.699 1.00 23.79 385 ILE D C 1
ATOM 12310 O O . ILE D 4 385 ? 165.812 153.829 163.736 1.00 23.79 385 ILE D O 1
ATOM 12315 N N . LYS D 4 386 ? 163.630 154.382 163.641 1.00 32.30 386 LYS D N 1
ATOM 12316 C CA . LYS D 4 386 ? 163.950 155.794 163.727 1.00 32.30 386 LYS D CA 1
ATOM 12317 C C . LYS D 4 386 ? 163.265 156.410 164.940 1.00 32.30 386 LYS D C 1
ATOM 12318 O O . LYS D 4 386 ? 162.099 156.106 165.198 1.00 32.30 386 LYS D O 1
ATOM 12324 N N . PRO D 4 387 ? 163.969 157.232 165.724 1.00 41.87 387 PRO D N 1
ATOM 12325 C CA . PRO D 4 387 ? 163.321 157.912 166.855 1.00 41.87 387 PRO D CA 1
ATOM 12326 C C . PRO D 4 387 ? 162.239 158.876 166.391 1.00 41.87 387 PRO D C 1
ATOM 12327 O O . PRO D 4 387 ? 162.383 159.550 165.369 1.00 41.87 387 PRO D O 1
ATOM 12331 N N . MET D 4 388 ? 161.138 158.916 167.145 1.00 54.96 388 MET D N 1
ATOM 12332 C CA . MET D 4 388 ? 160.058 159.852 166.844 1.00 54.96 388 MET D CA 1
ATOM 12333 C C . MET D 4 388 ? 160.502 161.294 167.053 1.00 54.96 388 MET D C 1
ATOM 12334 O O . MET D 4 388 ? 160.205 162.169 166.232 1.00 54.96 388 MET D O 1
ATOM 12339 N N . GLU D 4 389 ? 161.220 161.555 168.139 1.00 72.85 389 GLU D N 1
ATOM 12340 C CA . GLU D 4 389 ? 161.835 162.847 168.403 1.00 72.85 389 GLU D CA 1
ATOM 12341 C C . GLU D 4 389 ? 163.280 162.599 168.798 1.00 72.85 389 GLU D C 1
ATOM 12342 O O . GLU D 4 389 ? 163.550 161.764 169.666 1.00 72.85 389 GLU D O 1
ATOM 12348 N N . ARG D 4 390 ? 164.204 163.316 168.169 1.00 81.62 390 ARG D N 1
ATOM 12349 C CA . ARG D 4 390 ? 165.629 163.115 168.404 1.00 81.62 390 ARG D CA 1
ATOM 12350 C C . ARG D 4 390 ? 166.099 164.155 169.415 1.00 81.62 390 ARG D C 1
ATOM 12351 O O . ARG D 4 390 ? 166.289 165.325 169.070 1.00 81.62 390 ARG D O 1
ATOM 12359 N N . THR D 4 391 ? 166.280 163.722 170.665 1.00 86.81 391 THR D N 1
ATOM 12360 C CA . THR D 4 391 ? 166.804 164.576 171.733 1.00 86.81 391 THR D CA 1
ATOM 12361 C C . THR D 4 391 ? 167.767 163.716 172.546 1.00 86.81 391 THR D C 1
ATOM 12362 O O . THR D 4 391 ? 167.342 162.992 173.451 1.00 86.81 391 THR D O 1
ATOM 12366 N N . SER D 4 392 ? 169.053 163.798 172.219 1.00 88.15 392 SER D N 1
ATOM 12367 C CA . SER D 4 392 ? 170.058 163.000 172.907 1.00 88.15 392 SER D CA 1
ATOM 12368 C C . SER D 4 392 ? 170.339 163.583 174.286 1.00 88.15 392 SER D C 1
ATOM 12369 O O . SER D 4 392 ? 170.588 164.785 174.423 1.00 88.15 392 SER D O 1
ATOM 12372 N N . GLY D 4 393 ? 170.288 162.730 175.309 1.00 78.85 393 GLY D N 1
ATOM 12373 C CA . GLY D 4 393 ? 170.587 163.127 176.665 1.00 78.85 393 GLY D CA 1
ATOM 12374 C C . GLY D 4 393 ? 169.397 163.609 177.466 1.00 78.85 393 GLY D C 1
ATOM 12375 O O . GLY D 4 393 ? 169.458 163.609 178.702 1.00 78.85 393 GLY D O 1
ATOM 12376 N N . ASN D 4 394 ? 168.321 164.031 176.798 1.00 70.94 394 ASN D N 1
ATOM 12377 C CA . ASN D 4 394 ? 167.128 164.476 177.511 1.00 70.94 394 ASN D CA 1
ATOM 12378 C C . ASN D 4 394 ? 166.396 163.303 178.147 1.00 70.94 394 ASN D C 1
ATOM 12379 O O . ASN D 4 394 ? 165.826 163.434 179.237 1.00 70.94 394 ASN D O 1
ATOM 12384 N N . SER D 4 395 ? 166.403 162.150 177.488 1.00 58.44 395 SER D N 1
ATOM 12385 C CA . SER D 4 395 ? 165.691 160.979 177.965 1.00 58.44 395 SER D CA 1
ATOM 12386 C C . SER D 4 395 ? 166.640 159.793 178.025 1.00 58.44 395 SER D C 1
ATOM 12387 O O . SER D 4 395 ? 167.687 159.767 177.375 1.00 58.44 395 SER D O 1
ATOM 12390 N N . GLN D 4 396 ? 166.257 158.815 178.835 1.00 39.05 396 GLN D N 1
ATOM 12391 C CA . GLN D 4 396 ? 167.017 157.590 179.006 1.00 39.05 396 GLN D CA 1
ATOM 12392 C C . GLN D 4 396 ? 166.714 156.615 177.866 1.00 39.05 396 GLN D C 1
ATOM 12393 O O . GLN D 4 396 ? 165.927 156.906 176.961 1.00 39.05 396 GLN D O 1
ATOM 12399 N N . ARG D 4 397 ? 167.391 155.460 177.893 1.00 31.59 397 ARG D N 1
ATOM 12400 C CA . ARG D 4 397 ? 167.367 154.520 176.771 1.00 31.59 397 ARG D CA 1
ATOM 12401 C C . ARG D 4 397 ? 165.986 153.913 176.563 1.00 31.59 397 ARG D C 1
ATOM 12402 O O . ARG D 4 397 ? 165.444 153.936 175.453 1.00 31.59 397 ARG D O 1
ATOM 12410 N N . GLU D 4 398 ? 165.403 153.365 177.619 1.00 33.01 398 GLU D N 1
ATOM 12411 C CA . GLU D 4 398 ? 163.994 153.027 177.596 1.00 33.01 398 GLU D CA 1
ATOM 12412 C C . GLU D 4 398 ? 163.173 154.301 177.765 1.00 33.01 398 GLU D C 1
ATOM 12413 O O . GLU D 4 398 ? 163.714 155.372 178.055 1.00 33.01 398 GLU D O 1
ATOM 12419 N N . TYR D 4 399 ? 161.854 154.174 177.565 1.00 27.23 399 TYR D N 1
ATOM 12420 C CA . TYR D 4 399 ? 160.913 155.306 177.524 1.00 27.23 399 TYR D CA 1
ATOM 12421 C C . TYR D 4 399 ? 161.306 156.352 176.481 1.00 27.23 399 TYR D C 1
ATOM 12422 O O . TYR D 4 399 ? 161.194 157.556 176.714 1.00 27.23 399 TYR D O 1
ATOM 12431 N N . GLN D 4 400 ? 161.772 155.900 175.323 1.00 32.28 400 GLN D N 1
ATOM 12432 C CA . GLN D 4 400 ? 162.034 156.781 174.194 1.00 32.28 400 GLN D CA 1
ATOM 12433 C C . GLN D 4 400 ? 161.228 156.276 173.008 1.00 32.28 400 GLN D C 1
ATOM 12434 O O . GLN D 4 400 ? 161.388 155.125 172.595 1.00 32.28 400 GLN D O 1
ATOM 12440 N N . LEU D 4 401 ? 160.362 157.133 172.469 1.00 31.77 401 LEU D N 1
ATOM 12441 C CA . LEU D 4 401 ? 159.370 156.712 171.486 1.00 31.77 401 LEU D CA 1
ATOM 12442 C C . LEU D 4 401 ? 159.992 156.599 170.101 1.00 31.77 401 LEU D C 1
ATOM 12443 O O . LEU D 4 401 ? 160.683 157.513 169.644 1.00 31.77 401 LEU D O 1
ATOM 12448 N N . MET D 4 402 ? 159.756 155.461 169.440 1.00 30.84 402 MET D N 1
ATOM 12449 C CA . MET D 4 402 ? 160.446 155.084 168.211 1.00 30.84 402 MET D CA 1
ATOM 12450 C C . MET D 4 402 ? 159.441 154.539 167.205 1.00 30.84 402 MET D C 1
ATOM 12451 O O . MET D 4 402 ? 158.335 154.133 167.564 1.00 30.84 402 MET D O 1
ATOM 12456 N N . LYS D 4 403 ? 159.849 154.499 165.935 1.00 29.25 403 LYS D N 1
ATOM 12457 C CA . LYS D 4 403 ? 159.001 154.021 164.850 1.00 29.25 403 LYS D CA 1
ATOM 12458 C C . LYS D 4 403 ? 159.757 153.025 163.981 1.00 29.25 403 LYS D C 1
ATOM 12459 O O . LYS D 4 403 ? 160.949 153.196 163.711 1.00 29.25 403 LYS D O 1
ATOM 12465 N N . LEU D 4 404 ? 159.046 151.990 163.537 1.00 27.19 404 LEU D N 1
ATOM 12466 C CA . LEU D 4 404 ? 159.621 150.931 162.717 1.00 27.19 404 LEU D CA 1
ATOM 12467 C C . LEU D 4 404 ? 159.630 151.330 161.246 1.00 27.19 404 LEU D C 1
ATOM 12468 O O . LEU D 4 404 ? 158.640 151.848 160.726 1.00 27.19 404 LEU D O 1
ATOM 12473 N N . LEU D 4 405 ? 160.751 151.081 160.568 1.00 24.93 405 LEU D N 1
ATOM 12474 C CA . LEU D 4 405 ? 160.901 151.436 159.162 1.00 24.93 405 LEU D CA 1
ATOM 12475 C C . LEU D 4 405 ? 160.816 150.240 158.219 1.00 24.93 405 LEU D C 1
ATOM 12476 O O . LEU D 4 405 ? 161.382 150.293 157.125 1.00 24.93 405 LEU D O 1
ATOM 12481 N N . LEU D 4 406 ? 160.159 149.156 158.621 1.00 30.12 406 LEU D N 1
ATOM 12482 C CA . LEU D 4 406 ? 159.894 148.019 157.749 1.00 30.12 406 LEU D CA 1
ATOM 12483 C C . LEU D 4 406 ? 158.391 147.827 157.593 1.00 30.12 406 LEU D C 1
ATOM 12484 O O . LEU D 4 406 ? 157.650 147.888 158.577 1.00 30.12 406 LEU D O 1
ATOM 12489 N N . ASP D 4 407 ? 157.946 147.594 156.363 1.00 37.46 407 ASP D N 1
ATOM 12490 C CA . ASP D 4 407 ? 156.549 147.285 156.107 1.00 37.46 407 ASP D CA 1
ATOM 12491 C C . ASP D 4 407 ? 156.284 145.818 156.450 1.00 37.46 407 ASP D C 1
ATOM 12492 O O . ASP D 4 407 ? 157.211 145.026 156.634 1.00 37.46 407 ASP D O 1
ATOM 12497 N N . ASN D 4 408 ? 154.996 145.470 156.559 1.00 35.75 408 ASN D N 1
ATOM 12498 C CA . ASN D 4 408 ? 154.599 144.126 156.977 1.00 35.75 408 ASN D CA 1
ATOM 12499 C C . ASN D 4 408 ? 155.002 143.070 155.955 1.00 35.75 408 ASN D C 1
ATOM 12500 O O . ASN D 4 408 ? 155.460 141.978 156.323 1.00 35.75 408 ASN D O 1
ATOM 12505 N N . THR D 4 409 ? 154.836 143.375 154.668 1.00 36.17 409 THR D N 1
ATOM 12506 C CA . THR D 4 409 ? 155.094 142.377 153.640 1.00 36.17 409 THR D CA 1
ATOM 12507 C C . THR D 4 409 ? 156.585 142.118 153.453 1.00 36.17 409 THR D C 1
ATOM 12508 O O . THR D 4 409 ? 156.967 140.995 153.102 1.00 36.17 409 THR D O 1
ATOM 12512 N N . GLN D 4 410 ? 157.441 143.110 153.735 1.00 33.61 410 GLN D N 1
ATOM 12513 C CA . GLN D 4 410 ? 158.877 142.855 153.758 1.00 33.61 410 GLN D CA 1
ATOM 12514 C C . GLN D 4 410 ? 159.242 141.907 154.884 1.00 33.61 410 GLN D C 1
ATOM 12515 O O . GLN D 4 410 ? 160.084 141.020 154.702 1.00 33.61 410 GLN D O 1
ATOM 12521 N N . ILE D 4 411 ? 158.594 142.067 156.040 1.00 33.17 411 ILE D N 1
ATOM 12522 C CA . ILE D 4 411 ? 158.841 141.199 157.184 1.00 33.17 411 ILE D CA 1
ATOM 12523 C C . ILE D 4 411 ? 158.423 139.771 156.871 1.00 33.17 411 ILE D C 1
ATOM 12524 O O . ILE D 4 411 ? 159.183 138.828 157.116 1.00 33.17 411 ILE D O 1
ATOM 12529 N N . MET D 4 412 ? 157.243 139.593 156.267 1.00 35.03 412 MET D N 1
ATOM 12530 C CA . MET D 4 412 ? 156.764 138.244 155.961 1.00 35.03 412 MET D CA 1
ATOM 12531 C C . MET D 4 412 ? 157.597 137.577 154.866 1.00 35.03 412 MET D C 1
ATOM 12532 O O . MET D 4 412 ? 157.933 136.387 154.973 1.00 35.03 412 MET D O 1
ATOM 12537 N N . ASN D 4 413 ? 157.961 138.327 153.818 1.00 36.02 413 ASN D N 1
ATOM 12538 C CA . ASN D 4 413 ? 158.761 137.760 152.735 1.00 36.02 413 ASN D CA 1
ATOM 12539 C C . ASN D 4 413 ? 160.182 137.434 153.181 1.00 36.02 413 ASN D C 1
ATOM 12540 O O . ASN D 4 413 ? 160.740 136.409 152.774 1.00 36.02 413 ASN D O 1
ATOM 12545 N N . ALA D 4 414 ? 160.791 138.292 154.003 1.00 31.75 414 ALA D N 1
ATOM 12546 C CA . ALA D 4 414 ? 162.126 138.000 154.505 1.00 31.75 414 ALA D CA 1
ATOM 12547 C C . ALA D 4 414 ? 162.098 136.905 155.556 1.00 31.75 414 ALA D C 1
ATOM 12548 O O . ALA D 4 414 ? 163.094 136.199 155.741 1.00 31.75 414 ALA D O 1
ATOM 12550 N N . LEU D 4 415 ? 160.976 136.757 156.260 1.00 31.55 415 LEU D N 1
ATOM 12551 C CA . LEU D 4 415 ? 160.848 135.701 157.252 1.00 31.55 415 LEU D CA 1
ATOM 12552 C C . LEU D 4 415 ? 160.683 134.341 156.591 1.00 31.55 415 LEU D C 1
ATOM 12553 O O . LEU D 4 415 ? 161.129 133.325 157.134 1.00 31.55 415 LEU D O 1
ATOM 12558 N N . GLN D 4 416 ? 160.034 134.298 155.423 1.00 34.53 416 GLN D N 1
ATOM 12559 C CA . GLN D 4 416 ? 159.946 133.038 154.686 1.00 34.53 416 GLN D CA 1
ATOM 12560 C C . GLN D 4 416 ? 161.299 132.594 154.133 1.00 34.53 416 GLN D C 1
ATOM 12561 O O . GLN D 4 416 ? 161.510 131.397 153.914 1.00 34.53 416 GLN D O 1
ATOM 12567 N N . LYS D 4 417 ? 162.220 133.527 153.902 1.00 31.97 417 LYS D N 1
ATOM 12568 C CA . LYS D 4 417 ? 163.531 133.216 153.350 1.00 31.97 417 LYS D CA 1
ATOM 12569 C C . LYS D 4 417 ? 164.640 133.216 154.396 1.00 31.97 417 LYS D C 1
ATOM 12570 O O . LYS D 4 417 ? 165.819 133.226 154.028 1.00 31.97 417 LYS D O 1
ATOM 12576 N N . TYR D 4 418 ? 164.295 133.230 155.680 1.00 32.14 418 TYR D N 1
ATOM 12577 C CA . TYR D 4 418 ? 165.305 133.168 156.728 1.00 32.14 418 TYR D CA 1
ATOM 12578 C C . TYR D 4 418 ? 165.915 131.766 156.749 1.00 32.14 418 TYR D C 1
ATOM 12579 O O . TYR D 4 418 ? 165.197 130.789 156.518 1.00 32.14 418 TYR D O 1
ATOM 12588 N N . PRO D 4 419 ? 167.237 131.643 156.973 1.00 36.31 419 PRO D N 1
ATOM 12589 C CA . PRO D 4 419 ? 167.910 130.342 156.753 1.00 36.31 419 PRO D CA 1
ATOM 12590 C C . PRO D 4 419 ? 167.442 129.208 157.648 1.00 36.31 419 PRO D C 1
ATOM 12591 O O . PRO D 4 419 ? 167.012 128.164 157.142 1.00 36.31 419 PRO D O 1
ATOM 12595 N N . ASN D 4 420 ? 167.508 129.375 158.962 1.00 41.15 420 ASN D N 1
ATOM 12596 C CA . ASN D 4 420 ? 166.993 128.364 159.885 1.00 41.15 420 ASN D CA 1
ATOM 12597 C C . ASN D 4 420 ? 166.103 129.099 160.881 1.00 41.15 420 ASN D C 1
ATOM 12598 O O . ASN D 4 420 ? 166.544 129.472 161.970 1.00 41.15 420 ASN D O 1
ATOM 12603 N N . CYS D 4 421 ? 164.861 129.298 160.501 1.00 43.71 421 CYS D N 1
ATOM 12604 C CA . CYS D 4 421 ? 163.923 129.977 161.381 1.00 43.71 421 CYS D CA 1
ATOM 12605 C C . CYS D 4 421 ? 163.207 128.951 162.243 1.00 43.71 421 CYS D C 1
ATOM 12606 O O . CYS D 4 421 ? 162.758 127.925 161.719 1.00 43.71 421 CYS D O 1
ATOM 12609 N N . PRO D 4 422 ? 163.122 129.166 163.557 1.00 44.56 422 PRO D N 1
ATOM 12610 C CA . PRO D 4 422 ? 162.355 128.249 164.407 1.00 44.56 422 PRO D CA 1
ATOM 12611 C C . PRO D 4 422 ? 160.873 128.300 164.074 1.00 44.56 422 PRO D C 1
ATOM 12612 O O . PRO D 4 422 ? 160.349 129.323 163.630 1.00 44.56 422 PRO D O 1
ATOM 12616 N N . THR D 4 423 ? 160.208 127.160 164.261 1.00 46.07 423 THR D N 1
ATOM 12617 C CA . THR D 4 423 ? 158.821 127.025 163.828 1.00 46.07 423 THR D CA 1
ATOM 12618 C C . THR D 4 423 ? 157.879 127.843 164.703 1.00 46.07 423 THR D C 1
ATOM 12619 O O . THR D 4 423 ? 156.892 128.402 164.208 1.00 46.07 423 THR D O 1
ATOM 12623 N N . ASP D 4 424 ? 158.171 127.931 166.003 1.00 46.75 424 ASP D N 1
ATOM 12624 C CA . ASP D 4 424 ? 157.296 128.661 166.914 1.00 46.75 424 ASP D CA 1
ATOM 12625 C C . ASP D 4 424 ? 157.341 130.163 166.674 1.00 46.75 424 ASP D C 1
ATOM 12626 O O . ASP D 4 424 ? 156.326 130.840 166.858 1.00 46.75 424 ASP D O 1
ATOM 12631 N N . VAL D 4 425 ? 158.488 130.691 166.246 1.00 40.16 425 VAL D N 1
ATOM 12632 C CA . VAL D 4 425 ? 158.593 132.112 165.932 1.00 40.16 425 VAL D CA 1
ATOM 12633 C C . VAL D 4 425 ? 157.743 132.457 164.713 1.00 40.16 425 VAL D C 1
ATOM 12634 O O . VAL D 4 425 ? 157.000 133.449 164.712 1.00 40.16 425 VAL D O 1
ATOM 12638 N N . ARG D 4 426 ? 157.796 131.613 163.680 1.00 40.88 426 ARG D N 1
ATOM 12639 C CA . ARG D 4 426 ? 156.978 131.822 162.490 1.00 40.88 426 ARG D CA 1
ATOM 12640 C C . ARG D 4 426 ? 155.494 131.648 162.794 1.00 40.88 426 ARG D C 1
ATOM 12641 O O . ARG D 4 426 ? 154.660 132.420 162.301 1.00 40.88 426 ARG D O 1
ATOM 12649 N N . GLN D 4 427 ? 155.152 130.668 163.638 1.00 40.79 427 GLN D N 1
ATOM 12650 C CA . GLN D 4 427 ? 153.756 130.449 164.007 1.00 40.79 427 GLN D CA 1
ATOM 12651 C C . GLN D 4 427 ? 153.215 131.592 164.860 1.00 40.79 427 GLN D C 1
ATOM 12652 O O . GLN D 4 427 ? 152.038 131.948 164.742 1.00 40.79 427 GLN D O 1
ATOM 12658 N N . TRP D 4 428 ? 154.063 132.190 165.698 1.00 37.01 428 TRP D N 1
ATOM 12659 C CA . TRP D 4 428 ? 153.696 133.398 166.429 1.00 37.01 428 TRP D CA 1
ATOM 12660 C C . TRP D 4 428 ? 153.491 134.567 165.478 1.00 37.01 428 TRP D C 1
ATOM 12661 O O . TRP D 4 428 ? 152.602 135.400 165.688 1.00 37.01 428 TRP D O 1
ATOM 12672 N N . ALA D 4 429 ? 154.318 134.648 164.433 1.00 36.71 429 ALA D N 1
ATOM 12673 C CA . ALA D 4 429 ? 154.218 135.743 163.473 1.00 36.71 429 ALA D CA 1
ATOM 12674 C C . ALA D 4 429 ? 152.930 135.681 162.655 1.00 36.71 429 ALA D C 1
ATOM 12675 O O . ALA D 4 429 ? 152.349 136.726 162.340 1.00 36.71 429 ALA D O 1
ATOM 12677 N N . THR D 4 430 ? 152.476 134.478 162.281 1.00 40.87 430 THR D N 1
ATOM 12678 C CA . THR D 4 430 ? 151.190 134.380 161.584 1.00 40.87 430 THR D CA 1
ATOM 12679 C C . THR D 4 430 ? 150.018 134.738 162.492 1.00 40.87 430 THR D C 1
ATOM 12680 O O . THR D 4 430 ? 149.079 135.416 162.059 1.00 40.87 430 THR D O 1
ATOM 12684 N N . SER D 4 431 ? 150.051 134.298 163.746 1.00 44.92 431 SER D N 1
ATOM 12685 C CA . SER D 4 431 ? 148.937 134.519 164.665 1.00 44.92 431 SER D CA 1
ATOM 12686 C C . SER D 4 431 ? 148.865 135.965 165.132 1.00 44.92 431 SER D C 1
ATOM 12687 O O . SER D 4 431 ? 149.869 136.540 165.545 1.00 44.92 431 SER D O 1
ATOM 12690 N N . GLU E 5 5 ? 199.908 135.125 155.543 1.00 71.56 5 GLU E N 1
ATOM 12691 C CA . GLU E 5 5 ? 199.575 136.190 156.482 1.00 71.56 5 GLU E CA 1
ATOM 12692 C C . GLU E 5 5 ? 198.072 136.433 156.531 1.00 71.56 5 GLU E C 1
ATOM 12693 O O . GLU E 5 5 ? 197.437 136.225 157.562 1.00 71.56 5 GLU E O 1
ATOM 12699 N N . ASN E 5 6 ? 197.506 136.875 155.411 1.00 54.07 6 ASN E N 1
ATOM 12700 C CA . ASN E 5 6 ? 196.083 137.171 155.313 1.00 54.07 6 ASN E CA 1
ATOM 12701 C C . ASN E 5 6 ? 195.449 136.244 154.288 1.00 54.07 6 ASN E C 1
ATOM 12702 O O . ASN E 5 6 ? 195.858 136.230 153.123 1.00 54.07 6 ASN E O 1
ATOM 12707 N N . VAL E 5 7 ? 194.454 135.476 154.721 1.00 40.01 7 VAL E N 1
ATOM 12708 C CA . VAL E 5 7 ? 193.696 134.595 153.842 1.00 40.01 7 VAL E CA 1
ATOM 12709 C C . VAL E 5 7 ? 192.210 134.864 154.040 1.00 40.01 7 VAL E C 1
ATOM 12710 O O . VAL E 5 7 ? 191.747 135.085 155.165 1.00 40.01 7 VAL E O 1
ATOM 12714 N N . VAL E 5 8 ? 191.471 134.895 152.937 1.00 32.00 8 VAL E N 1
ATOM 12715 C CA . VAL E 5 8 ? 190.035 135.129 152.963 1.00 32.00 8 VAL E CA 1
ATOM 12716 C C . VAL E 5 8 ? 189.316 133.789 152.838 1.00 32.00 8 VAL E C 1
ATOM 12717 O O . VAL E 5 8 ? 189.727 132.915 152.064 1.00 32.00 8 VAL E O 1
ATOM 12721 N N . LEU E 5 9 ? 188.311 133.584 153.681 1.00 26.90 9 LEU E N 1
ATOM 12722 C CA . LEU E 5 9 ? 187.539 132.351 153.707 1.00 26.90 9 LEU E CA 1
ATOM 12723 C C . LEU E 5 9 ? 186.067 132.683 153.534 1.00 26.90 9 LEU E C 1
ATOM 12724 O O . LEU E 5 9 ? 185.583 133.663 154.110 1.00 26.90 9 LEU E O 1
ATOM 12729 N N . CYS E 5 10 ? 185.377 131.883 152.714 1.00 25.88 10 CYS E N 1
ATOM 12730 C CA . CYS E 5 10 ? 183.956 132.006 152.375 1.00 25.88 10 CYS E CA 1
ATOM 12731 C C . CYS E 5 10 ? 183.612 133.317 151.674 1.00 25.88 10 CYS E C 1
ATOM 12732 O O . CYS E 5 10 ? 182.446 133.713 151.641 1.00 25.88 10 CYS E O 1
ATOM 12735 N N . ARG E 5 11 ? 184.603 133.996 151.103 1.00 21.49 11 ARG E N 1
ATOM 12736 C CA . ARG E 5 11 ? 184.432 135.184 150.268 1.00 21.49 11 ARG E CA 1
ATOM 12737 C C . ARG E 5 11 ? 185.085 134.882 148.929 1.00 21.49 11 ARG E C 1
ATOM 12738 O O . ARG E 5 11 ? 186.239 135.240 148.693 1.00 21.49 11 ARG E O 1
ATOM 12746 N N . GLU E 5 12 ? 184.344 134.226 148.050 1.00 23.79 12 GLU E N 1
ATOM 12747 C CA . GLU E 5 12 ? 184.897 133.819 146.766 1.00 23.79 12 GLU E CA 1
ATOM 12748 C C . GLU E 5 12 ? 184.142 134.401 145.585 1.00 23.79 12 GLU E C 1
ATOM 12749 O O . GLU E 5 12 ? 184.761 134.744 144.576 1.00 23.79 12 GLU E O 1
ATOM 12755 N N . SER E 5 13 ? 182.815 134.511 145.684 1.00 22.22 13 SER E N 1
ATOM 12756 C CA . SER E 5 13 ? 182.047 135.210 144.662 1.00 22.22 13 SER E CA 1
ATOM 12757 C C . SER E 5 13 ? 182.342 136.702 144.683 1.00 22.22 13 SER E C 1
ATOM 12758 O O . SER E 5 13 ? 182.465 137.330 143.625 1.00 22.22 13 SER E O 1
ATOM 12761 N N . GLN E 5 14 ? 182.465 137.276 145.884 1.00 19.90 14 GLN E N 1
ATOM 12762 C CA . GLN E 5 14 ? 182.696 138.710 146.038 1.00 19.90 14 GLN E CA 1
ATOM 12763 C C . GLN E 5 14 ? 184.047 139.115 145.470 1.00 19.90 14 GLN E C 1
ATOM 12764 O O . GLN E 5 14 ? 184.155 140.128 144.766 1.00 19.90 14 GLN E O 1
ATOM 12770 N N . VAL E 5 15 ? 185.079 138.318 145.751 1.00 20.12 15 VAL E N 1
ATOM 12771 C CA . VAL E 5 15 ? 186.420 138.581 145.239 1.00 20.12 15 VAL E CA 1
ATOM 12772 C C . VAL E 5 15 ? 186.439 138.442 143.722 1.00 20.12 15 VAL E C 1
ATOM 12773 O O . VAL E 5 15 ? 187.100 139.218 143.018 1.00 20.12 15 VAL E O 1
ATOM 12777 N N . SER E 5 16 ? 185.665 137.484 143.197 1.00 20.34 16 SER E N 1
ATOM 12778 C CA . SER E 5 16 ? 185.555 137.282 141.755 1.00 20.34 16 SER E CA 1
ATOM 12779 C C . SER E 5 16 ? 184.937 138.492 141.068 1.00 20.34 16 SER E C 1
ATOM 12780 O O . SER E 5 16 ? 185.458 138.972 140.053 1.00 20.34 16 SER E O 1
ATOM 12783 N N . ILE E 5 17 ? 183.840 139.015 141.630 1.00 19.32 17 ILE E N 1
ATOM 12784 C CA . ILE E 5 17 ? 183.181 140.189 141.057 1.00 19.32 17 ILE E CA 1
ATOM 12785 C C . ILE E 5 17 ? 184.080 141.420 141.134 1.00 19.32 17 ILE E C 1
ATOM 12786 O O . ILE E 5 17 ? 184.192 142.168 140.157 1.00 19.32 17 ILE E O 1
ATOM 12791 N N . LEU E 5 18 ? 184.754 141.638 142.273 1.00 20.04 18 LEU E N 1
ATOM 12792 C CA . LEU E 5 18 ? 185.637 142.801 142.402 1.00 20.04 18 LEU E CA 1
ATOM 12793 C C . LEU E 5 18 ? 186.829 142.735 141.454 1.00 20.04 18 LEU E C 1
ATOM 12794 O O . LEU E 5 18 ? 187.173 143.738 140.813 1.00 20.04 18 LEU E O 1
ATOM 12799 N N . GLN E 5 19 ? 187.468 141.570 141.347 1.00 21.08 19 GLN E N 1
ATOM 12800 C CA . GLN E 5 19 ? 188.623 141.442 140.468 1.00 21.08 19 GLN E CA 1
ATOM 12801 C C . GLN E 5 19 ? 188.217 141.500 139.004 1.00 21.08 19 GLN E C 1
ATOM 12802 O O . GLN E 5 19 ? 188.995 141.969 138.165 1.00 21.08 19 GLN E O 1
ATOM 12808 N N . SER E 5 20 ? 187.003 141.046 138.680 1.00 20.92 20 SER E N 1
ATOM 12809 C CA . SER E 5 20 ? 186.494 141.190 137.323 1.00 20.92 20 SER E CA 1
ATOM 12810 C C . SER E 5 20 ? 186.204 142.649 136.990 1.00 20.92 20 SER E C 1
ATOM 12811 O O . SER E 5 20 ? 186.506 143.107 135.883 1.00 20.92 20 SER E O 1
ATOM 12814 N N . LEU E 5 21 ? 185.623 143.396 137.938 1.00 17.82 21 LEU E N 1
ATOM 12815 C CA . LEU E 5 21 ? 185.289 144.796 137.697 1.00 17.82 21 LEU E CA 1
ATOM 12816 C C . LEU E 5 21 ? 186.520 145.682 137.622 1.00 17.82 21 LEU E C 1
ATOM 12817 O O . LEU E 5 21 ? 186.487 146.711 136.941 1.00 17.82 21 LEU E O 1
ATOM 12822 N N . PHE E 5 22 ? 187.589 145.337 138.344 1.00 19.02 22 PHE E N 1
ATOM 12823 C CA . PHE E 5 22 ? 188.810 146.139 138.275 1.00 19.02 22 PHE E CA 1
ATOM 12824 C C . PHE E 5 22 ? 189.444 146.065 136.891 1.00 19.02 22 PHE E C 1
ATOM 12825 O O . PHE E 5 22 ? 189.916 147.077 136.362 1.00 19.02 22 PHE E O 1
ATOM 12833 N N . GLY E 5 23 ? 189.451 144.879 136.288 1.00 23.25 23 GLY E N 1
ATOM 12834 C CA . GLY E 5 23 ? 189.988 144.707 134.956 1.00 23.25 23 GLY E CA 1
ATOM 12835 C C . GLY E 5 23 ? 191.501 144.834 134.923 1.00 23.25 23 GLY E C 1
ATOM 12836 O O . GLY E 5 23 ? 192.204 144.623 135.912 1.00 23.25 23 GLY E O 1
ATOM 12837 N N . GLU E 5 24 ? 191.999 145.182 133.744 1.00 27.19 24 GLU E N 1
ATOM 12838 C CA . GLU E 5 24 ? 193.404 145.500 133.595 1.00 27.19 24 GLU E CA 1
ATOM 12839 C C . GLU E 5 24 ? 193.683 146.903 134.131 1.00 27.19 24 GLU E C 1
ATOM 12840 O O . GLU E 5 24 ? 192.773 147.649 134.501 1.00 27.19 24 GLU E O 1
ATOM 12846 N N . ARG E 5 25 ? 194.970 147.251 134.198 1.00 25.81 25 ARG E N 1
ATOM 12847 C CA . ARG E 5 25 ? 195.363 148.543 134.753 1.00 25.81 25 ARG E CA 1
ATOM 12848 C C . ARG E 5 25 ? 194.940 149.699 133.860 1.00 25.81 25 ARG E C 1
ATOM 12849 O O . ARG E 5 25 ? 194.400 150.699 134.346 1.00 25.81 25 ARG E O 1
ATOM 12857 N N . HIS E 5 26 ? 195.169 149.583 132.557 1.00 25.32 26 HIS E N 1
ATOM 12858 C CA . HIS E 5 26 ? 194.838 150.659 131.636 1.00 25.32 26 HIS E CA 1
ATOM 12859 C C . HIS E 5 26 ? 193.353 150.723 131.301 1.00 25.32 26 HIS E C 1
ATOM 12860 O O . HIS E 5 26 ? 192.917 151.700 130.686 1.00 25.32 26 HIS E O 1
ATOM 12867 N N . HIS E 5 27 ? 192.573 149.717 131.683 1.00 22.96 27 HIS E N 1
ATOM 12868 C CA . HIS E 5 27 ? 191.147 149.725 131.409 1.00 22.96 27 HIS E CA 1
ATOM 12869 C C . HIS E 5 27 ? 190.422 150.676 132.356 1.00 22.96 27 HIS E C 1
ATOM 12870 O O . HIS E 5 27 ? 190.938 151.061 133.406 1.00 22.96 27 HIS E O 1
ATOM 12877 N N . PHE E 5 28 ? 189.201 151.043 131.979 1.00 19.83 28 PHE E N 1
ATOM 12878 C CA . PHE E 5 28 ? 188.378 151.948 132.770 1.00 19.83 28 PHE E CA 1
ATOM 12879 C C . PHE E 5 28 ? 187.350 151.133 133.540 1.00 19.83 28 PHE E C 1
ATOM 12880 O O . PHE E 5 28 ? 186.606 150.351 132.944 1.00 19.83 28 PHE E O 1
ATOM 12888 N N . SER E 5 29 ? 187.314 151.306 134.852 1.00 16.76 29 SER E N 1
ATOM 12889 C CA . SER E 5 29 ? 186.337 150.624 135.683 1.00 16.76 29 SER E CA 1
ATOM 12890 C C . SER E 5 29 ? 185.163 151.561 135.959 1.00 16.76 29 SER E C 1
ATOM 12891 O O . SER E 5 29 ? 185.069 152.649 135.386 1.00 16.76 29 SER E O 1
ATOM 12894 N N . PHE E 5 30 ? 184.254 151.137 136.841 1.00 17.19 30 PHE E N 1
ATOM 12895 C CA . PHE E 5 30 ? 183.108 151.948 137.231 1.00 17.19 30 PHE E CA 1
ATOM 12896 C C . PHE E 5 30 ? 183.565 153.228 137.930 1.00 17.19 30 PHE E C 1
ATOM 12897 O O . PHE E 5 30 ? 184.629 153.256 138.551 1.00 17.19 30 PHE E O 1
ATOM 12905 N N . PRO E 5 31 ? 182.809 154.319 137.796 1.00 16.28 31 PRO E N 1
ATOM 12906 C CA . PRO E 5 31 ? 183.121 155.511 138.599 1.00 16.28 31 PRO E CA 1
ATOM 12907 C C . PRO E 5 31 ? 182.914 155.316 140.092 1.00 16.28 31 PRO E C 1
ATOM 12908 O O . PRO E 5 31 ? 183.596 155.976 140.883 1.00 16.28 31 PRO E O 1
ATOM 12912 N N . SER E 5 32 ? 181.985 154.451 140.507 1.00 15.68 32 SER E N 1
ATOM 12913 C CA . SER E 5 32 ? 181.680 154.294 141.926 1.00 15.68 32 SER E CA 1
ATOM 12914 C C . SER E 5 32 ? 181.013 152.952 142.189 1.00 15.68 32 SER E C 1
ATOM 12915 O O . SER E 5 32 ? 179.994 152.630 141.570 1.00 15.68 32 SER E O 1
ATOM 12918 N N . ILE E 5 33 ? 181.583 152.185 143.119 1.00 12.42 33 ILE E N 1
ATOM 12919 C CA . ILE E 5 33 ? 180.942 151.013 143.706 1.00 12.42 33 ILE E CA 1
ATOM 12920 C C . ILE E 5 33 ? 180.581 151.353 145.144 1.00 12.42 33 ILE E C 1
ATOM 12921 O O . ILE E 5 33 ? 181.378 151.959 145.865 1.00 12.42 33 ILE E O 1
ATOM 12926 N N . PHE E 5 34 ? 179.378 150.974 145.556 1.00 11.00 34 PHE E N 1
ATOM 12927 C CA . PHE E 5 34 ? 178.904 151.164 146.921 1.00 11.00 34 PHE E CA 1
ATOM 12928 C C . PHE E 5 34 ? 178.710 149.785 147.535 1.00 11.00 34 PHE E C 1
ATOM 12929 O O . PHE E 5 34 ? 177.776 149.068 147.172 1.00 11.00 34 PHE E O 1
ATOM 12937 N N . ILE E 5 35 ? 179.584 149.421 148.462 1.00 11.05 35 ILE E N 1
ATOM 12938 C CA . ILE E 5 35 ? 179.552 148.121 149.123 1.00 11.05 35 ILE E CA 1
ATOM 12939 C C . ILE E 5 35 ? 178.833 148.253 150.457 1.00 11.05 35 ILE E C 1
ATOM 12940 O O . ILE E 5 35 ? 179.192 149.102 151.276 1.00 11.05 35 ILE E O 1
ATOM 12945 N N . TYR E 5 36 ? 177.826 147.416 150.684 1.00 12.46 36 TYR E N 1
ATOM 12946 C CA . TYR E 5 36 ? 177.095 147.450 151.937 1.00 12.46 36 TYR E CA 1
ATOM 12947 C C . TYR E 5 36 ? 176.951 146.044 152.502 1.00 12.46 36 TYR E C 1
ATOM 12948 O O . TYR E 5 36 ? 177.008 145.056 151.773 1.00 12.46 36 TYR E O 1
ATOM 12957 N N . GLY E 5 37 ? 176.775 145.978 153.816 1.00 16.79 37 GLY E N 1
ATOM 12958 C CA . GLY E 5 37 ? 176.738 144.706 154.505 1.00 16.79 37 GLY E CA 1
ATOM 12959 C C . GLY E 5 37 ? 176.489 144.923 155.979 1.00 16.79 37 GLY E C 1
ATOM 12960 O O . GLY E 5 37 ? 175.961 145.959 156.381 1.00 16.79 37 GLY E O 1
ATOM 12961 N N . HIS E 5 38 ? 176.859 143.935 156.786 1.00 20.19 38 HIS E N 1
ATOM 12962 C CA . HIS E 5 38 ? 176.645 143.980 158.223 1.00 20.19 38 HIS E CA 1
ATOM 12963 C C . HIS E 5 38 ? 177.903 144.399 158.974 1.00 20.19 38 HIS E C 1
ATOM 12964 O O . HIS E 5 38 ? 178.876 144.882 158.390 1.00 20.19 38 HIS E O 1
ATOM 12971 N N . THR E 5 39 ? 177.869 144.222 160.299 1.00 23.34 39 THR E N 1
ATOM 12972 C CA . THR E 5 39 ? 178.869 144.819 161.179 1.00 23.34 39 THR E CA 1
ATOM 12973 C C . THR E 5 39 ? 180.220 144.122 161.100 1.00 23.34 39 THR E C 1
ATOM 12974 O O . THR E 5 39 ? 181.232 144.719 161.473 1.00 23.34 39 THR E O 1
ATOM 12978 N N . ALA E 5 40 ? 180.266 142.868 160.652 1.00 21.89 40 ALA E N 1
ATOM 12979 C CA . ALA E 5 40 ? 181.543 142.199 160.397 1.00 21.89 40 ALA E CA 1
ATOM 12980 C C . ALA E 5 40 ? 181.296 141.179 159.289 1.00 21.89 40 ALA E C 1
ATOM 12981 O O . ALA E 5 40 ? 180.903 140.042 159.551 1.00 21.89 40 ALA E O 1
ATOM 12983 N N . SER E 5 41 ? 181.539 141.600 158.054 1.00 21.24 41 SER E N 1
ATOM 12984 C CA . SER E 5 41 ? 181.334 140.727 156.912 1.00 21.24 41 SER E CA 1
ATOM 12985 C C . SER E 5 41 ? 182.487 140.844 155.936 1.00 21.24 41 SER E C 1
ATOM 12986 O O . SER E 5 41 ? 182.331 140.553 154.746 1.00 21.24 41 SER E O 1
ATOM 12989 N N . GLY E 5 42 ? 183.653 141.232 156.428 1.00 22.17 42 GLY E N 1
ATOM 12990 C CA . GLY E 5 42 ? 184.808 141.421 155.584 1.00 22.17 42 GLY E CA 1
ATOM 12991 C C . GLY E 5 42 ? 184.658 142.562 154.605 1.00 22.17 42 GLY E C 1
ATOM 12992 O O . GLY E 5 42 ? 184.977 142.408 153.428 1.00 22.17 42 GLY E O 1
ATOM 12993 N N . LYS E 5 43 ? 184.159 143.709 155.051 1.00 20.20 43 LYS E N 1
ATOM 12994 C CA . LYS E 5 43 ? 184.123 144.855 154.153 1.00 20.20 43 LYS E CA 1
ATOM 12995 C C . LYS E 5 43 ? 185.502 145.484 154.040 1.00 20.20 43 LYS E C 1
ATOM 12996 O O . LYS E 5 43 ? 186.038 145.639 152.940 1.00 20.20 43 LYS E O 1
ATOM 13002 N N . THR E 5 44 ? 186.086 145.856 155.179 1.00 23.36 44 THR E N 1
ATOM 13003 C CA . THR E 5 44 ? 187.428 146.426 155.196 1.00 23.36 44 THR E CA 1
ATOM 13004 C C . THR E 5 44 ? 188.482 145.382 154.861 1.00 23.36 44 THR E C 1
ATOM 13005 O O . THR E 5 44 ? 189.432 145.666 154.123 1.00 23.36 44 THR E O 1
ATOM 13009 N N . TYR E 5 45 ? 188.323 144.169 155.391 1.00 25.85 45 TYR E N 1
ATOM 13010 C CA . TYR E 5 45 ? 189.390 143.177 155.345 1.00 25.85 45 TYR E CA 1
ATOM 13011 C C . TYR E 5 45 ? 189.603 142.652 153.931 1.00 25.85 45 TYR E C 1
ATOM 13012 O O . TYR E 5 45 ? 190.735 142.634 153.433 1.00 25.85 45 TYR E O 1
ATOM 13021 N N . VAL E 5 46 ? 188.517 142.256 153.261 1.00 21.07 46 VAL E N 1
ATOM 13022 C CA . VAL E 5 46 ? 188.606 141.695 151.915 1.00 21.07 46 VAL E CA 1
ATOM 13023 C C . VAL E 5 46 ? 189.082 142.743 150.921 1.00 21.07 46 VAL E C 1
ATOM 13024 O O . VAL E 5 46 ? 189.965 142.474 150.098 1.00 21.07 46 VAL E O 1
ATOM 13028 N N . THR E 5 47 ? 188.539 143.959 151.015 1.00 20.52 47 THR E N 1
ATOM 13029 C CA . THR E 5 47 ? 188.935 145.046 150.125 1.00 20.52 47 THR E CA 1
ATOM 13030 C C . THR E 5 47 ? 190.394 145.432 150.329 1.00 20.52 47 THR E C 1
ATOM 13031 O O . THR E 5 47 ? 191.140 145.600 149.358 1.00 20.52 47 THR E O 1
ATOM 13035 N N . GLN E 5 48 ? 190.833 145.522 151.585 1.00 23.73 48 GLN E N 1
ATOM 13036 C CA . GLN E 5 48 ? 192.192 145.969 151.862 1.00 23.73 48 GLN E CA 1
ATOM 13037 C C . GLN E 5 48 ? 193.216 144.908 151.468 1.00 23.73 48 GLN E C 1
ATOM 13038 O O . GLN E 5 48 ? 194.252 145.234 150.871 1.00 23.73 48 GLN E O 1
ATOM 13044 N N . THR E 5 49 ? 192.918 143.629 151.733 1.00 21.88 49 THR E N 1
ATOM 13045 C CA . THR E 5 49 ? 193.810 142.554 151.299 1.00 21.88 49 THR E CA 1
ATOM 13046 C C . THR E 5 49 ? 193.836 142.413 149.782 1.00 21.88 49 THR E C 1
ATOM 13047 O O . THR E 5 49 ? 194.891 142.134 149.205 1.00 21.88 49 THR E O 1
ATOM 13051 N N . LEU E 5 50 ? 192.691 142.602 149.119 1.00 21.54 50 LEU E N 1
ATOM 13052 C CA . LEU E 5 50 ? 192.637 142.463 147.669 1.00 21.54 50 LEU E CA 1
ATOM 13053 C C . LEU E 5 50 ? 193.371 143.599 146.970 1.00 21.54 50 LEU E C 1
ATOM 13054 O O . LEU E 5 50 ? 194.024 143.379 145.946 1.00 21.54 50 LEU E O 1
ATOM 13059 N N . LEU E 5 51 ? 193.273 144.823 147.494 1.00 22.14 51 LEU E N 1
ATOM 13060 C CA . LEU E 5 51 ? 194.068 145.911 146.932 1.00 22.14 51 LEU E CA 1
ATOM 13061 C C . LEU E 5 51 ? 195.546 145.794 147.285 1.00 22.14 51 LEU E C 1
ATOM 13062 O O . LEU E 5 51 ? 196.391 146.286 146.530 1.00 22.14 51 LEU E O 1
ATOM 13067 N N . LYS E 5 52 ? 195.892 145.164 148.416 1.00 24.62 52 LYS E N 1
ATOM 13068 C CA . LYS E 5 52 ? 197.310 144.955 148.709 1.00 24.62 52 LYS E CA 1
ATOM 13069 C C . LYS E 5 52 ? 197.927 143.846 147.864 1.00 24.62 52 LYS E C 1
ATOM 13070 O O . LYS E 5 52 ? 199.111 143.924 147.523 1.00 24.62 52 LYS E O 1
ATOM 13076 N N . THR E 5 53 ? 197.153 142.809 147.540 1.00 24.85 53 THR E N 1
ATOM 13077 C CA . THR E 5 53 ? 197.682 141.675 146.790 1.00 24.85 53 THR E CA 1
ATOM 13078 C C . THR E 5 53 ? 197.979 142.046 145.341 1.00 24.85 53 THR E C 1
ATOM 13079 O O . THR E 5 53 ? 199.065 141.750 144.828 1.00 24.85 53 THR E O 1
ATOM 13083 N N . LEU E 5 54 ? 197.055 142.737 144.680 1.00 22.19 54 LEU E N 1
ATOM 13084 C CA . LEU E 5 54 ? 197.197 143.041 143.263 1.00 22.19 54 LEU E CA 1
ATOM 13085 C C . LEU E 5 54 ? 198.142 144.202 142.982 1.00 22.19 54 LEU E C 1
ATOM 13086 O O . LEU E 5 54 ? 198.390 144.484 141.805 1.00 22.19 54 LEU E O 1
ATOM 13091 N N . GLU E 5 55 ? 198.651 144.868 144.029 1.00 23.77 55 GLU E N 1
ATOM 13092 C CA . GLU E 5 55 ? 199.632 145.960 143.943 1.00 23.77 55 GLU E CA 1
ATOM 13093 C C . GLU E 5 55 ? 199.104 147.132 143.117 1.00 23.77 55 GLU E C 1
ATOM 13094 O O . GLU E 5 55 ? 199.763 147.630 142.202 1.00 23.77 55 GLU E O 1
ATOM 13100 N N . LEU E 5 56 ? 197.906 147.574 143.462 1.00 21.12 56 LEU E N 1
ATOM 13101 C CA . LEU E 5 56 ? 197.178 148.662 142.830 1.00 21.12 56 LEU E CA 1
ATOM 13102 C C . LEU E 5 56 ? 197.352 149.928 143.649 1.00 21.12 56 LEU E C 1
ATOM 13103 O O . LEU E 5 56 ? 197.267 149.862 144.884 1.00 21.12 56 LEU E O 1
ATOM 13108 N N . PRO E 5 57 ? 197.623 151.080 143.033 1.00 18.30 57 PRO E N 1
ATOM 13109 C CA . PRO E 5 57 ? 197.755 152.326 143.804 1.00 18.30 57 PRO E CA 1
ATOM 13110 C C . PRO E 5 57 ? 196.413 152.755 144.375 1.00 18.30 57 PRO E C 1
ATOM 13111 O O . PRO E 5 57 ? 195.479 153.071 143.637 1.00 18.30 57 PRO E O 1
ATOM 13115 N N . HIS E 5 58 ? 196.320 152.758 145.701 1.00 18.29 58 HIS E N 1
ATOM 13116 C CA . HIS E 5 58 ? 195.052 152.981 146.371 1.00 18.29 58 HIS E CA 1
ATOM 13117 C C . HIS E 5 58 ? 195.299 153.743 147.661 1.00 18.29 58 HIS E C 1
ATOM 13118 O O . HIS E 5 58 ? 196.385 153.679 148.239 1.00 18.29 58 HIS E O 1
ATOM 13125 N N . VAL E 5 59 ? 194.281 154.476 148.095 1.00 19.13 59 VAL E N 1
ATOM 13126 C CA . VAL E 5 59 ? 194.339 155.298 149.295 1.00 19.13 59 VAL E CA 1
ATOM 13127 C C . VAL E 5 59 ? 193.115 154.978 150.135 1.00 19.13 59 VAL E C 1
ATOM 13128 O O . VAL E 5 59 ? 191.983 155.098 149.655 1.00 19.13 59 VAL E O 1
ATOM 13132 N N . PHE E 5 60 ? 193.336 154.572 151.379 1.00 20.22 60 PHE E N 1
ATOM 13133 C CA . PHE E 5 60 ? 192.276 154.112 152.264 1.00 20.22 60 PHE E CA 1
ATOM 13134 C C . PHE E 5 60 ? 192.062 155.170 153.340 1.00 20.22 60 PHE E C 1
ATOM 13135 O O . PHE E 5 60 ? 192.977 155.457 154.115 1.00 20.22 60 PHE E O 1
ATOM 13143 N N . VAL E 5 61 ? 190.861 155.745 153.391 1.00 19.03 61 VAL E N 1
ATOM 13144 C CA . VAL E 5 61 ? 190.579 156.920 154.207 1.00 19.03 61 VAL E CA 1
ATOM 13145 C C . VAL E 5 61 ? 189.330 156.653 155.034 1.00 19.03 61 VAL E C 1
ATOM 13146 O O . VAL E 5 61 ? 188.310 156.211 154.497 1.00 19.03 61 VAL E O 1
ATOM 13150 N N . ASN E 5 62 ? 189.407 156.919 156.336 1.00 21.30 62 ASN E N 1
ATOM 13151 C CA . ASN E 5 62 ? 188.273 156.783 157.237 1.00 21.30 62 ASN E CA 1
ATOM 13152 C C . ASN E 5 62 ? 187.586 158.137 157.366 1.00 21.30 62 ASN E C 1
ATOM 13153 O O . ASN E 5 62 ? 188.249 159.172 157.457 1.00 21.30 62 ASN E O 1
ATOM 13158 N N . CYS E 5 63 ? 186.253 158.126 157.360 1.00 25.22 63 CYS E N 1
ATOM 13159 C CA . CYS E 5 63 ? 185.479 159.360 157.417 1.00 25.22 63 CYS E CA 1
ATOM 13160 C C . CYS E 5 63 ? 185.135 159.807 158.829 1.00 25.22 63 CYS E C 1
ATOM 13161 O O . CYS E 5 63 ? 184.761 160.970 159.015 1.00 25.22 63 CYS E O 1
ATOM 13164 N N . VAL E 5 64 ? 185.222 158.918 159.820 1.00 22.56 64 VAL E N 1
ATOM 13165 C CA . VAL E 5 64 ? 185.039 159.331 161.208 1.00 22.56 64 VAL E CA 1
ATOM 13166 C C . VAL E 5 64 ? 186.213 160.186 161.665 1.00 22.56 64 VAL E C 1
ATOM 13167 O O . VAL E 5 64 ? 186.037 161.189 162.366 1.00 22.56 64 VAL E O 1
ATOM 13171 N N . GLU E 5 65 ? 187.425 159.801 161.269 1.00 29.54 65 GLU E N 1
ATOM 13172 C CA . GLU E 5 65 ? 188.627 160.524 161.665 1.00 29.54 65 GLU E CA 1
ATOM 13173 C C . GLU E 5 65 ? 188.701 161.898 161.011 1.00 29.54 65 GLU E C 1
ATOM 13174 O O . GLU E 5 65 ? 189.193 162.854 161.621 1.00 29.54 65 GLU E O 1
ATOM 13180 N N . CYS E 5 66 ? 188.238 162.016 159.770 1.00 29.02 66 CYS E N 1
ATOM 13181 C CA . CYS E 5 66 ? 188.198 163.303 159.074 1.00 29.02 66 CYS E CA 1
ATOM 13182 C C . CYS E 5 66 ? 186.812 163.903 159.271 1.00 29.02 66 CYS E C 1
ATOM 13183 O O . CYS E 5 66 ? 185.882 163.643 158.509 1.00 29.02 66 CYS E O 1
ATOM 13186 N N . PHE E 5 67 ? 186.676 164.717 160.313 1.00 29.85 67 PHE E N 1
ATOM 13187 C CA . PHE E 5 67 ? 185.404 165.327 160.674 1.00 29.85 67 PHE E CA 1
ATOM 13188 C C . PHE E 5 67 ? 185.155 166.668 159.995 1.00 29.85 67 PHE E C 1
ATOM 13189 O O . PHE E 5 67 ? 184.076 167.240 160.181 1.00 29.85 67 PHE E O 1
ATOM 13197 N N . THR E 5 68 ? 186.105 167.185 159.219 1.00 32.47 68 THR E N 1
ATOM 13198 C CA . THR E 5 68 ? 185.881 168.351 158.375 1.00 32.47 68 THR E CA 1
ATOM 13199 C C . THR E 5 68 ? 186.220 168.014 156.929 1.00 32.47 68 THR E C 1
ATOM 13200 O O . THR E 5 68 ? 186.738 166.941 156.617 1.00 32.47 68 THR E O 1
ATOM 13204 N N . LEU E 5 69 ? 185.911 168.956 156.038 1.00 30.94 69 LEU E N 1
ATOM 13205 C CA . LEU E 5 69 ? 186.186 168.783 154.615 1.00 30.94 69 LEU E CA 1
ATOM 13206 C C . LEU E 5 69 ? 187.667 168.936 154.294 1.00 30.94 69 LEU E C 1
ATOM 13207 O O . LEU E 5 69 ? 188.215 168.155 153.501 1.00 30.94 69 LEU E O 1
ATOM 13212 N N . ARG E 5 70 ? 188.319 169.929 154.909 1.00 32.81 70 ARG E N 1
ATOM 13213 C CA . ARG E 5 70 ? 189.731 170.200 154.653 1.00 32.81 70 ARG E CA 1
ATOM 13214 C C . ARG E 5 70 ? 190.610 169.026 155.060 1.00 32.81 70 ARG E C 1
ATOM 13215 O O . ARG E 5 70 ? 191.562 168.681 154.350 1.00 32.81 70 ARG E O 1
ATOM 13223 N N . LEU E 5 71 ? 190.277 168.382 156.184 1.00 33.33 71 LEU E N 1
ATOM 13224 C CA . LEU E 5 71 ? 191.032 167.224 156.651 1.00 33.33 71 LEU E CA 1
ATOM 13225 C C . LEU E 5 71 ? 190.933 166.059 155.677 1.00 33.33 71 LEU E C 1
ATOM 13226 O O . LEU E 5 71 ? 191.942 165.416 155.370 1.00 33.33 71 LEU E O 1
ATOM 13231 N N . LEU E 5 72 ? 189.727 165.803 155.158 1.00 27.10 72 LEU E N 1
ATOM 13232 C CA . LEU E 5 72 ? 189.504 164.705 154.220 1.00 27.10 72 LEU E CA 1
ATOM 13233 C C . LEU E 5 72 ? 190.267 164.921 152.917 1.00 27.10 72 LEU E C 1
ATOM 13234 O O . LEU E 5 72 ? 190.989 164.026 152.444 1.00 27.10 72 LEU E O 1
ATOM 13239 N N . LEU E 5 73 ? 190.143 166.122 152.340 1.00 25.80 73 LEU E N 1
ATOM 13240 C CA . LEU E 5 73 ? 190.797 166.399 151.064 1.00 25.80 73 LEU E CA 1
ATOM 13241 C C . LEU E 5 73 ? 192.317 166.428 151.195 1.00 25.80 73 LEU E C 1
ATOM 13242 O O . LEU E 5 73 ? 193.028 165.905 150.322 1.00 25.80 73 LEU E O 1
ATOM 13247 N N . GLU E 5 74 ? 192.839 166.995 152.289 1.00 30.82 74 GLU E N 1
ATOM 13248 C CA . GLU E 5 74 ? 194.284 167.000 152.482 1.00 30.82 74 GLU E CA 1
ATOM 13249 C C . GLU E 5 74 ? 194.824 165.614 152.795 1.00 30.82 74 GLU E C 1
ATOM 13250 O O . GLU E 5 74 ? 195.954 165.304 152.408 1.00 30.82 74 GLU E O 1
ATOM 13256 N N . GLN E 5 75 ? 194.037 164.764 153.467 1.00 27.36 75 GLN E N 1
ATOM 13257 C CA . GLN E 5 75 ? 194.459 163.388 153.701 1.00 27.36 75 GLN E CA 1
ATOM 13258 C C . GLN E 5 75 ? 194.597 162.619 152.396 1.00 27.36 75 GLN E C 1
ATOM 13259 O O . GLN E 5 75 ? 195.595 161.912 152.189 1.00 27.36 75 GLN E O 1
ATOM 13265 N N . ILE E 5 76 ? 193.618 162.774 151.494 1.00 22.58 76 ILE E N 1
ATOM 13266 C CA . ILE E 5 76 ? 193.686 162.112 150.191 1.00 22.58 76 ILE E CA 1
ATOM 13267 C C . ILE E 5 76 ? 194.879 162.615 149.381 1.00 22.58 76 ILE E C 1
ATOM 13268 O O . ILE E 5 76 ? 195.635 161.815 148.808 1.00 22.58 76 ILE E O 1
ATOM 13273 N N . LEU E 5 77 ? 195.096 163.938 149.361 1.00 25.59 77 LEU E N 1
ATOM 13274 C CA . LEU E 5 77 ? 196.200 164.500 148.582 1.00 25.59 77 LEU E CA 1
ATOM 13275 C C . LEU E 5 77 ? 197.566 164.083 149.124 1.00 25.59 77 LEU E C 1
ATOM 13276 O O . LEU E 5 77 ? 198.463 163.738 148.345 1.00 25.59 77 LEU E O 1
ATOM 13281 N N . ASN E 5 78 ? 197.741 164.089 150.450 1.00 27.09 78 ASN E N 1
ATOM 13282 C CA . ASN E 5 78 ? 199.024 163.700 151.028 1.00 27.09 78 ASN E CA 1
ATOM 13283 C C . ASN E 5 78 ? 199.308 162.214 150.850 1.00 27.09 78 ASN E C 1
ATOM 13284 O O . ASN E 5 78 ? 200.453 161.836 150.578 1.00 27.09 78 ASN E O 1
ATOM 13289 N N . LYS E 5 79 ? 198.291 161.353 150.992 1.00 25.13 79 LYS E N 1
ATOM 13290 C CA . LYS E 5 79 ? 198.527 159.925 150.789 1.00 25.13 79 LYS E CA 1
ATOM 13291 C C . LYS E 5 79 ? 198.846 159.606 149.330 1.00 25.13 79 LYS E C 1
ATOM 13292 O O . LYS E 5 79 ? 199.713 158.765 149.048 1.00 25.13 79 LYS E O 1
ATOM 13298 N N . LEU E 5 80 ? 198.188 160.289 148.388 1.00 24.56 80 LEU E N 1
ATOM 13299 C CA . LEU E 5 80 ? 198.523 160.105 146.978 1.00 24.56 80 LEU E CA 1
ATOM 13300 C C . LEU E 5 80 ? 199.913 160.635 146.650 1.00 24.56 80 LEU E C 1
ATOM 13301 O O . LEU E 5 80 ? 200.623 160.054 145.819 1.00 24.56 80 LEU E O 1
ATOM 13306 N N . ASN E 5 81 ? 200.322 161.731 147.291 1.00 31.24 81 ASN E N 1
ATOM 13307 C CA . ASN E 5 81 ? 201.665 162.244 147.053 1.00 31.24 81 ASN E CA 1
ATOM 13308 C C . ASN E 5 81 ? 202.726 161.343 147.671 1.00 31.24 81 ASN E C 1
ATOM 13309 O O . ASN E 5 81 ? 203.862 161.305 147.185 1.00 31.24 81 ASN E O 1
ATOM 13314 N N . HIS E 5 82 ? 202.384 160.627 148.745 1.00 32.08 82 HIS E N 1
ATOM 13315 C CA . HIS E 5 82 ? 203.300 159.622 149.276 1.00 32.08 82 HIS E CA 1
ATOM 13316 C C . HIS E 5 82 ? 203.398 158.415 148.352 1.00 32.08 82 HIS E C 1
ATOM 13317 O O . HIS E 5 82 ? 204.474 157.822 148.219 1.00 32.08 82 HIS E O 1
ATOM 13324 N N . LEU E 5 83 ? 202.280 158.016 147.733 1.00 29.44 83 LEU E N 1
ATOM 13325 C CA . LEU E 5 83 ? 202.324 156.915 146.769 1.00 29.44 83 LEU E CA 1
ATOM 13326 C C . LEU E 5 83 ? 203.147 157.267 145.537 1.00 29.44 83 LEU E C 1
ATOM 13327 O O . LEU E 5 83 ? 203.872 156.415 145.010 1.00 29.44 83 LEU E O 1
ATOM 13332 N N . SER E 5 84 ? 203.020 158.504 145.041 1.00 34.21 84 SER E N 1
ATOM 13333 C CA . SER E 5 84 ? 203.715 158.887 143.812 1.00 34.21 84 SER E CA 1
ATOM 13334 C C . SER E 5 84 ? 205.226 158.934 144.009 1.00 34.21 84 SER E C 1
ATOM 13335 O O . SER E 5 84 ? 205.984 158.520 143.124 1.00 34.21 84 SER E O 1
ATOM 13338 N N . SER E 5 85 ? 205.680 159.431 145.154 1.00 35.94 85 SER E N 1
ATOM 13339 C CA . SER E 5 85 ? 207.107 159.522 145.442 1.00 35.94 85 SER E CA 1
ATOM 13340 C C . SER E 5 85 ? 207.634 158.226 146.052 1.00 35.94 85 SER E C 1
ATOM 13341 O O . SER E 5 85 ? 207.410 157.138 145.520 1.00 35.94 85 SER E O 1
ATOM 13344 N N . THR E 5 92 ? 205.710 168.069 149.539 1.00 61.32 92 THR E N 1
ATOM 13345 C CA . THR E 5 92 ? 205.904 168.004 150.982 1.00 61.32 92 THR E CA 1
ATOM 13346 C C . THR E 5 92 ? 204.565 168.122 151.708 1.00 61.32 92 THR E C 1
ATOM 13347 O O . THR E 5 92 ? 204.117 167.175 152.351 1.00 61.32 92 THR E O 1
ATOM 13351 N N . GLU E 5 93 ? 203.930 169.289 151.602 1.00 51.47 93 GLU E N 1
ATOM 13352 C CA . GLU E 5 93 ? 202.626 169.529 152.213 1.00 51.47 93 GLU E CA 1
ATOM 13353 C C . GLU E 5 93 ? 201.772 170.335 151.251 1.00 51.47 93 GLU E C 1
ATOM 13354 O O . GLU E 5 93 ? 202.142 171.449 150.872 1.00 51.47 93 GLU E O 1
ATOM 13360 N N . ILE E 5 94 ? 200.631 169.773 150.868 1.00 40.38 94 ILE E N 1
ATOM 13361 C CA . ILE E 5 94 ? 199.679 170.422 149.979 1.00 40.38 94 ILE E CA 1
ATOM 13362 C C . ILE E 5 94 ? 198.440 170.770 150.789 1.00 40.38 94 ILE E C 1
ATOM 13363 O O . ILE E 5 94 ? 197.870 169.906 151.466 1.00 40.38 94 ILE E O 1
ATOM 13368 N N . THR E 5 95 ? 198.028 172.032 150.727 1.00 38.11 95 THR E N 1
ATOM 13369 C CA . THR E 5 95 ? 196.867 172.519 151.458 1.00 38.11 95 THR E CA 1
ATOM 13370 C C . THR E 5 95 ? 195.786 172.930 150.472 1.00 38.11 95 THR E C 1
ATOM 13371 O O . THR E 5 95 ? 196.047 173.714 149.553 1.00 38.11 95 THR E O 1
ATOM 13375 N N . CYS E 5 96 ? 194.581 172.400 150.658 1.00 34.78 96 CYS E N 1
ATOM 13376 C CA . CYS E 5 96 ? 193.438 172.806 149.854 1.00 34.78 96 CYS E CA 1
ATOM 13377 C C . CYS E 5 96 ? 192.234 172.998 150.760 1.00 34.78 96 CYS E C 1
ATOM 13378 O O . CYS E 5 96 ? 191.993 172.194 151.664 1.00 34.78 96 CYS E O 1
ATOM 13381 N N . GLU E 5 97 ? 191.503 174.087 150.539 1.00 32.85 97 GLU E N 1
ATOM 13382 C CA . GLU E 5 97 ? 190.363 174.431 151.374 1.00 32.85 97 GLU E CA 1
ATOM 13383 C C . GLU E 5 97 ? 189.027 174.044 150.760 1.00 32.85 97 GLU E C 1
ATOM 13384 O O . GLU E 5 97 ? 188.094 173.714 151.500 1.00 32.85 97 GLU E O 1
ATOM 13390 N N . THR E 5 98 ? 188.910 174.074 149.437 1.00 27.82 98 THR E N 1
ATOM 13391 C CA . THR E 5 98 ? 187.663 173.798 148.745 1.00 27.82 98 THR E CA 1
ATOM 13392 C C . THR E 5 98 ? 187.792 172.561 147.865 1.00 27.82 98 THR E C 1
ATOM 13393 O O . THR E 5 98 ? 188.894 172.091 147.572 1.00 27.82 98 THR E O 1
ATOM 13397 N N . PHE E 5 99 ? 186.635 172.036 147.449 1.00 21.86 99 PHE E N 1
ATOM 13398 C CA . PHE E 5 99 ? 186.597 170.878 146.562 1.00 21.86 99 PHE E CA 1
ATOM 13399 C C . PHE E 5 99 ? 187.135 171.212 145.175 1.00 21.86 99 PHE E C 1
ATOM 13400 O O . PHE E 5 99 ? 187.656 170.332 144.479 1.00 21.86 99 PHE E O 1
ATOM 13408 N N . ASN E 5 100 ? 186.994 172.470 144.764 1.00 23.31 100 ASN E N 1
ATOM 13409 C CA . ASN E 5 100 ? 187.500 172.938 143.479 1.00 23.31 100 ASN E CA 1
ATOM 13410 C C . ASN E 5 100 ? 189.020 172.824 143.397 1.00 23.31 100 ASN E C 1
ATOM 13411 O O . ASN E 5 100 ? 189.574 172.291 142.419 1.00 23.31 100 ASN E O 1
ATOM 13416 N N . ASP E 5 101 ? 189.712 173.293 144.439 1.00 25.46 101 ASP E N 1
ATOM 13417 C CA . ASP E 5 101 ? 191.159 173.147 144.495 1.00 25.46 101 ASP E CA 1
ATOM 13418 C C . ASP E 5 101 ? 191.567 171.696 144.662 1.00 25.46 101 ASP E C 1
ATOM 13419 O O . ASP E 5 101 ? 192.651 171.313 144.220 1.00 25.46 101 ASP E O 1
ATOM 13424 N N . PHE E 5 102 ? 190.718 170.879 145.292 1.00 23.17 102 PHE E N 1
ATOM 13425 C CA . PHE E 5 102 ? 190.991 169.448 145.380 1.00 23.17 102 PHE E CA 1
ATOM 13426 C C . PHE E 5 102 ? 190.981 168.798 144.007 1.00 23.17 102 PHE E C 1
ATOM 13427 O O . PHE E 5 102 ? 191.843 167.969 143.711 1.00 23.17 102 PHE E O 1
ATOM 13435 N N . VAL E 5 103 ? 190.024 169.172 143.154 1.00 21.72 103 VAL E N 1
ATOM 13436 C CA . VAL E 5 103 ? 189.975 168.637 141.793 1.00 21.72 103 VAL E CA 1
ATOM 13437 C C . VAL E 5 103 ? 191.190 169.086 140.988 1.00 21.72 103 VAL E C 1
ATOM 13438 O O . VAL E 5 103 ? 191.833 168.273 140.304 1.00 21.72 103 VAL E O 1
ATOM 13442 N N . ARG E 5 104 ? 191.551 170.371 141.096 1.00 24.97 104 ARG E N 1
ATOM 13443 C CA . ARG E 5 104 ? 192.705 170.894 140.361 1.00 24.97 104 ARG E CA 1
ATOM 13444 C C . ARG E 5 104 ? 194.016 170.252 140.818 1.00 24.97 104 ARG E C 1
ATOM 13445 O O . ARG E 5 104 ? 194.830 169.814 139.994 1.00 24.97 104 ARG E O 1
ATOM 13453 N N . LEU E 5 105 ? 194.218 170.140 142.132 1.00 25.04 105 LEU E N 1
ATOM 13454 C CA . LEU E 5 105 ? 195.438 169.538 142.658 1.00 25.04 105 LEU E CA 1
ATOM 13455 C C . LEU E 5 105 ? 195.466 168.033 142.447 1.00 25.04 105 LEU E C 1
ATOM 13456 O O . LEU E 5 105 ? 196.547 167.446 142.341 1.00 25.04 105 LEU E O 1
ATOM 13461 N N . PHE E 5 106 ? 194.297 167.392 142.394 1.00 21.48 106 PHE E N 1
ATOM 13462 C CA . PHE E 5 106 ? 194.236 165.964 142.131 1.00 21.48 106 PHE E CA 1
ATOM 13463 C C . PHE E 5 106 ? 194.628 165.672 140.694 1.00 21.48 106 PHE E C 1
ATOM 13464 O O . PHE E 5 106 ? 195.290 164.666 140.420 1.00 21.48 106 PHE E O 1
ATOM 13472 N N . LYS E 5 107 ? 194.202 166.522 139.758 1.00 24.90 107 LYS E N 1
ATOM 13473 C CA . LYS E 5 107 ? 194.717 166.409 138.399 1.00 24.90 107 LYS E CA 1
ATOM 13474 C C . LYS E 5 107 ? 196.197 166.751 138.328 1.00 24.90 107 LYS E C 1
ATOM 13475 O O . LYS E 5 107 ? 196.898 166.264 137.437 1.00 24.90 107 LYS E O 1
ATOM 13481 N N . GLN E 5 108 ? 196.678 167.611 139.229 1.00 28.71 108 GLN E N 1
ATOM 13482 C CA . GLN E 5 108 ? 198.103 167.938 139.252 1.00 28.71 108 GLN E CA 1
ATOM 13483 C C . GLN E 5 108 ? 198.963 166.768 139.727 1.00 28.71 108 GLN E C 1
ATOM 13484 O O . GLN E 5 108 ? 200.059 166.550 139.201 1.00 28.71 108 GLN E O 1
ATOM 13490 N N . VAL E 5 109 ? 198.507 166.020 140.733 1.00 27.32 109 VAL E N 1
ATOM 13491 C CA . VAL E 5 109 ? 199.381 165.005 141.319 1.00 27.32 109 VAL E CA 1
ATOM 13492 C C . VAL E 5 109 ? 199.334 163.699 140.521 1.00 27.32 109 VAL E C 1
ATOM 13493 O O . VAL E 5 109 ? 200.324 162.960 140.478 1.00 27.32 109 VAL E O 1
ATOM 13497 N N . THR E 5 110 ? 198.227 163.419 139.830 1.00 29.48 110 THR E N 1
ATOM 13498 C CA . THR E 5 110 ? 198.032 162.133 139.171 1.00 29.48 110 THR E CA 1
ATOM 13499 C C . THR E 5 110 ? 198.870 162.004 137.899 1.00 29.48 110 THR E C 1
ATOM 13500 O O . THR E 5 110 ? 199.223 160.887 137.502 1.00 29.48 110 THR E O 1
ATOM 13504 N N . THR E 5 111 ? 199.315 163.117 137.321 1.00 33.57 111 THR E N 1
ATOM 13505 C CA . THR E 5 111 ? 200.023 163.092 136.046 1.00 33.57 111 THR E CA 1
ATOM 13506 C C . THR E 5 111 ? 201.474 162.628 136.149 1.00 33.57 111 THR E C 1
ATOM 13507 O O . THR E 5 111 ? 202.188 162.679 135.140 1.00 33.57 111 THR E O 1
ATOM 13511 N N . ALA E 5 112 ? 201.928 162.179 137.319 1.00 35.84 112 ALA E N 1
ATOM 13512 C CA . ALA E 5 112 ? 203.269 161.631 137.460 1.00 35.84 112 ALA E CA 1
ATOM 13513 C C . ALA E 5 112 ? 203.391 160.318 136.693 1.00 35.84 112 ALA E C 1
ATOM 13514 O O . ALA E 5 112 ? 202.396 159.655 136.389 1.00 35.84 112 ALA E O 1
ATOM 13516 N N . GLU E 5 113 ? 204.643 159.946 136.396 1.00 40.61 113 GLU E N 1
ATOM 13517 C CA . GLU E 5 113 ? 204.935 158.837 135.484 1.00 40.61 113 GLU E CA 1
ATOM 13518 C C . GLU E 5 113 ? 204.443 157.497 136.021 1.00 40.61 113 GLU E C 1
ATOM 13519 O O . GLU E 5 113 ? 204.075 156.611 135.242 1.00 40.61 113 GLU E O 1
ATOM 13525 N N . ASN E 5 114 ? 204.402 157.342 137.343 1.00 36.05 114 ASN E N 1
ATOM 13526 C CA . ASN E 5 114 ? 203.882 156.118 137.937 1.00 36.05 114 ASN E CA 1
ATOM 13527 C C . ASN E 5 114 ? 202.364 156.036 137.784 1.00 36.05 114 ASN E C 1
ATOM 13528 O O . ASN E 5 114 ? 201.813 154.939 137.645 1.00 36.05 114 ASN E O 1
ATOM 13533 N N . LEU E 5 115 ? 201.677 157.179 137.745 1.00 33.42 115 LEU E N 1
ATOM 13534 C CA . LEU E 5 115 ? 200.227 157.207 137.900 1.00 33.42 115 LEU E CA 1
ATOM 13535 C C . LEU E 5 115 ? 199.478 157.714 136.673 1.00 33.42 115 LEU E C 1
ATOM 13536 O O . LEU E 5 115 ? 198.299 158.063 136.792 1.00 33.42 115 LEU E O 1
ATOM 13541 N N . LYS E 5 116 ? 200.116 157.770 135.503 1.00 36.07 116 LYS E N 1
ATOM 13542 C CA . LYS E 5 116 ? 199.432 158.299 134.325 1.00 36.07 116 LYS E CA 1
ATOM 13543 C C . LYS E 5 116 ? 198.391 157.331 133.783 1.00 36.07 116 LYS E C 1
ATOM 13544 O O . LYS E 5 116 ? 197.284 157.745 133.422 1.00 36.07 116 LYS E O 1
ATOM 13550 N N . ASP E 5 117 ? 198.718 156.043 133.712 1.00 34.26 117 ASP E N 1
ATOM 13551 C CA . ASP E 5 117 ? 197.947 155.103 132.908 1.00 34.26 117 ASP E CA 1
ATOM 13552 C C . ASP E 5 117 ? 197.404 153.937 133.725 1.00 34.26 117 ASP E C 1
ATOM 13553 O O . ASP E 5 117 ? 197.253 152.832 133.206 1.00 34.26 117 ASP E O 1
ATOM 13558 N N . GLN E 5 118 ? 197.114 154.157 135.003 1.00 26.65 118 GLN E N 1
ATOM 13559 C CA . GLN E 5 118 ? 196.503 153.142 135.848 1.00 26.65 118 GLN E CA 1
ATOM 13560 C C . GLN E 5 118 ? 195.282 153.730 136.536 1.00 26.65 118 GLN E C 1
ATOM 13561 O O . GLN E 5 118 ? 195.073 154.944 136.555 1.00 26.65 118 GLN E O 1
ATOM 13567 N N . THR E 5 119 ? 194.478 152.849 137.115 1.00 20.92 119 THR E N 1
ATOM 13568 C CA . THR E 5 119 ? 193.292 153.253 137.854 1.00 20.92 119 THR E CA 1
ATOM 13569 C C . THR E 5 119 ? 193.662 153.456 139.317 1.00 20.92 119 THR E C 1
ATOM 13570 O O . THR E 5 119 ? 194.125 152.523 139.980 1.00 20.92 119 THR E O 1
ATOM 13574 N N . VAL E 5 120 ? 193.472 154.667 139.807 1.00 17.85 120 VAL E N 1
ATOM 13575 C CA . VAL E 5 120 ? 193.736 155.019 141.195 1.00 17.85 120 VAL E CA 1
ATOM 13576 C C . VAL E 5 120 ? 192.461 154.808 141.991 1.00 17.85 120 VAL E C 1
ATOM 13577 O O . VAL E 5 120 ? 191.371 155.166 141.538 1.00 17.85 120 VAL E O 1
ATOM 13581 N N . TYR E 5 121 ? 192.580 154.217 143.173 1.00 16.32 121 TYR E N 1
ATOM 13582 C CA . TYR E 5 121 ? 191.422 153.883 143.986 1.00 16.32 121 TYR E CA 1
ATOM 13583 C C . TYR E 5 121 ? 191.415 154.718 145.257 1.00 16.32 121 TYR E C 1
ATOM 13584 O O . TYR E 5 121 ? 192.452 154.898 145.898 1.00 16.32 121 TYR E O 1
ATOM 13593 N N . ILE E 5 122 ? 190.247 155.237 145.610 1.00 14.31 122 ILE E N 1
ATOM 13594 C CA . ILE E 5 122 ? 190.060 156.030 146.825 1.00 14.31 122 ILE E CA 1
ATOM 13595 C C . ILE E 5 122 ? 188.978 155.335 147.638 1.00 14.31 122 ILE E C 1
ATOM 13596 O O . ILE E 5 122 ? 187.785 155.561 147.435 1.00 14.31 122 ILE E O 1
ATOM 13601 N N . VAL E 5 123 ? 189.387 154.483 148.569 1.00 14.90 123 VAL E N 1
ATOM 13602 C CA . VAL E 5 123 ? 188.438 153.776 149.418 1.00 14.90 123 VAL E CA 1
ATOM 13603 C C . VAL E 5 123 ? 188.070 154.661 150.597 1.00 14.90 123 VAL E C 1
ATOM 13604 O O . VAL E 5 123 ? 188.945 155.212 151.273 1.00 14.90 123 VAL E O 1
ATOM 13608 N N . LEU E 5 124 ? 186.771 154.809 150.840 1.00 15.69 124 LEU E N 1
ATOM 13609 C CA . LEU E 5 124 ? 186.247 155.621 151.929 1.00 15.69 124 LEU E CA 1
ATOM 13610 C C . LEU E 5 124 ? 185.466 154.720 152.870 1.00 15.69 124 LEU E C 1
ATOM 13611 O O . LEU E 5 124 ? 184.403 154.213 152.504 1.00 15.69 124 LEU E O 1
ATOM 13616 N N . ASP E 5 125 ? 185.975 154.543 154.084 1.00 20.13 125 ASP E N 1
ATOM 13617 C CA . ASP E 5 125 ? 185.358 153.677 155.073 1.00 20.13 125 ASP E CA 1
ATOM 13618 C C . ASP E 5 125 ? 184.517 154.495 156.038 1.00 20.13 125 ASP E C 1
ATOM 13619 O O . ASP E 5 125 ? 184.822 155.658 156.313 1.00 20.13 125 ASP E O 1
ATOM 13624 N N . LYS E 5 126 ? 183.475 153.847 156.571 1.00 20.42 126 LYS E N 1
ATOM 13625 C CA . LYS E 5 126 ? 182.388 154.483 157.320 1.00 20.42 126 LYS E CA 1
ATOM 13626 C C . LYS E 5 126 ? 181.803 155.651 156.526 1.00 20.42 126 LYS E C 1
ATOM 13627 O O . LYS E 5 126 ? 181.913 156.816 156.902 1.00 20.42 126 LYS E O 1
ATOM 13633 N N . ALA E 5 127 ? 181.188 155.309 155.399 1.00 19.92 127 ALA E N 1
ATOM 13634 C CA . ALA E 5 127 ? 180.720 156.305 154.449 1.00 19.92 127 ALA E CA 1
ATOM 13635 C C . ALA E 5 127 ? 179.379 156.911 154.827 1.00 19.92 127 ALA E C 1
ATOM 13636 O O . ALA E 5 127 ? 178.898 157.790 154.108 1.00 19.92 127 ALA E O 1
ATOM 13638 N N . GLU E 5 128 ? 178.770 156.488 155.932 1.00 22.06 128 GLU E N 1
ATOM 13639 C CA . GLU E 5 128 ? 177.533 157.100 156.396 1.00 22.06 128 GLU E CA 1
ATOM 13640 C C . GLU E 5 128 ? 177.758 158.407 157.138 1.00 22.06 128 GLU E C 1
ATOM 13641 O O . GLU E 5 128 ? 176.787 159.013 157.599 1.00 22.06 128 GLU E O 1
ATOM 13647 N N . TYR E 5 129 ? 179.005 158.847 157.270 1.00 23.84 129 TYR E N 1
ATOM 13648 C CA . TYR E 5 129 ? 179.339 160.123 157.876 1.00 23.84 129 TYR E CA 1
ATOM 13649 C C . TYR E 5 129 ? 179.603 161.204 156.842 1.00 23.84 129 TYR E C 1
ATOM 13650 O O . TYR E 5 129 ? 179.760 162.367 157.215 1.00 23.84 129 TYR E O 1
ATOM 13659 N N . LEU E 5 130 ? 179.672 160.845 155.558 1.00 21.19 130 LEU E N 1
ATOM 13660 C CA . LEU E 5 130 ? 179.872 161.839 154.509 1.00 21.19 130 LEU E CA 1
ATOM 13661 C C . LEU E 5 130 ? 178.620 162.669 154.269 1.00 21.19 130 LEU E C 1
ATOM 13662 O O . LEU E 5 130 ? 178.714 163.838 153.876 1.00 21.19 130 LEU E O 1
ATOM 13667 N N . ARG E 5 131 ? 177.440 162.079 154.464 1.00 19.32 131 ARG E N 1
ATOM 13668 C CA . ARG E 5 131 ? 176.205 162.786 154.151 1.00 19.32 131 ARG E CA 1
ATOM 13669 C C . ARG E 5 131 ? 175.919 163.896 155.154 1.00 19.32 131 ARG E C 1
ATOM 13670 O O . ARG E 5 131 ? 175.170 164.829 154.849 1.00 19.32 131 ARG E O 1
ATOM 13678 N N . ASP E 5 132 ? 176.485 163.801 156.356 1.00 28.36 132 ASP E N 1
ATOM 13679 C CA . ASP E 5 132 ? 176.314 164.847 157.355 1.00 28.36 132 ASP E CA 1
ATOM 13680 C C . ASP E 5 132 ? 177.237 166.036 157.128 1.00 28.36 132 ASP E C 1
ATOM 13681 O O . ASP E 5 132 ? 177.003 167.098 157.712 1.00 28.36 132 ASP E O 1
ATOM 13686 N N . MET E 5 133 ? 178.289 165.877 156.321 1.00 26.58 133 MET E N 1
ATOM 13687 C CA . MET E 5 133 ? 179.287 166.925 156.133 1.00 26.58 133 MET E CA 1
ATOM 13688 C C . MET E 5 133 ? 178.757 168.148 155.399 1.00 26.58 133 MET E C 1
ATOM 13689 O O . MET E 5 133 ? 178.646 169.228 155.988 1.00 26.58 133 MET E O 1
ATOM 13694 N N . GLU E 5 134 ? 178.407 167.981 154.128 1.00 27.26 134 GLU E N 1
ATOM 13695 C CA . GLU E 5 134 ? 178.010 169.094 153.279 1.00 27.26 134 GLU E CA 1
ATOM 13696 C C . GLU E 5 134 ? 177.302 168.506 152.065 1.00 27.26 134 GLU E C 1
ATOM 13697 O O . GLU E 5 134 ? 177.537 167.351 151.701 1.00 27.26 134 GLU E O 1
ATOM 13703 N N . ALA E 5 135 ? 176.407 169.300 151.468 1.00 24.55 135 ALA E N 1
ATOM 13704 C CA . ALA E 5 135 ? 175.542 168.809 150.402 1.00 24.55 135 ALA E CA 1
ATOM 13705 C C . ALA E 5 135 ? 176.307 168.471 149.129 1.00 24.55 135 ALA E C 1
ATOM 13706 O O . ALA E 5 135 ? 175.922 167.538 148.418 1.00 24.55 135 ALA E O 1
ATOM 13708 N N . ASN E 5 136 ? 177.378 169.197 148.820 1.00 22.87 136 ASN E N 1
ATOM 13709 C CA . ASN E 5 136 ? 178.049 169.027 147.537 1.00 22.87 136 ASN E CA 1
ATOM 13710 C C . ASN E 5 136 ? 179.184 168.016 147.573 1.00 22.87 136 ASN E C 1
ATOM 13711 O O . ASN E 5 136 ? 179.867 167.845 146.560 1.00 22.87 136 ASN E O 1
ATOM 13716 N N . LEU E 5 137 ? 179.410 167.349 148.702 1.00 19.17 137 LEU E N 1
ATOM 13717 C CA . LEU E 5 137 ? 180.591 166.504 148.829 1.00 19.17 137 LEU E CA 1
ATOM 13718 C C . LEU E 5 137 ? 180.360 165.117 148.242 1.00 19.17 137 LEU E C 1
ATOM 13719 O O . LEU E 5 137 ? 181.178 164.628 147.456 1.00 19.17 137 LEU E O 1
ATOM 13724 N N . LEU E 5 138 ? 179.266 164.464 148.630 1.00 17.73 138 LEU E N 1
ATOM 13725 C CA . LEU E 5 138 ? 178.949 163.140 148.096 1.00 17.73 138 LEU E CA 1
ATOM 13726 C C . LEU E 5 138 ? 178.651 163.104 146.590 1.00 17.73 138 LEU E C 1
ATOM 13727 O O . LEU E 5 138 ? 179.161 162.179 145.927 1.00 17.73 138 LEU E O 1
ATOM 13732 N N . PRO E 5 139 ? 177.855 164.017 145.986 1.00 17.92 139 PRO E N 1
ATOM 13733 C CA . PRO E 5 139 ? 177.767 164.017 144.512 1.00 17.92 139 PRO E CA 1
ATOM 13734 C C . PRO E 5 139 ? 179.073 164.314 143.806 1.00 17.92 139 PRO E C 1
ATOM 13735 O O . PRO E 5 139 ? 179.263 163.859 142.674 1.00 17.92 139 PRO E O 1
ATOM 13739 N N . GLY E 5 140 ? 179.967 165.082 144.426 1.00 16.27 140 GLY E N 1
ATOM 13740 C CA . GLY E 5 140 ? 181.269 165.319 143.827 1.00 16.27 140 GLY E CA 1
ATOM 13741 C C . GLY E 5 140 ? 182.127 164.072 143.773 1.00 16.27 140 GLY E C 1
ATOM 13742 O O . GLY E 5 140 ? 182.899 163.882 142.832 1.00 16.27 140 GLY E O 1
ATOM 13743 N N . PHE E 5 141 ? 182.027 163.219 144.792 1.00 16.97 141 PHE E N 1
ATOM 13744 C CA . PHE E 5 141 ? 182.793 161.979 144.777 1.00 16.97 141 PHE E CA 1
ATOM 13745 C C . PHE E 5 141 ? 182.136 160.910 143.919 1.00 16.97 141 PHE E C 1
ATOM 13746 O O . PHE E 5 141 ? 182.825 160.009 143.430 1.00 16.97 141 PHE E O 1
ATOM 13754 N N . LEU E 5 142 ? 180.817 160.972 143.731 1.00 16.65 142 LEU E N 1
ATOM 13755 C CA . LEU E 5 142 ? 180.188 160.019 142.822 1.00 16.65 142 LEU E CA 1
ATOM 13756 C C . LEU E 5 142 ? 180.538 160.299 141.361 1.00 16.65 142 LEU E C 1
ATOM 13757 O O . LEU E 5 142 ? 180.488 159.384 140.534 1.00 16.65 142 LEU E O 1
ATOM 13762 N N . ARG E 5 143 ? 180.886 161.542 141.024 1.00 18.34 143 ARG E N 1
ATOM 13763 C CA . ARG E 5 143 ? 181.183 161.956 139.657 1.00 18.34 143 ARG E CA 1
ATOM 13764 C C . ARG E 5 143 ? 182.649 162.301 139.440 1.00 18.34 143 ARG E C 1
ATOM 13765 O O . ARG E 5 143 ? 182.953 163.099 138.552 1.00 18.34 143 ARG E O 1
ATOM 13773 N N . LEU E 5 144 ? 183.561 161.741 140.237 1.00 18.31 144 LEU E N 1
ATOM 13774 C CA . LEU E 5 144 ? 184.945 162.212 140.222 1.00 18.31 144 LEU E CA 1
ATOM 13775 C C . LEU E 5 144 ? 185.681 161.805 138.950 1.00 18.31 144 LEU E C 1
ATOM 13776 O O . LEU E 5 144 ? 186.610 162.500 138.525 1.00 18.31 144 LEU E O 1
ATOM 13781 N N . GLN E 5 145 ? 185.276 160.702 138.323 1.00 19.15 145 GLN E N 1
ATOM 13782 C CA . GLN E 5 145 ? 185.864 160.327 137.043 1.00 19.15 145 GLN E CA 1
ATOM 13783 C C . GLN E 5 145 ? 185.470 161.299 135.939 1.00 19.15 145 GLN E C 1
ATOM 13784 O O . GLN E 5 145 ? 186.266 161.561 135.034 1.00 19.15 145 GLN E O 1
ATOM 13790 N N . GLU E 5 146 ? 184.255 161.844 135.998 1.00 24.60 146 GLU E N 1
ATOM 13791 C CA . GLU E 5 146 ? 183.803 162.786 134.980 1.00 24.60 146 GLU E CA 1
ATOM 13792 C C . GLU E 5 146 ? 184.456 164.151 135.154 1.00 24.60 146 GLU E C 1
ATOM 13793 O O . GLU E 5 146 ? 184.864 164.776 134.169 1.00 24.60 146 GLU E O 1
ATOM 13799 N N . LEU E 5 147 ? 184.585 164.612 136.400 1.00 19.54 147 LEU E N 1
ATOM 13800 C CA . LEU E 5 147 ? 185.131 165.939 136.664 1.00 19.54 147 LEU E CA 1
ATOM 13801 C C . LEU E 5 147 ? 186.631 165.986 136.407 1.00 19.54 147 LEU E C 1
ATOM 13802 O O . LEU E 5 147 ? 187.121 166.859 135.683 1.00 19.54 147 LEU E O 1
ATOM 13807 N N . ALA E 5 148 ? 187.381 165.055 136.997 1.00 23.23 148 ALA E N 1
ATOM 13808 C CA . ALA E 5 148 ? 188.834 165.084 136.868 1.00 23.23 148 ALA E CA 1
ATOM 13809 C C . ALA E 5 148 ? 189.313 164.544 135.526 1.00 23.23 148 ALA E C 1
ATOM 13810 O O . ALA E 5 148 ? 190.338 165.010 135.018 1.00 23.23 148 ALA E O 1
ATOM 13812 N N . ASP E 5 149 ? 188.593 163.559 134.959 1.00 26.03 149 ASP E N 1
ATOM 13813 C CA . ASP E 5 149 ? 188.978 162.814 133.746 1.00 26.03 149 ASP E CA 1
ATOM 13814 C C . ASP E 5 149 ? 190.332 162.121 133.903 1.00 26.03 149 ASP E C 1
ATOM 13815 O O . ASP E 5 149 ? 191.202 162.227 133.038 1.00 26.03 149 ASP E O 1
ATOM 13820 N N . ARG E 5 150 ? 190.507 161.384 135.009 1.00 27.20 150 ARG E N 1
ATOM 13821 C CA . ARG E 5 150 ? 191.809 160.828 135.372 1.00 27.20 150 ARG E CA 1
ATOM 13822 C C . ARG E 5 150 ? 191.755 159.360 135.785 1.00 27.20 150 ARG E C 1
ATOM 13823 O O . ARG E 5 150 ? 192.619 158.921 136.550 1.00 27.20 150 ARG E O 1
ATOM 13831 N N . ASN E 5 151 ? 190.758 158.601 135.301 1.00 22.53 151 ASN E N 1
ATOM 13832 C CA . ASN E 5 151 ? 190.666 157.137 135.470 1.00 22.53 151 ASN E CA 1
ATOM 13833 C C . ASN E 5 151 ? 190.625 156.730 136.947 1.00 22.53 151 ASN E C 1
ATOM 13834 O O . ASN E 5 151 ? 191.539 156.092 137.465 1.00 22.53 151 ASN E O 1
ATOM 13839 N N . VAL E 5 152 ? 189.550 157.124 137.620 1.00 19.00 152 VAL E N 1
ATOM 13840 C CA . VAL E 5 152 ? 189.451 157.044 139.071 1.00 19.00 152 VAL E CA 1
ATOM 13841 C C . VAL E 5 152 ? 188.239 156.207 139.450 1.00 19.00 152 VAL E C 1
ATOM 13842 O O . VAL E 5 152 ? 187.156 156.374 138.880 1.00 19.00 152 VAL E O 1
ATOM 13846 N N . THR E 5 153 ? 188.420 155.302 140.406 1.00 16.41 153 THR E N 1
ATOM 13847 C CA . THR E 5 153 ? 187.323 154.575 141.022 1.00 16.41 153 THR E CA 1
ATOM 13848 C C . THR E 5 153 ? 187.269 154.925 142.502 1.00 16.41 153 THR E C 1
ATOM 13849 O O . THR E 5 153 ? 188.304 155.006 143.163 1.00 16.41 153 THR E O 1
ATOM 13853 N N . VAL E 5 154 ? 186.062 155.154 143.015 1.00 15.27 154 VAL E N 1
ATOM 13854 C CA . VAL E 5 154 ? 185.844 155.527 144.407 1.00 15.27 154 VAL E CA 1
ATOM 13855 C C . VAL E 5 154 ? 184.920 154.494 145.032 1.00 15.27 154 VAL E C 1
ATOM 13856 O O . VAL E 5 154 ? 183.842 154.220 144.497 1.00 15.27 154 VAL E O 1
ATOM 13860 N N . LEU E 5 155 ? 185.336 153.924 146.159 1.00 14.52 155 LEU E N 1
ATOM 13861 C CA . LEU E 5 155 ? 184.575 152.891 146.842 1.00 14.52 155 LEU E CA 1
ATOM 13862 C C . LEU E 5 155 ? 183.948 153.451 148.110 1.00 14.52 155 LEU E C 1
ATOM 13863 O O . LEU E 5 155 ? 184.531 154.299 148.787 1.00 14.52 155 LEU E O 1
ATOM 13868 N N . PHE E 5 156 ? 182.750 152.966 148.425 1.00 13.32 156 PHE E N 1
ATOM 13869 C CA . PHE E 5 156 ? 181.988 153.401 149.593 1.00 13.32 156 PHE E CA 1
ATOM 13870 C C . PHE E 5 156 ? 181.604 152.163 150.392 1.00 13.32 156 PHE E C 1
ATOM 13871 O O . PHE E 5 156 ? 180.694 151.429 150.002 1.00 13.32 156 PHE E O 1
ATOM 13879 N N . LEU E 5 157 ? 182.290 151.934 151.504 1.00 14.41 157 LEU E N 1
ATOM 13880 C CA . LEU E 5 157 ? 181.962 150.840 152.409 1.00 14.41 157 LEU E CA 1
ATOM 13881 C C . LEU E 5 157 ? 181.011 151.360 153.478 1.00 14.41 157 LEU E C 1
ATOM 13882 O O . LEU E 5 157 ? 181.326 152.332 154.167 1.00 14.41 157 LEU E O 1
ATOM 13887 N N . SER E 5 158 ? 179.858 150.719 153.625 1.00 15.66 158 SER E N 1
ATOM 13888 C CA . SER E 5 158 ? 178.842 151.244 154.521 1.00 15.66 158 SER E CA 1
ATOM 13889 C C . SER E 5 158 ? 178.039 150.121 155.150 1.00 15.66 158 SER E C 1
ATOM 13890 O O . SER E 5 158 ? 178.075 148.973 154.709 1.00 15.66 158 SER E O 1
ATOM 13893 N N . GLU E 5 159 ? 177.323 150.476 156.210 1.00 22.14 159 GLU E N 1
ATOM 13894 C CA . GLU E 5 159 ? 176.377 149.592 156.865 1.00 22.14 159 GLU E CA 1
ATOM 13895 C C . GLU E 5 159 ? 174.934 149.992 156.581 1.00 22.14 159 GLU E C 1
ATOM 13896 O O . GLU E 5 159 ? 174.023 149.179 156.777 1.00 22.14 159 GLU E O 1
ATOM 13902 N N . ILE E 5 160 ? 174.715 151.205 156.076 1.00 17.36 160 ILE E N 1
ATOM 13903 C CA . ILE E 5 160 ? 173.394 151.733 155.756 1.00 17.36 160 ILE E CA 1
ATOM 13904 C C . ILE E 5 160 ? 173.139 151.508 154.272 1.00 17.36 160 ILE E C 1
ATOM 13905 O O . ILE E 5 160 ? 174.062 151.608 153.456 1.00 17.36 160 ILE E O 1
ATOM 13910 N N . VAL E 5 161 ? 171.886 151.200 153.918 1.00 14.57 161 VAL E N 1
ATOM 13911 C CA . VAL E 5 161 ? 171.525 150.960 152.521 1.00 14.57 161 VAL E CA 1
ATOM 13912 C C . VAL E 5 161 ? 171.585 152.257 151.714 1.00 14.57 161 VAL E C 1
ATOM 13913 O O . VAL E 5 161 ? 171.656 153.365 152.254 1.00 14.57 161 VAL E O 1
ATOM 13917 N N . TRP E 5 162 ? 171.556 152.107 150.385 1.00 14.00 162 TRP E N 1
ATOM 13918 C CA . TRP E 5 162 ? 171.789 153.242 149.494 1.00 14.00 162 TRP E CA 1
ATOM 13919 C C . TRP E 5 162 ? 170.586 154.181 149.408 1.00 14.00 162 TRP E C 1
ATOM 13920 O O . TRP E 5 162 ? 170.758 155.372 149.126 1.00 14.00 162 TRP E O 1
ATOM 13931 N N . GLU E 5 163 ? 169.373 153.688 149.683 1.00 17.74 163 GLU E N 1
ATOM 13932 C CA . GLU E 5 163 ? 168.183 154.536 149.598 1.00 17.74 163 GLU E CA 1
ATOM 13933 C C . GLU E 5 163 ? 168.192 155.656 150.630 1.00 17.74 163 GLU E C 1
ATOM 13934 O O . GLU E 5 163 ? 167.541 156.687 150.432 1.00 17.74 163 GLU E O 1
ATOM 13940 N N . LYS E 5 164 ? 168.922 155.477 151.728 1.00 17.22 164 LYS E N 1
ATOM 13941 C CA . LYS E 5 164 ? 169.051 156.526 152.727 1.00 17.22 164 LYS E CA 1
ATOM 13942 C C . LYS E 5 164 ? 170.115 157.547 152.334 1.00 17.22 164 LYS E C 1
ATOM 13943 O O . LYS E 5 164 ? 170.244 158.589 152.982 1.00 17.22 164 LYS E O 1
ATOM 13949 N N . PHE E 5 165 ? 170.903 157.248 151.301 1.00 14.58 165 PHE E N 1
ATOM 13950 C CA . PHE E 5 165 ? 172.010 158.091 150.867 1.00 14.58 165 PHE E CA 1
ATOM 13951 C C . PHE E 5 165 ? 171.666 159.064 149.746 1.00 14.58 165 PHE E C 1
ATOM 13952 O O . PHE E 5 165 ? 172.422 160.019 149.544 1.00 14.58 165 PHE E O 1
ATOM 13960 N N . ARG E 5 166 ? 170.596 158.819 148.985 1.00 18.46 166 ARG E N 1
ATOM 13961 C CA . ARG E 5 166 ? 170.314 159.615 147.791 1.00 18.46 166 ARG E CA 1
ATOM 13962 C C . ARG E 5 166 ? 169.965 161.055 148.150 1.00 18.46 166 ARG E C 1
ATOM 13963 O O . ARG E 5 166 ? 169.083 161.282 148.988 1.00 18.46 166 ARG E O 1
ATOM 13971 N N . PRO E 5 167 ? 170.618 162.042 147.544 1.00 23.24 167 PRO E N 1
ATOM 13972 C CA . PRO E 5 167 ? 170.216 163.434 147.756 1.00 23.24 167 PRO E CA 1
ATOM 13973 C C . PRO E 5 167 ? 168.917 163.739 147.029 1.00 23.24 167 PRO E C 1
ATOM 13974 O O . PRO E 5 167 ? 168.440 162.973 146.189 1.00 23.24 167 PRO E O 1
ATOM 13978 N N . ASN E 5 168 ? 168.335 164.887 147.382 1.00 27.17 168 ASN E N 1
ATOM 13979 C CA . ASN E 5 168 ? 167.028 165.258 146.850 1.00 27.17 168 ASN E CA 1
ATOM 13980 C C . ASN E 5 168 ? 167.112 165.627 145.372 1.00 27.17 168 ASN E C 1
ATOM 13981 O O . ASN E 5 168 ? 166.164 165.385 144.619 1.00 27.17 168 ASN E O 1
ATOM 13986 N N . THR E 5 169 ? 168.239 166.178 144.934 1.00 25.36 169 THR E N 1
ATOM 13987 C CA . THR E 5 169 ? 168.411 166.563 143.542 1.00 25.36 169 THR E CA 1
ATOM 13988 C C . THR E 5 169 ? 168.972 165.450 142.664 1.00 25.36 169 THR E C 1
ATOM 13989 O O . THR E 5 169 ? 169.153 165.670 141.463 1.00 25.36 169 THR E O 1
ATOM 13993 N N . GLY E 5 170 ? 169.266 164.280 143.223 1.00 23.25 170 GLY E N 1
ATOM 13994 C CA . GLY E 5 170 ? 169.800 163.178 142.452 1.00 23.25 170 GLY E CA 1
ATOM 13995 C C . GLY E 5 170 ? 171.310 163.244 142.305 1.00 23.25 170 GLY E C 1
ATOM 13996 O O . GLY E 5 170 ? 171.965 164.237 142.627 1.00 23.25 170 GLY E O 1
ATOM 13997 N N . CYS E 5 171 ? 171.869 162.154 141.783 1.00 20.62 171 CYS E N 1
ATOM 13998 C CA . CYS E 5 171 ? 173.309 162.037 141.602 1.00 20.62 171 CYS E CA 1
ATOM 13999 C C . CYS E 5 171 ? 173.580 160.998 140.529 1.00 20.62 171 CYS E C 1
ATOM 14000 O O . CYS E 5 171 ? 172.659 160.392 139.977 1.00 20.62 171 CYS E O 1
ATOM 14003 N N . PHE E 5 172 ? 174.862 160.811 140.228 1.00 17.90 172 PHE E N 1
ATOM 14004 C CA . PHE E 5 172 ? 175.277 159.670 139.428 1.00 17.90 172 PHE E CA 1
ATOM 14005 C C . PHE E 5 172 ? 175.109 158.405 140.263 1.00 17.90 172 PHE E C 1
ATOM 14006 O O . PHE E 5 172 ? 175.534 158.349 141.419 1.00 17.90 172 PHE E O 1
ATOM 14014 N N . GLU E 5 173 ? 174.500 157.391 139.682 1.00 17.08 173 GLU E N 1
ATOM 14015 C CA . GLU E 5 173 ? 174.205 156.206 140.481 1.00 17.08 173 GLU E CA 1
ATOM 14016 C C . GLU E 5 173 ? 175.402 155.263 140.501 1.00 17.08 173 GLU E C 1
ATOM 14017 O O . GLU E 5 173 ? 175.931 154.924 139.437 1.00 17.08 173 GLU E O 1
ATOM 14023 N N . PRO E 5 174 ? 175.856 154.830 141.672 1.00 15.73 174 PRO E N 1
ATOM 14024 C CA . PRO E 5 174 ? 176.922 153.834 141.736 1.00 15.73 174 PRO E CA 1
ATOM 14025 C C . PRO E 5 174 ? 176.376 152.432 141.520 1.00 15.73 174 PRO E C 1
ATOM 14026 O O . PRO E 5 174 ? 175.169 152.192 141.568 1.00 15.73 174 PRO E O 1
ATOM 14030 N N . PHE E 5 175 ? 177.291 151.497 141.278 1.00 14.72 175 PHE E N 1
ATOM 14031 C CA . PHE E 5 175 ? 176.923 150.087 141.294 1.00 14.72 175 PHE E CA 1
ATOM 14032 C C . PHE E 5 175 ? 176.891 149.610 142.740 1.00 14.72 175 PHE E C 1
ATOM 14033 O O . PHE E 5 175 ? 177.898 149.691 143.445 1.00 14.72 175 PHE E O 1
ATOM 14041 N N . VAL E 5 176 ? 175.740 149.122 143.183 1.00 12.43 176 VAL E N 1
ATOM 14042 C CA . VAL E 5 176 ? 175.530 148.770 144.582 1.00 12.43 176 VAL E CA 1
ATOM 14043 C C . VAL E 5 176 ? 175.750 147.272 144.756 1.00 12.43 176 VAL E C 1
ATOM 14044 O O . VAL E 5 176 ? 175.084 146.453 144.114 1.00 12.43 176 VAL E O 1
ATOM 14048 N N . LEU E 5 177 ? 176.700 146.917 145.616 1.00 11.82 177 LEU E N 1
ATOM 14049 C CA . LEU E 5 177 ? 177.094 145.545 145.885 1.00 11.82 177 LEU E CA 1
ATOM 14050 C C . LEU E 5 177 ? 176.827 145.181 147.338 1.00 11.82 177 LEU E C 1
ATOM 14051 O O . LEU E 5 177 ? 176.922 146.022 148.238 1.00 11.82 177 LEU E O 1
ATOM 14056 N N . TYR E 5 178 ? 176.507 143.909 147.558 1.00 13.00 178 TYR E N 1
ATOM 14057 C CA . TYR E 5 178 ? 176.136 143.394 148.865 1.00 13.00 178 TYR E CA 1
ATOM 14058 C C . TYR E 5 178 ? 177.076 142.269 149.265 1.00 13.00 178 TYR E C 1
ATOM 14059 O O . TYR E 5 178 ? 177.257 141.307 148.514 1.00 13.00 178 TYR E O 1
ATOM 14068 N N . PHE E 5 179 ? 177.671 142.399 150.450 1.00 14.11 179 PHE E N 1
ATOM 14069 C CA . PHE E 5 179 ? 178.487 141.360 151.060 1.00 14.11 179 PHE E CA 1
ATOM 14070 C C . PHE E 5 179 ? 177.620 140.546 152.000 1.00 14.11 179 PHE E C 1
ATOM 14071 O O . PHE E 5 179 ? 177.188 141.075 153.034 1.00 14.11 179 PHE E O 1
ATOM 14079 N N . PRO E 5 180 ? 177.338 139.282 151.696 1.00 16.16 180 PRO E N 1
ATOM 14080 C CA . PRO E 5 180 ? 176.356 138.527 152.477 1.00 16.16 180 PRO E CA 1
ATOM 14081 C C . PRO E 5 180 ? 176.848 138.198 153.877 1.00 16.16 180 PRO E C 1
ATOM 14082 O O . PRO E 5 180 ? 178.041 138.240 154.178 1.00 16.16 180 PRO E O 1
ATOM 14086 N N . ASP E 5 181 ? 175.889 137.891 154.744 1.00 23.69 181 ASP E N 1
ATOM 14087 C CA . ASP E 5 181 ? 176.203 137.465 156.098 1.00 23.69 181 ASP E CA 1
ATOM 14088 C C . ASP E 5 181 ? 176.943 136.130 156.114 1.00 23.69 181 ASP E C 1
ATOM 14089 O O . ASP E 5 181 ? 176.860 135.332 155.178 1.00 23.69 181 ASP E O 1
ATOM 14094 N N . TYR E 5 182 ? 177.712 135.910 157.173 1.00 20.53 182 TYR E N 1
ATOM 14095 C CA . TYR E 5 182 ? 178.264 134.590 157.419 1.00 20.53 182 TYR E CA 1
ATOM 14096 C C . TYR E 5 182 ? 177.226 133.726 158.113 1.00 20.53 182 TYR E C 1
ATOM 14097 O O . TYR E 5 182 ? 176.590 134.160 159.076 1.00 20.53 182 TYR E O 1
ATOM 14106 N N . SER E 5 183 ? 177.051 132.507 157.621 1.00 19.66 183 SER E N 1
ATOM 14107 C CA . SER E 5 183 ? 176.169 131.544 158.261 1.00 19.66 183 SER E CA 1
ATOM 14108 C C . SER E 5 183 ? 176.937 130.837 159.372 1.00 19.66 183 SER E C 1
ATOM 14109 O O . SER E 5 183 ? 178.077 131.185 159.685 1.00 19.66 183 SER E O 1
ATOM 14112 N N . ILE E 5 184 ? 176.319 129.829 159.989 1.00 20.61 184 ILE E N 1
ATOM 14113 C CA . ILE E 5 184 ? 176.977 129.132 161.088 1.00 20.61 184 ILE E CA 1
ATOM 14114 C C . ILE E 5 184 ? 178.124 128.256 160.579 1.00 20.61 184 ILE E C 1
ATOM 14115 O O . ILE E 5 184 ? 179.146 128.103 161.264 1.00 20.61 184 ILE E O 1
ATOM 14120 N N . GLY E 5 185 ? 178.005 127.712 159.364 1.00 19.22 185 GLY E N 1
ATOM 14121 C CA . GLY E 5 185 ? 179.101 126.952 158.786 1.00 19.22 185 GLY E CA 1
ATOM 14122 C C . GLY E 5 185 ? 180.290 127.817 158.427 1.00 19.22 185 GLY E C 1
ATOM 14123 O O . GLY E 5 185 ? 181.441 127.431 158.655 1.00 19.22 185 GLY E O 1
ATOM 14124 N N . ASN E 5 186 ? 180.030 129.007 157.883 1.00 20.96 186 ASN E N 1
ATOM 14125 C CA . ASN E 5 186 ? 181.107 129.940 157.568 1.00 20.96 186 ASN E CA 1
ATOM 14126 C C . ASN E 5 186 ? 181.791 130.446 158.830 1.00 20.96 186 ASN E C 1
ATOM 14127 O O . ASN E 5 186 ? 183.018 130.579 158.858 1.00 20.96 186 ASN E O 1
ATOM 14132 N N . LEU E 5 187 ? 181.012 130.725 159.880 1.00 22.83 187 LEU E N 1
ATOM 14133 C CA . LEU E 5 187 ? 181.588 131.165 161.148 1.00 22.83 187 LEU E CA 1
ATOM 14134 C C . LEU E 5 187 ? 182.446 130.077 161.771 1.00 22.83 187 LEU E C 1
ATOM 14135 O O . LEU E 5 187 ? 183.527 130.359 162.303 1.00 22.83 187 LEU E O 1
ATOM 14140 N N . GLN E 5 188 ? 181.982 128.825 161.710 1.00 24.78 188 GLN E N 1
ATOM 14141 C CA . GLN E 5 188 ? 182.767 127.715 162.239 1.00 24.78 188 GLN E CA 1
ATOM 14142 C C . GLN E 5 188 ? 184.041 127.499 161.430 1.00 24.78 188 GLN E C 1
ATOM 14143 O O . GLN E 5 188 ? 185.085 127.150 161.992 1.00 24.78 188 GLN E O 1
ATOM 14149 N N . LYS E 5 189 ? 183.988 127.725 160.116 1.00 25.14 189 LYS E N 1
ATOM 14150 C CA . LYS E 5 189 ? 185.201 127.595 159.313 1.00 25.14 189 LYS E CA 1
ATOM 14151 C C . LYS E 5 189 ? 186.199 128.715 159.587 1.00 25.14 189 LYS E C 1
ATOM 14152 O O . LYS E 5 189 ? 187.409 128.466 159.623 1.00 25.14 189 LYS E O 1
ATOM 14158 N N . ILE E 5 190 ? 185.728 129.956 159.743 1.00 25.35 190 ILE E N 1
ATOM 14159 C CA . ILE E 5 190 ? 186.656 131.065 159.972 1.00 25.35 190 ILE E CA 1
ATOM 14160 C C . ILE E 5 190 ? 187.258 130.992 161.371 1.00 25.35 190 ILE E C 1
ATOM 14161 O O . ILE E 5 190 ? 188.465 131.197 161.547 1.00 25.35 190 ILE E O 1
ATOM 14166 N N . LEU E 5 191 ? 186.440 130.681 162.384 1.00 27.86 191 LEU E N 1
ATOM 14167 C CA . LEU E 5 191 ? 186.931 130.708 163.760 1.00 27.86 191 LEU E CA 1
ATOM 14168 C C . LEU E 5 191 ? 187.920 129.587 164.053 1.00 27.86 191 LEU E C 1
ATOM 14169 O O . LEU E 5 191 ? 188.754 129.725 164.953 1.00 27.86 191 LEU E O 1
ATOM 14174 N N . SER E 5 192 ? 187.854 128.484 163.311 1.00 32.26 192 SER E N 1
ATOM 14175 C CA . SER E 5 192 ? 188.697 127.323 163.561 1.00 32.26 192 SER E CA 1
ATOM 14176 C C . SER E 5 192 ? 189.967 127.323 162.727 1.00 32.26 192 SER E C 1
ATOM 14177 O O . SER E 5 192 ? 190.483 126.249 162.402 1.00 32.26 192 SER E O 1
ATOM 14180 N N . HIS E 5 193 ? 190.485 128.490 162.361 1.00 39.07 193 HIS E N 1
ATOM 14181 C CA . HIS E 5 193 ? 191.666 128.573 161.512 1.00 39.07 193 HIS E CA 1
ATOM 14182 C C . HIS E 5 193 ? 192.901 129.073 162.242 1.00 39.07 193 HIS E C 1
ATOM 14183 O O . HIS E 5 193 ? 193.993 128.543 162.027 1.00 39.07 193 HIS E O 1
ATOM 14190 N N . ASP E 5 194 ? 192.765 130.084 163.100 1.00 46.50 194 ASP E N 1
ATOM 14191 C CA . ASP E 5 194 ? 193.880 130.570 163.914 1.00 46.50 194 ASP E CA 1
ATOM 14192 C C . ASP E 5 194 ? 194.038 129.652 165.127 1.00 46.50 194 ASP E C 1
ATOM 14193 O O . ASP E 5 194 ? 193.575 129.919 166.238 1.00 46.50 194 ASP E O 1
ATOM 14198 N N . HIS E 5 195 ? 194.727 128.547 164.898 1.00 46.82 195 HIS E N 1
ATOM 14199 C CA . HIS E 5 195 ? 194.745 127.431 165.825 1.00 46.82 195 HIS E CA 1
ATOM 14200 C C . HIS E 5 195 ? 195.674 127.699 167.004 1.00 46.82 195 HIS E C 1
ATOM 14201 O O . HIS E 5 195 ? 196.690 128.383 166.861 1.00 46.82 195 HIS E O 1
ATOM 14208 N N . PRO E 5 196 ? 195.330 127.195 168.185 1.00 49.58 196 PRO E N 1
ATOM 14209 C CA . PRO E 5 196 ? 196.327 127.040 169.241 1.00 49.58 196 PRO E CA 1
ATOM 14210 C C . PRO E 5 196 ? 197.217 125.848 168.941 1.00 49.58 196 PRO E C 1
ATOM 14211 O O . PRO E 5 196 ? 196.734 124.707 168.906 1.00 49.58 196 PRO E O 1
ATOM 14215 N N . PRO E 5 197 ? 198.514 126.073 168.706 1.00 51.42 197 PRO E N 1
ATOM 14216 C CA . PRO E 5 197 ? 199.368 124.986 168.197 1.00 51.42 197 PRO E CA 1
ATOM 14217 C C . PRO E 5 197 ? 199.650 123.883 169.203 1.00 51.42 197 PRO E C 1
ATOM 14218 O O . PRO E 5 197 ? 200.019 122.775 168.797 1.00 51.42 197 PRO E O 1
ATOM 14222 N N . GLU E 5 198 ? 199.496 124.149 170.500 1.00 52.04 198 GLU E N 1
ATOM 14223 C CA . GLU E 5 198 ? 199.844 123.150 171.505 1.00 52.04 198 GLU E CA 1
ATOM 14224 C C . GLU E 5 198 ? 198.791 122.047 171.629 1.00 52.04 198 GLU E C 1
ATOM 14225 O O . GLU E 5 198 ? 199.079 120.993 172.203 1.00 52.04 198 GLU E O 1
ATOM 14231 N N . TYR E 5 199 ? 197.576 122.261 171.128 1.00 47.84 199 TYR E N 1
ATOM 14232 C CA . TYR E 5 199 ? 196.599 121.185 170.991 1.00 47.84 199 TYR E CA 1
ATOM 14233 C C . TYR E 5 199 ? 196.299 120.910 169.522 1.00 47.84 199 TYR E C 1
ATOM 14234 O O . TYR E 5 199 ? 196.783 121.595 168.617 1.00 47.84 199 TYR E O 1
ATOM 14243 N N . SER E 5 200 ? 195.477 119.887 169.303 1.00 44.28 200 SER E N 1
ATOM 14244 C CA . SER E 5 200 ? 195.118 119.415 167.975 1.00 44.28 200 SER E CA 1
ATOM 14245 C C . SER E 5 200 ? 194.074 120.319 167.324 1.00 44.28 200 SER E C 1
ATOM 14246 O O . SER E 5 200 ? 193.580 121.284 167.912 1.00 44.28 200 SER E O 1
ATOM 14249 N N . ALA E 5 201 ? 193.742 119.984 166.075 1.00 40.72 201 ALA E N 1
ATOM 14250 C CA . ALA E 5 201 ? 192.794 120.772 165.294 1.00 40.72 201 ALA E CA 1
ATOM 14251 C C . ALA E 5 201 ? 191.348 120.495 165.686 1.00 40.72 201 ALA E C 1
ATOM 14252 O O . ALA E 5 201 ? 190.559 121.432 165.864 1.00 40.72 201 ALA E O 1
ATOM 14254 N N . ASP E 5 202 ? 190.982 119.220 165.831 1.00 40.87 202 ASP E N 1
ATOM 14255 C CA . ASP E 5 202 ? 189.595 118.859 166.092 1.00 40.87 202 ASP E CA 1
ATOM 14256 C C . ASP E 5 202 ? 189.173 119.164 167.519 1.00 40.87 202 ASP E C 1
ATOM 14257 O O . ASP E 5 202 ? 187.977 119.333 167.773 1.00 40.87 202 ASP E O 1
ATOM 14262 N N . PHE E 5 203 ? 190.136 119.272 168.436 1.00 39.53 203 PHE E N 1
ATOM 14263 C CA . PHE E 5 203 ? 189.863 119.718 169.798 1.00 39.53 203 PHE E CA 1
ATOM 14264 C C . PHE E 5 203 ? 189.346 121.155 169.802 1.00 39.53 203 PHE E C 1
ATOM 14265 O O . PHE E 5 203 ? 188.284 121.457 170.373 1.00 39.53 203 PHE E O 1
ATOM 14273 N N . TYR E 5 204 ? 190.057 122.042 169.103 1.00 33.93 204 TYR E N 1
ATOM 14274 C CA . TYR E 5 204 ? 189.635 123.430 168.993 1.00 33.93 204 TYR E CA 1
ATOM 14275 C C . TYR E 5 204 ? 188.385 123.562 168.136 1.00 33.93 204 TYR E C 1
ATOM 14276 O O . TYR E 5 204 ? 187.564 124.453 168.378 1.00 33.93 204 TYR E O 1
ATOM 14285 N N . ALA E 5 205 ? 188.212 122.669 167.155 1.00 32.82 205 ALA E N 1
ATOM 14286 C CA . ALA E 5 205 ? 186.992 122.660 166.352 1.00 32.82 205 ALA E CA 1
ATOM 14287 C C . ALA E 5 205 ? 185.767 122.301 167.187 1.00 32.82 205 ALA E C 1
ATOM 14288 O O . ALA E 5 205 ? 184.704 122.908 167.024 1.00 32.82 205 ALA E O 1
ATOM 14290 N N . ALA E 5 206 ? 185.897 121.329 168.094 1.00 31.15 206 ALA E N 1
ATOM 14291 C CA . ALA E 5 206 ? 184.790 120.996 168.987 1.00 31.15 206 ALA E CA 1
ATOM 14292 C C . ALA E 5 206 ? 184.511 122.111 169.990 1.00 31.15 206 ALA E C 1
ATOM 14293 O O . ALA E 5 206 ? 183.350 122.330 170.366 1.00 31.15 206 ALA E O 1
ATOM 14295 N N . TYR E 5 207 ? 185.557 122.819 170.434 1.00 30.11 207 TYR E N 1
ATOM 14296 C CA . TYR E 5 207 ? 185.346 123.986 171.292 1.00 30.11 207 TYR E CA 1
ATOM 14297 C C . TYR E 5 207 ? 184.579 125.089 170.567 1.00 30.11 207 TYR E C 1
ATOM 14298 O O . TYR E 5 207 ? 183.668 125.703 171.140 1.00 30.11 207 TYR E O 1
ATOM 14307 N N . ILE E 5 208 ? 184.935 125.358 169.309 1.00 26.16 208 ILE E N 1
ATOM 14308 C CA . ILE E 5 208 ? 184.213 126.353 168.520 1.00 26.16 208 ILE E CA 1
ATOM 14309 C C . ILE E 5 208 ? 182.783 125.895 168.261 1.00 26.16 208 ILE E C 1
ATOM 14310 O O . ILE E 5 208 ? 181.849 126.711 168.265 1.00 26.16 208 ILE E O 1
ATOM 14315 N N . ASN E 5 209 ? 182.583 124.584 168.100 1.00 27.56 209 ASN E N 1
ATOM 14316 C CA . ASN E 5 209 ? 181.250 124.028 167.889 1.00 27.56 209 ASN E CA 1
ATOM 14317 C C . ASN E 5 209 ? 180.356 124.247 169.107 1.00 27.56 209 ASN E C 1
ATOM 14318 O O . ASN E 5 209 ? 179.212 124.687 168.962 1.00 27.56 209 ASN E O 1
ATOM 14323 N N . ILE E 5 210 ? 180.863 123.988 170.315 1.00 29.47 210 ILE E N 1
ATOM 14324 C CA . ILE E 5 210 ? 180.013 124.190 171.493 1.00 29.47 210 ILE E CA 1
ATOM 14325 C C . ILE E 5 210 ? 179.834 125.684 171.804 1.00 29.47 210 ILE E C 1
ATOM 14326 O O . ILE E 5 210 ? 178.759 126.101 172.271 1.00 29.47 210 ILE E O 1
ATOM 14331 N N . LEU E 5 211 ? 180.836 126.515 171.488 1.00 25.38 211 LEU E N 1
ATOM 14332 C CA . LEU E 5 211 ? 180.704 127.957 171.672 1.00 25.38 211 LEU E CA 1
ATOM 14333 C C . LEU E 5 211 ? 179.619 128.537 170.770 1.00 25.38 211 LEU E C 1
ATOM 14334 O O . LEU E 5 211 ? 178.781 129.328 171.221 1.00 25.38 211 LEU E O 1
ATOM 14339 N N . LEU E 5 212 ? 179.607 128.143 169.493 1.00 23.34 212 LEU E N 1
ATOM 14340 C CA . LEU E 5 212 ? 178.534 128.576 168.604 1.00 23.34 212 LEU E CA 1
ATOM 14341 C C . LEU E 5 212 ? 177.213 127.900 168.941 1.00 23.34 212 LEU E C 1
ATOM 14342 O O . LEU E 5 212 ? 176.154 128.427 168.602 1.00 23.34 212 LEU E O 1
ATOM 14347 N N . GLY E 5 213 ? 177.247 126.727 169.571 1.00 24.86 213 GLY E N 1
ATOM 14348 C CA . GLY E 5 213 ? 176.015 126.134 170.059 1.00 24.86 213 GLY E CA 1
ATOM 14349 C C . GLY E 5 213 ? 175.363 126.969 171.142 1.00 24.86 213 GLY E C 1
ATOM 14350 O O . GLY E 5 213 ? 174.136 127.019 171.250 1.00 24.86 213 GLY E O 1
ATOM 14351 N N . VAL E 5 214 ? 176.177 127.624 171.967 1.00 23.77 214 VAL E N 1
ATOM 14352 C CA . VAL E 5 214 ? 175.620 128.481 173.011 1.00 23.77 214 VAL E CA 1
ATOM 14353 C C . VAL E 5 214 ? 175.233 129.853 172.459 1.00 23.77 214 VAL E C 1
ATOM 14354 O O . VAL E 5 214 ? 174.117 130.332 172.686 1.00 23.77 214 VAL E O 1
ATOM 14358 N N . PHE E 5 215 ? 176.125 130.503 171.709 1.00 24.99 215 PHE E N 1
ATOM 14359 C CA . PHE E 5 215 ? 176.033 131.947 171.505 1.00 24.99 215 PHE E CA 1
ATOM 14360 C C . PHE E 5 215 ? 175.452 132.394 170.166 1.00 24.99 215 PHE E C 1
ATOM 14361 O O . PHE E 5 215 ? 175.401 133.600 169.921 1.00 24.99 215 PHE E O 1
ATOM 14369 N N . TYR E 5 216 ? 175.031 131.484 169.285 1.00 24.04 216 TYR E N 1
ATOM 14370 C CA . TYR E 5 216 ? 174.641 131.919 167.941 1.00 24.04 216 TYR E CA 1
ATOM 14371 C C . TYR E 5 216 ? 173.267 132.575 167.922 1.00 24.04 216 TYR E C 1
ATOM 14372 O O . TYR E 5 216 ? 172.972 133.352 167.008 1.00 24.04 216 TYR E O 1
ATOM 14381 N N . THR E 5 217 ? 172.416 132.264 168.902 1.00 23.23 217 THR E N 1
ATOM 14382 C CA . THR E 5 217 ? 171.086 132.862 168.958 1.00 23.23 217 THR E CA 1
ATOM 14383 C C . THR E 5 217 ? 171.161 134.366 169.202 1.00 23.23 217 THR E C 1
ATOM 14384 O O . THR E 5 217 ? 170.455 135.145 168.553 1.00 23.23 217 THR E O 1
ATOM 14388 N N . VAL E 5 218 ? 172.044 134.796 170.099 1.00 22.51 218 VAL E N 1
ATOM 14389 C CA . VAL E 5 218 ? 172.122 136.203 170.463 1.00 22.51 218 VAL E CA 1
ATOM 14390 C C . VAL E 5 218 ? 173.216 136.965 169.724 1.00 22.51 218 VAL E C 1
ATOM 14391 O O . VAL E 5 218 ? 173.186 138.204 169.713 1.00 22.51 218 VAL E O 1
ATOM 14395 N N . CYS E 5 219 ? 174.174 136.277 169.111 1.00 25.94 219 CYS E N 1
ATOM 14396 C CA . CYS E 5 219 ? 175.310 136.959 168.511 1.00 25.94 219 CYS E CA 1
ATOM 14397 C C . CYS E 5 219 ? 175.710 136.278 167.215 1.00 25.94 219 CYS E C 1
ATOM 14398 O O . CYS E 5 219 ? 175.915 135.063 167.185 1.00 25.94 219 CYS E O 1
ATOM 14401 N N . ARG E 5 220 ? 175.820 137.069 166.150 1.00 23.82 220 ARG E N 1
ATOM 14402 C CA . ARG E 5 220 ? 176.335 136.607 164.869 1.00 23.82 220 ARG E CA 1
ATOM 14403 C C . ARG E 5 220 ? 177.563 137.394 164.439 1.00 23.82 220 ARG E C 1
ATOM 14404 O O . ARG E 5 220 ? 177.968 137.312 163.275 1.00 23.82 220 ARG E O 1
ATOM 14412 N N . ASP E 5 221 ? 178.164 138.146 165.353 1.00 26.90 221 ASP E N 1
ATOM 14413 C CA . ASP E 5 221 ? 179.298 139.008 165.058 1.00 26.90 221 ASP E CA 1
ATOM 14414 C C . ASP E 5 221 ? 180.583 138.211 165.251 1.00 26.90 221 ASP E C 1
ATOM 14415 O O . ASP E 5 221 ? 180.804 137.636 166.319 1.00 26.90 221 ASP E O 1
ATOM 14420 N N . LEU E 5 222 ? 181.425 138.191 164.214 1.00 27.30 222 LEU E N 1
ATOM 14421 C CA . LEU E 5 222 ? 182.666 137.420 164.251 1.00 27.30 222 LEU E CA 1
ATOM 14422 C C . LEU E 5 222 ? 183.656 137.971 165.271 1.00 27.30 222 LEU E C 1
ATOM 14423 O O . LEU E 5 222 ? 184.387 137.203 165.908 1.00 27.30 222 LEU E O 1
ATOM 14428 N N . LYS E 5 223 ? 183.696 139.297 165.434 1.00 27.49 223 LYS E N 1
ATOM 14429 C CA . LYS E 5 223 ? 184.638 139.927 166.358 1.00 27.49 223 LYS E CA 1
ATOM 14430 C C . LYS E 5 223 ? 184.341 139.550 167.808 1.00 27.49 223 LYS E C 1
ATOM 14431 O O . LYS E 5 223 ? 185.241 139.132 168.552 1.00 27.49 223 LYS E O 1
ATOM 14437 N N . GLU E 5 224 ? 183.073 139.665 168.211 1.00 29.56 224 GLU E N 1
ATOM 14438 C CA . GLU E 5 224 ? 182.673 139.343 169.577 1.00 29.56 224 GLU E CA 1
ATOM 14439 C C . GLU E 5 224 ? 182.811 137.853 169.864 1.00 29.56 224 GLU E C 1
ATOM 14440 O O . GLU E 5 224 ? 183.250 137.465 170.954 1.00 29.56 224 GLU E O 1
ATOM 14446 N N . LEU E 5 225 ? 182.450 137.006 168.896 1.00 25.49 225 LEU E N 1
ATOM 14447 C CA . LEU E 5 225 ? 182.580 135.563 169.072 1.00 25.49 225 LEU E CA 1
ATOM 14448 C C . LEU E 5 225 ? 184.040 135.135 169.155 1.00 25.49 225 LEU E C 1
ATOM 14449 O O . LEU E 5 225 ? 184.381 134.234 169.930 1.00 25.49 225 LEU E O 1
ATOM 14454 N N . ARG E 5 226 ? 184.922 135.784 168.392 1.00 26.37 226 ARG E N 1
ATOM 14455 C CA . ARG E 5 226 ? 186.343 135.457 168.476 1.00 26.37 226 ARG E CA 1
ATOM 14456 C C . ARG E 5 226 ? 186.937 135.900 169.809 1.00 26.37 226 ARG E C 1
ATOM 14457 O O . ARG E 5 226 ? 187.764 135.188 170.395 1.00 26.37 226 ARG E O 1
ATOM 14465 N N . HIS E 5 227 ? 186.503 137.059 170.316 1.00 26.51 227 HIS E N 1
ATOM 14466 C CA . HIS E 5 227 ? 186.958 137.525 171.625 1.00 26.51 227 HIS E CA 1
ATOM 14467 C C . HIS E 5 227 ? 186.472 136.605 172.748 1.00 26.51 227 HIS E C 1
ATOM 14468 O O . HIS E 5 227 ? 187.228 136.296 173.683 1.00 26.51 227 HIS E O 1
ATOM 14475 N N . LEU E 5 228 ? 185.226 136.126 172.653 1.00 24.85 228 LEU E N 1
ATOM 14476 C CA . LEU E 5 228 ? 184.714 135.159 173.621 1.00 24.85 228 LEU E CA 1
ATOM 14477 C C . LEU E 5 228 ? 185.444 133.825 173.542 1.00 24.85 228 LEU E C 1
ATOM 14478 O O . LEU E 5 228 ? 185.666 133.179 174.577 1.00 24.85 228 LEU E O 1
ATOM 14483 N N . ALA E 5 229 ? 185.811 133.394 172.331 1.00 24.40 229 ALA E N 1
ATOM 14484 C CA . ALA E 5 229 ? 186.564 132.157 172.168 1.00 24.40 229 ALA E CA 1
ATOM 14485 C C . ALA E 5 229 ? 187.963 132.268 172.747 1.00 24.40 229 ALA E C 1
ATOM 14486 O O . ALA E 5 229 ? 188.487 131.286 173.281 1.00 24.40 229 ALA E O 1
ATOM 14488 N N . VAL E 5 230 ? 188.585 133.442 172.631 1.00 25.76 230 VAL E N 1
ATOM 14489 C CA . VAL E 5 230 ? 189.882 133.664 173.263 1.00 25.76 230 VAL E CA 1
ATOM 14490 C C . VAL E 5 230 ? 189.750 133.637 174.785 1.00 25.76 230 VAL E C 1
ATOM 14491 O O . VAL E 5 230 ? 190.590 133.049 175.479 1.00 25.76 230 VAL E O 1
ATOM 14495 N N . LEU E 5 231 ? 188.680 134.234 175.327 1.00 25.95 231 LEU E N 1
ATOM 14496 C CA . LEU E 5 231 ? 188.533 134.299 176.784 1.00 25.95 231 LEU E CA 1
ATOM 14497 C C . LEU E 5 231 ? 188.251 132.935 177.410 1.00 25.95 231 LEU E C 1
ATOM 14498 O O . LEU E 5 231 ? 188.893 132.556 178.394 1.00 25.95 231 LEU E O 1
ATOM 14503 N N . ASN E 5 232 ? 187.294 132.186 176.871 1.00 29.49 232 ASN E N 1
ATOM 14504 C CA . ASN E 5 232 ? 186.801 131.010 177.584 1.00 29.49 232 ASN E CA 1
ATOM 14505 C C . ASN E 5 232 ? 187.628 129.749 177.355 1.00 29.49 232 ASN E C 1
ATOM 14506 O O . ASN E 5 232 ? 187.286 128.703 177.912 1.00 29.49 232 ASN E O 1
ATOM 14511 N N . PHE E 5 233 ? 188.685 129.806 176.550 1.00 31.51 233 PHE E N 1
ATOM 14512 C CA . PHE E 5 233 ? 189.445 128.608 176.184 1.00 31.51 233 PHE E CA 1
ATOM 14513 C C . PHE E 5 233 ? 190.301 127.971 177.289 1.00 31.51 233 PHE E C 1
ATOM 14514 O O . PHE E 5 233 ? 190.375 126.736 177.310 1.00 31.51 233 PHE E O 1
ATOM 14522 N N . PRO E 5 234 ? 190.995 128.707 178.186 1.00 32.06 234 PRO E N 1
ATOM 14523 C CA . PRO E 5 234 ? 191.698 128.004 179.279 1.00 32.06 234 PRO E CA 1
ATOM 14524 C C . PRO E 5 234 ? 190.799 127.254 180.250 1.00 32.06 234 PRO E C 1
ATOM 14525 O O . PRO E 5 234 ? 191.250 126.270 180.847 1.00 32.06 234 PRO E O 1
ATOM 14529 N N . LYS E 5 235 ? 189.556 127.695 180.443 1.00 34.72 235 LYS E N 1
ATOM 14530 C CA . LYS E 5 235 ? 188.607 126.927 181.245 1.00 34.72 235 LYS E CA 1
ATOM 14531 C C . LYS E 5 235 ? 188.266 125.599 180.581 1.00 34.72 235 LYS E C 1
ATOM 14532 O O . LYS E 5 235 ? 188.062 124.588 181.263 1.00 34.72 235 LYS E O 1
ATOM 14538 N N . TYR E 5 236 ? 188.209 125.581 179.250 1.00 35.36 236 TYR E N 1
ATOM 14539 C CA . TYR E 5 236 ? 187.854 124.364 178.528 1.00 35.36 236 TYR E CA 1
ATOM 14540 C C . TYR E 5 236 ? 188.969 123.330 178.582 1.00 35.36 236 TYR E C 1
ATOM 14541 O O . TYR E 5 236 ? 188.702 122.129 178.697 1.00 35.36 236 TYR E O 1
ATOM 14550 N N . CYS E 5 237 ? 190.222 123.769 178.508 1.00 38.18 237 CYS E N 1
ATOM 14551 C CA . CYS E 5 237 ? 191.349 122.853 178.438 1.00 38.18 237 CYS E CA 1
ATOM 14552 C C . CYS E 5 237 ? 192.060 122.667 179.774 1.00 38.18 237 CYS E C 1
ATOM 14553 O O . CYS E 5 237 ? 193.179 122.151 179.792 1.00 38.18 237 CYS E O 1
ATOM 14556 N N . GLU E 5 238 ? 191.478 123.123 180.883 1.00 45.65 238 GLU E N 1
ATOM 14557 C CA . GLU E 5 238 ? 192.047 122.725 182.172 1.00 45.65 238 GLU E CA 1
ATOM 14558 C C . GLU E 5 238 ? 191.688 121.306 182.655 1.00 45.65 238 GLU E C 1
ATOM 14559 O O . GLU E 5 238 ? 192.463 120.784 183.466 1.00 45.65 238 GLU E O 1
ATOM 14565 N N . PRO E 5 239 ? 190.545 120.664 182.294 1.00 42.40 239 PRO E N 1
ATOM 14566 C CA . PRO E 5 239 ? 190.406 119.229 182.632 1.00 42.40 239 PRO E CA 1
ATOM 14567 C C . PRO E 5 239 ? 191.505 118.323 182.098 1.00 42.40 239 PRO E C 1
ATOM 14568 O O . PRO E 5 239 ? 191.890 117.372 182.787 1.00 42.40 239 PRO E O 1
ATOM 14572 N N . VAL E 5 240 ? 192.022 118.577 180.896 1.00 46.65 240 VAL E N 1
ATOM 14573 C CA . VAL E 5 240 ? 193.099 117.729 180.394 1.00 46.65 240 VAL E CA 1
ATOM 14574 C C . VAL E 5 240 ? 194.428 118.104 181.040 1.00 46.65 240 VAL E C 1
ATOM 14575 O O . VAL E 5 240 ? 195.365 117.299 181.049 1.00 46.65 240 VAL E O 1
ATOM 14579 N N . VAL E 5 241 ? 194.543 119.324 181.566 1.00 45.27 241 VAL E N 1
ATOM 14580 C CA . VAL E 5 241 ? 195.731 119.700 182.327 1.00 45.27 241 VAL E CA 1
ATOM 14581 C C . VAL E 5 241 ? 195.730 119.012 183.690 1.00 45.27 241 VAL E C 1
ATOM 14582 O O . VAL E 5 241 ? 196.736 118.426 184.107 1.00 45.27 241 VAL E O 1
ATOM 14586 N N . LYS E 5 242 ? 194.594 119.061 184.397 1.00 47.78 242 LYS E N 1
ATOM 14587 C CA . LYS E 5 242 ? 194.477 118.374 185.683 1.00 47.78 242 LYS E CA 1
ATOM 14588 C C . LYS E 5 242 ? 194.501 116.861 185.514 1.00 47.78 242 LYS E C 1
ATOM 14589 O O . LYS E 5 242 ? 195.075 116.149 186.345 1.00 47.78 242 LYS E O 1
ATOM 14595 N N . GLY E 5 243 ? 193.881 116.350 184.453 1.00 52.26 243 GLY E N 1
ATOM 14596 C CA . GLY E 5 243 ? 193.900 114.931 184.160 1.00 52.26 243 GLY E CA 1
ATOM 14597 C C . GLY E 5 243 ? 192.587 114.213 184.365 1.00 52.26 243 GLY E C 1
ATOM 14598 O O . GLY E 5 243 ? 192.549 112.987 184.215 1.00 52.26 243 GLY E O 1
ATOM 14599 N N . GLU E 5 244 ? 191.514 114.928 184.712 1.00 61.32 244 GLU E N 1
ATOM 14600 C CA . GLU E 5 244 ? 190.215 114.291 184.912 1.00 61.32 244 GLU E CA 1
ATOM 14601 C C . GLU E 5 244 ? 189.612 113.799 183.601 1.00 61.32 244 GLU E C 1
ATOM 14602 O O . GLU E 5 244 ? 188.831 112.841 183.602 1.00 61.32 244 GLU E O 1
ATOM 14608 N N . ALA E 5 245 ? 189.945 114.442 182.486 1.00 58.64 245 ALA E N 1
ATOM 14609 C CA . ALA E 5 245 ? 189.442 114.077 181.169 1.00 58.64 245 ALA E CA 1
ATOM 14610 C C . ALA E 5 245 ? 190.603 113.907 180.196 1.00 58.64 245 ALA E C 1
ATOM 14611 O O . ALA E 5 245 ? 191.772 114.080 180.546 1.00 58.64 245 ALA E O 1
ATOM 14613 N N . SER E 5 246 ? 190.262 113.560 178.958 1.00 62.53 246 SER E N 1
ATOM 14614 C CA . SER E 5 246 ? 191.215 113.422 177.868 1.00 62.53 246 SER E CA 1
ATOM 14615 C C . SER E 5 246 ? 190.666 114.146 176.643 1.00 62.53 246 SER E C 1
ATOM 14616 O O . SER E 5 246 ? 189.583 114.736 176.683 1.00 62.53 246 SER E O 1
ATOM 14619 N N . GLU E 5 247 ? 191.429 114.103 175.546 1.00 59.50 247 GLU E N 1
ATOM 14620 C CA . GLU E 5 247 ? 191.041 114.824 174.336 1.00 59.50 247 GLU E CA 1
ATOM 14621 C C . GLU E 5 247 ? 189.816 114.215 173.667 1.00 59.50 247 GLU E C 1
ATOM 14622 O O . GLU E 5 247 ? 189.052 114.929 173.010 1.00 59.50 247 GLU E O 1
ATOM 14628 N N . ARG E 5 248 ? 189.612 112.914 173.820 1.00 67.62 248 ARG E N 1
ATOM 14629 C CA . ARG E 5 248 ? 188.500 112.227 173.182 1.00 67.62 248 ARG E CA 1
ATOM 14630 C C . ARG E 5 248 ? 187.236 112.220 174.031 1.00 67.62 248 ARG E C 1
ATOM 14631 O O . ARG E 5 248 ? 186.204 111.719 173.574 1.00 67.62 248 ARG E O 1
ATOM 14639 N N . ASP E 5 249 ? 187.289 112.761 175.248 1.00 63.81 249 ASP E N 1
ATOM 14640 C CA . ASP E 5 249 ? 186.141 112.759 176.155 1.00 63.81 249 ASP E CA 1
ATOM 14641 C C . ASP E 5 249 ? 185.362 114.056 175.957 1.00 63.81 249 ASP E C 1
ATOM 14642 O O . ASP E 5 249 ? 185.460 115.003 176.738 1.00 63.81 249 ASP E O 1
ATOM 14647 N N . THR E 5 250 ? 184.570 114.085 174.880 1.00 56.71 250 THR E N 1
ATOM 14648 C CA . THR E 5 250 ? 183.871 115.304 174.477 1.00 56.71 250 THR E CA 1
ATOM 14649 C C . THR E 5 250 ? 182.762 115.674 175.461 1.00 56.71 250 THR E C 1
ATOM 14650 O O . THR E 5 250 ? 182.569 116.859 175.771 1.00 56.71 250 THR E O 1
ATOM 14654 N N . ARG E 5 251 ? 182.045 114.673 175.982 1.00 55.76 251 ARG E N 1
ATOM 14655 C CA . ARG E 5 251 ? 180.919 114.937 176.876 1.00 55.76 251 ARG E CA 1
ATOM 14656 C C . ARG E 5 251 ? 181.374 115.525 178.207 1.00 55.76 251 ARG E C 1
ATOM 14657 O O . ARG E 5 251 ? 180.701 116.402 178.760 1.00 55.76 251 ARG E O 1
ATOM 14665 N N . LYS E 5 252 ? 182.519 115.064 178.724 1.00 52.43 252 LYS E N 1
ATOM 14666 C CA . LYS E 5 252 ? 183.100 115.640 179.937 1.00 52.43 252 LYS E CA 1
ATOM 14667 C C . LYS E 5 252 ? 183.461 117.105 179.740 1.00 52.43 252 LYS E C 1
ATOM 14668 O O . LYS E 5 252 ? 183.167 117.948 180.600 1.00 52.43 252 LYS E O 1
ATOM 14674 N N . LEU E 5 253 ? 184.065 117.421 178.596 1.00 46.58 253 LEU E N 1
ATOM 14675 C CA . LEU E 5 253 ? 184.461 118.788 178.287 1.00 46.58 253 LEU E CA 1
ATOM 14676 C C . LEU E 5 253 ? 183.249 119.701 178.146 1.00 46.58 253 LEU E C 1
ATOM 14677 O O . LEU E 5 253 ? 183.256 120.834 178.645 1.00 46.58 253 LEU E O 1
ATOM 14682 N N . TRP E 5 254 ? 182.186 119.213 177.506 1.00 46.26 254 TRP E N 1
ATOM 14683 C CA . TRP E 5 254 ? 181.010 120.051 177.298 1.00 46.26 254 TRP E CA 1
ATOM 14684 C C . TRP E 5 254 ? 180.210 120.235 178.582 1.00 46.26 254 TRP E C 1
ATOM 14685 O O . TRP E 5 254 ? 179.653 121.318 178.809 1.00 46.26 254 TRP E O 1
ATOM 14696 N N . ARG E 5 255 ? 180.163 119.208 179.438 1.00 48.53 255 ARG E N 1
ATOM 14697 C CA . ARG E 5 255 ? 179.581 119.365 180.768 1.00 48.53 255 ARG E CA 1
ATOM 14698 C C . ARG E 5 255 ? 180.367 120.357 181.610 1.00 48.53 255 ARG E C 1
ATOM 14699 O O . ARG E 5 255 ? 179.783 121.085 182.421 1.00 48.53 255 ARG E O 1
ATOM 14707 N N . ASN E 5 256 ? 181.697 120.367 181.474 1.00 45.11 256 ASN E N 1
ATOM 14708 C CA . ASN E 5 256 ? 182.494 121.372 182.171 1.00 45.11 256 ASN E CA 1
ATOM 14709 C C . ASN E 5 256 ? 182.202 122.775 181.655 1.00 45.11 256 ASN E C 1
ATOM 14710 O O . ASN E 5 256 ? 182.077 123.721 182.440 1.00 45.11 256 ASN E O 1
ATOM 14715 N N . ILE E 5 257 ? 182.084 122.929 180.339 1.00 40.25 257 ILE E N 1
ATOM 14716 C CA . ILE E 5 257 ? 182.125 124.277 179.786 1.00 40.25 257 ILE E CA 1
ATOM 14717 C C . ILE E 5 257 ? 180.750 124.932 179.685 1.00 40.25 257 ILE E C 1
ATOM 14718 O O . ILE E 5 257 ? 180.665 126.164 179.691 1.00 40.25 257 ILE E O 1
ATOM 14723 N N . GLU E 5 258 ? 179.650 124.168 179.610 1.00 44.43 258 GLU E N 1
ATOM 14724 C CA . GLU E 5 258 ? 178.407 124.876 179.295 1.00 44.43 258 GLU E CA 1
ATOM 14725 C C . GLU E 5 258 ? 177.735 125.692 180.419 1.00 44.43 258 GLU E C 1
ATOM 14726 O O . GLU E 5 258 ? 177.116 126.711 180.077 1.00 44.43 258 GLU E O 1
ATOM 14732 N N . PRO E 5 259 ? 177.823 125.374 181.730 1.00 37.64 259 PRO E N 1
ATOM 14733 C CA . PRO E 5 259 ? 177.341 126.374 182.704 1.00 37.64 259 PRO E CA 1
ATOM 14734 C C . PRO E 5 259 ? 178.216 127.612 182.770 1.00 37.64 259 PRO E C 1
ATOM 14735 O O . PRO E 5 259 ? 177.697 128.716 182.987 1.00 37.64 259 PRO E O 1
ATOM 14739 N N . HIS E 5 260 ? 179.524 127.462 182.555 1.00 40.91 260 HIS E N 1
ATOM 14740 C CA . HIS E 5 260 ? 180.412 128.617 182.496 1.00 40.91 260 HIS E CA 1
ATOM 14741 C C . HIS E 5 260 ? 180.084 129.500 181.300 1.00 40.91 260 HIS E C 1
ATOM 14742 O O . HIS E 5 260 ? 180.118 130.731 181.404 1.00 40.91 260 HIS E O 1
ATOM 14749 N N . LEU E 5 261 ? 179.750 128.889 180.161 1.00 33.82 261 LEU E N 1
ATOM 14750 C CA . LEU E 5 261 ? 179.351 129.670 178.996 1.00 33.82 261 LEU E CA 1
ATOM 14751 C C . LEU E 5 261 ? 177.989 130.323 179.186 1.00 33.82 261 LEU E C 1
ATOM 14752 O O . LEU E 5 261 ? 177.759 131.419 178.666 1.00 33.82 261 LEU E O 1
ATOM 14757 N N . LYS E 5 262 ? 177.077 129.687 179.922 1.00 36.19 262 LYS E N 1
ATOM 14758 C CA . LYS E 5 262 ? 175.801 130.339 180.202 1.00 36.19 262 LYS E CA 1
ATOM 14759 C C . LYS E 5 262 ? 175.886 131.384 181.305 1.00 36.19 262 LYS E C 1
ATOM 14760 O O . LYS E 5 262 ? 174.930 132.142 181.485 1.00 36.19 262 LYS E O 1
ATOM 14766 N N . LYS E 5 263 ? 176.984 131.436 182.056 1.00 38.68 263 LYS E N 1
ATOM 14767 C CA . LYS E 5 263 ? 177.217 132.560 182.957 1.00 38.68 263 LYS E CA 1
ATOM 14768 C C . LYS E 5 263 ? 178.027 133.677 182.316 1.00 38.68 263 LYS E C 1
ATOM 14769 O O . LYS E 5 263 ? 177.907 134.831 182.735 1.00 38.68 263 LYS E O 1
ATOM 14775 N N . ALA E 5 264 ? 178.856 133.358 181.318 1.00 33.94 264 ALA E N 1
ATOM 14776 C CA . ALA E 5 264 ? 179.651 134.380 180.644 1.00 33.94 264 ALA E CA 1
ATOM 14777 C C . ALA E 5 264 ? 178.794 135.306 179.797 1.00 33.94 264 ALA E C 1
ATOM 14778 O O . ALA E 5 264 ? 179.216 136.426 179.494 1.00 33.94 264 ALA E O 1
ATOM 14780 N N . MET E 5 265 ? 177.617 134.844 179.374 1.00 35.22 265 MET E N 1
ATOM 14781 C CA . MET E 5 265 ? 176.733 135.667 178.556 1.00 35.22 265 MET E CA 1
ATOM 14782 C C . MET E 5 265 ? 176.193 136.850 179.348 1.00 35.22 265 MET E C 1
ATOM 14783 O O . MET E 5 265 ? 176.130 137.974 178.836 1.00 35.22 265 MET E O 1
ATOM 14788 N N . GLN E 5 266 ? 175.843 136.623 180.612 1.00 36.04 266 GLN E N 1
ATOM 14789 C CA . GLN E 5 266 ? 175.289 137.675 181.453 1.00 36.04 266 GLN E CA 1
ATOM 14790 C C . GLN E 5 266 ? 176.341 138.685 181.898 1.00 36.04 266 GLN E C 1
ATOM 14791 O O . GLN E 5 266 ? 175.995 139.824 182.223 1.00 36.04 266 GLN E O 1
ATOM 14797 N N . THR E 5 267 ? 177.614 138.290 181.950 1.00 35.87 267 THR E N 1
ATOM 14798 C CA . THR E 5 267 ? 178.656 139.121 182.544 1.00 35.87 267 THR E CA 1
ATOM 14799 C C . THR E 5 267 ? 179.564 139.796 181.519 1.00 35.87 267 THR E C 1
ATOM 14800 O O . THR E 5 267 ? 179.602 141.025 181.443 1.00 35.87 267 THR E O 1
ATOM 14804 N N . VAL E 5 268 ? 180.293 139.016 180.719 1.00 32.34 268 VAL E N 1
ATOM 14805 C CA . VAL E 5 268 ? 181.361 139.585 179.896 1.00 32.34 268 VAL E CA 1
ATOM 14806 C C . VAL E 5 268 ? 180.829 140.098 178.566 1.00 32.34 268 VAL E C 1
ATOM 14807 O O . VAL E 5 268 ? 181.359 141.068 178.012 1.00 32.34 268 VAL E O 1
ATOM 14811 N N . TYR E 5 269 ? 179.796 139.447 178.027 1.00 29.98 269 TYR E N 1
ATOM 14812 C CA . TYR E 5 269 ? 179.187 139.891 176.780 1.00 29.98 269 TYR E CA 1
ATOM 14813 C C . TYR E 5 269 ? 178.533 141.258 176.949 1.00 29.98 269 TYR E C 1
ATOM 14814 O O . TYR E 5 269 ? 178.561 142.078 176.026 1.00 29.98 269 TYR E O 1
ATOM 14823 N N . LEU E 5 270 ? 177.981 141.530 178.127 1.00 32.17 270 LEU E N 1
ATOM 14824 C CA . LEU E 5 270 ? 177.401 142.824 178.447 1.00 32.17 270 LEU E CA 1
ATOM 14825 C C . LEU E 5 270 ? 178.395 143.773 179.100 1.00 32.17 270 LEU E C 1
ATOM 14826 O O . LEU E 5 270 ? 178.003 144.882 179.476 1.00 32.17 270 LEU E O 1
ATOM 14831 N N . ARG E 5 271 ? 179.654 143.342 179.254 1.00 33.85 271 ARG E N 1
ATOM 14832 C CA . ARG E 5 271 ? 180.776 144.153 179.750 1.00 33.85 271 ARG E CA 1
ATOM 14833 C C . ARG E 5 271 ? 180.536 144.711 181.151 1.00 33.85 271 ARG E C 1
ATOM 14834 O O . ARG E 5 271 ? 180.918 145.840 181.458 1.00 33.85 271 ARG E O 1
ATOM 14842 N N . GLU E 5 272 ? 179.903 143.918 182.013 1.00 41.18 272 GLU E N 1
ATOM 14843 C CA . GLU E 5 272 ? 179.833 144.292 183.420 1.00 41.18 272 GLU E CA 1
ATOM 14844 C C . GLU E 5 272 ? 181.148 143.976 184.120 1.00 41.18 272 GLU E C 1
ATOM 14845 O O . GLU E 5 272 ? 181.776 144.855 184.719 1.00 41.18 272 GLU E O 1
ATOM 14851 N N . ILE E 5 273 ? 181.580 142.724 184.045 1.00 40.03 273 ILE E N 1
ATOM 14852 C CA . ILE E 5 273 ? 182.905 142.310 184.485 1.00 40.03 273 ILE E CA 1
ATOM 14853 C C . ILE E 5 273 ? 183.834 142.382 183.286 1.00 40.03 273 ILE E C 1
ATOM 14854 O O . ILE E 5 273 ? 183.536 141.816 182.229 1.00 40.03 273 ILE E O 1
ATOM 14859 N N . SER E 5 274 ? 184.944 143.097 183.441 1.00 39.95 274 SER E N 1
ATOM 14860 C CA . SER E 5 274 ? 185.867 143.317 182.341 1.00 39.95 274 SER E CA 1
ATOM 14861 C C . SER E 5 274 ? 186.585 142.025 181.963 1.00 39.95 274 SER E C 1
ATOM 14862 O O . SER E 5 274 ? 186.579 141.036 182.703 1.00 39.95 274 SER E O 1
ATOM 14865 N N . SER E 5 275 ? 187.189 142.042 180.772 1.00 41.23 275 SER E N 1
ATOM 14866 C CA . SER E 5 275 ? 187.858 140.858 180.244 1.00 41.23 275 SER E CA 1
ATOM 14867 C C . SER E 5 275 ? 189.085 140.489 181.068 1.00 41.23 275 SER E C 1
ATOM 14868 O O . SER E 5 275 ? 189.340 139.301 181.311 1.00 41.23 275 SER E O 1
ATOM 14871 N N . SER E 5 276 ? 189.853 141.491 181.505 1.00 41.79 276 SER E N 1
ATOM 14872 C CA . SER E 5 276 ? 191.014 141.232 182.352 1.00 41.79 276 SER E CA 1
ATOM 14873 C C . SER E 5 276 ? 190.595 140.695 183.713 1.00 41.79 276 SER E C 1
ATOM 14874 O O . SER E 5 276 ? 191.259 139.811 184.271 1.00 41.79 276 SER E O 1
ATOM 14877 N N . GLN E 5 277 ? 189.489 141.210 184.255 1.00 43.47 277 GLN E N 1
ATOM 14878 C CA . GLN E 5 277 ? 188.961 140.693 185.511 1.00 43.47 277 GLN E CA 1
ATOM 14879 C C . GLN E 5 277 ? 188.500 139.252 185.364 1.00 43.47 277 GLN E C 1
ATOM 14880 O O . GLN E 5 277 ? 188.736 138.434 186.254 1.00 43.47 277 GLN E O 1
ATOM 14886 N N . TRP E 5 278 ? 187.859 138.924 184.238 1.00 40.81 278 TRP E N 1
ATOM 14887 C CA . TRP E 5 278 ? 187.438 137.551 183.962 1.00 40.81 278 TRP E CA 1
ATOM 14888 C C . TRP E 5 278 ? 188.627 136.604 183.862 1.00 40.81 278 TRP E C 1
ATOM 14889 O O . TRP E 5 278 ? 188.606 135.505 184.440 1.00 40.81 278 TRP E O 1
ATOM 14900 N N . GLU E 5 279 ? 189.677 137.026 183.149 1.00 50.40 279 GLU E N 1
ATOM 14901 C CA . GLU E 5 279 ? 190.897 136.230 183.051 1.00 50.40 279 GLU E CA 1
ATOM 14902 C C . GLU E 5 279 ? 191.543 136.033 184.416 1.00 50.40 279 GLU E C 1
ATOM 14903 O O . GLU E 5 279 ? 192.018 134.937 184.730 1.00 50.40 279 GLU E O 1
ATOM 14909 N N . LYS E 5 280 ? 191.524 137.070 185.257 1.00 51.09 280 LYS E N 1
ATOM 14910 C CA . LYS E 5 280 ? 192.083 136.951 186.599 1.00 51.09 280 LYS E CA 1
ATOM 14911 C C . LYS E 5 280 ? 191.249 136.032 187.485 1.00 51.09 280 LYS E C 1
ATOM 14912 O O . LYS E 5 280 ? 191.802 135.333 188.340 1.00 51.09 280 LYS E O 1
ATOM 14918 N N . LEU E 5 281 ? 189.922 136.030 187.316 1.00 54.61 281 LEU E N 1
ATOM 14919 C CA . LEU E 5 281 ? 189.083 135.137 188.116 1.00 54.61 281 LEU E CA 1
ATOM 14920 C C . LEU E 5 281 ? 189.304 133.677 187.753 1.00 54.61 281 LEU E C 1
ATOM 14921 O O . LEU E 5 281 ? 189.380 132.825 188.644 1.00 54.61 281 LEU E O 1
ATOM 14926 N N . GLN E 5 282 ? 189.399 133.354 186.460 1.00 54.09 282 GLN E N 1
ATOM 14927 C CA . GLN E 5 282 ? 189.670 131.948 186.144 1.00 54.09 282 GLN E CA 1
ATOM 14928 C C . GLN E 5 282 ? 191.132 131.567 186.366 1.00 54.09 282 GLN E C 1
ATOM 14929 O O . GLN E 5 282 ? 191.426 130.385 186.574 1.00 54.09 282 GLN E O 1
ATOM 14935 N N . LYS E 5 283 ? 192.054 132.532 186.339 1.00 61.34 283 LYS E N 1
ATOM 14936 C CA . LYS E 5 283 ? 193.446 132.238 186.670 1.00 61.34 283 LYS E CA 1
ATOM 14937 C C . LYS E 5 283 ? 193.625 131.984 188.164 1.00 61.34 283 LYS E C 1
ATOM 14938 O O . LYS E 5 283 ? 194.359 131.073 188.562 1.00 61.34 283 LYS E O 1
ATOM 14944 N N . ASP E 5 284 ? 192.961 132.777 189.005 1.00 68.26 284 ASP E N 1
ATOM 14945 C CA . ASP E 5 284 ? 192.996 132.606 190.452 1.00 68.26 284 ASP E CA 1
ATOM 14946 C C . ASP E 5 284 ? 191.998 131.572 190.958 1.00 68.26 284 ASP E C 1
ATOM 14947 O O . ASP E 5 284 ? 191.925 131.367 192.176 1.00 68.26 284 ASP E O 1
ATOM 14952 N N . ASP E 5 285 ? 191.192 130.988 190.065 1.00 71.43 285 ASP E N 1
ATOM 14953 C CA . ASP E 5 285 ? 190.178 129.961 190.312 1.00 71.43 285 ASP E CA 1
ATOM 14954 C C . ASP E 5 285 ? 189.014 130.458 191.161 1.00 71.43 285 ASP E C 1
ATOM 14955 O O . ASP E 5 285 ? 188.242 129.638 191.671 1.00 71.43 285 ASP E O 1
ATOM 14960 N N . THR E 5 286 ? 188.869 131.771 191.327 1.00 79.31 286 THR E N 1
ATOM 14961 C CA . THR E 5 286 ? 187.718 132.353 192.006 1.00 79.31 286 THR E CA 1
ATOM 14962 C C . THR E 5 286 ? 186.458 132.118 191.169 1.00 79.31 286 THR E C 1
ATOM 14963 O O . THR E 5 286 ? 186.517 132.048 189.937 1.00 79.31 286 THR E O 1
ATOM 14967 N N . ASP E 5 287 ? 185.327 131.931 191.855 1.00 93.87 287 ASP E N 1
ATOM 14968 C CA . ASP E 5 287 ? 184.063 131.632 191.194 1.00 93.87 287 ASP E CA 1
ATOM 14969 C C . ASP E 5 287 ? 183.631 132.786 190.290 1.00 93.87 287 ASP E C 1
ATOM 14970 O O . ASP E 5 287 ? 183.789 133.957 190.655 1.00 93.87 287 ASP E O 1
ATOM 14975 N N . PRO E 5 288 ? 183.117 132.493 189.097 1.00 88.48 288 PRO E N 1
ATOM 14976 C CA . PRO E 5 288 ? 182.641 133.560 188.212 1.00 88.48 288 PRO E CA 1
ATOM 14977 C C . PRO E 5 288 ? 181.351 134.179 188.723 1.00 88.48 288 PRO E C 1
ATOM 14978 O O . PRO E 5 288 ? 180.529 133.521 189.365 1.00 88.48 288 PRO E O 1
ATOM 14982 N N . GLY E 5 289 ? 181.176 135.459 188.410 1.00 92.57 289 GLY E N 1
ATOM 14983 C CA . GLY E 5 289 ? 180.011 136.201 188.871 1.00 92.57 289 GLY E CA 1
ATOM 14984 C C . GLY E 5 289 ? 179.970 136.385 190.371 1.00 92.57 289 GLY E C 1
ATOM 14985 O O . GLY E 5 289 ? 178.887 136.375 190.971 1.00 92.57 289 GLY E O 1
ATOM 14986 N N . GLN E 5 290 ? 181.134 136.544 190.994 1.00 90.89 290 GLN E N 1
ATOM 14987 C CA . GLN E 5 290 ? 181.244 136.761 192.427 1.00 90.89 290 GLN E CA 1
ATOM 14988 C C . GLN E 5 290 ? 181.306 138.244 192.766 1.00 90.89 290 GLN E C 1
ATOM 14989 O O . GLN E 5 290 ? 181.467 138.603 193.936 1.00 90.89 290 GLN E O 1
ATOM 14995 N N . LEU E 5 291 ? 181.162 139.109 191.767 1.00 79.48 291 LEU E N 1
ATOM 14996 C CA . LEU E 5 291 ? 181.353 140.540 191.912 1.00 79.48 291 LEU E CA 1
ATOM 14997 C C . LEU E 5 291 ? 180.087 141.278 191.501 1.00 79.48 291 LEU E C 1
ATOM 14998 O O . LEU E 5 291 ? 179.187 140.712 190.876 1.00 79.48 291 LEU E O 1
ATOM 15003 N N . LYS E 5 292 ? 180.022 142.557 191.876 1.00 64.04 292 LYS E N 1
ATOM 15004 C CA . LYS E 5 292 ? 178.941 143.413 191.398 1.00 64.04 292 LYS E CA 1
ATOM 15005 C C . LYS E 5 292 ? 179.101 143.750 189.921 1.00 64.04 292 LYS E C 1
ATOM 15006 O O . LYS E 5 292 ? 178.122 143.736 189.167 1.00 64.04 292 LYS E O 1
ATOM 15012 N N . GLY E 5 293 ? 180.315 144.058 189.492 1.00 55.25 293 GLY E N 1
ATOM 15013 C CA . GLY E 5 293 ? 180.522 144.567 188.157 1.00 55.25 293 GLY E CA 1
ATOM 15014 C C . GLY E 5 293 ? 180.301 146.063 188.092 1.00 55.25 293 GLY E C 1
ATOM 15015 O O . GLY E 5 293 ? 180.207 146.764 189.103 1.00 55.25 293 GLY E O 1
ATOM 15016 N N . LEU E 5 294 ? 180.247 146.562 186.856 1.00 47.33 294 LEU E N 1
ATOM 15017 C CA . LEU E 5 294 ? 179.953 147.975 186.645 1.00 47.33 294 LEU E CA 1
ATOM 15018 C C . LEU E 5 294 ? 178.521 148.310 187.027 1.00 47.33 294 LEU E C 1
ATOM 15019 O O . LEU E 5 294 ? 178.264 149.347 187.645 1.00 47.33 294 LEU E O 1
ATOM 15024 N N . SER E 5 295 ? 177.575 147.454 186.664 1.00 48.78 295 SER E N 1
ATOM 15025 C CA . SER E 5 295 ? 176.205 147.646 187.100 1.00 48.78 295 SER E CA 1
ATOM 15026 C C . SER E 5 295 ? 176.034 147.067 188.502 1.00 48.78 295 SER E C 1
ATOM 15027 O O . SER E 5 295 ? 176.987 146.573 189.114 1.00 48.78 295 SER E O 1
ATOM 15030 N N . ALA E 5 296 ? 174.807 147.168 189.024 1.00 45.04 296 ALA E N 1
ATOM 15031 C CA . ALA E 5 296 ? 174.386 146.847 190.392 1.00 45.04 296 ALA E CA 1
ATOM 15032 C C . ALA E 5 296 ? 175.074 147.708 191.446 1.00 45.04 296 ALA E C 1
ATOM 15033 O O . ALA E 5 296 ? 175.035 147.368 192.634 1.00 45.04 296 ALA E O 1
ATOM 15035 N N . HIS E 5 297 ? 175.707 148.813 191.047 1.00 39.86 297 HIS E N 1
ATOM 15036 C CA . HIS E 5 297 ? 176.188 149.843 191.957 1.00 39.86 297 HIS E CA 1
ATOM 15037 C C . HIS E 5 297 ? 175.273 151.060 191.968 1.00 39.86 297 HIS E C 1
ATOM 15038 O O . HIS E 5 297 ? 175.746 152.194 192.088 1.00 39.86 297 HIS E O 1
ATOM 15045 N N . THR E 5 298 ? 173.966 150.843 191.835 1.00 36.08 298 THR E N 1
ATOM 15046 C CA . THR E 5 298 ? 172.989 151.927 191.772 1.00 36.08 298 THR E CA 1
ATOM 15047 C C . THR E 5 298 ? 172.697 152.413 193.188 1.00 36.08 298 THR E C 1
ATOM 15048 O O . THR E 5 298 ? 171.706 152.039 193.820 1.00 36.08 298 THR E O 1
ATOM 15052 N N . HIS E 5 299 ? 173.584 153.268 193.691 1.00 32.82 299 HIS E N 1
ATOM 15053 C CA . HIS E 5 299 ? 173.374 153.922 194.981 1.00 32.82 299 HIS E CA 1
ATOM 15054 C C . HIS E 5 299 ? 174.173 155.213 194.987 1.00 32.82 299 HIS E C 1
ATOM 15055 O O . HIS E 5 299 ? 175.401 155.180 194.873 1.00 32.82 299 HIS E O 1
ATOM 15062 N N . VAL E 5 300 ? 173.480 156.340 195.116 1.00 22.16 300 VAL E N 1
ATOM 15063 C CA . VAL E 5 300 ? 174.090 157.662 195.091 1.00 22.16 300 VAL E CA 1
ATOM 15064 C C . VAL E 5 300 ? 173.804 158.330 196.428 1.00 22.16 300 VAL E C 1
ATOM 15065 O O . VAL E 5 300 ? 172.711 158.175 196.984 1.00 22.16 300 VAL E O 1
ATOM 15068 N N . GLU E 5 301 ? 174.790 159.056 196.954 1.00 21.08 301 GLU E N 1
ATOM 15069 C CA . GLU E 5 301 ? 174.694 159.687 198.267 1.00 21.08 301 GLU E CA 1
ATOM 15070 C C . GLU E 5 301 ? 174.259 161.137 198.090 1.00 21.08 301 GLU E C 1
ATOM 15071 O O . GLU E 5 301 ? 175.033 161.968 197.609 1.00 21.08 301 GLU E O 1
ATOM 15077 N N . LEU E 5 302 ? 173.029 161.440 198.504 1.00 12.66 302 LEU E N 1
ATOM 15078 C CA . LEU E 5 302 ? 172.406 162.738 198.312 1.00 12.66 302 LEU E CA 1
ATOM 15079 C C . LEU E 5 302 ? 172.093 163.403 199.649 1.00 12.66 302 LEU E C 1
ATOM 15080 O O . LEU E 5 302 ? 171.920 162.718 200.662 1.00 12.66 302 LEU E O 1
ATOM 15085 N N . PRO E 5 303 ? 172.024 164.734 199.683 1.00 9.36 303 PRO E N 1
ATOM 15086 C CA . PRO E 5 303 ? 171.513 165.430 200.870 1.00 9.36 303 PRO E CA 1
ATOM 15087 C C . PRO E 5 303 ? 170.030 165.160 201.088 1.00 9.36 303 PRO E C 1
ATOM 15088 O O . PRO E 5 303 ? 169.349 164.549 200.269 1.00 9.36 303 PRO E O 1
ATOM 15092 N N . TYR E 5 304 ? 169.530 165.658 202.222 1.00 9.43 304 TYR E N 1
ATOM 15093 C CA . TYR E 5 304 ? 168.159 165.386 202.658 1.00 9.43 304 TYR E CA 1
ATOM 15094 C C . TYR E 5 304 ? 167.131 166.014 201.720 1.00 9.43 304 TYR E C 1
ATOM 15095 O O . TYR E 5 304 ? 166.189 165.345 201.250 1.00 9.43 304 TYR E O 1
ATOM 15104 N N . TYR E 5 305 ? 167.305 167.301 201.422 1.00 11.86 305 TYR E N 1
ATOM 15105 C CA . TYR E 5 305 ? 166.319 167.990 200.606 1.00 11.86 305 TYR E CA 1
ATOM 15106 C C . TYR E 5 305 ? 166.395 167.556 199.155 1.00 11.86 305 TYR E C 1
ATOM 15107 O O . TYR E 5 305 ? 165.371 167.560 198.476 1.00 11.86 305 TYR E O 1
ATOM 15116 N N . SER E 5 306 ? 167.575 167.152 198.674 1.00 10.28 306 SER E N 1
ATOM 15117 C CA . SER E 5 306 ? 167.670 166.591 197.330 1.00 10.28 306 SER E CA 1
ATOM 15118 C C . SER E 5 306 ? 166.906 165.278 197.227 1.00 10.28 306 SER E C 1
ATOM 15119 O O . SER E 5 306 ? 166.274 165.000 196.201 1.00 10.28 306 SER E O 1
ATOM 15122 N N . LYS E 5 307 ? 166.919 164.478 198.299 1.00 9.82 307 LYS E N 1
ATOM 15123 C CA . LYS E 5 307 ? 166.134 163.248 198.325 1.00 9.82 307 LYS E CA 1
ATOM 15124 C C . LYS E 5 307 ? 164.638 163.529 198.260 1.00 9.82 307 LYS E C 1
ATOM 15125 O O . LYS E 5 307 ? 163.925 162.891 197.477 1.00 9.82 307 LYS E O 1
ATOM 15131 N N . PHE E 5 308 ? 164.136 164.492 199.043 1.00 10.14 308 PHE E N 1
ATOM 15132 C CA . PHE E 5 308 ? 162.699 164.773 198.914 1.00 10.14 308 PHE E CA 1
ATOM 15133 C C . PHE E 5 308 ? 162.321 165.512 197.634 1.00 10.14 308 PHE E C 1
ATOM 15134 O O . PHE E 5 308 ? 161.197 165.334 197.157 1.00 10.14 308 PHE E O 1
ATOM 15142 N N . ILE E 5 309 ? 163.214 166.316 197.052 1.00 17.10 309 ILE E N 1
ATOM 15143 C CA . ILE E 5 309 ? 162.927 166.901 195.741 1.00 17.10 309 ILE E CA 1
ATOM 15144 C C . ILE E 5 309 ? 162.823 165.811 194.683 1.00 17.10 309 ILE E C 1
ATOM 15145 O O . ILE E 5 309 ? 161.923 165.835 193.835 1.00 17.10 309 ILE E O 1
ATOM 15150 N N . LEU E 5 310 ? 163.689 164.798 194.760 1.00 11.47 310 LEU E N 1
ATOM 15151 C CA . LEU E 5 310 ? 163.640 163.721 193.776 1.00 11.47 310 LEU E CA 1
ATOM 15152 C C . LEU E 5 310 ? 162.410 162.830 193.967 1.00 11.47 310 LEU E C 1
ATOM 15153 O O . LEU E 5 310 ? 161.789 162.414 192.982 1.00 11.47 310 LEU E O 1
ATOM 15158 N N . ILE E 5 311 ? 162.017 162.558 195.217 1.00 11.43 311 ILE E N 1
ATOM 15159 C CA . ILE E 5 311 ? 160.796 161.782 195.457 1.00 11.43 311 ILE E CA 1
ATOM 15160 C C . ILE E 5 311 ? 159.556 162.565 195.025 1.00 11.43 311 ILE E C 1
ATOM 15161 O O . ILE E 5 311 ? 158.616 161.999 194.446 1.00 11.43 311 ILE E O 1
ATOM 15166 N N . ALA E 5 312 ? 159.542 163.878 195.272 1.00 9.75 312 ALA E N 1
ATOM 15167 C CA . ALA E 5 312 ? 158.423 164.712 194.847 1.00 9.75 312 ALA E CA 1
ATOM 15168 C C . ALA E 5 312 ? 158.325 164.788 193.330 1.00 9.75 312 ALA E C 1
ATOM 15169 O O . ALA E 5 312 ? 157.222 164.768 192.779 1.00 9.75 312 ALA E O 1
ATOM 15171 N N . ALA E 5 313 ? 159.464 164.861 192.639 1.00 12.43 313 ALA E N 1
ATOM 15172 C CA . ALA E 5 313 ? 159.450 164.848 191.180 1.00 12.43 313 ALA E CA 1
ATOM 15173 C C . ALA E 5 313 ? 159.000 163.506 190.627 1.00 12.43 313 ALA E C 1
ATOM 15174 O O . ALA E 5 313 ? 158.324 163.460 189.593 1.00 12.43 313 ALA E O 1
ATOM 15176 N N . TYR E 5 314 ? 159.352 162.409 191.299 1.00 15.00 314 TYR E N 1
ATOM 15177 C CA . TYR E 5 314 ? 158.934 161.101 190.812 1.00 15.00 314 TYR E CA 1
ATOM 15178 C C . TYR E 5 314 ? 157.444 160.875 191.033 1.00 15.00 314 TYR E C 1
ATOM 15179 O O . TYR E 5 314 ? 156.806 160.180 190.241 1.00 15.00 314 TYR E O 1
ATOM 15188 N N . LEU E 5 315 ? 156.877 161.427 192.107 1.00 14.24 315 LEU E N 1
ATOM 15189 C CA . LEU E 5 315 ? 155.423 161.390 192.250 1.00 14.24 315 LEU E CA 1
ATOM 15190 C C . LEU E 5 315 ? 154.728 162.383 191.330 1.00 14.24 315 LEU E C 1
ATOM 15191 O O . LEU E 5 315 ? 153.568 162.174 190.972 1.00 14.24 315 LEU E O 1
ATOM 15196 N N . ALA E 5 316 ? 155.388 163.482 190.971 1.00 13.41 316 ALA E N 1
ATOM 15197 C CA . ALA E 5 316 ? 154.772 164.429 190.051 1.00 13.41 316 ALA E CA 1
ATOM 15198 C C . ALA E 5 316 ? 154.709 163.870 188.637 1.00 13.41 316 ALA E C 1
ATOM 15199 O O . ALA E 5 316 ? 153.735 164.107 187.915 1.00 13.41 316 ALA E O 1
ATOM 15201 N N . SER E 5 317 ? 155.731 163.121 188.226 1.00 18.12 317 SER E N 1
ATOM 15202 C CA . SER E 5 317 ? 155.840 162.738 186.824 1.00 18.12 317 SER E CA 1
ATOM 15203 C C . SER E 5 317 ? 154.981 161.524 186.473 1.00 18.12 317 SER E C 1
ATOM 15204 O O . SER E 5 317 ? 154.356 161.499 185.410 1.00 18.12 317 SER E O 1
ATOM 15207 N N . TYR E 5 318 ? 154.936 160.510 187.338 1.00 34.85 318 TYR E N 1
ATOM 15208 C CA . TYR E 5 318 ? 154.240 159.256 187.061 1.00 34.85 318 TYR E CA 1
ATOM 15209 C C . TYR E 5 318 ? 152.875 159.168 187.729 1.00 34.85 318 TYR E C 1
ATOM 15210 O O . TYR E 5 318 ? 152.416 158.067 188.045 1.00 34.85 318 TYR E O 1
ATOM 15219 N N . ASN E 5 319 ? 152.215 160.301 187.964 1.00 24.55 319 ASN E N 1
ATOM 15220 C CA . ASN E 5 319 ? 150.897 160.281 188.573 1.00 24.55 319 ASN E CA 1
ATOM 15221 C C . ASN E 5 319 ? 150.059 161.398 187.957 1.00 24.55 319 ASN E C 1
ATOM 15222 O O . ASN E 5 319 ? 150.561 162.525 187.794 1.00 24.55 319 ASN E O 1
ATOM 15227 N N . PRO E 5 320 ? 148.808 161.126 187.588 1.00 24.76 320 PRO E N 1
ATOM 15228 C CA . PRO E 5 320 ? 147.980 162.163 186.967 1.00 24.76 320 PRO E CA 1
ATOM 15229 C C . PRO E 5 320 ? 147.551 163.221 187.969 1.00 24.76 320 PRO E C 1
ATOM 15230 O O . PRO E 5 320 ? 147.476 162.975 189.175 1.00 24.76 320 PRO E O 1
ATOM 15234 N N . ALA E 5 321 ? 147.253 164.414 187.447 1.00 24.54 321 ALA E N 1
ATOM 15235 C CA . ALA E 5 321 ? 146.910 165.549 188.297 1.00 24.54 321 ALA E CA 1
ATOM 15236 C C . ALA E 5 321 ? 145.542 165.415 188.958 1.00 24.54 321 ALA E C 1
ATOM 15237 O O . ALA E 5 321 ? 145.279 166.115 189.940 1.00 24.54 321 ALA E O 1
ATOM 15239 N N . ARG E 5 322 ? 144.666 164.548 188.447 1.00 24.45 322 ARG E N 1
ATOM 15240 C CA . ARG E 5 322 ? 143.329 164.422 189.021 1.00 24.45 322 ARG E CA 1
ATOM 15241 C C . ARG E 5 322 ? 143.338 163.677 190.352 1.00 24.45 322 ARG E C 1
ATOM 15242 O O . ARG E 5 322 ? 142.451 163.896 191.183 1.00 24.45 322 ARG E O 1
ATOM 15250 N N . THR E 5 323 ? 144.316 162.800 190.577 1.00 29.01 323 THR E N 1
ATOM 15251 C CA . THR E 5 323 ? 144.410 162.017 191.805 1.00 29.01 323 THR E CA 1
ATOM 15252 C C . THR E 5 323 ? 145.277 162.683 192.865 1.00 29.01 323 THR E C 1
ATOM 15253 O O . THR E 5 323 ? 145.456 162.113 193.954 1.00 29.01 323 THR E O 1
ATOM 15256 N N . ASP E 5 324 ? 145.809 163.868 192.551 1.00 30.09 324 ASP E N 1
ATOM 15257 C CA . ASP E 5 324 ? 146.717 164.591 193.436 1.00 30.09 324 ASP E CA 1
ATOM 15258 C C . ASP E 5 324 ? 146.040 164.962 194.750 1.00 30.09 324 ASP E C 1
ATOM 15259 O O . ASP E 5 324 ? 146.591 164.740 195.836 1.00 30.09 324 ASP E O 1
ATOM 15264 N N . LYS E 5 325 ? 144.832 165.519 194.661 1.00 32.81 325 LYS E N 1
ATOM 15265 C CA . LYS E 5 325 ? 144.111 165.968 195.843 1.00 32.81 325 LYS E CA 1
ATOM 15266 C C . LYS E 5 325 ? 143.650 164.801 196.702 1.00 32.81 325 LYS E C 1
ATOM 15267 O O . LYS E 5 325 ? 143.537 164.944 197.923 1.00 32.81 325 LYS E O 1
ATOM 15273 N N . ARG E 5 326 ? 143.362 163.652 196.092 1.00 35.66 326 ARG E N 1
ATOM 15274 C CA . ARG E 5 326 ? 142.956 162.497 196.884 1.00 35.66 326 ARG E CA 1
ATOM 15275 C C . ARG E 5 326 ? 144.138 161.857 197.603 1.00 35.66 326 ARG E C 1
ATOM 15276 O O . ARG E 5 326 ? 144.008 161.443 198.761 1.00 35.66 326 ARG E O 1
ATOM 15284 N N . PHE E 5 327 ? 145.291 161.735 196.936 1.00 32.35 327 PHE E N 1
ATOM 15285 C CA . PHE E 5 327 ? 146.438 161.115 197.600 1.00 32.35 327 PHE E CA 1
ATOM 15286 C C . PHE E 5 327 ? 147.054 162.028 198.655 1.00 32.35 327 PHE E C 1
ATOM 15287 O O . PHE E 5 327 ? 147.321 161.595 199.781 1.00 32.35 327 PHE E O 1
ATOM 15295 N N . PHE E 5 328 ? 147.275 163.297 198.318 1.00 30.47 328 PHE E N 1
ATOM 15296 C CA . PHE E 5 328 ? 148.238 164.131 199.033 1.00 30.47 328 PHE E CA 1
ATOM 15297 C C . PHE E 5 328 ? 147.634 165.170 199.965 1.00 30.47 328 PHE E C 1
ATOM 15298 O O . PHE E 5 328 ? 148.228 165.456 201.008 1.00 30.47 328 PHE E O 1
ATOM 15306 N N . LEU E 5 329 ? 146.498 165.773 199.613 1.00 36.89 329 LEU E N 1
ATOM 15307 C CA . LEU E 5 329 ? 145.871 166.726 200.525 1.00 36.89 329 LEU E CA 1
ATOM 15308 C C . LEU E 5 329 ? 145.330 166.031 201.768 1.00 36.89 329 LEU E C 1
ATOM 15309 O O . LEU E 5 329 ? 145.494 166.530 202.886 1.00 36.89 329 LEU E O 1
ATOM 15314 N N . LYS E 5 330 ? 144.705 164.874 201.597 1.00 40.05 330 LYS E N 1
ATOM 15315 C CA . LYS E 5 330 ? 144.144 164.146 202.725 1.00 40.05 330 LYS E CA 1
ATOM 15316 C C . LYS E 5 330 ? 145.002 162.927 203.034 1.00 40.05 330 LYS E C 1
ATOM 15317 O O . LYS E 5 330 ? 146.044 162.719 202.414 1.00 40.05 330 LYS E O 1
ATOM 15323 N N . ASN E 5 349 ? 150.900 155.611 182.963 1.00 22.16 349 ASN E N 1
ATOM 15324 C CA . ASN E 5 349 ? 151.301 154.435 183.723 1.00 22.16 349 ASN E CA 1
ATOM 15325 C C . ASN E 5 349 ? 152.811 154.374 183.884 1.00 22.16 349 ASN E C 1
ATOM 15326 O O . ASN E 5 349 ? 153.516 155.332 183.571 1.00 22.16 349 ASN E O 1
ATOM 15331 N N . SER E 5 350 ? 153.298 153.244 184.405 1.00 22.97 350 SER E N 1
ATOM 15332 C CA . SER E 5 350 ? 154.735 153.001 184.433 1.00 22.97 350 SER E CA 1
ATOM 15333 C C . SER E 5 350 ? 155.277 152.742 183.034 1.00 22.97 350 SER E C 1
ATOM 15334 O O . SER E 5 350 ? 156.449 153.024 182.764 1.00 22.97 350 SER E O 1
ATOM 15337 N N . LEU E 5 351 ? 154.445 152.204 182.141 1.00 22.88 351 LEU E N 1
ATOM 15338 C CA . LEU E 5 351 ? 154.713 152.227 180.710 1.00 22.88 351 LEU E CA 1
ATOM 15339 C C . LEU E 5 351 ? 154.496 153.639 180.166 1.00 22.88 351 LEU E C 1
ATOM 15340 O O . LEU E 5 351 ? 154.133 154.565 180.897 1.00 22.88 351 LEU E O 1
ATOM 15345 N N . LEU E 5 352 ? 154.776 153.811 178.872 1.00 20.05 352 LEU E N 1
ATOM 15346 C CA . LEU E 5 352 ? 154.611 155.034 178.077 1.00 20.05 352 LEU E CA 1
ATOM 15347 C C . LEU E 5 352 ? 155.541 156.172 178.491 1.00 20.05 352 LEU E C 1
ATOM 15348 O O . LEU E 5 352 ? 155.511 157.228 177.853 1.00 20.05 352 LEU E O 1
ATOM 15353 N N . GLY E 5 353 ? 156.369 156.001 179.516 1.00 22.37 353 GLY E N 1
ATOM 15354 C CA . GLY E 5 353 ? 157.322 157.010 179.904 1.00 22.37 353 GLY E CA 1
ATOM 15355 C C . GLY E 5 353 ? 156.821 157.994 180.941 1.00 22.37 353 GLY E C 1
ATOM 15356 O O . GLY E 5 353 ? 155.697 157.900 181.442 1.00 22.37 353 GLY E O 1
ATOM 15357 N N . PRO E 5 354 ? 157.679 158.943 181.306 1.00 19.74 354 PRO E N 1
ATOM 15358 C CA . PRO E 5 354 ? 157.266 160.006 182.222 1.00 19.74 354 PRO E CA 1
ATOM 15359 C C . PRO E 5 354 ? 156.304 160.978 181.559 1.00 19.74 354 PRO E C 1
ATOM 15360 O O . PRO E 5 354 ? 156.208 161.068 180.334 1.00 19.74 354 PRO E O 1
ATOM 15364 N N . LYS E 5 355 ? 155.588 161.720 182.399 1.00 16.40 355 LYS E N 1
ATOM 15365 C CA . LYS E 5 355 ? 154.755 162.828 181.967 1.00 16.40 355 LYS E CA 1
ATOM 15366 C C . LYS E 5 355 ? 155.314 164.121 182.544 1.00 16.40 355 LYS E C 1
ATOM 15367 O O . LYS E 5 355 ? 155.649 164.160 183.735 1.00 16.40 355 LYS E O 1
ATOM 15373 N N . PRO E 5 356 ? 155.456 165.179 181.747 1.00 12.65 356 PRO E N 1
ATOM 15374 C CA . PRO E 5 356 ? 156.062 166.416 182.264 1.00 12.65 356 PRO E CA 1
ATOM 15375 C C . PRO E 5 356 ? 155.137 167.155 183.222 1.00 12.65 356 PRO E C 1
ATOM 15376 O O . PRO E 5 356 ? 153.910 167.083 183.122 1.00 12.65 356 PRO E O 1
ATOM 15379 N N . PHE E 5 357 ? 155.748 167.865 184.168 1.00 14.17 357 PHE E N 1
ATOM 15380 C CA . PHE E 5 357 ? 155.049 168.570 185.230 1.00 14.17 357 PHE E CA 1
ATOM 15381 C C . PHE E 5 357 ? 155.564 170.000 185.338 1.00 14.17 357 PHE E C 1
ATOM 15382 O O . PHE E 5 357 ? 156.693 170.282 184.930 1.00 14.17 357 PHE E O 1
ATOM 15390 N N . PRO E 5 358 ? 154.763 170.925 185.870 1.00 17.95 358 PRO E N 1
ATOM 15391 C CA . PRO E 5 358 ? 155.279 172.262 186.166 1.00 17.95 358 PRO E CA 1
ATOM 15392 C C . PRO E 5 358 ? 155.916 172.347 187.548 1.00 17.95 358 PRO E C 1
ATOM 15393 O O . PRO E 5 358 ? 155.731 171.485 188.408 1.00 17.95 358 PRO E O 1
ATOM 15397 N N . LEU E 5 359 ? 156.679 173.427 187.737 1.00 19.40 359 LEU E N 1
ATOM 15398 C CA . LEU E 5 359 ? 157.441 173.651 188.964 1.00 19.40 359 LEU E CA 1
ATOM 15399 C C . LEU E 5 359 ? 156.543 173.845 190.178 1.00 19.40 359 LEU E C 1
ATOM 15400 O O . LEU E 5 359 ? 156.899 173.419 191.286 1.00 19.40 359 LEU E O 1
ATOM 15405 N N . ASP E 5 360 ? 155.391 174.492 189.988 1.00 20.65 360 ASP E N 1
ATOM 15406 C CA . ASP E 5 360 ? 154.480 174.753 191.094 1.00 20.65 360 ASP E CA 1
ATOM 15407 C C . ASP E 5 360 ? 153.913 173.460 191.658 1.00 20.65 360 ASP E C 1
ATOM 15408 O O . ASP E 5 360 ? 153.739 173.332 192.877 1.00 20.65 360 ASP E O 1
ATOM 15413 N N . ARG E 5 361 ? 153.642 172.488 190.787 1.00 16.72 361 ARG E N 1
ATOM 15414 C CA . ARG E 5 361 ? 153.182 171.187 191.251 1.00 16.72 361 ARG E CA 1
ATOM 15415 C C . ARG E 5 361 ? 154.269 170.470 192.041 1.00 16.72 361 ARG E C 1
ATOM 15416 O O . ARG E 5 361 ? 153.978 169.849 193.068 1.00 16.72 361 ARG E O 1
ATOM 15424 N N . LEU E 5 362 ? 155.524 170.573 191.585 1.00 14.59 362 LEU E N 1
ATOM 15425 C CA . LEU E 5 362 ? 156.664 170.010 192.309 1.00 14.59 362 LEU E CA 1
ATOM 15426 C C . LEU E 5 362 ? 156.784 170.590 193.710 1.00 14.59 362 LEU E C 1
ATOM 15427 O O . LEU E 5 362 ? 156.951 169.848 194.685 1.00 14.59 362 LEU E O 1
ATOM 15432 N N . LEU E 5 363 ? 156.687 171.917 193.829 1.00 15.43 363 LEU E N 1
ATOM 15433 C CA . LEU E 5 363 ? 156.807 172.547 195.140 1.00 15.43 363 LEU E CA 1
ATOM 15434 C C . LEU E 5 363 ? 155.621 172.216 196.038 1.00 15.43 363 LEU E C 1
ATOM 15435 O O . LEU E 5 363 ? 155.791 172.068 197.253 1.00 15.43 363 LEU E O 1
ATOM 15440 N N . ALA E 5 364 ? 154.421 172.073 195.463 1.00 15.21 364 ALA E N 1
ATOM 15441 C CA . ALA E 5 364 ? 153.264 171.663 196.257 1.00 15.21 364 ALA E CA 1
ATOM 15442 C C . ALA E 5 364 ? 153.430 170.252 196.813 1.00 15.21 364 ALA E C 1
ATOM 15443 O O . ALA E 5 364 ? 153.122 170.002 197.989 1.00 15.21 364 ALA E O 1
ATOM 15445 N N . ILE E 5 365 ? 153.947 169.325 195.993 1.00 15.55 365 ILE E N 1
ATOM 15446 C CA . ILE E 5 365 ? 154.197 167.961 196.464 1.00 15.55 365 ILE E CA 1
ATOM 15447 C C . ILE E 5 365 ? 155.266 167.967 197.549 1.00 15.55 365 ILE E C 1
ATOM 15448 O O . ILE E 5 365 ? 155.129 167.294 198.582 1.00 15.55 365 ILE E O 1
ATOM 15453 N N . LEU E 5 366 ? 156.328 168.755 197.336 1.00 15.20 366 LEU E N 1
ATOM 15454 C CA . LEU E 5 366 ? 157.446 168.824 198.271 1.00 15.20 366 LEU E CA 1
ATOM 15455 C C . LEU E 5 366 ? 157.016 169.369 199.626 1.00 15.20 366 LEU E C 1
ATOM 15456 O O . LEU E 5 366 ? 157.411 168.834 200.666 1.00 15.20 366 LEU E O 1
ATOM 15461 N N . TYR E 5 367 ? 156.179 170.407 199.640 1.00 16.48 367 TYR E N 1
ATOM 15462 C CA . TYR E 5 367 ? 155.678 170.895 200.918 1.00 16.48 367 TYR E CA 1
ATOM 15463 C C . TYR E 5 367 ? 154.637 169.966 201.523 1.00 16.48 367 TYR E C 1
ATOM 15464 O O . TYR E 5 367 ? 154.412 170.023 202.735 1.00 16.48 367 TYR E O 1
ATOM 15473 N N . SER E 5 368 ? 153.997 169.113 200.722 1.00 16.84 368 SER E N 1
ATOM 15474 C CA . SER E 5 368 ? 153.024 168.202 201.309 1.00 16.84 368 SER E CA 1
ATOM 15475 C C . SER E 5 368 ? 153.638 166.933 201.894 1.00 16.84 368 SER E C 1
ATOM 15476 O O . SER E 5 368 ? 153.027 166.334 202.784 1.00 16.84 368 SER E O 1
ATOM 15479 N N . ILE E 5 369 ? 154.813 166.495 201.432 1.00 21.25 369 ILE E N 1
ATOM 15480 C CA . ILE E 5 369 ? 155.341 165.226 201.941 1.00 21.25 369 ILE E CA 1
ATOM 15481 C C . ILE E 5 369 ? 156.273 165.447 203.128 1.00 21.25 369 ILE E C 1
ATOM 15482 O O . ILE E 5 369 ? 156.405 164.570 203.989 1.00 21.25 369 ILE E O 1
ATOM 15487 N N . VAL E 5 370 ? 156.931 166.601 203.190 1.00 25.76 370 VAL E N 1
ATOM 15488 C CA . VAL E 5 370 ? 157.793 166.921 204.324 1.00 25.76 370 VAL E CA 1
ATOM 15489 C C . VAL E 5 370 ? 156.928 167.398 205.483 1.00 25.76 370 VAL E C 1
ATOM 15490 O O . VAL E 5 370 ? 156.185 168.377 205.356 1.00 25.76 370 VAL E O 1
ATOM 15494 N N . ASP E 5 371 ? 157.030 166.714 206.619 1.00 36.85 371 ASP E N 1
ATOM 15495 C CA . ASP E 5 371 ? 156.228 167.040 207.799 1.00 36.85 371 ASP E CA 1
ATOM 15496 C C . ASP E 5 371 ? 156.908 168.065 208.709 1.00 36.85 371 ASP E C 1
ATOM 15497 O O . ASP E 5 371 ? 157.012 167.882 209.921 1.00 36.85 371 ASP E O 1
ATOM 15502 N N . SER E 5 372 ? 157.348 169.171 208.114 1.00 41.64 372 SER E N 1
ATOM 15503 C CA . SER E 5 372 ? 157.975 170.271 208.833 1.00 41.64 372 SER E CA 1
ATOM 15504 C C . SER E 5 372 ? 157.898 171.510 207.957 1.00 41.64 372 SER E C 1
ATOM 15505 O O . SER E 5 372 ? 157.602 171.427 206.762 1.00 41.64 372 SER E O 1
ATOM 15508 N N . ARG E 5 373 ? 158.159 172.661 208.568 1.00 45.83 373 ARG E N 1
ATOM 15509 C CA . ARG E 5 373 ? 158.186 173.910 207.820 1.00 45.83 373 ARG E CA 1
ATOM 15510 C C . ARG E 5 373 ? 159.425 173.932 206.933 1.00 45.83 373 ARG E C 1
ATOM 15511 O O . ARG E 5 373 ? 160.536 173.652 207.391 1.00 45.83 373 ARG E O 1
ATOM 15519 N N . VAL E 5 374 ? 159.227 174.249 205.657 1.00 35.21 374 VAL E N 1
ATOM 15520 C CA . VAL E 5 374 ? 160.302 174.327 204.675 1.00 35.21 374 VAL E CA 1
ATOM 15521 C C . VAL E 5 374 ? 160.302 175.737 204.101 1.00 35.21 374 VAL E C 1
ATOM 15522 O O . VAL E 5 374 ? 159.292 176.184 203.544 1.00 35.21 374 VAL E O 1
ATOM 15526 N N . ALA E 5 375 ? 161.424 176.435 204.240 1.00 30.35 375 ALA E N 1
ATOM 15527 C CA . ALA E 5 375 ? 161.447 177.769 203.651 1.00 30.35 375 ALA E CA 1
ATOM 15528 C C . ALA E 5 375 ? 161.916 177.701 202.201 1.00 30.35 375 ALA E C 1
ATOM 15529 O O . ALA E 5 375 ? 162.837 176.949 201.887 1.00 30.35 375 ALA E O 1
ATOM 15531 N N . PRO E 5 376 ? 161.334 178.481 201.291 1.00 25.92 376 PRO E N 1
ATOM 15532 C CA . PRO E 5 376 ? 161.810 178.477 199.892 1.00 25.92 376 PRO E CA 1
ATOM 15533 C C . PRO E 5 376 ? 163.048 179.342 199.683 1.00 25.92 376 PRO E C 1
ATOM 15534 O O . PRO E 5 376 ? 163.040 180.377 199.012 1.00 25.92 376 PRO E O 1
ATOM 15538 N N . THR E 5 377 ? 164.158 178.894 200.258 1.00 18.89 377 THR E N 1
ATOM 15539 C CA . THR E 5 377 ? 165.418 179.611 200.187 1.00 18.89 377 THR E CA 1
ATOM 15540 C C . THR E 5 377 ? 166.064 179.434 198.815 1.00 18.89 377 THR E C 1
ATOM 15541 O O . THR E 5 377 ? 165.563 178.717 197.949 1.00 18.89 377 THR E O 1
ATOM 15545 N N . ALA E 5 378 ? 167.192 180.120 198.617 1.00 15.76 378 ALA E N 1
ATOM 15546 C CA . ALA E 5 378 ? 167.895 180.045 197.340 1.00 15.76 378 ALA E CA 1
ATOM 15547 C C . ALA E 5 378 ? 168.544 178.684 197.120 1.00 15.76 378 ALA E C 1
ATOM 15548 O O . ALA E 5 378 ? 168.712 178.256 195.971 1.00 15.76 378 ALA E O 1
ATOM 15550 N N . ASN E 5 379 ? 168.919 177.992 198.198 1.00 15.35 379 ASN E N 1
ATOM 15551 C CA . ASN E 5 379 ? 169.601 176.713 198.044 1.00 15.35 379 ASN E CA 1
ATOM 15552 C C . ASN E 5 379 ? 168.659 175.599 197.608 1.00 15.35 379 ASN E C 1
ATOM 15553 O O . ASN E 5 379 ? 169.105 174.657 196.952 1.00 15.35 379 ASN E O 1
ATOM 15558 N N . ILE E 5 380 ? 167.367 175.678 197.934 1.00 11.54 380 ILE E N 1
ATOM 15559 C CA . ILE E 5 380 ? 166.432 174.660 197.453 1.00 11.54 380 ILE E CA 1
ATOM 15560 C C . ILE E 5 380 ? 166.215 174.792 195.948 1.00 11.54 380 ILE E C 1
ATOM 15561 O O . ILE E 5 380 ? 166.187 173.792 195.216 1.00 11.54 380 ILE E O 1
ATOM 15566 N N . PHE E 5 381 ? 166.118 176.024 195.454 1.00 12.17 381 PHE E N 1
ATOM 15567 C CA . PHE E 5 381 ? 166.011 176.237 194.016 1.00 12.17 381 PHE E CA 1
ATOM 15568 C C . PHE E 5 381 ? 167.314 175.880 193.311 1.00 12.17 381 PHE E C 1
ATOM 15569 O O . PHE E 5 381 ? 167.293 175.369 192.182 1.00 12.17 381 PHE E O 1
ATOM 15577 N N . SER E 5 382 ? 168.451 176.107 193.978 1.00 12.41 382 SER E N 1
ATOM 15578 C CA . SER E 5 382 ? 169.734 175.653 193.450 1.00 12.41 382 SER E CA 1
ATOM 15579 C C . SER E 5 382 ? 169.823 174.132 193.405 1.00 12.41 382 SER E C 1
ATOM 15580 O O . SER E 5 382 ? 170.429 173.578 192.486 1.00 12.41 382 SER E O 1
ATOM 15583 N N . GLN E 5 383 ? 169.217 173.442 194.373 1.00 10.37 383 GLN E N 1
ATOM 15584 C CA . GLN E 5 383 ? 169.136 171.984 194.321 1.00 10.37 383 GLN E CA 1
ATOM 15585 C C . GLN E 5 383 ? 168.276 171.506 193.159 1.00 10.37 383 GLN E C 1
ATOM 15586 O O . GLN E 5 383 ? 168.622 170.520 192.494 1.00 10.37 383 GLN E O 1
ATOM 15592 N N . ILE E 5 384 ? 167.148 172.185 192.912 1.00 8.60 384 ILE E N 1
ATOM 15593 C CA . ILE E 5 384 ? 166.262 171.803 191.809 1.00 8.60 384 ILE E CA 1
ATOM 15594 C C . ILE E 5 384 ? 166.963 171.981 190.467 1.00 8.60 384 ILE E C 1
ATOM 15595 O O . ILE E 5 384 ? 166.874 171.119 189.587 1.00 8.60 384 ILE E O 1
ATOM 15600 N N . THR E 5 385 ? 167.707 173.071 190.299 1.00 11.33 385 THR E N 1
ATOM 15601 C CA . THR E 5 385 ? 168.421 173.218 189.035 1.00 11.33 385 THR E CA 1
ATOM 15602 C C . THR E 5 385 ? 169.742 172.464 188.982 1.00 11.33 385 THR E C 1
ATOM 15603 O O . THR E 5 385 ? 170.317 172.353 187.896 1.00 11.33 385 THR E O 1
ATOM 15607 N N . SER E 5 386 ? 170.258 171.967 190.106 1.00 13.32 386 SER E N 1
ATOM 15608 C CA . SER E 5 386 ? 171.481 171.176 190.073 1.00 13.32 386 SER E CA 1
ATOM 15609 C C . SER E 5 386 ? 171.215 169.699 189.859 1.00 13.32 386 SER E C 1
ATOM 15610 O O . SER E 5 386 ? 172.094 168.990 189.365 1.00 13.32 386 SER E O 1
ATOM 15613 N N . LEU E 5 387 ? 170.028 169.217 190.234 1.00 14.15 387 LEU E N 1
ATOM 15614 C CA . LEU E 5 387 ? 169.644 167.853 189.886 1.00 14.15 387 LEU E CA 1
ATOM 15615 C C . LEU E 5 387 ? 169.461 167.685 188.384 1.00 14.15 387 LEU E C 1
ATOM 15616 O O . LEU E 5 387 ? 169.560 166.567 187.870 1.00 14.15 387 LEU E O 1
ATOM 15621 N N . VAL E 5 388 ? 169.157 168.773 187.674 1.00 15.36 388 VAL E N 1
ATOM 15622 C CA . VAL E 5 388 ? 169.084 168.741 186.216 1.00 15.36 388 VAL E CA 1
ATOM 15623 C C . VAL E 5 388 ? 170.464 168.505 185.616 1.00 15.36 388 VAL E C 1
ATOM 15624 O O . VAL E 5 388 ? 170.623 167.718 184.675 1.00 15.36 388 VAL E O 1
ATOM 15628 N N . THR E 5 389 ? 171.488 169.165 186.162 1.00 13.49 389 THR E N 1
ATOM 15629 C CA . THR E 5 389 ? 172.836 169.034 185.618 1.00 13.49 389 THR E CA 1
ATOM 15630 C C . THR E 5 389 ? 173.433 167.658 185.883 1.00 13.49 389 THR E C 1
ATOM 15631 O O . THR E 5 389 ? 174.304 167.213 185.132 1.00 13.49 389 THR E O 1
ATOM 15634 N N . LEU E 5 390 ? 172.986 166.975 186.935 1.00 18.34 390 LEU E N 1
ATOM 15635 C CA . LEU E 5 390 ? 173.430 165.619 187.231 1.00 18.34 390 LEU E CA 1
ATOM 15636 C C . LEU E 5 390 ? 172.688 164.559 186.430 1.00 18.34 390 LEU E C 1
ATOM 15637 O O . LEU E 5 390 ? 172.885 163.370 186.700 1.00 18.34 390 LEU E O 1
ATOM 15642 N N . GLN E 5 391 ? 171.807 164.965 185.510 1.00 21.60 391 GLN E N 1
ATOM 15643 C CA . GLN E 5 391 ? 170.942 164.136 184.670 1.00 21.60 391 GLN E CA 1
ATOM 15644 C C . GLN E 5 391 ? 169.928 163.327 185.466 1.00 21.60 391 GLN E C 1
ATOM 15645 O O . GLN E 5 391 ? 169.372 162.365 184.935 1.00 21.60 391 GLN E O 1
ATOM 15651 N N . LEU E 5 392 ? 169.679 163.675 186.729 1.00 26.78 392 LEU E N 1
ATOM 15652 C CA . LEU E 5 392 ? 168.615 163.013 187.474 1.00 26.78 392 LEU E CA 1
ATOM 15653 C C . LEU E 5 392 ? 167.252 163.614 187.154 1.00 26.78 392 LEU E C 1
ATOM 15654 O O . LEU E 5 392 ? 166.227 162.952 187.339 1.00 26.78 392 LEU E O 1
ATOM 15659 N N . LEU E 5 393 ? 167.221 164.863 186.695 1.00 34.85 393 LEU E N 1
ATOM 15660 C CA . LEU E 5 393 ? 166.039 165.464 186.098 1.00 34.85 393 LEU E CA 1
ATOM 15661 C C . LEU E 5 393 ? 166.424 166.037 184.744 1.00 34.85 393 LEU E C 1
ATOM 15662 O O . LEU E 5 393 ? 167.604 166.179 184.421 1.00 34.85 393 LEU E O 1
ATOM 15667 N N . THR E 5 394 ? 165.413 166.358 183.944 1.00 33.03 394 THR E N 1
ATOM 15668 C CA . THR E 5 394 ? 165.632 166.976 182.643 1.00 33.03 394 THR E CA 1
ATOM 15669 C C . THR E 5 394 ? 164.544 168.005 182.405 1.00 33.03 394 THR E C 1
ATOM 15670 O O . THR E 5 394 ? 163.358 167.673 182.459 1.00 33.03 394 THR E O 1
ATOM 15673 N N . LEU E 5 395 ? 164.941 169.249 182.158 1.00 26.35 395 LEU E N 1
ATOM 15674 C CA . LEU E 5 395 ? 163.970 170.243 181.736 1.00 26.35 395 LEU E CA 1
ATOM 15675 C C . LEU E 5 395 ? 163.592 169.985 180.285 1.00 26.35 395 LEU E C 1
ATOM 15676 O O . LEU E 5 395 ? 164.424 169.595 179.463 1.00 26.35 395 LEU E O 1
ATOM 15681 N N . VAL E 5 396 ? 162.320 170.196 179.972 1.00 30.09 396 VAL E N 1
ATOM 15682 C CA . VAL E 5 396 ? 161.782 169.876 178.660 1.00 30.09 396 VAL E CA 1
ATOM 15683 C C . VAL E 5 396 ? 161.204 171.149 178.056 1.00 30.09 396 VAL E C 1
ATOM 15684 O O . VAL E 5 396 ? 160.714 172.026 178.774 1.00 30.09 396 VAL E O 1
ATOM 15688 N N . GLY E 5 397 ? 161.337 171.283 176.752 1.00 45.17 397 GLY E N 1
ATOM 15689 C CA . GLY E 5 397 ? 160.827 172.444 176.042 1.00 45.17 397 GLY E CA 1
ATOM 15690 C C . GLY E 5 397 ? 161.809 173.575 175.915 1.00 45.17 397 GLY E C 1
ATOM 15691 O O . GLY E 5 397 ? 162.054 174.050 174.807 1.00 45.17 397 GLY E O 1
ATOM 15692 N N . HIS E 5 398 ? 162.383 174.000 177.050 1.00 48.49 398 HIS E N 1
ATOM 15693 C CA . HIS E 5 398 ? 163.330 175.121 177.144 1.00 48.49 398 HIS E CA 1
ATOM 15694 C C . HIS E 5 398 ? 162.734 176.405 176.567 1.00 48.49 398 HIS E C 1
ATOM 15695 O O . HIS E 5 398 ? 163.415 177.173 175.883 1.00 48.49 398 HIS E O 1
ATOM 15702 N N . ASP E 5 399 ? 161.438 176.618 176.823 1.00 55.37 399 ASP E N 1
ATOM 15703 C CA . ASP E 5 399 ? 160.753 177.806 176.322 1.00 55.37 399 ASP E CA 1
ATOM 15704 C C . ASP E 5 399 ? 161.276 179.065 177.000 1.00 55.37 399 ASP E C 1
ATOM 15705 O O . ASP E 5 399 ? 161.648 180.037 176.333 1.00 55.37 399 ASP E O 1
ATOM 15710 N N . ASP E 5 400 ? 161.330 179.054 178.327 1.00 48.62 400 ASP E N 1
ATOM 15711 C CA . ASP E 5 400 ? 161.910 180.143 179.090 1.00 48.62 400 ASP E CA 1
ATOM 15712 C C . ASP E 5 400 ? 162.695 179.505 180.227 1.00 48.62 400 ASP E C 1
ATOM 15713 O O . ASP E 5 400 ? 162.500 178.332 180.548 1.00 48.62 400 ASP E O 1
ATOM 15718 N N . GLN E 5 401 ? 163.608 180.268 180.821 1.00 45.28 401 GLN E N 1
ATOM 15719 C CA . GLN E 5 401 ? 164.461 179.747 181.881 1.00 45.28 401 GLN E CA 1
ATOM 15720 C C . GLN E 5 401 ? 163.901 180.036 183.271 1.00 45.28 401 GLN E C 1
ATOM 15721 O O . GLN E 5 401 ? 163.736 179.113 184.075 1.00 45.28 401 GLN E O 1
ATOM 15727 N N . LEU E 5 402 ? 163.605 181.302 183.575 1.00 37.60 402 LEU E N 1
ATOM 15728 C CA . LEU E 5 402 ? 163.105 181.631 184.905 1.00 37.60 402 LEU E CA 1
ATOM 15729 C C . LEU E 5 402 ? 161.622 181.319 185.030 1.00 37.60 402 LEU E C 1
ATOM 15730 O O . LEU E 5 402 ? 161.171 180.801 186.058 1.00 37.60 402 LEU E O 1
ATOM 15735 N N . ASP E 5 403 ? 160.847 181.636 183.997 1.00 42.37 403 ASP E N 1
ATOM 15736 C CA . ASP E 5 403 ? 159.421 181.350 183.964 1.00 42.37 403 ASP E CA 1
ATOM 15737 C C . ASP E 5 403 ? 159.123 180.080 183.178 1.00 42.37 403 ASP E C 1
ATOM 15738 O O . ASP E 5 403 ? 158.023 179.931 182.636 1.00 42.37 403 ASP E O 1
ATOM 15743 N N . GLY E 5 404 ? 160.106 179.189 183.064 1.00 38.21 404 GLY E N 1
ATOM 15744 C CA . GLY E 5 404 ? 159.908 177.880 182.493 1.00 38.21 404 GLY E CA 1
ATOM 15745 C C . GLY E 5 404 ? 159.817 176.812 183.564 1.00 38.21 404 GLY E C 1
ATOM 15746 O O . GLY E 5 404 ? 160.822 176.394 184.146 1.00 38.21 404 GLY E O 1
ATOM 15747 N N . PRO E 5 405 ? 158.598 176.356 183.854 1.00 29.48 405 PRO E N 1
ATOM 15748 C CA . PRO E 5 405 ? 158.401 175.389 184.935 1.00 29.48 405 PRO E CA 1
ATOM 15749 C C . PRO E 5 405 ? 158.500 173.923 184.534 1.00 29.48 405 PRO E C 1
ATOM 15750 O O . PRO E 5 405 ? 158.371 173.064 185.415 1.00 29.48 405 PRO E O 1
ATOM 15754 N N . LYS E 5 406 ? 158.712 173.610 183.258 1.00 22.70 406 LYS E N 1
ATOM 15755 C CA . LYS E 5 406 ? 158.621 172.231 182.788 1.00 22.70 406 LYS E CA 1
ATOM 15756 C C . LYS E 5 406 ? 159.832 171.401 183.205 1.00 22.70 406 LYS E C 1
ATOM 15757 O O . LYS E 5 406 ? 160.976 171.798 182.977 1.00 22.70 406 LYS E O 1
ATOM 15763 N N . TYR E 5 407 ? 159.571 170.226 183.783 1.00 17.09 407 TYR E N 1
ATOM 15764 C CA . TYR E 5 407 ? 160.613 169.296 184.207 1.00 17.09 407 TYR E CA 1
ATOM 15765 C C . TYR E 5 407 ? 160.123 167.865 184.035 1.00 17.09 407 TYR E C 1
ATOM 15766 O O . TYR E 5 407 ? 158.921 167.603 183.973 1.00 17.09 407 TYR E O 1
ATOM 15775 N N . LYS E 5 408 ? 161.076 166.933 183.969 1.00 18.38 408 LYS E N 1
ATOM 15776 C CA . LYS E 5 408 ? 160.792 165.507 183.864 1.00 18.38 408 LYS E CA 1
ATOM 15777 C C . LYS E 5 408 ? 161.669 164.752 184.850 1.00 18.38 408 LYS E C 1
ATOM 15778 O O . LYS E 5 408 ? 162.761 165.203 185.194 1.00 18.38 408 LYS E O 1
ATOM 15784 N N . CYS E 5 409 ? 161.199 163.585 185.279 1.00 17.15 409 CYS E N 1
ATOM 15785 C CA . CYS E 5 409 ? 161.925 162.741 186.226 1.00 17.15 409 CYS E CA 1
ATOM 15786 C C . CYS E 5 409 ? 162.482 161.534 185.481 1.00 17.15 409 CYS E C 1
ATOM 15787 O O . CYS E 5 409 ? 161.754 160.580 185.201 1.00 17.15 409 CYS E O 1
ATOM 15790 N N . THR E 5 410 ? 163.777 161.576 185.169 1.00 19.74 410 THR E N 1
ATOM 15791 C CA . THR E 5 410 ? 164.424 160.535 184.375 1.00 19.74 410 THR E CA 1
ATOM 15792 C C . THR E 5 410 ? 165.245 159.629 185.289 1.00 19.74 410 THR E C 1
ATOM 15793 O O . THR E 5 410 ? 166.475 159.661 185.292 1.00 19.74 410 THR E O 1
ATOM 15797 N N . VAL E 5 411 ? 164.545 158.788 186.054 1.00 16.48 411 VAL E N 1
ATOM 15798 C CA . VAL E 5 411 ? 165.190 157.817 186.934 1.00 16.48 411 VAL E CA 1
ATOM 15799 C C . VAL E 5 411 ? 164.173 156.715 187.221 1.00 16.48 411 VAL E C 1
ATOM 15800 O O . VAL E 5 411 ? 162.968 156.904 187.050 1.00 16.48 411 VAL E O 1
ATOM 15804 N N . SER E 5 412 ? 164.660 155.546 187.641 1.00 14.77 412 SER E N 1
ATOM 15805 C CA . SER E 5 412 ? 163.871 154.322 187.673 1.00 14.77 412 SER E CA 1
ATOM 15806 C C . SER E 5 412 ? 163.188 154.107 189.022 1.00 14.77 412 SER E C 1
ATOM 15807 O O . SER E 5 412 ? 163.342 154.881 189.965 1.00 14.77 412 SER E O 1
ATOM 15810 N N . LEU E 5 413 ? 162.415 153.020 189.094 1.00 13.67 413 LEU E N 1
ATOM 15811 C CA . LEU E 5 413 ? 161.605 152.738 190.276 1.00 13.67 413 LEU E CA 1
ATOM 15812 C C . LEU E 5 413 ? 162.447 152.231 191.442 1.00 13.67 413 LEU E C 1
ATOM 15813 O O . LEU E 5 413 ? 162.154 152.542 192.602 1.00 13.67 413 LEU E O 1
ATOM 15818 N N . ASP E 5 414 ? 163.485 151.438 191.161 1.00 17.52 414 ASP E N 1
ATOM 15819 C CA . ASP E 5 414 ? 164.278 150.845 192.236 1.00 17.52 414 ASP E CA 1
ATOM 15820 C C . ASP E 5 414 ? 165.131 151.888 192.949 1.00 17.52 414 ASP E C 1
ATOM 15821 O O . ASP E 5 414 ? 165.291 151.832 194.174 1.00 17.52 414 ASP E O 1
ATOM 15826 N N . PHE E 5 415 ? 165.664 152.854 192.197 1.00 14.67 415 PHE E N 1
ATOM 15827 C CA . PHE E 5 415 ? 166.468 153.931 192.767 1.00 14.67 415 PHE E CA 1
ATOM 15828 C C . PHE E 5 415 ? 165.636 154.792 193.715 1.00 14.67 415 PHE E C 1
ATOM 15829 O O . PHE E 5 415 ? 166.052 155.072 194.851 1.00 14.67 415 PHE E O 1
ATOM 15837 N N . ILE E 5 416 ? 164.426 155.156 193.284 1.00 13.84 416 ILE E N 1
ATOM 15838 C CA . ILE E 5 416 ? 163.520 155.953 194.102 1.00 13.84 416 ILE E CA 1
ATOM 15839 C C . ILE E 5 416 ? 163.017 155.159 195.294 1.00 13.84 416 ILE E C 1
ATOM 15840 O O . ILE E 5 416 ? 162.878 155.706 196.393 1.00 13.84 416 ILE E O 1
ATOM 15845 N N . ARG E 5 417 ? 162.768 153.863 195.119 1.00 17.53 417 ARG E N 1
ATOM 15846 C CA . ARG E 5 417 ? 162.267 153.067 196.231 1.00 17.53 417 ARG E CA 1
ATOM 15847 C C . ARG E 5 417 ? 163.348 152.856 197.289 1.00 17.53 417 ARG E C 1
ATOM 15848 O O . ARG E 5 417 ? 163.048 152.858 198.489 1.00 17.53 417 ARG E O 1
ATOM 15856 N N . ALA E 5 418 ? 164.616 152.776 196.870 1.00 15.72 418 ALA E N 1
ATOM 15857 C CA . ALA E 5 418 ? 165.717 152.713 197.828 1.00 15.72 418 ALA E CA 1
ATOM 15858 C C . ALA E 5 418 ? 165.905 154.036 198.568 1.00 15.72 418 ALA E C 1
ATOM 15859 O O . ALA E 5 418 ? 166.171 154.039 199.777 1.00 15.72 418 ALA E O 1
ATOM 15861 N N . ILE E 5 419 ? 165.767 155.169 197.867 1.00 13.50 419 ILE E N 1
ATOM 15862 C CA . ILE E 5 419 ? 165.865 156.473 198.533 1.00 13.50 419 ILE E CA 1
ATOM 15863 C C . ILE E 5 419 ? 164.720 156.671 199.527 1.00 13.50 419 ILE E C 1
ATOM 15864 O O . ILE E 5 419 ? 164.923 157.161 200.650 1.00 13.50 419 ILE E O 1
ATOM 15869 N N . ALA E 5 420 ? 163.506 156.279 199.138 1.00 16.24 420 ALA E N 1
ATOM 15870 C CA . ALA E 5 420 ? 162.357 156.391 200.029 1.00 16.24 420 ALA E CA 1
ATOM 15871 C C . ALA E 5 420 ? 162.495 155.472 201.233 1.00 16.24 420 ALA E C 1
ATOM 15872 O O . ALA E 5 420 ? 162.017 155.796 202.325 1.00 16.24 420 ALA E O 1
ATOM 15874 N N . ARG E 5 421 ? 163.134 154.315 201.053 1.00 20.42 421 ARG E N 1
ATOM 15875 C CA . ARG E 5 421 ? 163.471 153.478 202.199 1.00 20.42 421 ARG E CA 1
ATOM 15876 C C . ARG E 5 421 ? 164.528 154.125 203.085 1.00 20.42 421 ARG E C 1
ATOM 15877 O O . ARG E 5 421 ? 164.527 153.906 204.301 1.00 20.42 421 ARG E O 1
ATOM 15885 N N . THR E 5 422 ? 165.447 154.900 202.498 1.00 16.80 422 THR E N 1
ATOM 15886 C CA . THR E 5 422 ? 166.448 155.604 203.300 1.00 16.80 422 THR E CA 1
ATOM 15887 C C . THR E 5 422 ? 165.817 156.684 204.175 1.00 16.80 422 THR E C 1
ATOM 15888 O O . THR E 5 422 ? 166.123 156.774 205.370 1.00 16.80 422 THR E O 1
ATOM 15892 N N . VAL E 5 423 ? 164.912 157.493 203.621 1.00 18.89 423 VAL E N 1
ATOM 15893 C CA . VAL E 5 423 ? 164.291 158.560 204.412 1.00 18.89 423 VAL E CA 1
ATOM 15894 C C . VAL E 5 423 ? 163.043 158.089 205.149 1.00 18.89 423 VAL E C 1
ATOM 15895 O O . VAL E 5 423 ? 162.329 158.909 205.740 1.00 18.89 423 VAL E O 1
ATOM 15899 N N . ASN E 5 424 ? 162.790 156.774 205.125 1.00 22.24 424 ASN E N 1
ATOM 15900 C CA . ASN E 5 424 ? 161.646 156.115 205.767 1.00 22.24 424 ASN E CA 1
ATOM 15901 C C . ASN E 5 424 ? 160.343 156.708 205.213 1.00 22.24 424 ASN E C 1
ATOM 15902 O O . ASN E 5 424 ? 159.637 157.483 205.861 1.00 22.24 424 ASN E O 1
ATOM 15907 N N . PHE E 5 425 ? 160.084 156.387 203.949 1.00 21.47 425 PHE E N 1
ATOM 15908 C CA . PHE E 5 425 ? 158.918 156.885 203.240 1.00 21.47 425 PHE E CA 1
ATOM 15909 C C . PHE E 5 425 ? 158.392 155.782 202.334 1.00 21.47 425 PHE E C 1
ATOM 15910 O O . PHE E 5 425 ? 159.165 154.994 201.785 1.00 21.47 425 PHE E O 1
ATOM 15918 N N . ASP E 5 426 ? 157.070 155.724 202.187 1.00 25.59 426 ASP E N 1
ATOM 15919 C CA . ASP E 5 426 ? 156.398 154.628 201.488 1.00 25.59 426 ASP E CA 1
ATOM 15920 C C . ASP E 5 426 ? 155.937 155.147 200.127 1.00 25.59 426 ASP E C 1
ATOM 15921 O O . ASP E 5 426 ? 154.905 155.815 200.024 1.00 25.59 426 ASP E O 1
ATOM 15926 N N . ILE E 5 427 ? 156.704 154.823 199.082 1.00 20.48 427 ILE E N 1
ATOM 15927 C CA . ILE E 5 427 ? 156.449 155.375 197.754 1.00 20.48 427 ILE E CA 1
ATOM 15928 C C . ILE E 5 427 ? 155.354 154.592 197.025 1.00 20.48 427 ILE E C 1
ATOM 15929 O O . ILE E 5 427 ? 154.619 155.157 196.200 1.00 20.48 427 ILE E O 1
ATOM 15934 N N . ILE E 5 428 ? 155.207 153.298 197.333 1.00 24.39 428 ILE E N 1
ATOM 15935 C CA . ILE E 5 428 ? 154.210 152.450 196.682 1.00 24.39 428 ILE E CA 1
ATOM 15936 C C . ILE E 5 428 ? 152.807 152.847 197.117 1.00 24.39 428 ILE E C 1
ATOM 15937 O O . ILE E 5 428 ? 151.856 152.772 196.328 1.00 24.39 428 ILE E O 1
ATOM 15942 N N . LYS E 5 429 ? 152.665 153.313 198.362 1.00 27.16 429 LYS E N 1
ATOM 15943 C CA . LYS E 5 429 ? 151.383 153.793 198.869 1.00 27.16 429 LYS E CA 1
ATOM 15944 C C . LYS E 5 429 ? 150.877 155.008 198.099 1.00 27.16 429 LYS E C 1
ATOM 15945 O O . LYS E 5 429 ? 149.665 155.235 198.029 1.00 27.16 429 LYS E O 1
ATOM 15951 N N . TYR E 5 430 ? 151.784 155.805 197.532 1.00 29.21 430 TYR E N 1
ATOM 15952 C CA . TYR E 5 430 ? 151.409 157.052 196.877 1.00 29.21 430 TYR E CA 1
ATOM 15953 C C . TYR E 5 430 ? 151.487 156.993 195.357 1.00 29.21 430 TYR E C 1
ATOM 15954 O O . TYR E 5 430 ? 150.983 157.911 194.702 1.00 29.21 430 TYR E O 1
ATOM 15963 N N . LEU E 5 431 ? 152.121 155.969 194.775 1.00 24.66 431 LEU E N 1
ATOM 15964 C CA . LEU E 5 431 ? 152.163 155.892 193.314 1.00 24.66 431 LEU E CA 1
ATOM 15965 C C . LEU E 5 431 ? 150.806 155.527 192.726 1.00 24.66 431 LEU E C 1
ATOM 15966 O O . LEU E 5 431 ? 150.291 156.235 191.854 1.00 24.66 431 LEU E O 1
ATOM 15971 N N . TYR E 5 432 ? 150.206 154.436 193.194 1.00 40.48 432 TYR E N 1
ATOM 15972 C CA . TYR E 5 432 ? 148.952 153.966 192.616 1.00 40.48 432 TYR E CA 1
ATOM 15973 C C . TYR E 5 432 ? 148.233 153.075 193.617 1.00 40.48 432 TYR E C 1
ATOM 15974 O O . TYR E 5 432 ? 148.834 152.554 194.561 1.00 40.48 432 TYR E O 1
ATOM 15983 N N . ASP E 5 433 ? 146.936 152.904 193.391 1.00 43.89 433 ASP E N 1
ATOM 15984 C CA . ASP E 5 433 ? 146.123 152.040 194.231 1.00 43.89 433 ASP E CA 1
ATOM 15985 C C . ASP E 5 433 ? 146.206 150.601 193.743 1.00 43.89 433 ASP E C 1
ATOM 15986 O O . ASP E 5 433 ? 147.271 149.989 193.773 1.00 43.89 433 ASP E O 1
#

Radius of gyration: 44.26 Å; Cα contacts (8 Å, |Δi|>4): 2637; chains: 5; bounding box: 75×115×145 Å

GO terms:
  GO:0000808 origin recognition complex (C, IDA)
  GO:0005664 nuclear origin of replication recognition complex (C, IDA)
  GO:0005634 nucleus (C, TAS)
  GO:0003677 DNA binding (F, TAS)
  GO:0006270 DNA replication initiation (P, TAS)
  GO:0005654 nucleoplasm (C, TAS)
  GO:0005829 cytosol (C, TAS)
  GO:0005515 protein binding (F, IPI)
  GO:0000781 chromosome, telomeric region (C, IDA)
  GO:0000781 chromosome, telomeric region (C, HDA)
  GO:0005654 nucleoplasm (C, IDA)
  GO:0006270 DNA replication initiation (P, IDA)

InterPro domains:
  IPR001025 Bromo adjacent homology (BAH) domain [PF01426] (45-168)
  IPR001025 Bromo adjacent homology (BAH) domain [PS51038] (45-171)
  IPR001025 Bromo adjacent homology (BAH) domain [SM00439] (45-169)
  IPR003593 AAA+ ATPase domain [SM00382] (526-677)
  IPR003959 ATPase, AAA-type, core [PF00004] (530-672)
  IPR015163 Cdc6, C-terminal [PF09079] (766-857)
  IPR015163 Cdc6, C-terminal [SM01074] (778-858)
  IPR015163 Cdc6, C-terminal [cd08768] (771-854)
  IPR027417 P-loop containing nucleoside triphosphate hydrolase [G3DSA:3.40.50.300] (485-675)
  IPR027417 P-loop containing nucleoside triphosphate hydrolase [SSF52540] (492-748)
  IPR041083 AAA lid domain [PF17872] (698-734)
  IPR043151 Bromo adjacent homology (BAH) domain superfamily [G3DSA:2.30.30.490] (8-171)
  IPR050311 Origin recognition complex 1/Cell division control protein 6 [PTHR10763] (106-861)

B-factor: mean 43.5, std 20.98, range [8.6, 108.53]

CATH classification: 3.40.50.300

Organism: Homo sapiens (NCBI:txid9606)